Protein 2B3Y (pdb70)

Structure (mmCIF, N/CA/C/O backbone):
data_2B3Y
#
_entry.id   2B3Y
#
_cell.length_a   63.910
_cell.length_b   215.470
_cell.length_c   64.010
_cell.angle_alpha   90.00
_cell.angle_beta   72.00
_cell.angle_gamma   90.00
#
_symmetry.space_group_name_H-M   'P 1 21 1'
#
loop_
_entity.id
_entity.type
_entity.pdbx_description
1 polymer 'Iron-responsive element binding protein 1'
2 non-polymer 'ACETATE ION'
3 non-polymer 'IRON/SULFUR CLUSTER'
4 non-polymer GLYCEROL
5 non-polymer 'FORMIC ACID'
6 water water
#
loop_
_atom_site.group_PDB
_atom_site.id
_atom_site.type_symbol
_atom_site.label_atom_id
_atom_site.label_alt_id
_atom_site.label_comp_id
_atom_site.label_asym_id
_atom_site.label_entity_id
_atom_site.label_seq_id
_atom_site.pdbx_PDB_ins_code
_atom_site.Cartn_x
_atom_site.Cartn_y
_atom_site.Cartn_z
_atom_site.occupancy
_atom_site.B_iso_or_equiv
_atom_site.auth_seq_id
_atom_site.auth_comp_id
_atom_site.auth_asym_id
_atom_site.auth_atom_id
_atom_site.pdbx_PDB_model_num
ATOM 1 N N . SER A 1 1 ? 4.825 0.912 27.268 1.00 36.45 2 SER A N 1
ATOM 2 C CA . SER A 1 1 ? 5.040 0.481 25.858 1.00 35.46 2 SER A CA 1
ATOM 3 C C . SER A 1 1 ? 4.915 1.671 24.916 1.00 35.38 2 SER A C 1
ATOM 4 O O . SER A 1 1 ? 4.879 2.828 25.354 1.00 35.25 2 SER A O 1
ATOM 7 N N . ASN A 1 2 ? 4.869 1.373 23.618 1.00 33.59 3 ASN A N 1
ATOM 8 C CA . ASN A 1 2 ? 4.572 2.357 22.603 1.00 31.31 3 ASN A CA 1
ATOM 9 C C . ASN A 1 2 ? 3.089 2.276 22.273 1.00 30.36 3 ASN A C 1
ATOM 10 O O . ASN A 1 2 ? 2.623 1.248 21.780 1.00 30.61 3 ASN A O 1
ATOM 15 N N . PRO A 1 3 ? 2.339 3.362 22.537 1.00 29.37 4 PRO A N 1
ATOM 16 C CA . PRO A 1 3 ? 0.912 3.422 22.219 1.00 29.19 4 PRO A CA 1
ATOM 17 C C . PRO A 1 3 ? 0.599 3.303 20.728 1.00 28.81 4 PRO A C 1
ATOM 18 O O . PRO A 1 3 ? -0.556 3.095 20.363 1.00 28.51 4 PRO A O 1
ATOM 22 N N . PHE A 1 4 ? 1.609 3.462 19.876 1.00 29.24 5 PHE A N 1
ATOM 23 C CA . PHE A 1 4 ? 1.394 3.505 18.436 1.00 29.14 5 PHE A CA 1
ATOM 24 C C . PHE A 1 4 ? 1.940 2.237 17.773 1.00 30.31 5 PHE A C 1
ATOM 25 O O . PHE A 1 4 ? 2.104 2.180 16.555 1.00 31.03 5 PHE A O 1
ATOM 33 N N . ALA A 1 5 ? 2.210 1.219 18.586 1.00 29.87 6 ALA A N 1
ATOM 34 C CA . ALA A 1 5 ? 2.780 -0.040 18.106 1.00 30.75 6 ALA A CA 1
ATOM 35 C C . ALA A 1 5 ? 1.963 -0.685 16.986 1.00 31.43 6 ALA A C 1
ATOM 36 O O . ALA A 1 5 ? 2.512 -1.382 16.140 1.00 33.81 6 ALA A O 1
ATOM 38 N N . HIS A 1 6 ? 0.653 -0.463 16.991 1.00 32.53 7 HIS A N 1
ATOM 39 C CA . HIS A 1 6 ? -0.232 -1.030 15.968 1.00 31.84 7 HIS A CA 1
ATOM 40 C C . HIS A 1 6 ? 0.017 -0.480 14.552 1.00 31.17 7 HIS A C 1
ATOM 41 O O . HIS A 1 6 ? -0.457 -1.056 13.568 1.00 31.69 7 HIS A O 1
ATOM 48 N N . LEU A 1 7 ? 0.743 0.632 14.453 1.00 31.27 8 LEU A N 1
ATOM 49 C CA . LEU A 1 7 ? 1.022 1.271 13.162 1.00 30.13 8 LEU A CA 1
ATOM 50 C C . LEU A 1 7 ? 2.160 0.597 12.419 1.00 30.91 8 LEU A C 1
ATOM 51 O O . LEU A 1 7 ? 2.372 0.837 11.224 1.00 30.14 8 LEU A O 1
ATOM 56 N N . ALA A 1 8 ? 2.915 -0.209 13.156 1.00 29.72 9 ALA A N 1
ATOM 57 C CA . ALA A 1 8 ? 4.042 -0.929 12.618 1.00 29.93 9 ALA A CA 1
ATOM 58 C C . ALA A 1 8 ? 3.565 -2.107 11.777 1.00 30.92 9 ALA A C 1
ATOM 59 O O . ALA A 1 8 ? 2.821 -2.983 12.246 1.00 30.02 9 ALA A O 1
ATOM 61 N N . GLU A 1 9 ? 4.020 -2.124 10.534 1.00 30.56 10 GLU A N 1
ATOM 62 C CA . GLU A 1 9 ? 3.717 -3.191 9.594 1.00 31.75 10 GLU A CA 1
ATOM 63 C C . GLU A 1 9 ? 4.870 -3.339 8.599 1.00 31.18 10 GLU A C 1
ATOM 64 O O . GLU A 1 9 ? 5.629 -2.398 8.405 1.00 29.65 10 GLU A O 1
ATOM 70 N N . PRO A 1 10 ? 5.008 -4.525 7.976 1.00 32.65 11 PRO A N 1
ATOM 71 C CA . PRO A 1 10 ? 6.060 -4.710 6.984 1.00 31.98 11 PRO A CA 1
ATOM 72 C C . PRO A 1 10 ? 5.887 -3.796 5.782 1.00 31.23 11 PRO A C 1
ATOM 73 O O . PRO A 1 10 ? 4.775 -3.543 5.327 1.00 26.76 11 PRO A O 1
ATOM 77 N N . LEU A 1 11 ? 7.008 -3.276 5.300 1.00 31.14 12 LEU A N 1
ATOM 78 C CA . LEU A 1 11 ? 7.022 -2.529 4.070 1.00 30.72 12 LEU A CA 1
ATOM 79 C C . LEU A 1 11 ? 6.692 -3.464 2.925 1.00 31.17 12 LEU A C 1
ATOM 80 O O . LEU A 1 11 ? 5.927 -3.116 2.036 1.00 31.81 12 LEU A O 1
ATOM 85 N N . ASP A 1 12 ? 7.251 -4.668 2.979 1.00 31.31 13 ASP A N 1
ATOM 86 C CA . ASP A 1 12 ? 7.191 -5.598 1.874 1.00 33.24 13 ASP A CA 1
ATOM 87 C C . ASP A 1 12 ? 6.964 -7.000 2.435 1.00 32.90 13 ASP A C 1
ATOM 88 O O . ASP A 1 12 ? 7.796 -7.487 3.197 1.00 30.78 13 ASP A O 1
ATOM 93 N N . PRO A 1 13 ? 5.819 -7.632 2.103 1.00 33.78 14 PRO A N 1
ATOM 94 C CA . PRO A 1 13 ? 5.479 -8.983 2.580 1.00 34.05 14 PRO A CA 1
ATOM 95 C C . PRO A 1 13 ? 6.489 -10.071 2.206 1.00 35.99 14 PRO A C 1
ATOM 96 O O . PRO A 1 13 ? 6.428 -11.183 2.747 1.00 34.37 14 PRO A O 1
ATOM 100 N N . VAL A 1 14 ? 7.399 -9.754 1.285 1.00 37.09 15 VAL A N 1
ATOM 101 C CA . VAL A 1 14 ? 8.463 -10.675 0.882 1.00 37.97 15 VAL A CA 1
ATOM 102 C C . VAL A 1 14 ? 9.553 -10.687 1.956 1.00 38.20 15 VAL A C 1
ATOM 103 O O . VAL A 1 14 ? 10.317 -11.649 2.084 1.00 39.93 15 VAL A O 1
ATOM 107 N N . GLN A 1 15 ? 9.609 -9.603 2.724 1.00 36.84 16 GLN A N 1
ATOM 108 C CA . GLN A 1 15 ? 10.604 -9.417 3.763 1.00 36.39 16 GLN A CA 1
ATOM 109 C C . GLN A 1 15 ? 9.858 -8.932 5.013 1.00 33.47 16 GLN A C 1
ATOM 110 O O . GLN A 1 15 ? 9.969 -7.769 5.397 1.00 32.34 16 GLN A O 1
ATOM 116 N N . PRO A 1 16 ? 9.079 -9.829 5.648 1.00 32.22 17 PRO A N 1
ATOM 117 C CA . PRO A 1 16 ? 8.072 -9.406 6.638 1.00 31.76 17 PRO A CA 1
ATOM 118 C C . PRO A 1 16 ? 8.672 -8.800 7.915 1.00 31.62 17 PRO A C 1
ATOM 119 O O . PRO A 1 16 ? 7.978 -8.074 8.631 1.00 33.21 17 PRO A O 1
ATOM 123 N N . GLY A 1 17 ? 9.938 -9.101 8.191 1.00 30.67 18 GLY A N 1
ATOM 124 C CA . GLY A 1 17 ? 10.611 -8.612 9.403 1.00 29.86 18 GLY A CA 1
ATOM 125 C C . GLY A 1 17 ? 11.075 -7.167 9.344 1.00 27.67 18 GLY A C 1
ATOM 126 O O . GLY A 1 17 ? 11.495 -6.595 10.350 1.00 27.16 18 GLY A O 1
ATOM 127 N N . LYS A 1 18 ? 11.015 -6.569 8.161 1.00 28.58 19 LYS A N 1
ATOM 128 C CA . LYS A 1 18 ? 11.425 -5.176 8.008 1.00 27.41 19 LYS A CA 1
ATOM 129 C C . LYS A 1 18 ? 10.178 -4.321 7.966 1.00 26.78 19 LYS A C 1
ATOM 130 O O . LYS A 1 18 ? 9.456 -4.330 6.974 1.00 24.62 19 LYS A O 1
ATOM 136 N N . LYS A 1 19 ? 9.951 -3.582 9.049 1.00 26.67 20 LYS A N 1
ATOM 137 C CA . LYS A 1 19 ? 8.719 -2.841 9.260 1.00 27.03 20 LYS A CA 1
ATOM 138 C C . LYS A 1 19 ? 8.923 -1.303 9.328 1.00 27.44 20 LYS A C 1
ATOM 139 O O . LYS A 1 19 ? 10.047 -0.796 9.294 1.00 24.57 20 LYS A O 1
ATOM 145 N N . PHE A 1 20 ? 7.822 -0.565 9.388 1.00 25.83 21 PHE A N 1
ATOM 146 C CA . PHE A 1 20 ? 7.887 0.873 9.569 1.00 27.60 21 PHE A CA 1
ATOM 147 C C . PHE A 1 20 ? 6.615 1.294 10.261 1.00 26.65 21 PHE A C 1
ATOM 148 O O . PHE A 1 20 ? 5.609 0.600 10.162 1.00 27.75 21 PHE A O 1
ATOM 156 N N . PHE A 1 21 ? 6.666 2.419 10.970 1.00 27.61 22 PHE A N 1
ATOM 157 C CA . PHE A 1 21 ? 5.450 3.025 11.514 1.00 25.38 22 PHE A CA 1
ATOM 158 C C . PHE A 1 21 ? 4.664 3.735 10.429 1.00 26.54 22 PHE A C 1
ATOM 159 O O . PHE A 1 21 ? 5.097 4.748 9.905 1.00 24.98 22 PHE A O 1
ATOM 167 N N . ASN A 1 22 ? 3.498 3.184 10.088 1.00 26.18 23 ASN A N 1
ATOM 168 C CA . ASN A 1 22 ? 2.730 3.735 8.980 1.00 26.53 23 ASN A CA 1
ATOM 169 C C . ASN A 1 22 ? 1.848 4.913 9.387 1.00 25.36 23 ASN A C 1
ATOM 170 O O . ASN A 1 22 ? 0.723 4.726 9.873 1.00 28.08 23 ASN A O 1
ATOM 175 N N . LEU A 1 23 ? 2.362 6.123 9.185 1.00 27.11 24 LEU A N 1
ATOM 176 C CA . LEU A 1 23 ? 1.653 7.339 9.577 1.00 26.77 24 LEU A CA 1
ATOM 177 C C . LEU A 1 23 ? 0.339 7.533 8.849 1.00 29.03 24 LEU A C 1
ATOM 178 O O . LEU A 1 23 ? -0.506 8.312 9.296 1.00 28.20 24 LEU A O 1
ATOM 183 N N . ASN A 1 24 ? 0.171 6.831 7.730 1.00 30.46 25 ASN A N 1
ATOM 184 C CA . ASN A 1 24 ? -1.091 6.846 6.981 1.00 30.86 25 ASN A CA 1
ATOM 185 C C . ASN A 1 24 ? -2.204 6.086 7.684 1.00 30.81 25 ASN A C 1
ATOM 186 O O . ASN A 1 24 ? -3.386 6.355 7.473 1.00 31.17 25 ASN A O 1
ATOM 191 N N . LYS A 1 25 ? -1.822 5.147 8.535 1.00 31.23 26 LYS A N 1
ATOM 192 C CA . LYS A 1 25 ? -2.781 4.398 9.317 1.00 30.71 26 LYS A CA 1
ATOM 193 C C . LYS A 1 25 ? -3.236 5.177 10.554 1.00 30.61 26 LYS A C 1
ATOM 194 O O . LYS A 1 25 ? -4.039 4.690 11.349 1.00 30.06 26 LYS A O 1
ATOM 200 N N . LEU A 1 26 ? -2.743 6.403 10.695 1.00 29.75 27 LEU A N 1
ATOM 201 C CA . LEU A 1 26 ? -3.285 7.329 11.686 1.00 30.51 27 LEU A CA 1
ATOM 202 C C . LEU A 1 26 ? -4.694 7.705 11.266 1.00 29.42 27 LEU A C 1
ATOM 203 O O . LEU A 1 26 ? -5.527 8.100 12.094 1.00 31.18 27 LEU A O 1
ATOM 208 N N . GLU A 1 27 ? -4.962 7.553 9.969 1.00 28.76 28 GLU A N 1
ATOM 209 C CA . GLU A 1 27 ? -6.254 7.912 9.381 1.00 28.44 28 GLU A CA 1
ATOM 210 C C . GLU A 1 27 ? -6.678 9.298 9.851 1.00 27.20 28 GLU A C 1
ATOM 211 O O . GLU A 1 27 ? -7.803 9.505 10.296 1.00 26.35 28 GLU A O 1
ATOM 217 N N . ASP A 1 28 ? -5.756 10.247 9.719 1.00 27.38 29 ASP A N 1
ATOM 218 C CA . ASP A 1 28 ? -5.950 11.605 10.169 1.00 26.63 29 ASP A CA 1
ATOM 219 C C . ASP A 1 28 ? -5.577 12.552 9.032 1.00 25.46 29 ASP A C 1
ATOM 220 O O . ASP A 1 28 ? -4.438 12.570 8.546 1.00 26.08 29 ASP A O 1
ATOM 225 N N . SER A 1 29 ? -6.557 13.333 8.611 1.00 22.86 30 SER A N 1
ATOM 226 C CA . SER A 1 29 ? -6.412 14.216 7.457 1.00 24.01 30 SER A CA 1
ATOM 227 C C . SER A 1 29 ? -5.467 15.399 7.706 1.00 23.63 30 SER A C 1
ATOM 228 O O . SER A 1 29 ? -5.095 16.123 6.764 1.00 24.21 30 SER A O 1
ATOM 231 N N . ARG A 1 30 ? -5.082 15.608 8.963 1.00 21.68 31 ARG A N 1
ATOM 232 C CA . ARG A 1 30 ? -4.143 16.683 9.263 1.00 24.78 31 ARG A CA 1
ATOM 233 C C . ARG A 1 30 ? -2.769 16.353 8.671 1.00 23.32 31 ARG A C 1
ATOM 234 O O . ARG A 1 30 ? -2.089 17.243 8.148 1.00 26.13 31 ARG A O 1
ATOM 242 N N . TYR A 1 31 ? -2.400 15.072 8.707 1.00 24.68 32 TYR A N 1
ATOM 243 C CA . TYR A 1 31 ? -1.072 14.594 8.239 1.00 24.91 32 TYR A CA 1
ATOM 244 C C . TYR A 1 31 ? -0.738 15.004 6.797 1.00 25.25 32 TYR A C 1
ATOM 245 O O . TYR A 1 31 ? 0.393 15.404 6.514 1.00 26.36 32 TYR A O 1
ATOM 254 N N . GLY A 1 32 ? -1.711 14.894 5.892 1.00 22.66 33 GLY A N 1
ATOM 255 C CA . GLY A 1 32 ? -1.498 15.171 4.463 1.00 20.15 33 GLY A CA 1
ATOM 256 C C . GLY A 1 32 ? -1.303 16.636 4.129 1.00 23.14 33 GLY A C 1
ATOM 257 O O . GLY A 1 32 ? -0.995 16.983 2.980 1.00 23.40 33 GLY A O 1
ATOM 258 N N . ARG A 1 33 ? -1.503 17.513 5.112 1.00 22.29 34 ARG A N 1
ATOM 259 C CA . ARG A 1 33 ? -1.291 18.948 4.873 1.00 23.87 34 ARG A CA 1
ATOM 260 C C . ARG A 1 33 ? -0.041 19.484 5.569 1.00 22.59 34 ARG A C 1
ATOM 261 O O . ARG A 1 33 ? 0.356 20.637 5.355 1.00 21.86 34 ARG A O 1
ATOM 269 N N . LEU A 1 34 ? 0.568 18.646 6.391 1.00 20.53 35 LEU A N 1
ATOM 270 C CA . LEU A 1 34 ? 1.786 19.009 7.114 1.00 23.13 35 LEU A CA 1
ATOM 271 C C . LEU A 1 34 ? 2.978 19.323 6.214 1.00 21.88 35 LEU A C 1
ATOM 272 O O . LEU A 1 34 ? 3.246 18.572 5.269 1.00 21.44 35 LEU A O 1
ATOM 277 N N . PRO A 1 35 ? 3.752 20.379 6.555 1.00 21.27 36 PRO A N 1
ATOM 278 C CA . PRO A 1 35 ? 5.051 20.525 5.884 1.00 21.63 36 PRO A CA 1
ATOM 279 C C . PRO A 1 35 ? 5.813 19.203 6.022 1.00 21.37 36 PRO A C 1
ATOM 280 O O . PRO A 1 35 ? 5.670 18.517 7.029 1.00 22.32 36 PRO A O 1
ATOM 284 N N . PHE A 1 36 ? 6.579 18.825 5.006 1.00 20.62 37 PHE A N 1
ATOM 285 C CA . PHE A 1 36 ? 7.257 17.530 5.041 1.00 21.44 37 PHE A CA 1
ATOM 286 C C . PHE A 1 36 ? 8.322 17.522 6.153 1.00 20.80 37 PHE A C 1
ATOM 287 O O . PHE A 1 36 ? 8.593 16.487 6.767 1.00 21.98 37 PHE A O 1
ATOM 295 N N . SER A 1 37 ? 8.863 18.693 6.459 1.00 20.35 38 SER A N 1
ATOM 296 C CA . SER A 1 37 ? 9.775 18.833 7.611 1.00 22.17 38 SER A CA 1
ATOM 297 C C . SER A 1 37 ? 9.083 18.488 8.946 1.00 23.53 38 SER A C 1
ATOM 298 O O . SER A 1 37 ? 9.696 17.911 9.856 1.00 23.39 38 SER A O 1
ATOM 301 N N . ILE A 1 38 ? 7.796 18.811 9.057 1.00 23.03 39 ILE A N 1
ATOM 302 C CA . ILE A 1 38 ? 7.052 18.492 10.291 1.00 21.72 39 ILE A CA 1
ATOM 303 C C . ILE A 1 38 ? 6.718 16.998 10.382 1.00 22.64 39 ILE A C 1
ATOM 304 O O . ILE A 1 38 ? 6.702 16.428 11.484 1.00 21.05 39 ILE A O 1
ATOM 309 N N . ARG A 1 39 ? 6.486 16.357 9.232 1.00 24.31 40 ARG A N 1
ATOM 310 C CA . ARG A 1 39 ? 6.289 14.873 9.158 1.00 24.35 40 ARG A CA 1
ATOM 311 C C . ARG A 1 39 ? 7.468 14.084 9.724 1.00 24.53 40 ARG A C 1
ATOM 312 O O . ARG A 1 39 ? 7.296 12.989 10.281 1.00 24.00 40 ARG A O 1
ATOM 320 N N . VAL A 1 40 ? 8.675 14.625 9.571 1.00 24.13 41 VAL A N 1
ATOM 321 C CA . VAL A 1 40 ? 9.865 13.988 10.160 1.00 23.45 41 VAL A CA 1
ATOM 322 C C . VAL A 1 40 ? 9.812 14.033 11.681 1.00 25.43 41 VAL A C 1
ATOM 323 O O . VAL A 1 40 ? 10.120 13.028 12.346 1.00 22.37 41 VAL A O 1
ATOM 327 N N . LEU A 1 41 ? 9.439 15.199 12.221 1.00 24.32 42 LEU A N 1
ATOM 328 C CA . LEU A 1 41 ? 9.296 15.360 13.667 1.00 25.05 42 LEU A CA 1
ATOM 329 C C . LEU A 1 41 ? 8.198 14.427 14.163 1.00 23.96 42 LEU A C 1
ATOM 330 O O . LEU A 1 41 ? 8.347 13.753 15.187 1.00 21.19 42 LEU A O 1
ATOM 335 N N . LEU A 1 42 ? 7.091 14.382 13.427 1.00 23.55 43 LEU A N 1
ATOM 336 C CA . LEU A 1 42 ? 5.988 13.505 13.804 1.00 22.07 43 LEU A CA 1
ATOM 337 C C . LEU A 1 42 ? 6.432 12.050 13.895 1.00 21.46 43 LEU A C 1
ATOM 338 O O . LEU A 1 42 ? 6.163 11.378 14.893 1.00 24.95 43 LEU A O 1
ATOM 343 N N . GLU A 1 43 ? 7.104 11.559 12.860 1.00 22.76 44 GLU A N 1
ATOM 344 C CA . GLU A 1 43 ? 7.535 10.147 12.828 1.00 22.69 44 GLU A CA 1
ATOM 345 C C . GLU A 1 43 ? 8.434 9.834 14.014 1.00 21.97 44 GLU A C 1
ATOM 346 O O . GLU A 1 43 ? 8.256 8.797 14.668 1.00 21.95 44 GLU A O 1
ATOM 352 N N . ALA A 1 44 ? 9.404 10.708 14.271 1.00 22.45 45 ALA A N 1
ATOM 353 C CA . ALA A 1 44 ? 10.385 10.497 15.365 1.00 22.01 45 ALA A CA 1
ATOM 354 C C . ALA A 1 44 ? 9.691 10.416 16.733 1.00 23.49 45 ALA A C 1
ATOM 355 O O . ALA A 1 44 ? 10.161 9.725 17.661 1.00 22.23 45 ALA A O 1
ATOM 357 N N . ALA A 1 45 ? 8.586 11.151 16.869 1.00 23.52 46 ALA A N 1
ATOM 358 C CA . ALA A 1 45 ? 7.828 11.161 18.114 1.00 23.69 46 ALA A CA 1
ATOM 359 C C . ALA A 1 45 ? 7.086 9.855 18.280 1.00 24.06 46 ALA A C 1
ATOM 360 O O . ALA A 1 45 ? 7.142 9.248 19.341 1.00 25.20 46 ALA A O 1
ATOM 362 N N . ILE A 1 46 ? 6.417 9.418 17.211 1.00 25.11 47 ILE A N 1
ATOM 363 C CA . ILE A 1 46 ? 5.602 8.191 17.223 1.00 24.81 47 ILE A CA 1
ATOM 364 C C . ILE A 1 46 ? 6.456 6.960 17.524 1.00 24.52 47 ILE A C 1
ATOM 365 O O . ILE A 1 46 ? 6.115 6.150 18.402 1.00 27.23 47 ILE A O 1
ATOM 370 N N . ARG A 1 47 ? 7.569 6.817 16.806 1.00 23.63 48 ARG A N 1
ATOM 371 C CA . ARG A 1 47 ? 8.428 5.631 16.974 1.00 24.38 48 ARG A CA 1
ATOM 372 C C . ARG A 1 47 ? 9.063 5.616 18.366 1.00 24.57 48 ARG A C 1
ATOM 373 O O . ARG A 1 47 ? 9.355 4.549 18.919 1.00 25.24 48 ARG A O 1
ATOM 381 N N . ASN A 1 48 ? 9.256 6.805 18.929 1.00 24.66 49 ASN A N 1
ATOM 382 C CA . ASN A 1 48 ? 9.926 6.962 20.219 1.00 26.12 49 ASN A CA 1
ATOM 383 C C . ASN A 1 48 ? 9.007 7.172 21.407 1.00 26.39 49 ASN A C 1
ATOM 384 O O . ASN A 1 48 ? 9.491 7.419 22.511 1.00 27.09 49 ASN A O 1
ATOM 389 N N . CYS A 1 49 ? 7.692 7.102 21.181 1.00 25.63 50 CYS A N 1
ATOM 390 C CA . CYS A 1 49 ? 6.714 7.262 22.260 1.00 27.16 50 CYS A CA 1
ATOM 391 C C . CYS A 1 49 ? 6.886 6.173 23.332 1.00 28.05 50 CYS A C 1
ATOM 392 O O . CYS A 1 49 ? 6.725 4.987 23.058 1.00 29.18 50 CYS A O 1
ATOM 395 N N . ASP A 1 50 ? 7.240 6.586 24.542 1.00 28.51 51 ASP A N 1
ATOM 396 C CA . ASP A 1 50 ? 7.354 5.662 25.667 1.00 30.44 51 ASP A CA 1
ATOM 397 C C . ASP A 1 50 ? 6.427 6.069 26.815 1.00 31.69 51 ASP A C 1
ATOM 398 O O . ASP A 1 50 ? 6.272 5.325 27.788 1.00 32.23 51 ASP A O 1
ATOM 403 N N . GLU A 1 51 ? 5.808 7.244 26.672 1.00 32.39 52 GLU A N 1
ATOM 404 C CA . GLU A 1 51 ? 5.040 7.912 27.727 1.00 34.16 52 GLU A CA 1
ATOM 405 C C . GLU A 1 51 ? 5.920 8.511 28.831 1.00 34.56 52 GLU A C 1
ATOM 406 O O . GLU A 1 51 ? 5.429 8.897 29.894 1.00 35.48 52 GLU A O 1
ATOM 412 N N . PHE A 1 52 ? 7.220 8.591 28.559 1.00 35.57 53 PHE A N 1
ATOM 413 C CA . PHE A 1 52 ? 8.190 9.144 29.500 1.00 35.69 53 PHE A CA 1
ATOM 414 C C . PHE A 1 52 ? 8.875 10.362 28.859 1.00 34.85 53 PHE A C 1
ATOM 415 O O . PHE A 1 52 ? 8.420 11.497 29.045 1.00 35.24 53 PHE A O 1
ATOM 423 N N . LEU A 1 53 ? 9.932 10.133 28.082 1.00 33.53 54 LEU A N 1
ATOM 424 C CA . LEU A 1 53 ? 10.588 11.220 27.345 1.00 32.90 54 LEU A CA 1
ATOM 425 C C . LEU A 1 53 ? 9.674 11.782 26.256 1.00 31.54 54 LEU A C 1
ATOM 426 O O . LEU A 1 53 ? 9.704 12.976 25.963 1.00 31.38 54 LEU A O 1
ATOM 431 N N . VAL A 1 54 ? 8.873 10.905 25.663 1.00 29.36 55 VAL A N 1
ATOM 432 C CA . VAL A 1 54 ? 7.995 11.262 24.558 1.00 28.27 55 VAL A CA 1
ATOM 433 C C . VAL A 1 54 ? 6.609 10.722 24.865 1.00 27.88 55 VAL A C 1
ATOM 434 O O . VAL A 1 54 ? 6.425 9.508 24.993 1.00 29.15 55 VAL A O 1
ATOM 438 N N . LYS A 1 55 ? 5.646 11.633 24.973 1.00 28.58 56 LYS A N 1
ATOM 439 C CA . LYS A 1 55 ? 4.284 11.313 25.423 1.00 27.72 56 LYS A CA 1
ATOM 440 C C . LYS A 1 55 ? 3.271 11.349 24.272 1.00 28.23 56 LYS A C 1
ATOM 441 O O . LYS A 1 55 ? 3.485 12.023 23.261 1.00 24.04 56 LYS A O 1
ATOM 447 N N . LYS A 1 56 ? 2.159 10.628 24.448 1.00 28.68 57 LYS A N 1
ATOM 448 C CA . LYS A 1 56 ? 1.116 10.551 23.430 1.00 30.19 57 LYS A CA 1
ATOM 449 C C . LYS A 1 56 ? 0.622 11.947 23.042 1.00 29.52 57 LYS A C 1
ATOM 450 O O . LYS A 1 56 ? 0.396 12.236 21.854 1.00 29.72 57 LYS A O 1
ATOM 456 N N . GLN A 1 57 ? 0.486 12.818 24.036 1.00 27.42 58 GLN A N 1
ATOM 457 C CA . GLN A 1 57 ? 0.117 14.203 23.774 1.00 28.71 58 GLN A CA 1
ATOM 458 C C . GLN A 1 57 ? 1.094 14.881 22.824 1.00 26.91 58 GLN A C 1
ATOM 459 O O . GLN A 1 57 ? 0.678 15.666 21.980 1.00 29.75 58 GLN A O 1
ATOM 465 N N . ASP A 1 58 ? 2.383 14.573 22.964 1.00 26.50 59 ASP A N 1
ATOM 466 C CA . ASP A 1 58 ? 3.416 15.143 22.080 1.00 25.69 59 ASP A CA 1
ATOM 467 C C . ASP A 1 58 ? 3.096 14.843 20.631 1.00 24.70 59 ASP A C 1
ATOM 468 O O . ASP A 1 58 ? 3.235 15.718 19.788 1.00 25.52 59 ASP A O 1
ATOM 473 N N . ILE A 1 59 ? 2.633 13.621 20.362 1.00 22.88 60 ILE A N 1
ATOM 474 C CA . ILE A 1 59 ? 2.289 13.192 19.010 1.00 22.49 60 ILE A CA 1
ATOM 475 C C . ILE A 1 59 ? 1.092 13.994 18.482 1.00 23.62 60 ILE A C 1
ATOM 476 O O . ILE A 1 59 ? 1.116 14.455 17.326 1.00 23.46 60 ILE A O 1
ATOM 481 N N . GLU A 1 60 ? 0.081 14.193 19.337 1.00 23.10 61 GLU A N 1
ATOM 482 C CA . GLU A 1 60 ? -1.076 15.021 18.986 1.00 24.89 61 GLU A CA 1
ATOM 483 C C . GLU A 1 60 ? -0.679 16.479 18.719 1.00 24.34 61 GLU A C 1
ATOM 484 O O . GLU A 1 60 ? -1.114 17.065 17.734 1.00 24.07 61 GLU A O 1
ATOM 490 N N . ASN A 1 61 ? 0.117 17.064 19.611 1.00 23.23 62 ASN A N 1
ATOM 491 C CA . ASN A 1 61 ? 0.630 18.429 19.376 1.00 23.62 62 ASN A CA 1
ATOM 492 C C . ASN A 1 61 ? 1.348 18.646 18.043 1.00 23.58 62 ASN A C 1
ATOM 493 O O . ASN A 1 61 ? 1.169 19.697 17.411 1.00 23.53 62 ASN A O 1
ATOM 498 N N . ILE A 1 62 ? 2.172 17.676 17.637 1.00 23.91 63 ILE A N 1
ATOM 499 C CA . ILE A 1 62 ? 2.902 17.746 16.362 1.00 22.41 63 ILE A CA 1
ATOM 500 C C . ILE A 1 62 ? 1.939 17.621 15.167 1.00 23.40 63 ILE A C 1
ATOM 501 O O . ILE A 1 62 ? 1.935 18.471 14.249 1.00 25.59 63 ILE A O 1
ATOM 506 N N . LEU A 1 63 ? 1.109 16.580 15.181 1.00 25.12 64 LEU A N 1
ATOM 507 C CA . LEU A 1 63 ? -0.011 16.443 14.227 1.00 23.98 64 LEU A CA 1
ATOM 508 C C . LEU A 1 63 ? -0.892 17.684 14.081 1.00 23.90 64 LEU A C 1
ATOM 509 O O . LEU A 1 63 ? -1.383 17.994 12.982 1.00 19.89 64 LEU A O 1
ATOM 514 N N . HIS A 1 64 ? -1.144 18.339 15.211 1.00 22.45 65 HIS A N 1
ATOM 515 C CA . HIS A 1 64 ? -1.997 19.534 15.266 1.00 24.22 65 HIS A CA 1
ATOM 516 C C . HIS A 1 64 ? -1.208 20.814 14.933 1.00 24.13 65 HIS A C 1
ATOM 517 O O . HIS A 1 64 ? -1.648 21.955 15.231 1.00 24.70 65 HIS A O 1
ATOM 524 N N . TRP A 1 65 ? -0.064 20.626 14.257 1.00 22.42 66 TRP A N 1
ATOM 525 C CA . TRP A 1 65 ? 0.828 21.714 13.875 1.00 23.04 66 TRP A CA 1
ATOM 526 C C . TRP A 1 65 ? 0.139 22.975 13.361 1.00 22.02 66 TRP A C 1
ATOM 527 O O . TRP A 1 65 ? 0.455 24.070 13.807 1.00 21.41 66 TRP A O 1
ATOM 538 N N . ASN A 1 66 ? -0.791 22.835 12.420 1.00 21.29 67 ASN A N 1
ATOM 539 C CA . ASN A 1 66 ? -1.353 24.023 11.800 1.00 24.05 67 ASN A CA 1
ATOM 540 C C . ASN A 1 66 ? -1.899 25.006 12.852 1.00 23.44 67 ASN A C 1
ATOM 541 O O . ASN A 1 66 ? -1.842 26.226 12.673 1.00 23.12 67 ASN A O 1
ATOM 546 N N . VAL A 1 67 ? -2.389 24.455 13.958 1.00 22.46 68 VAL A N 1
ATOM 547 C CA . VAL A 1 67 ? -2.891 25.240 15.099 1.00 21.88 68 VAL A CA 1
ATOM 548 C C . VAL A 1 67 ? -1.798 25.499 16.152 1.00 24.31 68 VAL A C 1
ATOM 549 O O . VAL A 1 67 ? -1.572 26.641 16.563 1.00 22.56 68 VAL A O 1
ATOM 553 N N . THR A 1 68 ? -1.118 24.436 16.575 1.00 22.31 69 THR A N 1
ATOM 554 C CA . THR A 1 68 ? -0.197 24.530 17.707 1.00 24.55 69 THR A CA 1
ATOM 555 C C . THR A 1 68 ? 1.092 25.325 17.407 1.00 23.55 69 THR A C 1
ATOM 556 O O . THR A 1 68 ? 1.783 25.769 18.335 1.00 22.34 69 THR A O 1
ATOM 560 N N . GLN A 1 69 ? 1.409 25.520 16.125 1.00 23.09 70 GLN A N 1
ATOM 561 C CA . GLN A 1 69 ? 2.561 26.365 15.746 1.00 23.73 70 GLN A CA 1
ATOM 562 C C . GLN A 1 69 ? 2.401 27.789 16.290 1.00 24.61 70 GLN A C 1
ATOM 563 O O . GLN A 1 69 ? 3.353 28.555 16.327 1.00 24.16 70 GLN A O 1
ATOM 569 N N . HIS A 1 70 ? 1.181 28.143 16.689 1.00 25.78 71 HIS A N 1
ATOM 570 C CA . HIS A 1 70 ? 0.894 29.483 17.151 1.00 27.19 71 HIS A CA 1
ATOM 571 C C . HIS A 1 70 ? 0.726 29.542 18.647 1.00 28.68 71 HIS A C 1
ATOM 572 O O . HIS A 1 70 ? 0.470 30.621 19.195 1.00 29.38 71 HIS A O 1
ATOM 579 N N . LYS A 1 71 ? 0.865 28.390 19.304 1.00 26.97 72 LYS A N 1
ATOM 580 C CA . LYS A 1 71 ? 0.543 28.297 20.722 1.00 28.08 72 LYS A CA 1
ATOM 581 C C . LYS A 1 71 ? 1.772 28.076 21.620 1.00 28.92 72 LYS A C 1
ATOM 582 O O . LYS A 1 71 ? 1.620 27.719 22.789 1.00 30.10 72 LYS A O 1
ATOM 588 N N . ASN A 1 72 ? 2.974 28.308 21.079 1.00 28.14 73 ASN A N 1
ATOM 589 C CA . ASN A 1 72 ? 4.207 28.317 21.872 1.00 29.38 73 ASN A CA 1
ATOM 590 C C . ASN A 1 72 ? 4.333 26.998 22.660 1.00 28.52 73 ASN A C 1
ATOM 591 O O . ASN A 1 72 ? 4.502 26.994 23.885 1.00 31.26 73 ASN A O 1
ATOM 596 N N . ILE A 1 73 ? 4.224 25.886 21.935 1.00 27.54 74 ILE A N 1
ATOM 597 C CA . ILE A 1 73 ? 4.149 24.546 22.523 1.00 26.43 74 ILE A CA 1
ATOM 598 C C . ILE A 1 73 ? 5.464 23.803 22.309 1.00 25.57 74 ILE A C 1
ATOM 599 O O . ILE A 1 73 ? 5.938 23.689 21.172 1.00 28.01 74 ILE A O 1
ATOM 604 N N . GLU A 1 74 ? 6.068 23.303 23.384 1.00 23.59 75 GLU A N 1
ATOM 605 C CA . GLU A 1 74 ? 7.333 22.566 23.220 1.00 23.62 75 GLU A CA 1
ATOM 606 C C . GLU A 1 74 ? 7.082 21.120 22.836 1.00 22.55 75 GLU A C 1
ATOM 607 O O . GLU A 1 74 ? 6.106 20.505 23.257 1.00 20.94 75 GLU A O 1
ATOM 613 N N . VAL A 1 75 ? 7.995 20.572 22.049 1.00 22.86 76 VAL A N 1
ATOM 614 C CA . VAL A 1 75 ? 7.926 19.182 21.656 1.00 23.88 76 VAL A CA 1
ATOM 615 C C . VAL A 1 75 ? 9.305 18.541 21.729 1.00 23.95 76 VAL A C 1
ATOM 616 O O . VAL A 1 75 ? 10.319 19.227 21.583 1.00 24.19 76 VAL A O 1
ATOM 620 N N . PRO A 1 76 ? 9.345 17.214 21.925 1.00 23.21 77 PRO A N 1
ATOM 621 C CA . PRO A 1 76 ? 10.599 16.510 21.853 1.00 22.03 77 PRO A CA 1
ATOM 622 C C . PRO A 1 76 ? 10.996 16.179 20.416 1.00 21.81 77 PRO A C 1
ATOM 623 O O . PRO A 1 76 ? 10.129 16.021 19.538 1.00 22.47 77 PRO A O 1
ATOM 627 N N . PHE A 1 77 ? 12.298 16.080 20.173 1.00 22.75 78 PHE A N 1
ATOM 628 C CA . PHE A 1 77 ? 12.780 15.514 18.914 1.00 21.51 78 PHE A CA 1
ATOM 629 C C . PHE A 1 77 ? 14.026 14.661 19.164 1.00 23.21 78 PHE A C 1
ATOM 630 O O . PHE A 1 77 ? 15.004 15.130 19.739 1.00 23.07 78 PHE A O 1
ATOM 638 N N . LYS A 1 78 ? 13.955 13.392 18.765 1.00 23.16 79 LYS A N 1
ATOM 639 C CA . LYS A 1 78 ? 15.123 12.523 18.816 1.00 24.09 79 LYS A CA 1
ATOM 640 C C . LYS A 1 78 ? 15.591 12.209 17.401 1.00 23.91 79 LYS A C 1
ATOM 641 O O . LYS A 1 78 ? 14.959 11.406 16.716 1.00 24.69 79 LYS A O 1
ATOM 647 N N . PRO A 1 79 ? 16.681 12.870 16.946 1.00 22.99 80 PRO A N 1
ATOM 648 C CA . PRO A 1 79 ? 17.203 12.646 15.593 1.00 22.15 80 PRO A CA 1
ATOM 649 C C . PRO A 1 79 ? 17.820 11.254 15.429 1.00 21.86 80 PRO A C 1
ATOM 650 O O . PRO A 1 79 ? 18.151 10.590 16.413 1.00 22.16 80 PRO A O 1
ATOM 654 N N . ALA A 1 80 ? 18.003 10.820 14.194 1.00 21.48 81 ALA A N 1
ATOM 655 C CA . ALA A 1 80 ? 18.562 9.482 13.975 1.00 21.45 81 ALA A CA 1
ATOM 656 C C . ALA A 1 80 ? 20.063 9.368 14.297 1.00 19.54 81 ALA A C 1
ATOM 657 O O . ALA A 1 80 ? 20.535 8.284 14.591 1.00 17.38 81 ALA A O 1
ATOM 659 N N . ARG A 1 81 ? 20.804 10.471 14.218 1.00 18.94 82 ARG A N 1
ATOM 660 C CA . ARG A 1 81 ? 22.283 10.435 14.316 1.00 19.96 82 ARG A CA 1
ATOM 661 C C . ARG A 1 81 ? 22.899 11.818 14.541 1.00 19.19 82 ARG A C 1
ATOM 662 O O . ARG A 1 81 ? 22.201 12.820 14.528 1.00 17.03 82 ARG A O 1
ATOM 670 N N . VAL A 1 82 ? 24.218 11.853 14.739 1.00 19.98 83 VAL A N 1
ATOM 671 C CA . VAL A 1 82 ? 24.941 13.093 15.022 1.00 20.40 83 VAL A CA 1
ATOM 672 C C . VAL A 1 82 ? 26.171 13.152 14.128 1.00 19.68 83 VAL A C 1
ATOM 673 O O . VAL A 1 82 ? 26.792 12.134 13.841 1.00 19.58 83 VAL A O 1
ATOM 677 N N . ILE A 1 83 ? 26.501 14.344 13.639 1.00 18.29 84 ILE A N 1
ATOM 678 C CA . ILE A 1 83 ? 27.740 14.490 12.866 1.00 21.01 84 ILE A CA 1
ATOM 679 C C . ILE A 1 83 ? 28.644 15.568 13.479 1.00 20.05 84 ILE A C 1
ATOM 680 O O . ILE A 1 83 ? 28.164 16.598 13.975 1.00 19.57 84 ILE A O 1
ATOM 685 N N . LEU A 1 84 ? 29.955 15.357 13.427 1.00 19.83 85 LEU A N 1
ATOM 686 C CA . LEU A 1 84 ? 30.872 16.326 14.019 1.00 17.26 85 LEU A CA 1
ATOM 687 C C . LEU A 1 84 ? 32.042 16.565 13.083 1.00 18.92 85 LEU A C 1
ATOM 688 O O . LEU A 1 84 ? 32.295 15.776 12.185 1.00 19.26 85 LEU A O 1
ATOM 693 N N . GLN A 1 85 ? 32.731 17.683 13.297 1.00 21.43 86 GLN A N 1
ATOM 694 C CA . GLN A 1 85 ? 34.027 17.935 12.654 1.00 21.26 86 GLN A CA 1
ATOM 695 C C . GLN A 1 85 ? 35.065 18.047 13.783 1.00 20.20 86 GLN A C 1
ATOM 696 O O . GLN A 1 85 ? 34.700 17.883 14.948 1.00 18.88 86 GLN A O 1
ATOM 702 N N . ASP A 1 86 ? 36.349 18.257 13.466 1.00 21.01 87 ASP A N 1
ATOM 703 C CA . ASP A 1 86 ? 37.387 18.224 14.515 1.00 18.12 87 ASP A CA 1
ATOM 704 C C . ASP A 1 86 ? 37.444 19.491 15.382 1.00 17.71 87 ASP A C 1
ATOM 705 O O . ASP A 1 86 ? 37.838 19.429 16.548 1.00 20.05 87 ASP A O 1
ATOM 710 N N . PHE A 1 87 ? 37.086 20.647 14.826 1.00 18.71 88 PHE A N 1
ATOM 711 C CA . PHE A 1 87 ? 37.183 21.879 15.619 1.00 18.07 88 PHE A CA 1
ATOM 712 C C . PHE A 1 87 ? 36.251 21.786 16.814 1.00 17.99 88 PHE A C 1
ATOM 713 O O . PHE A 1 87 ? 36.630 22.120 17.936 1.00 22.05 88 PHE A O 1
ATOM 721 N N . THR A 1 88 ? 35.029 21.333 16.584 1.00 17.46 89 THR A N 1
ATOM 722 C CA . THR A 1 88 ? 34.056 21.188 17.700 1.00 14.90 89 THR A CA 1
ATOM 723 C C . THR A 1 88 ? 34.095 19.774 18.285 1.00 16.94 89 THR A C 1
ATOM 724 O O . THR A 1 88 ? 33.507 19.511 19.343 1.00 16.42 89 THR A O 1
ATOM 728 N N . GLY A 1 89 ? 34.792 18.889 17.587 1.00 16.62 90 GLY A N 1
ATOM 729 C CA . GLY A 1 89 ? 34.865 17.456 17.959 1.00 14.09 90 GLY A CA 1
ATOM 730 C C . GLY A 1 89 ? 35.840 17.241 19.104 1.00 18.20 90 GLY A C 1
ATOM 731 O O . GLY A 1 89 ? 35.579 16.412 20.006 1.00 17.08 90 GLY A O 1
ATOM 732 N N . VAL A 1 90 ? 36.964 17.968 19.084 1.00 16.25 91 VAL A N 1
ATOM 733 C CA . VAL A 1 90 ? 37.907 17.874 20.214 1.00 18.84 91 VAL A CA 1
ATOM 734 C C . VAL A 1 90 ? 37.210 18.257 21.549 1.00 19.13 91 VAL A C 1
ATOM 735 O O . VAL A 1 90 ? 37.161 17.421 22.453 1.00 22.12 91 VAL A O 1
ATOM 739 N N . PRO A 1 91 ? 36.684 19.499 21.682 1.00 18.13 92 PRO A N 1
ATOM 740 C CA . PRO A 1 91 ? 36.019 19.845 22.951 1.00 17.06 92 PRO A CA 1
ATOM 741 C C . PRO A 1 91 ? 34.855 18.907 23.310 1.00 18.61 92 PRO A C 1
ATOM 742 O O . PRO A 1 91 ? 34.604 18.683 24.485 1.00 20.93 92 PRO A O 1
ATOM 746 N N . ALA A 1 92 ? 34.135 18.377 22.317 1.00 17.24 93 ALA A N 1
ATOM 747 C CA . ALA A 1 92 ? 33.103 17.374 22.577 1.00 20.01 93 ALA A CA 1
ATOM 748 C C . ALA A 1 92 ? 33.659 16.145 23.290 1.00 19.60 93 ALA A C 1
ATOM 749 O O . ALA A 1 92 ? 33.067 15.705 24.282 1.00 19.83 93 ALA A O 1
ATOM 751 N N . VAL A 1 93 ? 34.781 15.591 22.805 1.00 19.78 94 VAL A N 1
ATOM 752 C CA . VAL A 1 93 ? 35.360 14.391 23.421 1.00 20.02 94 VAL A CA 1
ATOM 753 C C . VAL A 1 93 ? 35.979 14.762 24.769 1.00 20.60 94 VAL A C 1
ATOM 754 O O . VAL A 1 93 ? 35.896 13.992 25.716 1.00 21.22 94 VAL A O 1
ATOM 758 N N . VAL A 1 94 ? 36.534 15.973 24.884 1.00 18.04 95 VAL A N 1
ATOM 759 C CA . VAL A 1 94 ? 36.933 16.462 26.218 1.00 18.62 95 VAL A CA 1
ATOM 760 C C . VAL A 1 94 ? 35.724 16.495 27.180 1.00 21.19 95 VAL A C 1
ATOM 761 O O . VAL A 1 94 ? 35.845 16.031 28.314 1.00 18.67 95 VAL A O 1
ATOM 765 N N . ASP A 1 95 ? 34.573 17.041 26.737 1.00 19.07 96 ASP A N 1
ATOM 766 C CA . ASP A 1 95 ? 33.339 17.052 27.565 1.00 17.62 96 ASP A CA 1
ATOM 767 C C . ASP A 1 95 ? 32.957 15.630 27.981 1.00 18.63 96 ASP A C 1
ATOM 768 O O . ASP A 1 95 ? 32.670 15.357 29.149 1.00 18.58 96 ASP A O 1
ATOM 773 N N . PHE A 1 96 ? 32.916 14.731 27.019 1.00 18.18 97 PHE A N 1
ATOM 774 C CA . PHE A 1 96 ? 32.622 13.329 27.336 1.00 21.65 97 PHE A CA 1
ATOM 775 C C . PHE A 1 96 ? 33.577 12.754 28.385 1.00 20.40 97 PHE A C 1
ATOM 776 O O . PHE A 1 96 ? 33.133 12.182 29.368 1.00 19.68 97 PHE A O 1
ATOM 784 N N . ALA A 1 97 ? 34.881 12.954 28.204 1.00 20.41 98 ALA A N 1
ATOM 785 C CA . ALA A 1 97 ? 35.894 12.452 29.160 1.00 21.22 98 ALA A CA 1
ATOM 786 C C . ALA A 1 97 ? 35.673 13.051 30.540 1.00 22.92 98 ALA A C 1
ATOM 787 O O . ALA A 1 97 ? 35.697 12.332 31.538 1.00 23.51 98 ALA A O 1
ATOM 789 N N . ALA A 1 98 ? 35.450 14.372 30.583 1.00 19.23 99 ALA A N 1
ATOM 790 C CA . ALA A 1 98 ? 35.137 15.085 31.827 1.00 20.66 99 ALA A CA 1
ATOM 791 C C . ALA A 1 98 ? 33.833 14.596 32.485 1.00 21.43 99 ALA A C 1
ATOM 792 O O . ALA A 1 98 ? 33.752 14.454 33.707 1.00 20.43 99 ALA A O 1
ATOM 794 N N . MET A 1 99 ? 32.810 14.340 31.680 1.00 18.39 100 MET A N 1
ATOM 795 C CA . MET A 1 99 ? 31.581 13.782 32.224 1.00 21.35 100 MET A CA 1
ATOM 796 C C . MET A 1 99 ? 31.815 12.408 32.826 1.00 22.12 100 MET A C 1
ATOM 797 O O . MET A 1 99 ? 31.195 12.067 33.838 1.00 21.59 100 MET A O 1
ATOM 802 N N . ARG A 1 100 ? 32.692 11.612 32.214 1.00 23.34 101 ARG A N 1
ATOM 803 C CA . ARG A 1 100 ? 32.998 10.272 32.785 1.00 21.67 101 ARG A CA 1
ATOM 804 C C . ARG A 1 100 ? 33.627 10.380 34.174 1.00 23.56 101 ARG A C 1
ATOM 805 O O . ARG A 1 100 ? 33.281 9.618 35.083 1.00 22.46 101 ARG A O 1
ATOM 813 N N . ASP A 1 101 ? 34.545 11.336 34.320 1.00 22.92 102 ASP A N 1
ATOM 814 C CA . ASP A 1 101 ? 35.216 11.626 35.594 1.00 24.65 102 ASP A CA 1
ATOM 815 C C . ASP A 1 101 ? 34.156 12.001 36.620 1.00 24.51 102 ASP A C 1
ATOM 816 O O . ASP A 1 101 ? 34.124 11.456 37.738 1.00 24.23 102 ASP A O 1
ATOM 821 N N . ALA A 1 102 ? 33.282 12.928 36.226 1.00 23.92 103 ALA A N 1
ATOM 822 C CA . ALA A 1 102 ? 32.231 13.425 37.110 1.00 21.30 103 ALA A CA 1
ATOM 823 C C . ALA A 1 102 ? 31.282 12.301 37.545 1.00 23.92 103 ALA A C 1
ATOM 824 O O . ALA A 1 102 ? 31.013 12.152 38.732 1.00 23.90 103 ALA A O 1
ATOM 826 N N . VAL A 1 103 ? 30.797 11.505 36.592 1.00 24.95 104 VAL A N 1
ATOM 827 C CA . VAL A 1 103 ? 29.902 10.375 36.914 1.00 26.97 104 VAL A CA 1
ATOM 828 C C . VAL A 1 103 ? 30.577 9.378 37.871 1.00 28.29 104 VAL A C 1
ATOM 829 O O . VAL A 1 103 ? 29.940 8.876 38.793 1.00 29.31 104 VAL A O 1
ATOM 833 N N . LYS A 1 104 ? 31.858 9.090 37.648 1.00 29.26 105 LYS A N 1
ATOM 834 C CA . LYS A 1 104 ? 32.600 8.184 38.541 1.00 29.60 105 LYS A CA 1
ATOM 835 C C . LYS A 1 104 ? 32.713 8.754 39.956 1.00 30.54 105 LYS A C 1
ATOM 836 O O . LYS A 1 104 ? 32.448 8.041 40.940 1.00 28.19 105 LYS A O 1
ATOM 842 N N . LYS A 1 105 ? 33.095 10.030 40.045 1.00 29.97 106 LYS A N 1
ATOM 843 C CA . LYS A 1 105 ? 33.172 10.772 41.318 1.00 32.76 106 LYS A CA 1
ATOM 844 C C . LYS A 1 105 ? 31.919 10.638 42.158 1.00 32.72 106 LYS A C 1
ATOM 845 O O . LYS A 1 105 ? 32.002 10.486 43.376 1.00 33.01 106 LYS A O 1
ATOM 851 N N . LEU A 1 106 ? 30.767 10.735 41.496 1.00 34.01 107 LEU A N 1
ATOM 852 C CA . LEU A 1 106 ? 29.458 10.710 42.154 1.00 32.80 107 LEU A CA 1
ATOM 853 C C . LEU A 1 106 ? 29.003 9.287 42.465 1.00 32.78 107 LEU A C 1
ATOM 854 O O . LEU A 1 106 ? 27.933 9.089 43.044 1.00 32.84 107 LEU A O 1
ATOM 859 N N . GLY A 1 107 ? 29.807 8.305 42.065 1.00 31.28 108 GLY A N 1
ATOM 860 C CA . GLY A 1 107 ? 29.507 6.897 42.341 1.00 32.63 108 GLY A CA 1
ATOM 861 C C . GLY A 1 107 ? 28.698 6.211 41.258 1.00 31.94 108 GLY A C 1
ATOM 862 O O . GLY A 1 107 ? 28.148 5.133 41.473 1.00 33.35 108 GLY A O 1
ATOM 863 N N . GLY A 1 108 ? 28.615 6.847 40.095 1.00 29.93 109 GLY A N 1
ATOM 864 C CA . GLY A 1 108 ? 27.894 6.296 38.971 1.00 26.41 109 GLY A CA 1
ATOM 865 C C . GLY A 1 108 ? 28.786 5.456 38.084 1.00 25.82 109 GLY A C 1
ATOM 866 O O . GLY A 1 108 ? 29.984 5.318 38.337 1.00 22.72 109 GLY A O 1
ATOM 867 N N . ASP A 1 109 ? 28.188 4.915 37.026 1.00 25.41 110 ASP A N 1
ATOM 868 C CA . ASP A 1 109 ? 28.903 4.104 36.040 1.00 28.27 110 ASP A CA 1
ATOM 869 C C . ASP A 1 109 ? 29.333 4.954 34.849 1.00 28.24 110 ASP A C 1
ATOM 870 O O . ASP A 1 109 ? 28.498 5.295 34.016 1.00 28.87 110 ASP A O 1
ATOM 875 N N . PRO A 1 110 ? 30.630 5.262 34.739 1.00 27.93 111 PRO A N 1
ATOM 876 C CA . PRO A 1 110 ? 31.060 6.171 33.665 1.00 26.77 111 PRO A CA 1
ATOM 877 C C . PRO A 1 110 ? 30.872 5.604 32.241 1.00 26.07 111 PRO A C 1
ATOM 878 O O . PRO A 1 110 ? 30.947 6.362 31.257 1.00 24.01 111 PRO A O 1
ATOM 882 N N . GLU A 1 111 ? 30.645 4.293 32.122 1.00 26.38 112 GLU A N 1
ATOM 883 C CA . GLU A 1 111 ? 30.248 3.711 30.827 1.00 25.79 112 GLU A CA 1
ATOM 884 C C . GLU A 1 111 ? 28.855 4.180 30.385 1.00 24.83 112 GLU A C 1
ATOM 885 O O . GLU A 1 111 ? 28.474 3.970 29.231 1.00 25.39 112 GLU A O 1
ATOM 891 N N . LYS A 1 112 ? 28.109 4.831 31.274 1.00 23.26 113 LYS A N 1
ATOM 892 C CA . LYS A 1 112 ? 26.837 5.415 30.864 1.00 25.36 113 LYS A CA 1
ATOM 893 C C . LYS A 1 112 ? 27.068 6.613 29.963 1.00 24.01 113 LYS A C 1
ATOM 894 O O . LYS A 1 112 ? 26.185 6.971 29.187 1.00 23.42 113 LYS A O 1
ATOM 900 N N . ILE A 1 113 ? 28.263 7.208 30.057 1.00 22.59 114 ILE A N 1
ATOM 901 C CA . ILE A 1 113 ? 28.675 8.275 29.128 1.00 21.47 114 ILE A CA 1
ATOM 902 C C . ILE A 1 113 ? 29.161 7.606 27.854 1.00 21.89 114 ILE A C 1
ATOM 903 O O . ILE A 1 113 ? 30.315 7.217 27.728 1.00 20.11 114 ILE A O 1
ATOM 908 N N . ASN A 1 114 ? 28.228 7.434 26.923 1.00 23.98 115 ASN A N 1
ATOM 909 C CA . ASN A 1 114 ? 28.485 6.749 25.662 1.00 23.88 115 ASN A CA 1
ATOM 910 C C . ASN A 1 114 ? 27.369 7.057 24.675 1.00 22.05 115 ASN A C 1
ATOM 911 O O . ASN A 1 114 ? 26.180 6.894 25.016 1.00 23.15 115 ASN A O 1
ATOM 916 N N . PRO A 1 115 ? 27.726 7.483 23.452 1.00 20.09 116 PRO A N 1
ATOM 917 C CA . PRO A 1 115 ? 26.705 7.692 22.413 1.00 19.40 116 PRO A CA 1
ATOM 918 C C . PRO A 1 115 ? 25.815 6.451 22.197 1.00 22.23 116 PRO A C 1
ATOM 919 O O . PRO A 1 115 ? 26.318 5.311 22.144 1.00 22.05 116 PRO A O 1
ATOM 923 N N . VAL A 1 116 ? 24.511 6.684 22.126 1.00 20.83 117 VAL A N 1
ATOM 924 C CA . VAL A 1 116 ? 23.516 5.637 21.867 1.00 23.82 117 VAL A CA 1
ATOM 925 C C . VAL A 1 116 ? 22.930 5.797 20.443 1.00 23.96 117 VAL A C 1
ATOM 926 O O . VAL A 1 116 ? 21.975 5.116 20.056 1.00 24.46 117 VAL A O 1
ATOM 930 N N . CYS A 1 117 ? 23.488 6.729 19.678 1.00 24.59 118 CYS A N 1
ATOM 931 C CA . CYS A 1 117 ? 23.198 6.840 18.261 1.00 24.57 118 CYS A CA 1
ATOM 932 C C . CYS A 1 117 ? 24.505 6.943 17.478 1.00 24.97 118 CYS A C 1
ATOM 933 O O . CYS A 1 117 ? 25.577 7.175 18.065 1.00 24.89 118 CYS A O 1
ATOM 936 N N . PRO A 1 118 ? 24.444 6.728 16.154 1.00 24.33 119 PRO A N 1
ATOM 937 C CA . PRO A 1 118 ? 25.669 6.911 15.365 1.00 23.02 119 PRO A CA 1
ATOM 938 C C . PRO A 1 118 ? 26.249 8.331 15.444 1.00 24.55 119 PRO A C 1
ATOM 939 O O . PRO A 1 118 ? 25.509 9.307 15.372 1.00 22.31 119 PRO A O 1
ATOM 943 N N . ALA A 1 119 ? 27.569 8.425 15.618 1.00 22.46 120 ALA A N 1
ATOM 944 C CA . ALA A 1 119 ? 28.287 9.686 15.531 1.00 24.36 120 ALA A CA 1
ATOM 945 C C . ALA A 1 119 ? 29.389 9.533 14.499 1.00 25.03 120 ALA A C 1
ATOM 946 O O . ALA A 1 119 ? 30.216 8.635 14.604 1.00 29.25 120 ALA A O 1
ATOM 948 N N . ASP A 1 120 ? 29.383 10.415 13.505 1.00 26.13 121 ASP A N 1
ATOM 949 C CA . ASP A 1 120 ? 30.416 10.463 12.493 1.00 23.50 121 ASP A CA 1
ATOM 950 C C . ASP A 1 120 ? 31.160 11.770 12.664 1.00 22.06 121 ASP A C 1
ATOM 951 O O . ASP A 1 120 ? 30.539 12.843 12.795 1.00 20.16 121 ASP A O 1
ATOM 956 N N . LEU A 1 121 ? 32.485 11.675 12.714 1.00 21.64 122 LEU A N 1
ATOM 957 C CA . LEU A 1 121 ? 33.320 12.865 12.836 1.00 21.67 122 LEU A CA 1
ATOM 958 C C . LEU A 1 121 ? 34.312 12.919 11.688 1.00 22.42 122 LEU A C 1
ATOM 959 O O . LEU A 1 121 ? 35.038 11.939 11.441 1.00 22.10 122 LEU A O 1
ATOM 964 N N . VAL A 1 122 ? 34.355 14.072 11.005 1.00 22.25 123 VAL A N 1
ATOM 965 C CA . VAL A 1 122 ? 35.211 14.284 9.825 1.00 20.85 123 VAL A CA 1
ATOM 966 C C . VAL A 1 122 ? 36.273 15.308 10.189 1.00 21.64 123 VAL A C 1
ATOM 967 O O . VAL A 1 122 ? 35.954 16.386 10.689 1.00 19.08 123 VAL A O 1
ATOM 971 N N . ILE A 1 123 ? 37.534 14.975 9.936 1.00 19.68 124 ILE A N 1
ATOM 972 C CA . ILE A 1 123 ? 38.622 15.899 10.268 1.00 20.52 124 ILE A CA 1
ATOM 973 C C . ILE A 1 123 ? 38.921 16.784 9.064 1.00 21.32 124 ILE A C 1
ATOM 974 O O . ILE A 1 123 ? 39.565 16.362 8.098 1.00 17.90 124 ILE A O 1
ATOM 979 N N . ASP A 1 124 ? 38.426 18.015 9.127 1.00 20.33 125 ASP A N 1
ATOM 980 C CA . ASP A 1 124 ? 38.464 18.902 7.968 1.00 18.63 125 ASP A CA 1
ATOM 981 C C . ASP A 1 124 ? 38.955 20.300 8.310 1.00 18.66 125 ASP A C 1
ATOM 982 O O . ASP A 1 124 ? 39.332 21.041 7.415 1.00 18.50 125 ASP A O 1
ATOM 987 N N . HIS A 1 125 ? 39.020 20.649 9.607 1.00 19.53 126 HIS A N 1
ATOM 988 C CA . HIS A 1 125 ? 39.256 22.051 9.994 1.00 18.90 126 HIS A CA 1
ATOM 989 C C . HIS A 1 125 ? 40.713 22.341 10.325 1.00 20.55 126 HIS A C 1
ATOM 990 O O . HIS A 1 125 ? 41.034 23.447 10.751 1.00 24.70 126 HIS A O 1
ATOM 997 N N . SER A 1 126 ? 41.595 21.370 10.082 1.00 17.80 127 SER A N 1
ATOM 998 C CA . SER A 1 126 ? 42.968 21.476 10.515 1.00 19.00 127 SER A CA 1
ATOM 999 C C . SER A 1 126 ? 43.989 21.852 9.430 1.00 21.22 127 SER A C 1
ATOM 1000 O O . SER A 1 126 ? 45.048 22.423 9.719 1.00 23.09 127 SER A O 1
ATOM 1003 N N . ILE A 1 127 ? 43.690 21.517 8.185 1.00 22.42 128 ILE A N 1
ATOM 1004 C CA . ILE A 1 127 ? 44.640 21.774 7.099 1.00 19.95 128 ILE A CA 1
ATOM 1005 C C . ILE A 1 127 ? 44.538 23.263 6.695 1.00 21.80 128 ILE A C 1
ATOM 1006 O O . ILE A 1 127 ? 43.460 23.872 6.777 1.00 22.65 128 ILE A O 1
ATOM 1011 N N . GLN A 1 128 ? 45.676 23.851 6.310 1.00 20.24 129 GLN A N 1
ATOM 1012 C CA . GLN A 1 128 ? 45.776 25.295 5.993 1.00 22.74 129 GLN A CA 1
ATOM 1013 C C . GLN A 1 128 ? 46.466 25.444 4.645 1.00 21.58 129 GLN A C 1
ATOM 1014 O O . GLN A 1 128 ? 47.227 24.539 4.265 1.00 22.65 129 GLN A O 1
ATOM 1020 N N . VAL A 1 129 ? 46.221 26.544 3.919 1.00 18.63 130 VAL A N 1
ATOM 1021 C CA . VAL A 1 129 ? 46.896 26.745 2.614 1.00 21.52 130 VAL A CA 1
ATOM 1022 C C . VAL A 1 129 ? 48.287 27.326 2.847 1.00 20.43 130 VAL A C 1
ATOM 1023 O O . VAL A 1 129 ? 48.590 28.466 2.472 1.00 25.07 130 VAL A O 1
ATOM 1027 N N . ASP A 1 130 ? 49.141 26.535 3.490 1.00 21.26 131 ASP A N 1
ATOM 1028 C CA . ASP A 1 130 ? 50.533 26.937 3.669 1.00 21.03 131 ASP A CA 1
ATOM 1029 C C . ASP A 1 130 ? 51.187 27.101 2.312 1.00 23.41 131 ASP A C 1
ATOM 1030 O O . ASP A 1 130 ? 51.976 28.042 2.066 1.00 25.87 131 ASP A O 1
ATOM 1035 N N . PHE A 1 131 ? 50.866 26.179 1.414 1.00 22.58 132 PHE A N 1
ATOM 1036 C CA . PHE A 1 131 ? 51.442 26.231 0.073 1.00 22.03 132 PHE A CA 1
ATOM 1037 C C . PHE A 1 131 ? 50.326 26.152 -0.953 1.00 22.49 132 PHE A C 1
ATOM 1038 O O . PHE A 1 131 ? 49.300 25.534 -0.706 1.00 20.92 132 PHE A O 1
ATOM 1046 N N . ASN A 1 132 ? 50.532 26.811 -2.095 1.00 22.57 133 ASN A N 1
ATOM 1047 C CA . ASN A 1 132 ? 49.601 26.731 -3.217 1.00 25.62 133 ASN A CA 1
ATOM 1048 C C . ASN A 1 132 ? 50.298 26.812 -4.592 1.00 25.60 133 ASN A C 1
ATOM 1049 O O . ASN A 1 132 ? 51.495 27.073 -4.680 1.00 26.46 133 ASN A O 1
ATOM 1054 N N . ARG A 1 133 ? 49.527 26.550 -5.646 1.00 29.05 134 ARG A N 1
ATOM 1055 C CA . ARG A 1 133 ? 49.933 26.718 -7.046 1.00 29.09 134 ARG A CA 1
ATOM 1056 C C . ARG A 1 133 ? 50.993 25.734 -7.546 1.00 30.39 134 ARG A C 1
ATOM 1057 O O . ARG A 1 133 ? 51.616 25.953 -8.588 1.00 28.82 134 ARG A O 1
ATOM 1065 N N . ARG A 1 134 ? 51.195 24.646 -6.816 1.00 28.38 135 ARG A N 1
ATOM 1066 C CA . ARG A 1 134 ? 52.108 23.626 -7.284 1.00 29.87 135 ARG A CA 1
ATOM 1067 C C . ARG A 1 134 ? 51.523 22.244 -7.110 1.00 29.64 135 ARG A C 1
ATOM 1068 O O . ARG A 1 134 ? 50.567 22.021 -6.339 1.00 28.86 135 ARG A O 1
ATOM 1076 N N . ALA A 1 135 ? 52.097 21.318 -7.857 1.00 29.21 136 ALA A N 1
ATOM 1077 C CA . ALA A 1 135 ? 51.669 19.929 -7.825 1.00 28.76 136 ALA A CA 1
ATOM 1078 C C . ALA A 1 135 ? 51.833 19.339 -6.425 1.00 25.79 136 ALA A C 1
ATOM 1079 O O . ALA A 1 135 ? 51.018 18.539 -5.994 1.00 30.32 136 ALA A O 1
ATOM 1081 N N . ASP A 1 136 ? 52.882 19.738 -5.722 1.00 25.04 137 ASP A N 1
ATOM 1082 C CA . ASP A 1 136 ? 53.204 19.110 -4.443 1.00 23.91 137 ASP A CA 1
ATOM 1083 C C . ASP A 1 136 ? 52.618 19.883 -3.269 1.00 22.92 137 ASP A C 1
ATOM 1084 O O . ASP A 1 136 ? 52.876 19.551 -2.109 1.00 23.29 137 ASP A O 1
ATOM 1089 N N . SER A 1 137 ? 51.826 20.903 -3.573 1.00 21.11 138 SER A N 1
ATOM 1090 C CA . SER A 1 137 ? 51.291 21.774 -2.533 1.00 23.10 138 SER A CA 1
ATOM 1091 C C . SER A 1 137 ? 50.378 20.981 -1.5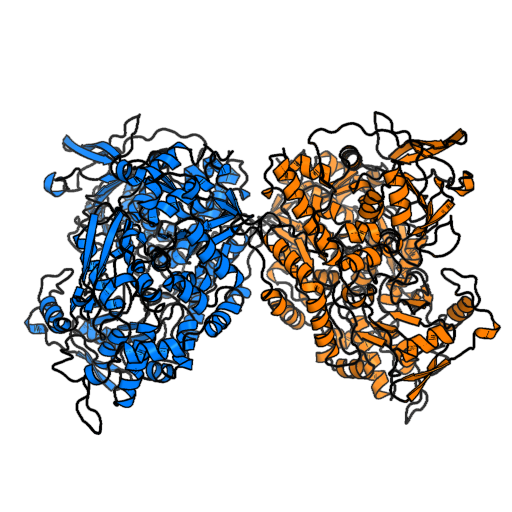81 1.00 22.24 138 SER A C 1
ATOM 1092 O O . SER A 1 137 ? 50.411 21.160 -0.361 1.00 19.66 138 SER A O 1
ATOM 1095 N N . LEU A 1 138 ? 49.574 20.081 -2.146 1.00 23.77 139 LEU A N 1
ATOM 1096 C CA . LEU A 1 138 ? 48.688 19.235 -1.353 1.00 22.17 139 LEU A CA 1
ATOM 1097 C C . LEU A 1 138 ? 49.457 18.399 -0.327 1.00 22.55 139 LEU A C 1
ATOM 1098 O O . LEU A 1 138 ? 49.068 18.350 0.852 1.00 21.60 139 LEU A O 1
ATOM 1103 N N . GLN A 1 139 ? 50.536 17.736 -0.762 1.00 21.55 140 GLN A N 1
ATOM 1104 C CA . GLN A 1 139 ? 51.299 16.895 0.172 1.00 22.78 140 GLN A CA 1
ATOM 1105 C C . GLN A 1 139 ? 51.936 17.752 1.242 1.00 22.55 140 GLN A C 1
ATOM 1106 O O . GLN A 1 139 ? 51.963 17.372 2.394 1.00 23.76 140 GLN A O 1
ATOM 1112 N N . LYS A 1 140 ? 52.463 18.903 0.846 1.00 22.39 141 LYS A N 1
ATOM 1113 C CA . LYS A 1 140 ? 53.145 19.773 1.786 1.00 21.26 141 LYS A CA 1
ATOM 1114 C C . LYS A 1 140 ? 52.168 20.327 2.828 1.00 20.47 141 LYS A C 1
ATOM 1115 O O . LYS A 1 140 ? 52.527 20.487 4.003 1.00 21.95 141 LYS A O 1
ATOM 1121 N N . ASN A 1 141 ? 50.940 20.623 2.409 1.00 21.43 142 ASN A N 1
ATOM 1122 C CA . ASN A 1 141 ? 49.909 21.070 3.365 1.00 19.57 142 ASN A CA 1
ATOM 1123 C C . ASN A 1 141 ? 49.459 19.932 4.279 1.00 18.71 142 ASN A C 1
ATOM 1124 O O . ASN A 1 141 ? 49.209 20.137 5.488 1.00 21.10 142 ASN A O 1
ATOM 1129 N N . GLN A 1 142 ? 49.373 18.730 3.721 1.00 18.27 143 GLN A N 1
ATOM 1130 C CA . GLN A 1 142 ? 48.934 17.570 4.496 1.00 19.18 143 GLN A CA 1
ATOM 1131 C C . GLN A 1 142 ? 49.943 17.222 5.584 1.00 20.57 143 GLN A C 1
ATOM 1132 O O . GLN A 1 142 ? 49.560 16.870 6.721 1.00 22.10 143 GLN A O 1
ATOM 1138 N N . ASP A 1 143 ? 51.218 17.320 5.224 1.00 21.34 144 ASP A N 1
ATOM 1139 C CA . ASP A 1 143 ? 52.317 17.097 6.151 1.00 20.98 144 ASP A CA 1
ATOM 1140 C C . ASP A 1 143 ? 52.290 18.097 7.310 1.00 20.05 144 ASP A C 1
ATOM 1141 O O . ASP A 1 143 ? 52.328 17.687 8.457 1.00 17.61 144 ASP A O 1
ATOM 1146 N N . LEU A 1 144 ? 52.242 19.403 7.023 1.00 18.97 145 LEU A N 1
ATOM 1147 C CA . LEU A 1 144 ? 52.142 20.402 8.103 1.00 19.57 145 LEU A CA 1
ATOM 1148 C C . LEU A 1 144 ? 50.939 20.178 9.016 1.00 21.90 145 LEU A C 1
ATOM 1149 O O . LEU A 1 144 ? 51.046 20.304 10.234 1.00 22.67 145 LEU A O 1
ATOM 1154 N N . GLU A 1 145 ? 49.802 19.816 8.429 1.00 21.38 146 GLU A N 1
ATOM 1155 C CA . GLU A 1 145 ? 48.604 19.499 9.214 1.00 21.95 146 GLU A CA 1
ATOM 1156 C C . GLU A 1 145 ? 48.887 18.467 10.282 1.00 21.45 146 GLU A C 1
ATOM 1157 O O . GLU A 1 145 ? 48.560 18.680 11.444 1.00 22.27 146 GLU A O 1
ATOM 1163 N N . PHE A 1 146 ? 49.450 17.329 9.887 1.00 20.66 147 PHE A N 1
ATOM 1164 C CA . PHE A 1 146 ? 49.693 16.261 10.836 1.00 24.87 147 PHE A CA 1
ATOM 1165 C C . PHE A 1 146 ? 50.746 16.684 11.871 1.00 26.52 147 PHE A C 1
ATOM 1166 O O . PHE A 1 146 ? 50.637 16.343 13.051 1.00 27.39 147 PHE A O 1
ATOM 1174 N N . GLU A 1 147 ? 51.747 17.431 11.413 1.00 23.13 148 GLU A N 1
ATOM 1175 C CA . GLU A 1 147 ? 52.844 17.863 12.251 1.00 25.42 148 GLU A CA 1
ATOM 1176 C C . GLU A 1 147 ? 52.344 18.831 13.297 1.00 24.22 148 GLU A C 1
ATOM 1177 O O . GLU A 1 147 ? 52.794 18.793 14.434 1.00 26.93 148 GLU A O 1
ATOM 1183 N N . ARG A 1 148 ? 51.429 19.710 12.901 1.00 22.15 149 ARG A N 1
ATOM 1184 C CA . ARG A 1 148 ? 50.875 20.686 13.835 1.00 23.02 149 ARG A CA 1
ATOM 1185 C C . ARG A 1 148 ? 49.845 20.129 14.804 1.00 22.88 149 ARG A C 1
ATOM 1186 O O . ARG A 1 148 ? 49.651 20.700 15.880 1.00 23.03 149 ARG A O 1
ATOM 1194 N N . ASN A 1 149 ? 49.169 19.042 14.416 1.00 20.35 150 ASN A N 1
ATOM 1195 C CA . ASN A 1 149 ? 47.954 18.595 15.098 1.00 20.58 150 ASN A CA 1
ATOM 1196 C C . ASN A 1 149 ? 47.984 17.171 15.630 1.00 17.59 150 ASN A C 1
ATOM 1197 O O . ASN A 1 149 ? 46.937 16.626 15.955 1.00 18.51 150 ASN A O 1
ATOM 1202 N N . ARG A 1 150 ? 49.169 16.570 15.699 1.00 21.63 151 ARG A N 1
ATOM 1203 C CA . ARG A 1 150 ? 49.289 15.177 16.100 1.00 20.87 151 ARG A CA 1
ATOM 1204 C C . ARG A 1 150 ? 48.551 14.867 17.380 1.00 20.77 151 ARG A C 1
ATOM 1205 O O . ARG A 1 150 ? 47.868 13.851 17.474 1.00 23.46 151 ARG A O 1
ATOM 1213 N N . GLU A 1 151 ? 48.749 15.693 18.398 1.00 22.65 152 GLU A N 1
ATOM 1214 C CA . GLU A 1 151 ? 48.128 15.409 19.715 1.00 24.58 152 GLU A CA 1
ATOM 1215 C C . GLU A 1 151 ? 46.605 15.363 19.651 1.00 21.97 152 GLU A C 1
ATOM 1216 O O . GLU A 1 151 ? 45.991 14.479 20.232 1.00 21.19 152 GLU A O 1
ATOM 1222 N N . ARG A 1 152 ? 46.009 16.377 19.018 1.00 20.92 153 ARG A N 1
ATOM 1223 C CA . ARG A 1 152 ? 44.570 16.409 18.744 1.00 18.05 153 ARG A CA 1
ATOM 1224 C C . ARG A 1 152 ? 44.112 15.173 17.981 1.00 18.45 153 ARG A C 1
ATOM 1225 O O . ARG A 1 152 ? 43.059 14.591 18.279 1.00 16.35 153 ARG A O 1
ATOM 1233 N N . PHE A 1 153 ? 44.876 14.790 16.960 1.00 17.39 154 PHE A N 1
ATOM 1234 C CA . PHE A 1 153 ? 44.486 13.618 16.185 1.00 17.98 154 PHE A CA 1
ATOM 1235 C C . PHE A 1 153 ? 44.537 12.400 17.066 1.00 17.36 154 PHE A C 1
ATOM 1236 O O . PHE A 1 153 ? 43.610 11.581 17.004 1.00 20.02 154 PHE A O 1
ATOM 1244 N N . GLU A 1 154 ? 45.591 12.264 17.898 1.00 19.41 155 GLU A N 1
ATOM 1245 C CA . GLU A 1 154 ? 45.680 11.032 18.755 1.00 19.67 155 GLU A CA 1
ATOM 1246 C C . GLU A 1 154 ? 44.539 11.019 19.746 1.00 18.18 155 GLU A C 1
ATOM 1247 O O . GLU A 1 154 ? 43.967 9.954 20.077 1.00 17.53 155 GLU A O 1
ATOM 1253 N N . PHE A 1 155 ? 44.177 12.218 20.204 1.00 19.64 156 PHE A N 1
ATOM 1254 C CA . PHE A 1 155 ? 43.055 12.358 21.139 1.00 20.07 156 PHE A CA 1
ATOM 1255 C C . PHE A 1 155 ? 41.704 11.989 20.532 1.00 21.21 156 PHE A C 1
ATOM 1256 O O . PHE A 1 155 ? 40.881 11.362 21.192 1.00 20.10 156 PHE A O 1
ATOM 1264 N N . LEU A 1 156 ? 41.437 12.435 19.307 1.00 21.81 157 LEU A N 1
ATOM 1265 C CA . LEU A 1 156 ? 40.171 12.071 18.658 1.00 21.12 157 LEU A CA 1
ATOM 1266 C C . LEU A 1 156 ? 40.161 10.574 18.401 1.00 21.69 157 LEU A C 1
ATOM 1267 O O . LEU A 1 156 ? 39.162 9.887 18.644 1.00 21.84 157 LEU A O 1
ATOM 1272 N N . LYS A 1 157 ? 41.297 10.066 17.949 1.00 22.96 158 LYS A N 1
ATOM 1273 C CA . LYS A 1 157 ? 41.389 8.661 17.653 1.00 20.03 158 LYS A CA 1
ATOM 1274 C C . LYS A 1 157 ? 41.117 7.798 18.904 1.00 21.65 158 LYS A C 1
ATOM 1275 O O . LYS A 1 157 ? 40.421 6.781 18.812 1.00 22.41 158 LYS A O 1
ATOM 1281 N N . TRP A 1 158 ? 41.650 8.203 20.062 1.00 19.91 159 TRP A N 1
ATOM 1282 C CA . TRP A 1 158 ? 41.311 7.555 21.335 1.00 21.41 159 TRP A CA 1
ATOM 1283 C C . TRP A 1 158 ? 39.803 7.667 21.622 1.00 20.73 159 TRP A C 1
ATOM 1284 O O . TRP A 1 158 ? 39.157 6.668 21.929 1.00 22.72 159 TRP A O 1
ATOM 1295 N N . GLY A 1 159 ? 39.260 8.882 21.526 1.00 18.63 160 GLY A N 1
ATOM 1296 C CA . GLY A 1 159 ? 37.815 9.106 21.637 1.00 21.26 160 GLY A CA 1
ATOM 1297 C C . GLY A 1 159 ? 36.990 8.106 20.839 1.00 22.54 160 GLY A C 1
ATOM 1298 O O . GLY A 1 159 ? 36.028 7.552 21.366 1.00 23.02 160 GLY A O 1
ATOM 1299 N N . SER A 1 160 ? 37.386 7.848 19.587 1.00 22.85 161 SER A N 1
ATOM 1300 C CA . SER A 1 160 ? 36.658 6.920 18.700 1.00 25.13 161 SER A CA 1
ATOM 1301 C C . SER A 1 160 ? 36.749 5.469 19.150 1.00 24.55 161 SER A C 1
ATOM 1302 O O . SER A 1 160 ? 35.996 4.622 18.666 1.00 26.97 161 SER A O 1
ATOM 1305 N N . GLN A 1 161 ? 37.689 5.191 20.045 1.00 21.94 162 GLN A N 1
ATOM 1306 C CA . GLN A 1 161 ? 37.840 3.879 20.654 1.00 24.66 162 GLN A CA 1
ATOM 1307 C C . GLN A 1 161 ? 37.237 3.797 22.046 1.00 23.94 162 GLN A C 1
ATOM 1308 O O . GLN A 1 161 ? 36.754 2.751 22.456 1.00 23.44 162 GLN A O 1
ATOM 1314 N N . ALA A 1 162 ? 37.259 4.908 22.768 1.00 23.45 163 ALA A N 1
ATOM 1315 C CA . ALA A 1 162 ? 36.827 4.923 24.164 1.00 23.70 163 ALA A CA 1
ATOM 1316 C C . ALA A 1 162 ? 35.317 5.150 24.319 1.00 24.51 163 ALA A C 1
ATOM 1317 O O . ALA A 1 162 ? 34.759 4.879 25.389 1.00 24.51 163 ALA A O 1
ATOM 1319 N N . PHE A 1 163 ? 34.681 5.658 23.257 1.00 25.18 164 PHE A N 1
ATOM 1320 C CA . PHE A 1 163 ? 33.226 5.894 23.215 1.00 23.19 164 PHE A CA 1
ATOM 1321 C C . PHE A 1 163 ? 32.573 5.126 22.083 1.00 23.81 164 PHE A C 1
ATOM 1322 O O . PHE A 1 163 ? 33.109 5.066 20.953 1.00 22.02 164 PHE A O 1
ATOM 1330 N N . HIS A 1 164 ? 31.412 4.540 22.378 1.00 23.08 165 HIS A N 1
ATOM 1331 C CA . HIS A 1 164 ? 30.710 3.722 21.391 1.00 25.17 165 HIS A CA 1
ATOM 1332 C C . HIS A 1 164 ? 30.178 4.533 20.225 1.00 23.61 165 HIS A C 1
ATOM 1333 O O . HIS A 1 164 ? 29.974 5.740 20.346 1.00 27.69 165 HIS A O 1
ATOM 1340 N N . ASN A 1 165 ? 29.988 3.866 19.089 1.00 25.29 166 ASN A N 1
ATOM 1341 C CA . ASN A 1 165 ? 29.234 4.418 17.963 1.00 26.11 166 ASN A CA 1
ATOM 1342 C C . ASN A 1 165 ? 29.861 5.607 17.253 1.00 28.47 166 ASN A C 1
ATOM 1343 O O . ASN A 1 165 ? 29.150 6.377 16.598 1.00 28.12 166 ASN A O 1
ATOM 1348 N N . MET A 1 166 ? 31.176 5.772 17.404 1.00 29.12 167 MET A N 1
ATOM 1349 C CA . MET A 1 166 ? 31.895 6.899 16.802 1.00 31.67 167 MET A CA 1
ATOM 1350 C C . MET A 1 166 ? 32.775 6.417 15.664 1.00 29.86 167 MET A C 1
ATOM 1351 O O . MET A 1 166 ? 33.691 5.625 15.881 1.00 32.04 167 MET A O 1
ATOM 1356 N N . ARG A 1 167 ? 32.513 6.922 14.463 1.00 27.25 168 ARG A N 1
ATOM 1357 C CA . ARG A 1 167 ? 33.352 6.664 13.303 1.00 26.47 168 ARG A CA 1
ATOM 1358 C C . ARG A 1 167 ? 34.098 7.934 12.957 1.00 24.50 168 ARG A C 1
ATOM 1359 O O . ARG A 1 167 ? 33.519 9.006 12.944 1.00 23.37 168 ARG A O 1
ATOM 1367 N N . ILE A 1 168 ? 35.390 7.813 12.694 1.00 22.28 169 ILE A N 1
ATOM 1368 C CA . ILE A 1 168 ? 36.156 8.972 12.287 1.00 24.44 169 ILE A CA 1
ATOM 1369 C C . ILE A 1 168 ? 36.515 8.866 10.807 1.00 25.06 169 ILE A C 1
ATOM 1370 O O . ILE A 1 168 ? 36.931 7.800 10.313 1.00 20.58 169 ILE A O 1
ATOM 1375 N N . ILE A 1 169 ? 36.335 9.979 10.103 1.00 19.87 170 ILE A N 1
ATOM 1376 C CA . ILE A 1 169 ? 36.803 10.094 8.731 1.00 20.22 170 ILE A CA 1
ATOM 1377 C C . ILE A 1 169 ? 38.096 10.904 8.820 1.00 22.36 170 ILE A C 1
ATOM 1378 O O . ILE A 1 169 ? 38.077 12.090 9.258 1.00 19.11 170 ILE A O 1
ATOM 1383 N N . PRO A 1 170 ? 39.220 10.270 8.438 1.00 21.34 171 PRO A N 1
ATOM 1384 C CA . PRO A 1 170 ? 40.549 10.786 8.732 1.00 21.41 171 PRO A CA 1
ATOM 1385 C C . PRO A 1 170 ? 40.876 12.080 7.939 1.00 19.85 171 PRO A C 1
ATOM 1386 O O . PRO A 1 170 ? 40.118 12.436 7.018 1.00 19.43 171 PRO A O 1
ATOM 1390 N N . PRO A 1 171 ? 41.976 12.788 8.303 1.00 20.43 172 PRO A N 1
ATOM 1391 C CA . PRO A 1 171 ? 42.472 13.917 7.506 1.00 20.60 172 PRO A CA 1
ATOM 1392 C C . PRO A 1 171 ? 42.689 13.507 6.068 1.00 23.57 172 PRO A C 1
ATOM 1393 O O . PRO A 1 171 ? 43.026 12.333 5.783 1.00 21.58 172 PRO A O 1
ATOM 1397 N N . GLY A 1 172 ? 42.458 14.453 5.170 1.00 23.48 173 GLY A N 1
ATOM 1398 C CA . GLY A 1 172 ? 42.709 14.269 3.749 1.00 26.00 173 GLY A CA 1
ATOM 1399 C C . GLY A 1 172 ? 41.578 13.611 2.997 1.00 23.57 173 GLY A C 1
ATOM 1400 O O . GLY A 1 172 ? 41.788 13.099 1.902 1.00 23.20 173 GLY A O 1
ATOM 1401 N N . SER A 1 173 ? 40.391 13.621 3.594 1.00 23.29 174 SER A N 1
ATOM 1402 C CA . SER A 1 173 ? 39.212 12.955 3.041 1.00 21.42 174 SER A CA 1
ATOM 1403 C C . SER A 1 173 ? 38.170 13.922 2.513 1.00 21.35 174 SER A C 1
ATOM 1404 O O . SER A 1 173 ? 37.269 13.512 1.793 1.00 22.95 174 SER A O 1
ATOM 1407 N N . GLY A 1 174 ? 38.270 15.192 2.883 1.00 17.27 175 GLY A N 1
ATOM 1408 C CA . GLY A 1 174 ? 37.274 16.145 2.411 1.00 18.42 175 GLY A CA 1
ATOM 1409 C C . GLY A 1 174 ? 36.577 16.763 3.589 1.00 17.24 175 GLY A C 1
ATOM 1410 O O . GLY A 1 174 ? 37.055 16.682 4.741 1.00 21.19 175 GLY A O 1
ATOM 1411 N N . ILE A 1 175 ? 35.425 17.355 3.307 1.00 18.84 176 ILE A N 1
ATOM 1412 C CA . ILE A 1 175 ? 34.812 18.267 4.216 1.00 17.10 176 ILE A CA 1
ATOM 1413 C C . ILE A 1 175 ? 33.508 17.670 4.715 1.00 15.86 176 ILE A C 1
ATOM 1414 O O . ILE A 1 175 ? 32.770 17.119 3.940 1.00 18.35 176 ILE A O 1
ATOM 1419 N N . ILE A 1 176 ? 33.233 17.854 6.003 1.00 19.37 177 ILE A N 1
ATOM 1420 C CA . ILE A 1 176 ? 32.056 17.271 6.698 1.00 16.99 177 ILE A CA 1
ATOM 1421 C C . ILE A 1 176 ? 30.798 17.160 5.851 1.00 17.11 177 ILE A C 1
ATOM 1422 O O . ILE A 1 176 ? 30.264 16.062 5.646 1.00 16.28 177 ILE A O 1
ATOM 1427 N N . HIS A 1 177 ? 30.324 18.292 5.340 1.00 18.25 178 HIS A N 1
ATOM 1428 C CA . HIS A 1 177 ? 29.033 18.314 4.671 1.00 16.19 178 HIS A CA 1
ATOM 1429 C C . HIS A 1 177 ? 29.055 17.646 3.319 1.00 17.09 178 HIS A C 1
ATOM 1430 O O . HIS A 1 177 ? 28.016 17.166 2.871 1.00 18.42 178 HIS A O 1
ATOM 1437 N N . GLN A 1 178 ? 30.226 17.609 2.651 1.00 14.31 179 GLN A N 1
ATOM 1438 C CA . GLN A 1 178 ? 30.232 17.073 1.314 1.00 18.16 179 GLN A CA 1
ATOM 1439 C C . GLN A 1 178 ? 30.297 15.590 1.518 1.00 16.28 179 GLN A C 1
ATOM 1440 O O . GLN A 1 178 ? 29.614 14.814 0.832 1.00 20.76 179 GLN A O 1
ATOM 1446 N N . VAL A 1 179 ? 31.093 15.184 2.502 1.00 18.23 180 VAL A N 1
ATOM 1447 C CA . VAL A 1 179 ? 31.175 13.733 2.823 1.00 15.98 180 VAL A CA 1
ATOM 1448 C C . VAL A 1 179 ? 29.849 13.185 3.359 1.00 19.29 180 VAL A C 1
ATOM 1449 O O . VAL A 1 179 ? 29.506 11.998 3.137 1.00 20.43 180 VAL A O 1
ATOM 1453 N N . ASN A 1 180 ? 29.106 14.025 4.074 1.00 20.33 181 ASN A N 1
ATOM 1454 C CA . ASN A 1 180 ? 27.768 13.663 4.530 1.00 17.57 181 ASN A CA 1
ATOM 1455 C C . ASN A 1 180 ? 26.867 13.374 3.320 1.00 19.33 181 ASN A C 1
ATOM 1456 O O . ASN A 1 180 ? 26.270 12.273 3.202 1.00 21.13 181 ASN A O 1
ATOM 1461 N N . LEU A 1 181 ? 26.862 14.305 2.370 1.00 19.90 182 LEU A N 1
ATOM 1462 C CA . LEU A 1 181 ? 25.996 14.202 1.197 1.00 22.31 182 LEU A CA 1
ATOM 1463 C C . LEU A 1 181 ? 26.367 12.996 0.372 1.00 23.56 182 LEU A C 1
ATOM 1464 O O . LEU A 1 181 ? 25.481 12.215 -0.017 1.00 24.61 182 LEU A O 1
ATOM 1469 N N . GLU A 1 182 ? 27.667 12.806 0.128 1.00 22.24 183 GLU A N 1
ATOM 1470 C CA . GLU A 1 182 ? 28.094 11.769 -0.828 1.00 21.39 183 GLU A CA 1
ATOM 1471 C C . GLU A 1 182 ? 28.236 10.383 -0.243 1.00 24.30 183 GLU A C 1
ATOM 1472 O O . GLU A 1 182 ? 28.216 9.419 -0.997 1.00 23.38 183 GLU A O 1
ATOM 1478 N N . TYR A 1 183 ? 28.386 10.281 1.077 1.00 22.63 184 TYR A N 1
ATOM 1479 C CA . TYR A 1 183 ? 28.776 9.004 1.692 1.00 23.57 184 TYR A CA 1
ATOM 1480 C C . TYR A 1 183 ? 28.082 8.670 3.011 1.00 22.85 184 TYR A C 1
ATOM 1481 O O . TYR A 1 183 ? 27.546 7.574 3.153 1.00 23.56 184 TYR A O 1
ATOM 1490 N N . LEU A 1 184 ? 28.118 9.582 3.984 1.00 21.94 185 LEU A N 1
ATOM 1491 C CA . LEU A 1 184 ? 27.609 9.275 5.333 1.00 22.57 185 LEU A CA 1
ATOM 1492 C C . LEU A 1 184 ? 26.090 9.246 5.419 1.00 23.81 185 LEU A C 1
ATOM 1493 O O . LEU A 1 184 ? 25.524 8.583 6.287 1.00 25.12 185 LEU A O 1
ATOM 1498 N N . ALA A 1 185 ? 25.418 9.959 4.521 1.00 22.96 186 ALA A N 1
ATOM 1499 C CA . ALA A 1 185 ? 23.967 10.095 4.606 1.00 22.85 186 ALA A CA 1
ATOM 1500 C C . ALA A 1 185 ? 23.271 8.769 4.320 1.00 22.83 186 ALA A C 1
ATOM 1501 O O . ALA A 1 185 ? 23.598 8.098 3.340 1.00 23.70 186 ALA A O 1
ATOM 1503 N N . ARG A 1 186 ? 22.337 8.397 5.202 1.00 22.72 187 ARG A N 1
ATOM 1504 C CA . ARG A 1 186 ? 21.485 7.214 5.039 1.00 23.04 187 ARG A CA 1
ATOM 1505 C C . ARG A 1 186 ? 20.213 7.463 4.221 1.00 21.78 187 ARG A C 1
ATOM 1506 O O . ARG A 1 186 ? 19.778 6.573 3.471 1.00 22.76 187 ARG A O 1
ATOM 1514 N N . VAL A 1 187 ? 19.633 8.666 4.375 1.00 20.98 188 VAL A N 1
ATOM 1515 C CA . VAL A 1 187 ? 18.301 9.049 3.857 1.00 21.17 188 VAL A CA 1
ATOM 1516 C C . VAL A 1 187 ? 17.182 8.310 4.596 1.00 22.29 188 VAL A C 1
ATOM 1517 O O . VAL A 1 187 ? 16.275 8.941 5.152 1.00 21.41 188 VAL A O 1
ATOM 1521 N N . VAL A 1 188 ? 17.275 6.985 4.606 1.00 20.46 189 VAL A N 1
ATOM 1522 C CA . VAL A 1 188 ? 16.372 6.126 5.387 1.00 21.83 189 VAL A CA 1
ATOM 1523 C C . VAL A 1 188 ? 17.173 5.106 6.215 1.00 21.60 189 VAL A C 1
ATOM 1524 O O . VAL A 1 188 ? 17.979 4.347 5.667 1.00 23.79 189 VAL A O 1
ATOM 1528 N N . PHE A 1 189 ? 16.932 5.083 7.530 1.00 22.41 190 PHE A N 1
ATOM 1529 C CA . PHE A 1 189 ? 17.541 4.083 8.404 1.00 20.60 190 PHE A CA 1
ATOM 1530 C C . PHE A 1 189 ? 16.847 2.737 8.329 1.00 23.96 190 PHE A C 1
ATOM 1531 O O . PHE A 1 189 ? 15.623 2.652 8.153 1.00 21.53 190 PHE A O 1
ATOM 1539 N N . ASP A 1 190 ? 17.642 1.685 8.484 1.00 24.28 191 ASP A N 1
ATOM 1540 C CA . ASP A 1 190 ? 17.130 0.319 8.585 1.00 25.80 191 ASP A CA 1
ATOM 1541 C C . ASP A 1 190 ? 17.825 -0.295 9.795 1.00 27.48 191 ASP A C 1
ATOM 1542 O O . ASP A 1 190 ? 18.907 -0.867 9.680 1.00 28.65 191 ASP A O 1
ATOM 1547 N N . GLN A 1 191 ? 17.206 -0.142 10.959 1.00 29.18 192 GLN A N 1
ATOM 1548 C CA . GLN A 1 191 ? 17.832 -0.494 12.224 1.00 30.19 192 GLN A CA 1
ATOM 1549 C C . GLN A 1 191 ? 16.912 -1.457 13.002 1.00 31.55 192 GLN A C 1
ATOM 1550 O O . GLN A 1 191 ? 15.715 -1.201 13.141 1.00 32.78 192 GLN A O 1
ATOM 1556 N N . ASP A 1 192 ? 17.456 -2.584 13.467 1.00 31.69 193 ASP A N 1
ATOM 1557 C CA . ASP A 1 192 ? 16.697 -3.532 14.309 1.00 31.82 193 ASP A CA 1
ATOM 1558 C C . ASP A 1 192 ? 15.245 -3.858 13.864 1.00 32.68 193 ASP A C 1
ATOM 1559 O O . ASP A 1 192 ? 14.372 -4.149 14.698 1.00 33.08 193 ASP A O 1
ATOM 1564 N N . GLY A 1 193 ? 15.002 -3.839 12.557 1.00 31.68 194 GLY A N 1
ATOM 1565 C CA . GLY A 1 193 ? 13.700 -4.216 12.002 1.00 30.97 194 GLY A CA 1
ATOM 1566 C C . GLY A 1 193 ? 12.732 -3.063 11.768 1.00 29.30 194 GLY A C 1
ATOM 1567 O O . GLY A 1 193 ? 11.545 -3.290 11.566 1.00 30.81 194 GLY A O 1
ATOM 1568 N N . TYR A 1 194 ? 13.237 -1.832 11.794 1.00 29.00 195 TYR A N 1
ATOM 1569 C CA . TYR A 1 194 ? 12.411 -0.655 11.533 1.00 27.82 195 TYR A CA 1
ATOM 1570 C C . TYR A 1 194 ? 13.098 0.331 10.605 1.00 26.25 195 TYR A C 1
ATOM 1571 O O . TYR A 1 194 ? 14.255 0.708 10.822 1.00 23.00 195 TYR A O 1
ATOM 1580 N N . TYR A 1 195 ? 12.382 0.705 9.546 1.00 23.97 196 TYR A N 1
ATOM 1581 C CA . TYR A 1 195 ? 12.792 1.818 8.686 1.00 22.99 196 TYR A CA 1
ATOM 1582 C C . TYR A 1 195 ? 12.266 3.134 9.247 1.00 22.36 196 TYR A C 1
ATOM 1583 O O . TYR A 1 195 ? 11.123 3.214 9.725 1.00 21.65 196 TYR A O 1
ATOM 1592 N N . TYR A 1 196 ? 13.082 4.177 9.142 1.00 22.32 197 TYR A N 1
ATOM 1593 C CA . TYR A 1 196 ? 12.679 5.506 9.515 1.00 21.42 197 TYR A CA 1
ATOM 1594 C C . TYR A 1 196 ? 13.551 6.538 8.787 1.00 21.00 197 TYR A C 1
ATOM 1595 O O . TYR A 1 196 ? 14.624 6.190 8.279 1.00 22.82 197 TYR A O 1
ATOM 1604 N N . PRO A 1 197 ? 13.097 7.799 8.724 1.00 21.45 198 PRO A N 1
ATOM 1605 C CA . PRO A 1 197 ? 13.932 8.820 8.086 1.00 21.18 198 PRO A CA 1
ATOM 1606 C C . PRO A 1 197 ? 15.264 9.056 8.811 1.00 23.33 198 PRO A C 1
ATOM 1607 O O . PRO A 1 197 ? 15.315 9.073 10.055 1.00 23.26 198 PRO A O 1
ATOM 1611 N N . ASP A 1 198 ? 16.314 9.217 8.011 1.00 22.94 199 ASP A N 1
ATOM 1612 C CA . ASP A 1 198 ? 17.557 9.819 8.438 1.00 22.46 199 ASP A CA 1
ATOM 1613 C C . ASP A 1 198 ? 17.255 11.261 8.866 1.00 23.51 199 ASP A C 1
ATOM 1614 O O . ASP A 1 198 ? 16.510 11.956 8.205 1.00 23.12 199 ASP A O 1
ATOM 1619 N N . SER A 1 199 ? 17.799 11.678 10.000 1.00 21.20 200 SER A N 1
ATOM 1620 C CA . SER A 1 199 ? 17.704 13.053 10.475 1.00 20.09 200 SER A CA 1
ATOM 1621 C C . SER A 1 199 ? 18.876 13.224 11.410 1.00 19.77 200 SER A C 1
ATOM 1622 O O . SER A 1 199 ? 19.446 12.246 11.855 1.00 19.21 200 SER A O 1
ATOM 1625 N N . LEU A 1 200 ? 19.258 14.469 11.703 1.00 21.52 201 LEU A N 1
ATOM 1626 C CA . LEU A 1 200 ? 20.436 14.657 12.523 1.00 22.66 201 LEU A CA 1
ATOM 1627 C C . LEU A 1 200 ? 20.615 16.058 13.061 1.00 21.70 201 LEU A C 1
ATOM 1628 O O . LEU A 1 200 ? 19.942 17.003 12.648 1.00 19.11 201 LEU A O 1
ATOM 1633 N N . VAL A 1 201 ? 21.517 16.157 14.027 1.00 21.77 202 VAL A N 1
ATOM 1634 C CA . VAL A 1 201 ? 22.114 17.409 14.391 1.00 20.76 202 VAL A CA 1
ATOM 1635 C C . VAL A 1 201 ? 23.623 17.238 14.215 1.00 19.14 202 VAL A C 1
ATOM 1636 O O . VAL A 1 201 ? 24.133 16.115 14.253 1.00 19.47 202 VAL A O 1
ATOM 1640 N N . GLY A 1 202 ? 24.312 18.344 13.974 1.00 20.45 203 GLY A N 1
ATOM 1641 C CA . GLY A 1 202 ? 25.755 18.333 13.727 1.00 18.30 203 GLY A CA 1
ATOM 1642 C C . GLY A 1 202 ? 26.384 19.465 14.479 1.00 23.04 203 GLY A C 1
ATOM 1643 O O . GLY A 1 202 ? 25.747 20.481 14.713 1.00 19.22 203 GLY A O 1
ATOM 1644 N N . THR A 1 203 ? 27.651 19.304 14.851 1.00 20.85 204 THR A N 1
ATOM 1645 C CA . THR A 1 203 ? 28.320 20.340 15.617 1.00 19.91 204 THR A CA 1
ATOM 1646 C C . THR A 1 203 ? 28.991 21.264 14.619 1.00 21.12 204 THR A C 1
ATOM 1647 O O . THR A 1 203 ? 30.204 21.375 14.564 1.00 18.00 204 THR A O 1
ATOM 1651 N N . ASP A 1 204 ? 28.156 21.912 13.811 1.00 21.12 205 ASP A N 1
ATOM 1652 C CA . ASP A 1 204 ? 28.574 22.807 12.770 1.00 19.44 205 ASP A CA 1
ATOM 1653 C C . ASP A 1 204 ? 27.296 23.447 12.242 1.00 20.63 205 ASP A C 1
ATOM 1654 O O . ASP A 1 204 ? 26.325 22.764 11.941 1.00 21.33 205 ASP A O 1
ATOM 1659 N N . SER A 1 205 ? 27.303 24.767 12.158 1.00 20.08 206 SER A N 1
ATOM 1660 C CA . SER A 1 205 ? 26.124 25.503 11.735 1.00 21.48 206 SER A CA 1
ATOM 1661 C C . SER A 1 205 ? 25.644 25.172 10.299 1.00 22.04 206 SER A C 1
ATOM 1662 O O . SER A 1 205 ? 24.457 25.343 9.991 1.00 19.98 206 SER A O 1
ATOM 1665 N N . HIS A 1 206 ? 26.543 24.691 9.430 1.00 18.81 207 HIS A N 1
ATOM 1666 C CA . HIS A 1 206 ? 26.167 24.379 8.038 1.00 18.35 207 HIS A CA 1
ATOM 1667 C C . HIS A 1 206 ? 25.681 22.964 7.831 1.00 20.64 207 HIS A C 1
ATOM 1668 O O . HIS A 1 206 ? 25.523 22.530 6.707 1.00 20.57 207 HIS A O 1
ATOM 1675 N N . THR A 1 207 ? 25.376 22.283 8.931 1.00 20.84 208 THR A N 1
ATOM 1676 C CA . THR A 1 207 ? 24.851 20.930 8.887 1.00 17.68 208 THR A CA 1
ATOM 1677 C C . THR A 1 207 ? 23.564 20.885 8.055 1.00 18.41 208 THR A C 1
ATOM 1678 O O . THR A 1 207 ? 23.221 19.850 7.464 1.00 18.13 208 THR A O 1
ATOM 1682 N N . THR A 1 208 ? 22.870 22.018 8.040 1.00 17.91 209 THR A N 1
ATOM 1683 C CA . THR A 1 208 ? 21.646 22.238 7.239 1.00 15.92 209 THR A CA 1
ATOM 1684 C C . THR A 1 208 ? 21.836 21.977 5.742 1.00 17.77 209 THR A C 1
ATOM 1685 O O . THR A 1 208 ? 20.852 21.854 4.995 1.00 18.88 209 THR A O 1
ATOM 1689 N N . MET A 1 209 ? 23.088 21.890 5.288 1.00 17.96 210 MET A N 1
ATOM 1690 C CA . MET A 1 209 ? 23.373 21.543 3.893 1.00 17.24 210 MET A CA 1
ATOM 1691 C C . MET A 1 209 ? 22.715 20.210 3.498 1.00 19.97 210 MET A C 1
ATOM 1692 O O . MET A 1 209 ? 22.247 20.026 2.358 1.00 21.93 210 MET A O 1
ATOM 1697 N N . ILE A 1 210 ? 22.629 19.309 4.461 1.00 19.42 211 ILE A N 1
ATOM 1698 C CA . ILE A 1 210 ? 22.033 17.985 4.235 1.00 18.64 211 ILE A CA 1
ATOM 1699 C C . ILE A 1 210 ? 20.543 18.064 3.906 1.00 18.86 211 ILE A C 1
ATOM 1700 O O . ILE A 1 210 ? 19.978 17.125 3.360 1.00 18.99 211 ILE A O 1
ATOM 1705 N N . ASP A 1 211 ? 19.912 19.168 4.295 1.00 16.52 212 ASP A N 1
ATOM 1706 C CA . ASP A 1 211 ? 18.487 19.374 4.066 1.00 19.98 212 ASP A CA 1
ATOM 1707 C C . ASP A 1 211 ? 18.184 19.392 2.572 1.00 19.58 212 ASP A C 1
ATOM 1708 O O . ASP A 1 211 ? 17.059 19.149 2.170 1.00 19.75 212 ASP A O 1
ATOM 1713 N N . GLY A 1 212 ? 19.207 19.656 1.750 1.00 22.12 213 GLY A N 1
ATOM 1714 C CA . GLY A 1 212 ? 19.048 19.661 0.291 1.00 21.67 213 GLY A CA 1
ATOM 1715 C C . GLY A 1 212 ? 18.717 18.291 -0.229 1.00 22.69 213 GLY A C 1
ATOM 1716 O O . GLY A 1 212 ? 18.148 18.129 -1.327 1.00 24.04 213 GLY A O 1
ATOM 1717 N N . LEU A 1 213 ? 19.050 17.290 0.574 1.00 21.31 214 LEU A N 1
ATOM 1718 C CA . LEU A 1 213 ? 18.801 15.925 0.165 1.00 21.13 214 LEU A CA 1
ATOM 1719 C C . LEU A 1 213 ? 17.529 15.359 0.795 1.00 23.06 214 LEU A C 1
ATOM 1720 O O . LEU A 1 213 ? 17.254 14.175 0.645 1.00 25.77 214 LEU A O 1
ATOM 1725 N N . GLY A 1 214 ? 16.748 16.204 1.482 1.00 20.76 215 GLY A N 1
ATOM 1726 C CA . GLY A 1 214 ? 15.510 15.737 2.136 1.00 21.74 215 GLY A CA 1
ATOM 1727 C C . GLY A 1 214 ? 15.736 15.061 3.476 1.00 21.02 215 GLY A C 1
ATOM 1728 O O . GLY A 1 214 ? 14.895 14.295 3.948 1.00 22.60 215 GLY A O 1
ATOM 1729 N N . ILE A 1 215 ? 16.884 15.363 4.077 1.00 20.69 216 ILE A N 1
ATOM 1730 C CA . ILE A 1 215 ? 17.255 14.898 5.413 1.00 21.07 216 ILE A CA 1
ATOM 1731 C C . ILE A 1 215 ? 17.190 16.045 6.424 1.00 19.92 216 ILE A C 1
ATOM 1732 O O . ILE A 1 215 ? 17.908 17.039 6.308 1.00 21.06 216 ILE A O 1
ATOM 1737 N N . LEU A 1 216 ? 16.308 15.914 7.407 1.00 19.20 217 LEU A N 1
ATOM 1738 C CA . LEU A 1 216 ? 16.103 17.006 8.351 1.00 20.42 217 LEU A CA 1
ATOM 1739 C C . LEU A 1 216 ? 17.285 17.067 9.297 1.00 20.87 217 LEU A C 1
ATOM 1740 O O . LEU A 1 216 ? 17.413 16.253 10.191 1.00 25.27 217 LEU A O 1
ATOM 1745 N N . GLY A 1 217 ? 18.165 18.033 9.074 1.00 24.62 218 GLY A N 1
ATOM 1746 C CA . GLY A 1 217 ? 19.353 18.175 9.908 1.00 21.77 218 GLY A CA 1
ATOM 1747 C C . GLY A 1 217 ? 19.660 19.631 10.133 1.00 22.34 218 GLY A C 1
ATOM 1748 O O . GLY A 1 217 ? 19.426 20.454 9.265 1.00 18.37 218 GLY A O 1
ATOM 1749 N N . TRP A 1 218 ? 20.206 19.950 11.305 1.00 21.23 219 TRP A N 1
ATOM 1750 C CA . TRP A 1 218 ? 20.665 21.280 11.555 1.00 19.01 219 TRP A CA 1
ATOM 1751 C C . TRP A 1 218 ? 21.816 21.293 12.565 1.00 19.97 219 TRP A C 1
ATOM 1752 O O . TRP A 1 218 ? 22.143 20.263 13.165 1.00 20.06 219 TRP A O 1
ATOM 1763 N N . GLY A 1 219 ? 22.413 22.479 12.708 1.00 19.83 220 GLY A N 1
ATOM 1764 C CA . GLY A 1 219 ? 23.585 22.692 13.535 1.00 19.33 220 GLY A CA 1
ATOM 1765 C C . GLY A 1 219 ? 23.193 22.964 14.970 1.00 18.49 220 GLY A C 1
ATOM 1766 O O . GLY A 1 219 ? 22.154 23.547 15.226 1.00 17.42 220 GLY A O 1
ATOM 1767 N N . VAL A 1 220 ? 24.029 22.498 15.892 1.00 18.97 221 VAL A N 1
ATOM 1768 C CA . VAL A 1 220 ? 23.836 22.739 17.317 1.00 20.43 221 VAL A CA 1
ATOM 1769 C C . VAL A 1 220 ? 25.211 22.878 17.962 1.00 18.31 221 VAL A C 1
ATOM 1770 O O . VAL A 1 220 ? 26.218 22.447 17.389 1.00 20.24 221 VAL A O 1
ATOM 1774 N N . GLY A 1 221 ? 25.256 23.499 19.145 1.00 18.12 222 GLY A N 1
ATOM 1775 C CA . GLY A 1 221 ? 26.481 23.499 19.961 1.00 16.75 222 GLY A CA 1
ATOM 1776 C C . GLY A 1 221 ? 26.887 22.096 20.398 1.00 19.26 222 GLY A C 1
ATOM 1777 O O . GLY A 1 221 ? 26.065 21.174 20.443 1.00 19.23 222 GLY A O 1
ATOM 1778 N N . GLY A 1 222 ? 28.160 21.919 20.727 1.00 18.95 223 GLY A N 1
ATOM 1779 C CA . GLY A 1 222 ? 28.620 20.586 21.156 1.00 17.89 223 GLY A CA 1
ATOM 1780 C C . GLY A 1 222 ? 27.837 20.080 22.355 1.00 19.69 223 GLY A C 1
ATOM 1781 O O . GLY A 1 222 ? 27.430 18.902 22.389 1.00 21.10 223 GLY A O 1
ATOM 1782 N N . ILE A 1 223 ? 27.618 20.941 23.359 1.00 17.65 224 ILE A N 1
ATOM 1783 C CA . ILE A 1 223 ? 26.898 20.509 24.572 1.00 16.89 224 ILE A CA 1
ATOM 1784 C C . ILE A 1 223 ? 25.488 19.996 24.291 1.00 17.34 224 ILE A C 1
ATOM 1785 O O . ILE A 1 223 ? 25.008 19.087 24.991 1.00 18.70 224 ILE A O 1
ATOM 1790 N N . GLU A 1 224 ? 24.814 20.573 23.287 1.00 18.06 225 GLU A N 1
ATOM 1791 C CA . GLU A 1 224 ? 23.513 20.070 22.889 1.00 18.68 225 GLU A CA 1
ATOM 1792 C C . GLU A 1 224 ? 23.654 18.718 22.196 1.00 17.83 225 GLU A C 1
ATOM 1793 O O . GLU A 1 224 ? 22.939 17.761 22.531 1.00 18.66 225 GLU A O 1
ATOM 1799 N N . ALA A 1 225 ? 24.595 18.627 21.259 1.00 19.12 226 ALA A N 1
ATOM 1800 C CA . ALA A 1 225 ? 24.911 17.350 20.588 1.00 17.97 226 ALA A CA 1
ATOM 1801 C C . ALA A 1 225 ? 25.337 16.240 21.525 1.00 18.58 226 ALA A C 1
ATOM 1802 O O . ALA A 1 225 ? 24.966 15.084 21.333 1.00 20.54 226 ALA A O 1
ATOM 1804 N N . GLU A 1 226 ? 26.138 16.587 22.533 1.00 19.02 227 GLU A N 1
ATOM 1805 C CA . GLU A 1 226 ? 26.514 15.663 23.591 1.00 18.79 227 GLU A CA 1
ATOM 1806 C C . GLU A 1 226 ? 25.329 15.050 24.343 1.00 21.09 227 GLU A C 1
ATOM 1807 O O . GLU A 1 226 ? 25.249 13.815 24.513 1.00 20.13 227 GLU A O 1
ATOM 1813 N N . ALA A 1 227 ? 24.388 15.897 24.763 1.00 20.52 228 ALA A N 1
ATOM 1814 C CA . ALA A 1 227 ? 23.181 15.406 25.426 1.00 21.78 228 ALA A CA 1
ATOM 1815 C C . ALA A 1 227 ? 22.417 14.465 24.493 1.00 21.08 228 ALA A C 1
ATOM 1816 O O . ALA A 1 227 ? 21.914 13.413 24.918 1.00 21.75 228 ALA A O 1
ATOM 1818 N N . VAL A 1 228 ? 22.330 14.844 23.218 1.00 21.10 229 VAL A N 1
ATOM 1819 C CA . VAL A 1 228 ? 21.536 14.070 22.238 1.00 20.98 229 VAL A CA 1
ATOM 1820 C C . VAL A 1 228 ? 22.175 12.688 22.045 1.00 22.38 229 VAL A C 1
ATOM 1821 O O . VAL A 1 228 ? 21.497 11.648 22.126 1.00 18.85 229 VAL A O 1
ATOM 1825 N N . MET A 1 229 ? 23.494 12.669 21.883 1.00 20.55 230 MET A N 1
ATOM 1826 C CA . MET A 1 229 ? 24.233 11.398 21.796 1.00 22.74 230 MET A CA 1
ATOM 1827 C C . MET A 1 229 ? 23.986 10.523 23.005 1.00 21.62 230 MET A C 1
ATOM 1828 O O . MET A 1 229 ? 24.025 9.290 22.907 1.00 25.43 230 MET A O 1
ATOM 1833 N N . LEU A 1 230 ? 23.734 11.151 24.153 1.00 23.35 231 LEU A N 1
ATOM 1834 C CA . LEU A 1 230 ? 23.422 10.402 25.386 1.00 21.76 231 LEU A CA 1
ATOM 1835 C C . LEU A 1 230 ? 21.946 10.020 25.570 1.00 22.84 231 LEU A C 1
ATOM 1836 O O . LEU A 1 230 ? 21.578 9.425 26.602 1.00 22.34 231 LEU A O 1
ATOM 1841 N N . GLY A 1 231 ? 21.106 10.365 24.596 1.00 22.90 232 GLY A N 1
ATOM 1842 C CA . GLY A 1 231 ? 19.707 9.934 24.604 1.00 23.57 232 GLY A CA 1
ATOM 1843 C C . GLY A 1 231 ? 18.685 10.993 24.982 1.00 23.82 232 GLY A C 1
ATOM 1844 O O . GLY A 1 231 ? 17.477 10.708 25.032 1.00 24.77 232 GLY A O 1
ATOM 1845 N N . GLN A 1 232 ? 19.148 12.211 25.253 1.00 20.21 233 GLN A N 1
ATOM 1846 C CA . GLN A 1 232 ? 18.253 13.309 25.608 1.00 20.55 233 GLN A CA 1
ATOM 1847 C C . GLN A 1 232 ? 17.604 13.834 24.325 1.00 19.79 233 GLN A C 1
ATOM 1848 O O . GLN A 1 232 ? 18.324 14.174 23.366 1.00 20.39 233 GLN A O 1
ATOM 1854 N N . PRO A 1 233 ? 16.253 13.888 24.293 1.00 21.05 234 PRO A N 1
ATOM 1855 C CA . PRO A 1 233 ? 15.558 14.507 23.167 1.00 22.76 234 PRO A CA 1
ATOM 1856 C C . PRO A 1 233 ? 15.942 15.972 23.027 1.00 23.48 234 PRO A C 1
ATOM 1857 O O . PRO A 1 233 ? 16.260 16.639 24.032 1.00 23.23 234 PRO A O 1
ATOM 1861 N N . ILE A 1 234 ? 15.953 16.469 21.792 1.00 24.56 235 ILE A N 1
ATOM 1862 C CA . ILE A 1 234 ? 16.001 17.918 21.613 1.00 22.56 235 ILE A CA 1
ATOM 1863 C C . ILE A 1 234 ? 14.659 18.475 22.128 1.00 23.18 235 ILE A C 1
ATOM 1864 O O . ILE A 1 234 ? 13.606 17.859 21.962 1.00 22.35 235 ILE A O 1
ATOM 1869 N N . SER A 1 235 ? 14.722 19.638 22.765 1.00 23.85 236 SER A N 1
ATOM 1870 C CA . SER A 1 235 ? 13.561 20.323 23.272 1.00 23.86 236 SER A CA 1
ATOM 1871 C C . SER A 1 235 ? 13.419 21.573 22.464 1.00 23.47 236 SER A C 1
ATOM 1872 O O . SER A 1 235 ? 14.322 22.399 22.436 1.00 23.92 236 SER A O 1
ATOM 1875 N N . MET A 1 236 ? 12.275 21.718 21.805 1.00 24.53 237 MET A N 1
ATOM 1876 C CA . MET A 1 236 ? 12.051 22.871 20.964 1.00 25.92 237 MET A CA 1
ATOM 1877 C C . MET A 1 236 ? 10.594 23.283 20.937 1.00 26.28 237 MET A C 1
ATOM 1878 O O . MET A 1 236 ? 9.682 22.454 21.062 1.00 27.02 237 MET A O 1
ATOM 1883 N N . VAL A 1 237 ? 10.389 24.580 20.765 1.00 27.27 238 VAL A N 1
ATOM 1884 C CA . VAL A 1 237 ? 9.081 25.118 20.466 1.00 25.81 238 VAL A CA 1
ATOM 1885 C C . VAL A 1 237 ? 8.734 24.688 19.042 1.00 25.33 238 VAL A C 1
ATOM 1886 O O . VAL A 1 237 ? 9.524 24.889 18.110 1.00 25.91 238 VAL A O 1
ATOM 1890 N N . LEU A 1 238 ? 7.573 24.064 18.873 1.00 22.64 239 LEU A N 1
ATOM 1891 C CA . LEU A 1 238 ? 7.174 23.543 17.566 1.00 23.16 239 LEU A CA 1
ATOM 1892 C C . LEU A 1 238 ? 7.228 24.723 16.579 1.00 23.99 239 LEU A C 1
ATOM 1893 O O . LEU A 1 238 ? 6.590 25.761 16.847 1.00 25.05 239 LEU A O 1
ATOM 1898 N N . PRO A 1 239 ? 8.026 24.600 15.477 1.00 21.64 240 PRO A N 1
ATOM 1899 C CA . PRO A 1 239 ? 8.262 25.811 14.686 1.00 21.09 240 PRO A CA 1
ATOM 1900 C C . PRO A 1 239 ? 7.223 26.148 13.621 1.00 21.70 240 PRO A C 1
ATOM 1901 O O . PRO A 1 239 ? 6.608 25.266 13.060 1.00 21.90 240 PRO A O 1
ATOM 1905 N N . GLN A 1 240 ? 7.063 27.433 13.333 1.00 22.32 241 GLN A N 1
ATOM 1906 C CA . GLN A 1 240 ? 6.396 27.839 12.121 1.00 23.19 241 GLN A CA 1
ATOM 1907 C C . GLN A 1 240 ? 7.277 27.473 10.933 1.00 22.70 241 GLN A C 1
ATOM 1908 O O . GLN A 1 240 ? 8.512 27.359 11.058 1.00 19.23 241 GLN A O 1
ATOM 1914 N N . VAL A 1 241 ? 6.630 27.292 9.785 1.00 21.77 242 VAL A N 1
ATOM 1915 C CA . VAL A 1 241 ? 7.298 26.876 8.558 1.00 20.55 242 VAL A CA 1
ATOM 1916 C C . VAL A 1 241 ? 6.964 27.814 7.419 1.00 22.25 242 VAL A C 1
ATOM 1917 O O . VAL A 1 241 ? 5.801 27.908 7.002 1.00 19.61 242 VAL A O 1
ATOM 1921 N N . ILE A 1 242 ? 7.991 28.493 6.908 1.00 20.92 243 ILE A N 1
ATOM 1922 C CA . ILE A 1 242 ? 7.820 29.412 5.789 1.00 21.83 243 ILE A CA 1
ATOM 1923 C C . ILE A 1 242 ? 7.965 28.611 4.496 1.00 22.28 243 ILE A C 1
ATOM 1924 O O . ILE A 1 242 ? 8.979 27.923 4.289 1.00 21.33 243 ILE A O 1
ATOM 1929 N N . GLY A 1 243 ? 6.948 28.675 3.640 1.00 21.44 244 GLY A N 1
ATOM 1930 C CA . GLY A 1 243 ? 7.022 28.004 2.340 1.00 21.71 244 GLY A CA 1
ATOM 1931 C C . GLY A 1 243 ? 7.741 28.920 1.374 1.00 22.75 244 GLY A C 1
ATOM 1932 O O . GLY A 1 243 ? 7.289 30.043 1.123 1.00 24.72 244 GLY A O 1
ATOM 1933 N N . TYR A 1 244 ? 8.882 28.466 0.870 1.00 20.30 245 TYR A N 1
ATOM 1934 C CA . TYR A 1 244 ? 9.616 29.208 -0.134 1.00 22.86 245 TYR A CA 1
ATOM 1935 C C . TYR A 1 244 ? 9.318 28.560 -1.479 1.00 23.05 245 TYR A C 1
ATOM 1936 O O . TYR A 1 244 ? 9.730 27.431 -1.758 1.00 23.93 245 TYR A O 1
ATOM 1945 N N . ARG A 1 245 ? 8.521 29.261 -2.266 1.00 24.13 246 ARG A N 1
ATOM 1946 C CA . ARG A 1 245 ? 8.068 28.760 -3.540 1.00 24.21 246 ARG A CA 1
ATOM 1947 C C . ARG A 1 245 ? 9.006 29.234 -4.638 1.00 24.84 246 ARG A C 1
ATOM 1948 O O . ARG A 1 245 ? 9.156 30.439 -4.851 1.00 25.91 246 ARG A O 1
ATOM 1956 N N . LEU A 1 246 ? 9.616 28.286 -5.337 1.00 23.88 247 LEU A N 1
ATOM 1957 C CA . LEU A 1 246 ? 10.454 28.600 -6.505 1.00 20.76 247 LEU A CA 1
ATOM 1958 C C . LEU A 1 246 ? 9.673 28.457 -7.819 1.00 22.81 247 LEU A C 1
ATOM 1959 O O . LEU A 1 246 ? 8.962 27.487 -8.047 1.00 20.99 247 LEU A O 1
ATOM 1964 N N . MET A 1 247 ? 9.808 29.440 -8.697 1.00 25.45 248 MET A N 1
ATOM 1965 C CA . MET A 1 247 ? 9.119 29.370 -9.975 1.00 30.18 248 MET A CA 1
ATOM 1966 C C . MET A 1 247 ? 10.080 29.827 -11.046 1.00 30.05 248 MET A C 1
ATOM 1967 O O . MET A 1 247 ? 11.127 30.367 -10.724 1.00 27.70 248 MET A O 1
ATOM 1972 N N . GLY A 1 248 ? 9.722 29.574 -12.304 1.00 30.48 249 GLY A N 1
ATOM 1973 C CA . GLY A 1 248 ? 10.496 30.026 -13.438 1.00 31.71 249 GLY A CA 1
ATOM 1974 C C . GLY A 1 248 ? 11.728 29.192 -13.680 1.00 31.06 249 GLY A C 1
ATOM 1975 O O . GLY A 1 248 ? 11.894 28.098 -13.118 1.00 31.20 249 GLY A O 1
ATOM 1976 N N . LYS A 1 249 ? 12.588 29.723 -14.534 1.00 30.90 250 LYS A N 1
ATOM 1977 C CA . LYS A 1 249 ? 13.829 29.078 -14.905 1.00 30.36 250 LYS A CA 1
ATOM 1978 C C . LYS A 1 249 ? 14.941 30.089 -14.708 1.00 29.14 250 LYS A C 1
ATOM 1979 O O . LYS A 1 249 ? 14.740 31.276 -14.951 1.00 29.50 250 LYS A O 1
ATOM 1985 N N . PRO A 1 250 ? 16.112 29.624 -14.247 1.00 27.87 251 PRO A N 1
ATOM 1986 C CA . PRO A 1 250 ? 17.263 30.484 -14.225 1.00 26.50 251 PRO A CA 1
ATOM 1987 C C . PRO A 1 250 ? 17.825 30.590 -15.639 1.00 26.93 251 PRO A C 1
ATOM 1988 O O . PRO A 1 250 ? 17.792 29.619 -16.405 1.00 24.51 251 PRO A O 1
ATOM 1992 N N . HIS A 1 251 ? 18.311 31.772 -15.989 1.00 26.56 252 HIS A N 1
ATOM 1993 C CA . HIS A 1 251 ? 18.988 31.953 -17.260 1.00 27.80 252 HIS A CA 1
ATOM 1994 C C . HIS A 1 251 ? 20.191 31.002 -17.336 1.00 28.84 252 HIS A C 1
ATOM 1995 O O . HIS A 1 251 ? 20.835 30.763 -16.319 1.00 27.05 252 HIS A O 1
ATOM 2002 N N . PRO A 1 252 ? 20.496 30.462 -18.536 1.00 29.36 253 PRO A N 1
ATOM 2003 C CA . PRO A 1 252 ? 21.595 29.495 -18.709 1.00 30.47 253 PRO A CA 1
ATOM 2004 C C . PRO A 1 252 ? 22.984 29.916 -18.179 1.00 30.70 253 PRO A C 1
ATOM 2005 O O . PRO A 1 252 ? 23.835 29.044 -17.948 1.00 32.56 253 PRO A O 1
ATOM 2009 N N . LEU A 1 253 ? 23.216 31.216 -17.991 1.00 29.85 254 LEU A N 1
ATOM 2010 C CA . LEU A 1 253 ? 24.519 31.706 -17.477 1.00 26.97 254 LEU A CA 1
ATOM 2011 C C . LEU A 1 253 ? 24.576 31.717 -15.945 1.00 26.52 254 LEU A C 1
ATOM 2012 O O . LEU A 1 253 ? 25.659 31.845 -15.370 1.00 24.58 254 LEU A O 1
ATOM 2017 N N . VAL A 1 254 ? 23.403 31.629 -15.313 1.00 24.37 255 VAL A N 1
ATOM 2018 C CA . VAL A 1 254 ? 23.246 31.659 -13.849 1.00 23.77 255 VAL A CA 1
ATOM 2019 C C . VAL A 1 254 ? 23.679 30.341 -13.202 1.00 23.46 255 VAL A C 1
ATOM 2020 O O . VAL A 1 254 ? 23.465 29.263 -13.768 1.00 23.42 255 VAL A O 1
ATOM 2024 N N . THR A 1 255 ? 24.262 30.430 -12.006 1.00 24.24 256 THR A N 1
ATOM 2025 C CA . THR A 1 255 ? 24.837 29.263 -11.312 1.00 23.74 256 THR A CA 1
ATOM 2026 C C . THR A 1 255 ? 24.099 29.008 -10.007 1.00 24.42 256 THR A C 1
ATOM 2027 O O . THR A 1 255 ? 23.389 29.883 -9.516 1.00 26.87 256 THR A O 1
ATOM 2031 N N . SER A 1 256 ? 24.281 27.821 -9.429 1.00 24.06 257 SER A N 1
ATOM 2032 C CA . SER A 1 256 ? 23.726 27.507 -8.096 1.00 21.80 257 SER A CA 1
ATOM 2033 C C . SER A 1 256 ? 24.083 28.614 -7.086 1.00 22.71 257 SER A C 1
ATOM 2034 O O . SER A 1 256 ? 23.286 28.983 -6.217 1.00 24.48 257 SER A O 1
ATOM 2037 N N . THR A 1 257 ? 25.282 29.156 -7.241 1.00 22.27 258 THR A N 1
ATOM 2038 C CA . THR A 1 257 ? 25.854 30.096 -6.280 1.00 21.43 258 THR A CA 1
ATOM 2039 C C . THR A 1 257 ? 25.094 31.414 -6.341 1.00 21.73 258 THR A C 1
ATOM 2040 O O . THR A 1 257 ? 24.724 31.974 -5.299 1.00 21.08 258 THR A O 1
ATOM 2044 N N . ASP A 1 258 ? 24.860 31.905 -7.558 1.00 22.68 259 ASP A N 1
ATOM 2045 C CA . ASP A 1 258 ? 24.014 33.099 -7.767 1.00 22.19 259 ASP A CA 1
ATOM 2046 C C . ASP A 1 258 ? 22.689 32.956 -7.041 1.00 23.33 259 ASP A C 1
ATOM 2047 O O . ASP A 1 258 ? 22.190 33.907 -6.406 1.00 22.98 259 ASP A O 1
ATOM 2052 N N . ILE A 1 259 ? 22.094 31.774 -7.162 1.00 22.39 260 ILE A N 1
ATOM 2053 C CA . ILE A 1 259 ? 20.759 31.550 -6.589 1.00 21.58 260 ILE A CA 1
ATOM 2054 C C . ILE A 1 259 ? 20.826 31.633 -5.063 1.00 23.07 260 ILE A C 1
ATOM 2055 O O . ILE A 1 259 ? 20.038 32.355 -4.443 1.00 24.15 260 ILE A O 1
ATOM 2060 N N . VAL A 1 260 ? 21.781 30.939 -4.447 1.00 21.52 261 VAL A N 1
ATOM 2061 C CA . VAL A 1 260 ? 21.808 30.972 -2.993 1.00 24.73 261 VAL A CA 1
ATOM 2062 C C . VAL A 1 260 ? 22.108 32.352 -2.393 1.00 22.80 261 VAL A C 1
ATOM 2063 O O . VAL A 1 260 ? 21.582 32.673 -1.342 1.00 22.38 261 VAL A O 1
ATOM 2067 N N . LEU A 1 261 ? 22.974 33.142 -3.030 1.00 24.15 262 LEU A N 1
ATOM 2068 C CA . LEU A 1 261 ? 23.259 34.498 -2.553 1.00 23.30 262 LEU A CA 1
ATOM 2069 C C . LEU A 1 261 ? 22.022 35.389 -2.668 1.00 22.52 262 LEU A C 1
ATOM 2070 O O . LEU A 1 261 ? 21.767 36.258 -1.788 1.00 20.84 262 LEU A O 1
ATOM 2075 N N . THR A 1 262 ? 21.238 35.158 -3.725 1.00 20.33 263 THR A N 1
ATOM 2076 C CA . THR A 1 262 ? 19.948 35.857 -3.910 1.00 22.82 263 THR A CA 1
ATOM 2077 C C . THR A 1 262 ? 18.949 35.533 -2.777 1.00 21.52 263 THR A C 1
ATOM 2078 O O . THR A 1 262 ? 18.327 36.424 -2.195 1.00 21.68 263 THR A O 1
ATOM 2082 N N . ILE A 1 263 ? 18.786 34.244 -2.504 1.00 22.60 264 ILE A N 1
ATOM 2083 C CA . ILE A 1 263 ? 17.891 33.733 -1.447 1.00 21.92 264 ILE A CA 1
ATOM 2084 C C . ILE A 1 263 ? 18.341 34.137 -0.043 1.00 22.54 264 ILE A C 1
ATOM 2085 O O . ILE A 1 263 ? 17.502 34.452 0.819 1.00 22.12 264 ILE A O 1
ATOM 2090 N N . THR A 1 264 ? 19.651 34.105 0.197 1.00 20.67 265 THR A N 1
ATOM 2091 C CA . THR A 1 264 ? 20.190 34.559 1.480 1.00 22.44 265 THR A CA 1
ATOM 2092 C C . THR A 1 264 ? 19.734 35.988 1.750 1.00 24.52 265 THR A C 1
ATOM 2093 O O . THR A 1 264 ? 19.171 36.280 2.799 1.00 24.69 265 THR A O 1
ATOM 2097 N N . LYS A 1 265 ? 20.024 36.877 0.805 1.00 26.39 266 LYS A N 1
ATOM 2098 C CA . LYS A 1 265 ? 19.648 38.273 0.929 1.00 26.41 266 LYS A CA 1
ATOM 2099 C C . LYS A 1 265 ? 18.132 38.373 1.147 1.00 27.11 266 LYS A C 1
ATOM 2100 O O . LYS A 1 265 ? 17.642 39.150 1.979 1.00 27.41 266 LYS A O 1
ATOM 2106 N N . HIS A 1 266 ? 17.389 37.559 0.414 1.00 26.35 267 HIS A N 1
ATOM 2107 C CA . HIS A 1 266 ? 15.942 37.616 0.472 1.00 25.22 267 HIS A CA 1
ATOM 2108 C C . HIS A 1 266 ? 15.389 37.247 1.836 1.00 26.14 267 HIS A C 1
ATOM 2109 O O . HIS A 1 266 ? 14.518 37.938 2.347 1.00 24.82 267 HIS A O 1
ATOM 2116 N N . LEU A 1 267 ? 15.903 36.168 2.427 1.00 25.12 268 LEU A N 1
ATOM 2117 C CA . LEU A 1 267 ? 15.347 35.641 3.678 1.00 26.05 268 LEU A CA 1
ATOM 2118 C C . LEU A 1 267 ? 15.830 36.346 4.969 1.00 27.88 268 LEU A C 1
ATOM 2119 O O . LEU A 1 267 ? 15.121 36.323 5.980 1.00 28.03 268 LEU A O 1
ATOM 2124 N N . ARG A 1 268 ? 17.008 36.987 4.935 1.00 29.80 269 ARG A N 1
ATOM 2125 C CA . ARG A 1 268 ? 17.418 37.898 6.020 1.00 32.18 269 ARG A CA 1
ATOM 2126 C C . ARG A 1 268 ? 16.461 39.084 6.117 1.00 33.69 269 ARG A C 1
ATOM 2127 O O . ARG A 1 268 ? 16.167 39.568 7.212 1.00 34.62 269 ARG A O 1
ATOM 2135 N N . GLN A 1 269 ? 15.988 39.560 4.966 1.00 34.07 270 GLN A N 1
ATOM 2136 C CA . GLN A 1 269 ? 15.013 40.652 4.920 1.00 35.81 270 GLN A CA 1
ATOM 2137 C C . GLN A 1 269 ? 13.681 40.189 5.509 1.00 35.15 270 GLN A C 1
ATOM 2138 O O . GLN A 1 269 ? 13.061 40.892 6.309 1.00 35.86 270 GLN A O 1
ATOM 2144 N N . VAL A 1 270 ? 13.251 38.998 5.114 1.00 32.94 271 VAL A N 1
ATOM 2145 C CA . VAL A 1 270 ? 12.002 38.421 5.597 1.00 31.79 271 VAL A CA 1
ATOM 2146 C C . VAL A 1 270 ? 12.044 38.149 7.109 1.00 32.37 271 VAL A C 1
ATOM 2147 O O . VAL A 1 270 ? 11.090 38.467 7.829 1.00 27.89 271 VAL A O 1
ATOM 2151 N N . GLY A 1 271 ? 13.143 37.559 7.584 1.00 30.72 272 GLY A N 1
ATOM 2152 C CA . GLY A 1 271 ? 13.295 37.262 9.007 1.00 30.28 272 GLY A CA 1
ATOM 2153 C C . GLY A 1 271 ? 12.669 35.929 9.343 1.00 30.86 272 GLY A C 1
ATOM 2154 O O . GLY A 1 271 ? 11.445 35.825 9.477 1.00 30.67 272 GLY A O 1
ATOM 2155 N N . VAL A 1 272 ? 13.527 34.920 9.504 1.00 27.91 273 VAL A N 1
ATOM 2156 C CA . VAL A 1 272 ? 13.119 33.511 9.668 1.00 27.87 273 VAL A CA 1
ATOM 2157 C C . VAL A 1 272 ? 13.822 32.843 10.854 1.00 27.61 273 VAL A C 1
ATOM 2158 O O . VAL A 1 272 ? 13.908 31.608 10.935 1.00 28.61 273 VAL A O 1
ATOM 2162 N N . VAL A 1 273 ? 14.338 33.659 11.765 1.00 27.47 274 VAL A N 1
ATOM 2163 C CA . VAL A 1 273 ? 15.010 33.149 12.953 1.00 28.63 274 VAL A CA 1
ATOM 2164 C C . VAL A 1 273 ? 13.998 32.385 13.780 1.00 29.35 274 VAL A C 1
ATOM 2165 O O . VAL A 1 273 ? 12.898 32.882 14.049 1.00 31.37 274 VAL A O 1
ATOM 2169 N N . GLY A 1 274 ? 14.363 31.174 14.170 1.00 27.27 275 GLY A N 1
ATOM 2170 C CA . GLY A 1 274 ? 13.458 30.346 14.954 1.00 28.71 275 GLY A CA 1
ATOM 2171 C C . GLY A 1 274 ? 12.416 29.601 14.137 1.00 27.56 275 GLY A C 1
ATOM 2172 O O . GLY A 1 274 ? 11.536 28.979 14.709 1.00 30.10 275 GLY A O 1
ATOM 2173 N N . LYS A 1 275 ? 12.521 29.650 12.803 1.00 26.77 276 LYS A N 1
ATOM 2174 C CA . LYS A 1 275 ? 11.549 29.003 11.919 1.00 25.35 276 LYS A CA 1
ATOM 2175 C C . LYS A 1 275 ? 12.237 28.032 10.979 1.00 23.35 276 LYS A C 1
ATOM 2176 O O . LYS A 1 275 ? 13.453 28.133 10.750 1.00 25.89 276 LYS A O 1
ATOM 2182 N N . PHE A 1 276 ? 11.455 27.104 10.421 1.00 24.04 277 PHE A N 1
ATOM 2183 C CA . PHE A 1 276 ? 11.922 26.260 9.319 1.00 22.79 277 PHE A CA 1
ATOM 2184 C C . PHE A 1 276 ? 11.607 27.009 8.038 1.00 22.71 277 PHE A C 1
ATOM 2185 O O . PHE A 1 276 ? 10.625 27.763 7.978 1.00 22.78 277 PHE A O 1
ATOM 2193 N N . VAL A 1 277 ? 12.431 26.815 7.017 1.00 21.64 278 VAL A N 1
ATOM 2194 C CA . VAL A 1 277 ? 12.003 27.180 5.688 1.00 21.11 278 VAL A CA 1
ATOM 2195 C C . VAL A 1 277 ? 11.863 25.856 4.959 1.00 23.15 278 VAL A C 1
ATOM 2196 O O . VAL A 1 277 ? 12.668 24.951 5.177 1.00 23.95 278 VAL A O 1
ATOM 2200 N N . GLU A 1 278 ? 10.812 25.720 4.154 1.00 21.86 279 GLU A N 1
ATOM 2201 C CA . GLU A 1 278 ? 10.628 24.496 3.351 1.00 19.98 279 GLU A CA 1
ATOM 2202 C C . GLU A 1 278 ? 10.296 24.899 1.917 1.00 20.53 279 GLU A C 1
ATOM 2203 O O . GLU A 1 278 ? 9.367 25.684 1.671 1.00 22.37 279 GLU A O 1
ATOM 2209 N N . PHE A 1 279 ? 11.101 24.404 0.987 1.00 21.81 280 PHE A N 1
ATOM 2210 C CA . PHE A 1 279 ? 10.982 24.755 -0.424 1.00 20.59 280 PHE A CA 1
ATOM 2211 C C . PHE A 1 279 ? 9.916 23.971 -1.175 1.00 21.37 280 PHE A C 1
ATOM 2212 O O . PHE A 1 279 ? 9.645 22.820 -0.854 1.00 19.09 280 PHE A O 1
ATOM 2220 N N . PHE A 1 280 ? 9.301 24.601 -2.179 1.00 20.89 281 PHE A N 1
ATOM 2221 C CA . PHE A 1 280 ? 8.292 23.919 -3.006 1.00 19.84 281 PHE A CA 1
ATOM 2222 C C . PHE A 1 280 ? 8.136 24.697 -4.289 1.00 21.53 281 PHE A C 1
ATOM 2223 O O . PHE A 1 280 ? 8.842 25.662 -4.488 1.00 21.83 281 PHE A O 1
ATOM 2231 N N . GLY A 1 281 ? 7.242 24.275 -5.165 1.00 22.06 282 GLY A N 1
ATOM 2232 C CA . GLY A 1 281 ? 6.957 25.038 -6.380 1.00 25.61 282 GLY A CA 1
ATOM 2233 C C . GLY A 1 281 ? 7.581 24.392 -7.607 1.00 27.69 282 GLY A C 1
ATOM 2234 O O . GLY A 1 281 ? 8.449 23.519 -7.478 1.00 25.70 282 GLY A O 1
ATOM 2235 N N . PRO A 1 282 ? 7.136 24.824 -8.804 1.00 29.85 283 PRO A N 1
ATOM 2236 C CA . PRO A 1 282 ? 7.547 24.221 -10.068 1.00 30.90 283 PRO A CA 1
ATOM 2237 C C . PRO A 1 282 ? 9.060 24.320 -10.270 1.00 30.96 283 PRO A C 1
ATOM 2238 O O . PRO A 1 282 ? 9.637 23.434 -10.886 1.00 34.97 283 PRO A O 1
ATOM 2242 N N . GLY A 1 283 ? 9.689 25.353 -9.704 1.00 28.83 284 GLY A N 1
ATOM 2243 C CA . GLY A 1 283 ? 11.117 25.605 -9.865 1.00 27.41 284 GLY A CA 1
ATOM 2244 C C . GLY A 1 283 ? 12.083 24.697 -9.122 1.00 28.66 284 GLY A C 1
ATOM 2245 O O . GLY A 1 283 ? 13.287 24.744 -9.376 1.00 27.64 284 GLY A O 1
ATOM 2246 N N . VAL A 1 284 ? 11.583 23.869 -8.207 1.00 26.63 285 VAL A N 1
ATOM 2247 C CA . VAL A 1 284 ? 12.477 23.012 -7.437 1.00 26.57 285 VAL A CA 1
ATOM 2248 C C . VAL A 1 284 ? 12.958 21.803 -8.255 1.00 26.84 285 VAL A C 1
ATOM 2249 O O . VAL A 1 284 ? 14.101 21.370 -8.114 1.00 25.95 285 VAL A O 1
ATOM 2253 N N . ALA A 1 285 ? 12.094 21.271 -9.111 1.00 26.05 286 ALA A N 1
ATOM 2254 C CA . ALA A 1 285 ? 12.380 20.010 -9.803 1.00 26.70 286 ALA A CA 1
ATOM 2255 C C . ALA A 1 285 ? 13.548 20.110 -10.780 1.00 27.32 286 ALA A C 1
ATOM 2256 O O . ALA A 1 285 ? 14.222 19.110 -11.043 1.00 27.45 286 ALA A O 1
ATOM 2258 N N . GLN A 1 286 ? 13.786 21.317 -11.293 1.00 25.14 287 GLN A N 1
ATOM 2259 C CA . GLN A 1 286 ? 14.913 21.587 -12.182 1.00 25.92 287 GLN A CA 1
ATOM 2260 C C . GLN A 1 286 ? 16.257 21.676 -11.456 1.00 24.03 287 GLN A C 1
ATOM 2261 O O . GLN A 1 286 ? 17.301 21.478 -12.070 1.00 25.08 287 GLN A O 1
ATOM 2267 N N . LEU A 1 287 ? 16.223 21.963 -10.157 1.00 20.54 288 LEU A N 1
ATOM 2268 C CA . LEU A 1 287 ? 17.414 21.976 -9.306 1.00 20.52 288 LEU A CA 1
ATOM 2269 C C . LEU A 1 287 ? 17.879 20.570 -8.927 1.00 21.10 288 LEU A C 1
ATOM 2270 O O . LEU A 1 287 ? 17.100 19.775 -8.397 1.00 19.69 288 LEU A O 1
ATOM 2275 N N . SER A 1 288 ? 19.144 20.262 -9.224 1.00 20.75 289 SER A N 1
ATOM 2276 C CA . SER A 1 288 ? 19.794 19.023 -8.798 1.00 20.38 289 SER A CA 1
ATOM 2277 C C . SER A 1 288 ? 19.930 18.990 -7.281 1.00 19.76 289 SER A C 1
ATOM 2278 O O . SER A 1 288 ? 19.761 20.020 -6.621 1.00 21.75 289 SER A O 1
ATOM 2281 N N . ILE A 1 289 ? 20.291 17.842 -6.729 1.00 20.44 290 ILE A N 1
ATOM 2282 C CA . ILE A 1 289 ? 20.583 17.762 -5.291 1.00 20.35 290 ILE A CA 1
ATOM 2283 C C . ILE A 1 289 ? 21.711 18.715 -4.889 1.00 20.90 290 ILE A C 1
ATOM 2284 O O . ILE A 1 289 ? 21.584 19.449 -3.911 1.00 20.12 290 ILE A O 1
ATOM 2289 N N . ALA A 1 290 ? 22.800 18.731 -5.646 1.00 21.80 291 ALA A N 1
ATOM 2290 C CA . ALA A 1 290 ? 23.887 19.686 -5.388 1.00 22.09 291 ALA A CA 1
ATOM 2291 C C . ALA A 1 290 ? 23.417 21.153 -5.318 1.00 22.50 291 ALA A C 1
ATOM 2292 O O . ALA A 1 290 ? 23.854 21.900 -4.448 1.00 21.88 291 ALA A O 1
ATOM 2294 N N . ASP A 1 291 ? 22.506 21.541 -6.213 1.00 21.95 292 ASP A N 1
ATOM 2295 C CA . ASP A 1 291 ? 21.924 22.885 -6.242 1.00 21.49 292 ASP A CA 1
ATOM 2296 C C . ASP A 1 291 ? 21.138 23.139 -4.957 1.00 23.30 292 ASP A C 1
ATOM 2297 O O . ASP A 1 291 ? 21.305 24.178 -4.335 1.00 18.15 292 ASP A O 1
ATOM 2302 N N . ARG A 1 292 ? 20.267 22.187 -4.593 1.00 22.42 293 ARG A N 1
ATOM 2303 C CA . ARG A 1 292 ? 19.421 22.319 -3.411 1.00 21.07 293 ARG A CA 1
ATOM 2304 C C . ARG A 1 292 ? 20.263 22.402 -2.148 1.00 20.45 293 ARG A C 1
ATOM 2305 O O . ARG A 1 292 ? 19.977 23.221 -1.249 1.00 18.90 293 ARG A O 1
ATOM 2313 N N . ALA A 1 293 ? 21.315 21.584 -2.120 1.00 18.99 294 ALA A N 1
ATOM 2314 C CA . ALA A 1 293 ? 22.284 21.565 -1.010 1.00 20.37 294 ALA A CA 1
ATOM 2315 C C . ALA A 1 293 ? 23.048 22.894 -0.854 1.00 20.67 294 ALA A C 1
ATOM 2316 O O . ALA A 1 293 ? 23.230 23.368 0.264 1.00 20.83 294 ALA A O 1
ATOM 2318 N N . THR A 1 294 ? 23.484 23.492 -1.963 1.00 20.24 295 THR A N 1
ATOM 2319 C CA . THR A 1 294 ? 24.045 24.854 -1.941 1.00 20.30 295 THR A CA 1
ATOM 2320 C C . THR A 1 294 ? 23.075 25.807 -1.201 1.00 20.88 295 THR A C 1
ATOM 2321 O O . THR A 1 294 ? 23.466 26.509 -0.246 1.00 22.48 295 THR A O 1
ATOM 2325 N N . ILE A 1 295 ? 21.804 25.806 -1.611 1.00 22.53 296 ILE A N 1
ATOM 2326 C CA . ILE A 1 295 ? 20.826 26.719 -0.990 1.00 20.18 296 ILE A CA 1
ATOM 2327 C C . ILE A 1 295 ? 20.651 26.412 0.494 1.00 21.27 296 ILE A C 1
ATOM 2328 O O . ILE A 1 295 ? 20.610 27.330 1.328 1.00 19.69 296 ILE A O 1
ATOM 2333 N N . ALA A 1 296 ? 20.528 25.126 0.820 1.00 18.83 297 ALA A N 1
ATOM 2334 C CA . ALA A 1 296 ? 20.267 24.685 2.172 1.00 20.54 297 ALA A CA 1
ATOM 2335 C C . ALA A 1 296 ? 21.478 24.939 3.052 1.00 19.12 297 ALA A C 1
ATOM 2336 O O . ALA A 1 296 ? 21.320 25.193 4.229 1.00 20.57 297 ALA A O 1
ATOM 2338 N N . ASN A 1 297 ? 22.680 24.910 2.466 1.00 19.59 298 ASN A N 1
ATOM 2339 C CA . ASN A 1 297 ? 23.913 25.109 3.231 1.00 18.33 298 ASN A CA 1
ATOM 2340 C C . ASN A 1 297 ? 23.835 26.395 4.031 1.00 18.88 298 ASN A C 1
ATOM 2341 O O . ASN A 1 297 ? 24.130 26.412 5.224 1.00 21.93 298 ASN A O 1
ATOM 2346 N N . MET A 1 298 ? 23.400 27.459 3.362 1.00 19.70 299 MET A N 1
ATOM 2347 C CA . MET A 1 298 ? 23.540 28.805 3.884 1.00 21.07 299 MET A CA 1
ATOM 2348 C C . MET A 1 298 ? 22.415 29.214 4.829 1.00 22.69 299 MET A C 1
ATOM 2349 O O . MET A 1 298 ? 22.262 30.391 5.140 1.00 19.79 299 MET A O 1
ATOM 2354 N N . CYS A 1 299 ? 21.662 28.231 5.306 1.00 21.87 300 CYS A N 1
ATOM 2355 C CA . CYS A 1 299 ? 20.598 28.439 6.298 1.00 24.86 300 CYS A CA 1
ATOM 2356 C C . CYS A 1 299 ? 21.028 29.336 7.475 1.00 25.49 300 CYS A C 1
ATOM 2357 O O . CYS A 1 299 ? 20.299 30.279 7.817 1.00 28.41 300 CYS A O 1
ATOM 2360 N N . PRO A 1 300 ? 22.213 29.090 8.091 1.00 23.49 301 PRO A N 1
ATOM 2361 C CA . PRO A 1 300 ? 22.495 30.004 9.215 1.00 25.25 301 PRO A CA 1
ATOM 2362 C C . PRO A 1 300 ? 22.742 31.450 8.783 1.00 24.75 301 PRO A C 1
ATOM 2363 O O . PRO A 1 300 ? 22.534 32.374 9.587 1.00 26.20 301 PRO A O 1
ATOM 2367 N N . GLU A 1 301 ? 23.172 31.647 7.534 1.00 23.24 302 GLU A N 1
ATOM 2368 C CA . GLU A 1 301 ? 23.457 32.992 7.035 1.00 26.03 302 GLU A CA 1
ATOM 2369 C C . GLU A 1 301 ? 22.165 33.782 6.855 1.00 25.45 302 GLU A C 1
ATOM 2370 O O . GLU A 1 301 ? 22.169 35.031 6.941 1.00 29.14 302 GLU A O 1
ATOM 2376 N N . TYR A 1 302 ? 21.075 33.087 6.550 1.00 25.79 303 TYR A N 1
ATOM 2377 C CA . TYR A 1 302 ? 19.803 33.803 6.465 1.00 25.86 303 TYR A CA 1
ATOM 2378 C C . TYR A 1 302 ? 18.950 33.689 7.751 1.00 25.80 303 TYR A C 1
ATOM 2379 O O . TYR A 1 302 ? 17.982 34.413 7.894 1.00 25.65 303 TYR A O 1
ATOM 2388 N N . GLY A 1 303 ? 19.365 32.830 8.691 1.00 24.80 304 GLY A N 1
ATOM 2389 C CA . GLY A 1 303 ? 18.795 32.808 10.043 1.00 24.93 304 GLY A CA 1
ATOM 2390 C C . GLY A 1 303 ? 17.948 31.631 10.496 1.00 25.80 304 GLY A C 1
ATOM 2391 O O . GLY A 1 303 ? 17.736 31.463 11.695 1.00 25.40 304 GLY A O 1
ATOM 2392 N N . ALA A 1 304 ? 17.460 30.826 9.553 1.00 26.71 305 ALA A N 1
ATOM 2393 C CA . ALA A 1 304 ? 16.482 29.768 9.841 1.00 25.13 305 ALA A CA 1
ATOM 2394 C C . ALA A 1 304 ? 17.137 28.598 10.555 1.00 24.56 305 ALA A C 1
ATOM 2395 O O . ALA A 1 304 ? 18.363 28.502 10.589 1.00 24.15 305 ALA A O 1
ATOM 2397 N N . THR A 1 305 ? 16.322 27.719 11.134 1.00 23.45 306 THR A N 1
ATOM 2398 C CA . THR A 1 305 ? 16.829 26.510 11.747 1.00 25.00 306 THR A CA 1
ATOM 2399 C C . THR A 1 305 ? 16.967 25.423 10.685 1.00 25.68 306 THR A C 1
ATOM 2400 O O . THR A 1 305 ? 17.914 24.629 10.711 1.00 26.54 306 THR A O 1
ATOM 2404 N N . ALA A 1 306 ? 16.036 25.389 9.736 1.00 22.92 307 ALA A N 1
ATOM 2405 C CA . ALA A 1 306 ? 16.137 24.429 8.640 1.00 24.23 307 ALA A CA 1
ATOM 2406 C C . ALA A 1 306 ? 15.671 25.067 7.349 1.00 24.73 307 ALA A C 1
ATOM 2407 O O . ALA A 1 306 ? 14.905 26.039 7.363 1.00 23.69 307 ALA A O 1
ATOM 2409 N N . ALA A 1 307 ? 16.157 24.499 6.248 1.00 24.26 308 ALA A N 1
ATOM 2410 C CA . ALA A 1 307 ? 15.907 24.975 4.901 1.00 21.81 308 ALA A CA 1
ATOM 2411 C C . ALA A 1 307 ? 15.685 23.712 4.085 1.00 23.93 308 ALA A C 1
ATOM 2412 O O . ALA A 1 307 ? 16.599 23.208 3.442 1.00 25.96 308 ALA A O 1
ATOM 2414 N N . PHE A 1 308 ? 14.459 23.206 4.103 1.00 22.20 309 PHE A N 1
ATOM 2415 C CA . PHE A 1 308 ? 14.246 21.802 3.808 1.00 22.16 309 PHE A CA 1
ATOM 2416 C C . PHE A 1 308 ? 13.771 21.612 2.368 1.00 23.25 309 PHE A C 1
ATOM 2417 O O . PHE A 1 308 ? 12.862 22.332 1.919 1.00 21.49 309 PHE A O 1
ATOM 2425 N N . PHE A 1 309 ? 14.395 20.651 1.667 1.00 21.05 310 PHE A N 1
ATOM 2426 C CA . PHE A 1 309 ? 13.920 20.174 0.369 1.00 20.95 310 PHE A CA 1
ATOM 2427 C C . PHE A 1 309 ? 13.532 18.705 0.489 1.00 19.92 310 PHE A C 1
ATOM 2428 O O . PHE A 1 309 ? 14.406 17.861 0.491 1.00 21.35 310 PHE A O 1
ATOM 2436 N N . PRO A 1 310 ? 12.225 18.388 0.560 1.00 19.43 311 PRO A N 1
ATOM 2437 C CA . PRO A 1 310 ? 11.813 16.971 0.640 1.00 19.73 311 PRO A CA 1
ATOM 2438 C C . PRO A 1 310 ? 12.389 16.055 -0.455 1.00 22.29 311 PRO A C 1
ATOM 2439 O O . PRO A 1 310 ? 12.752 16.501 -1.555 1.00 22.79 311 PRO A O 1
ATOM 2443 N N . VAL A 1 311 ? 12.444 14.760 -0.151 1.00 23.98 312 VAL A N 1
ATOM 2444 C CA . VAL A 1 311 ? 12.994 13.786 -1.075 1.00 23.52 312 VAL A CA 1
ATOM 2445 C C . VAL A 1 311 ? 12.021 13.602 -2.241 1.00 25.16 312 VAL A C 1
ATOM 2446 O O . VAL A 1 311 ? 10.824 13.452 -2.018 1.00 24.65 312 VAL A O 1
ATOM 2450 N N . ASP A 1 312 ? 12.540 13.673 -3.471 1.00 22.37 313 ASP A N 1
ATOM 2451 C CA . ASP A 1 312 ? 11.756 13.439 -4.674 1.00 25.15 313 ASP A CA 1
ATOM 2452 C C . ASP A 1 312 ? 12.583 12.542 -5.599 1.00 26.40 313 ASP A C 1
ATOM 2453 O O . ASP A 1 312 ? 13.606 12.010 -5.185 1.00 24.54 313 ASP A O 1
ATOM 2458 N N . GLU A 1 313 ? 12.139 12.352 -6.836 1.00 25.18 314 GLU A N 1
ATOM 2459 C CA . GLU A 1 313 ? 12.854 11.462 -7.742 1.00 26.18 314 GLU A CA 1
ATOM 2460 C C . GLU A 1 313 ? 14.281 11.975 -8.045 1.00 24.17 314 GLU A C 1
ATOM 2461 O O . GLU A 1 313 ? 15.196 11.188 -8.289 1.00 25.53 314 GLU A O 1
ATOM 2467 N N . VAL A 1 314 ? 14.470 13.292 -8.022 1.00 22.30 315 VAL A N 1
ATOM 2468 C CA . VAL A 1 314 ? 15.809 13.871 -8.239 1.00 22.70 315 VAL A CA 1
ATOM 2469 C C . VAL A 1 314 ? 16.769 13.425 -7.121 1.00 22.14 315 VAL A C 1
ATOM 2470 O O . VAL A 1 314 ? 17.920 13.094 -7.380 1.00 19.55 315 VAL A O 1
ATOM 2474 N N . SER A 1 315 ? 16.272 13.389 -5.883 1.00 21.80 316 SER A N 1
ATOM 2475 C CA . SER A 1 315 ? 17.056 12.900 -4.751 1.00 21.49 316 SER A CA 1
ATOM 2476 C C . SER A 1 315 ? 17.464 11.433 -5.005 1.00 21.70 316 SER A C 1
ATOM 2477 O O . SER A 1 315 ? 18.636 11.092 -4.879 1.00 22.93 316 SER A O 1
ATOM 2480 N N . ILE A 1 316 ? 16.500 10.591 -5.381 1.00 21.49 317 ILE A N 1
ATOM 2481 C CA . ILE A 1 316 ? 16.760 9.172 -5.681 1.00 22.15 317 ILE A CA 1
ATOM 2482 C C . ILE A 1 316 ? 17.843 9.035 -6.762 1.00 23.87 317 ILE A C 1
ATOM 2483 O O . ILE A 1 316 ? 18.732 8.177 -6.668 1.00 25.53 317 ILE A O 1
ATOM 2488 N N . THR A 1 317 ? 17.768 9.894 -7.776 1.00 24.32 318 THR A N 1
ATOM 2489 C CA . THR A 1 317 ? 18.720 9.874 -8.883 1.00 25.82 318 THR A CA 1
ATOM 2490 C C . THR A 1 317 ? 20.130 10.208 -8.360 1.00 24.94 318 THR A C 1
ATOM 2491 O O . THR A 1 317 ? 21.126 9.614 -8.798 1.00 24.87 318 THR A O 1
ATOM 2495 N N . TYR A 1 318 ? 20.203 11.147 -7.414 1.00 23.63 319 TYR A N 1
ATOM 2496 C CA . TYR A 1 318 ? 21.477 11.516 -6.800 1.00 23.28 319 TYR A CA 1
ATOM 2497 C C . TYR A 1 318 ? 22.079 10.338 -6.047 1.00 23.52 319 TYR A C 1
ATOM 2498 O O . TYR A 1 318 ? 23.277 10.029 -6.208 1.00 22.40 319 TYR A O 1
ATOM 2507 N N . LEU A 1 319 ? 21.252 9.682 -5.230 1.00 21.85 320 LEU A N 1
ATOM 2508 C CA . LEU A 1 319 ? 21.665 8.469 -4.514 1.00 23.01 320 LEU A CA 1
ATOM 2509 C C . LEU A 1 319 ? 22.153 7.363 -5.449 1.00 23.86 320 LEU A C 1
ATOM 2510 O O . LEU A 1 319 ? 23.113 6.652 -5.123 1.00 22.74 320 LEU A O 1
ATOM 2515 N N . VAL A 1 320 ? 21.495 7.174 -6.598 1.00 24.31 321 VAL A N 1
ATOM 2516 C CA . VAL A 1 320 ? 22.014 6.152 -7.532 1.00 25.30 321 VAL A CA 1
ATOM 2517 C C . VAL A 1 320 ? 23.323 6.608 -8.183 1.00 24.67 321 VAL A C 1
ATOM 2518 O O . VAL A 1 320 ? 24.238 5.806 -8.372 1.00 24.04 321 VAL A O 1
ATOM 2522 N N . GLN A 1 321 ? 23.428 7.907 -8.462 1.00 24.04 322 GLN A N 1
ATOM 2523 C CA . GLN A 1 321 ? 24.650 8.464 -9.028 1.00 24.68 322 GLN A CA 1
ATOM 2524 C C . GLN A 1 321 ? 25.853 8.387 -8.081 1.00 23.96 322 GLN A C 1
ATOM 2525 O O . GLN A 1 321 ? 26.974 8.204 -8.533 1.00 23.79 322 GLN A O 1
ATOM 2531 N N . THR A 1 322 ? 25.615 8.602 -6.782 1.00 22.47 323 THR A N 1
ATOM 2532 C CA . THR A 1 322 ? 26.661 8.546 -5.743 1.00 21.70 323 THR A CA 1
ATOM 2533 C C . THR A 1 322 ? 26.954 7.103 -5.327 1.00 24.33 323 THR A C 1
ATOM 2534 O O . THR A 1 322 ? 27.672 6.852 -4.359 1.00 25.62 323 THR A O 1
ATOM 2538 N N . GLY A 1 323 ? 26.377 6.166 -6.061 1.00 23.71 324 GLY A N 1
ATOM 2539 C CA . GLY A 1 323 ? 26.649 4.755 -5.863 1.00 24.63 324 GLY A CA 1
ATOM 2540 C C . GLY A 1 323 ? 26.085 4.115 -4.608 1.00 27.51 324 GLY A C 1
ATOM 2541 O O . GLY A 1 323 ? 26.658 3.154 -4.108 1.00 28.89 324 GLY A O 1
ATOM 2542 N N . ARG A 1 324 ? 24.966 4.614 -4.086 1.00 25.75 325 ARG A N 1
ATOM 2543 C CA . ARG A 1 324 ? 24.336 3.947 -2.941 1.00 27.88 325 ARG A CA 1
ATOM 2544 C C . ARG A 1 324 ? 23.848 2.544 -3.311 1.00 28.09 325 ARG A C 1
ATOM 2545 O O . ARG A 1 324 ? 23.406 2.318 -4.431 1.00 27.02 325 ARG A O 1
ATOM 2553 N N . ASP A 1 325 ? 23.917 1.616 -2.360 1.00 30.85 326 ASP A N 1
ATOM 2554 C CA . ASP A 1 325 ? 23.575 0.212 -2.587 1.00 33.16 326 ASP A CA 1
ATOM 2555 C C . ASP A 1 325 ? 22.175 -0.008 -3.160 1.00 33.99 326 ASP A C 1
ATOM 2556 O O . ASP A 1 325 ? 21.199 0.571 -2.680 1.00 31.94 326 ASP A O 1
ATOM 2561 N N . GLU A 1 326 ? 22.099 -0.877 -4.171 1.00 33.46 327 GLU A N 1
ATOM 2562 C CA . GLU A 1 326 ? 20.857 -1.206 -4.877 1.00 34.59 327 GLU A CA 1
ATOM 2563 C C . GLU A 1 326 ? 19.720 -1.623 -3.939 1.00 34.56 327 GLU A C 1
ATOM 2564 O O . GLU A 1 326 ? 18.556 -1.237 -4.134 1.00 34.27 327 GLU A O 1
ATOM 2570 N N . GLU A 1 327 ? 20.073 -2.430 -2.942 1.00 35.19 328 GLU A N 1
ATOM 2571 C CA . GLU A 1 327 ? 19.128 -2.974 -1.982 1.00 36.54 328 GLU A CA 1
ATOM 2572 C C . GLU A 1 327 ? 18.552 -1.842 -1.171 1.00 35.49 328 GLU A C 1
ATOM 2573 O O . GLU A 1 327 ? 17.351 -1.806 -0.906 1.00 35.43 328 GLU A O 1
ATOM 2579 N N . LYS A 1 328 ? 19.429 -0.917 -0.778 1.00 34.03 329 LYS A N 1
ATOM 2580 C CA . LYS A 1 328 ? 19.045 0.213 0.061 1.00 31.06 329 LYS A CA 1
ATOM 2581 C C . LYS A 1 328 ? 18.132 1.155 -0.700 1.00 31.46 329 LYS A C 1
ATOM 2582 O O . LYS A 1 328 ? 17.072 1.511 -0.203 1.00 31.21 329 LYS A O 1
ATOM 2588 N N . LEU A 1 329 ? 18.530 1.531 -1.914 1.00 30.96 330 LEU A N 1
ATOM 2589 C CA . LEU A 1 329 ? 17.707 2.393 -2.767 1.00 32.08 330 LEU A CA 1
ATOM 2590 C C . LEU A 1 329 ? 16.266 1.884 -2.869 1.00 32.32 330 LEU A C 1
ATOM 2591 O O . LEU A 1 329 ? 15.316 2.667 -2.753 1.00 32.55 330 LEU A O 1
ATOM 2596 N N . LYS A 1 330 ? 16.119 0.579 -3.076 1.00 29.61 331 LYS A N 1
ATOM 2597 C CA . LYS A 1 330 ? 14.804 -0.042 -3.154 1.00 33.07 331 LYS A CA 1
ATOM 2598 C C . LYS A 1 330 ? 13.917 0.471 -2.028 1.00 30.66 331 LYS A C 1
ATOM 2599 O O . LYS A 1 330 ? 12.882 1.093 -2.284 1.00 31.10 331 LYS A O 1
ATOM 2605 N N . TYR A 1 331 ? 14.349 0.258 -0.786 1.00 29.47 332 TYR A N 1
ATOM 2606 C CA . TYR A 1 331 ? 13.506 0.584 0.359 1.00 28.95 332 TYR A CA 1
ATOM 2607 C C . TYR A 1 331 ? 13.464 2.063 0.725 1.00 26.73 332 TYR A C 1
ATOM 2608 O O . TYR A 1 331 ? 12.534 2.487 1.395 1.00 27.23 332 TYR A O 1
ATOM 2617 N N . ILE A 1 332 ? 14.462 2.845 0.303 1.00 23.69 333 ILE A N 1
ATOM 2618 C CA . ILE A 1 332 ? 14.432 4.315 0.530 1.00 23.13 333 ILE A CA 1
ATOM 2619 C C . ILE A 1 332 ? 13.198 4.916 -0.162 1.00 24.66 333 ILE A C 1
ATOM 2620 O O . ILE A 1 332 ? 12.330 5.484 0.501 1.00 25.39 333 ILE A O 1
ATOM 2625 N N . LYS A 1 333 ? 13.091 4.751 -1.481 1.00 24.04 334 LYS A N 1
ATOM 2626 C CA . LYS A 1 333 ? 11.917 5.266 -2.196 1.00 22.66 334 LYS A CA 1
ATOM 2627 C C . LYS A 1 333 ? 10.632 4.560 -1.767 1.00 24.07 334 LYS A C 1
ATOM 2628 O O . LYS A 1 333 ? 9.637 5.212 -1.471 1.00 23.92 334 LYS A O 1
ATOM 2634 N N . LYS A 1 334 ? 10.661 3.227 -1.705 1.00 22.52 335 LYS A N 1
ATOM 2635 C CA . LYS A 1 334 ? 9.511 2.449 -1.245 1.00 23.34 335 LYS A CA 1
ATOM 2636 C C . LYS A 1 334 ? 9.006 2.850 0.154 1.00 21.23 335 LYS A C 1
ATOM 2637 O O . LYS A 1 334 ? 7.803 2.959 0.366 1.00 23.50 335 LYS A O 1
ATOM 2643 N N . TYR A 1 335 ? 9.917 3.028 1.112 1.00 22.62 336 TYR A N 1
ATOM 2644 C CA . TYR A 1 335 ? 9.528 3.512 2.445 1.00 22.77 336 TYR A CA 1
ATOM 2645 C C . TYR A 1 335 ? 8.905 4.914 2.438 1.00 22.89 336 TYR A C 1
ATOM 2646 O O . TYR A 1 335 ? 7.860 5.147 3.063 1.00 24.68 336 TYR A O 1
ATOM 2655 N N . LEU A 1 336 ? 9.546 5.856 1.749 1.00 21.74 337 LEU A N 1
ATOM 2656 C CA . LEU A 1 336 ? 9.047 7.230 1.723 1.00 21.78 337 LEU A CA 1
ATOM 2657 C C . LEU A 1 336 ? 7.668 7.329 1.070 1.00 21.48 337 LEU A C 1
ATOM 2658 O O . LEU A 1 336 ? 6.802 8.108 1.504 1.00 21.60 337 LEU A O 1
ATOM 2663 N N . GLN A 1 337 ? 7.463 6.511 0.043 1.00 22.79 338 GLN A N 1
ATOM 2664 C CA . GLN A 1 337 ? 6.169 6.464 -0.628 1.00 20.83 338 GLN A CA 1
ATOM 2665 C C . GLN A 1 337 ? 5.094 5.867 0.256 1.00 20.85 338 GLN A C 1
ATOM 2666 O O . GLN A 1 337 ? 3.995 6.416 0.342 1.00 22.74 338 GLN A O 1
ATOM 2672 N N . ALA A 1 338 ? 5.390 4.746 0.902 1.00 22.38 339 ALA A N 1
ATOM 2673 C CA . ALA A 1 338 ? 4.431 4.115 1.812 1.00 23.12 339 ALA A CA 1
ATOM 2674 C C . ALA A 1 338 ? 4.029 5.000 2.997 1.00 24.04 339 ALA A C 1
ATOM 2675 O O . ALA A 1 338 ? 2.874 4.953 3.444 1.00 23.77 339 ALA A O 1
ATOM 2677 N N . VAL A 1 339 ? 4.964 5.808 3.497 1.00 23.59 340 VAL A N 1
ATOM 2678 C CA . VAL A 1 339 ? 4.710 6.608 4.696 1.00 24.28 340 VAL A CA 1
ATOM 2679 C C . VAL A 1 339 ? 4.145 8.002 4.391 1.00 25.65 340 VAL A C 1
ATOM 2680 O O . VAL A 1 339 ? 3.550 8.636 5.262 1.00 28.75 340 VAL A O 1
ATOM 2684 N N . GLY A 1 340 ? 4.309 8.456 3.151 1.00 24.91 341 GLY A N 1
ATOM 2685 C CA . GLY A 1 340 ? 3.773 9.751 2.704 1.00 25.19 341 GLY A CA 1
ATOM 2686 C C . GLY A 1 340 ? 4.800 10.852 2.865 1.00 25.79 341 GLY A C 1
ATOM 2687 O O . GLY A 1 340 ? 4.451 12.033 3.077 1.00 27.05 341 GLY A O 1
ATOM 2688 N N . MET A 1 341 ? 6.067 10.482 2.742 1.00 23.04 342 MET A N 1
ATOM 2689 C CA . MET A 1 341 ? 7.159 11.456 2.785 1.00 24.54 342 MET A CA 1
ATOM 2690 C C . MET A 1 341 ? 7.930 11.557 1.466 1.00 24.63 342 MET A C 1
ATOM 2691 O O . MET A 1 341 ? 9.076 12.015 1.443 1.00 24.24 342 MET A O 1
ATOM 2696 N N . PHE A 1 342 ? 7.290 11.170 0.365 1.00 21.53 343 PHE A N 1
ATOM 2697 C CA . PHE A 1 342 ? 7.941 11.228 -0.938 1.00 19.92 343 PHE A CA 1
ATOM 2698 C C . PHE A 1 342 ? 7.273 12.297 -1.785 1.00 22.41 343 PHE A C 1
ATOM 2699 O O . PHE A 1 342 ? 6.054 12.263 -2.021 1.00 22.88 343 PHE A O 1
ATOM 2707 N N . ARG A 1 343 ? 8.089 13.244 -2.237 1.00 21.98 344 ARG A N 1
ATOM 2708 C CA . ARG A 1 343 ? 7.585 14.449 -2.887 1.00 23.24 344 ARG A CA 1
ATOM 2709 C C . ARG A 1 343 ? 7.577 14.374 -4.419 1.00 23.66 344 ARG A C 1
ATOM 2710 O O . ARG A 1 343 ? 8.417 13.717 -5.042 1.00 20.89 344 ARG A O 1
ATOM 2718 N N . ASP A 1 344 ? 6.603 15.065 -5.008 1.00 22.88 345 ASP A N 1
ATOM 2719 C CA . ASP A 1 344 ? 6.614 15.427 -6.411 1.00 24.91 345 ASP A CA 1
ATOM 2720 C C . ASP A 1 344 ? 6.369 16.918 -6.450 1.00 23.69 345 ASP A C 1
ATOM 2721 O O . ASP A 1 344 ? 5.235 17.362 -6.267 1.00 24.56 345 ASP A O 1
ATOM 2726 N N . PHE A 1 345 ? 7.431 17.689 -6.669 1.00 23.18 346 PHE A N 1
ATOM 2727 C CA . PHE A 1 345 ? 7.324 19.137 -6.597 1.00 23.05 346 PHE A CA 1
ATOM 2728 C C . PHE A 1 345 ? 6.464 19.692 -7.729 1.00 22.90 346 PHE A C 1
ATOM 2729 O O . PHE A 1 345 ? 6.071 20.866 -7.686 1.00 22.53 346 PHE A O 1
ATOM 2737 N N . ASN A 1 346 ? 6.184 18.840 -8.724 1.00 21.80 347 ASN A N 1
ATOM 2738 C CA . ASN A 1 346 ? 5.379 19.205 -9.891 1.00 21.19 347 ASN A CA 1
ATOM 2739 C C . ASN A 1 346 ? 3.887 18.946 -9.679 1.00 23.60 347 ASN A C 1
ATOM 2740 O O . ASN A 1 346 ? 3.098 18.997 -10.631 1.00 22.52 347 ASN A O 1
ATOM 2745 N N . ASP A 1 347 ? 3.503 18.674 -8.430 1.00 24.93 348 ASP A N 1
ATOM 2746 C CA . ASP A 1 347 ? 2.110 18.432 -8.086 1.00 24.85 348 ASP A CA 1
ATOM 2747 C C . ASP A 1 347 ? 1.641 19.382 -6.982 1.00 26.03 348 ASP A C 1
ATOM 2748 O O . ASP A 1 347 ? 1.849 19.103 -5.802 1.00 27.05 348 ASP A O 1
ATOM 2753 N N . PRO A 1 348 ? 1.034 20.522 -7.363 1.00 26.70 349 PRO A N 1
ATOM 2754 C CA . PRO A 1 348 ? 0.590 21.516 -6.375 1.00 27.15 349 PRO A CA 1
ATOM 2755 C C . PRO A 1 348 ? -0.413 20.979 -5.361 1.00 27.87 349 PRO A C 1
ATOM 2756 O O . PRO A 1 348 ? -0.443 21.472 -4.241 1.00 28.25 349 PRO A O 1
ATOM 2760 N N . SER A 1 349 ? -1.217 19.979 -5.732 1.00 26.61 350 SER A N 1
ATOM 2761 C CA . SER A 1 349 ? -2.173 19.386 -4.783 1.00 26.18 350 SER A CA 1
ATOM 2762 C C . SER A 1 349 ? -1.463 18.785 -3.558 1.00 26.01 350 SER A C 1
ATOM 2763 O O . SER A 1 349 ? -2.050 18.681 -2.474 1.00 20.94 350 SER A O 1
ATOM 2766 N N . GLN A 1 350 ? -0.183 18.426 -3.730 1.00 25.52 351 GLN A N 1
ATOM 2767 C CA . GLN A 1 350 ? 0.624 17.855 -2.656 1.00 25.49 351 GLN A CA 1
ATOM 2768 C C . GLN A 1 350 ? 1.356 18.900 -1.788 1.00 25.60 351 GLN A C 1
ATOM 2769 O O . GLN A 1 350 ? 1.896 18.561 -0.731 1.00 25.70 351 GLN A O 1
ATOM 2775 N N . ASP A 1 351 ? 1.398 20.160 -2.227 1.00 23.52 352 ASP A N 1
ATOM 2776 C CA . ASP A 1 351 ? 1.974 21.226 -1.412 1.00 22.02 352 ASP A CA 1
ATOM 2777 C C . ASP A 1 351 ? 1.317 21.392 -0.025 1.00 20.88 352 ASP A C 1
ATOM 2778 O O . ASP A 1 351 ? 0.095 21.599 0.078 1.00 20.94 352 ASP A O 1
ATOM 2783 N N . PRO A 1 352 ? 2.137 21.344 1.047 1.00 21.71 353 PRO A N 1
ATOM 2784 C CA . PRO A 1 352 ? 1.686 21.545 2.433 1.00 22.21 353 PRO A CA 1
ATOM 2785 C C . PRO A 1 352 ? 1.005 22.898 2.661 1.00 22.82 353 PRO A C 1
ATOM 2786 O O . PRO A 1 352 ? 1.054 23.759 1.791 1.00 22.97 353 PRO A O 1
ATOM 2790 N N . ASP A 1 353 ? 0.350 23.044 3.813 1.00 24.29 354 ASP A N 1
ATOM 2791 C CA . ASP A 1 353 ? -0.275 24.303 4.227 1.00 27.27 354 ASP A CA 1
ATOM 2792 C C . ASP A 1 353 ? 0.702 25.133 5.055 1.00 27.52 354 ASP A C 1
ATOM 2793 O O . ASP A 1 353 ? 0.552 25.200 6.271 1.00 29.85 354 ASP A O 1
ATOM 2798 N N . PHE A 1 354 ? 1.666 25.800 4.429 1.00 25.23 355 PHE A N 1
ATOM 2799 C CA . PHE A 1 354 ? 2.679 26.519 5.219 1.00 25.85 355 PHE A CA 1
ATOM 2800 C C . PHE A 1 354 ? 2.141 27.720 6.023 1.00 25.03 355 PHE A C 1
ATOM 2801 O O . PHE A 1 354 ? 1.068 28.266 5.724 1.00 23.45 355 PHE A O 1
ATOM 2809 N N . THR A 1 355 ? 2.889 28.135 7.044 1.00 24.07 356 THR A N 1
ATOM 2810 C CA . THR A 1 355 ? 2.517 29.320 7.842 1.00 25.13 356 THR A CA 1
ATOM 2811 C C . THR A 1 355 ? 2.294 30.509 6.904 1.00 26.36 356 THR A C 1
ATOM 2812 O O . THR A 1 355 ? 1.233 31.141 6.908 1.00 24.79 356 THR A O 1
ATOM 2816 N N . GLN A 1 356 ? 3.306 30.809 6.096 1.00 27.45 357 GLN A N 1
ATOM 2817 C CA . GLN A 1 356 ? 3.130 31.756 5.009 1.00 29.35 357 GLN A CA 1
ATOM 2818 C C . GLN A 1 356 ? 4.048 31.374 3.869 1.00 28.18 357 GLN A C 1
ATOM 2819 O O . GLN A 1 356 ? 4.981 30.594 4.061 1.00 24.88 357 GLN A O 1
ATOM 2825 N N . VAL A 1 357 ? 3.767 31.913 2.688 1.00 27.08 358 VAL A N 1
ATOM 2826 C CA . VAL A 1 357 ? 4.580 31.641 1.519 1.00 26.47 358 VAL A CA 1
ATOM 2827 C C . VAL A 1 357 ? 5.317 32.893 1.070 1.00 26.46 358 VAL A C 1
ATOM 2828 O O . VAL A 1 357 ? 4.753 33.989 1.043 1.00 26.63 358 VAL A O 1
ATOM 2832 N N . VAL A 1 358 ? 6.590 32.713 0.744 1.00 24.44 359 VAL A N 1
ATOM 2833 C CA . VAL A 1 358 ? 7.376 33.742 0.092 1.00 27.30 359 VAL A CA 1
ATOM 2834 C C . VAL A 1 358 ? 7.829 33.144 -1.229 1.00 25.42 359 VAL A C 1
ATOM 2835 O O . VAL A 1 358 ? 7.950 31.920 -1.338 1.00 24.85 359 VAL A O 1
ATOM 2839 N N . GLU A 1 359 ? 8.045 33.999 -2.232 1.00 26.11 360 GLU A N 1
ATOM 2840 C CA . GLU A 1 359 ? 8.303 33.530 -3.598 1.00 26.99 360 GLU A CA 1
ATOM 2841 C C . GLU A 1 359 ? 9.616 34.012 -4.201 1.00 26.72 360 GLU A C 1
ATOM 2842 O O . GLU A 1 359 ? 10.075 35.124 -3.919 1.00 25.33 360 GLU A O 1
ATOM 2848 N N . LEU A 1 360 ? 10.197 33.166 -5.046 1.00 22.72 361 LEU A N 1
ATOM 2849 C CA . LEU A 1 360 ? 11.259 33.599 -5.945 1.00 23.54 361 LEU A CA 1
ATOM 2850 C C . LEU A 1 360 ? 11.065 33.116 -7.378 1.00 22.91 361 LEU A C 1
ATOM 2851 O O . LEU A 1 360 ? 10.988 31.923 -7.634 1.00 26.58 361 LEU A O 1
ATOM 2856 N N . ASP A 1 361 ? 11.015 34.054 -8.316 1.00 24.96 362 ASP A N 1
ATOM 2857 C CA . ASP A 1 361 ? 11.006 33.704 -9.724 1.00 25.53 362 ASP A CA 1
ATOM 2858 C C . ASP A 1 361 ? 12.455 33.622 -10.177 1.00 24.31 362 ASP A C 1
ATOM 2859 O O . ASP A 1 361 ? 13.151 34.649 -10.255 1.00 25.79 362 ASP A O 1
ATOM 2864 N N . LEU A 1 362 ? 12.912 32.411 -10.490 1.00 24.01 363 LEU A N 1
ATOM 2865 C CA . LEU A 1 362 ? 14.351 32.191 -10.795 1.00 23.54 363 LEU A CA 1
ATOM 2866 C C . LEU A 1 362 ? 14.890 32.983 -11.988 1.00 23.95 363 LEU A C 1
ATOM 2867 O O . LEU A 1 362 ? 16.120 33.132 -12.149 1.00 23.11 363 LEU A O 1
ATOM 2872 N N . LYS A 1 363 ? 13.988 33.481 -12.834 1.00 23.54 364 LYS A N 1
ATOM 2873 C CA . LYS A 1 363 ? 14.421 34.326 -13.963 1.00 24.58 364 LYS A CA 1
ATOM 2874 C C . LYS A 1 363 ? 14.960 35.663 -13.486 1.00 25.46 364 LYS A C 1
ATOM 2875 O O . LYS A 1 363 ? 15.671 36.354 -14.221 1.00 24.03 364 LYS A O 1
ATOM 2881 N N . THR A 1 364 ? 14.613 36.043 -12.260 1.00 26.41 365 THR A N 1
ATOM 2882 C CA . THR A 1 364 ? 15.083 37.327 -11.729 1.00 26.10 365 THR A CA 1
ATOM 2883 C C . THR A 1 364 ? 16.514 37.198 -11.170 1.00 25.18 365 THR A C 1
ATOM 2884 O O . THR A 1 364 ? 17.161 38.189 -10.862 1.00 25.69 365 THR A O 1
ATOM 2888 N N . VAL A 1 365 ? 17.016 35.964 -11.059 1.00 24.76 366 VAL A N 1
ATOM 2889 C CA . VAL A 1 365 ? 18.387 35.755 -10.581 1.00 23.17 366 VAL A CA 1
ATOM 2890 C C . VAL A 1 365 ? 19.366 36.192 -11.644 1.00 23.01 366 VAL A C 1
ATOM 2891 O O . VAL A 1 365 ? 19.236 35.800 -12.810 1.00 23.72 366 VAL A O 1
ATOM 2895 N N . VAL A 1 366 ? 20.353 36.984 -11.233 1.00 22.22 367 VAL A N 1
ATOM 2896 C CA . VAL A 1 366 ? 21.437 37.420 -12.121 1.00 22.16 367 VAL A CA 1
ATOM 2897 C C . VAL A 1 366 ? 22.775 36.937 -11.556 1.00 24.69 367 VAL A C 1
ATOM 2898 O O . VAL A 1 366 ? 22.876 36.694 -10.335 1.00 22.04 367 VAL A O 1
ATOM 2902 N N . PRO A 1 367 ? 23.798 36.796 -12.429 1.00 24.48 368 PRO A N 1
ATOM 2903 C CA . PRO A 1 367 ? 25.131 36.481 -11.932 1.00 25.68 368 PRO A CA 1
ATOM 2904 C C . PRO A 1 367 ? 25.497 37.508 -10.879 1.00 26.42 368 PRO A C 1
ATOM 2905 O O . PRO A 1 367 ? 25.308 38.711 -11.096 1.00 26.25 368 PRO A O 1
ATOM 2909 N N . CYS A 1 368 ? 26.000 37.049 -9.737 1.00 25.51 369 CYS A N 1
ATOM 2910 C CA . CYS A 1 368 ? 26.210 37.956 -8.619 1.00 26.07 369 CYS A CA 1
ATOM 2911 C C . CYS A 1 368 ? 27.287 37.471 -7.673 1.00 26.74 369 CYS A C 1
ATOM 2912 O O . CYS A 1 368 ? 27.661 36.296 -7.692 1.00 24.83 369 CYS A O 1
ATOM 2915 N N . CYS A 1 369 ? 27.782 38.402 -6.869 1.00 26.46 370 CYS A N 1
ATOM 2916 C CA . CYS A 1 369 ? 28.696 38.114 -5.767 1.00 27.99 370 CYS A CA 1
ATOM 2917 C C . CYS A 1 369 ? 28.087 38.716 -4.505 1.00 27.76 370 CYS A C 1
ATOM 2918 O O . CYS A 1 369 ? 27.098 39.441 -4.591 1.00 28.19 370 CYS A O 1
ATOM 2921 N N . SER A 1 370 ? 28.677 38.426 -3.350 1.00 25.13 371 SER A N 1
ATOM 2922 C CA . SER A 1 370 ? 28.241 39.032 -2.090 1.00 26.91 371 SER A CA 1
ATOM 2923 C C . SER A 1 370 ? 29.417 39.518 -1.287 1.00 25.57 371 SER A C 1
ATOM 2924 O O . SER A 1 370 ? 30.383 38.770 -1.054 1.00 23.46 371 SER A O 1
ATOM 2927 N N . GLY A 1 371 ? 29.313 40.769 -0.856 1.00 23.37 372 GLY A N 1
ATOM 2928 C CA . GLY A 1 371 ? 30.343 41.437 -0.084 1.00 24.92 372 GLY A CA 1
ATOM 2929 C C . GLY A 1 371 ? 30.168 42.949 -0.121 1.00 26.62 372 GLY A C 1
ATOM 2930 O O . GLY A 1 371 ? 29.100 43.461 -0.520 1.00 28.80 372 GLY A O 1
ATOM 2931 N N . PRO A 1 372 ? 31.222 43.685 0.262 1.00 27.30 373 PRO A N 1
ATOM 2932 C CA . PRO A 1 372 ? 32.538 43.152 0.596 1.00 26.64 373 PRO A CA 1
ATOM 2933 C C . PRO A 1 372 ? 32.666 42.540 2.004 1.00 27.87 373 PRO A C 1
ATOM 2934 O O . PRO A 1 372 ? 33.706 41.952 2.308 1.00 31.84 373 PRO A O 1
ATOM 2938 N N . LYS A 1 373 ? 31.625 42.641 2.834 1.00 28.00 374 LYS A N 1
ATOM 2939 C CA . LYS A 1 373 ? 31.748 42.326 4.281 1.00 28.08 374 LYS A CA 1
ATOM 2940 C C . LYS A 1 373 ? 30.637 41.473 4.937 1.00 27.94 374 LYS A C 1
ATOM 2941 O O . LYS A 1 373 ? 30.741 41.116 6.125 1.00 27.71 374 LYS A O 1
ATOM 2947 N N . ARG A 1 374 ? 29.594 41.125 4.181 1.00 29.21 375 ARG A N 1
ATOM 2948 C CA . ARG A 1 374 ? 28.500 40.274 4.691 1.00 28.22 375 ARG A CA 1
ATOM 2949 C C . ARG A 1 374 ? 27.961 39.333 3.620 1.00 28.29 375 ARG A C 1
ATOM 2950 O O . ARG A 1 374 ? 27.934 39.699 2.449 1.00 27.12 375 ARG A O 1
ATOM 2958 N N . PRO A 1 375 ? 27.545 38.108 4.020 1.00 28.09 376 PRO A N 1
ATOM 2959 C CA . PRO A 1 375 ? 26.984 37.136 3.083 1.00 27.76 376 PRO A CA 1
ATOM 2960 C C . PRO A 1 375 ? 25.679 37.604 2.407 1.00 27.54 376 PRO A C 1
ATOM 2961 O O . PRO A 1 375 ? 25.380 37.172 1.285 1.00 29.03 376 PRO A O 1
ATOM 2965 N N . GLN A 1 376 ? 24.918 38.473 3.074 1.00 26.44 377 GLN A N 1
ATOM 2966 C CA . GLN A 1 376 ? 23.645 38.964 2.522 1.00 25.64 377 GLN A CA 1
ATOM 2967 C C . GLN A 1 376 ? 23.795 40.199 1.622 1.00 26.07 377 GLN A C 1
ATOM 2968 O O . GLN A 1 376 ? 22.818 40.679 1.060 1.00 24.35 377 GLN A O 1
ATOM 2974 N N . ASP A 1 377 ? 25.009 40.711 1.496 1.00 25.06 378 ASP A N 1
ATOM 2975 C CA . ASP A 1 377 ? 25.237 41.891 0.664 1.00 24.15 378 ASP A CA 1
ATOM 2976 C C . ASP A 1 377 ? 25.399 41.581 -0.818 1.00 25.85 378 ASP A C 1
ATOM 2977 O O . ASP A 1 377 ? 26.480 41.756 -1.395 1.00 23.23 378 ASP A O 1
ATOM 2982 N N . LYS A 1 378 ? 24.302 41.149 -1.439 1.00 25.32 379 LYS A N 1
ATOM 2983 C CA . LYS A 1 378 ? 24.362 40.733 -2.837 1.00 26.41 379 LYS A CA 1
ATOM 2984 C C . LYS A 1 378 ? 24.732 41.906 -3.728 1.00 27.12 379 LYS A C 1
ATOM 2985 O O . LYS A 1 378 ? 24.229 43.031 -3.540 1.00 26.98 379 LYS A O 1
ATOM 2991 N N . VAL A 1 379 ? 25.637 41.641 -4.671 1.00 24.64 380 VAL A N 1
ATOM 2992 C CA . VAL A 1 379 ? 26.030 42.600 -5.699 1.00 24.73 380 VAL A CA 1
ATOM 2993 C C . VAL A 1 379 ? 26.025 41.900 -7.046 1.00 25.36 380 VAL A C 1
ATOM 2994 O O . VAL A 1 379 ? 26.747 40.930 -7.250 1.00 25.53 380 VAL A O 1
ATOM 2998 N N . ALA A 1 380 ? 25.207 42.398 -7.966 1.00 26.09 381 ALA A N 1
ATOM 2999 C CA . ALA A 1 380 ? 25.216 41.917 -9.345 1.00 26.64 381 ALA A CA 1
ATOM 3000 C C . ALA A 1 380 ? 26.633 42.008 -9.897 1.00 26.55 381 ALA A C 1
ATOM 3001 O O . ALA A 1 380 ? 27.337 42.989 -9.626 1.00 27.27 381 ALA A O 1
ATOM 3003 N N . VAL A 1 381 ? 27.044 40.995 -10.668 1.00 26.16 382 VAL A N 1
ATOM 3004 C CA . VAL A 1 381 ? 28.332 41.048 -11.372 1.00 28.67 382 VAL A CA 1
ATOM 3005 C C . VAL A 1 381 ? 28.412 42.304 -12.247 1.00 27.79 382 VAL A C 1
ATOM 3006 O O . VAL A 1 381 ? 29.438 42.971 -12.293 1.00 31.02 382 VAL A O 1
ATOM 3010 N N . SER A 1 382 ? 27.314 42.628 -12.913 1.00 28.73 383 SER A N 1
ATOM 3011 C CA . SER A 1 382 ? 27.190 43.887 -13.680 1.00 30.52 383 SER A CA 1
ATOM 3012 C C . SER A 1 382 ? 27.515 45.148 -12.874 1.00 31.16 383 SER A C 1
ATOM 3013 O O . SER A 1 382 ? 27.891 46.164 -13.456 1.00 32.12 383 SER A O 1
ATOM 3016 N N . ASP A 1 383 ? 27.330 45.092 -11.553 1.00 30.71 384 ASP A N 1
ATOM 3017 C CA . ASP A 1 383 ? 27.511 46.254 -10.663 1.00 29.24 384 ASP A CA 1
ATOM 3018 C C . ASP A 1 383 ? 28.715 46.145 -9.734 1.00 29.98 384 ASP A C 1
ATOM 3019 O O . ASP A 1 383 ? 28.937 47.014 -8.889 1.00 30.86 384 ASP A O 1
ATOM 3024 N N . MET A 1 384 ? 29.490 45.077 -9.867 1.00 30.04 385 MET A N 1
ATOM 3025 C CA . MET A 1 384 ? 30.633 44.898 -8.980 1.00 29.75 385 MET A CA 1
ATOM 3026 C C . MET A 1 384 ? 31.586 46.095 -8.988 1.00 31.00 385 MET A C 1
ATOM 3027 O O . MET A 1 384 ? 31.983 46.569 -7.931 1.00 27.65 385 MET A O 1
ATOM 3032 N N . LYS A 1 385 ? 31.922 46.597 -10.179 1.00 32.08 386 LYS A N 1
ATOM 3033 C CA . LYS A 1 385 ? 32.879 47.698 -10.300 1.00 34.04 386 LYS A CA 1
ATOM 3034 C C . LYS A 1 385 ? 32.345 48.967 -9.633 1.00 34.48 386 LYS A C 1
ATOM 3035 O O . LYS A 1 385 ? 33.042 49.614 -8.842 1.00 34.89 386 LYS A O 1
ATOM 3041 N N . LYS A 1 386 ? 31.102 49.300 -9.969 1.00 34.46 387 LYS A N 1
ATOM 3042 C CA . LYS A 1 386 ? 30.392 50.442 -9.414 1.00 33.47 387 LYS A CA 1
ATOM 3043 C C . LYS A 1 386 ? 30.252 50.393 -7.907 1.00 32.36 387 LYS A C 1
ATOM 3044 O O . LYS A 1 386 ? 30.484 51.388 -7.228 1.00 29.03 387 LYS A O 1
ATOM 3050 N N . ASP A 1 387 ? 29.838 49.234 -7.390 1.00 32.20 388 ASP A N 1
ATOM 3051 C CA . ASP A 1 387 ? 29.553 49.105 -5.965 1.00 31.25 388 ASP A CA 1
ATOM 3052 C C . ASP A 1 387 ? 30.814 49.214 -5.113 1.00 31.18 388 ASP A C 1
ATOM 3053 O O . ASP A 1 387 ? 30.805 49.860 -4.061 1.00 30.27 388 ASP A O 1
ATOM 3058 N N . PHE A 1 388 ? 31.896 48.593 -5.577 1.00 30.62 389 PHE A N 1
ATOM 3059 C CA . PHE A 1 388 ? 33.181 48.696 -4.913 1.00 31.09 389 PHE A CA 1
ATOM 3060 C C . PHE A 1 388 ? 33.682 50.139 -4.916 1.00 32.31 389 PHE A C 1
ATOM 3061 O O . PHE A 1 388 ? 34.127 50.661 -3.886 1.00 29.86 389 PHE A O 1
ATOM 3069 N N . GLU A 1 389 ? 33.597 50.795 -6.073 1.00 34.18 390 GLU A N 1
ATOM 3070 C CA . GLU A 1 389 ? 34.107 52.161 -6.168 1.00 33.98 390 GLU A CA 1
ATOM 3071 C C . GLU A 1 389 ? 33.280 53.105 -5.285 1.00 34.90 390 GLU A C 1
ATOM 3072 O O . GLU A 1 389 ? 33.821 54.040 -4.701 1.00 35.19 390 GLU A O 1
ATOM 3078 N N . SER A 1 390 ? 31.983 52.812 -5.158 1.00 34.82 391 SER A N 1
ATOM 3079 C CA . SER A 1 390 ? 31.108 53.456 -4.175 1.00 35.44 391 SER A CA 1
ATOM 3080 C C . SER A 1 390 ? 31.555 53.182 -2.740 1.00 34.95 391 SER A C 1
ATOM 3081 O O . SER A 1 390 ? 31.469 54.057 -1.871 1.00 35.70 391 SER A O 1
ATOM 3084 N N . CYS A 1 391 ? 32.007 51.954 -2.502 1.00 35.56 392 CYS A N 1
ATOM 3085 C CA . CYS A 1 391 ? 32.512 51.519 -1.203 1.00 34.58 392 CYS A CA 1
ATOM 3086 C C . CYS A 1 391 ? 33.818 52.213 -0.795 1.00 34.88 392 CYS A C 1
ATOM 3087 O O . CYS A 1 391 ? 34.028 52.533 0.381 1.00 33.91 392 CYS A O 1
ATOM 3090 N N . LEU A 1 392 ? 34.691 52.452 -1.768 1.00 35.62 393 LEU A N 1
ATOM 3091 C CA . LEU A 1 392 ? 35.966 53.095 -1.483 1.00 36.27 393 LEU A CA 1
ATOM 3092 C C . LEU A 1 392 ? 35.788 54.336 -0.600 1.00 37.16 393 LEU A C 1
ATOM 3093 O O . LEU A 1 392 ? 36.414 54.451 0.457 1.00 37.72 393 LEU A O 1
ATOM 3098 N N . GLY A 1 393 ? 34.902 55.232 -1.024 1.00 37.74 394 GLY A N 1
ATOM 3099 C CA . GLY A 1 393 ? 34.710 56.515 -0.355 1.00 39.57 394 GLY A CA 1
ATOM 3100 C C . GLY A 1 393 ? 33.613 56.579 0.693 1.00 40.00 394 GLY A C 1
ATOM 3101 O O . GLY A 1 393 ? 33.472 57.591 1.369 1.00 40.11 394 GLY A O 1
ATOM 3102 N N . ALA A 1 394 ? 32.845 55.501 0.842 1.00 40.51 395 ALA A N 1
ATOM 3103 C CA . ALA A 1 394 ? 31.743 55.484 1.797 1.00 40.23 395 ALA A CA 1
ATOM 3104 C C . ALA A 1 394 ? 32.252 55.325 3.226 1.00 40.29 395 ALA A C 1
ATOM 3105 O O . ALA A 1 394 ? 33.303 54.720 3.462 1.00 39.68 395 ALA A O 1
ATOM 3107 N N . LYS A 1 395 ? 31.513 55.892 4.174 1.00 41.25 396 LYS A N 1
ATOM 3108 C CA . LYS A 1 395 ? 31.887 55.815 5.579 1.00 42.64 396 LYS A CA 1
ATOM 3109 C C . LYS A 1 395 ? 32.110 54.372 6.006 1.00 43.00 396 LYS A C 1
ATOM 3110 O O . LYS A 1 395 ? 31.286 53.492 5.727 1.00 43.81 396 LYS A O 1
ATOM 3116 N N . GLN A 1 396 ? 33.232 54.143 6.682 1.00 43.05 397 GLN A N 1
ATOM 3117 C CA . GLN A 1 396 ? 33.611 52.819 7.156 1.00 42.48 397 GLN A CA 1
ATOM 3118 C C . GLN A 1 396 ? 32.408 52.031 7.688 1.00 42.08 397 GLN A C 1
ATOM 3119 O O . GLN A 1 396 ? 31.743 52.459 8.632 1.00 42.21 397 GLN A O 1
ATOM 3125 N N . GLY A 1 397 ? 32.143 50.889 7.057 1.00 40.21 398 GLY A N 1
ATOM 3126 C CA . GLY A 1 397 ? 31.032 50.004 7.427 1.00 38.73 398 GLY A CA 1
ATOM 3127 C C . GLY A 1 397 ? 30.988 48.792 6.518 1.00 37.64 398 GLY A C 1
ATOM 3128 O O . GLY A 1 397 ? 31.949 48.528 5.797 1.00 37.56 398 GLY A O 1
ATOM 3129 N N . PHE A 1 398 ? 29.883 48.046 6.549 1.00 36.26 399 PHE A N 1
ATOM 3130 C CA . PHE A 1 398 ? 29.719 46.882 5.671 1.00 34.78 399 PHE A CA 1
ATOM 3131 C C . PHE A 1 398 ? 29.859 47.290 4.204 1.00 35.22 399 PHE A C 1
ATOM 3132 O O . PHE A 1 398 ? 30.312 46.493 3.366 1.00 34.16 399 PHE A O 1
ATOM 3140 N N . LYS A 1 399 ? 29.453 48.526 3.904 1.00 33.28 400 LYS A N 1
ATOM 3141 C CA . LYS A 1 399 ? 29.552 49.069 2.541 1.00 33.45 400 LYS A CA 1
ATOM 3142 C C . LYS A 1 399 ? 30.380 50.366 2.451 1.00 32.90 400 LYS A C 1
ATOM 3143 O O . LYS A 1 399 ? 30.054 51.275 1.692 1.00 33.68 400 LYS A O 1
ATOM 3149 N N . GLY A 1 400 ? 31.463 50.430 3.218 1.00 32.35 401 GLY A N 1
ATOM 3150 C CA . GLY A 1 400 ? 32.394 51.550 3.175 1.00 33.50 401 GLY A CA 1
ATOM 3151 C C . GLY A 1 400 ? 33.771 51.169 3.681 1.00 34.22 401 GLY A C 1
ATOM 3152 O O . GLY A 1 400 ? 33.902 50.486 4.704 1.00 33.37 401 GLY A O 1
ATOM 3153 N N . PHE A 1 401 ? 34.796 51.599 2.949 1.00 33.81 402 PHE A N 1
ATOM 3154 C CA . PHE A 1 401 ? 36.193 51.385 3.336 1.00 34.33 402 PHE A CA 1
ATOM 3155 C C . PHE A 1 401 ? 36.818 52.682 3.864 1.00 35.62 402 PHE A C 1
ATOM 3156 O O . PHE A 1 401 ? 37.890 52.662 4.474 1.00 36.32 402 PHE A O 1
ATOM 3164 N N . GLN A 1 402 ? 36.153 53.806 3.613 1.00 38.02 403 GLN A N 1
ATOM 3165 C CA . GLN A 1 402 ? 36.628 55.108 4.078 1.00 39.37 403 GLN A CA 1
ATOM 3166 C C . GLN A 1 402 ? 38.040 55.419 3.564 1.00 39.60 403 GLN A C 1
ATOM 3167 O O . GLN A 1 402 ? 38.988 55.579 4.348 1.00 41.20 403 GLN A O 1
ATOM 3173 N N . VAL A 1 403 ? 38.169 55.480 2.240 1.00 38.50 404 VAL A N 1
ATOM 3174 C CA . VAL A 1 403 ? 39.409 55.910 1.590 1.00 36.59 404 VAL A CA 1
ATOM 3175 C C . VAL A 1 403 ? 39.142 57.296 0.994 1.00 37.76 404 VAL A C 1
ATOM 3176 O O . VAL A 1 403 ? 38.149 57.486 0.283 1.00 37.63 404 VAL A O 1
ATOM 3180 N N . ALA A 1 404 ? 40.003 58.268 1.309 1.00 37.37 405 ALA A N 1
ATOM 3181 C CA . ALA A 1 404 ? 39.860 59.624 0.764 1.00 37.89 405 ALA A CA 1
ATOM 3182 C C . ALA A 1 404 ? 39.799 59.555 -0.758 1.00 38.37 405 ALA A C 1
ATOM 3183 O O . ALA A 1 404 ? 40.595 58.830 -1.372 1.00 37.12 405 ALA A O 1
ATOM 3185 N N . PRO A 1 405 ? 38.850 60.300 -1.370 1.00 38.25 406 PRO A N 1
ATOM 3186 C CA . PRO A 1 405 ? 38.567 60.176 -2.803 1.00 38.60 406 PRO A CA 1
ATOM 3187 C C . PRO A 1 405 ? 39.822 60.268 -3.662 1.00 39.53 406 PRO A C 1
ATOM 3188 O O . PRO A 1 405 ? 39.904 59.618 -4.704 1.00 39.09 406 PRO A O 1
ATOM 3192 N N . GLU A 1 406 ? 40.787 61.068 -3.211 1.00 40.83 407 GLU A N 1
ATOM 3193 C CA . GLU A 1 406 ? 41.999 61.361 -3.969 1.00 41.70 407 GLU A CA 1
ATOM 3194 C C . GLU A 1 406 ? 42.817 60.100 -4.220 1.00 42.03 407 GLU A C 1
ATOM 3195 O O . GLU A 1 406 ? 43.565 60.031 -5.190 1.00 41.58 407 GLU A O 1
ATOM 3201 N N . HIS A 1 407 ? 42.657 59.105 -3.346 1.00 43.78 408 HIS A N 1
ATOM 3202 C CA . HIS A 1 407 ? 43.489 57.897 -3.359 1.00 44.12 408 HIS A CA 1
ATOM 3203 C C . HIS A 1 407 ? 42.832 56.709 -4.042 1.00 44.64 408 HIS A C 1
ATOM 3204 O O . HIS A 1 407 ? 43.418 55.624 -4.094 1.00 44.79 408 HIS A O 1
ATOM 3211 N N . HIS A 1 408 ? 41.618 56.909 -4.554 1.00 44.54 409 HIS A N 1
ATOM 3212 C CA . HIS A 1 408 ? 40.839 55.825 -5.166 1.00 42.67 409 HIS A CA 1
ATOM 3213 C C . HIS A 1 408 ? 41.547 55.155 -6.347 1.00 42.19 409 HIS A C 1
ATOM 3214 O O . HIS A 1 408 ? 41.237 54.004 -6.695 1.00 41.91 409 HIS A O 1
ATOM 3221 N N . ASN A 1 409 ? 42.490 55.880 -6.951 1.00 40.65 410 ASN A N 1
ATOM 3222 C CA . ASN A 1 409 ? 43.262 55.381 -8.088 1.00 39.60 410 ASN A CA 1
ATOM 3223 C C . ASN A 1 409 ? 44.732 55.091 -7.749 1.00 40.07 410 ASN A C 1
ATOM 3224 O O . ASN A 1 409 ? 45.552 54.890 -8.644 1.00 39.79 410 ASN A O 1
ATOM 3229 N N . ASP A 1 410 ? 45.041 55.065 -6.450 1.00 40.73 411 ASP A N 1
ATOM 3230 C CA . ASP A 1 410 ? 46.339 54.620 -5.929 1.00 41.97 411 ASP A CA 1
ATOM 3231 C C . ASP A 1 410 ? 46.760 53.281 -6.505 1.00 42.62 411 ASP A C 1
ATOM 3232 O O . ASP A 1 410 ? 45.920 52.451 -6.835 1.00 43.17 411 ASP A O 1
ATOM 3237 N N . HIS A 1 411 ? 48.067 53.076 -6.598 1.00 42.93 412 HIS A N 1
ATOM 3238 C CA . HIS A 1 411 ? 48.638 51.813 -7.048 1.00 43.53 412 HIS A CA 1
ATOM 3239 C C . HIS A 1 411 ? 50.063 51.713 -6.536 1.00 43.47 412 HIS A C 1
ATOM 3240 O O . HIS A 1 411 ? 50.774 52.719 -6.438 1.00 42.37 412 HIS A O 1
ATOM 3247 N N . LYS A 1 412 ? 50.482 50.500 -6.209 1.00 42.69 413 LYS A N 1
ATOM 3248 C CA . LYS A 1 412 ? 51.832 50.284 -5.729 1.00 43.57 413 LYS A CA 1
ATOM 3249 C C . LYS A 1 412 ? 52.517 49.194 -6.554 1.00 43.33 413 LYS A C 1
ATOM 3250 O O . LYS A 1 412 ? 51.984 48.086 -6.719 1.00 43.33 413 LYS A O 1
ATOM 3256 N N . THR A 1 413 ? 53.690 49.522 -7.090 1.00 41.15 414 THR A N 1
ATOM 3257 C CA . THR A 1 413 ? 54.505 48.522 -7.763 1.00 39.27 414 THR A CA 1
ATOM 3258 C C . THR A 1 413 ? 55.083 47.579 -6.714 1.00 38.44 414 THR A C 1
ATOM 3259 O O . THR A 1 413 ? 55.272 47.958 -5.557 1.00 38.24 414 THR A O 1
ATOM 3263 N N . PHE A 1 414 ? 55.337 46.342 -7.116 1.00 37.20 415 PHE A N 1
ATOM 3264 C CA . PHE A 1 414 ? 56.083 45.409 -6.278 1.00 36.81 415 PHE A CA 1
ATOM 3265 C C . PHE A 1 414 ? 56.748 44.370 -7.159 1.00 37.60 415 PHE A C 1
ATOM 3266 O O . PHE A 1 414 ? 56.336 44.163 -8.306 1.00 38.86 415 PHE A O 1
ATOM 3274 N N . ILE A 1 415 ? 57.774 43.718 -6.622 1.00 38.03 416 ILE A N 1
ATOM 3275 C CA . ILE A 1 415 ? 58.475 42.672 -7.346 1.00 37.08 416 ILE A CA 1
ATOM 3276 C C . ILE A 1 415 ? 58.153 41.301 -6.763 1.00 36.63 416 ILE A C 1
ATOM 3277 O O . ILE A 1 415 ? 58.354 41.040 -5.572 1.00 34.02 416 ILE A O 1
ATOM 3282 N N . TYR A 1 416 ? 57.643 40.433 -7.621 1.00 36.61 417 TYR A N 1
ATOM 3283 C CA . TYR A 1 416 ? 57.380 39.066 -7.234 1.00 38.33 417 TYR A CA 1
ATOM 3284 C C . TYR A 1 416 ? 58.044 38.145 -8.251 1.00 39.82 417 TYR A C 1
ATOM 3285 O O . TYR A 1 416 ? 57.807 38.257 -9.459 1.00 40.90 417 TYR A O 1
ATOM 3294 N N . ASP A 1 417 ? 58.896 37.251 -7.762 1.00 41.36 418 ASP A N 1
ATOM 3295 C CA . ASP A 1 417 ? 59.637 36.346 -8.633 1.00 42.51 418 ASP A CA 1
ATOM 3296 C C . ASP A 1 417 ? 60.343 37.171 -9.723 1.00 43.38 418 ASP A C 1
ATOM 3297 O O . ASP A 1 417 ? 60.228 36.897 -10.925 1.00 43.47 418 ASP A O 1
ATOM 3302 N N . ASN A 1 418 ? 61.058 38.201 -9.264 1.00 42.90 419 ASN A N 1
ATOM 3303 C CA . ASN A 1 418 ? 61.887 39.084 -10.102 1.00 42.72 419 ASN A CA 1
ATOM 3304 C C . ASN A 1 418 ? 61.181 39.711 -11.304 1.00 43.15 419 ASN A C 1
ATOM 3305 O O . ASN A 1 418 ? 61.806 40.009 -12.329 1.00 43.81 419 ASN A O 1
ATOM 3310 N N . THR A 1 419 ? 59.873 39.910 -11.156 1.00 42.96 420 THR A N 1
ATOM 3311 C CA . THR A 1 419 ? 59.055 40.582 -12.161 1.00 43.01 420 THR A CA 1
ATOM 3312 C C . THR A 1 419 ? 58.227 41.652 -11.480 1.00 42.63 420 THR A C 1
ATOM 3313 O O . THR A 1 419 ? 57.732 41.460 -10.372 1.00 42.14 420 THR A O 1
ATOM 3317 N N . GLU A 1 420 ? 58.091 42.794 -12.135 1.00 42.79 421 GLU A N 1
ATOM 3318 C CA . GLU A 1 420 ? 57.379 43.901 -11.526 1.00 42.50 421 GLU A CA 1
ATOM 3319 C C . GLU A 1 420 ? 55.898 43.804 -11.813 1.00 40.87 421 GLU A C 1
ATOM 3320 O O . GLU A 1 420 ? 55.480 43.498 -12.930 1.00 40.59 421 GLU A O 1
ATOM 3326 N N . PHE A 1 421 ? 55.116 44.038 -10.773 1.00 39.76 422 PHE A N 1
ATOM 3327 C CA . PHE A 1 421 ? 53.669 44.055 -10.873 1.00 38.59 422 PHE A CA 1
ATOM 3328 C C . PHE A 1 421 ? 53.180 45.318 -10.191 1.00 38.57 422 PHE A C 1
ATOM 3329 O O . PHE A 1 421 ? 53.912 45.937 -9.420 1.00 38.67 422 PHE A O 1
ATOM 3337 N N . THR A 1 422 ? 51.948 45.715 -10.484 1.00 38.19 423 THR A N 1
ATOM 3338 C CA . THR A 1 422 ? 51.354 46.861 -9.821 1.00 37.31 423 THR A CA 1
ATOM 3339 C C . THR A 1 422 ? 50.089 46.417 -9.138 1.00 36.67 423 THR A C 1
ATOM 3340 O O . THR A 1 422 ? 49.226 45.815 -9.778 1.00 37.72 423 THR A O 1
ATOM 3344 N N . LEU A 1 423 ? 49.990 46.700 -7.842 1.00 36.25 424 LEU A N 1
ATOM 3345 C CA . LEU A 1 423 ? 48.767 46.448 -7.074 1.00 33.85 424 LEU A CA 1
ATOM 3346 C C . LEU A 1 423 ? 47.980 47.750 -6.908 1.00 35.00 424 LEU A C 1
ATOM 3347 O O . LEU A 1 423 ? 48.557 48.840 -6.884 1.00 34.91 424 LEU A O 1
ATOM 3352 N N . ALA A 1 424 ? 46.661 47.629 -6.798 1.00 35.67 425 ALA A N 1
ATOM 3353 C CA . ALA A 1 424 ? 45.782 48.784 -6.632 1.00 34.94 425 ALA A CA 1
ATOM 3354 C C . ALA A 1 424 ? 44.558 48.416 -5.791 1.00 34.52 425 ALA A C 1
ATOM 3355 O O . ALA A 1 424 ? 44.379 47.246 -5.418 1.00 33.48 425 ALA A O 1
ATOM 3357 N N . HIS A 1 425 ? 43.722 49.410 -5.486 1.00 33.14 426 HIS A N 1
ATOM 3358 C CA . HIS A 1 425 ? 42.450 49.152 -4.814 1.00 32.26 426 HIS A CA 1
ATOM 3359 C C . HIS A 1 425 ? 41.633 48.229 -5.701 1.00 32.48 426 HIS A C 1
ATOM 3360 O O . HIS A 1 425 ? 41.487 48.479 -6.899 1.00 30.60 426 HIS A O 1
ATOM 3367 N N . GLY A 1 426 ? 41.153 47.132 -5.118 1.00 33.42 427 GLY A N 1
ATOM 3368 C CA . GLY A 1 426 ? 40.310 46.186 -5.830 1.00 32.11 427 GLY A CA 1
ATOM 3369 C C . GLY A 1 426 ? 41.064 45.063 -6.503 1.00 30.73 427 GLY A C 1
ATOM 3370 O O . GLY A 1 426 ? 40.451 44.202 -7.140 1.00 30.04 427 GLY A O 1
ATOM 3371 N N . SER A 1 427 ? 42.392 45.084 -6.392 1.00 29.75 428 SER A N 1
ATOM 3372 C CA . SER A 1 427 ? 43.220 44.010 -6.928 1.00 28.80 428 SER A CA 1
ATOM 3373 C C . SER A 1 427 ? 42.888 42.717 -6.193 1.00 27.98 428 SER A C 1
ATOM 3374 O O . SER A 1 427 ? 42.835 42.698 -4.960 1.00 25.46 428 SER A O 1
ATOM 3377 N N . VAL A 1 428 ? 42.687 41.645 -6.955 1.00 29.56 429 VAL A N 1
ATOM 3378 C CA . VAL A 1 428 ? 42.425 40.318 -6.395 1.00 27.27 429 VAL A CA 1
ATOM 3379 C C . VAL A 1 428 ? 43.749 39.699 -5.942 1.00 27.56 429 VAL A C 1
ATOM 3380 O O . VAL A 1 428 ? 44.661 39.529 -6.754 1.00 26.86 429 VAL A O 1
ATOM 3384 N N . VAL A 1 429 ? 43.850 39.353 -4.656 1.00 24.52 430 VAL A N 1
ATOM 3385 C CA . VAL A 1 429 ? 45.066 38.715 -4.126 1.00 26.02 430 VAL A CA 1
ATOM 3386 C C . VAL A 1 429 ? 44.816 37.307 -3.579 1.00 26.63 430 VAL A C 1
ATOM 3387 O O . VAL A 1 429 ? 45.754 36.539 -3.378 1.00 27.87 430 VAL A O 1
ATOM 3391 N N . ILE A 1 430 ? 43.545 36.988 -3.359 1.00 26.55 431 ILE A N 1
ATOM 3392 C CA . ILE A 1 430 ? 43.118 35.650 -2.953 1.00 28.29 431 ILE A CA 1
ATOM 3393 C C . ILE A 1 430 ? 41.956 35.262 -3.875 1.00 27.05 431 ILE A C 1
ATOM 3394 O O . ILE A 1 430 ? 41.033 36.029 -4.080 1.00 26.95 431 ILE A O 1
ATOM 3399 N N . ALA A 1 431 ? 42.043 34.080 -4.460 1.00 27.97 432 ALA A N 1
ATOM 3400 C CA . ALA A 1 431 ? 40.997 33.565 -5.325 1.00 25.12 432 ALA A CA 1
ATOM 3401 C C . ALA A 1 431 ? 40.975 32.071 -5.088 1.00 25.24 432 ALA A C 1
ATOM 3402 O O . ALA A 1 431 ? 41.783 31.329 -5.648 1.00 21.40 432 ALA A O 1
ATOM 3404 N N . ALA A 1 432 ? 40.049 31.657 -4.228 1.00 24.15 433 ALA A N 1
ATOM 3405 C CA . ALA A 1 432 ? 40.029 30.308 -3.677 1.00 24.38 433 ALA A CA 1
ATOM 3406 C C . ALA A 1 432 ? 38.729 29.632 -4.055 1.00 23.17 433 ALA A C 1
ATOM 3407 O O . ALA A 1 432 ? 37.629 30.115 -3.724 1.00 22.89 433 ALA A O 1
ATOM 3409 N N . ILE A 1 433 ? 38.842 28.496 -4.740 1.00 23.30 434 ILE A N 1
ATOM 3410 C CA . ILE A 1 433 ? 37.671 27.659 -4.949 1.00 22.10 434 ILE A CA 1
ATOM 3411 C C . ILE A 1 433 ? 37.672 26.754 -3.745 1.00 24.03 434 ILE A C 1
ATOM 3412 O O . ILE A 1 433 ? 38.489 25.823 -3.637 1.00 21.44 434 ILE A O 1
ATOM 3417 N N . THR A 1 434 ? 36.739 27.050 -2.840 1.00 23.65 435 THR A N 1
ATOM 3418 C CA . THR A 1 434 ? 36.757 26.497 -1.510 1.00 19.03 435 THR A CA 1
ATOM 3419 C C . THR A 1 434 ? 35.311 26.306 -1.105 1.00 22.91 435 THR A C 1
ATOM 3420 O O . THR A 1 434 ? 34.398 26.873 -1.750 1.00 23.99 435 THR A O 1
ATOM 3424 N N . SER A 1 435 ? 35.103 25.482 -0.082 1.00 20.84 436 SER A N 1
ATOM 3425 C CA . SER A 1 435 ? 33.839 25.401 0.650 1.00 22.44 436 SER A CA 1
ATOM 3426 C C . SER A 1 435 ? 32.911 24.306 0.160 1.00 24.35 436 SER A C 1
ATOM 3427 O O . SER A 1 435 ? 32.559 24.252 -1.011 1.00 25.57 436 SER A O 1
ATOM 3430 N N . CYS A 1 436 ? 32.490 23.447 1.090 1.00 24.75 437 CYS A N 1
ATOM 3431 C CA . CYS A 1 436 ? 31.541 22.388 0.791 1.00 25.47 437 CYS A CA 1
ATOM 3432 C C . CYS A 1 436 ? 30.309 22.975 0.081 1.00 24.22 437 CYS A C 1
ATOM 3433 O O . CYS A 1 436 ? 29.704 22.289 -0.730 1.00 26.36 437 CYS A O 1
ATOM 3436 N N . THR A 1 437 ? 29.958 24.221 0.402 1.00 21.56 438 THR A N 1
ATOM 3437 C CA . THR A 1 437 ? 28.833 24.945 -0.215 1.00 20.96 438 THR A CA 1
ATOM 3438 C C . THR A 1 437 ? 28.847 24.734 -1.717 1.00 21.34 438 THR A C 1
ATOM 3439 O O . THR A 1 437 ? 27.819 24.410 -2.330 1.00 21.41 438 THR A O 1
ATOM 3443 N N . ASN A 1 438 ? 30.026 24.901 -2.317 1.00 23.93 439 ASN A N 1
ATOM 3444 C CA . ASN A 1 438 ? 30.127 24.844 -3.764 1.00 24.16 439 ASN A CA 1
ATOM 3445 C C . ASN A 1 438 ? 30.898 23.675 -4.389 1.00 23.85 439 ASN A C 1
ATOM 3446 O O . ASN A 1 438 ? 30.589 23.284 -5.515 1.00 23.55 439 ASN A O 1
ATOM 3451 N N . THR A 1 439 ? 31.850 23.085 -3.660 1.00 23.80 440 THR A N 1
ATOM 3452 C CA . THR A 1 439 ? 32.650 21.990 -4.201 1.00 23.08 440 THR A CA 1
ATOM 3453 C C . THR A 1 439 ? 31.854 20.679 -4.222 1.00 24.34 440 THR A C 1
ATOM 3454 O O . THR A 1 439 ? 32.271 19.702 -4.827 1.00 27.78 440 THR A O 1
ATOM 3458 N N . SER A 1 440 ? 30.722 20.635 -3.533 1.00 26.14 441 SER A N 1
ATOM 3459 C CA . SER A 1 440 ? 29.842 19.467 -3.626 1.00 22.37 441 SER A CA 1
ATOM 3460 C C . SER A 1 440 ? 29.055 19.514 -4.958 1.00 23.52 441 SER A C 1
ATOM 3461 O O . SER A 1 440 ? 28.262 18.598 -5.254 1.00 20.88 441 SER A O 1
ATOM 3464 N N . ASN A 1 441 ? 29.249 20.585 -5.734 1.00 20.38 442 ASN A N 1
ATOM 3465 C CA . ASN A 1 441 ? 28.383 20.858 -6.909 1.00 22.94 442 ASN A CA 1
ATOM 3466 C C . ASN A 1 441 ? 29.123 20.751 -8.237 1.00 21.98 442 ASN A C 1
ATOM 3467 O O . ASN A 1 441 ? 29.792 21.687 -8.628 1.00 21.63 442 ASN A O 1
ATOM 3472 N N . PRO A 1 442 ? 29.016 19.598 -8.933 1.00 23.12 443 PRO A N 1
ATOM 3473 C CA . PRO A 1 442 ? 29.758 19.429 -10.208 1.00 24.51 443 PRO A CA 1
ATOM 3474 C C . PRO A 1 442 ? 29.444 20.462 -11.274 1.00 24.62 443 PRO A C 1
ATOM 3475 O O . PRO A 1 442 ? 30.287 20.698 -12.140 1.00 26.36 443 PRO A O 1
ATOM 3479 N N . SER A 1 443 ? 28.257 21.075 -11.212 1.00 22.67 444 SER A N 1
ATOM 3480 C CA . SER A 1 443 ? 27.859 22.138 -12.153 1.00 25.79 444 SER A CA 1
ATOM 3481 C C . SER A 1 443 ? 28.806 23.315 -12.107 1.00 26.79 444 SER A C 1
ATOM 3482 O O . SER A 1 443 ? 29.186 23.859 -13.156 1.00 28.23 444 SER A O 1
ATOM 3485 N N . VAL A 1 444 ? 29.199 23.713 -10.897 1.00 25.29 445 VAL A N 1
ATOM 3486 C CA . VAL A 1 444 ? 30.103 24.870 -10.763 1.00 23.72 445 VAL A CA 1
ATOM 3487 C C . VAL A 1 444 ? 31.573 24.448 -10.749 1.00 23.72 445 VAL A C 1
ATOM 3488 O O . VAL A 1 444 ? 32.423 25.211 -11.184 1.00 26.22 445 VAL A O 1
ATOM 3492 N N . MET A 1 445 ? 31.864 23.241 -10.266 1.00 23.15 446 MET A N 1
ATOM 3493 C CA . MET A 1 445 ? 33.217 22.700 -10.336 1.00 24.49 446 MET A CA 1
ATOM 3494 C C . MET A 1 445 ? 33.599 22.438 -11.796 1.00 24.53 446 MET A C 1
ATOM 3495 O O . MET A 1 445 ? 34.627 22.903 -12.256 1.00 24.00 446 MET A O 1
ATOM 3500 N N . LEU A 1 446 ? 32.759 21.721 -12.536 1.00 25.02 447 LEU A N 1
ATOM 3501 C CA . LEU A 1 446 ? 33.035 21.546 -13.971 1.00 24.17 447 LEU A CA 1
ATOM 3502 C C . LEU A 1 446 ? 32.922 22.853 -14.760 1.00 24.41 447 LEU A C 1
ATOM 3503 O O . LEU A 1 446 ? 33.677 23.060 -15.704 1.00 24.88 447 LEU A O 1
ATOM 3508 N N . GLY A 1 447 ? 31.956 23.697 -14.393 1.00 24.08 448 GLY A N 1
ATOM 3509 C CA . GLY A 1 447 ? 31.833 25.060 -14.922 1.00 25.66 448 GLY A CA 1
ATOM 3510 C C . GLY A 1 447 ? 33.173 25.780 -14.820 1.00 26.30 448 GLY A C 1
ATOM 3511 O O . GLY A 1 447 ? 33.663 26.354 -15.801 1.00 24.52 448 GLY A O 1
ATOM 3512 N N . ALA A 1 448 ? 33.752 25.761 -13.622 1.00 23.92 449 ALA A N 1
ATOM 3513 C CA . ALA A 1 448 ? 35.072 26.358 -13.377 1.00 24.35 449 ALA A CA 1
ATOM 3514 C C . ALA A 1 448 ? 36.165 25.738 -14.248 1.00 22.89 449 ALA A C 1
ATOM 3515 O O . ALA A 1 448 ? 36.950 26.455 -14.859 1.00 22.91 449 ALA A O 1
ATOM 3517 N N . GLY A 1 449 ? 36.207 24.409 -14.330 1.00 22.81 450 GLY A N 1
ATOM 3518 C CA . GLY A 1 449 ? 37.159 23.755 -15.237 1.00 23.65 450 GLY A CA 1
ATOM 3519 C C . GLY A 1 449 ? 37.006 24.093 -16.715 1.00 25.47 450 GLY A C 1
ATOM 3520 O O . GLY A 1 449 ? 38.003 24.302 -17.401 1.00 27.65 450 GLY A O 1
ATOM 3521 N N . LEU A 1 450 ? 35.771 24.134 -17.213 1.00 27.15 451 LEU A N 1
ATOM 3522 C CA . LEU A 1 450 ? 35.505 24.386 -18.638 1.00 26.59 451 LEU A CA 1
ATOM 3523 C C . LEU A 1 450 ? 35.832 25.828 -18.972 1.00 26.64 451 LEU A C 1
ATOM 3524 O O . LEU A 1 450 ? 36.266 26.132 -20.077 1.00 30.50 451 LEU A O 1
ATOM 3529 N N . LEU A 1 451 ? 35.636 26.714 -18.005 1.00 25.49 452 LEU A N 1
ATOM 3530 C CA . LEU A 1 451 ? 36.048 28.096 -18.172 1.00 27.19 452 LEU A CA 1
ATOM 3531 C C . LEU A 1 451 ? 37.564 28.155 -18.205 1.00 27.51 452 LEU A C 1
ATOM 3532 O O . LEU A 1 451 ? 38.128 28.843 -19.052 1.00 27.43 452 LEU A O 1
ATOM 3537 N N . ALA A 1 452 ? 38.219 27.427 -17.298 1.00 26.69 453 ALA A N 1
ATOM 3538 C CA . ALA A 1 452 ? 39.690 27.327 -17.308 1.00 25.73 453 ALA A CA 1
ATOM 3539 C C . ALA A 1 452 ? 40.253 26.885 -18.664 1.00 27.32 453 ALA A C 1
ATOM 3540 O O . ALA A 1 452 ? 41.179 27.518 -19.172 1.00 22.72 453 ALA A O 1
ATOM 3542 N N . LYS A 1 453 ? 39.705 25.796 -19.223 1.00 27.76 454 LYS A N 1
ATOM 3543 C CA . LYS A 1 453 ? 40.110 25.290 -20.547 1.00 28.86 454 LYS A CA 1
ATOM 3544 C C . LYS A 1 453 ? 39.890 26.313 -21.650 1.00 28.52 454 LYS A C 1
ATOM 3545 O O . LYS A 1 453 ? 40.793 26.567 -22.457 1.00 28.64 454 LYS A O 1
ATOM 3551 N N . LYS A 1 454 ? 38.703 26.907 -21.686 1.00 30.22 455 LYS A N 1
ATOM 3552 C CA . LYS A 1 454 ? 38.411 27.946 -22.673 1.00 30.40 455 LYS A CA 1
ATOM 3553 C C . LYS A 1 454 ? 39.428 29.062 -22.570 1.00 31.14 455 LYS A C 1
ATOM 3554 O O . LYS A 1 454 ? 40.017 29.441 -23.571 1.00 29.82 455 LYS A O 1
ATOM 3560 N N . ALA A 1 455 ? 39.630 29.579 -21.355 1.00 32.47 456 ALA A N 1
ATOM 3561 C CA . ALA A 1 455 ? 40.597 30.657 -21.107 1.00 31.58 456 ALA A CA 1
ATOM 3562 C C . ALA A 1 455 ? 42.019 30.305 -21.559 1.00 33.27 456 ALA A C 1
ATOM 3563 O O . ALA A 1 455 ? 42.678 31.097 -22.246 1.00 33.52 456 ALA A O 1
ATOM 3565 N N . VAL A 1 456 ? 42.490 29.119 -21.181 1.00 33.25 457 VAL A N 1
ATOM 3566 C CA . VAL A 1 456 ? 43.855 28.688 -21.518 1.00 33.78 457 VAL A CA 1
ATOM 3567 C C . VAL A 1 456 ? 44.049 28.639 -23.039 1.00 35.19 457 VAL A C 1
ATOM 3568 O O . VAL A 1 456 ? 45.007 29.208 -23.582 1.00 34.20 457 VAL A O 1
ATOM 3572 N N . ASP A 1 457 ? 43.114 27.983 -23.721 1.00 35.25 458 ASP A N 1
ATOM 3573 C CA . ASP A 1 457 ? 43.127 27.908 -25.180 1.00 35.98 458 ASP A CA 1
ATOM 3574 C C . ASP A 1 457 ? 43.087 29.297 -25.824 1.00 36.63 458 ASP A C 1
ATOM 3575 O O . ASP A 1 457 ? 43.632 29.501 -26.914 1.00 36.53 458 ASP A O 1
ATOM 3580 N N . ALA A 1 458 ? 42.449 30.240 -25.134 1.00 37.83 459 ALA A N 1
ATOM 3581 C CA . ALA A 1 458 ? 42.323 31.626 -25.594 1.00 37.50 459 ALA A CA 1
ATOM 3582 C C . ALA A 1 458 ? 43.579 32.431 -25.275 1.00 38.33 459 ALA A C 1
ATOM 3583 O O . ALA A 1 458 ? 43.669 33.628 -25.592 1.00 38.48 459 ALA A O 1
ATOM 3585 N N . GLY A 1 459 ? 44.553 31.769 -24.660 1.00 36.85 460 GLY A N 1
ATOM 3586 C CA . GLY A 1 459 ? 45.828 32.400 -24.337 1.00 37.20 460 GLY A CA 1
ATOM 3587 C C . GLY A 1 459 ? 45.747 33.345 -23.153 1.00 37.39 460 GLY A C 1
ATOM 3588 O O . GLY A 1 459 ? 46.377 34.406 -23.142 1.00 39.06 460 GLY A O 1
ATOM 3589 N N . LEU A 1 460 ? 44.963 32.967 -22.154 1.00 35.87 461 LEU A N 1
ATOM 3590 C CA . LEU A 1 460 ? 44.848 33.770 -20.949 1.00 34.63 461 LEU A CA 1
ATOM 3591 C C . LEU A 1 460 ? 45.649 33.162 -19.797 1.00 34.48 461 LEU A C 1
ATOM 3592 O O . LEU A 1 460 ? 45.889 31.954 -19.756 1.00 33.83 461 LEU A O 1
ATOM 3597 N N . ASN A 1 461 ? 46.062 34.018 -18.867 1.00 34.88 462 ASN A N 1
ATOM 3598 C CA . ASN A 1 461 ? 46.768 33.591 -17.669 1.00 35.45 462 ASN A CA 1
ATOM 3599 C C . ASN A 1 461 ? 46.314 34.333 -16.426 1.00 34.74 462 ASN A C 1
ATOM 3600 O O . ASN A 1 461 ? 45.725 35.396 -16.515 1.00 34.60 462 ASN A O 1
ATOM 3605 N N . VAL A 1 462 ? 46.602 33.742 -15.274 1.00 34.46 463 VAL A N 1
ATOM 3606 C CA . VAL A 1 462 ? 46.430 34.384 -13.985 1.00 33.51 463 VAL A CA 1
ATOM 3607 C C . VAL A 1 462 ? 47.807 34.828 -13.509 1.00 34.83 463 VAL A C 1
ATOM 3608 O O . VAL A 1 462 ? 48.760 34.038 -13.490 1.00 34.38 463 VAL A O 1
ATOM 3612 N N . MET A 1 463 ? 47.911 36.094 -13.126 1.00 33.14 464 MET A N 1
ATOM 3613 C CA . MET A 1 463 ? 49.171 36.648 -12.657 1.00 34.04 464 MET A CA 1
ATOM 3614 C C . MET A 1 463 ? 49.739 35.835 -11.496 1.00 33.07 464 MET A C 1
ATOM 3615 O O . MET A 1 463 ? 49.001 35.438 -10.607 1.00 35.29 464 MET A O 1
ATOM 3620 N N . PRO A 1 464 ? 51.065 35.598 -11.494 1.00 33.78 465 PRO A N 1
ATOM 3621 C CA . PRO A 1 464 ? 51.607 34.542 -10.652 1.00 32.76 465 PRO A CA 1
ATOM 3622 C C . PRO A 1 464 ? 51.699 34.871 -9.163 1.00 32.09 465 PRO A C 1
ATOM 3623 O O . PRO A 1 464 ? 51.898 33.954 -8.365 1.00 32.85 465 PRO A O 1
ATOM 3627 N N . TYR A 1 465 ? 51.564 36.143 -8.793 1.00 30.56 466 TYR A N 1
ATOM 3628 C CA . TYR A 1 465 ? 51.558 36.530 -7.375 1.00 28.94 466 TYR A CA 1
ATOM 3629 C C . TYR A 1 465 ? 50.208 36.300 -6.695 1.00 28.75 466 TYR A C 1
ATOM 3630 O O . TYR A 1 465 ? 50.097 36.452 -5.477 1.00 27.68 466 TYR A O 1
ATOM 3639 N N . ILE A 1 466 ? 49.177 35.987 -7.480 1.00 28.50 467 ILE A N 1
ATOM 3640 C CA . ILE A 1 466 ? 47.831 35.823 -6.924 1.00 28.04 467 ILE A CA 1
ATOM 3641 C C . ILE A 1 466 ? 47.750 34.480 -6.215 1.00 29.49 467 ILE A C 1
ATOM 3642 O O . ILE A 1 466 ? 48.135 33.458 -6.795 1.00 31.15 467 ILE A O 1
ATOM 3647 N N . LYS A 1 467 ? 47.252 34.480 -4.977 1.00 28.26 468 LYS A N 1
ATOM 3648 C CA . LYS A 1 467 ? 47.105 33.238 -4.212 1.00 29.81 468 LYS A CA 1
ATOM 3649 C C . LYS A 1 467 ? 45.809 32.542 -4.607 1.00 30.31 468 LYS A C 1
ATOM 3650 O O . LYS A 1 467 ? 44.755 32.709 -3.964 1.00 31.52 468 LYS A O 1
ATOM 3656 N N . THR A 1 468 ? 45.910 31.797 -5.700 1.00 28.23 469 THR A N 1
ATOM 3657 C CA . THR A 1 468 ? 44.856 30.942 -6.204 1.00 27.58 469 THR A CA 1
ATOM 3658 C C . THR A 1 468 ? 44.914 29.624 -5.431 1.00 27.57 469 THR A C 1
ATOM 3659 O O . THR A 1 468 ? 45.987 29.216 -4.999 1.00 28.88 469 THR A O 1
ATOM 3663 N N . SER A 1 469 ? 43.763 28.982 -5.210 1.00 28.07 470 SER A N 1
ATOM 3664 C CA . SER A 1 469 ? 43.710 27.645 -4.590 1.00 27.15 470 SER A CA 1
ATOM 3665 C C . SER A 1 469 ? 42.432 26.895 -4.935 1.00 24.78 470 SER A C 1
ATOM 3666 O O . SER A 1 469 ? 41.400 27.504 -5.174 1.00 21.15 470 SER A O 1
ATOM 3669 N N . LEU A 1 470 ? 42.530 25.565 -4.923 1.00 23.42 471 LEU A N 1
ATOM 3670 C CA . LEU A 1 470 ? 41.410 24.669 -5.067 1.00 22.92 471 LEU A CA 1
ATOM 3671 C C . LEU A 1 470 ? 41.427 23.713 -3.876 1.00 23.84 471 LEU A C 1
ATOM 3672 O O . LEU A 1 470 ? 42.386 22.983 -3.691 1.00 23.34 471 LEU A O 1
ATOM 3677 N N . SER A 1 471 ? 40.361 23.749 -3.070 1.00 24.73 472 SER A N 1
ATOM 3678 C CA . SER A 1 471 ? 40.241 22.954 -1.849 1.00 23.46 472 SER A CA 1
ATOM 3679 C C . SER A 1 471 ? 38.920 22.166 -1.879 1.00 23.39 472 SER A C 1
ATOM 3680 O O . SER A 1 471 ? 37.916 22.582 -1.279 1.00 21.86 472 SER A O 1
ATOM 3683 N N . PRO A 1 472 ? 38.904 21.005 -2.583 1.00 24.32 473 PRO A N 1
ATOM 3684 C CA . PRO A 1 472 ? 37.666 20.215 -2.721 1.00 24.45 473 PRO A CA 1
ATOM 3685 C C . PRO A 1 472 ? 37.186 19.551 -1.413 1.00 24.27 473 PRO A C 1
ATOM 3686 O O . PRO A 1 472 ? 37.994 19.194 -0.548 1.00 23.00 473 PRO A O 1
ATOM 3690 N N . GLY A 1 473 ? 35.880 19.362 -1.278 1.00 23.80 474 GLY A N 1
ATOM 3691 C CA . GLY A 1 473 ? 35.331 18.677 -0.106 1.00 21.09 474 GLY A CA 1
ATOM 3692 C C . GLY A 1 473 ? 35.231 17.166 -0.246 1.00 23.54 474 GLY A C 1
ATOM 3693 O O . GLY A 1 473 ? 34.681 16.457 0.632 1.00 23.37 474 GLY A O 1
ATOM 3694 N N . SER A 1 474 ? 35.734 16.660 -1.365 1.00 22.92 475 SER A N 1
ATOM 3695 C CA . SER A 1 474 ? 35.973 15.219 -1.505 1.00 24.59 475 SER A CA 1
ATOM 3696 C C . SER A 1 474 ? 36.844 14.972 -2.711 1.00 25.78 475 SER A C 1
ATOM 3697 O O . SER A 1 474 ? 37.060 15.873 -3.534 1.00 26.21 475 SER A O 1
ATOM 3700 N N . GLY A 1 475 ? 37.364 13.757 -2.779 1.00 25.16 476 GLY A N 1
ATOM 3701 C CA . GLY A 1 475 ? 38.298 13.346 -3.811 1.00 26.78 476 GLY A CA 1
ATOM 3702 C C . GLY A 1 475 ? 37.557 13.037 -5.093 1.00 27.71 476 GLY A C 1
ATOM 3703 O O . GLY A 1 475 ? 38.190 12.888 -6.136 1.00 24.62 476 GLY A O 1
ATOM 3704 N N . VAL A 1 476 ? 36.221 12.943 -5.022 1.00 24.90 477 VAL A N 1
ATOM 3705 C CA . VAL A 1 476 ? 35.436 12.720 -6.235 1.00 24.74 477 VAL A CA 1
ATOM 3706 C C . VAL A 1 476 ? 35.589 13.921 -7.140 1.00 23.74 477 VAL A C 1
ATOM 3707 O O . VAL A 1 476 ? 35.570 13.779 -8.358 1.00 25.34 477 VAL A O 1
ATOM 3711 N N . VAL A 1 477 ? 35.726 15.115 -6.550 1.00 23.49 478 VAL A N 1
ATOM 3712 C CA . VAL A 1 477 ? 35.845 16.320 -7.344 1.00 21.40 478 VAL A CA 1
ATOM 3713 C C . VAL A 1 477 ? 37.076 16.230 -8.256 1.00 24.47 478 VAL A C 1
ATOM 3714 O O . VAL A 1 477 ? 36.984 16.440 -9.468 1.00 24.78 478 VAL A O 1
ATOM 3718 N N . THR A 1 478 ? 38.228 15.925 -7.660 1.00 24.70 479 THR A N 1
ATOM 3719 C CA . THR A 1 478 ? 39.497 15.868 -8.388 1.00 23.30 479 THR A CA 1
ATOM 3720 C C . THR A 1 478 ? 39.406 14.792 -9.434 1.00 23.03 479 THR A C 1
ATOM 3721 O O . THR A 1 478 ? 39.986 14.889 -10.514 1.00 23.54 479 THR A O 1
ATOM 3725 N N . TYR A 1 479 ? 38.677 13.740 -9.097 1.00 24.87 480 TYR A N 1
ATOM 3726 C CA . TYR A 1 479 ? 38.591 12.580 -9.938 1.00 23.57 480 TYR A CA 1
ATOM 3727 C C . TYR A 1 479 ? 37.886 12.953 -11.246 1.00 23.11 480 TYR A C 1
ATOM 3728 O O . TYR A 1 479 ? 38.383 12.628 -12.338 1.00 21.29 480 TYR A O 1
ATOM 3737 N N . TYR A 1 480 ? 36.752 13.653 -11.156 1.00 21.38 481 TYR A N 1
ATOM 3738 C CA . TYR A 1 480 ? 36.064 14.091 -12.364 1.00 22.78 481 TYR A CA 1
ATOM 3739 C C . TYR A 1 480 ? 36.685 15.272 -13.090 1.00 23.60 481 TYR A C 1
ATOM 3740 O O . TYR A 1 480 ? 36.516 15.403 -14.301 1.00 25.39 481 TYR A O 1
ATOM 3749 N N . LEU A 1 481 ? 37.395 16.136 -12.369 1.00 23.69 482 LEU A N 1
ATOM 3750 C CA . LEU A 1 481 ? 38.151 17.193 -13.037 1.00 26.23 482 LEU A CA 1
ATOM 3751 C C . LEU A 1 481 ? 39.315 16.619 -13.864 1.00 25.02 482 LEU A C 1
ATOM 3752 O O . LEU A 1 481 ? 39.701 17.196 -14.878 1.00 25.24 482 LEU A O 1
ATOM 3757 N N . GLN A 1 482 ? 39.856 15.486 -13.430 1.00 27.13 483 GLN A N 1
ATOM 3758 C CA . GLN A 1 482 ? 40.912 14.786 -14.171 1.00 27.81 483 GLN A CA 1
ATOM 3759 C C . GLN A 1 482 ? 40.400 13.938 -15.342 1.00 27.92 483 GLN A C 1
ATOM 3760 O O . GLN A 1 482 ? 40.955 13.989 -16.445 1.00 26.46 483 GLN A O 1
ATOM 3766 N N . GLU A 1 483 ? 39.371 13.132 -15.092 1.00 26.15 484 GLU A N 1
ATOM 3767 C CA . GLU A 1 483 ? 38.755 12.327 -16.134 1.00 28.93 484 GLU A CA 1
ATOM 3768 C C . GLU A 1 483 ? 38.246 13.183 -17.299 1.00 27.82 484 GLU A C 1
ATOM 3769 O O . GLU A 1 483 ? 38.385 12.812 -18.470 1.00 28.40 484 GLU A O 1
ATOM 3775 N N . SER A 1 484 ? 37.690 14.345 -16.978 1.00 28.17 485 SER A N 1
ATOM 3776 C CA . SER A 1 484 ? 37.125 15.228 -17.980 1.00 27.46 485 SER A CA 1
ATOM 3777 C C . SER A 1 484 ? 38.181 15.999 -18.755 1.00 28.48 485 SER A C 1
ATOM 3778 O O . SER A 1 484 ? 37.848 16.708 -19.706 1.00 29.25 485 SER A O 1
ATOM 3781 N N . GLY A 1 485 ? 39.441 15.891 -18.335 1.00 26.87 486 GLY A N 1
ATOM 3782 C CA . GLY A 1 485 ? 40.538 16.579 -19.014 1.00 28.65 486 GLY A CA 1
ATOM 3783 C C . GLY A 1 485 ? 40.711 18.033 -18.612 1.00 26.76 486 GLY A C 1
ATOM 3784 O O . GLY A 1 485 ? 41.663 18.690 -19.049 1.00 28.84 486 GLY A O 1
ATOM 3785 N N . VAL A 1 486 ? 39.815 18.544 -17.772 1.00 25.87 487 VAL A N 1
ATOM 3786 C CA . VAL A 1 486 ? 39.904 19.958 -17.367 1.00 24.42 487 VAL A CA 1
ATOM 3787 C C . VAL A 1 486 ? 40.977 20.291 -16.301 1.00 22.78 487 VAL A C 1
ATOM 3788 O O . VAL A 1 486 ? 41.377 21.452 -16.161 1.00 21.51 487 VAL A O 1
ATOM 3792 N N . MET A 1 487 ? 41.442 19.306 -15.537 1.00 22.43 488 MET A N 1
ATOM 3793 C CA . MET A 1 487 ? 42.328 19.642 -14.395 1.00 23.72 488 MET A CA 1
ATOM 3794 C C . MET A 1 487 ? 43.660 20.291 -14.814 1.00 24.66 488 MET A C 1
ATOM 3795 O O . MET A 1 487 ? 44.143 21.185 -14.117 1.00 27.25 488 MET A O 1
ATOM 3800 N N . PRO A 1 488 ? 44.270 19.835 -15.931 1.00 23.83 489 PRO A N 1
ATOM 3801 C CA . PRO A 1 488 ? 45.523 20.471 -16.322 1.00 24.68 489 PRO A CA 1
ATOM 3802 C C . PRO A 1 488 ? 45.364 21.958 -16.558 1.00 25.03 489 PRO A C 1
ATOM 3803 O O . PRO A 1 488 ? 46.296 22.716 -16.279 1.00 25.06 489 PRO A O 1
ATOM 3807 N N . TYR A 1 489 ? 44.183 22.377 -17.027 1.00 24.47 490 TYR A N 1
ATOM 3808 C CA . TYR A 1 489 ? 43.945 23.772 -17.368 1.00 25.18 490 TYR A CA 1
ATOM 3809 C C . TYR A 1 489 ? 43.677 24.588 -16.096 1.00 25.94 490 TYR A C 1
ATOM 3810 O O . TYR A 1 489 ? 44.082 25.763 -15.997 1.00 27.02 490 TYR A O 1
ATOM 3819 N N . LEU A 1 490 ? 42.967 23.980 -15.144 1.00 24.30 491 LEU A N 1
ATOM 3820 C CA . LEU A 1 490 ? 42.881 24.529 -13.793 1.00 22.79 491 LEU A CA 1
ATOM 3821 C C . LEU A 1 490 ? 44.298 24.717 -13.219 1.00 24.30 491 LEU A C 1
ATOM 3822 O O . LEU A 1 490 ? 44.619 25.801 -12.747 1.00 22.64 491 LEU A O 1
ATOM 3827 N N . SER A 1 491 ? 45.126 23.667 -13.270 1.00 21.86 492 SER A N 1
ATOM 3828 C CA . SER A 1 491 ? 46.507 23.741 -12.767 1.00 26.13 492 SER A CA 1
ATOM 3829 C C . SER A 1 491 ? 47.264 24.936 -13.336 1.00 25.90 492 SER A C 1
ATOM 3830 O O . SER A 1 491 ? 47.936 25.648 -12.592 1.00 28.73 492 SER A O 1
ATOM 3833 N N . GLN A 1 492 ? 47.169 25.154 -14.649 1.00 25.23 493 GLN A N 1
ATOM 3834 C CA . GLN A 1 492 ? 47.968 26.220 -15.282 1.00 25.36 493 GLN A CA 1
ATOM 3835 C C . GLN A 1 492 ? 47.526 27.610 -14.814 1.00 25.56 493 GLN A C 1
ATOM 3836 O O . GLN A 1 492 ? 48.308 28.567 -14.820 1.00 23.76 493 GLN A O 1
ATOM 3842 N N . LEU A 1 493 ? 46.254 27.730 -14.451 1.00 26.43 494 LEU A N 1
ATOM 3843 C CA . LEU A 1 493 ? 45.730 28.994 -13.958 1.00 28.27 494 LEU A CA 1
ATOM 3844 C C . LEU A 1 493 ? 46.029 29.146 -12.446 1.00 30.86 494 LEU A C 1
ATOM 3845 O O . LEU A 1 493 ? 45.717 30.171 -11.849 1.00 30.77 494 LEU A O 1
ATOM 3850 N N . GLY A 1 494 ? 46.654 28.122 -11.848 1.00 31.15 495 GLY A N 1
ATOM 3851 C CA . GLY A 1 494 ? 47.075 28.177 -10.441 1.00 29.31 495 GLY A CA 1
ATOM 3852 C C . GLY A 1 494 ? 46.129 27.488 -9.472 1.00 27.29 495 GLY A C 1
ATOM 3853 O O . GLY A 1 494 ? 46.265 27.630 -8.252 1.00 28.38 495 GLY A O 1
ATOM 3854 N N . PHE A 1 495 ? 45.177 26.736 -10.020 1.00 25.04 496 PHE A N 1
ATOM 3855 C CA . PHE A 1 495 ? 44.181 26.007 -9.215 1.00 24.18 496 PHE A CA 1
ATOM 3856 C C . PHE A 1 495 ? 44.461 24.516 -9.068 1.00 22.50 496 PHE A C 1
ATOM 3857 O O . PHE A 1 495 ? 43.543 23.709 -9.112 1.00 22.48 496 PHE A O 1
ATOM 3865 N N . ASP A 1 496 ? 45.736 24.145 -8.892 1.00 24.34 497 ASP A N 1
ATOM 3866 C CA . ASP A 1 496 ? 46.080 22.820 -8.380 1.00 22.36 497 ASP A CA 1
ATOM 3867 C C . ASP A 1 496 ? 45.328 22.565 -7.063 1.00 22.19 497 ASP A C 1
ATOM 3868 O O . ASP A 1 496 ? 45.072 23.506 -6.306 1.00 22.64 497 ASP A O 1
ATOM 3873 N N . VAL A 1 497 ? 44.997 21.297 -6.775 1.00 21.61 498 VAL A N 1
ATOM 3874 C CA . VAL A 1 497 ? 44.427 20.927 -5.465 1.00 22.80 498 VAL A CA 1
ATOM 3875 C C . VAL A 1 497 ? 45.436 21.226 -4.358 1.00 23.50 498 VAL A C 1
ATOM 3876 O O . VAL A 1 497 ? 46.591 20.824 -4.466 1.00 22.92 498 VAL A O 1
ATOM 3880 N N . VAL A 1 498 ? 45.008 21.923 -3.298 1.00 24.04 499 VAL A N 1
ATOM 3881 C CA . VAL A 1 498 ? 45.925 22.204 -2.168 1.00 22.19 499 VAL A CA 1
ATOM 3882 C C . VAL A 1 498 ? 45.574 21.458 -0.877 1.00 22.09 499 VAL A C 1
ATOM 3883 O O . VAL A 1 498 ? 46.356 21.435 0.088 1.00 20.32 499 VAL A O 1
ATOM 3887 N N . GLY A 1 499 ? 44.417 20.803 -0.880 1.00 21.11 500 GLY A N 1
ATOM 3888 C CA . GLY A 1 499 ? 43.960 20.067 0.301 1.00 19.12 500 GLY A CA 1
ATOM 3889 C C . GLY A 1 499 ? 42.503 19.734 0.192 1.00 19.89 500 GLY A C 1
ATOM 3890 O O . GLY A 1 499 ? 41.801 20.347 -0.590 1.00 19.90 500 GLY A O 1
ATOM 3891 N N . TYR A 1 500 ? 42.065 18.766 0.992 1.00 20.36 501 TYR A N 1
ATOM 3892 C CA . TYR A 1 500 ? 40.665 18.345 1.083 1.00 21.02 501 TYR A CA 1
ATOM 3893 C C . TYR A 1 500 ? 40.185 18.659 2.511 1.00 22.88 501 TYR A C 1
ATOM 3894 O O . TYR A 1 500 ? 40.140 17.784 3.376 1.00 22.79 501 TYR A O 1
ATOM 3903 N N . GLY A 1 501 ? 39.876 19.926 2.748 1.00 21.87 502 GLY A N 1
ATOM 3904 C CA . GLY A 1 501 ? 39.384 20.424 4.040 1.00 22.35 502 GLY A CA 1
ATOM 3905 C C . GLY A 1 501 ? 38.860 21.825 3.818 1.00 20.50 502 GLY A C 1
ATOM 3906 O O . GLY A 1 501 ? 38.897 22.317 2.676 1.00 22.49 502 GLY A O 1
ATOM 3907 N N . CYS A 1 502 ? 38.390 22.465 4.895 1.00 19.26 503 CYS A N 1
ATOM 3908 C CA . CYS A 1 502 ? 37.773 23.813 4.845 1.00 18.97 503 CYS A CA 1
ATOM 3909 C C . CYS A 1 502 ? 38.711 24.854 4.289 1.00 19.18 503 CYS A C 1
ATOM 3910 O O . CYS A 1 502 ? 38.333 25.616 3.384 1.00 21.29 503 CYS A O 1
ATOM 3913 N N . MET A 1 503 ? 39.923 24.924 4.848 1.00 17.75 504 MET A N 1
ATOM 3914 C CA . MET A 1 503 ? 40.962 25.793 4.272 1.00 21.09 504 MET A CA 1
ATOM 3915 C C . MET A 1 503 ? 40.496 27.240 4.178 1.00 21.83 504 MET A C 1
ATOM 3916 O O . MET A 1 503 ? 40.171 27.826 5.199 1.00 26.80 504 MET A O 1
ATOM 3921 N N . THR A 1 504 ? 40.445 27.824 2.988 1.00 22.18 505 THR A N 1
ATOM 3922 C CA . THR A 1 504 ? 40.141 29.273 2.929 1.00 22.18 505 THR A CA 1
ATOM 3923 C C . THR A 1 504 ? 38.735 29.576 3.458 1.00 25.91 505 THR A C 1
ATOM 3924 O O . THR A 1 504 ? 38.536 30.606 4.089 1.00 27.16 505 THR A O 1
ATOM 3928 N N . CYS A 1 505 ? 37.795 28.636 3.297 1.00 26.91 506 CYS A N 1
ATOM 3929 C CA . CYS A 1 505 ? 36.425 28.885 3.743 1.00 27.80 506 CYS A CA 1
ATOM 3930 C C . CYS A 1 505 ? 36.381 29.356 5.198 1.00 29.99 506 CYS A C 1
ATOM 3931 O O . CYS A 1 505 ? 35.638 30.294 5.543 1.00 31.21 506 CYS A O 1
ATOM 3934 N N . ILE A 1 506 ? 37.202 28.732 6.033 1.00 26.04 507 ILE A N 1
ATOM 3935 C CA . ILE A 1 506 ? 37.172 28.978 7.470 1.00 27.82 507 ILE A CA 1
ATOM 3936 C C . ILE A 1 506 ? 38.233 29.979 7.928 1.00 28.54 507 ILE A C 1
ATOM 3937 O O . ILE A 1 506 ? 38.390 30.197 9.123 1.00 30.25 507 ILE A O 1
ATOM 3942 N N . GLY A 1 507 ? 38.949 30.589 6.982 1.00 30.37 508 GLY A N 1
ATOM 3943 C CA . GLY A 1 507 ? 40.081 31.451 7.320 1.00 31.49 508 GLY A CA 1
ATOM 3944 C C . GLY A 1 507 ? 41.412 30.726 7.477 1.00 30.78 508 GLY A C 1
ATOM 3945 O O . GLY A 1 507 ? 42.393 31.339 7.857 1.00 31.94 508 GLY A O 1
ATOM 3946 N N . ASN A 1 508 ? 41.448 29.416 7.197 1.00 30.43 509 ASN A N 1
ATOM 3947 C CA . ASN A 1 508 ? 42.699 28.651 7.172 1.00 27.19 509 ASN A CA 1
ATOM 3948 C C . ASN A 1 508 ? 43.396 28.925 5.840 1.00 26.80 509 ASN A C 1
ATOM 3949 O O . ASN A 1 508 ? 43.716 28.017 5.081 1.00 27.55 509 ASN A O 1
ATOM 3954 N N . SER A 1 509 ? 43.651 30.206 5.575 1.00 28.37 510 SER A N 1
ATOM 3955 C CA . SER A 1 509 ? 44.019 30.680 4.240 1.00 28.84 510 SER A CA 1
ATOM 3956 C C . SER A 1 509 ? 45.529 30.814 3.988 1.00 28.83 510 SER A C 1
ATOM 3957 O O . SER A 1 509 ? 45.942 31.068 2.859 1.00 28.39 510 SER A O 1
ATOM 3960 N N . GLY A 1 510 ? 46.326 30.684 5.049 1.00 28.63 511 GLY A N 1
ATOM 3961 C CA . GLY A 1 510 ? 47.782 30.678 4.935 1.00 27.82 511 GLY A CA 1
ATOM 3962 C C . GLY A 1 510 ? 48.326 32.065 4.603 1.00 27.15 511 GLY A C 1
ATOM 3963 O O . GLY A 1 510 ? 47.561 33.023 4.537 1.00 26.87 511 GLY A O 1
ATOM 3964 N N . PRO A 1 511 ? 49.652 32.177 4.406 1.00 26.77 512 PRO A N 1
ATOM 3965 C CA . PRO A 1 511 ? 50.330 33.459 4.088 1.00 25.92 512 PRO A CA 1
ATOM 3966 C C . PRO A 1 511 ? 50.135 33.968 2.661 1.00 28.63 512 PRO A C 1
ATOM 3967 O O . PRO A 1 511 ? 50.014 33.174 1.723 1.00 29.05 512 PRO A O 1
ATOM 3971 N N . LEU A 1 512 ? 50.122 35.291 2.515 1.00 27.19 513 LEU A N 1
ATOM 3972 C CA . LEU A 1 512 ? 50.268 35.944 1.222 1.00 30.08 513 LEU A CA 1
ATOM 3973 C C . LEU A 1 512 ? 51.766 36.180 0.936 1.00 31.72 513 LEU A C 1
ATOM 3974 O O . LEU A 1 512 ? 52.574 36.238 1.869 1.00 31.24 513 LEU A O 1
ATOM 3979 N N . PRO A 1 513 ? 52.149 36.290 -0.354 1.00 32.79 514 PRO A N 1
ATOM 3980 C CA . PRO A 1 513 ? 53.550 36.604 -0.646 1.00 33.01 514 PRO A CA 1
ATOM 3981 C C . PRO A 1 513 ? 54.017 37.882 0.061 1.00 33.81 514 PRO A C 1
ATOM 3982 O O . PRO A 1 513 ? 53.273 38.871 0.124 1.00 35.86 514 PRO A O 1
ATOM 3986 N N . GLU A 1 514 ? 55.245 37.865 0.582 1.00 35.32 515 GLU A N 1
ATOM 3987 C CA . GLU A 1 514 ? 55.810 39.027 1.295 1.00 34.79 515 GLU A CA 1
ATOM 3988 C C . GLU A 1 514 ? 55.717 40.355 0.520 1.00 35.23 515 GLU A C 1
ATOM 3989 O O . GLU A 1 514 ? 55.330 41.372 1.099 1.00 34.25 515 GLU A O 1
ATOM 3995 N N . PRO A 1 515 ? 56.079 40.355 -0.785 1.00 34.36 516 PRO A N 1
ATOM 3996 C CA . PRO A 1 515 ? 56.032 41.563 -1.623 1.00 33.17 516 PRO A CA 1
ATOM 3997 C C . PRO A 1 515 ? 54.617 42.077 -1.915 1.00 32.63 516 PRO A C 1
ATOM 3998 O O . PRO A 1 515 ? 54.449 43.264 -2.181 1.00 31.42 516 PRO A O 1
ATOM 4002 N N . VAL A 1 516 ? 53.622 41.190 -1.877 1.00 30.89 517 VAL A N 1
ATOM 4003 C CA . VAL A 1 516 ? 52.205 41.579 -2.012 1.00 30.27 517 VAL A CA 1
ATOM 4004 C C . VAL A 1 516 ? 51.664 42.219 -0.719 1.00 28.68 517 VAL A C 1
ATOM 4005 O O . VAL A 1 516 ? 50.985 43.243 -0.769 1.00 25.26 517 VAL A O 1
ATOM 4009 N N . VAL A 1 517 ? 51.993 41.629 0.427 1.00 27.80 518 VAL A N 1
ATOM 4010 C CA . VAL A 1 517 ? 51.634 42.209 1.725 1.00 30.45 518 VAL A CA 1
ATOM 4011 C C . VAL A 1 517 ? 52.219 43.622 1.891 1.00 31.10 518 VAL A C 1
ATOM 4012 O O . VAL A 1 517 ? 51.522 44.539 2.347 1.00 29.57 518 VAL A O 1
ATOM 4016 N N . GLU A 1 518 ? 53.490 43.777 1.511 1.00 32.91 519 GLU A N 1
ATOM 4017 C CA . GLU A 1 518 ? 54.203 45.052 1.530 1.00 34.71 519 GLU A CA 1
ATOM 4018 C C . GLU A 1 518 ? 53.414 46.131 0.802 1.00 34.97 519 GLU A C 1
ATOM 4019 O O . GLU A 1 518 ? 53.099 47.176 1.380 1.00 35.76 519 GLU A O 1
ATOM 4025 N N . ALA A 1 519 ? 53.116 45.872 -0.474 1.00 35.43 520 ALA A N 1
ATOM 4026 C CA . ALA A 1 519 ? 52.354 46.799 -1.324 1.00 35.43 520 ALA A CA 1
ATOM 4027 C C . ALA A 1 519 ? 51.018 47.169 -0.699 1.00 35.34 520 ALA A C 1
ATOM 4028 O O . ALA A 1 519 ? 50.605 48.322 -0.750 1.00 34.87 520 ALA A O 1
ATOM 4030 N N . ILE A 1 520 ? 50.332 46.179 -0.127 1.00 34.41 521 ILE A N 1
ATOM 4031 C CA . ILE A 1 520 ? 49.026 46.425 0.486 1.00 34.31 521 ILE A CA 1
ATOM 4032 C C . ILE A 1 520 ? 49.120 47.414 1.657 1.00 36.08 521 ILE A C 1
ATOM 4033 O O . ILE A 1 520 ? 48.375 48.391 1.707 1.00 37.14 521 ILE A O 1
ATOM 4038 N N . THR A 1 521 ? 50.032 47.154 2.590 1.00 37.88 522 THR A N 1
ATOM 4039 C CA . THR A 1 521 ? 50.199 48.009 3.770 1.00 40.23 522 THR A CA 1
ATOM 4040 C C . THR A 1 521 ? 50.888 49.354 3.458 1.00 40.53 522 THR A C 1
ATOM 4041 O O . THR A 1 521 ? 50.485 50.398 3.981 1.00 41.11 522 THR A O 1
ATOM 4045 N N . GLN A 1 522 ? 51.904 49.329 2.597 1.00 41.54 523 GLN A N 1
ATOM 4046 C CA . GLN A 1 522 ? 52.633 50.544 2.221 1.00 41.70 523 GLN A CA 1
ATOM 4047 C C . GLN A 1 522 ? 51.775 51.500 1.391 1.00 41.87 523 GLN A C 1
ATOM 4048 O O . GLN A 1 522 ? 51.923 52.716 1.488 1.00 38.82 523 GLN A O 1
ATOM 4054 N N . GLY A 1 523 ? 50.884 50.938 0.576 1.00 41.40 524 GLY A N 1
ATOM 4055 C CA . GLY A 1 523 ? 50.038 51.734 -0.303 1.00 41.34 524 GLY A CA 1
ATOM 4056 C C . GLY A 1 523 ? 48.703 52.088 0.311 1.00 41.01 524 GLY A C 1
ATOM 4057 O O . GLY A 1 523 ? 47.972 52.935 -0.212 1.00 38.84 524 GLY A O 1
ATOM 4058 N N . ASP A 1 524 ? 48.387 51.433 1.429 1.00 41.42 525 ASP A N 1
ATOM 4059 C CA . ASP A 1 524 ? 47.072 51.548 2.051 1.00 40.91 525 ASP A CA 1
ATOM 4060 C C . ASP A 1 524 ? 45.979 51.094 1.098 1.00 40.25 525 ASP A C 1
ATOM 4061 O O . ASP A 1 524 ? 45.026 51.834 0.835 1.00 40.00 525 ASP A O 1
ATOM 4066 N N . LEU A 1 525 ? 46.131 49.878 0.576 1.00 37.59 526 LEU A N 1
ATOM 4067 C CA . LEU A 1 525 ? 45.245 49.386 -0.474 1.00 36.63 526 LEU A CA 1
ATOM 4068 C C . LEU A 1 525 ? 44.115 48.510 0.074 1.00 35.81 526 LEU A C 1
ATOM 4069 O O . LEU A 1 525 ? 44.286 47.806 1.075 1.00 33.56 526 LEU A O 1
ATOM 4074 N N . VAL A 1 526 ? 42.961 48.590 -0.586 1.00 33.56 527 VAL A N 1
ATOM 4075 C CA . VAL A 1 526 ? 41.837 47.696 -0.341 1.00 31.76 527 VAL A CA 1
ATOM 4076 C C . VAL A 1 526 ? 42.035 46.486 -1.255 1.00 29.11 527 VAL A C 1
ATOM 4077 O O . VAL A 1 526 ? 41.619 46.491 -2.416 1.00 25.75 527 VAL A O 1
ATOM 4081 N N . ALA A 1 527 ? 42.699 45.469 -0.715 1.00 29.39 528 ALA A N 1
ATOM 4082 C CA . ALA A 1 527 ? 43.005 44.239 -1.451 1.00 29.17 528 ALA A CA 1
ATOM 4083 C C . ALA A 1 527 ? 41.891 43.211 -1.292 1.00 30.54 528 ALA A C 1
ATOM 4084 O O . ALA A 1 527 ? 41.279 43.098 -0.224 1.00 30.64 528 ALA A O 1
ATOM 4086 N N . VAL A 1 528 ? 41.646 42.438 -2.345 1.00 27.04 529 VAL A N 1
ATOM 4087 C CA . VAL A 1 528 ? 40.407 41.709 -2.437 1.00 27.60 529 VAL A CA 1
ATOM 4088 C C . VAL A 1 528 ? 40.633 40.199 -2.434 1.00 26.50 529 VAL A C 1
ATOM 4089 O O . VAL A 1 528 ? 41.478 39.684 -3.154 1.00 27.33 529 VAL A O 1
ATOM 4093 N N . GLY A 1 529 ? 39.886 39.495 -1.600 1.00 30.63 530 GLY A N 1
ATOM 4094 C CA . GLY A 1 529 ? 39.769 38.051 -1.724 1.00 31.57 530 GLY A CA 1
ATOM 4095 C C . GLY A 1 529 ? 38.419 37.680 -2.327 1.00 32.04 530 GLY A C 1
ATOM 4096 O O . GLY A 1 529 ? 37.391 38.212 -1.914 1.00 35.60 530 GLY A O 1
ATOM 4097 N N . VAL A 1 530 ? 38.426 36.787 -3.316 1.00 30.90 531 VAL A N 1
ATOM 4098 C CA . VAL A 1 530 ? 37.197 36.251 -3.913 1.00 28.83 531 VAL A CA 1
ATOM 4099 C C . VAL A 1 530 ? 37.184 34.727 -3.691 1.00 27.85 531 VAL A C 1
ATOM 4100 O O . VAL A 1 530 ? 38.138 34.036 -4.034 1.00 26.94 531 VAL A O 1
ATOM 4104 N N . LEU A 1 531 ? 36.092 34.225 -3.130 1.00 26.27 532 LEU A N 1
ATOM 4105 C CA . LEU A 1 531 ? 36.021 32.825 -2.710 1.00 26.89 532 LEU A CA 1
ATOM 4106 C C . LEU A 1 531 ? 34.622 32.219 -2.830 1.00 25.60 532 LEU A C 1
ATOM 4107 O O . LEU A 1 531 ? 33.610 32.914 -2.655 1.00 26.17 532 LEU A O 1
ATOM 4112 N N . SER A 1 532 ? 34.567 30.908 -3.082 1.00 24.09 533 SER A N 1
ATOM 4113 C CA . SER A 1 532 ? 33.272 30.265 -3.285 1.00 24.31 533 SER A CA 1
ATOM 4114 C C . SER A 1 532 ? 32.715 29.758 -1.959 1.00 24.27 533 SER A C 1
ATOM 4115 O O . SER A 1 532 ? 32.113 28.705 -1.902 1.00 20.31 533 SER A O 1
ATOM 4118 N N . GLY A 1 533 ? 32.909 30.553 -0.906 1.00 26.09 534 GLY A N 1
ATOM 4119 C CA . GLY A 1 533 ? 32.403 30.223 0.428 1.00 25.03 534 GLY A CA 1
ATOM 4120 C C . GLY A 1 533 ? 31.015 30.746 0.765 1.00 23.12 534 GLY A C 1
ATOM 4121 O O . GLY A 1 533 ? 30.234 31.083 -0.114 1.00 23.83 534 GLY A O 1
ATOM 4122 N N . ASN A 1 534 ? 30.705 30.797 2.059 1.00 19.50 535 ASN A N 1
ATOM 4123 C CA . ASN A 1 534 ? 29.421 31.273 2.557 1.00 23.13 535 ASN A CA 1
ATOM 4124 C C . ASN A 1 534 ? 29.603 32.374 3.625 1.00 24.70 535 ASN A C 1
ATOM 4125 O O . ASN A 1 534 ? 28.626 32.897 4.164 1.00 26.16 535 ASN A O 1
ATOM 4130 N N . ARG A 1 535 ? 30.854 32.719 3.950 1.00 25.36 536 ARG A N 1
ATOM 4131 C CA . ARG A 1 535 ? 31.115 33.762 4.966 1.00 26.24 536 ARG A CA 1
ATOM 4132 C C . ARG A 1 535 ? 32.318 34.609 4.571 1.00 26.83 536 ARG A C 1
ATOM 4133 O O . ARG A 1 535 ? 33.331 34.083 4.126 1.00 24.70 536 ARG A O 1
ATOM 4141 N N . ASN A 1 536 ? 32.175 35.916 4.747 1.00 26.86 537 ASN A N 1
ATOM 4142 C CA . ASN A 1 536 ? 33.136 36.936 4.254 1.00 27.52 537 ASN A CA 1
ATOM 4143 C C . ASN A 1 536 ? 33.245 38.132 5.196 1.00 30.24 537 ASN A C 1
ATOM 4144 O O . ASN A 1 536 ? 33.463 39.275 4.762 1.00 25.98 537 ASN A O 1
ATOM 4149 N N . PHE A 1 537 ? 33.073 37.874 6.488 1.00 31.77 538 PHE A N 1
ATOM 4150 C CA . PHE A 1 537 ? 33.053 38.944 7.485 1.00 35.24 538 PHE A CA 1
ATOM 4151 C C . PHE A 1 537 ? 34.431 39.538 7.650 1.00 35.13 538 PHE A C 1
ATOM 4152 O O . PHE A 1 537 ? 35.420 38.826 7.519 1.00 34.84 538 PHE A O 1
ATOM 4160 N N . GLU A 1 538 ? 34.510 40.847 7.916 1.00 38.20 539 GLU A N 1
ATOM 4161 C CA . GLU A 1 538 ? 35.819 41.517 7.964 1.00 38.63 539 GLU A CA 1
ATOM 4162 C C . GLU A 1 538 ? 36.799 40.665 8.766 1.00 39.44 539 GLU A C 1
ATOM 4163 O O . GLU A 1 538 ? 36.471 40.195 9.871 1.00 39.49 539 GLU A O 1
ATOM 4169 N N . GLY A 1 539 ? 37.972 40.427 8.176 1.00 40.58 540 GLY A N 1
ATOM 4170 C CA . GLY A 1 539 ? 39.067 39.711 8.837 1.00 40.10 540 GLY A CA 1
ATOM 4171 C C . GLY A 1 539 ? 39.026 38.189 8.881 1.00 41.34 540 GLY A C 1
ATOM 4172 O O . GLY A 1 539 ? 40.012 37.557 9.273 1.00 39.45 540 GLY A O 1
ATOM 4173 N N . ARG A 1 540 ? 37.907 37.579 8.490 1.00 40.54 541 ARG A N 1
ATOM 4174 C CA . ARG A 1 540 ? 37.792 36.129 8.620 1.00 41.61 541 ARG A CA 1
ATOM 4175 C C . ARG A 1 540 ? 38.276 35.305 7.414 1.00 40.99 541 ARG A C 1
ATOM 4176 O O . ARG A 1 540 ? 38.237 34.075 7.458 1.00 43.07 541 ARG A O 1
ATOM 4184 N N . VAL A 1 541 ? 38.729 35.967 6.348 1.00 39.57 542 VAL A N 1
ATOM 4185 C CA . VAL A 1 541 ? 39.287 35.239 5.199 1.00 37.75 542 VAL A CA 1
ATOM 4186 C C . VAL A 1 541 ? 40.799 35.310 5.248 1.00 36.11 542 VAL A C 1
ATOM 4187 O O . VAL A 1 541 ? 41.460 34.283 5.305 1.00 36.17 542 VAL A O 1
ATOM 4191 N N . HIS A 1 542 ? 41.335 36.527 5.231 1.00 34.10 543 HIS A N 1
ATOM 4192 C CA . HIS A 1 542 ? 42.767 36.753 5.402 1.00 33.18 543 HIS A CA 1
ATOM 4193 C C . HIS A 1 542 ? 42.957 38.103 6.086 1.00 33.57 543 HIS A C 1
ATOM 4194 O O . HIS A 1 542 ? 42.180 39.019 5.841 1.00 31.94 543 HIS A O 1
ATOM 4201 N N . PRO A 1 543 ? 43.968 38.215 6.971 1.00 33.12 544 PRO A N 1
ATOM 4202 C CA . PRO A 1 543 ? 44.266 39.471 7.656 1.00 31.76 544 PRO A CA 1
ATOM 4203 C C . PRO A 1 543 ? 44.548 40.661 6.728 1.00 31.44 544 PRO A C 1
ATOM 4204 O O . PRO A 1 543 ? 44.293 41.787 7.112 1.00 31.45 544 PRO A O 1
ATOM 4208 N N . ASN A 1 544 ? 45.051 40.402 5.525 1.00 31.92 545 ASN A N 1
ATOM 4209 C CA . ASN A 1 544 ? 45.401 41.467 4.575 1.00 32.20 545 ASN A CA 1
ATOM 4210 C C . ASN A 1 544 ? 44.369 41.749 3.458 1.00 32.71 545 ASN A C 1
ATOM 4211 O O . ASN A 1 544 ? 44.649 42.524 2.542 1.00 33.91 545 ASN A O 1
ATOM 4216 N N . THR A 1 545 ? 43.187 41.135 3.509 1.00 30.97 546 THR A N 1
ATOM 4217 C CA . THR A 1 545 ? 42.139 41.511 2.549 1.00 30.54 546 THR A CA 1
ATOM 4218 C C . THR A 1 545 ? 40.989 42.260 3.231 1.00 30.25 546 THR A C 1
ATOM 4219 O O . THR A 1 545 ? 40.297 41.708 4.089 1.00 27.82 546 THR A O 1
ATOM 4223 N N . ARG A 1 546 ? 40.806 43.529 2.865 1.00 26.27 547 ARG A N 1
ATOM 4224 C CA . ARG A 1 546 ? 39.718 44.332 3.440 1.00 27.47 547 ARG A CA 1
ATOM 4225 C C . ARG A 1 546 ? 38.372 44.088 2.757 1.00 28.38 547 ARG A C 1
ATOM 4226 O O . ARG A 1 546 ? 37.316 44.483 3.274 1.00 27.36 547 ARG A O 1
ATOM 4234 N N . ALA A 1 547 ? 38.432 43.441 1.592 1.00 28.49 548 ALA A N 1
ATOM 4235 C CA . ALA A 1 547 ? 37.245 43.136 0.797 1.00 28.26 548 ALA A CA 1
ATOM 4236 C C . ALA A 1 547 ? 37.233 41.653 0.434 1.00 28.59 548 ALA A C 1
ATOM 4237 O O . ALA A 1 547 ? 38.190 41.135 -0.142 1.00 29.12 548 ALA A O 1
ATOM 4239 N N . ASN A 1 548 ? 36.153 40.964 0.789 1.00 28.58 549 ASN A N 1
ATOM 4240 C CA . ASN A 1 548 ? 35.979 39.580 0.409 1.00 28.36 549 ASN A CA 1
ATOM 4241 C C . ASN A 1 548 ? 34.597 39.357 -0.214 1.00 26.98 549 ASN A C 1
ATOM 4242 O O . ASN A 1 548 ? 33.568 39.799 0.336 1.00 23.16 549 ASN A O 1
ATOM 4247 N N . TYR A 1 549 ? 34.589 38.727 -1.390 1.00 25.53 550 TYR A N 1
ATOM 4248 C CA . TYR A 1 549 ? 33.346 38.526 -2.139 1.00 25.36 550 TYR A CA 1
ATOM 4249 C C . TYR A 1 549 ? 33.075 37.054 -2.364 1.00 24.46 550 TYR A C 1
ATOM 4250 O O . TYR A 1 549 ? 33.934 36.342 -2.870 1.00 24.10 550 TYR A O 1
ATOM 4259 N N . LEU A 1 550 ? 31.888 36.603 -1.975 1.00 25.29 551 LEU A N 1
ATOM 4260 C CA . LEU A 1 550 ? 31.483 35.221 -2.242 1.00 23.83 551 LEU A CA 1
ATOM 4261 C C . LEU A 1 550 ? 31.040 35.192 -3.686 1.00 22.73 551 LEU A C 1
ATOM 4262 O O . LEU A 1 550 ? 30.343 36.083 -4.105 1.00 23.82 551 LEU A O 1
ATOM 4267 N N . ALA A 1 551 ? 31.422 34.158 -4.429 1.00 25.18 552 ALA A N 1
ATOM 4268 C CA . ALA A 1 551 ? 31.102 34.094 -5.861 1.00 24.55 552 ALA A CA 1
ATOM 4269 C C . ALA A 1 551 ? 31.230 32.650 -6.314 1.00 24.34 552 ALA A C 1
ATOM 4270 O O . ALA A 1 551 ? 31.922 31.875 -5.667 1.00 25.64 552 ALA A O 1
ATOM 4272 N N . SER A 1 552 ? 30.539 32.259 -7.388 1.00 24.40 553 SER A N 1
ATOM 4273 C CA . SER A 1 552 ? 30.673 30.883 -7.897 1.00 22.99 553 SER A CA 1
ATOM 4274 C C . SER A 1 552 ? 32.128 30.564 -8.252 1.00 22.76 553 SER A C 1
ATOM 4275 O O . SER A 1 552 ? 32.886 31.463 -8.566 1.00 22.87 553 SER A O 1
ATOM 4278 N N . PRO A 1 553 ? 32.528 29.278 -8.184 1.00 22.50 554 PRO A N 1
ATOM 4279 C CA . PRO A 1 553 ? 33.827 28.854 -8.689 1.00 23.86 554 PRO A CA 1
ATOM 4280 C C . PRO A 1 553 ? 34.251 29.414 -10.060 1.00 25.18 554 PRO A C 1
ATOM 4281 O O . PRO A 1 553 ? 35.369 29.901 -10.153 1.00 28.82 554 PRO A O 1
ATOM 4285 N N . PRO A 1 554 ? 33.373 29.398 -11.102 1.00 25.45 555 PRO A N 1
ATOM 4286 C CA . PRO A 1 554 ? 33.840 30.022 -12.355 1.00 25.71 555 PRO A CA 1
ATOM 4287 C C . PRO A 1 554 ? 34.107 31.534 -12.244 1.00 25.28 555 PRO A C 1
ATOM 4288 O O . PRO A 1 554 ? 35.032 32.032 -12.892 1.00 26.82 555 PRO A O 1
ATOM 4292 N N . LEU A 1 555 ? 33.331 32.254 -11.419 1.00 26.78 556 LEU A N 1
ATOM 4293 C CA . LEU A 1 555 ? 33.613 33.666 -11.149 1.00 26.08 556 LEU A CA 1
ATOM 4294 C C . LEU A 1 555 ? 34.911 33.861 -10.402 1.00 26.93 556 LEU A C 1
ATOM 4295 O O . LEU A 1 555 ? 35.622 34.821 -10.666 1.00 27.63 556 LEU A O 1
ATOM 4300 N N . VAL A 1 556 ? 35.207 32.978 -9.457 1.00 26.64 557 VAL A N 1
ATOM 4301 C CA . VAL A 1 556 ? 36.518 33.002 -8.788 1.00 27.12 557 VAL A CA 1
ATOM 4302 C C . VAL A 1 556 ? 37.653 32.993 -9.840 1.00 26.97 557 VAL A C 1
ATOM 4303 O O . VAL A 1 556 ? 38.591 33.784 -9.755 1.00 29.18 557 VAL A O 1
ATOM 4307 N N . ILE A 1 557 ? 37.537 32.113 -10.830 1.00 26.48 558 ILE A N 1
ATOM 4308 C CA . ILE A 1 557 ? 38.499 32.017 -11.938 1.00 24.95 558 ILE A CA 1
ATOM 4309 C C . ILE A 1 557 ? 38.525 33.294 -12.791 1.00 27.13 558 ILE A C 1
ATOM 4310 O O . ILE A 1 557 ? 39.600 33.780 -13.151 1.00 25.43 558 ILE A O 1
ATOM 4315 N N . ALA A 1 558 ? 37.333 33.796 -13.123 1.00 24.91 559 ALA A N 1
ATOM 4316 C CA . ALA A 1 558 ? 37.170 35.006 -13.922 1.00 26.01 559 ALA A CA 1
ATOM 4317 C C . ALA A 1 558 ? 37.881 36.183 -13.259 1.00 25.81 559 ALA A C 1
ATOM 4318 O O . ALA A 1 558 ? 38.674 36.873 -13.911 1.00 25.65 559 ALA A O 1
ATOM 4320 N N . TYR A 1 559 ? 37.647 36.391 -11.964 1.00 25.61 560 TYR A N 1
ATOM 4321 C CA . TYR A 1 559 ? 38.350 37.477 -11.252 1.00 27.39 560 TYR A CA 1
ATOM 4322 C C . TYR A 1 559 ? 39.842 37.230 -11.085 1.00 28.22 560 TYR A C 1
ATOM 4323 O O . TYR A 1 559 ? 40.617 38.193 -11.023 1.00 29.95 560 TYR A O 1
ATOM 4332 N N . ALA A 1 560 ? 40.251 35.959 -11.006 1.00 26.02 561 ALA A N 1
ATOM 4333 C CA . ALA A 1 560 ? 41.684 35.654 -10.965 1.00 28.36 561 ALA A CA 1
ATOM 4334 C C . ALA A 1 560 ? 42.360 36.107 -12.258 1.00 29.57 561 ALA A C 1
ATOM 4335 O O . ALA A 1 560 ? 43.413 36.717 -12.218 1.00 31.18 561 ALA A O 1
ATOM 4337 N N . ILE A 1 561 ? 41.712 35.815 -13.389 1.00 31.27 562 ILE A N 1
ATOM 4338 C CA . ILE A 1 561 ? 42.238 36.104 -14.727 1.00 30.12 562 ILE A CA 1
ATOM 4339 C C . ILE A 1 561 ? 42.286 37.610 -14.949 1.00 30.50 562 ILE A C 1
ATOM 4340 O O . ILE A 1 561 ? 43.300 38.164 -15.411 1.00 29.81 562 ILE A O 1
ATOM 4345 N N . ALA A 1 562 ? 41.192 38.273 -14.595 1.00 30.55 563 ALA A N 1
ATOM 4346 C CA . ALA A 1 562 ? 41.117 39.721 -14.702 1.00 30.56 563 ALA A CA 1
ATOM 4347 C C . ALA A 1 562 ? 42.043 40.386 -13.686 1.00 30.65 563 ALA A C 1
ATOM 4348 O O . ALA A 1 562 ? 42.587 41.457 -13.963 1.00 32.19 563 ALA A O 1
ATOM 4350 N N . GLY A 1 563 ? 42.202 39.756 -12.516 1.00 27.93 564 GLY A N 1
ATOM 4351 C CA . GLY A 1 563 ? 43.116 40.224 -11.463 1.00 26.96 564 GLY A CA 1
ATOM 4352 C C . GLY A 1 563 ? 42.603 41.386 -10.622 1.00 28.34 564 GLY A C 1
ATOM 4353 O O . GLY A 1 563 ? 43.312 41.933 -9.769 1.00 26.30 564 GLY A O 1
ATOM 4354 N N . THR A 1 564 ? 41.360 41.772 -10.874 1.00 29.78 565 THR A N 1
ATOM 4355 C CA . THR A 1 564 ? 40.705 42.876 -10.160 1.00 30.73 565 THR A CA 1
ATOM 4356 C C . THR A 1 564 ? 39.188 42.626 -10.192 1.00 31.05 565 THR A C 1
ATOM 4357 O O . THR A 1 564 ? 38.690 41.968 -11.113 1.00 28.92 565 THR A O 1
ATOM 4361 N N . ILE A 1 565 ? 38.457 43.112 -9.188 1.00 31.84 566 ILE A N 1
ATOM 4362 C CA . ILE A 1 565 ? 36.981 43.120 -9.276 1.00 32.94 566 ILE A CA 1
ATOM 4363 C C . ILE A 1 565 ? 36.399 44.428 -9.843 1.00 33.97 566 ILE A C 1
ATOM 4364 O O . ILE A 1 565 ? 35.195 44.490 -10.132 1.00 33.54 566 ILE A O 1
ATOM 4369 N N . ARG A 1 566 ? 37.244 45.457 -9.989 1.00 34.78 567 ARG A N 1
ATOM 4370 C CA . ARG A 1 566 ? 36.870 46.716 -10.651 1.00 35.96 567 ARG A CA 1
ATOM 4371 C C . ARG A 1 566 ? 36.884 46.559 -12.164 1.00 35.29 567 ARG A C 1
ATOM 4372 O O . ARG A 1 566 ? 37.723 47.146 -12.857 1.00 36.16 567 ARG A O 1
ATOM 4380 N N . ILE A 1 567 ? 35.955 45.755 -12.669 1.00 35.65 568 ILE A N 1
ATOM 4381 C CA . ILE A 1 567 ? 35.927 45.413 -14.084 1.00 34.40 568 ILE A CA 1
ATOM 4382 C C . ILE A 1 567 ? 34.503 45.253 -14.587 1.00 35.28 568 ILE A C 1
ATOM 4383 O O . ILE A 1 567 ? 33.656 44.625 -13.936 1.00 36.54 568 ILE A O 1
ATOM 4388 N N . ASP A 1 568 ? 34.252 45.833 -15.750 1.00 34.08 569 ASP A N 1
ATOM 4389 C CA . ASP A 1 568 ? 33.016 45.584 -16.460 1.00 34.08 569 ASP A CA 1
ATOM 4390 C C . ASP A 1 568 ? 33.301 44.515 -17.514 1.00 33.63 569 ASP A C 1
ATOM 4391 O O . ASP A 1 568 ? 33.885 44.803 -18.566 1.00 33.46 569 ASP A O 1
ATOM 4396 N N . PHE A 1 569 ? 32.911 43.275 -17.222 1.00 33.56 570 PHE A N 1
ATOM 4397 C CA . PHE A 1 569 ? 33.218 42.152 -18.109 1.00 33.91 570 PHE A CA 1
ATOM 4398 C C . PHE A 1 569 ? 32.610 42.308 -19.501 1.00 35.86 570 PHE A C 1
ATOM 4399 O O . PHE A 1 569 ? 33.100 41.716 -20.463 1.00 36.87 570 PHE A O 1
ATOM 4407 N N . GLU A 1 570 ? 31.544 43.097 -19.596 1.00 35.83 571 GLU A N 1
ATOM 4408 C CA . GLU A 1 570 ? 30.882 43.360 -20.865 1.00 37.99 571 GLU A CA 1
ATOM 4409 C C . GLU A 1 570 ? 31.688 44.364 -21.671 1.00 37.43 571 GLU A C 1
ATOM 4410 O O . GLU A 1 570 ? 31.894 44.184 -22.869 1.00 37.94 571 GLU A O 1
ATOM 4416 N N . LYS A 1 571 ? 32.134 45.414 -20.987 1.00 37.05 572 LYS A N 1
ATOM 4417 C CA . LYS A 1 571 ? 32.774 46.571 -21.609 1.00 37.38 572 LYS A CA 1
ATOM 4418 C C . LYS A 1 571 ? 34.264 46.376 -21.844 1.00 37.19 572 LYS A C 1
ATOM 4419 O O . LYS A 1 571 ? 34.813 46.896 -22.815 1.00 36.64 572 LYS A O 1
ATOM 4425 N N . GLU A 1 572 ? 34.911 45.624 -20.956 1.00 36.75 573 GLU A N 1
ATOM 4426 C CA . GLU A 1 572 ? 36.357 45.422 -21.005 1.00 37.14 573 GLU A CA 1
ATOM 4427 C C . GLU A 1 572 ? 36.710 43.949 -21.248 1.00 38.54 573 GLU A C 1
ATOM 4428 O O . GLU A 1 572 ? 36.102 43.052 -20.643 1.00 37.73 573 GLU A O 1
ATOM 4434 N N . PRO A 1 573 ? 37.692 43.690 -22.140 1.00 39.14 574 PRO A N 1
ATOM 4435 C CA . PRO A 1 573 ? 38.139 42.320 -22.358 1.00 39.59 574 PRO A CA 1
ATOM 4436 C C . PRO A 1 573 ? 39.035 41.879 -21.214 1.00 40.52 574 PRO A C 1
ATOM 4437 O O . PRO A 1 573 ? 39.526 42.730 -20.459 1.00 38.52 574 PRO A O 1
ATOM 4441 N N . LEU A 1 574 ? 39.229 40.561 -21.094 1.00 40.34 575 LEU A N 1
ATOM 4442 C CA . LEU A 1 574 ? 40.189 39.982 -20.151 1.00 40.76 575 LEU A CA 1
ATOM 4443 C C . LEU A 1 574 ? 41.623 40.142 -20.639 1.00 41.63 575 LEU A C 1
ATOM 4444 O O . LEU A 1 574 ? 42.508 40.540 -19.876 1.00 42.68 575 LEU A O 1
ATOM 4449 N N . GLY A 1 575 ? 41.837 39.832 -21.915 1.00 43.32 576 GLY A N 1
ATOM 4450 C CA . GLY A 1 575 ? 43.131 39.984 -22.560 1.00 44.25 576 GLY A CA 1
ATOM 4451 C C . GLY A 1 575 ? 42.984 39.910 -24.064 1.00 46.30 576 GLY A C 1
ATOM 4452 O O . GLY A 1 575 ? 41.874 40.000 -24.593 1.00 46.16 576 GLY A O 1
ATOM 4453 N N . VAL A 1 576 ? 44.105 39.745 -24.758 1.00 48.19 577 VAL A N 1
ATOM 4454 C CA . VAL A 1 576 ? 44.093 39.691 -26.221 1.00 50.15 577 VAL A CA 1
ATOM 4455 C C . VAL A 1 576 ? 44.563 38.323 -26.726 1.00 51.32 577 VAL A C 1
ATOM 4456 O O . VAL A 1 576 ? 45.611 37.818 -26.324 1.00 51.10 577 VAL A O 1
ATOM 4460 N N . ASN A 1 577 ? 43.754 37.728 -27.593 1.00 53.51 578 ASN A N 1
ATOM 4461 C CA . ASN A 1 577 ? 44.072 36.454 -28.220 1.00 55.37 578 ASN A CA 1
ATOM 4462 C C . ASN A 1 577 ? 44.943 36.687 -29.453 1.00 56.35 578 ASN A C 1
ATOM 4463 O O . ASN A 1 577 ? 44.673 37.583 -30.257 1.00 57.47 578 ASN A O 1
ATOM 4468 N N . ALA A 1 578 ? 45.993 35.880 -29.589 1.00 57.18 579 ALA A N 1
ATOM 4469 C CA . ALA A 1 578 ? 46.980 36.026 -30.661 1.00 57.80 579 ALA A CA 1
ATOM 4470 C C . ALA A 1 578 ? 46.416 36.007 -32.093 1.00 58.26 579 ALA A C 1
ATOM 4471 O O . ALA A 1 578 ? 47.149 36.283 -33.049 1.00 58.74 579 ALA A O 1
ATOM 4473 N N . LYS A 1 579 ? 45.129 35.689 -32.238 1.00 58.20 580 LYS A N 1
ATOM 4474 C CA . LYS A 1 579 ? 44.483 35.625 -33.556 1.00 58.13 580 LYS A CA 1
ATOM 4475 C C . LYS A 1 579 ? 43.279 36.576 -33.634 1.00 58.38 580 LYS A C 1
ATOM 4476 O O . LYS A 1 579 ? 43.370 37.654 -34.226 1.00 58.88 580 LYS A O 1
ATOM 4482 N N . GLY A 1 580 ? 42.161 36.174 -33.030 1.00 58.22 581 GLY A N 1
ATOM 4483 C CA . GLY A 1 580 ? 40.921 36.952 -33.072 1.00 57.36 581 GLY A CA 1
ATOM 4484 C C . GLY A 1 580 ? 40.912 38.171 -32.168 1.00 56.81 581 GLY A C 1
ATOM 4485 O O . GLY A 1 580 ? 39.887 38.845 -32.040 1.00 57.38 581 GLY A O 1
ATOM 4486 N N . GLN A 1 581 ? 42.055 38.448 -31.541 1.00 55.66 582 GLN A N 1
ATOM 4487 C CA . GLN A 1 581 ? 42.246 39.620 -30.677 1.00 54.50 582 GLN A CA 1
ATOM 4488 C C . GLN A 1 581 ? 41.453 39.555 -29.361 1.00 52.94 582 GLN A C 1
ATOM 4489 O O . GLN A 1 581 ? 41.680 38.659 -28.545 1.00 52.85 582 GLN A O 1
ATOM 4495 N N . GLN A 1 582 ? 40.526 40.494 -29.174 1.00 50.74 583 GLN A N 1
ATOM 4496 C CA . GLN A 1 582 ? 39.804 40.693 -27.906 1.00 48.87 583 GLN A CA 1
ATOM 4497 C C . GLN A 1 582 ? 39.169 39.414 -27.359 1.00 46.00 583 GLN A C 1
ATOM 4498 O O . GLN A 1 582 ? 38.405 38.750 -28.060 1.00 46.59 583 GLN A O 1
ATOM 4504 N N . VAL A 1 583 ? 39.492 39.075 -26.110 1.00 43.28 584 VAL A N 1
ATOM 4505 C CA . VAL A 1 583 ? 38.847 37.953 -25.416 1.00 39.72 584 VAL A CA 1
ATOM 4506 C C . VAL A 1 583 ? 38.019 38.465 -24.236 1.00 38.32 584 VAL A C 1
ATOM 4507 O O . VAL A 1 583 ? 38.554 39.031 -23.281 1.00 38.46 584 VAL A O 1
ATOM 4511 N N . PHE A 1 584 ? 36.706 38.278 -24.337 1.00 35.86 585 PHE A N 1
ATOM 4512 C CA . PHE A 1 584 ? 35.764 38.741 -23.334 1.00 34.06 585 PHE A CA 1
ATOM 4513 C C . PHE A 1 584 ? 35.268 37.567 -22.515 1.00 33.27 585 PHE A C 1
ATOM 4514 O O . PHE A 1 584 ? 35.224 36.447 -23.010 1.00 32.17 585 PHE A O 1
ATOM 4522 N N . LEU A 1 585 ? 34.894 37.834 -21.264 1.00 32.41 586 LEU A N 1
ATOM 4523 C CA . LEU A 1 585 ? 34.359 36.797 -20.383 1.00 32.29 586 LEU A CA 1
ATOM 4524 C C . LEU A 1 585 ? 33.285 35.982 -21.097 1.00 33.25 586 LEU A C 1
ATOM 4525 O O . LEU A 1 585 ? 33.224 34.755 -20.943 1.00 29.28 586 LEU A O 1
ATOM 4530 N N . LYS A 1 586 ? 32.470 36.666 -21.902 1.00 33.90 587 LYS A N 1
ATOM 4531 C CA . LYS A 1 586 ? 31.343 36.040 -22.599 1.00 37.06 587 LYS A CA 1
ATOM 4532 C C . LYS A 1 586 ? 31.817 34.907 -23.513 1.00 37.99 587 LYS A C 1
ATOM 4533 O O . LYS A 1 586 ? 31.132 33.892 -23.669 1.00 38.21 587 LYS A O 1
ATOM 4539 N N . ASP A 1 587 ? 33.001 35.087 -24.096 1.00 37.14 588 ASP A N 1
ATOM 4540 C CA . ASP A 1 587 ? 33.555 34.138 -25.062 1.00 37.58 588 ASP A CA 1
ATOM 4541 C C . ASP A 1 587 ? 34.055 32.876 -24.396 1.00 36.80 588 ASP A C 1
ATOM 4542 O O . ASP A 1 587 ? 34.061 31.814 -25.017 1.00 36.95 588 ASP A O 1
ATOM 4547 N N . ILE A 1 588 ? 34.452 32.993 -23.129 1.00 36.12 589 ILE A N 1
ATOM 4548 C CA . ILE A 1 588 ? 35.037 31.868 -22.396 1.00 36.63 589 ILE A CA 1
ATOM 4549 C C . ILE A 1 588 ? 34.055 31.179 -21.427 1.00 34.82 589 ILE A C 1
ATOM 4550 O O . ILE A 1 588 ? 34.299 30.058 -20.979 1.00 33.78 589 ILE A O 1
ATOM 4555 N N . TRP A 1 589 ? 32.943 31.854 -21.141 1.00 33.45 590 TRP A N 1
ATOM 4556 C CA . TRP A 1 589 ? 31.940 31.346 -20.212 1.00 33.91 590 TRP A CA 1
ATOM 4557 C C . TRP A 1 589 ? 31.203 30.134 -20.784 1.00 34.18 590 TRP A C 1
ATOM 4558 O O . TRP A 1 589 ? 30.622 30.209 -21.872 1.00 33.06 590 TRP A O 1
ATOM 4569 N N . PRO A 1 590 ? 31.245 29.002 -20.062 1.00 33.42 591 PRO A N 1
ATOM 4570 C CA . PRO A 1 590 ? 30.494 27.840 -20.517 1.00 33.97 591 PRO A CA 1
ATOM 4571 C C . PRO A 1 590 ? 28.989 28.009 -20.250 1.00 35.32 591 PRO A C 1
ATOM 4572 O O . PRO A 1 590 ? 28.593 28.550 -19.218 1.00 33.27 591 PRO A O 1
ATOM 4576 N N . THR A 1 591 ? 28.170 27.548 -21.187 1.00 37.69 592 THR A N 1
ATOM 4577 C CA . THR A 1 591 ? 26.720 27.591 -21.046 1.00 40.49 592 THR A CA 1
ATOM 4578 C C . THR A 1 591 ? 26.220 26.443 -20.166 1.00 42.38 592 THR A C 1
ATOM 4579 O O . THR A 1 591 ? 26.937 25.469 -19.940 1.00 42.65 592 THR A O 1
ATOM 4583 N N . ARG A 1 592 ? 24.997 26.563 -19.653 1.00 44.41 593 ARG A N 1
ATOM 4584 C CA . ARG A 1 592 ? 24.420 25.509 -18.821 1.00 45.78 593 ARG A CA 1
ATOM 4585 C C . ARG A 1 592 ? 24.472 24.160 -19.533 1.00 46.47 593 ARG A C 1
ATOM 4586 O O . ARG A 1 592 ? 24.652 23.124 -18.890 1.00 46.68 593 ARG A O 1
ATOM 4594 N N . ASP A 1 593 ? 24.320 24.193 -20.859 1.00 47.39 594 ASP A N 1
ATOM 4595 C CA . ASP A 1 593 ? 24.179 22.986 -21.680 1.00 46.32 594 ASP A CA 1
ATOM 4596 C C . ASP A 1 593 ? 25.504 22.264 -21.915 1.00 44.44 594 ASP A C 1
ATOM 4597 O O . ASP A 1 593 ? 25.561 21.031 -21.892 1.00 43.90 594 ASP A O 1
ATOM 4602 N N . GLU A 1 594 ? 26.562 23.039 -22.137 1.00 42.51 595 GLU A N 1
ATOM 4603 C CA . GLU A 1 594 ? 27.915 22.499 -22.223 1.00 40.90 595 GLU A CA 1
ATOM 4604 C C . GLU A 1 594 ? 28.392 21.893 -20.895 1.00 37.37 595 GLU A C 1
ATOM 4605 O O . GLU A 1 594 ? 29.155 20.931 -20.886 1.00 37.59 595 GLU A O 1
ATOM 4611 N N . ILE A 1 595 ? 27.935 22.463 -19.785 1.00 35.39 596 ILE A N 1
ATOM 4612 C CA . ILE A 1 595 ? 28.254 21.962 -18.449 1.00 31.87 596 ILE A CA 1
ATOM 4613 C C . ILE A 1 595 ? 27.507 20.644 -18.193 1.00 32.79 596 ILE A C 1
ATOM 4614 O O . ILE A 1 595 ? 28.088 19.692 -17.698 1.00 34.58 596 ILE A O 1
ATOM 4619 N N . GLN A 1 596 ? 26.225 20.594 -18.559 1.00 34.91 597 GLN A N 1
ATOM 4620 C CA . GLN A 1 596 ? 25.366 19.440 -18.259 1.00 35.43 597 GLN A CA 1
ATOM 4621 C C . GLN A 1 596 ? 25.836 18.180 -18.961 1.00 34.10 597 GLN A C 1
ATOM 4622 O O . GLN A 1 596 ? 25.641 17.082 -18.465 1.00 34.07 597 GLN A O 1
ATOM 4628 N N . ALA A 1 597 ? 26.418 18.351 -20.139 1.00 34.74 598 ALA A N 1
ATOM 4629 C CA . ALA A 1 597 ? 26.941 17.239 -20.914 1.00 35.43 598 ALA A CA 1
ATOM 4630 C C . ALA A 1 597 ? 28.136 16.594 -20.195 1.00 37.01 598 ALA A C 1
ATOM 4631 O O . ALA A 1 597 ? 28.142 15.379 -19.943 1.00 36.01 598 ALA A O 1
ATOM 4633 N N . VAL A 1 598 ? 29.124 17.424 -19.853 1.00 37.55 599 VAL A N 1
ATOM 4634 C CA . VAL A 1 598 ? 30.346 16.992 -19.165 1.00 39.00 599 VAL A CA 1
ATOM 4635 C C . VAL A 1 598 ? 30.031 16.340 -17.821 1.00 39.09 599 VAL A C 1
ATOM 4636 O O . VAL A 1 598 ? 30.681 15.367 -17.433 1.00 38.87 599 VAL A O 1
ATOM 4640 N N . GLU A 1 599 ? 29.041 16.894 -17.121 1.00 39.69 600 GLU A N 1
ATOM 4641 C CA . GLU A 1 599 ? 28.583 16.347 -15.850 1.00 40.43 600 GLU A CA 1
ATOM 4642 C C . GLU A 1 599 ? 27.886 14.998 -16.048 1.00 41.06 600 GLU A C 1
ATOM 4643 O O . GLU A 1 599 ? 28.186 14.028 -15.345 1.00 40.26 600 GLU A O 1
ATOM 4649 N N . ARG A 1 600 ? 26.969 14.942 -17.014 1.00 41.02 601 ARG A N 1
ATOM 4650 C CA . ARG A 1 600 ? 26.248 13.710 -17.294 1.00 41.58 601 ARG A CA 1
ATOM 4651 C C . ARG A 1 600 ? 27.230 12.612 -17.672 1.00 41.11 601 ARG A C 1
ATOM 4652 O O . ARG A 1 600 ? 27.044 11.462 -17.277 1.00 41.55 601 ARG A O 1
ATOM 4660 N N . GLN A 1 601 ? 28.275 12.990 -18.415 1.00 40.15 602 GLN A N 1
ATOM 4661 C CA . GLN A 1 601 ? 29.314 12.072 -18.888 1.00 40.77 602 GLN A CA 1
ATOM 4662 C C . GLN A 1 601 ? 30.311 11.618 -17.816 1.00 40.07 602 GLN A C 1
ATOM 4663 O O . GLN A 1 601 ? 30.679 10.440 -17.775 1.00 37.99 602 GLN A O 1
ATOM 4669 N N . TYR A 1 602 ? 30.754 12.552 -16.968 1.00 38.60 603 TYR A N 1
ATOM 4670 C CA . TYR A 1 602 ? 31.904 12.302 -16.074 1.00 37.71 603 TYR A CA 1
ATOM 4671 C C . TYR A 1 602 ? 31.633 12.118 -14.579 1.00 38.02 603 TYR A C 1
ATOM 4672 O O . TYR A 1 602 ? 32.588 11.990 -13.808 1.00 39.62 603 TYR A O 1
ATOM 4681 N N . VAL A 1 603 ? 30.372 12.119 -14.163 1.00 35.39 604 VAL A N 1
ATOM 4682 C CA . VAL A 1 603 ? 30.049 11.974 -12.738 1.00 34.38 604 VAL A CA 1
ATOM 4683 C C . VAL A 1 603 ? 29.215 10.708 -12.525 1.00 33.81 604 VAL A C 1
ATOM 4684 O O . VAL A 1 603 ? 27.979 10.749 -12.418 1.00 33.03 604 VAL A O 1
ATOM 4688 N N . ILE A 1 604 ? 29.927 9.580 -12.477 1.00 31.16 605 ILE A N 1
ATOM 4689 C CA . ILE A 1 604 ? 29.322 8.253 -12.467 1.00 29.28 605 ILE A CA 1
ATOM 4690 C C . ILE A 1 604 ? 29.589 7.519 -11.149 1.00 27.81 605 ILE A C 1
ATOM 4691 O O . ILE A 1 604 ? 30.625 7.720 -10.534 1.00 27.36 605 ILE A O 1
ATOM 4696 N N . PRO A 1 605 ? 28.663 6.638 -10.734 1.00 28.85 606 PRO A N 1
ATOM 4697 C CA . PRO A 1 605 ? 28.749 5.985 -9.423 1.00 29.59 606 PRO A CA 1
ATOM 4698 C C . PRO A 1 605 ? 30.082 5.281 -9.162 1.00 29.83 606 PRO A C 1
ATOM 4699 O O . PRO A 1 605 ? 30.497 5.163 -8.008 1.00 30.16 606 PRO A O 1
ATOM 4703 N N . GLY A 1 606 ? 30.738 4.816 -10.221 1.00 30.30 607 GLY A N 1
ATOM 4704 C CA . GLY A 1 606 ? 32.057 4.158 -10.116 1.00 28.75 607 GLY A CA 1
ATOM 4705 C C . GLY A 1 606 ? 33.111 5.012 -9.427 1.00 28.84 607 GLY A C 1
ATOM 4706 O O . GLY A 1 606 ? 33.861 4.520 -8.583 1.00 30.10 607 GLY A O 1
ATOM 4707 N N . MET A 1 607 ? 33.174 6.297 -9.772 1.00 27.86 608 MET A N 1
ATOM 4708 C CA . MET A 1 607 ? 34.073 7.241 -9.101 1.00 29.74 608 MET A CA 1
ATOM 4709 C C . MET A 1 607 ? 33.823 7.317 -7.598 1.00 29.64 608 MET A C 1
ATOM 4710 O O . MET A 1 607 ? 34.768 7.301 -6.805 1.00 29.02 608 MET A O 1
ATOM 4715 N N . PHE A 1 608 ? 32.551 7.428 -7.221 1.00 28.73 609 PHE A N 1
ATOM 4716 C CA . PHE A 1 608 ? 32.174 7.504 -5.815 1.00 30.29 609 PHE A CA 1
ATOM 4717 C C . PHE A 1 608 ? 32.589 6.207 -5.122 1.00 29.84 609 PHE A C 1
ATOM 4718 O O . PHE A 1 608 ? 33.216 6.245 -4.070 1.00 31.22 609 PHE A O 1
ATOM 4726 N N . LYS A 1 609 ? 32.261 5.065 -5.724 1.00 30.07 610 LYS A N 1
ATOM 4727 C CA . LYS A 1 609 ? 32.707 3.760 -5.213 1.00 31.35 610 LYS A CA 1
ATOM 4728 C C . LYS A 1 609 ? 34.190 3.801 -4.898 1.00 30.92 610 LYS A C 1
ATOM 4729 O O . LYS A 1 609 ? 34.612 3.435 -3.798 1.00 31.16 610 LYS A O 1
ATOM 4735 N N . GLU A 1 610 ? 34.965 4.257 -5.882 1.00 31.62 611 GLU A N 1
ATOM 4736 C CA . GLU A 1 610 ? 36.424 4.269 -5.823 1.00 30.66 611 GLU A CA 1
ATOM 4737 C C . GLU A 1 610 ? 36.956 5.218 -4.773 1.00 28.97 611 GLU A C 1
ATOM 4738 O O . GLU A 1 610 ? 37.862 4.874 -4.026 1.00 28.40 611 GLU A O 1
ATOM 4744 N N . VAL A 1 611 ? 36.415 6.430 -4.730 1.00 28.12 612 VAL A N 1
ATOM 4745 C CA . VAL A 1 611 ? 36.899 7.406 -3.778 1.00 26.73 612 VAL A CA 1
ATOM 4746 C C . VAL A 1 611 ? 36.641 6.921 -2.365 1.00 25.75 612 VAL A C 1
ATOM 4747 O O . VAL A 1 611 ? 37.551 6.919 -1.539 1.00 27.07 612 VAL A O 1
ATOM 4751 N N . TYR A 1 612 ? 35.427 6.425 -2.123 1.00 25.20 613 TYR A N 1
ATOM 4752 C CA . TYR A 1 612 ? 34.965 6.167 -0.769 1.00 26.12 613 TYR A CA 1
ATOM 4753 C C . TYR A 1 612 ? 35.225 4.746 -0.264 1.00 26.55 613 TYR A C 1
ATOM 4754 O O . TYR A 1 612 ? 35.071 4.491 0.916 1.00 26.72 613 TYR A O 1
ATOM 4763 N N . GLN A 1 613 ? 35.666 3.857 -1.155 1.00 27.25 614 GLN A N 1
ATOM 4764 C CA . GLN A 1 613 ? 35.947 2.452 -0.840 1.00 30.58 614 GLN A CA 1
ATOM 4765 C C . GLN A 1 613 ? 36.809 2.261 0.412 1.00 29.35 614 GLN A C 1
ATOM 4766 O O . GLN A 1 613 ? 36.536 1.374 1.229 1.00 30.71 614 GLN A O 1
ATOM 4772 N N . LYS A 1 614 ? 37.848 3.083 0.540 1.00 27.25 615 LYS A N 1
ATOM 4773 C CA . LYS A 1 614 ? 38.859 2.920 1.579 1.00 26.57 615 LYS A CA 1
ATOM 4774 C C . LYS A 1 614 ? 38.931 4.139 2.484 1.00 24.24 615 LYS A C 1
ATOM 4775 O O . LYS A 1 614 ? 39.898 4.285 3.236 1.00 23.96 615 LYS A O 1
ATOM 4781 N N . ILE A 1 615 ? 37.903 4.985 2.460 1.00 23.25 616 ILE A N 1
ATOM 4782 C CA . ILE A 1 615 ? 38.001 6.301 3.112 1.00 25.62 616 ILE A CA 1
ATOM 4783 C C . ILE A 1 615 ? 38.500 6.222 4.564 1.00 27.08 616 ILE A C 1
ATOM 4784 O O . ILE A 1 615 ? 39.331 7.021 4.994 1.00 28.10 616 ILE A O 1
ATOM 4789 N N . GLU A 1 616 ? 38.003 5.242 5.312 1.00 28.30 617 GLU A N 1
ATOM 4790 C CA . GLU A 1 616 ? 38.335 5.143 6.736 1.00 30.79 617 GLU A CA 1
ATOM 4791 C C . GLU A 1 616 ? 39.738 4.591 7.024 1.00 30.00 617 GLU A C 1
ATOM 4792 O O . GLU A 1 616 ? 40.271 4.787 8.119 1.00 29.47 617 GLU A O 1
ATOM 4798 N N . THR A 1 617 ? 40.324 3.901 6.046 1.00 29.03 618 THR A N 1
ATOM 4799 C CA . THR A 1 617 ? 41.505 3.056 6.266 1.00 29.61 618 THR A CA 1
ATOM 4800 C C . THR A 1 617 ? 42.723 3.469 5.446 1.00 28.84 618 THR A C 1
ATOM 4801 O O . THR A 1 617 ? 43.834 2.974 5.685 1.00 31.71 618 THR A O 1
ATOM 4805 N N . VAL A 1 618 ? 42.521 4.347 4.469 1.00 30.36 619 VAL A N 1
ATOM 4806 C CA . VAL A 1 618 ? 43.599 4.684 3.543 1.00 29.45 619 VAL A CA 1
ATOM 4807 C C . VAL A 1 618 ? 44.719 5.536 4.131 1.00 29.01 619 VAL A C 1
ATOM 4808 O O . VAL A 1 618 ? 45.854 5.468 3.656 1.00 29.24 619 VAL A O 1
ATOM 4812 N N . ASN A 1 619 ? 44.408 6.315 5.164 1.00 28.67 620 ASN A N 1
ATOM 4813 C CA . ASN A 1 619 ? 45.383 7.238 5.739 1.00 27.75 620 ASN A CA 1
ATOM 4814 C C . ASN A 1 619 ? 46.364 6.531 6.662 1.00 26.83 620 ASN A C 1
ATOM 4815 O O . ASN A 1 619 ? 46.069 6.257 7.823 1.00 26.86 620 ASN A O 1
ATOM 4820 N N . GLU A 1 620 ? 47.540 6.215 6.126 1.00 30.43 621 GLU A N 1
ATOM 4821 C CA . GLU A 1 620 ? 48.539 5.413 6.837 1.00 30.35 621 GLU A CA 1
ATOM 4822 C C . GLU A 1 620 ? 49.077 6.132 8.071 1.00 28.73 621 GLU A C 1
ATOM 4823 O O . GLU A 1 620 ? 49.345 5.494 9.081 1.00 27.36 621 GLU A O 1
ATOM 4829 N N . SER A 1 621 ? 49.198 7.457 7.978 1.00 29.26 622 SER A N 1
ATOM 4830 C CA . SER A 1 621 ? 49.640 8.319 9.080 1.00 29.36 622 SER A CA 1
ATOM 4831 C C . SER A 1 621 ? 48.672 8.312 10.256 1.00 27.09 622 SER A C 1
ATOM 4832 O O . SER A 1 621 ? 49.089 8.216 11.413 1.00 26.66 622 SER A O 1
ATOM 4835 N N . TRP A 1 622 ? 47.386 8.399 9.942 1.00 24.61 623 TRP A N 1
ATOM 4836 C CA . TRP A 1 622 ? 46.314 8.164 10.895 1.00 26.19 623 TRP A CA 1
ATOM 4837 C C . TRP A 1 622 ? 46.363 6.783 11.517 1.00 26.63 623 TRP A C 1
ATOM 4838 O O . TRP A 1 622 ? 46.275 6.653 12.730 1.00 27.90 623 TRP A O 1
ATOM 4849 N N . ASN A 1 623 ? 46.494 5.755 10.677 1.00 28.06 624 ASN A N 1
ATOM 4850 C CA . ASN A 1 623 ? 46.474 4.379 11.149 1.00 29.43 624 ASN A CA 1
ATOM 4851 C C . ASN A 1 623 ? 47.626 4.150 12.115 1.00 30.16 624 ASN A C 1
ATOM 4852 O O . ASN A 1 623 ? 47.511 3.370 13.062 1.00 31.05 624 ASN A O 1
ATOM 4857 N N . ALA A 1 624 ? 48.725 4.861 11.875 1.00 30.61 625 ALA A N 1
ATOM 4858 C CA . ALA A 1 624 ? 49.946 4.739 12.671 1.00 31.83 625 ALA A CA 1
ATOM 4859 C C . ALA A 1 624 ? 49.806 5.295 14.091 1.00 31.08 625 ALA A C 1
ATOM 4860 O O . ALA A 1 624 ? 50.494 4.839 15.004 1.00 31.73 625 ALA A O 1
ATOM 4862 N N . LEU A 1 625 ? 48.941 6.286 14.265 1.00 29.42 626 LEU A N 1
ATOM 4863 C CA . LEU A 1 625 ? 48.731 6.916 15.573 1.00 28.89 626 LEU A CA 1
ATOM 4864 C C . LEU A 1 625 ? 48.416 5.884 16.651 1.00 30.30 626 LEU A C 1
ATOM 4865 O O . LEU A 1 625 ? 47.456 5.114 16.544 1.00 28.57 626 LEU A O 1
ATOM 4870 N N . ALA A 1 626 ? 49.254 5.860 17.677 1.00 31.11 627 ALA A N 1
ATOM 4871 C CA . ALA A 1 626 ? 49.016 4.987 18.805 1.00 33.45 627 ALA A CA 1
ATOM 4872 C C . ALA A 1 626 ? 48.027 5.659 19.739 1.00 34.03 627 ALA A C 1
ATOM 4873 O O . ALA A 1 626 ? 47.988 6.893 19.869 1.00 33.89 627 ALA A O 1
ATOM 4875 N N . THR A 1 627 ? 47.210 4.835 20.374 1.00 32.91 628 THR A N 1
ATOM 4876 C CA . THR A 1 627 ? 46.216 5.304 21.311 1.00 32.53 628 THR A CA 1
ATOM 4877 C C . THR A 1 627 ? 46.328 4.474 22.577 1.00 32.00 628 THR A C 1
ATOM 4878 O O . THR A 1 627 ? 46.693 3.298 22.505 1.00 32.82 628 THR A O 1
ATOM 4882 N N . PRO A 1 628 ? 46.058 5.086 23.746 1.00 30.60 629 PRO A N 1
ATOM 4883 C CA . PRO A 1 628 ? 45.997 4.236 24.936 1.00 30.37 629 PRO A CA 1
ATOM 4884 C C . PRO A 1 628 ? 44.764 3.335 24.907 1.00 28.43 629 PRO A C 1
ATOM 4885 O O . PRO A 1 628 ? 43.865 3.523 24.081 1.00 26.86 629 PRO A O 1
ATOM 4889 N N . SER A 1 629 ? 44.719 2.365 25.803 1.00 27.86 630 SER A N 1
ATOM 4890 C CA . SER A 1 629 ? 43.555 1.491 25.881 1.00 27.53 630 SER A CA 1
ATOM 4891 C C . SER A 1 629 ? 42.564 1.956 26.950 1.00 26.82 630 SER A C 1
ATOM 4892 O O . SER A 1 629 ? 41.526 1.326 27.151 1.00 27.76 630 SER A O 1
ATOM 4895 N N . ASP A 1 630 ? 42.864 3.084 27.593 1.00 27.22 631 ASP A N 1
ATOM 4896 C CA . ASP A 1 630 ? 42.034 3.637 28.667 1.00 26.74 631 ASP A CA 1
ATOM 4897 C C . ASP A 1 630 ? 40.602 3.921 28.270 1.00 26.79 631 ASP A C 1
ATOM 4898 O O . ASP A 1 630 ? 40.338 4.259 27.125 1.00 29.34 631 ASP A O 1
ATOM 4903 N N . LYS A 1 631 ? 39.693 3.809 29.243 1.00 27.83 632 LYS A N 1
ATOM 4904 C CA . LYS A 1 631 ? 38.304 4.248 29.102 1.00 26.88 632 LYS A CA 1
ATOM 4905 C C . LYS A 1 631 ? 38.145 5.585 29.820 1.00 27.42 632 LYS A C 1
ATOM 4906 O O . LYS A 1 631 ? 37.274 6.380 29.494 1.00 25.30 632 LYS A O 1
ATOM 4912 N N . LEU A 1 632 ? 38.997 5.832 30.806 1.00 25.36 633 LEU A N 1
ATOM 4913 C CA . LEU A 1 632 ? 38.972 7.091 31.505 1.00 23.79 633 LEU A CA 1
ATOM 4914 C C . LEU A 1 632 ? 40.230 7.818 31.081 1.00 26.16 633 LEU A C 1
ATOM 4915 O O . LEU A 1 632 ? 41.321 7.248 31.189 1.00 25.31 633 LEU A O 1
ATOM 4920 N N . PHE A 1 633 ? 40.079 9.055 30.605 1.00 23.21 634 PHE A N 1
ATOM 4921 C CA . PHE A 1 633 ? 41.204 9.807 30.033 1.00 25.37 634 PHE A CA 1
ATOM 4922 C C . PHE A 1 633 ? 42.330 10.165 31.016 1.00 24.48 634 PHE A C 1
ATOM 4923 O O . PHE A 1 633 ? 42.096 10.746 32.072 1.00 23.94 634 PHE A O 1
ATOM 4931 N N . PHE A 1 634 ? 43.555 9.805 30.647 1.00 25.37 635 PHE A N 1
ATOM 4932 C CA . PHE A 1 634 ? 44.715 10.076 31.478 1.00 25.72 635 PHE A CA 1
ATOM 4933 C C . PHE A 1 634 ? 45.168 11.510 31.225 1.00 25.47 635 PHE A C 1
ATOM 4934 O O . PHE A 1 634 ? 46.068 11.746 30.409 1.00 24.78 635 PHE A O 1
ATOM 4942 N N . TRP A 1 635 ? 44.534 12.469 31.895 1.00 24.97 636 TRP A N 1
ATOM 4943 C CA . TRP A 1 635 ? 44.841 13.872 31.635 1.00 24.44 636 TRP A CA 1
ATOM 4944 C C . TRP A 1 635 ? 46.326 14.103 31.887 1.00 25.92 636 TRP A C 1
ATOM 4945 O O . TRP A 1 635 ? 46.848 13.672 32.920 1.00 26.25 636 TRP A O 1
ATOM 4956 N N . ASN A 1 636 ? 46.998 14.765 30.941 1.00 26.47 637 ASN A N 1
ATOM 4957 C CA . ASN A 1 636 ? 48.435 15.028 31.038 1.00 24.80 637 ASN A CA 1
ATOM 4958 C C . ASN A 1 636 ? 48.654 16.487 31.403 1.00 24.64 637 ASN A C 1
ATOM 4959 O O . ASN A 1 636 ? 48.321 17.372 30.622 1.00 22.20 637 ASN A O 1
ATOM 4964 N N . SER A 1 637 ? 49.223 16.747 32.578 1.00 25.56 638 SER A N 1
ATOM 4965 C CA . SER A 1 637 ? 49.497 18.129 32.995 1.00 24.16 638 SER A CA 1
ATOM 4966 C C . SER A 1 637 ? 50.401 18.892 32.023 1.00 26.24 638 SER A C 1
ATOM 4967 O O . SER A 1 637 ? 50.419 20.124 32.012 1.00 24.81 638 SER A O 1
ATOM 4971 N N . LYS A 1 638 ? 51.167 18.165 31.213 1.00 26.29 639 LYS A N 1
ATOM 4972 C CA . LYS A 1 638 ? 52.135 18.810 30.327 1.00 25.91 639 LYS A CA 1
ATOM 4973 C C . LYS A 1 638 ? 51.471 19.357 29.068 1.00 25.99 639 LYS A C 1
ATOM 4974 O O . LYS A 1 638 ? 52.055 20.182 28.349 1.00 27.70 639 LYS A O 1
ATOM 4980 N N . SER A 1 639 ? 50.254 18.897 28.808 1.00 25.68 640 SER A N 1
ATOM 4981 C CA . SER A 1 639 ? 49.564 19.257 27.578 1.00 25.07 640 SER A CA 1
ATOM 4982 C C . SER A 1 639 ? 49.107 20.699 27.542 1.00 24.25 640 SER A C 1
ATOM 4983 O O . SER A 1 639 ? 48.538 21.211 28.524 1.00 20.68 640 SER A O 1
ATOM 4986 N N . THR A 1 640 ? 49.340 21.333 26.388 1.00 23.40 641 THR A N 1
ATOM 4987 C CA . THR A 1 640 ? 48.765 22.637 26.076 1.00 21.79 641 THR A CA 1
ATOM 4988 C C . THR A 1 640 ? 47.581 22.545 25.117 1.00 21.72 641 THR A C 1
ATOM 4989 O O . THR A 1 640 ? 47.000 23.577 24.762 1.00 22.41 641 THR A O 1
ATOM 4993 N N . TYR A 1 641 ? 47.238 21.325 24.700 1.00 18.86 642 TYR A N 1
ATOM 4994 C CA . TYR A 1 641 ? 46.091 21.074 23.799 1.00 18.96 642 TYR A CA 1
ATOM 4995 C C . TYR A 1 641 ? 44.886 20.482 24.506 1.00 17.54 642 TYR A C 1
ATOM 4996 O O . TYR A 1 641 ? 43.758 20.813 24.142 1.00 20.04 642 TYR A O 1
ATOM 5005 N N . ILE A 1 642 ? 45.131 19.545 25.442 1.00 18.98 643 ILE A N 1
ATOM 5006 C CA . ILE A 1 642 ? 44.061 18.782 26.128 1.00 17.48 643 ILE A CA 1
ATOM 5007 C C . ILE A 1 642 ? 44.122 18.949 27.667 1.00 18.75 643 ILE A C 1
ATOM 5008 O O . ILE A 1 642 ? 45.113 18.609 28.289 1.00 19.18 643 ILE A O 1
ATOM 5013 N N . LYS A 1 643 ? 43.046 19.466 28.253 1.00 16.79 644 LYS A N 1
ATOM 5014 C CA . LYS A 1 643 ? 43.025 19.883 29.648 1.00 17.94 644 LYS A CA 1
ATOM 5015 C C . LYS A 1 643 ? 41.689 19.517 30.247 1.00 20.48 644 LYS A C 1
ATOM 5016 O O . LYS A 1 643 ? 40.640 19.740 29.630 1.00 20.81 644 LYS A O 1
ATOM 5022 N N . SER A 1 644 ? 41.729 18.981 31.458 1.00 19.57 645 SER A N 1
ATOM 5023 C CA . SER A 1 644 ? 40.504 18.650 32.168 1.00 22.57 645 SER A CA 1
ATOM 5024 C C . SER A 1 644 ? 39.806 19.956 32.511 1.00 22.23 645 SER A C 1
ATOM 5025 O O . SER A 1 644 ? 40.390 20.824 33.178 1.00 24.40 645 SER A O 1
ATOM 5028 N N . PRO A 1 645 ? 38.571 20.127 32.007 1.00 22.06 646 PRO A N 1
ATOM 5029 C CA . PRO A 1 645 ? 37.869 21.399 32.181 1.00 22.28 646 PRO A CA 1
ATOM 5030 C C . PRO A 1 645 ? 37.250 21.513 33.571 1.00 23.24 646 PRO A C 1
ATOM 5031 O O . PRO A 1 645 ? 36.957 20.487 34.221 1.00 21.55 646 PRO A O 1
ATOM 5035 N N . PRO A 1 646 ? 37.051 22.754 34.035 1.00 24.60 647 PRO A N 1
ATOM 5036 C CA . PRO A 1 646 ? 36.579 22.938 35.399 1.00 23.41 647 PRO A CA 1
ATOM 5037 C C . PRO A 1 646 ? 35.060 22.831 35.558 1.00 22.65 647 PRO A C 1
ATOM 5038 O O . PRO A 1 646 ? 34.570 22.920 36.687 1.00 24.75 647 PRO A O 1
ATOM 5042 N N . PHE A 1 647 ? 34.332 22.591 34.463 1.00 24.54 648 PHE A N 1
ATOM 5043 C CA . PHE A 1 647 ? 32.855 22.702 34.452 1.00 24.95 648 PHE A CA 1
ATOM 5044 C C . PHE A 1 647 ? 32.135 21.908 35.548 1.00 25.73 648 PHE A C 1
ATOM 5045 O O . PHE A 1 647 ? 31.088 22.328 36.033 1.00 26.12 648 PHE A O 1
ATOM 5053 N N . PHE A 1 648 ? 32.690 20.759 35.919 1.00 25.83 649 PHE A N 1
ATOM 5054 C CA . PHE A 1 648 ? 31.982 19.826 36.783 1.00 23.86 649 PHE A CA 1
ATOM 5055 C C . PHE A 1 648 ? 32.647 19.758 38.163 1.00 26.74 649 PHE A C 1
ATOM 5056 O O . PHE A 1 648 ? 32.318 18.907 38.995 1.00 25.22 649 PHE A O 1
ATOM 5064 N N . GLU A 1 649 ? 33.562 20.698 38.396 1.00 27.68 650 GLU A N 1
ATOM 5065 C CA . GLU A 1 649 ? 34.230 20.832 39.683 1.00 31.20 650 GLU A CA 1
ATOM 5066 C C . GLU A 1 649 ? 33.192 20.962 40.791 1.00 31.76 650 GLU A C 1
ATOM 5067 O O . GLU A 1 649 ? 32.281 21.778 40.698 1.00 32.04 650 GLU A O 1
ATOM 5073 N N . ASN A 1 650 ? 33.336 20.139 41.824 1.00 31.89 651 ASN A N 1
ATOM 5074 C CA . ASN A 1 650 ? 32.483 20.204 43.010 1.00 33.90 651 ASN A CA 1
ATOM 5075 C C . ASN A 1 650 ? 30.992 20.029 42.713 1.00 31.99 651 ASN A C 1
ATOM 5076 O O . ASN A 1 650 ? 30.148 20.487 43.482 1.00 33.98 651 ASN A O 1
ATOM 5081 N N . LEU A 1 651 ? 30.669 19.371 41.604 1.00 30.83 652 LEU A N 1
ATOM 5082 C CA . LEU A 1 651 ? 29.286 19.105 41.259 1.00 28.70 652 LEU A CA 1
ATOM 5083 C C . LEU A 1 651 ? 28.658 18.263 42.360 1.00 29.62 652 LEU A C 1
ATOM 5084 O O . LEU A 1 651 ? 29.236 17.263 42.782 1.00 29.12 652 LEU A O 1
ATOM 5089 N N . THR A 1 652 ? 27.473 18.669 42.809 1.00 31.02 653 THR A N 1
ATOM 5090 C CA . THR A 1 652 ? 26.693 17.915 43.795 1.00 31.57 653 THR A CA 1
ATOM 5091 C C . THR A 1 652 ? 25.471 17.285 43.125 1.00 31.63 653 THR A C 1
ATOM 5092 O O . THR A 1 652 ? 24.979 17.809 42.125 1.00 31.24 653 THR A O 1
ATOM 5096 N N . LEU A 1 653 ? 24.974 16.177 43.678 1.00 32.17 654 LEU A N 1
ATOM 5097 C CA . LEU A 1 653 ? 23.768 15.516 43.161 1.00 32.52 654 LEU A CA 1
ATOM 5098 C C . LEU A 1 653 ? 22.524 16.367 43.378 1.00 33.09 654 LEU A C 1
ATOM 5099 O O . LEU A 1 653 ? 21.680 16.499 42.496 1.00 34.51 654 LEU A O 1
ATOM 5104 N N . ASP A 1 654 ? 22.421 16.954 44.559 1.00 33.90 655 ASP A N 1
ATOM 5105 C CA . ASP A 1 654 ? 21.275 17.778 44.886 1.00 35.58 655 ASP A CA 1
ATOM 5106 C C . ASP A 1 654 ? 21.430 19.181 44.315 1.00 34.52 655 ASP A C 1
ATOM 5107 O O . ASP A 1 654 ? 22.547 19.684 44.173 1.00 33.75 655 ASP A O 1
ATOM 5112 N N . LEU A 1 655 ? 20.297 19.785 43.965 1.00 34.80 656 LEU A N 1
ATOM 5113 C CA . LEU A 1 655 ? 20.253 21.138 43.414 1.00 35.16 656 LEU A CA 1
ATOM 5114 C C . LEU A 1 655 ? 19.877 22.130 44.501 1.00 37.32 656 LEU A C 1
ATOM 5115 O O . LEU A 1 655 ? 19.011 21.859 45.339 1.00 37.93 656 LEU A O 1
ATOM 5120 N N . GLN A 1 656 ? 20.534 23.280 44.488 1.00 40.08 657 GLN A N 1
ATOM 5121 C CA . GLN A 1 656 ? 20.057 24.413 45.258 1.00 41.35 657 GLN A CA 1
ATOM 5122 C C . GLN A 1 656 ? 19.464 25.434 44.308 1.00 41.57 657 GLN A C 1
ATOM 5123 O O . GLN A 1 656 ? 19.892 25.519 43.157 1.00 40.17 657 GLN A O 1
ATOM 5129 N N . PRO A 1 657 ? 18.446 26.181 44.776 1.00 41.71 658 PRO A N 1
ATOM 5130 C CA . PRO A 1 657 ? 17.750 27.179 43.971 1.00 41.29 658 PRO A CA 1
ATOM 5131 C C . PRO A 1 657 ? 18.706 28.209 43.371 1.00 40.84 658 PRO A C 1
ATOM 5132 O O . PRO A 1 657 ? 19.779 28.449 43.929 1.00 42.09 658 PRO A O 1
ATOM 5136 N N . PRO A 1 658 ? 18.334 28.796 42.221 1.00 39.81 659 PRO A N 1
ATOM 5137 C CA . PRO A 1 658 ? 18.989 29.972 41.658 1.00 38.54 659 PRO A CA 1
ATOM 5138 C C . PRO A 1 658 ? 18.748 31.216 42.498 1.00 38.75 659 PRO A C 1
ATOM 5139 O O . PRO A 1 658 ? 17.631 31.436 42.970 1.00 38.62 659 PRO A O 1
ATOM 5143 N N . LYS A 1 659 ? 19.791 32.017 42.675 1.00 37.65 660 LYS A N 1
ATOM 5144 C CA . LYS A 1 659 ? 19.678 33.294 43.349 1.00 35.76 660 LYS A CA 1
ATOM 5145 C C . LYS A 1 659 ? 19.780 34.430 42.326 1.00 34.53 660 LYS A C 1
ATOM 5146 O O . LYS A 1 659 ? 20.320 34.253 41.236 1.00 34.51 660 LYS A O 1
ATOM 5152 N N . SER A 1 660 ? 19.272 35.601 42.692 1.00 31.29 661 SER A N 1
ATOM 5153 C CA . SER A 1 660 ? 19.393 36.774 41.849 1.00 30.70 661 SER A CA 1
ATOM 5154 C C . SER A 1 660 ? 20.857 37.071 41.543 1.00 29.46 661 SER A C 1
ATOM 5155 O O . SER A 1 660 ? 21.755 36.660 42.288 1.00 29.30 661 SER A O 1
ATOM 5158 N N . ILE A 1 661 ? 21.087 37.763 40.434 1.00 27.96 662 ILE A N 1
ATOM 5159 C CA . ILE A 1 661 ? 22.391 38.323 40.143 1.00 26.95 662 ILE A CA 1
ATOM 5160 C C . ILE A 1 661 ? 22.408 39.715 40.765 1.00 27.52 662 ILE A C 1
ATOM 5161 O O . ILE A 1 661 ? 21.563 40.557 40.425 1.00 28.33 662 ILE A O 1
ATOM 5166 N N . VAL A 1 662 ? 23.347 39.948 41.685 1.00 26.74 663 VAL A N 1
ATOM 5167 C CA . VAL A 1 662 ? 23.322 41.162 42.530 1.00 26.24 663 VAL A CA 1
ATOM 5168 C C . VAL A 1 662 ? 24.464 42.134 42.234 1.00 25.96 663 VAL A C 1
ATOM 5169 O O . VAL A 1 662 ? 25.633 41.769 42.335 1.00 25.59 663 VAL A O 1
ATOM 5173 N N . ASP A 1 663 ? 24.104 43.379 41.903 1.00 25.18 664 ASP A N 1
ATOM 5174 C CA . ASP A 1 663 ? 25.069 44.440 41.561 1.00 25.76 664 ASP A CA 1
ATOM 5175 C C . ASP A 1 663 ? 26.134 43.960 40.572 1.00 25.53 664 ASP A C 1
ATOM 5176 O O . ASP A 1 663 ? 27.337 44.135 40.792 1.00 24.96 664 ASP A O 1
ATOM 5181 N N . ALA A 1 664 ? 25.682 43.355 39.481 1.00 24.91 665 ALA A N 1
ATOM 5182 C CA . ALA A 1 664 ? 26.582 42.957 38.413 1.00 26.07 665 ALA A CA 1
ATOM 5183 C C . ALA A 1 664 ? 27.176 44.191 37.713 1.00 23.96 665 ALA A C 1
ATOM 5184 O O . ALA A 1 664 ? 26.500 45.206 37.572 1.00 25.55 665 ALA A O 1
ATOM 5186 N N . TYR A 1 665 ? 28.449 44.089 37.335 1.00 23.54 666 TYR A N 1
ATOM 5187 C CA . TYR A 1 665 ? 29.071 44.989 36.373 1.00 22.31 666 TYR A CA 1
ATOM 5188 C C . TYR A 1 665 ? 28.894 44.481 34.954 1.00 21.71 666 TYR A C 1
ATOM 5189 O O . TYR A 1 665 ? 28.798 43.264 34.710 1.00 21.77 666 TYR A O 1
ATOM 5198 N N . VAL A 1 666 ? 28.901 45.420 34.017 1.00 21.48 667 VAL A N 1
ATOM 5199 C CA . VAL A 1 666 ? 28.805 45.122 32.598 1.00 21.79 667 VAL A CA 1
ATOM 5200 C C . VAL A 1 666 ? 30.222 44.983 32.075 1.00 21.21 667 VAL A C 1
ATOM 5201 O O . VAL A 1 666 ? 30.965 45.979 31.991 1.00 20.13 667 VAL A O 1
ATOM 5205 N N . LEU A 1 667 ? 30.598 43.751 31.729 1.00 21.88 668 LEU A N 1
ATOM 5206 C CA . LEU A 1 667 ? 31.937 43.478 31.202 1.00 19.40 668 LEU A CA 1
ATOM 5207 C C . LEU A 1 667 ? 32.193 44.077 29.799 1.00 22.13 668 LEU A C 1
ATOM 5208 O O . LEU A 1 667 ? 33.293 44.577 29.523 1.00 22.15 668 LEU A O 1
ATOM 5213 N N . LEU A 1 668 ? 31.187 44.007 28.925 1.00 22.95 669 LEU A N 1
ATOM 5214 C CA . LEU A 1 668 ? 31.235 44.611 27.590 1.00 25.72 669 LEU A CA 1
ATOM 5215 C C . LEU A 1 668 ? 29.882 45.176 27.214 1.00 24.51 669 LEU A C 1
ATOM 5216 O O . LEU A 1 668 ? 28.849 44.541 27.446 1.00 22.71 669 LEU A O 1
ATOM 5221 N N . ASN A 1 669 ? 29.919 46.339 26.569 1.00 25.72 670 ASN A N 1
ATOM 5222 C CA . ASN A 1 669 ? 28.758 46.993 25.989 1.00 25.05 670 ASN A CA 1
ATOM 5223 C C . ASN A 1 669 ? 28.835 46.844 24.467 1.00 24.63 670 ASN A C 1
ATOM 5224 O O . ASN A 1 669 ? 29.544 47.608 23.814 1.00 23.56 670 ASN A O 1
ATOM 5229 N N . LEU A 1 670 ? 28.110 45.867 23.911 1.00 22.93 671 LEU A N 1
ATOM 5230 C CA . LEU A 1 670 ? 28.187 45.568 22.463 1.00 23.05 671 LEU A CA 1
ATOM 5231 C C . LEU A 1 670 ? 27.010 46.078 21.596 1.00 23.70 671 LEU A C 1
ATOM 5232 O O . LEU A 1 670 ? 25.916 46.380 22.099 1.00 22.83 671 LEU A O 1
ATOM 5237 N N . GLY A 1 671 ? 27.251 46.163 20.289 1.00 24.46 672 GLY A N 1
ATOM 5238 C CA . GLY A 1 671 ? 26.220 46.576 19.325 1.00 25.34 672 GLY A CA 1
ATOM 5239 C C . GLY A 1 671 ? 25.621 45.404 18.566 1.00 24.94 672 GLY A C 1
ATOM 5240 O O . GLY A 1 671 ? 25.518 44.294 19.098 1.00 24.10 672 GLY A O 1
ATOM 5241 N N . ASP A 1 672 ? 25.236 45.650 17.315 1.00 25.20 673 ASP A N 1
ATOM 5242 C CA . ASP A 1 672 ? 24.507 44.663 16.507 1.00 26.98 673 ASP A CA 1
ATOM 5243 C C . ASP A 1 672 ? 25.387 43.612 15.853 1.00 27.81 673 ASP A C 1
ATOM 5244 O O . ASP A 1 672 ? 26.592 43.799 15.673 1.00 28.66 673 ASP A O 1
ATOM 5249 N N . SER A 1 673 ? 24.744 42.519 15.461 1.00 29.64 674 SER A N 1
ATOM 5250 C CA . SER A 1 673 ? 25.380 41.442 14.704 1.00 31.15 674 SER A CA 1
ATOM 5251 C C . SER A 1 673 ? 26.776 41.037 15.213 1.00 29.92 674 SER A C 1
ATOM 5252 O O . SER A 1 673 ? 27.714 40.858 14.423 1.00 29.67 674 SER A O 1
ATOM 5255 N N . VAL A 1 674 ? 26.896 40.883 16.531 1.00 29.17 675 VAL A N 1
ATOM 5256 C CA . VAL A 1 674 ? 28.112 40.329 17.136 1.00 27.13 675 VAL A CA 1
ATOM 5257 C C . VAL A 1 674 ? 28.183 38.830 16.831 1.00 26.34 675 VAL A C 1
ATOM 5258 O O . VAL A 1 674 ? 27.360 38.048 17.302 1.00 27.84 675 VAL A O 1
ATOM 5262 N N . THR A 1 675 ? 29.175 38.422 16.042 1.00 25.56 676 THR A N 1
ATOM 5263 C CA . THR A 1 675 ? 29.252 37.019 15.621 1.00 24.55 676 THR A CA 1
ATOM 5264 C C . THR A 1 675 ? 29.948 36.142 16.646 1.00 24.24 676 THR A C 1
ATOM 5265 O O . THR A 1 675 ? 30.630 36.644 17.535 1.00 21.31 676 THR A O 1
ATOM 5269 N N . THR A 1 676 ? 29.784 34.823 16.535 1.00 23.30 677 THR A N 1
ATOM 5270 C CA . THR A 1 676 ? 30.482 33.956 17.452 1.00 21.79 677 THR A CA 1
ATOM 5271 C C . THR A 1 676 ? 31.971 33.970 17.137 1.00 22.30 677 THR A C 1
ATOM 5272 O O . THR A 1 676 ? 32.749 33.444 17.899 1.00 22.07 677 THR A O 1
ATOM 5276 N N . ASP A 1 677 ? 32.367 34.618 16.037 1.00 24.14 678 ASP A N 1
ATOM 5277 C CA . ASP A 1 677 ? 33.792 34.821 15.767 1.00 24.50 678 ASP A CA 1
ATOM 5278 C C . ASP A 1 677 ? 34.406 35.896 16.639 1.00 25.43 678 ASP A C 1
ATOM 5279 O O . ASP A 1 677 ? 35.588 35.809 16.995 1.00 23.03 678 ASP A O 1
ATOM 5284 N N . HIS A 1 678 ? 33.602 36.926 16.909 1.00 21.65 679 HIS A N 1
ATOM 5285 C CA . HIS A 1 678 ? 33.935 38.011 17.803 1.00 22.52 679 HIS A CA 1
ATOM 5286 C C . HIS A 1 678 ? 33.955 37.504 19.237 1.00 22.92 679 HIS A C 1
ATOM 5287 O O . HIS A 1 678 ? 34.805 37.921 20.018 1.00 23.17 679 HIS A O 1
ATOM 5294 N N . ILE A 1 679 ? 32.991 36.651 19.601 1.00 20.48 680 ILE A N 1
ATOM 5295 C CA . ILE A 1 679 ? 32.925 36.127 20.973 1.00 20.56 680 ILE A CA 1
ATOM 5296 C C . ILE A 1 679 ? 34.025 35.101 21.261 1.00 22.42 680 ILE A C 1
ATOM 5297 O O . ILE A 1 679 ? 34.683 35.146 22.315 1.00 22.55 680 ILE A O 1
ATOM 5302 N N . SER A 1 680 ? 34.232 34.202 20.306 1.00 21.19 681 SER A N 1
ATOM 5303 C CA . SER A 1 680 ? 35.150 33.079 20.442 1.00 20.84 681 SER A CA 1
ATOM 5304 C C . SER A 1 680 ? 35.887 32.864 19.102 1.00 20.98 681 SER A C 1
ATOM 5305 O O . SER A 1 680 ? 35.566 31.944 18.332 1.00 22.87 681 SER A O 1
ATOM 5308 N N . PRO A 1 681 ? 36.876 33.725 18.810 1.00 20.82 682 PRO A N 1
ATOM 5309 C CA . PRO A 1 681 ? 37.637 33.625 17.578 1.00 22.16 682 PRO A CA 1
ATOM 5310 C C . PRO A 1 681 ? 38.226 32.230 17.415 1.00 22.14 682 PRO A C 1
ATOM 5311 O O . PRO A 1 681 ? 38.542 31.565 18.425 1.00 20.45 682 PRO A O 1
ATOM 5315 N N . ALA A 1 682 ? 38.369 31.783 16.164 1.00 22.67 683 ALA A N 1
ATOM 5316 C CA . ALA A 1 682 ? 38.911 30.450 15.906 1.00 21.23 683 ALA A CA 1
ATOM 5317 C C . ALA A 1 682 ? 40.233 30.403 15.124 1.00 20.25 683 ALA A C 1
ATOM 5318 O O . ALA A 1 682 ? 40.786 29.314 14.929 1.00 19.45 683 ALA A O 1
ATOM 5320 N N . GLY A 1 683 ? 40.743 31.546 14.691 1.00 22.10 684 GLY A N 1
ATOM 5321 C CA . GLY A 1 683 ? 41.923 31.566 13.806 1.00 22.62 684 GLY A CA 1
ATOM 5322 C C . GLY A 1 683 ? 43.212 31.900 14.515 1.00 23.16 684 GLY A C 1
ATOM 5323 O O . GLY A 1 683 ? 43.499 31.396 15.591 1.00 23.56 684 GLY A O 1
ATOM 5324 N N . ASN A 1 684 ? 43.986 32.779 13.897 1.00 22.91 685 ASN A N 1
ATOM 5325 C CA . ASN A 1 684 ? 45.241 33.264 14.452 1.00 24.30 685 ASN A CA 1
ATOM 5326 C C . ASN A 1 684 ? 45.133 33.694 15.908 1.00 24.21 685 ASN A C 1
ATOM 5327 O O . ASN A 1 684 ? 44.156 34.330 16.312 1.00 23.75 685 ASN A O 1
ATOM 5332 N N . ILE A 1 685 ? 46.150 33.341 16.685 1.00 24.24 686 ILE A N 1
ATOM 5333 C CA . ILE A 1 685 ? 46.311 33.838 18.060 1.00 24.58 686 ILE A CA 1
ATOM 5334 C C . ILE A 1 685 ? 47.275 35.047 18.034 1.00 25.45 686 ILE A C 1
ATOM 5335 O O . ILE A 1 685 ? 48.451 34.881 17.738 1.00 25.87 686 ILE A O 1
ATOM 5340 N N . ALA A 1 686 ? 46.774 36.248 18.344 1.00 27.69 687 ALA A N 1
ATOM 5341 C CA . ALA A 1 686 ? 47.599 37.478 18.268 1.00 25.92 687 ALA A CA 1
ATOM 5342 C C . ALA A 1 686 ? 48.726 37.481 19.294 1.00 27.33 687 ALA A C 1
ATOM 5343 O O . ALA A 1 686 ? 48.544 37.020 20.425 1.00 26.35 687 ALA A O 1
ATOM 5345 N N . ARG A 1 687 ? 49.883 38.019 18.907 1.00 28.15 688 ARG A N 1
ATOM 5346 C CA . ARG A 1 687 ? 51.047 38.055 19.798 1.00 29.29 688 ARG A CA 1
ATOM 5347 C C . ARG A 1 687 ? 50.763 38.901 21.049 1.00 28.90 688 ARG A C 1
ATOM 5348 O O . ARG A 1 687 ? 51.244 38.612 22.150 1.00 26.21 688 ARG A O 1
ATOM 5356 N N . ASN A 1 688 ? 49.948 39.934 20.882 1.00 28.58 689 ASN A N 1
ATOM 5357 C CA . ASN A 1 688 ? 49.570 40.761 22.011 1.00 29.80 689 ASN A CA 1
ATOM 5358 C C . ASN A 1 688 ? 48.209 40.347 22.520 1.00 29.55 689 ASN A C 1
ATOM 5359 O O . ASN A 1 688 ? 47.218 41.067 22.323 1.00 31.52 689 ASN A O 1
ATOM 5364 N N . SER A 1 689 ? 48.156 39.163 23.138 1.00 27.30 690 SER A N 1
ATOM 5365 C CA . SER A 1 689 ? 46.911 38.659 23.707 1.00 25.98 690 SER A CA 1
ATOM 5366 C C . SER A 1 689 ? 47.124 37.782 24.950 1.00 24.85 690 SER A C 1
ATOM 5367 O O . SER A 1 689 ? 48.187 37.129 25.108 1.00 24.18 690 SER A O 1
ATOM 5370 N N . PRO A 1 690 ? 46.116 37.753 25.851 1.00 22.92 691 PRO A N 1
ATOM 5371 C CA . PRO A 1 690 ? 46.216 36.825 26.989 1.00 23.86 691 PRO A CA 1
ATOM 5372 C C . PRO A 1 690 ? 46.598 35.412 26.593 1.00 23.82 691 PRO A C 1
ATOM 5373 O O . PRO A 1 690 ? 47.399 34.804 27.290 1.00 24.08 691 PRO A O 1
ATOM 5377 N N . ALA A 1 691 ? 46.032 34.882 25.505 1.00 24.08 692 ALA A N 1
ATOM 5378 C CA . ALA A 1 691 ? 46.296 33.486 25.125 1.00 21.18 692 ALA A CA 1
ATOM 5379 C C . ALA A 1 691 ? 47.702 33.268 24.654 1.00 22.07 692 ALA A C 1
ATOM 5380 O O . ALA A 1 691 ? 48.232 32.165 24.813 1.00 21.16 692 ALA A O 1
ATOM 5382 N N . ALA A 1 692 ? 48.275 34.285 24.019 1.00 20.40 693 ALA A N 1
ATOM 5383 C CA . ALA A 1 692 ? 49.679 34.232 23.591 1.00 22.78 693 ALA A CA 1
ATOM 5384 C C . ALA A 1 692 ? 50.597 34.259 24.801 1.00 24.57 693 ALA A C 1
ATOM 5385 O O . ALA A 1 692 ? 51.567 33.533 24.838 1.00 24.42 693 ALA A O 1
ATOM 5387 N N . ARG A 1 693 ? 50.294 35.102 25.783 1.00 23.51 694 ARG A N 1
ATOM 5388 C CA . ARG A 1 693 ? 51.113 35.161 27.008 1.00 24.77 694 ARG A CA 1
ATOM 5389 C C . ARG A 1 693 ? 51.094 33.820 27.740 1.00 23.52 694 ARG A C 1
ATOM 5390 O O . ARG A 1 693 ? 52.121 33.322 28.194 1.00 23.04 694 ARG A O 1
ATOM 5398 N N . TYR A 1 694 ? 49.930 33.190 27.789 1.00 22.00 695 TYR A N 1
ATOM 5399 C CA . TYR A 1 694 ? 49.818 31.887 28.454 1.00 22.33 695 TYR A CA 1
ATOM 5400 C C . TYR A 1 694 ? 50.671 30.874 27.720 1.00 21.87 695 TYR A C 1
ATOM 5401 O O . TYR A 1 694 ? 51.426 30.136 28.341 1.00 22.80 695 TYR A O 1
ATOM 5410 N N . LEU A 1 695 ? 50.594 30.869 26.388 1.00 23.50 696 LEU A N 1
ATOM 5411 C CA . LEU A 1 695 ? 51.303 29.853 25.617 1.00 21.64 696 LEU A CA 1
ATOM 5412 C C . LEU A 1 695 ? 52.810 30.096 25.629 1.00 21.87 696 LEU A C 1
ATOM 5413 O O . LEU A 1 695 ? 53.592 29.141 25.620 1.00 19.90 696 LEU A O 1
ATOM 5418 N N . THR A 1 696 ? 53.192 31.373 25.649 1.00 22.31 697 THR A N 1
ATOM 5419 C CA . THR A 1 696 ? 54.587 31.794 25.802 1.00 25.64 697 THR A CA 1
ATOM 5420 C C . THR A 1 696 ? 55.141 31.324 27.148 1.00 26.98 697 THR A C 1
ATOM 5421 O O . THR A 1 696 ? 56.222 30.717 27.210 1.00 28.72 697 THR A O 1
ATOM 5425 N N . ASN A 1 697 ? 54.381 31.560 28.213 1.00 27.09 698 ASN A N 1
ATOM 5426 C CA . ASN A 1 697 ? 54.748 31.066 29.534 1.00 28.94 698 ASN A CA 1
ATOM 5427 C C . ASN A 1 697 ? 55.000 29.564 29.529 1.00 28.81 698 ASN A C 1
ATOM 5428 O O . ASN A 1 697 ? 55.843 29.082 30.285 1.00 29.28 698 ASN A O 1
ATOM 5433 N N . ARG A 1 698 ? 54.273 28.839 28.672 1.00 28.49 699 ARG A N 1
ATOM 5434 C CA . ARG A 1 698 ? 54.403 27.373 28.571 1.00 26.09 699 ARG A CA 1
ATOM 5435 C C . ARG A 1 698 ? 55.543 26.990 27.625 1.00 26.47 699 ARG A C 1
ATOM 5436 O O . ARG A 1 698 ? 55.776 25.794 27.349 1.00 27.00 699 ARG A O 1
ATOM 5444 N N . GLY A 1 699 ? 56.254 28.005 27.135 1.00 25.61 700 GLY A N 1
ATOM 5445 C CA . GLY A 1 699 ? 57.467 27.824 26.342 1.00 25.68 700 GLY A CA 1
ATOM 5446 C C . GLY A 1 699 ? 57.319 27.674 24.830 1.00 25.57 700 GLY A C 1
ATOM 5447 O O . GLY A 1 699 ? 58.221 27.164 24.170 1.00 26.20 700 GLY A O 1
ATOM 5448 N N . LEU A 1 700 ? 56.210 28.153 24.276 1.00 24.33 701 LEU A N 1
ATOM 5449 C CA . LEU A 1 700 ? 55.919 28.031 22.836 1.00 23.79 701 LEU A CA 1
ATOM 5450 C C . LEU A 1 700 ? 56.229 29.318 22.083 1.00 24.82 701 LEU A C 1
ATOM 5451 O O . LEU A 1 700 ? 56.011 30.393 22.621 1.00 23.55 701 LEU A O 1
ATOM 5456 N N . THR A 1 701 ? 56.724 29.204 20.846 1.00 24.69 702 THR A N 1
ATOM 5457 C CA . THR A 1 701 ? 56.913 30.382 19.974 1.00 24.28 702 THR A CA 1
ATOM 5458 C C . THR A 1 701 ? 55.612 30.640 19.180 1.00 23.25 702 THR A C 1
ATOM 5459 O O . THR A 1 701 ? 54.760 29.759 19.116 1.00 20.76 702 THR A O 1
ATOM 5463 N N . PRO A 1 702 ? 55.421 31.861 18.617 1.00 22.85 703 PRO A N 1
ATOM 5464 C CA . PRO A 1 702 ? 54.195 32.134 17.833 1.00 21.96 703 PRO A CA 1
ATOM 5465 C C . PRO A 1 702 ? 53.878 31.115 16.711 1.00 22.55 703 PRO A C 1
ATOM 5466 O O . PRO A 1 702 ? 52.714 30.719 16.524 1.00 23.70 703 PRO A O 1
ATOM 5470 N N . ARG A 1 703 ? 54.897 30.659 15.998 1.00 22.09 704 ARG A N 1
ATOM 5471 C CA . ARG A 1 703 ? 54.690 29.644 14.962 1.00 24.02 704 ARG A CA 1
ATOM 5472 C C . ARG A 1 703 ? 54.126 28.333 15.522 1.00 22.66 704 ARG A C 1
ATOM 5473 O O . ARG A 1 703 ? 53.563 27.534 14.777 1.00 25.77 704 ARG A O 1
ATOM 5481 N N . GLU A 1 704 ? 54.269 28.119 16.827 1.00 22.18 705 GLU A N 1
ATOM 5482 C CA . GLU A 1 704 ? 53.734 26.911 17.478 1.00 20.05 705 GLU A CA 1
ATOM 5483 C C . GLU A 1 704 ? 52.357 27.148 18.098 1.00 20.25 705 GLU A C 1
ATOM 5484 O O . GLU A 1 704 ? 51.713 26.184 18.564 1.00 19.13 705 GLU A O 1
ATOM 5490 N N . PHE A 1 705 ? 51.904 28.404 18.136 1.00 18.48 706 PHE A N 1
ATOM 5491 C CA . PHE A 1 705 ? 50.588 28.732 18.722 1.00 19.39 706 PHE A CA 1
ATOM 5492 C C . PHE A 1 705 ? 49.448 27.877 18.163 1.00 21.48 706 PHE A C 1
ATOM 5493 O O . PHE A 1 705 ? 48.557 27.449 18.919 1.00 20.46 706 PHE A O 1
ATOM 5501 N N . ASN A 1 706 ? 49.466 27.657 16.844 1.00 19.27 707 ASN A N 1
ATOM 5502 C CA . ASN A 1 706 ? 48.337 27.049 16.143 1.00 21.57 707 ASN A CA 1
ATOM 5503 C C . ASN A 1 706 ? 47.120 27.982 16.260 1.00 20.74 707 ASN A C 1
ATOM 5504 O O . ASN A 1 706 ? 47.248 29.127 16.713 1.00 22.10 707 ASN A O 1
ATOM 5509 N N . SER A 1 707 ? 45.948 27.526 15.841 1.00 20.31 708 SER A N 1
ATOM 5510 C CA . SER A 1 707 ? 44.771 28.387 15.855 1.00 19.73 708 SER A CA 1
ATOM 5511 C C . SER A 1 707 ? 44.012 28.244 17.178 1.00 20.68 708 SER A C 1
ATOM 5512 O O . SER A 1 707 ? 44.202 27.276 17.943 1.00 18.74 708 SER A O 1
ATOM 5515 N N . TYR A 1 708 ? 43.116 29.188 17.428 1.00 19.65 709 TYR A N 1
ATOM 5516 C CA . TYR A 1 708 ? 42.198 29.081 18.556 1.00 19.60 709 TYR A CA 1
ATOM 5517 C C . TYR A 1 708 ? 41.307 27.848 18.473 1.00 18.34 709 TYR A C 1
ATOM 5518 O O . TYR A 1 708 ? 41.091 27.185 19.479 1.00 20.62 709 TYR A O 1
ATOM 5527 N N . GLY A 1 709 ? 40.760 27.560 17.288 1.00 20.68 710 GLY A N 1
ATOM 5528 C CA . GLY A 1 709 ? 39.896 26.389 17.134 1.00 19.77 710 GLY A CA 1
ATOM 5529 C C . GLY A 1 709 ? 40.654 25.129 17.523 1.00 19.51 710 GLY A C 1
ATOM 5530 O O . GLY A 1 709 ? 40.102 24.163 18.068 1.00 18.84 710 GLY A O 1
ATOM 5531 N N . SER A 1 710 ? 41.940 25.110 17.191 1.00 20.15 711 SER A N 1
ATOM 5532 C CA . SER A 1 710 ? 42.776 23.953 17.532 1.00 17.99 711 SER A CA 1
ATOM 5533 C C . SER A 1 710 ? 43.015 23.807 19.045 1.00 18.21 711 SER A C 1
ATOM 5534 O O . SER A 1 710 ? 43.384 22.737 19.524 1.00 19.25 711 SER A O 1
ATOM 5537 N N . ARG A 1 711 ? 42.814 24.885 19.796 1.00 18.35 712 ARG A N 1
ATOM 5538 C CA . ARG A 1 711 ? 43.105 24.883 21.241 1.00 19.97 712 ARG A CA 1
ATOM 5539 C C . ARG A 1 711 ? 41.868 24.670 22.094 1.00 19.44 712 ARG A C 1
ATOM 5540 O O . ARG A 1 711 ? 41.909 24.855 23.303 1.00 20.06 712 ARG A O 1
ATOM 5548 N N . ARG A 1 712 ? 40.766 24.254 21.462 1.00 17.36 713 ARG A N 1
ATOM 5549 C CA . ARG A 1 712 ? 39.473 24.179 22.142 1.00 16.05 713 ARG A CA 1
ATOM 5550 C C . ARG A 1 712 ? 39.373 23.119 23.221 1.00 19.85 713 ARG A C 1
ATOM 5551 O O . ARG A 1 712 ? 38.445 23.159 24.053 1.00 21.34 713 ARG A O 1
ATOM 5559 N N . GLY A 1 713 ? 40.311 22.165 23.211 1.00 19.42 714 GLY A N 1
ATOM 5560 C CA . GLY A 1 713 ? 40.359 21.182 24.305 1.00 19.71 714 GLY A CA 1
ATOM 5561 C C . GLY A 1 713 ? 41.079 21.723 25.542 1.00 21.12 714 GLY A C 1
ATOM 5562 O O . GLY A 1 713 ? 41.235 21.027 26.521 1.00 17.90 714 GLY A O 1
ATOM 5563 N N . ASN A 1 714 ? 41.521 22.973 25.486 1.00 16.40 715 ASN A N 1
ATOM 5564 C CA . ASN A 1 714 ? 42.248 23.615 26.596 1.00 18.65 715 ASN A CA 1
ATOM 5565 C C . ASN A 1 714 ? 41.517 24.843 27.063 1.00 20.05 715 ASN A C 1
ATOM 5566 O O . ASN A 1 714 ? 41.647 25.898 26.451 1.00 19.30 715 ASN A O 1
ATOM 5571 N N . ASP A 1 715 ? 40.721 24.728 28.129 1.00 18.89 716 ASP A N 1
ATOM 5572 C CA . ASP A 1 715 ? 39.901 25.879 28.571 1.00 19.32 716 ASP A CA 1
ATOM 5573 C C . ASP A 1 715 ? 40.696 27.101 28.983 1.00 20.03 716 ASP A C 1
ATOM 5574 O O . ASP A 1 715 ? 40.168 28.228 28.955 1.00 22.16 716 ASP A O 1
ATOM 5579 N N . ALA A 1 716 ? 41.944 26.874 29.393 1.00 20.60 717 ALA A N 1
ATOM 5580 C CA . ALA A 1 716 ? 42.852 27.944 29.790 1.00 19.29 717 ALA A CA 1
ATOM 5581 C C . ALA A 1 716 ? 43.111 28.879 28.616 1.00 21.15 717 ALA A C 1
ATOM 5582 O O . ALA A 1 716 ? 43.075 30.104 28.774 1.00 21.47 717 ALA A O 1
ATOM 5584 N N . VAL A 1 717 ? 43.366 28.312 27.432 1.00 16.62 718 VAL A N 1
ATOM 5585 C CA . VAL A 1 717 ? 43.513 29.109 26.204 1.00 20.37 718 VAL A CA 1
ATOM 5586 C C . VAL A 1 717 ? 42.199 29.748 25.761 1.00 20.75 718 VAL A C 1
ATOM 5587 O O . VAL A 1 717 ? 42.186 30.903 25.387 1.00 24.28 718 VAL A O 1
ATOM 5591 N N . MET A 1 718 ? 41.103 28.985 25.828 1.00 21.47 719 MET A N 1
ATOM 5592 C CA . MET A 1 718 ? 39.821 29.407 25.277 1.00 20.32 719 MET A CA 1
ATOM 5593 C C . MET A 1 718 ? 39.187 30.527 26.102 1.00 18.83 719 MET A C 1
ATOM 5594 O O . MET A 1 718 ? 38.618 31.462 25.542 1.00 21.07 719 MET A O 1
ATOM 5599 N N . ALA A 1 719 ? 39.297 30.448 27.433 1.00 18.28 720 ALA A N 1
ATOM 5600 C CA . ALA A 1 719 ? 38.865 31.589 28.268 1.00 18.95 720 ALA A CA 1
ATOM 5601 C C . ALA A 1 719 ? 39.637 32.857 27.871 1.00 18.39 720 ALA A C 1
ATOM 5602 O O . ALA A 1 719 ? 39.056 33.930 27.735 1.00 20.04 720 ALA A O 1
ATOM 5604 N N . ARG A 1 720 ? 40.952 32.703 27.701 1.00 20.15 721 ARG A N 1
ATOM 5605 C CA . ARG A 1 720 ? 41.827 33.814 27.318 1.00 19.28 721 ARG A CA 1
ATOM 5606 C C . ARG A 1 720 ? 41.509 34.364 25.914 1.00 19.35 721 ARG A C 1
ATOM 5607 O O . ARG A 1 720 ? 41.624 35.586 25.658 1.00 18.94 721 ARG A O 1
ATOM 5615 N N . GLY A 1 721 ? 41.044 33.474 25.027 1.00 19.29 722 GLY A N 1
ATOM 5616 C CA . GLY A 1 721 ? 40.590 33.840 23.670 1.00 16.99 722 GLY A CA 1
ATOM 5617 C C . GLY A 1 721 ? 39.186 34.448 23.588 1.00 20.83 722 GLY A C 1
ATOM 5618 O O . GLY A 1 721 ? 38.726 34.824 22.520 1.00 20.82 722 GLY A O 1
ATOM 5619 N N . THR A 1 722 ? 38.501 34.566 24.720 1.00 21.70 723 THR A N 1
ATOM 5620 C CA . THR A 1 722 ? 37.102 34.980 24.697 1.00 21.04 723 THR A CA 1
ATOM 5621 C C . THR A 1 722 ? 37.052 36.491 24.592 1.00 22.04 723 THR A C 1
ATOM 5622 O O . THR A 1 722 ? 37.734 37.182 25.338 1.00 21.20 723 THR A O 1
ATOM 5626 N N . PHE A 1 723 ? 36.250 36.978 23.646 1.00 22.86 724 PHE A N 1
ATOM 5627 C CA . PHE A 1 723 ? 36.211 38.373 23.233 1.00 21.88 724 PHE A CA 1
ATOM 5628 C C . PHE A 1 723 ? 37.582 38.925 22.831 1.00 23.33 724 PHE A C 1
ATOM 5629 O O . PHE A 1 723 ? 37.819 40.140 22.885 1.00 23.39 724 PHE A O 1
ATOM 5637 N N . ALA A 1 724 ? 38.461 38.027 22.407 1.00 22.49 725 ALA A N 1
ATOM 5638 C CA . ALA A 1 724 ? 39.812 38.403 21.954 1.00 23.06 725 ALA A CA 1
ATOM 5639 C C . ALA A 1 724 ? 39.923 38.745 20.464 1.00 24.05 725 ALA A C 1
ATOM 5640 O O . ALA A 1 724 ? 41.028 38.996 19.965 1.00 24.09 725 ALA A O 1
ATOM 5642 N N . ASN A 1 725 ? 38.795 38.751 19.753 1.00 24.55 726 ASN A N 1
ATOM 5643 C CA . ASN A 1 725 ? 38.779 39.068 18.314 1.00 24.54 726 ASN A CA 1
ATOM 5644 C C . ASN A 1 725 ? 39.249 40.508 18.106 1.00 26.17 726 ASN A C 1
ATOM 5645 O O . ASN A 1 725 ? 38.707 41.426 18.728 1.00 26.11 726 ASN A O 1
ATOM 5650 N N . ILE A 1 726 ? 40.254 40.713 17.249 1.00 25.37 727 ILE A N 1
ATOM 5651 C CA . ILE A 1 726 ? 40.874 42.051 17.169 1.00 27.63 727 ILE A CA 1
ATOM 5652 C C . ILE A 1 726 ? 39.944 43.103 16.579 1.00 27.13 727 ILE A C 1
ATOM 5653 O O . ILE A 1 726 ? 40.318 44.275 16.489 1.00 29.34 727 ILE A O 1
ATOM 5658 N N . ARG A 1 727 ? 38.750 42.683 16.168 1.00 28.04 728 ARG A N 1
ATOM 5659 C CA . ARG A 1 727 ? 37.782 43.588 15.526 1.00 28.15 728 ARG A CA 1
ATOM 5660 C C . ARG A 1 727 ? 36.536 43.779 16.364 1.00 28.06 728 ARG A C 1
ATOM 5661 O O . ARG A 1 727 ? 35.557 44.384 15.923 1.00 28.29 728 ARG A O 1
ATOM 5669 N N . LEU A 1 728 ? 36.578 43.262 17.583 1.00 26.18 729 LEU A N 1
ATOM 5670 C CA . LEU A 1 728 ? 35.512 43.505 18.533 1.00 25.57 729 LEU A CA 1
ATOM 5671 C C . LEU A 1 728 ? 35.281 45.016 18.650 1.00 25.38 729 LEU A C 1
ATOM 5672 O O . LEU A 1 728 ? 36.222 45.805 18.783 1.00 23.85 729 LEU A O 1
ATOM 5677 N N . LEU A 1 729 ? 34.022 45.417 18.562 1.00 25.48 730 LEU A N 1
ATOM 5678 C CA . LEU A 1 729 ? 33.672 46.809 18.745 1.00 24.87 730 LEU A CA 1
ATOM 5679 C C . LEU A 1 729 ? 32.906 47.003 20.062 1.00 23.48 730 LEU A C 1
ATOM 5680 O O . LEU A 1 729 ? 31.677 46.933 20.106 1.00 23.94 730 LEU A O 1
ATOM 5685 N N . ASN A 1 730 ? 33.655 47.235 21.135 1.00 20.75 731 ASN A N 1
ATOM 5686 C CA . ASN A 1 730 ? 33.090 47.427 22.463 1.00 21.69 731 ASN A CA 1
ATOM 5687 C C . ASN A 1 730 ? 32.699 48.906 22.574 1.00 22.73 731 ASN A C 1
ATOM 5688 O O . ASN A 1 730 ? 33.562 49.761 22.406 1.00 22.49 731 ASN A O 1
ATOM 5693 N N . ARG A 1 731 ? 31.427 49.203 22.868 1.00 22.62 732 ARG A N 1
ATOM 5694 C CA . ARG A 1 731 ? 30.951 50.596 22.879 1.00 23.29 732 ARG A CA 1
ATOM 5695 C C . ARG A 1 731 ? 31.546 51.390 24.038 1.00 24.27 732 ARG A C 1
ATOM 5696 O O . ARG A 1 731 ? 31.444 52.622 24.063 1.00 24.33 732 ARG A O 1
ATOM 5704 N N . PHE A 1 732 ? 32.165 50.695 24.994 1.00 23.81 733 PHE A N 1
ATOM 5705 C CA . PHE A 1 732 ? 32.928 51.371 26.047 1.00 24.36 733 PHE A CA 1
ATOM 5706 C C . PHE A 1 732 ? 34.146 52.097 25.494 1.00 25.48 733 PHE A C 1
ATOM 5707 O O . PHE A 1 732 ? 34.600 53.093 26.050 1.00 23.27 733 PHE A O 1
ATOM 5715 N N . LEU A 1 733 ? 34.703 51.579 24.412 1.00 26.90 734 LEU A N 1
ATOM 5716 C CA . LEU A 1 733 ? 35.931 52.155 23.898 1.00 27.80 734 LEU A CA 1
ATOM 5717 C C . LEU A 1 733 ? 35.732 52.902 22.577 1.00 29.33 734 LEU A C 1
ATOM 5718 O O . LEU A 1 733 ? 36.668 53.524 22.070 1.00 30.04 734 LEU A O 1
ATOM 5723 N N . ASN A 1 734 ? 34.513 52.840 22.036 1.00 30.50 735 ASN A N 1
ATOM 5724 C CA . ASN A 1 734 ? 34.189 53.404 20.724 1.00 30.17 735 ASN A CA 1
ATOM 5725 C C . ASN A 1 734 ? 35.314 53.172 19.702 1.00 30.62 735 ASN A C 1
ATOM 5726 O O . ASN A 1 734 ? 35.775 54.113 19.064 1.00 28.18 735 ASN A O 1
ATOM 5731 N N . LYS A 1 735 ? 35.768 51.924 19.570 1.00 31.39 736 LYS A N 1
ATOM 5732 C CA . LYS A 1 735 ? 36.811 51.550 18.598 1.00 30.53 736 LYS A CA 1
ATOM 5733 C C . LYS A 1 735 ? 36.994 50.033 18.534 1.00 29.98 736 LYS A C 1
ATOM 5734 O O . LYS A 1 735 ? 36.596 49.305 19.446 1.00 29.21 736 LYS A O 1
ATOM 5740 N N . GLN A 1 736 ? 37.609 49.551 17.461 1.00 28.80 737 GLN A N 1
ATOM 5741 C CA . GLN A 1 736 ? 37.885 48.122 17.364 1.00 27.07 737 GLN A CA 1
ATOM 5742 C C . GLN A 1 736 ? 39.083 47.746 18.231 1.00 25.96 737 GLN A C 1
ATOM 5743 O O . GLN A 1 736 ? 40.181 48.249 18.026 1.00 25.14 737 GLN A O 1
ATOM 5749 N N . ALA A 1 737 ? 38.855 46.861 19.203 1.00 24.70 738 ALA A N 1
ATOM 5750 C CA . ALA A 1 737 ? 39.881 46.456 20.171 1.00 22.94 738 ALA A CA 1
ATOM 5751 C C . ALA A 1 737 ? 39.330 45.291 20.976 1.00 22.77 738 ALA A C 1
ATOM 5752 O O . ALA A 1 737 ? 38.175 45.322 21.375 1.00 23.87 738 ALA A O 1
ATOM 5754 N N . PRO A 1 738 ? 40.145 44.250 21.213 1.00 25.35 739 PRO A N 1
ATOM 5755 C CA . PRO A 1 738 ? 39.645 43.136 22.011 1.00 22.33 739 PRO A CA 1
ATOM 5756 C C . PRO A 1 738 ? 39.776 43.437 23.504 1.00 23.95 739 PRO A C 1
ATOM 5757 O O . PRO A 1 738 ? 40.272 42.606 24.282 1.00 25.87 739 PRO A O 1
ATOM 5761 N N . GLN A 1 739 ? 39.304 44.614 23.893 1.00 23.09 740 GLN A N 1
ATOM 5762 C CA . GLN A 1 739 ? 39.519 45.120 25.233 1.00 25.01 740 GLN A CA 1
ATOM 5763 C C . GLN A 1 739 ? 38.226 45.633 25.827 1.00 22.98 740 GLN A C 1
ATOM 5764 O O . GLN A 1 739 ? 37.188 45.701 25.160 1.00 21.63 740 GLN A O 1
ATOM 5770 N N . THR A 1 740 ? 38.308 45.993 27.100 1.00 24.10 741 THR A N 1
ATOM 5771 C CA . THR A 1 740 ? 37.235 46.656 27.792 1.00 22.83 741 THR A CA 1
ATOM 5772 C C . THR A 1 740 ? 37.769 47.481 28.957 1.00 25.42 741 THR A C 1
ATOM 5773 O O . THR A 1 740 ? 38.984 47.527 29.205 1.00 24.39 741 THR A O 1
ATOM 5777 N N . ILE A 1 741 ? 36.857 48.161 29.642 1.00 25.94 742 ILE A N 1
ATOM 5778 C CA . ILE A 1 741 ? 37.223 48.978 30.782 1.00 28.87 742 ILE A CA 1
ATOM 5779 C C . ILE A 1 741 ? 36.878 48.217 32.047 1.00 29.01 742 ILE A C 1
ATOM 5780 O O . ILE A 1 741 ? 35.748 47.774 32.203 1.00 30.40 742 ILE A O 1
ATOM 5785 N N . HIS A 1 742 ? 37.869 48.024 32.917 1.00 30.32 743 HIS A N 1
ATOM 5786 C CA . HIS A 1 742 ? 37.622 47.498 34.257 1.00 30.50 743 HIS A CA 1
ATOM 5787 C C . HIS A 1 742 ? 37.190 48.714 35.042 1.00 27.93 743 HIS A C 1
ATOM 5788 O O . HIS A 1 742 ? 38.016 49.542 35.425 1.00 31.37 743 HIS A O 1
ATOM 5795 N N . LEU A 1 743 ? 35.885 48.817 35.264 1.00 28.93 744 LEU A N 1
ATOM 5796 C CA . LEU A 1 743 ? 35.286 50.044 35.781 1.00 29.02 744 LEU A CA 1
ATOM 5797 C C . LEU A 1 743 ? 35.756 50.469 37.179 1.00 30.70 744 LEU A C 1
ATOM 5798 O O . LEU A 1 743 ? 36.001 51.659 37.413 1.00 30.79 744 LEU A O 1
ATOM 5803 N N . PRO A 1 744 ? 35.879 49.512 38.123 1.00 29.80 745 PRO A N 1
ATOM 5804 C CA . PRO A 1 744 ? 36.390 49.926 39.424 1.00 29.92 745 PRO A CA 1
ATOM 5805 C C . PRO A 1 744 ? 37.675 50.770 39.341 1.00 29.77 745 PRO A C 1
ATOM 5806 O O . PRO A 1 744 ? 37.789 51.763 40.054 1.00 28.90 745 PRO A O 1
ATOM 5810 N N . SER A 1 745 ? 38.610 50.397 38.465 1.00 29.04 746 SER A N 1
ATOM 5811 C CA . SER A 1 745 ? 39.902 51.102 38.346 1.00 30.12 746 SER A CA 1
ATOM 5812 C C . SER A 1 745 ? 39.973 52.155 37.225 1.00 29.73 746 SER A C 1
ATOM 5813 O O . SER A 1 745 ? 40.817 53.047 37.264 1.00 31.84 746 SER A O 1
ATOM 5816 N N . GLY A 1 746 ? 39.092 52.046 36.237 1.00 30.09 747 GLY A N 1
ATOM 5817 C CA . GLY A 1 746 ? 39.160 52.864 35.033 1.00 30.05 747 GLY A CA 1
ATOM 5818 C C . GLY A 1 746 ? 40.168 52.391 33.997 1.00 31.01 747 GLY A C 1
ATOM 5819 O O . GLY A 1 746 ? 40.309 53.017 32.941 1.00 30.10 747 GLY A O 1
ATOM 5820 N N . GLU A 1 747 ? 40.855 51.278 34.283 1.00 32.01 748 GLU A N 1
ATOM 5821 C CA . GLU A 1 747 ? 41.901 50.760 33.401 1.00 31.97 748 GLU A CA 1
ATOM 5822 C C . GLU A 1 747 ? 41.317 50.037 32.190 1.00 31.33 748 GLU A C 1
ATOM 5823 O O . GLU A 1 747 ? 40.309 49.339 32.288 1.00 30.42 748 GLU A O 1
ATOM 5829 N N . ILE A 1 748 ? 41.974 50.213 31.049 1.00 30.51 749 ILE A N 1
ATOM 5830 C CA . ILE A 1 748 ? 41.636 49.497 29.830 1.00 30.03 749 ILE A CA 1
ATOM 5831 C C . ILE A 1 748 ? 42.501 48.244 29.779 1.00 28.79 749 ILE A C 1
ATOM 5832 O O . ILE A 1 748 ? 43.735 48.326 29.875 1.00 27.95 749 ILE A O 1
ATOM 5837 N N . LEU A 1 749 ? 41.848 47.091 29.643 1.00 25.19 750 LEU A N 1
ATOM 5838 C CA . LEU A 1 749 ? 42.509 45.790 29.713 1.00 26.39 750 LEU A CA 1
ATOM 5839 C C . LEU A 1 749 ? 41.965 44.852 28.645 1.00 25.81 750 LEU A C 1
ATOM 5840 O O . LEU A 1 749 ? 40.811 44.977 28.231 1.00 25.50 750 LEU A O 1
ATOM 5845 N N . ASP A 1 750 ? 42.781 43.893 28.221 1.00 24.23 751 ASP A N 1
ATOM 5846 C CA . ASP A 1 750 ? 42.259 42.795 27.416 1.00 24.59 751 ASP A CA 1
ATOM 5847 C C . ASP A 1 750 ? 41.097 42.180 28.201 1.00 24.60 751 ASP A C 1
ATOM 5848 O O . ASP A 1 750 ? 41.175 42.073 29.418 1.00 25.92 751 ASP A O 1
ATOM 5853 N N . VAL A 1 751 ? 40.040 41.769 27.505 1.00 22.72 752 VAL A N 1
ATOM 5854 C CA . VAL A 1 751 ? 38.792 41.358 28.162 1.00 22.37 752 VAL A CA 1
ATOM 5855 C C . VAL A 1 751 ? 39.001 40.287 29.233 1.00 21.41 752 VAL A C 1
ATOM 5856 O O . VAL A 1 751 ? 38.410 40.367 30.304 1.00 23.80 752 VAL A O 1
ATOM 5860 N N . PHE A 1 752 ? 39.856 39.296 28.964 1.00 23.24 753 PHE A N 1
ATOM 5861 C CA . PHE A 1 752 ? 40.098 38.216 29.934 1.00 22.55 753 PHE A CA 1
ATOM 5862 C C . PHE A 1 752 ? 40.758 38.760 31.201 1.00 24.04 753 PHE A C 1
ATOM 5863 O O . PHE A 1 752 ? 40.486 38.307 32.318 1.00 24.50 753 PHE A O 1
ATOM 5871 N N . ASP A 1 753 ? 41.641 39.730 31.017 1.00 25.36 754 ASP A N 1
ATOM 5872 C CA . ASP A 1 753 ? 42.374 40.308 32.132 1.00 24.10 754 ASP A CA 1
ATOM 5873 C C . ASP A 1 753 ? 41.435 41.091 33.039 1.00 24.69 754 ASP A C 1
ATOM 5874 O O . ASP A 1 753 ? 41.481 40.944 34.272 1.00 24.39 754 ASP A O 1
ATOM 5879 N N . ALA A 1 754 ? 40.570 41.890 32.414 1.00 22.05 755 ALA A N 1
ATOM 5880 C CA . ALA A 1 754 ? 39.542 42.653 33.104 1.00 23.66 755 ALA A CA 1
ATOM 5881 C C . ALA A 1 754 ? 38.564 41.756 33.879 1.00 24.25 755 ALA A C 1
ATOM 5882 O O . ALA A 1 754 ? 38.236 42.076 35.027 1.00 22.65 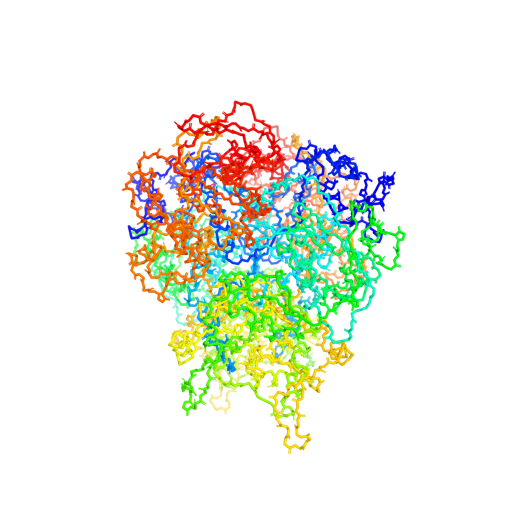755 ALA A O 1
ATOM 5884 N N . ALA A 1 755 ? 38.108 40.657 33.250 1.00 22.92 756 ALA A N 1
ATOM 5885 C CA . ALA A 1 755 ? 37.250 39.657 33.899 1.00 23.80 756 ALA A CA 1
ATOM 5886 C C . ALA A 1 755 ? 37.905 39.004 35.120 1.00 23.78 756 ALA A C 1
ATOM 5887 O O . ALA A 1 755 ? 37.240 38.763 36.119 1.00 21.58 756 ALA A O 1
ATOM 5889 N N . GLU A 1 756 ? 39.204 38.721 35.036 1.00 24.43 757 GLU A N 1
ATOM 5890 C CA . GLU A 1 756 ? 39.961 38.196 36.178 1.00 27.19 757 GLU A CA 1
ATOM 5891 C C . GLU A 1 756 ? 39.863 39.115 37.389 1.00 26.07 757 GLU A C 1
ATOM 5892 O O . GLU A 1 756 ? 39.620 38.667 38.494 1.00 26.34 757 GLU A O 1
ATOM 5898 N N . ARG A 1 757 ? 40.064 40.400 37.174 1.00 24.37 758 ARG A N 1
ATOM 5899 C CA . ARG A 1 757 ? 39.997 41.365 38.271 1.00 25.88 758 ARG A CA 1
ATOM 5900 C C . ARG A 1 757 ? 38.642 41.323 38.967 1.00 25.52 758 ARG A C 1
ATOM 5901 O O . ARG A 1 757 ? 38.567 41.288 40.199 1.00 23.90 758 ARG A O 1
ATOM 5909 N N . TYR A 1 758 ? 37.584 41.331 38.155 1.00 22.67 759 TYR A N 1
ATOM 5910 C CA . TYR A 1 758 ? 36.215 41.312 38.642 1.00 22.29 759 TYR A CA 1
ATOM 5911 C C . TYR A 1 758 ? 35.953 40.037 39.426 1.00 23.61 759 TYR A C 1
ATOM 5912 O O . TYR A 1 758 ? 35.386 40.091 40.522 1.00 21.99 759 TYR A O 1
ATOM 5921 N N . GLN A 1 759 ? 36.353 38.900 38.849 1.00 23.66 760 GLN A N 1
ATOM 5922 C CA . GLN A 1 759 ? 36.203 37.573 39.498 1.00 23.69 760 GLN A CA 1
ATOM 5923 C C . GLN A 1 759 ? 36.997 37.408 40.795 1.00 24.08 760 GLN A C 1
ATOM 5924 O O . GLN A 1 759 ? 36.531 36.774 41.753 1.00 23.50 760 GLN A O 1
ATOM 5930 N N . GLN A 1 760 ? 38.203 37.958 40.821 1.00 23.79 761 GLN A N 1
ATOM 5931 C CA . GLN A 1 760 ? 39.002 37.944 42.041 1.00 25.84 761 GLN A CA 1
ATOM 5932 C C . GLN A 1 760 ? 38.302 38.709 43.174 1.00 24.44 761 GLN A C 1
ATOM 5933 O O . GLN A 1 760 ? 38.310 38.256 44.319 1.00 22.90 761 GLN A O 1
ATOM 5939 N N . ALA A 1 761 ? 37.652 39.821 42.820 1.00 25.42 762 ALA A N 1
ATOM 5940 C CA . ALA A 1 761 ? 36.846 40.624 43.758 1.00 24.66 762 ALA A CA 1
ATOM 5941 C C . ALA A 1 761 ? 35.446 40.063 44.058 1.00 26.41 762 ALA A C 1
ATOM 5942 O O . ALA A 1 761 ? 34.674 40.683 44.802 1.00 26.82 762 ALA A O 1
ATOM 5944 N N . GLY A 1 762 ? 35.121 38.908 43.475 1.00 27.51 763 GLY A N 1
ATOM 5945 C CA . GLY A 1 762 ? 33.824 38.246 43.668 1.00 26.49 763 GLY A CA 1
ATOM 5946 C C . GLY A 1 762 ? 32.648 38.975 43.037 1.00 27.67 763 GLY A C 1
ATOM 5947 O O . GLY A 1 762 ? 31.508 38.873 43.527 1.00 27.03 763 GLY A O 1
ATOM 5948 N N . LEU A 1 763 ? 32.910 39.713 41.956 1.00 25.70 764 LEU A N 1
ATOM 5949 C CA . LEU A 1 763 ? 31.861 40.532 41.331 1.00 26.52 764 LEU A CA 1
ATOM 5950 C C . LEU A 1 763 ? 31.232 39.830 40.121 1.00 26.97 764 LEU A C 1
ATOM 5951 O O . LEU A 1 763 ? 31.955 39.458 39.192 1.00 25.20 764 LEU A O 1
ATOM 5956 N N . PRO A 1 764 ? 29.887 39.625 40.138 1.00 25.56 765 PRO A N 1
ATOM 5957 C CA . PRO A 1 764 ? 29.156 39.074 38.972 1.00 25.28 765 PRO A CA 1
ATOM 5958 C C . PRO A 1 764 ? 29.238 39.964 37.725 1.00 25.29 765 PRO A C 1
ATOM 5959 O O . PRO A 1 764 ? 29.399 41.171 37.856 1.00 20.56 765 PRO A O 1
ATOM 5963 N N . LEU A 1 765 ? 29.121 39.357 36.544 1.00 25.88 766 LEU A N 1
ATOM 5964 C CA . LEU A 1 765 ? 29.294 40.066 35.269 1.00 24.75 766 LEU A CA 1
ATOM 5965 C C . LEU A 1 765 ? 28.117 39.805 34.353 1.00 23.73 766 LEU A C 1
ATOM 5966 O O . LEU A 1 765 ? 27.516 38.737 34.406 1.00 21.72 766 LEU A O 1
ATOM 5971 N N . ILE A 1 766 ? 27.784 40.801 33.526 1.00 23.01 767 ILE A N 1
ATOM 5972 C CA . ILE A 1 766 ? 26.847 40.599 32.433 1.00 22.22 767 ILE A CA 1
ATOM 5973 C C . ILE A 1 766 ? 27.377 41.221 31.147 1.00 21.63 767 ILE A C 1
ATOM 5974 O O . ILE A 1 766 ? 28.341 41.975 31.169 1.00 21.05 767 ILE A O 1
ATOM 5979 N N . VAL A 1 767 ? 26.756 40.876 30.026 1.00 22.65 768 VAL A N 1
ATOM 5980 C CA . VAL A 1 767 ? 27.081 41.498 28.749 1.00 21.71 768 VAL A CA 1
ATOM 5981 C C . VAL A 1 767 ? 25.841 42.207 28.211 1.00 22.74 768 VAL A C 1
ATOM 5982 O O . VAL A 1 767 ? 24.742 41.651 28.194 1.00 20.62 768 VAL A O 1
ATOM 5986 N N . LEU A 1 768 ? 26.018 43.440 27.774 1.00 22.67 769 LEU A N 1
ATOM 5987 C CA . LEU A 1 768 ? 24.958 44.110 27.022 1.00 23.59 769 LEU A CA 1
ATOM 5988 C C . LEU A 1 768 ? 25.221 43.900 25.528 1.00 24.49 769 LEU A C 1
ATOM 5989 O O . LEU A 1 768 ? 26.366 43.920 25.085 1.00 23.65 769 LEU A O 1
ATOM 5994 N N . ALA A 1 769 ? 24.166 43.678 24.752 1.00 23.29 770 ALA A N 1
ATOM 5995 C CA . ALA A 1 769 ? 24.334 43.501 23.316 1.00 23.90 770 ALA A CA 1
ATOM 5996 C C . ALA A 1 769 ? 23.115 43.982 22.534 1.00 22.98 770 ALA A C 1
ATOM 5997 O O . ALA A 1 769 ? 22.035 44.188 23.106 1.00 23.21 770 ALA A O 1
ATOM 5999 N N . GLY A 1 770 ? 23.296 44.145 21.226 1.00 22.88 771 GLY A N 1
ATOM 6000 C CA . GLY A 1 770 ? 22.225 44.648 20.352 1.00 23.53 771 GLY A CA 1
ATOM 6001 C C . GLY A 1 770 ? 21.456 43.515 19.708 1.00 25.33 771 GLY A C 1
ATOM 6002 O O . GLY A 1 770 ? 21.141 42.505 20.369 1.00 25.49 771 GLY A O 1
ATOM 6003 N N . LYS A 1 771 ? 21.175 43.665 18.414 1.00 24.51 772 LYS A N 1
ATOM 6004 C CA . LYS A 1 771 ? 20.424 42.661 17.651 1.00 25.66 772 LYS A CA 1
ATOM 6005 C C . LYS A 1 771 ? 21.307 41.535 17.114 1.00 27.90 772 LYS A C 1
ATOM 6006 O O . LYS A 1 771 ? 22.506 41.720 16.920 1.00 27.56 772 LYS A O 1
ATOM 6012 N N . GLU A 1 772 ? 20.686 40.374 16.883 1.00 28.05 773 GLU A N 1
ATOM 6013 C CA . GLU A 1 772 ? 21.316 39.231 16.232 1.00 27.04 773 GLU A CA 1
ATOM 6014 C C . GLU A 1 772 ? 22.608 38.849 16.957 1.00 25.72 773 GLU A C 1
ATOM 6015 O O . GLU A 1 772 ? 23.623 38.583 16.339 1.00 25.76 773 GLU A O 1
ATOM 6021 N N . TYR A 1 773 ? 22.555 38.833 18.281 1.00 24.40 774 TYR A N 1
ATOM 6022 C CA . TYR A 1 773 ? 23.742 38.532 19.058 1.00 24.02 774 TYR A CA 1
ATOM 6023 C C . TYR A 1 773 ? 24.057 37.056 18.905 1.00 24.38 774 TYR A C 1
ATOM 6024 O O . TYR A 1 773 ? 23.178 36.202 19.062 1.00 24.43 774 TYR A O 1
ATOM 6033 N N . GLY A 1 774 ? 25.316 36.768 18.573 1.00 24.32 775 GLY A N 1
ATOM 6034 C CA . GLY A 1 774 ? 25.808 35.391 18.444 1.00 24.26 775 GLY A CA 1
ATOM 6035 C C . GLY A 1 774 ? 25.606 34.753 17.083 1.00 23.96 775 GLY A C 1
ATOM 6036 O O . GLY A 1 774 ? 25.541 33.511 16.960 1.00 24.29 775 GLY A O 1
ATOM 6037 N N . ALA A 1 775 ? 25.558 35.586 16.048 1.00 22.59 776 ALA A N 1
ATOM 6038 C CA . ALA A 1 775 ? 25.309 35.102 14.681 1.00 25.86 776 ALA A CA 1
ATOM 6039 C C . ALA A 1 775 ? 26.472 34.221 14.232 1.00 24.12 776 ALA A C 1
ATOM 6040 O O . ALA A 1 775 ? 27.574 34.377 14.746 1.00 26.88 776 ALA A O 1
ATOM 6042 N N . GLY A 1 776 ? 26.218 33.248 13.359 1.00 24.85 777 GLY A N 1
ATOM 6043 C CA . GLY A 1 776 ? 27.308 32.507 12.695 1.00 24.59 777 GLY A CA 1
ATOM 6044 C C . GLY A 1 776 ? 27.591 31.083 13.153 1.00 24.60 777 GLY A C 1
ATOM 6045 O O . GLY A 1 776 ? 26.685 30.239 13.216 1.00 25.16 777 GLY A O 1
ATOM 6046 N N . SER A 1 777 ? 28.854 30.829 13.478 1.00 22.95 778 SER A N 1
ATOM 6047 C CA . SER A 1 777 ? 29.319 29.497 13.855 1.00 23.96 778 SER A CA 1
ATOM 6048 C C . SER A 1 777 ? 28.612 28.942 15.084 1.00 22.82 778 SER A C 1
ATOM 6049 O O . SER A 1 777 ? 28.178 29.693 15.941 1.00 23.28 778 SER A O 1
ATOM 6052 N N . SER A 1 778 ? 28.549 27.611 15.176 1.00 20.86 779 SER A N 1
ATOM 6053 C CA . SER A 1 778 ? 27.792 26.933 16.225 1.00 19.42 779 SER A CA 1
ATOM 6054 C C . SER A 1 778 ? 28.603 26.834 17.520 1.00 21.36 779 SER A C 1
ATOM 6055 O O . SER A 1 778 ? 28.071 26.438 18.550 1.00 21.31 779 SER A O 1
ATOM 6058 N N . ARG A 1 779 ? 29.915 27.113 17.436 1.00 19.86 780 ARG A N 1
ATOM 6059 C CA . ARG A 1 779 ? 30.864 26.900 18.548 1.00 20.77 780 ARG A CA 1
ATOM 6060 C C . ARG A 1 779 ? 30.332 27.209 19.961 1.00 22.00 780 ARG A C 1
ATOM 6061 O O . ARG A 1 779 ? 30.032 28.382 20.298 1.00 19.50 780 ARG A O 1
ATOM 6069 N N . ASP A 1 780 ? 30.204 26.170 20.789 1.00 20.17 781 ASP A N 1
ATOM 6070 C CA . ASP A 1 780 ? 29.761 26.376 22.183 1.00 18.12 781 ASP A CA 1
ATOM 6071 C C . ASP A 1 780 ? 30.806 27.089 23.065 1.00 17.92 781 ASP A C 1
ATOM 6072 O O . ASP A 1 780 ? 30.458 27.630 24.131 1.00 22.23 781 ASP A O 1
ATOM 6077 N N . TRP A 1 781 ? 32.038 27.204 22.580 1.00 18.48 782 TRP A N 1
ATOM 6078 C CA . TRP A 1 781 ? 33.035 28.073 23.263 1.00 17.28 782 TRP A CA 1
ATOM 6079 C C . TRP A 1 781 ? 32.618 29.529 23.305 1.00 18.62 782 TRP A C 1
ATOM 6080 O O . TRP A 1 781 ? 33.118 30.297 24.123 1.00 21.33 782 TRP A O 1
ATOM 6091 N N . ALA A 1 782 ? 31.661 29.908 22.473 1.00 18.55 783 ALA A N 1
ATOM 6092 C CA . ALA A 1 782 ? 31.161 31.282 22.555 1.00 17.53 783 ALA A CA 1
ATOM 6093 C C . ALA A 1 782 ? 30.201 31.395 23.761 1.00 20.83 783 ALA A C 1
ATOM 6094 O O . ALA A 1 782 ? 29.862 32.504 24.187 1.00 17.48 783 ALA A O 1
ATOM 6096 N N . ALA A 1 783 ? 29.809 30.252 24.334 1.00 17.31 784 ALA A N 1
ATOM 6097 C CA . ALA A 1 783 ? 29.112 30.212 25.628 1.00 21.88 784 ALA A CA 1
ATOM 6098 C C . ALA A 1 783 ? 29.979 29.761 26.815 1.00 21.72 784 ALA A C 1
ATOM 6099 O O . ALA A 1 783 ? 29.882 30.326 27.900 1.00 20.84 784 ALA A O 1
ATOM 6101 N N . LYS A 1 784 ? 30.755 28.690 26.645 1.00 22.09 785 LYS A N 1
ATOM 6102 C CA . LYS A 1 784 ? 31.669 28.259 27.719 1.00 22.23 785 LYS A CA 1
ATOM 6103 C C . LYS A 1 784 ? 32.681 29.340 28.102 1.00 24.63 785 LYS A C 1
ATOM 6104 O O . LYS A 1 784 ? 33.038 29.485 29.285 1.00 24.55 785 LYS A O 1
ATOM 6110 N N . GLY A 1 785 ? 33.159 30.077 27.100 1.00 21.07 786 GLY A N 1
ATOM 6111 C CA . GLY A 1 785 ? 34.086 31.180 27.323 1.00 23.20 786 GLY A CA 1
ATOM 6112 C C . GLY A 1 785 ? 33.542 32.207 28.298 1.00 21.02 786 GLY A C 1
ATOM 6113 O O . GLY A 1 785 ? 34.120 32.400 29.378 1.00 21.39 786 GLY A O 1
ATOM 6114 N N . PRO A 1 786 ? 32.447 32.900 27.921 1.00 19.75 787 PRO A N 1
ATOM 6115 C CA . PRO A 1 786 ? 31.802 33.835 28.826 1.00 17.71 787 PRO A CA 1
ATOM 6116 C C . PRO A 1 786 ? 31.500 33.211 30.1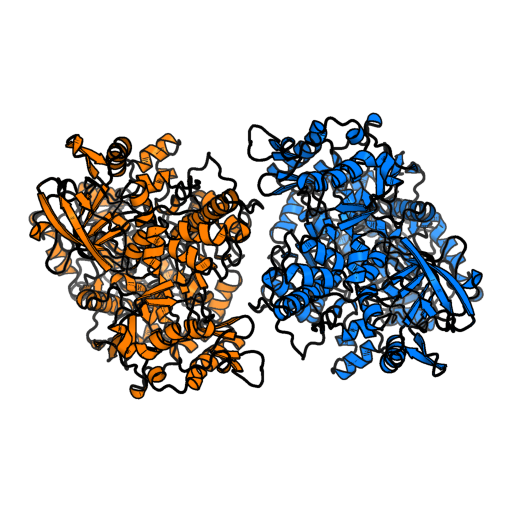95 1.00 19.31 787 PRO A C 1
ATOM 6117 O O . PRO A 1 786 ? 31.729 33.831 31.215 1.00 21.35 787 PRO A O 1
ATOM 6121 N N . PHE A 1 787 ? 30.993 31.983 30.223 1.00 20.53 788 PHE A N 1
ATOM 6122 C CA . PHE A 1 787 ? 30.739 31.317 31.489 1.00 20.43 788 PHE A CA 1
ATOM 6123 C C . PHE A 1 787 ? 32.027 31.324 32.365 1.00 22.47 788 PHE A C 1
ATOM 6124 O O . PHE A 1 787 ? 31.965 31.593 33.546 1.00 21.42 788 PHE A O 1
ATOM 6132 N N . LEU A 1 788 ? 33.192 31.046 31.770 1.00 22.32 789 LEU A N 1
ATOM 6133 C CA . LEU A 1 788 ? 34.447 31.021 32.532 1.00 22.45 789 LEU A CA 1
ATOM 6134 C C . LEU A 1 788 ? 35.010 32.405 32.869 1.00 22.36 789 LEU A C 1
ATOM 6135 O O . LEU A 1 788 ? 35.851 32.546 33.780 1.00 19.78 789 LEU A O 1
ATOM 6140 N N . LEU A 1 789 ? 34.533 33.415 32.151 1.00 21.87 790 LEU A N 1
ATOM 6141 C CA . LEU A 1 789 ? 34.927 34.782 32.422 1.00 22.07 790 LEU A CA 1
ATOM 6142 C C . LEU A 1 789 ? 34.101 35.348 33.541 1.00 24.39 790 LEU A C 1
ATOM 6143 O O . LEU A 1 789 ? 34.317 36.476 33.925 1.00 22.95 790 LEU A O 1
ATOM 6148 N N . GLY A 1 790 ? 33.179 34.544 34.066 1.00 24.92 791 GLY A N 1
ATOM 6149 C CA . GLY A 1 790 ? 32.295 34.982 35.123 1.00 23.71 791 GLY A CA 1
ATOM 6150 C C . GLY A 1 790 ? 31.022 35.657 34.673 1.00 24.30 791 GLY A C 1
ATOM 6151 O O . GLY A 1 790 ? 30.375 36.314 35.481 1.00 25.23 791 GLY A O 1
ATOM 6152 N N . ILE A 1 791 ? 30.655 35.490 33.405 1.00 22.46 792 ILE A N 1
ATOM 6153 C CA . ILE A 1 791 ? 29.432 36.075 32.885 1.00 23.84 792 ILE A CA 1
ATOM 6154 C C . ILE A 1 791 ? 28.199 35.234 33.246 1.00 22.40 792 ILE A C 1
ATOM 6155 O O . ILE A 1 791 ? 28.089 34.062 32.872 1.00 24.32 792 ILE A O 1
ATOM 6160 N N . LYS A 1 792 ? 27.275 35.871 33.963 1.00 22.22 793 LYS A N 1
ATOM 6161 C CA . LYS A 1 792 ? 26.064 35.229 34.504 1.00 21.58 793 LYS A CA 1
ATOM 6162 C C . LYS A 1 792 ? 24.813 35.450 33.642 1.00 21.21 793 LYS A C 1
ATOM 6163 O O . LYS A 1 792 ? 23.868 34.664 33.700 1.00 23.54 793 LYS A O 1
ATOM 6169 N N . ALA A 1 793 ? 24.804 36.522 32.852 1.00 23.08 794 ALA A N 1
ATOM 6170 C CA . ALA A 1 793 ? 23.691 36.811 31.930 1.00 21.44 794 ALA A CA 1
ATOM 6171 C C . ALA A 1 793 ? 24.147 37.668 30.774 1.00 20.31 794 ALA A C 1
ATOM 6172 O O . ALA A 1 793 ? 25.166 38.328 30.856 1.00 20.72 794 ALA A O 1
ATOM 6174 N N . VAL A 1 794 ? 23.395 37.631 29.684 1.00 21.28 795 VAL A N 1
ATOM 6175 C CA . VAL A 1 794 ? 23.531 38.585 28.588 1.00 22.15 795 VAL A CA 1
ATOM 6176 C C . VAL A 1 794 ? 22.194 39.278 28.422 1.00 22.97 795 VAL A C 1
ATOM 6177 O O . VAL A 1 794 ? 21.153 38.656 28.576 1.00 22.70 795 VAL A O 1
ATOM 6181 N N . LEU A 1 795 ? 22.226 40.572 28.116 1.00 21.04 796 LEU A N 1
ATOM 6182 C CA . LEU A 1 795 ? 20.991 41.305 27.845 1.00 23.62 796 LEU A CA 1
ATOM 6183 C C . LEU A 1 795 ? 21.112 41.908 26.440 1.00 22.99 796 LEU A C 1
ATOM 6184 O O . LEU A 1 795 ? 21.931 42.808 26.224 1.00 21.94 796 LEU A O 1
ATOM 6189 N N . ALA A 1 796 ? 20.318 41.372 25.507 1.00 20.64 797 ALA A N 1
ATOM 6190 C CA . ALA A 1 796 ? 20.404 41.685 24.076 1.00 21.04 797 ALA A CA 1
ATOM 6191 C C . ALA A 1 796 ? 19.015 41.941 23.518 1.00 22.37 797 ALA A C 1
ATOM 6192 O O . ALA A 1 796 ? 18.010 41.577 24.144 1.00 24.21 797 ALA A O 1
ATOM 6194 N N . GLU A 1 797 ? 18.955 42.599 22.360 1.00 22.53 798 GLU A N 1
ATOM 6195 C CA . GLU A 1 797 ? 17.690 42.845 21.664 1.00 23.51 798 GLU A CA 1
ATOM 6196 C C . GLU A 1 797 ? 17.136 41.588 21.002 1.00 24.49 798 GLU A C 1
ATOM 6197 O O . GLU A 1 797 ? 15.918 41.397 20.943 1.00 22.01 798 GLU A O 1
ATOM 6203 N N . SER A 1 798 ? 18.040 40.754 20.482 1.00 23.71 799 SER A N 1
ATOM 6204 C CA . SER A 1 798 ? 17.674 39.494 19.819 1.00 23.34 799 SER A CA 1
ATOM 6205 C C . SER A 1 798 ? 18.877 38.570 19.744 1.00 23.23 799 SER A C 1
ATOM 6206 O O . SER A 1 798 ? 20.019 39.032 19.750 1.00 21.69 799 SER A O 1
ATOM 6209 N N . TYR A 1 799 ? 18.603 37.269 19.672 1.00 23.06 800 TYR A N 1
ATOM 6210 C CA . TYR A 1 799 ? 19.626 36.235 19.647 1.00 23.86 800 TYR A CA 1
ATOM 6211 C C . TYR A 1 799 ? 19.517 35.381 18.402 1.00 23.00 800 TYR A C 1
ATOM 6212 O O . TYR A 1 799 ? 18.416 35.127 17.907 1.00 22.35 800 TYR A O 1
ATOM 6221 N N . GLU A 1 800 ? 20.653 34.904 17.911 1.00 21.66 801 GLU A N 1
ATOM 6222 C CA . GLU A 1 800 ? 20.582 33.854 16.914 1.00 21.44 801 GLU A CA 1
ATOM 6223 C C . GLU A 1 800 ? 20.412 32.518 17.642 1.00 19.49 801 GLU A C 1
ATOM 6224 O O . GLU A 1 800 ? 20.794 32.369 18.817 1.00 18.82 801 GLU A O 1
ATOM 6230 N N . ARG A 1 801 ? 19.843 31.565 16.913 1.00 21.59 802 ARG A N 1
ATOM 6231 C CA . ARG A 1 801 ? 19.278 30.333 17.452 1.00 20.12 802 ARG A CA 1
ATOM 6232 C C . ARG A 1 801 ? 20.306 29.456 18.155 1.00 21.57 802 ARG A C 1
ATOM 6233 O O . ARG A 1 801 ? 20.078 29.031 19.304 1.00 21.32 802 ARG A O 1
ATOM 6241 N N . ILE A 1 802 ? 21.396 29.110 17.463 1.00 20.73 803 ILE A N 1
ATOM 6242 C CA . ILE A 1 802 ? 22.365 28.230 18.087 1.00 20.70 803 ILE A CA 1
ATOM 6243 C C . ILE A 1 802 ? 22.997 28.913 19.282 1.00 20.80 803 ILE A C 1
ATOM 6244 O O . ILE A 1 802 ? 23.212 28.285 20.314 1.00 22.56 803 ILE A O 1
ATOM 6249 N N . HIS A 1 803 ? 23.284 30.209 19.180 1.00 19.62 804 HIS A N 1
ATOM 6250 C CA . HIS A 1 803 ? 23.968 30.829 20.302 1.00 21.58 804 HIS A CA 1
ATOM 6251 C C . HIS A 1 803 ? 23.121 30.811 21.583 1.00 21.75 804 HIS A C 1
ATOM 6252 O O . HIS A 1 803 ? 23.602 30.421 22.657 1.00 23.11 804 HIS A O 1
ATOM 6259 N N . ARG A 1 804 ? 21.878 31.252 21.460 1.00 17.73 805 ARG A N 1
ATOM 6260 C CA . ARG A 1 804 ? 20.935 31.247 22.586 1.00 16.61 805 ARG A CA 1
ATOM 6261 C C . ARG A 1 804 ? 20.928 29.850 23.247 1.00 16.53 805 ARG A C 1
ATOM 6262 O O . ARG A 1 804 ? 21.016 29.746 24.477 1.00 18.21 805 ARG A O 1
ATOM 6270 N N . SER A 1 805 ? 20.854 28.792 22.447 1.00 19.56 806 SER A N 1
ATOM 6271 C CA . SER A 1 805 ? 20.797 27.435 23.013 1.00 19.73 806 SER A CA 1
ATOM 6272 C C . SER A 1 805 ? 22.063 27.089 23.789 1.00 19.20 806 SER A C 1
ATOM 6273 O O . SER A 1 805 ? 22.001 26.319 24.764 1.00 16.78 806 SER A O 1
ATOM 6276 N N . ASN A 1 806 ? 23.212 27.582 23.314 1.00 16.27 807 ASN A N 1
ATOM 6277 C CA . ASN A 1 806 ? 24.482 27.294 23.994 1.00 18.40 807 ASN A CA 1
ATOM 6278 C C . ASN A 1 806 ? 24.574 28.021 25.316 1.00 18.58 807 ASN A C 1
ATOM 6279 O O . ASN A 1 806 ? 25.072 27.467 26.292 1.00 20.48 807 ASN A O 1
ATOM 6284 N N . LEU A 1 807 ? 24.133 29.280 25.342 1.00 18.21 808 LEU A N 1
ATOM 6285 C CA . LEU A 1 807 ? 24.045 30.050 26.583 1.00 18.80 808 LEU A CA 1
ATOM 6286 C C . LEU A 1 807 ? 23.225 29.291 27.636 1.00 21.90 808 LEU A C 1
ATOM 6287 O O . LEU A 1 807 ? 23.677 29.108 28.783 1.00 21.77 808 LEU A O 1
ATOM 6292 N N . VAL A 1 808 ? 22.018 28.861 27.255 1.00 19.79 809 VAL A N 1
ATOM 6293 C CA . VAL A 1 808 ? 21.146 28.113 28.151 1.00 19.78 809 VAL A CA 1
ATOM 6294 C C . VAL A 1 808 ? 21.865 26.862 28.644 1.00 21.61 809 VAL A C 1
ATOM 6295 O O . VAL A 1 808 ? 21.803 26.531 29.827 1.00 23.24 809 VAL A O 1
ATOM 6299 N N . GLY A 1 809 ? 22.599 26.204 27.756 1.00 19.30 810 GLY A N 1
ATOM 6300 C CA . GLY A 1 809 ? 23.250 24.923 28.092 1.00 19.90 810 GLY A CA 1
ATOM 6301 C C . GLY A 1 809 ? 24.358 25.068 29.128 1.00 21.12 810 GLY A C 1
ATOM 6302 O O . GLY A 1 809 ? 24.692 24.107 29.848 1.00 21.57 810 GLY A O 1
ATOM 6303 N N . MET A 1 810 ? 24.935 26.263 29.181 1.00 20.08 811 MET A N 1
ATOM 6304 C CA . MET A 1 810 ? 26.022 26.593 30.105 1.00 21.99 811 MET A CA 1
ATOM 6305 C C . MET A 1 810 ? 25.536 27.305 31.373 1.00 22.59 811 MET A C 1
ATOM 6306 O O . MET A 1 810 ? 26.338 27.606 32.271 1.00 21.31 811 MET A O 1
ATOM 6311 N N . GLY A 1 811 ? 24.226 27.554 31.442 1.00 21.86 812 GLY A N 1
ATOM 6312 C CA . GLY A 1 811 ? 23.588 28.045 32.653 1.00 24.15 812 GLY A CA 1
ATOM 6313 C C . GLY A 1 811 ? 23.552 29.559 32.695 1.00 22.97 812 GLY A C 1
ATOM 6314 O O . GLY A 1 811 ? 23.088 30.153 33.675 1.00 26.59 812 GLY A O 1
ATOM 6315 N N . VAL A 1 812 ? 24.021 30.177 31.617 1.00 23.14 813 VAL A N 1
ATOM 6316 C CA . VAL A 1 812 ? 24.011 31.631 31.486 1.00 22.00 813 VAL A CA 1
ATOM 6317 C C . VAL A 1 812 ? 22.616 32.096 31.073 1.00 24.69 813 VAL A C 1
ATOM 6318 O O . VAL A 1 812 ? 21.990 31.494 30.197 1.00 25.59 813 VAL A O 1
ATOM 6322 N N . ILE A 1 813 ? 22.132 33.189 31.669 1.00 24.33 814 ILE A N 1
ATOM 6323 C CA . ILE A 1 813 ? 20.778 33.647 31.361 1.00 23.52 814 ILE A CA 1
ATOM 6324 C C . ILE A 1 813 ? 20.734 34.553 30.139 1.00 22.02 814 ILE A C 1
ATOM 6325 O O . ILE A 1 813 ? 21.370 35.613 30.140 1.00 23.27 814 ILE A O 1
ATOM 6330 N N . PRO A 1 814 ? 19.993 34.139 29.080 1.00 23.39 815 PRO A N 1
ATOM 6331 C CA . PRO A 1 814 ? 19.871 35.058 27.962 1.00 22.64 815 PRO A CA 1
ATOM 6332 C C . PRO A 1 814 ? 18.658 35.939 28.187 1.00 22.44 815 PRO A C 1
ATOM 6333 O O . PRO A 1 814 ? 17.528 35.471 28.086 1.00 22.07 815 PRO A O 1
ATOM 6337 N N . LEU A 1 815 ? 18.893 37.189 28.547 1.00 21.10 816 LEU A N 1
ATOM 6338 C CA . LEU A 1 815 ? 17.798 38.142 28.707 1.00 20.78 816 LEU A CA 1
ATOM 6339 C C . LEU A 1 815 ? 17.575 38.915 27.424 1.00 21.60 816 LEU A C 1
ATOM 6340 O O . LEU A 1 815 ? 18.516 39.157 26.651 1.00 22.86 816 LEU A O 1
ATOM 6345 N N . GLU A 1 816 ? 16.325 39.297 27.187 1.00 22.50 817 GLU A N 1
ATOM 6346 C CA . GLU A 1 816 ? 15.964 39.978 25.954 1.00 23.74 817 GLU A CA 1
ATOM 6347 C C . GLU A 1 816 ? 15.133 41.191 26.301 1.00 25.35 817 GLU A C 1
ATOM 6348 O O . GLU A 1 816 ? 14.228 41.103 27.128 1.00 26.81 817 GLU A O 1
ATOM 6354 N N . TYR A 1 817 ? 15.447 42.320 25.674 1.00 25.37 818 TYR A N 1
ATOM 6355 C CA . TYR A 1 817 ? 14.671 43.537 25.857 1.00 25.40 818 TYR A CA 1
ATOM 6356 C C . TYR A 1 817 ? 13.247 43.299 25.383 1.00 24.70 818 TYR A C 1
ATOM 6357 O O . TYR A 1 817 ? 13.013 42.458 24.508 1.00 23.83 818 TYR A O 1
ATOM 6366 N N . LEU A 1 818 ? 12.296 44.030 25.970 1.00 26.13 819 LEU A N 1
ATOM 6367 C CA . LEU A 1 818 ? 10.904 43.940 25.537 1.00 27.40 819 LEU A CA 1
ATOM 6368 C C . LEU A 1 818 ? 10.819 44.667 24.203 1.00 29.32 819 LEU A C 1
ATOM 6369 O O . LEU A 1 818 ? 11.628 45.555 23.952 1.00 29.93 819 LEU A O 1
ATOM 6374 N N . PRO A 1 819 ? 9.850 44.295 23.338 1.00 31.68 820 PRO A N 1
ATOM 6375 C CA . PRO A 1 819 ? 9.673 45.020 22.080 1.00 32.93 820 PRO A CA 1
ATOM 6376 C C . PRO A 1 819 ? 9.704 46.537 22.276 1.00 33.87 820 PRO A C 1
ATOM 6377 O O . PRO A 1 819 ? 9.156 47.042 23.253 1.00 34.14 820 PRO A O 1
ATOM 6381 N N . GLY A 1 820 ? 10.359 47.246 21.356 1.00 34.54 821 GLY A N 1
ATOM 6382 C CA . GLY A 1 820 ? 10.465 48.707 21.418 1.00 33.98 821 GLY A CA 1
ATOM 6383 C C . GLY A 1 820 ? 11.405 49.219 22.496 1.00 33.42 821 GLY A C 1
ATOM 6384 O O . GLY A 1 820 ? 11.440 50.421 22.775 1.00 34.04 821 GLY A O 1
ATOM 6385 N N . GLU A 1 821 ? 12.159 48.303 23.102 1.00 32.38 822 GLU A N 1
ATOM 6386 C CA . GLU A 1 821 ? 13.112 48.631 24.159 1.00 30.40 822 GLU A CA 1
ATOM 6387 C C . GLU A 1 821 ? 14.528 48.145 23.798 1.00 29.65 822 GLU A C 1
ATOM 6388 O O . GLU A 1 821 ? 14.699 47.148 23.092 1.00 30.90 822 GLU A O 1
ATOM 6394 N N . ASN A 1 822 ? 15.527 48.884 24.268 1.00 29.43 823 ASN A N 1
ATOM 6395 C CA . ASN A 1 822 ? 16.947 48.638 23.994 1.00 29.83 823 ASN A CA 1
ATOM 6396 C C . ASN A 1 822 ? 17.772 49.586 24.857 1.00 29.06 823 ASN A C 1
ATOM 6397 O O . ASN A 1 822 ? 17.203 50.393 25.595 1.00 29.90 823 ASN A O 1
ATOM 6402 N N . ALA A 1 823 ? 19.098 49.514 24.761 1.00 29.20 824 ALA A N 1
ATOM 6403 C CA . ALA A 1 823 ? 19.973 50.300 25.643 1.00 29.99 824 ALA A CA 1
ATOM 6404 C C . ALA A 1 823 ? 19.760 51.816 25.522 1.00 30.76 824 ALA A C 1
ATOM 6405 O O . ALA A 1 823 ? 19.637 52.513 26.537 1.00 29.94 824 ALA A O 1
ATOM 6407 N N . ASP A 1 824 ? 19.706 52.322 24.291 1.00 30.85 825 ASP A N 1
ATOM 6408 C CA . ASP A 1 824 ? 19.472 53.756 24.063 1.00 32.45 825 ASP A CA 1
ATOM 6409 C C . ASP A 1 824 ? 18.104 54.212 24.575 1.00 31.83 825 ASP A C 1
ATOM 6410 O O . ASP A 1 824 ? 18.000 55.228 25.268 1.00 31.67 825 ASP A O 1
ATOM 6415 N N . ALA A 1 825 ? 17.067 53.447 24.234 1.00 31.96 826 ALA A N 1
ATOM 6416 C CA . ALA A 1 825 ? 15.689 53.724 24.648 1.00 31.66 826 ALA A CA 1
ATOM 6417 C C . ALA A 1 825 ? 15.481 53.740 26.170 1.00 31.85 826 ALA A C 1
ATOM 6418 O O . ALA A 1 825 ? 14.630 54.489 26.681 1.00 29.89 826 ALA A O 1
ATOM 6420 N N . LEU A 1 826 ? 16.254 52.929 26.889 1.00 29.51 827 LEU A N 1
ATOM 6421 C CA . LEU A 1 826 ? 16.194 52.895 28.358 1.00 30.37 827 LEU A CA 1
ATOM 6422 C C . LEU A 1 826 ? 17.211 53.820 29.040 1.00 29.97 827 LEU A C 1
ATOM 6423 O O . LEU A 1 826 ? 17.213 53.958 30.268 1.00 30.03 827 LEU A O 1
ATOM 6428 N N . GLY A 1 827 ? 18.082 54.434 28.244 1.00 30.27 828 GLY A N 1
ATOM 6429 C CA . GLY A 1 827 ? 19.119 55.317 28.761 1.00 28.68 828 GLY A CA 1
ATOM 6430 C C . GLY A 1 827 ? 20.206 54.637 29.570 1.00 29.32 828 GLY A C 1
ATOM 6431 O O . GLY A 1 827 ? 20.803 55.264 30.456 1.00 28.09 828 GLY A O 1
ATOM 6432 N N . LEU A 1 828 ? 20.455 53.356 29.268 1.00 27.74 829 LEU A N 1
ATOM 6433 C CA . LEU A 1 828 ? 21.550 52.589 29.872 1.00 28.54 829 LEU A CA 1
ATOM 6434 C C . LEU A 1 828 ? 22.910 52.992 29.307 1.00 28.64 829 LEU A C 1
ATOM 6435 O O . LEU A 1 828 ? 23.084 53.091 28.092 1.00 27.25 829 LEU A O 1
ATOM 6440 N N . THR A 1 829 ? 23.873 53.188 30.207 1.00 30.01 830 THR A N 1
ATOM 6441 C CA . THR A 1 829 ? 25.252 53.498 29.831 1.00 30.54 830 THR A CA 1
ATOM 6442 C C . THR A 1 829 ? 26.118 52.242 29.846 1.00 30.82 830 THR A C 1
ATOM 6443 O O . THR A 1 829 ? 27.105 52.150 29.115 1.00 32.01 830 THR A O 1
ATOM 6447 N N . GLY A 1 830 ? 25.736 51.274 30.670 1.00 30.88 831 GLY A N 1
ATOM 6448 C CA . GLY A 1 830 ? 26.534 50.059 30.840 1.00 31.52 831 GLY A CA 1
ATOM 6449 C C . GLY A 1 830 ? 27.518 50.231 31.974 1.00 30.93 831 GLY A C 1
ATOM 6450 O O . GLY A 1 830 ? 28.189 49.280 32.375 1.00 33.00 831 GLY A O 1
ATOM 6451 N N . GLN A 1 831 ? 27.590 51.454 32.488 1.00 31.94 832 GLN A N 1
ATOM 6452 C CA . GLN A 1 831 ? 28.458 51.786 33.605 1.00 31.63 832 GLN A CA 1
ATOM 6453 C C . GLN A 1 831 ? 27.730 51.689 34.938 1.00 31.93 832 GLN A C 1
ATOM 6454 O O . GLN A 1 831 ? 28.326 51.939 35.990 1.00 31.34 832 GLN A O 1
ATOM 6460 N N . GLU A 1 832 ? 26.450 51.311 34.886 1.00 31.11 833 GLU A N 1
ATOM 6461 C CA . GLU A 1 832 ? 25.663 51.061 36.091 1.00 29.76 833 GLU A CA 1
ATOM 6462 C C . GLU A 1 832 ? 25.904 49.638 36.611 1.00 29.31 833 GLU A C 1
ATOM 6463 O O . GLU A 1 832 ? 26.591 48.813 35.967 1.00 26.95 833 GLU A O 1
ATOM 6469 N N . ARG A 1 833 ? 25.347 49.366 37.785 1.00 28.37 834 ARG A N 1
ATOM 6470 C CA . ARG A 1 833 ? 25.394 48.029 38.378 1.00 28.21 834 ARG A CA 1
ATOM 6471 C C . ARG A 1 833 ? 24.018 47.381 38.374 1.00 27.68 834 ARG A C 1
ATOM 6472 O O . ARG A 1 833 ? 23.015 48.002 38.741 1.00 29.78 834 ARG A O 1
ATOM 6480 N N . TYR A 1 834 ? 23.992 46.132 37.922 1.00 26.14 835 TYR A N 1
ATOM 6481 C CA . TYR A 1 834 ? 22.772 45.476 37.480 1.00 25.36 835 TYR A CA 1
ATOM 6482 C C . TYR A 1 834 ? 22.334 44.358 38.409 1.00 24.69 835 TYR A C 1
ATOM 6483 O O . TYR A 1 834 ? 23.071 43.405 38.644 1.00 24.30 835 TYR A O 1
ATOM 6492 N N . THR A 1 835 ? 21.133 44.501 38.949 1.00 26.83 836 THR A N 1
ATOM 6493 C CA . THR A 1 835 ? 20.517 43.451 39.740 1.00 27.91 836 THR A CA 1
ATOM 6494 C C . THR A 1 835 ? 19.382 42.839 38.931 1.00 28.65 836 THR A C 1
ATOM 6495 O O . THR A 1 835 ? 18.457 43.538 38.521 1.00 28.91 836 THR A O 1
ATOM 6499 N N . ILE A 1 836 ? 19.506 41.542 38.664 1.00 27.78 837 ILE A N 1
ATOM 6500 C CA . ILE A 1 836 ? 18.477 40.771 37.971 1.00 26.92 837 ILE A CA 1
ATOM 6501 C C . ILE A 1 836 ? 17.814 39.857 38.989 1.00 27.47 837 ILE A C 1
ATOM 6502 O O . ILE A 1 836 ? 18.453 38.947 39.533 1.00 26.90 837 ILE A O 1
ATOM 6507 N N . ILE A 1 837 ? 16.528 40.099 39.220 1.00 28.31 838 ILE A N 1
ATOM 6508 C CA . ILE A 1 837 ? 15.777 39.417 40.267 1.00 29.05 838 ILE A CA 1
ATOM 6509 C C . ILE A 1 837 ? 15.270 38.071 39.776 1.00 28.60 838 ILE A C 1
ATOM 6510 O O . ILE A 1 837 ? 14.424 38.011 38.880 1.00 26.46 838 ILE A O 1
ATOM 6515 N N . ILE A 1 838 ? 15.781 36.994 40.362 1.00 29.44 839 ILE A N 1
ATOM 6516 C CA . ILE A 1 838 ? 15.289 35.666 40.016 1.00 30.90 839 ILE A CA 1
ATOM 6517 C C . ILE A 1 838 ? 14.286 35.172 41.075 1.00 33.12 839 ILE A C 1
ATOM 6518 O O . ILE A 1 838 ? 14.654 34.999 42.248 1.00 32.77 839 ILE A O 1
ATOM 6523 N N . PRO A 1 839 ? 13.018 34.960 40.663 1.00 34.54 840 PRO A N 1
ATOM 6524 C CA . PRO A 1 839 ? 11.935 34.542 41.573 1.00 36.73 840 PRO A CA 1
ATOM 6525 C C . PRO A 1 839 ? 12.046 33.063 41.935 1.00 37.93 840 PRO A C 1
ATOM 6526 O O . PRO A 1 839 ? 12.733 32.315 41.235 1.00 37.93 840 PRO A O 1
ATOM 6530 N N . GLU A 1 840 ? 11.376 32.653 43.015 1.00 38.91 841 GLU A N 1
ATOM 6531 C CA . GLU A 1 840 ? 11.408 31.259 43.481 1.00 40.20 841 GLU A CA 1
ATOM 6532 C C . GLU A 1 840 ? 10.747 30.283 42.511 1.00 39.95 841 GLU A C 1
ATOM 6533 O O . GLU A 1 840 ? 11.149 29.120 42.415 1.00 41.35 841 GLU A O 1
ATOM 6539 N N . ASN A 1 841 ? 9.731 30.760 41.802 1.00 38.72 842 ASN A N 1
ATOM 6540 C CA . ASN A 1 841 ? 9.025 29.946 40.832 1.00 37.61 842 ASN A CA 1
ATOM 6541 C C . ASN A 1 841 ? 9.218 30.539 39.441 1.00 37.32 842 ASN A C 1
ATOM 6542 O O . ASN A 1 841 ? 8.907 31.713 39.214 1.00 37.92 842 ASN A O 1
ATOM 6547 N N . LEU A 1 842 ? 9.739 29.732 38.518 1.00 34.81 843 LEU A N 1
ATOM 6548 C CA . LEU A 1 842 ? 10.088 30.205 37.179 1.00 32.86 843 LEU A CA 1
ATOM 6549 C C . LEU A 1 842 ? 9.180 29.630 36.077 1.00 32.37 843 LEU A C 1
ATOM 6550 O O . LEU A 1 842 ? 8.712 28.500 36.183 1.00 32.49 843 LEU A O 1
ATOM 6555 N N . LYS A 1 843 ? 8.922 30.425 35.039 1.00 29.99 844 LYS A N 1
ATOM 6556 C CA . LYS A 1 843 ? 8.138 29.999 33.871 1.00 29.69 844 LYS A CA 1
ATOM 6557 C C . LYS A 1 843 ? 8.880 30.350 32.584 1.00 29.05 844 LYS A C 1
ATOM 6558 O O . LYS A 1 843 ? 9.544 31.374 32.531 1.00 28.21 844 LYS A O 1
ATOM 6564 N N . PRO A 1 844 ? 8.748 29.514 31.536 1.00 29.91 845 PRO A N 1
ATOM 6565 C CA . PRO A 1 844 ? 9.496 29.826 30.309 1.00 29.96 845 PRO A CA 1
ATOM 6566 C C . PRO A 1 844 ? 9.061 31.147 29.664 1.00 29.68 845 PRO A C 1
ATOM 6567 O O . PRO A 1 844 ? 7.871 31.438 29.570 1.00 31.24 845 PRO A O 1
ATOM 6571 N N . GLN A 1 845 ? 10.029 31.938 29.215 1.00 30.07 846 GLN A N 1
ATOM 6572 C CA . GLN A 1 845 ? 9.741 33.207 28.543 1.00 31.12 846 GLN A CA 1
ATOM 6573 C C . GLN A 1 845 ? 9.284 34.281 29.532 1.00 31.34 846 GLN A C 1
ATOM 6574 O O . GLN A 1 845 ? 8.871 35.363 29.110 1.00 31.91 846 GLN A O 1
ATOM 6580 N N . MET A 1 846 ? 9.341 33.991 30.835 1.00 30.44 847 MET A N 1
ATOM 6581 C CA . MET A 1 846 ? 8.835 34.937 31.846 1.00 30.92 847 MET A CA 1
ATOM 6582 C C . MET A 1 846 ? 9.632 36.231 31.804 1.00 30.53 847 MET A C 1
ATOM 6583 O O . MET A 1 846 ? 10.818 36.235 31.455 1.00 30.49 847 MET A O 1
ATOM 6588 N N . LYS A 1 847 ? 8.961 37.326 32.139 1.00 29.43 848 LYS A N 1
ATOM 6589 C CA . LYS A 1 847 ? 9.633 38.601 32.325 1.00 29.83 848 LYS A CA 1
ATOM 6590 C C . LYS A 1 847 ? 10.177 38.659 33.751 1.00 28.99 848 LYS A C 1
ATOM 6591 O O . LYS A 1 847 ? 9.534 38.193 34.685 1.00 30.31 848 LYS A O 1
ATOM 6597 N N . VAL A 1 848 ? 11.383 39.192 33.898 1.00 28.74 849 VAL A N 1
ATOM 6598 C CA . VAL A 1 848 ? 11.998 39.416 35.209 1.00 27.79 849 VAL A CA 1
ATOM 6599 C C . VAL A 1 848 ? 12.294 40.918 35.356 1.00 28.87 849 VAL A C 1
ATOM 6600 O O . VAL A 1 848 ? 12.364 41.651 34.350 1.00 29.19 849 VAL A O 1
ATOM 6604 N N . GLN A 1 849 ? 12.487 41.374 36.588 1.00 27.38 850 GLN A N 1
ATOM 6605 C CA . GLN A 1 849 ? 12.886 42.756 36.766 1.00 29.15 850 GLN A CA 1
ATOM 6606 C C . GLN A 1 849 ? 14.401 42.909 36.879 1.00 28.05 850 GLN A C 1
ATOM 6607 O O . GLN A 1 849 ? 15.097 42.085 37.492 1.00 26.55 850 GLN A O 1
ATOM 6613 N N . VAL A 1 850 ? 14.903 43.932 36.201 1.00 27.24 851 VAL A N 1
ATOM 6614 C CA . VAL A 1 850 ? 16.282 44.351 36.329 1.00 27.72 851 VAL A CA 1
ATOM 6615 C C . VAL A 1 850 ? 16.254 45.658 37.115 1.00 29.66 851 VAL A C 1
ATOM 6616 O O . VAL A 1 850 ? 15.471 46.572 36.817 1.00 28.45 851 VAL A O 1
ATOM 6620 N N . LYS A 1 851 ? 17.082 45.725 38.149 1.00 32.13 852 LYS A N 1
ATOM 6621 C CA . LYS A 1 851 ? 17.187 46.936 38.949 1.00 34.29 852 LYS A CA 1
ATOM 6622 C C . LYS A 1 851 ? 18.603 47.459 38.846 1.00 33.62 852 LYS A C 1
ATOM 6623 O O . LYS A 1 851 ? 19.562 46.684 38.932 1.00 34.12 852 LYS A O 1
ATOM 6629 N N . LEU A 1 852 ? 18.731 48.767 38.649 1.00 32.80 853 LEU A N 1
ATOM 6630 C CA . LEU A 1 852 ? 20.041 49.406 38.613 1.00 34.14 853 LEU A CA 1
ATOM 6631 C C . LEU A 1 852 ? 20.326 50.082 39.952 1.00 35.19 853 LEU A C 1
ATOM 6632 O O . LEU A 1 852 ? 19.401 50.427 40.693 1.00 34.68 853 LEU A O 1
ATOM 6637 N N . ASP A 1 853 ? 21.607 50.260 40.261 1.00 36.76 854 ASP A N 1
ATOM 6638 C CA . ASP A 1 853 ? 22.015 50.962 41.481 1.00 38.13 854 ASP A CA 1
ATOM 6639 C C . ASP A 1 853 ? 21.621 52.439 41.454 1.00 39.39 854 ASP A C 1
ATOM 6640 O O . ASP A 1 853 ? 21.671 53.126 42.478 1.00 40.73 854 ASP A O 1
ATOM 6645 N N . THR A 1 854 ? 21.219 52.917 40.278 1.00 40.70 855 THR A N 1
ATOM 6646 C CA . THR A 1 854 ? 20.806 54.310 40.097 1.00 41.28 855 THR A CA 1
ATOM 6647 C C . THR A 1 854 ? 19.335 54.516 40.483 1.00 40.71 855 THR A C 1
ATOM 6648 O O . THR A 1 854 ? 18.867 55.651 40.614 1.00 40.39 855 THR A O 1
ATOM 6652 N N . GLY A 1 855 ? 18.608 53.415 40.656 1.00 39.68 856 GLY A N 1
ATOM 6653 C CA . GLY A 1 855 ? 17.193 53.477 41.008 1.00 38.88 856 GLY A CA 1
ATOM 6654 C C . GLY A 1 855 ? 16.281 53.097 39.858 1.00 38.19 856 GLY A C 1
ATOM 6655 O O . GLY A 1 855 ? 15.149 52.651 40.077 1.00 37.94 856 GLY A O 1
ATOM 6656 N N . LYS A 1 856 ? 16.774 53.283 38.633 1.00 36.45 857 LYS A N 1
ATOM 6657 C CA . LYS A 1 856 ? 16.064 52.871 37.425 1.00 35.37 857 LYS A CA 1
ATOM 6658 C C . LYS A 1 856 ? 15.738 51.381 37.444 1.00 34.04 857 LYS A C 1
ATOM 6659 O O . LYS A 1 856 ? 16.584 50.565 37.800 1.00 35.09 857 LYS A O 1
ATOM 6665 N N . THR A 1 857 ? 14.512 51.033 37.065 1.00 32.80 858 THR A N 1
ATOM 6666 C CA . THR A 1 857 ? 14.133 49.632 36.873 1.00 32.27 858 THR A CA 1
ATOM 6667 C C . THR A 1 857 ? 13.435 49.422 35.538 1.00 30.72 858 THR A C 1
ATOM 6668 O O . THR A 1 857 ? 12.682 50.288 35.065 1.00 29.94 858 THR A O 1
ATOM 6672 N N . PHE A 1 858 ? 13.669 48.255 34.950 1.00 28.01 859 PHE A N 1
ATOM 6673 C CA . PHE A 1 858 ? 12.980 47.851 33.725 1.00 28.07 859 PHE A CA 1
ATOM 6674 C C . PHE A 1 858 ? 12.770 46.339 33.717 1.00 27.20 859 PHE A C 1
ATOM 6675 O O . PHE A 1 858 ? 13.141 45.646 34.669 1.00 28.31 859 PHE A O 1
ATOM 6683 N N . GLN A 1 859 ? 12.146 45.840 32.658 1.00 27.49 860 GLN A N 1
ATOM 6684 C CA . GLN A 1 859 ? 11.869 44.417 32.539 1.00 28.57 860 GLN A CA 1
ATOM 6685 C C . GLN A 1 859 ? 12.592 43.835 31.351 1.00 27.56 860 GLN A C 1
ATOM 6686 O O . GLN A 1 859 ? 12.880 44.528 30.378 1.00 28.21 860 GLN A O 1
ATOM 6692 N N . ALA A 1 860 ? 12.882 42.545 31.439 1.00 26.72 861 ALA A N 1
ATOM 6693 C CA . ALA A 1 860 ? 13.463 41.824 30.335 1.00 27.59 861 ALA A CA 1
ATOM 6694 C C . ALA A 1 860 ? 12.790 40.458 30.284 1.00 26.88 861 ALA A C 1
ATOM 6695 O O . ALA A 1 860 ? 12.309 39.942 31.307 1.00 25.34 861 ALA A O 1
ATOM 6697 N N . VAL A 1 861 ? 12.721 39.917 29.080 1.00 25.85 862 VAL A N 1
ATOM 6698 C CA . VAL A 1 861 ? 12.234 38.572 28.857 1.00 27.19 862 VAL A CA 1
ATOM 6699 C C . VAL A 1 861 ? 13.383 37.619 29.200 1.00 26.41 862 VAL A C 1
ATOM 6700 O O . VAL A 1 861 ? 14.505 37.838 28.762 1.00 26.37 862 VAL A O 1
ATOM 6704 N N . MET A 1 862 ? 13.114 36.593 30.012 1.00 28.60 863 MET A N 1
ATOM 6705 C CA . MET A 1 862 ? 14.123 35.561 30.285 1.00 29.14 863 MET A CA 1
ATOM 6706 C C . MET A 1 862 ? 13.969 34.406 29.282 1.00 29.05 863 MET A C 1
ATOM 6707 O O . MET A 1 862 ? 13.016 33.626 29.364 1.00 28.86 863 MET A O 1
ATOM 6712 N N . ARG A 1 863 ? 14.921 34.301 28.348 1.00 27.00 864 ARG A N 1
ATOM 6713 C CA . ARG A 1 863 ? 14.781 33.426 27.187 1.00 24.77 864 ARG A CA 1
ATOM 6714 C C . ARG A 1 863 ? 15.134 31.961 27.450 1.00 25.28 864 ARG A C 1
ATOM 6715 O O . ARG A 1 863 ? 15.919 31.356 26.724 1.00 21.62 864 ARG A O 1
ATOM 6723 N N . PHE A 1 864 ? 14.556 31.406 28.510 1.00 22.81 865 PHE A N 1
ATOM 6724 C CA . PHE A 1 864 ? 14.423 29.970 28.631 1.00 21.04 865 PHE A CA 1
ATOM 6725 C C . PHE A 1 864 ? 13.061 29.642 28.019 1.00 21.20 865 PHE A C 1
ATOM 6726 O O . PHE A 1 864 ? 12.019 29.947 28.611 1.00 21.67 865 PHE A O 1
ATOM 6734 N N . ASP A 1 865 ? 13.089 29.012 26.845 1.00 22.15 866 ASP A N 1
ATOM 6735 C CA . ASP A 1 865 ? 11.938 28.925 25.934 1.00 21.08 866 ASP A CA 1
ATOM 6736 C C . ASP A 1 865 ? 11.056 27.680 26.119 1.00 21.07 866 ASP A C 1
ATOM 6737 O O . ASP A 1 865 ? 9.955 27.596 25.554 1.00 18.67 866 ASP A O 1
ATOM 6742 N N . THR A 1 866 ? 11.564 26.703 26.873 1.00 22.54 867 THR A N 1
ATOM 6743 C CA . THR A 1 866 ? 10.851 25.465 27.155 1.00 22.36 867 THR A CA 1
ATOM 6744 C C . THR A 1 866 ? 11.083 25.074 28.604 1.00 21.11 867 THR A C 1
ATOM 6745 O O . THR A 1 866 ? 12.015 25.552 29.235 1.00 20.44 867 THR A O 1
ATOM 6749 N N . ASP A 1 867 ? 10.224 24.210 29.116 1.00 21.29 868 ASP A N 1
ATOM 6750 C CA . ASP A 1 867 ? 10.380 23.644 30.459 1.00 23.81 868 ASP A CA 1
ATOM 6751 C C . ASP A 1 867 ? 11.698 22.914 30.629 1.00 22.24 868 ASP A C 1
ATOM 6752 O O . ASP A 1 867 ? 12.355 23.051 31.658 1.00 23.04 868 ASP A O 1
ATOM 6757 N N . VAL A 1 868 ? 12.087 22.145 29.619 1.00 24.88 869 VAL A N 1
ATOM 6758 C CA . VAL A 1 868 ? 13.357 21.445 29.650 1.00 24.16 869 VAL A CA 1
ATOM 6759 C C . VAL A 1 868 ? 14.540 22.432 29.779 1.00 23.58 869 VAL A C 1
ATOM 6760 O O . VAL A 1 868 ? 15.454 22.203 30.564 1.00 23.51 869 VAL A O 1
ATOM 6764 N N . GLU A 1 869 ? 14.523 23.518 29.008 1.00 21.71 870 GLU A N 1
ATOM 6765 C CA . GLU A 1 869 ? 15.566 24.548 29.124 1.00 22.49 870 GLU A CA 1
ATOM 6766 C C . GLU A 1 869 ? 15.641 25.116 30.537 1.00 23.29 870 GLU A C 1
ATOM 6767 O O . GLU A 1 869 ? 16.732 25.462 31.032 1.00 23.60 870 GLU A O 1
ATOM 6773 N N . LEU A 1 870 ? 14.480 25.259 31.175 1.00 24.79 871 LEU A N 1
ATOM 6774 C CA . LEU A 1 870 ? 14.444 25.709 32.556 1.00 24.47 871 LEU A CA 1
ATOM 6775 C C . LEU A 1 870 ? 15.105 24.718 33.500 1.00 24.99 871 LEU A C 1
ATOM 6776 O O . LEU A 1 870 ? 15.831 25.122 34.412 1.00 25.05 871 LEU A O 1
ATOM 6781 N N . THR A 1 871 ? 14.872 23.424 33.271 1.00 25.49 872 THR A N 1
ATOM 6782 C CA . THR A 1 871 ? 15.519 22.376 34.067 1.00 25.92 872 THR A CA 1
ATOM 6783 C C . THR A 1 871 ? 17.025 22.426 33.851 1.00 25.53 872 THR A C 1
ATOM 6784 O O . THR A 1 871 ? 17.793 22.159 34.778 1.00 24.78 872 THR A O 1
ATOM 6788 N N . TYR A 1 872 ? 17.446 22.800 32.637 1.00 23.09 873 TYR A N 1
ATOM 6789 C CA . TYR A 1 872 ? 18.868 22.960 32.385 1.00 22.68 873 TYR A CA 1
ATOM 6790 C C . TYR A 1 872 ? 19.390 24.121 33.210 1.00 22.49 873 TYR A C 1
ATOM 6791 O O . TYR A 1 872 ? 20.420 23.982 33.853 1.00 22.30 873 TYR A O 1
ATOM 6800 N N . PHE A 1 873 ? 18.665 25.240 33.236 1.00 22.75 874 PHE A N 1
ATOM 6801 C CA . PHE A 1 873 ? 19.094 26.392 34.046 1.00 21.96 874 PHE A CA 1
ATOM 6802 C C . PHE A 1 873 ? 19.221 26.058 35.538 1.00 22.38 874 PHE A C 1
ATOM 6803 O O . PHE A 1 873 ? 20.238 26.347 36.153 1.00 22.72 874 PHE A O 1
ATOM 6811 N N . LEU A 1 874 ? 18.181 25.449 36.096 1.00 21.81 875 LEU A N 1
ATOM 6812 C CA . LEU A 1 874 ? 18.184 24.962 37.474 1.00 24.59 875 LEU A CA 1
ATOM 6813 C C . LEU A 1 874 ? 19.321 24.001 37.793 1.00 24.15 875 LEU A C 1
ATOM 6814 O O . LEU A 1 874 ? 19.753 23.907 38.951 1.00 25.36 875 LEU A O 1
ATOM 6819 N N . ASN A 1 875 ? 19.757 23.253 36.786 1.00 23.97 876 ASN A N 1
ATOM 6820 C CA . ASN A 1 875 ? 20.855 22.285 36.944 1.00 23.32 876 ASN A CA 1
ATOM 6821 C C . ASN A 1 875 ? 22.250 22.899 36.771 1.00 22.12 876 ASN A C 1
ATOM 6822 O O . ASN A 1 875 ? 23.253 22.249 37.016 1.00 21.26 876 ASN A O 1
ATOM 6827 N N . GLY A 1 876 ? 22.314 24.154 36.359 1.00 20.44 877 GLY A N 1
ATOM 6828 C CA . GLY A 1 876 ? 23.589 24.814 36.180 1.00 22.46 877 GLY A CA 1
ATOM 6829 C C . GLY A 1 876 ? 24.183 24.486 34.819 1.00 24.11 877 GLY A C 1
ATOM 6830 O O . GLY A 1 876 ? 25.308 24.891 34.516 1.00 26.84 877 GLY A O 1
ATOM 6831 N N . GLY A 1 877 ? 23.416 23.785 33.990 1.00 21.67 878 GLY A N 1
ATOM 6832 C CA . GLY A 1 877 ? 23.840 23.446 32.628 1.00 22.20 878 GLY A CA 1
ATOM 6833 C C . GLY A 1 877 ? 23.235 22.147 32.117 1.00 22.98 878 GLY A C 1
ATOM 6834 O O . GLY A 1 877 ? 22.761 21.296 32.899 1.00 22.97 878 GLY A O 1
ATOM 6835 N N . ILE A 1 878 ? 23.251 21.979 30.799 1.00 19.15 879 ILE A N 1
ATOM 6836 C CA . ILE A 1 878 ? 22.737 20.772 30.196 1.00 21.94 879 ILE A CA 1
ATOM 6837 C C . ILE A 1 878 ? 23.588 19.564 30.563 1.00 21.16 879 ILE A C 1
ATOM 6838 O O . ILE A 1 878 ? 23.036 18.492 30.826 1.00 23.63 879 ILE A O 1
ATOM 6843 N N . LEU A 1 879 ? 24.921 19.708 30.581 1.00 20.56 880 LEU A N 1
ATOM 6844 C CA . LEU A 1 879 ? 25.746 18.535 30.921 1.00 20.59 880 LEU A CA 1
ATOM 6845 C C . LEU A 1 879 ? 25.734 18.250 32.406 1.00 20.55 880 LEU A C 1
ATOM 6846 O O . LEU A 1 879 ? 25.872 17.087 32.827 1.00 19.95 880 LEU A O 1
ATOM 6851 N N . ASN A 1 880 ? 25.515 19.282 33.212 1.00 21.65 881 ASN A N 1
ATOM 6852 C CA . ASN A 1 880 ? 25.326 19.039 34.652 1.00 24.59 881 ASN A CA 1
ATOM 6853 C C . ASN A 1 880 ? 24.100 18.167 34.818 1.00 24.51 881 ASN A C 1
ATOM 6854 O O . ASN A 1 880 ? 24.153 17.138 35.470 1.00 23.57 881 ASN A O 1
ATOM 6859 N N . TYR A 1 881 ? 22.998 18.571 34.185 1.00 23.70 882 TYR A N 1
ATOM 6860 C CA . TYR A 1 881 ? 21.784 17.790 34.240 1.00 22.41 882 TYR A CA 1
ATOM 6861 C C . TYR A 1 881 ? 22.031 16.341 33.807 1.00 22.34 882 TYR A C 1
ATOM 6862 O O . TYR A 1 881 ? 21.584 15.415 34.499 1.00 24.33 882 TYR A O 1
ATOM 6871 N N . MET A 1 882 ? 22.722 16.143 32.672 1.00 20.14 883 MET A N 1
ATOM 6872 C CA . MET A 1 882 ? 23.003 14.772 32.158 1.00 19.23 883 MET A CA 1
ATOM 6873 C C . MET A 1 882 ? 23.881 13.919 33.105 1.00 21.48 883 MET A C 1
ATOM 6874 O O . MET A 1 882 ? 23.654 12.712 33.253 1.00 17.98 883 MET A O 1
ATOM 6879 N N . ILE A 1 883 ? 24.885 14.529 33.727 1.00 19.29 884 ILE A N 1
ATOM 6880 C CA . ILE A 1 883 ? 25.689 13.800 34.737 1.00 21.79 884 ILE A CA 1
ATOM 6881 C C . ILE A 1 883 ? 24.806 13.336 35.904 1.00 22.09 884 ILE A C 1
ATOM 6882 O O . ILE A 1 883 ? 24.855 12.164 36.314 1.00 20.64 884 ILE A O 1
ATOM 6887 N N . ARG A 1 884 ? 23.975 14.245 36.420 1.00 22.29 885 ARG A N 1
ATOM 6888 C CA . ARG A 1 884 ? 23.066 13.867 37.518 1.00 23.64 885 ARG A CA 1
ATOM 6889 C C . ARG A 1 884 ? 22.168 12.708 37.140 1.00 24.26 885 ARG A C 1
ATOM 6890 O O . ARG A 1 884 ? 21.967 11.807 37.930 1.00 24.91 885 ARG A O 1
ATOM 6898 N N . LYS A 1 885 ? 21.635 12.730 35.923 1.00 26.34 886 LYS A N 1
ATOM 6899 C CA . LYS A 1 885 ? 20.730 11.686 35.465 1.00 27.54 886 LYS A CA 1
ATOM 6900 C C . LYS A 1 885 ? 21.463 10.345 35.324 1.00 28.24 886 LYS A C 1
ATOM 6901 O O . LYS A 1 885 ? 20.932 9.288 35.667 1.00 25.46 886 LYS A O 1
ATOM 6907 N N . MET A 1 886 ? 22.703 10.401 34.849 1.00 28.18 887 MET A N 1
ATOM 6908 C CA . MET A 1 886 ? 23.502 9.191 34.610 1.00 30.08 887 MET A CA 1
ATOM 6909 C C . MET A 1 886 ? 24.161 8.639 35.859 1.00 29.52 887 MET A C 1
ATOM 6910 O O . MET A 1 886 ? 24.445 7.434 35.942 1.00 29.60 887 MET A O 1
ATOM 6915 N N . ALA A 1 887 ? 24.373 9.513 36.836 1.00 28.99 888 ALA A N 1
ATOM 6916 C CA . ALA A 1 887 ? 24.988 9.121 38.100 1.00 30.81 888 ALA A CA 1
ATOM 6917 C C . ALA A 1 887 ? 23.995 8.339 38.939 1.00 33.36 888 ALA A C 1
ATOM 6918 O O . ALA A 1 887 ? 24.393 7.526 39.767 1.00 33.73 888 ALA A O 1
ATOM 6920 N N . LYS A 1 888 ? 22.703 8.595 38.716 1.00 36.85 889 LYS A N 1
ATOM 6921 C CA . LYS A 1 888 ? 21.620 7.916 39.434 1.00 40.34 889 LYS A CA 1
ATOM 6922 C C . LYS A 1 888 ? 20.567 7.276 38.507 1.00 42.28 889 LYS A C 1
ATOM 6923 O O . LYS A 1 888 ? 19.524 6.784 38.973 1.00 43.28 889 LYS A O 1
ATOM 6930 N N . SER B 1 1 ? 34.087 -1.016 47.919 1.00 34.58 2 SER B N 1
ATOM 6931 C CA . SER B 1 1 ? 35.543 -0.721 48.034 1.00 33.47 2 SER B CA 1
ATOM 6932 C C . SER B 1 1 ? 36.416 -1.967 47.916 1.00 34.21 2 SER B C 1
ATOM 6933 O O . SER B 1 1 ? 36.021 -3.077 48.303 1.00 34.49 2 SER B O 1
ATOM 6936 N N . ASN B 1 2 ? 37.611 -1.754 47.379 1.00 32.50 3 ASN B N 1
ATOM 6937 C CA . ASN B 1 2 ? 38.644 -2.756 47.376 1.00 31.75 3 ASN B CA 1
ATOM 6938 C C . ASN B 1 2 ? 39.466 -2.644 48.663 1.00 30.68 3 ASN B C 1
ATOM 6939 O O . ASN B 1 2 ? 40.104 -1.613 48.904 1.00 31.23 3 ASN B O 1
ATOM 6944 N N . PRO B 1 3 ? 39.421 -3.693 49.505 1.00 30.47 4 PRO B N 1
ATOM 6945 C CA . PRO B 1 3 ? 40.153 -3.767 50.766 1.00 30.16 4 PRO B CA 1
ATOM 6946 C C . PRO B 1 3 ? 41.682 -3.755 50.619 1.00 29.82 4 PRO B C 1
ATOM 6947 O O . PRO B 1 3 ? 42.394 -3.551 51.604 1.00 27.83 4 PRO B O 1
ATOM 6951 N N . PHE B 1 4 ? 42.168 -3.986 49.406 1.00 29.89 5 PHE B N 1
ATOM 6952 C CA . PHE B 1 4 ? 43.608 -3.995 49.124 1.00 30.76 5 PHE B CA 1
ATOM 6953 C C . PHE B 1 4 ? 44.080 -2.727 48.389 1.00 31.68 5 PHE B C 1
ATOM 6954 O O . PHE B 1 4 ? 45.192 -2.680 47.859 1.00 32.31 5 PHE B O 1
ATOM 6962 N N . ALA B 1 5 ? 43.237 -1.699 48.385 1.00 30.56 6 ALA B N 1
ATOM 6963 C CA . ALA B 1 5 ? 43.525 -0.443 47.687 1.00 31.56 6 ALA B CA 1
ATOM 6964 C C . ALA B 1 5 ? 44.842 0.195 48.115 1.00 31.22 6 ALA B C 1
ATOM 6965 O O . ALA B 1 5 ? 45.501 0.855 47.310 1.00 33.06 6 ALA B O 1
ATOM 6967 N N . HIS B 1 6 ? 45.221 0.001 49.373 1.00 31.05 7 HIS B N 1
ATOM 6968 C CA . HIS B 1 6 ? 46.461 0.573 49.905 1.00 32.03 7 HIS B CA 1
ATOM 6969 C C . HIS B 1 6 ? 47.723 0.068 49.196 1.00 31.72 7 HIS B C 1
ATOM 6970 O O . HIS B 1 6 ? 48.760 0.736 49.233 1.00 31.09 7 HIS B O 1
ATOM 6977 N N . LEU B 1 7 ? 47.623 -1.096 48.549 1.00 30.95 8 LEU B N 1
ATOM 6978 C CA . LEU B 1 7 ? 48.764 -1.725 47.851 1.00 31.17 8 LEU B CA 1
ATOM 6979 C C . LEU B 1 7 ? 49.091 -1.089 46.519 1.00 30.95 8 LEU B C 1
ATOM 6980 O O . LEU B 1 7 ? 50.177 -1.305 45.980 1.00 30.32 8 LEU B O 1
ATOM 6985 N N . ALA B 1 8 ? 48.124 -0.346 45.978 1.00 30.58 9 ALA B N 1
ATOM 6986 C CA . ALA B 1 8 ? 48.282 0.379 44.740 1.00 30.99 9 ALA B CA 1
ATOM 6987 C C . ALA B 1 8 ? 49.254 1.538 44.923 1.00 31.40 9 ALA B C 1
ATOM 6988 O O . ALA B 1 8 ? 49.095 2.375 45.814 1.00 32.46 9 ALA B O 1
ATOM 6990 N N . GLU B 1 9 ? 50.258 1.585 44.067 1.00 30.29 10 GLU B N 1
ATOM 6991 C CA . GLU B 1 9 ? 51.237 2.653 44.105 1.00 31.45 10 GLU B CA 1
ATOM 6992 C C . GLU B 1 9 ? 51.830 2.842 42.706 1.00 31.45 10 GLU B C 1
ATOM 6993 O O . GLU B 1 9 ? 51.771 1.922 41.889 1.00 32.15 10 GLU B O 1
ATOM 6999 N N . PRO B 1 10 ? 52.366 4.042 42.409 1.00 32.29 11 PRO B N 1
ATOM 7000 C CA . PRO B 1 10 ? 53.006 4.226 41.108 1.00 32.10 11 PRO B CA 1
ATOM 7001 C C . PRO B 1 10 ? 54.236 3.344 40.922 1.00 30.43 11 PRO B C 1
ATOM 7002 O O . PRO B 1 10 ? 55.011 3.117 41.859 1.00 26.43 11 PRO B O 1
ATOM 7006 N N . LEU B 1 11 ? 54.396 2.865 39.696 1.00 30.30 12 LEU B N 1
ATOM 7007 C CA . LEU B 1 11 ? 55.536 2.045 39.333 1.00 31.29 12 LEU B CA 1
ATOM 7008 C C . LEU B 1 11 ? 56.751 2.958 39.248 1.00 33.17 12 LEU B C 1
ATOM 7009 O O . LEU B 1 11 ? 57.843 2.593 39.691 1.00 34.09 12 LEU B O 1
ATOM 7014 N N . ASP B 1 12 ? 56.533 4.169 38.732 1.00 33.76 13 ASP B N 1
ATOM 7015 C CA . ASP B 1 12 ? 57.601 5.126 38.495 1.00 35.46 13 ASP B CA 1
ATOM 7016 C C . ASP B 1 12 ? 57.129 6.547 38.863 1.00 34.49 13 ASP B C 1
ATOM 7017 O O . ASP B 1 12 ? 56.184 7.041 38.268 1.00 34.13 13 ASP B O 1
ATOM 7022 N N . PRO B 1 13 ? 57.757 7.177 39.881 1.00 35.52 14 PRO B N 1
ATOM 7023 C CA . PRO B 1 13 ? 57.469 8.556 40.340 1.00 35.76 14 PRO B CA 1
ATOM 7024 C C . PRO B 1 13 ? 57.478 9.630 39.245 1.00 36.45 14 PRO B C 1
ATOM 7025 O O . PRO B 1 13 ? 56.976 10.744 39.466 1.00 35.04 14 PRO B O 1
ATOM 7029 N N . VAL B 1 14 ? 58.058 9.298 38.090 1.00 37.28 15 VAL B N 1
ATOM 7030 C CA . VAL B 1 14 ? 58.101 10.194 36.932 1.00 37.24 15 VAL B CA 1
ATOM 7031 C C . VAL B 1 14 ? 56.738 10.183 36.227 1.00 36.87 15 VAL B C 1
ATOM 7032 O O . VAL B 1 14 ? 56.364 11.148 35.559 1.00 37.37 15 VAL B O 1
ATOM 7036 N N . GLN B 1 15 ? 56.002 9.083 36.396 1.00 35.62 16 GLN B N 1
ATOM 7037 C CA . GLN B 1 15 ? 54.677 8.919 35.815 1.00 35.27 16 GLN B CA 1
ATOM 7038 C C . GLN B 1 15 ? 53.721 8.455 36.923 1.00 32.25 16 GLN B C 1
ATOM 7039 O O . GLN B 1 15 ? 53.305 7.299 36.941 1.00 30.82 16 GLN B O 1
ATOM 7045 N N . PRO B 1 16 ? 53.382 9.361 37.865 1.00 29.63 17 PRO B N 1
ATOM 7046 C CA . PRO B 1 16 ? 52.686 8.968 39.105 1.00 29.34 17 PRO B CA 1
ATOM 7047 C C . PRO B 1 16 ? 51.323 8.278 38.921 1.00 29.68 17 PRO B C 1
ATOM 7048 O O . PRO B 1 16 ? 50.864 7.556 39.801 1.00 29.37 17 PRO B O 1
ATOM 7052 N N . GLY B 1 17 ? 50.689 8.499 37.781 1.00 30.02 18 GLY B N 1
ATOM 7053 C CA . GLY B 1 17 ? 49.313 8.062 37.595 1.00 30.33 18 GLY B CA 1
ATOM 7054 C C . GLY B 1 17 ? 49.227 6.632 37.109 1.00 28.53 18 GLY B C 1
ATOM 7055 O O . GLY B 1 17 ? 48.133 6.087 36.971 1.00 28.55 18 GLY B O 1
ATOM 7056 N N . LYS B 1 18 ? 50.382 6.043 36.818 1.00 28.07 19 LYS B N 1
ATOM 7057 C CA . LYS B 1 18 ? 50.472 4.657 36.369 1.00 28.22 19 LYS B CA 1
ATOM 7058 C C . LYS B 1 18 ? 50.845 3.768 37.543 1.00 26.82 19 LYS B C 1
ATOM 7059 O O . LYS B 1 18 ? 51.998 3.722 37.948 1.00 27.34 19 LYS B O 1
ATOM 7065 N N . LYS B 1 19 ? 49.848 3.076 38.083 1.00 25.57 20 LYS B N 1
ATOM 7066 C CA . LYS B 1 19 ? 49.991 2.350 39.344 1.00 25.29 20 LYS B CA 1
ATOM 7067 C C . LYS B 1 19 ? 49.895 0.848 39.142 1.00 24.71 20 LYS B C 1
ATOM 7068 O O . LYS B 1 19 ? 49.496 0.369 38.081 1.00 25.41 20 LYS B O 1
ATOM 7074 N N . PHE B 1 20 ? 50.246 0.107 40.181 1.00 24.21 21 PHE B N 1
ATOM 7075 C CA . PHE B 1 20 ? 50.044 -1.340 40.212 1.00 26.63 21 PHE B CA 1
ATOM 7076 C C . PHE B 1 20 ? 49.777 -1.785 41.634 1.00 26.20 21 PHE B C 1
ATOM 7077 O O . PHE B 1 20 ? 50.190 -1.116 42.585 1.00 26.03 21 PHE B O 1
ATOM 7085 N N . PHE B 1 21 ? 49.098 -2.917 41.777 1.00 25.85 22 PHE B N 1
ATOM 7086 C CA . PHE B 1 21 ? 48.919 -3.516 43.092 1.00 26.28 22 PHE B CA 1
ATOM 7087 C C . PHE B 1 21 ? 50.180 -4.242 43.536 1.00 26.00 22 PHE B C 1
ATOM 7088 O O . PHE B 1 21 ? 50.530 -5.281 42.984 1.00 25.92 22 PHE B O 1
ATOM 7096 N N . ASN B 1 22 ? 50.861 -3.692 44.539 1.00 25.88 23 ASN B N 1
ATOM 7097 C CA . ASN B 1 22 ? 52.167 -4.223 44.904 1.00 26.56 23 ASN B CA 1
ATOM 7098 C C . ASN B 1 22 ? 52.097 -5.349 45.905 1.00 27.11 23 ASN B C 1
ATOM 7099 O O . ASN B 1 22 ? 52.147 -5.123 47.126 1.00 28.54 23 ASN B O 1
ATOM 7104 N N . LEU B 1 23 ? 52.012 -6.571 45.380 1.00 29.03 24 LEU B N 1
ATOM 7105 C CA . LEU B 1 23 ? 51.891 -7.776 46.205 1.00 27.71 24 LEU B CA 1
ATOM 7106 C C . LEU B 1 23 ? 53.039 -7.914 47.197 1.00 29.54 24 LEU B C 1
ATOM 7107 O O . LEU B 1 23 ? 52.918 -8.631 48.196 1.00 27.13 24 LEU B O 1
ATOM 7112 N N . ASN B 1 24 ? 54.151 -7.231 46.931 1.00 29.05 25 ASN B N 1
ATOM 7113 C CA . ASN B 1 24 ? 55.268 -7.222 47.897 1.00 31.38 25 ASN B CA 1
ATOM 7114 C C . ASN B 1 24 ? 54.960 -6.457 49.194 1.00 30.41 25 ASN B C 1
ATOM 7115 O O . ASN B 1 24 ? 55.617 -6.649 50.226 1.00 32.76 25 ASN B O 1
ATOM 7120 N N . LYS B 1 25 ? 53.949 -5.600 49.121 1.00 30.74 26 LYS B N 1
ATOM 7121 C CA . LYS B 1 25 ? 53.479 -4.811 50.244 1.00 31.03 26 LYS B CA 1
ATOM 7122 C C . LYS B 1 25 ? 52.480 -5.596 51.099 1.00 30.61 26 LYS B C 1
ATOM 7123 O O . LYS B 1 25 ? 51.985 -5.084 52.111 1.00 29.75 26 LYS B O 1
ATOM 7129 N N . LEU B 1 26 ? 52.177 -6.828 50.683 1.00 30.01 27 LEU B N 1
ATOM 7130 C CA . LEU B 1 26 ? 51.434 -7.759 51.525 1.00 28.83 27 LEU B CA 1
ATOM 7131 C C . LEU B 1 26 ? 52.269 -8.128 52.741 1.00 27.78 27 LEU B C 1
ATOM 7132 O O . LEU B 1 26 ? 51.721 -8.488 53.771 1.00 26.90 27 LEU B O 1
ATOM 7137 N N . GLU B 1 27 ? 53.591 -8.008 52.614 1.00 27.07 28 GLU B N 1
ATOM 7138 C CA . GLU B 1 27 ? 54.535 -8.349 53.682 1.00 27.29 28 GLU B CA 1
ATOM 7139 C C . GLU B 1 27 ? 54.237 -9.768 54.164 1.00 26.27 28 GLU B C 1
ATOM 7140 O O . GLU B 1 27 ? 54.091 -10.000 55.349 1.00 25.92 28 GLU B O 1
ATOM 7146 N N . ASP B 1 28 ? 54.126 -10.707 53.231 1.00 25.72 29 ASP B N 1
ATOM 7147 C CA . ASP B 1 28 ? 53.739 -12.071 53.566 1.00 25.63 29 ASP B CA 1
ATOM 7148 C C . ASP B 1 28 ? 54.689 -13.042 52.871 1.00 26.09 29 ASP B C 1
ATOM 7149 O O . ASP B 1 28 ? 54.771 -13.073 51.634 1.00 25.49 29 ASP B O 1
ATOM 7154 N N . SER B 1 29 ? 55.390 -13.842 53.666 1.00 23.37 30 SER B N 1
ATOM 7155 C CA . SER B 1 29 ? 56.483 -14.689 53.157 1.00 24.75 30 SER B CA 1
ATOM 7156 C C . SER B 1 29 ? 55.979 -15.819 52.284 1.00 25.12 30 SER B C 1
ATOM 7157 O O . SER B 1 29 ? 56.773 -16.470 51.595 1.00 24.74 30 SER B O 1
ATOM 7160 N N . ARG B 1 30 ? 54.670 -16.085 52.338 1.00 24.57 31 ARG B N 1
ATOM 7161 C CA . ARG B 1 30 ? 54.096 -17.149 51.517 1.00 24.25 31 ARG B CA 1
ATOM 7162 C C . ARG B 1 30 ? 54.166 -16.739 50.056 1.00 23.19 31 ARG B C 1
ATOM 7163 O O . ARG B 1 30 ? 54.326 -17.585 49.190 1.00 24.12 31 ARG B O 1
ATOM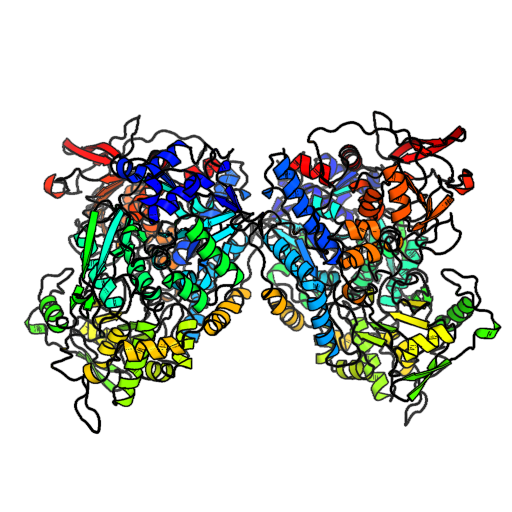 7171 N N . TYR B 1 31 ? 54.094 -15.441 49.781 1.00 21.92 32 TYR B N 1
ATOM 7172 C CA . TYR B 1 31 ? 54.016 -14.994 48.395 1.00 22.64 32 TYR B CA 1
ATOM 7173 C C . TYR B 1 31 ? 55.246 -15.441 47.601 1.00 22.46 32 TYR B C 1
ATOM 7174 O O . TYR B 1 31 ? 55.129 -15.921 46.480 1.00 24.30 32 TYR B O 1
ATOM 7183 N N . GLY B 1 32 ? 56.417 -15.309 48.210 1.00 21.45 33 GLY B N 1
ATOM 7184 C CA . GLY B 1 32 ? 57.677 -15.568 47.523 1.00 21.89 33 GLY B CA 1
ATOM 7185 C C . GLY B 1 32 ? 57.984 -17.020 47.239 1.00 21.52 33 GLY B C 1
ATOM 7186 O O . GLY B 1 32 ? 58.962 -17.305 46.575 1.00 24.39 33 GLY B O 1
ATOM 7187 N N . ARG B 1 33 ? 57.165 -17.942 47.738 1.00 21.09 34 ARG B N 1
ATOM 7188 C CA . ARG B 1 33 ? 57.358 -19.364 47.455 1.00 21.92 34 ARG B CA 1
ATOM 7189 C C . ARG B 1 33 ? 56.276 -19.897 46.519 1.00 22.53 34 ARG B C 1
ATOM 7190 O O . ARG B 1 33 ? 56.272 -21.077 46.203 1.00 22.05 34 ARG B O 1
ATOM 7198 N N . LEU B 1 34 ? 55.338 -19.041 46.118 1.00 21.32 35 LEU B N 1
ATOM 7199 C CA . LEU B 1 34 ? 54.221 -19.470 45.258 1.00 23.22 35 LEU B CA 1
ATOM 7200 C C . LEU B 1 34 ? 54.687 -19.816 43.835 1.00 22.13 35 LEU B C 1
ATOM 7201 O O . LEU B 1 34 ? 55.553 -19.138 43.316 1.00 21.87 35 LEU B O 1
ATOM 7206 N N . PRO B 1 35 ? 54.094 -20.851 43.195 1.00 22.07 36 PRO B N 1
ATOM 7207 C CA . PRO B 1 35 ? 54.357 -21.027 41.762 1.00 21.89 36 PRO B CA 1
ATOM 7208 C C . PRO B 1 35 ? 54.035 -19.713 41.099 1.00 21.84 36 PRO B C 1
ATOM 7209 O O . PRO B 1 35 ? 53.147 -19.013 41.571 1.00 23.22 36 PRO B O 1
ATOM 7213 N N . PHE B 1 36 ? 54.750 -19.365 40.035 1.00 21.38 37 PHE B N 1
ATOM 7214 C CA . PHE B 1 36 ? 54.525 -18.069 39.407 1.00 20.95 37 PHE B CA 1
ATOM 7215 C C . PHE B 1 36 ? 53.133 -18.026 38.753 1.00 21.12 37 PHE B C 1
ATOM 7216 O O . PHE B 1 36 ? 52.472 -16.958 38.709 1.00 19.22 37 PHE B O 1
ATOM 7224 N N . SER B 1 37 ? 52.654 -19.196 38.332 1.00 20.64 38 SER B N 1
ATOM 7225 C CA . SER B 1 37 ? 51.254 -19.306 37.824 1.00 22.40 38 SER B CA 1
ATOM 7226 C C . SER B 1 37 ? 50.221 -18.895 38.885 1.00 23.79 38 SER B C 1
ATOM 7227 O O . SER B 1 37 ? 49.205 -18.251 38.575 1.00 22.99 38 SER B O 1
ATOM 7230 N N . ILE B 1 38 ? 50.469 -19.258 40.138 1.00 22.94 39 ILE B N 1
ATOM 7231 C CA . ILE B 1 38 ? 49.534 -18.918 41.232 1.00 20.24 39 ILE B CA 1
ATOM 7232 C C . ILE B 1 38 ? 49.559 -17.403 41.569 1.00 24.54 39 ILE B C 1
ATOM 7233 O O . ILE B 1 38 ? 48.537 -16.789 41.901 1.00 21.99 39 ILE B O 1
ATOM 7238 N N . ARG B 1 39 ? 50.738 -16.807 41.458 1.00 23.74 40 ARG B N 1
ATOM 7239 C CA . ARG B 1 39 ? 50.903 -15.354 41.582 1.00 23.11 40 ARG B CA 1
ATOM 7240 C C . ARG B 1 39 ? 49.965 -14.545 40.666 1.00 23.60 40 ARG B C 1
ATOM 7241 O O . ARG B 1 39 ? 49.474 -13.506 41.063 1.00 24.61 40 ARG B O 1
ATOM 7249 N N . VAL B 1 40 ? 49.756 -15.027 39.437 1.00 22.26 41 VAL B N 1
ATOM 7250 C CA . VAL B 1 40 ? 48.827 -14.429 38.483 1.00 21.67 41 VAL B CA 1
ATOM 7251 C C . VAL B 1 40 ? 47.405 -14.475 39.023 1.00 22.92 41 VAL B C 1
ATOM 7252 O O . VAL B 1 40 ? 46.721 -13.457 39.064 1.00 24.56 41 VAL B O 1
ATOM 7256 N N . LEU B 1 41 ? 46.975 -15.649 39.473 1.00 22.18 42 LEU B N 1
ATOM 7257 C CA . LEU B 1 41 ? 45.686 -15.777 40.152 1.00 23.05 42 LEU B CA 1
ATOM 7258 C C . LEU B 1 41 ? 45.536 -14.803 41.326 1.00 24.42 42 LEU B C 1
ATOM 7259 O O . LEU B 1 41 ? 44.526 -14.071 41.454 1.00 21.40 42 LEU B O 1
ATOM 7264 N N . LEU B 1 42 ? 46.569 -14.766 42.164 1.00 22.69 43 LEU B N 1
ATOM 7265 C CA . LEU B 1 42 ? 46.552 -13.925 43.341 1.00 22.78 43 LEU B CA 1
ATOM 7266 C C . LEU B 1 42 ? 46.345 -12.473 42.938 1.00 21.43 43 LEU B C 1
ATOM 7267 O O . LEU B 1 42 ? 45.461 -11.792 43.455 1.00 23.99 43 LEU B O 1
ATOM 7272 N N . GLU B 1 43 ? 47.158 -11.989 42.012 1.00 20.71 44 GLU B N 1
ATOM 7273 C CA . GLU B 1 43 ? 47.009 -10.601 41.558 1.00 20.49 44 GLU B CA 1
ATOM 7274 C C . GLU B 1 43 ? 45.603 -10.317 41.035 1.00 20.65 44 GLU B C 1
ATOM 7275 O O . GLU B 1 43 ? 45.016 -9.303 41.393 1.00 21.25 44 GLU B O 1
ATOM 7281 N N . ALA B 1 44 ? 45.066 -11.192 40.190 1.00 20.95 45 ALA B N 1
ATOM 7282 C CA . ALA B 1 44 ? 43.704 -10.976 39.646 1.00 21.58 45 ALA B CA 1
ATOM 7283 C C . ALA B 1 44 ? 42.654 -10.853 40.742 1.00 23.15 45 ALA B C 1
ATOM 7284 O O . ALA B 1 44 ? 41.683 -10.110 40.583 1.00 22.98 45 ALA B O 1
ATOM 7286 N N . ALA B 1 45 ? 42.816 -11.619 41.825 1.00 23.72 46 ALA B N 1
ATOM 7287 C CA . ALA B 1 45 ? 41.866 -11.586 42.943 1.00 22.32 46 ALA B CA 1
ATOM 7288 C C . ALA B 1 45 ? 41.936 -10.252 43.667 1.00 22.18 46 ALA B C 1
ATOM 7289 O O . ALA B 1 45 ? 40.921 -9.585 43.842 1.00 22.53 46 ALA B O 1
ATOM 7291 N N . ILE B 1 46 ? 43.157 -9.854 44.030 1.00 22.75 47 ILE B N 1
ATOM 7292 C CA . ILE B 1 46 ? 43.422 -8.621 44.766 1.00 22.78 47 ILE B CA 1
ATOM 7293 C C . ILE B 1 46 ? 42.885 -7.381 44.042 1.00 24.21 47 ILE B C 1
ATOM 7294 O O . ILE B 1 46 ? 42.145 -6.574 44.634 1.00 24.46 47 ILE B O 1
ATOM 7299 N N . ARG B 1 47 ? 43.250 -7.239 42.762 1.00 24.72 48 ARG B N 1
ATOM 7300 C CA . ARG B 1 47 ? 42.830 -6.067 41.978 1.00 24.30 48 ARG B CA 1
ATOM 7301 C C . ARG B 1 47 ? 41.307 -6.039 41.857 1.00 24.30 48 ARG B C 1
ATOM 7302 O O . ARG B 1 47 ? 40.688 -4.975 41.762 1.00 22.20 48 ARG B O 1
ATOM 7310 N N . ASN B 1 48 ? 40.710 -7.225 41.846 1.00 23.01 49 ASN B N 1
ATOM 7311 C CA . ASN B 1 48 ? 39.289 -7.375 41.575 1.00 23.84 49 ASN B CA 1
ATOM 7312 C C . ASN B 1 48 ? 38.422 -7.594 42.804 1.00 23.43 49 ASN B C 1
ATOM 7313 O O . ASN B 1 48 ? 37.234 -7.844 42.668 1.00 22.29 49 ASN B O 1
ATOM 7318 N N . CYS B 1 49 ? 39.029 -7.531 43.986 1.00 22.30 50 CYS B N 1
ATOM 7319 C CA . CYS B 1 49 ? 38.318 -7.715 45.237 1.00 24.54 50 CYS B CA 1
ATOM 7320 C C . CYS B 1 49 ? 37.269 -6.614 45.418 1.00 27.01 50 CYS B C 1
ATOM 7321 O O . CYS B 1 49 ? 37.578 -5.420 45.416 1.00 27.75 50 CYS B O 1
ATOM 7324 N N . ASP B 1 50 ? 36.017 -7.030 45.556 1.00 28.00 51 ASP B N 1
ATOM 7325 C CA . ASP B 1 50 ? 34.932 -6.100 45.764 1.00 29.90 51 ASP B CA 1
ATOM 7326 C C . ASP B 1 50 ? 34.089 -6.490 46.979 1.00 32.14 51 ASP B C 1
ATOM 7327 O O . ASP B 1 50 ? 33.232 -5.713 47.439 1.00 31.30 51 ASP B O 1
ATOM 7332 N N . GLU B 1 51 ? 34.373 -7.680 47.508 1.00 32.11 52 GLU B N 1
ATOM 7333 C CA . GLU B 1 51 ? 33.604 -8.323 48.576 1.00 34.28 52 GLU B CA 1
ATOM 7334 C C . GLU B 1 51 ? 32.256 -8.867 48.097 1.00 33.87 52 GLU B C 1
ATOM 7335 O O . GLU B 1 51 ? 31.381 -9.175 48.907 1.00 34.21 52 GLU B O 1
ATOM 7341 N N . PHE B 1 52 ? 32.110 -8.990 46.777 1.00 34.26 53 PHE B N 1
ATOM 7342 C CA . PHE B 1 52 ? 30.943 -9.637 46.167 1.00 33.68 53 PHE B CA 1
ATOM 7343 C C . PHE B 1 52 ? 31.408 -10.820 45.326 1.00 33.73 53 PHE B C 1
ATOM 7344 O O . PHE B 1 52 ? 31.422 -11.948 45.813 1.00 32.94 53 PHE B O 1
ATOM 7352 N N . LEU B 1 53 ? 31.811 -10.554 44.081 1.00 32.80 54 LEU B N 1
ATOM 7353 C CA . LEU B 1 53 ? 32.337 -11.593 43.185 1.00 32.68 54 LEU B CA 1
ATOM 7354 C C . LEU B 1 53 ? 33.637 -12.172 43.713 1.00 31.71 54 LEU B C 1
ATOM 7355 O O . LEU B 1 53 ? 33.910 -13.370 43.581 1.00 31.02 54 LEU B O 1
ATOM 7360 N N . VAL B 1 54 ? 34.453 -11.297 44.281 1.00 29.48 55 VAL B N 1
ATOM 7361 C CA . VAL B 1 54 ? 35.765 -11.683 44.784 1.00 28.67 55 VAL B CA 1
ATOM 7362 C C . VAL B 1 54 ? 35.927 -11.156 46.196 1.00 28.30 55 VAL B C 1
ATOM 7363 O O . VAL B 1 54 ? 35.928 -9.947 46.404 1.00 31.55 55 VAL B O 1
ATOM 7367 N N . LYS B 1 55 ? 36.078 -12.068 47.152 1.00 28.24 56 LYS B N 1
ATOM 7368 C CA . LYS B 1 55 ? 36.084 -11.726 48.568 1.00 28.07 56 LYS B CA 1
ATOM 7369 C C . LYS B 1 55 ? 37.500 -11.770 49.158 1.00 27.80 56 LYS B C 1
ATOM 7370 O O . LYS B 1 55 ? 38.405 -12.449 48.624 1.00 24.40 56 LYS B O 1
ATOM 7376 N N . LYS B 1 56 ? 37.691 -11.041 50.253 1.00 26.83 57 LYS B N 1
ATOM 7377 C CA . LYS B 1 56 ? 38.975 -11.014 50.948 1.00 28.24 57 LYS B CA 1
ATOM 7378 C C . LYS B 1 56 ? 39.469 -12.402 51.287 1.00 28.12 57 LYS B C 1
ATOM 7379 O O . LYS B 1 56 ? 40.641 -12.697 51.085 1.00 29.40 57 LYS B O 1
ATOM 7385 N N . GLN B 1 57 ? 38.582 -13.260 51.793 1.00 27.43 58 GLN B N 1
ATOM 7386 C CA . GLN B 1 57 ? 38.953 -14.658 52.045 1.00 25.74 58 GLN B CA 1
ATOM 7387 C C . GLN B 1 57 ? 39.520 -15.349 50.804 1.00 24.14 58 GLN B C 1
ATOM 7388 O O . GLN B 1 57 ? 40.386 -16.195 50.926 1.00 23.98 58 GLN B O 1
ATOM 7394 N N . ASP B 1 58 ? 39.012 -15.001 49.619 1.00 24.42 59 ASP B N 1
ATOM 7395 C CA . ASP B 1 58 ? 39.500 -15.585 48.367 1.00 23.74 59 ASP B CA 1
ATOM 7396 C C . ASP B 1 58 ? 40.979 -15.269 48.223 1.00 24.57 59 ASP B C 1
ATOM 7397 O O . ASP B 1 58 ? 41.783 -16.135 47.910 1.00 21.61 59 ASP B O 1
ATOM 7402 N N . ILE B 1 59 ? 41.341 -14.021 48.510 1.00 23.27 60 ILE B N 1
ATOM 7403 C CA . ILE B 1 59 ? 42.736 -13.615 48.484 1.00 22.94 60 ILE B CA 1
ATOM 7404 C C . ILE B 1 59 ? 43.581 -14.431 49.473 1.00 24.46 60 ILE B C 1
ATOM 7405 O O . ILE B 1 59 ? 44.649 -14.926 49.102 1.00 25.14 60 ILE B O 1
ATOM 7410 N N . GLU B 1 60 ? 43.100 -14.592 50.706 1.00 23.83 61 GLU B N 1
ATOM 7411 C CA . GLU B 1 60 ? 43.802 -15.429 51.698 1.00 24.07 61 GLU B CA 1
ATOM 7412 C C . GLU B 1 60 ? 43.978 -16.869 51.204 1.00 25.14 61 GLU B C 1
ATOM 7413 O O . GLU B 1 60 ? 45.094 -17.371 51.212 1.00 24.02 61 GLU B O 1
ATOM 7419 N N . ASN B 1 61 ? 42.890 -17.514 50.756 1.00 23.80 62 ASN B N 1
ATOM 7420 C CA . ASN B 1 61 ? 42.946 -18.873 50.223 1.00 24.20 62 ASN B CA 1
ATOM 7421 C C . ASN B 1 61 ? 43.973 -19.089 49.114 1.00 24.86 62 ASN B C 1
ATOM 7422 O O . ASN B 1 61 ? 44.658 -20.116 49.105 1.00 24.05 62 ASN B O 1
ATOM 7427 N N . ILE B 1 62 ? 44.092 -18.127 48.195 1.00 23.09 63 ILE B N 1
ATOM 7428 C CA . ILE B 1 62 ? 45.073 -18.214 47.119 1.00 22.76 63 ILE B CA 1
ATOM 7429 C C . ILE B 1 62 ? 46.522 -18.117 47.663 1.00 23.73 63 ILE B C 1
ATOM 7430 O O . ILE B 1 62 ? 47.364 -18.978 47.366 1.00 27.23 63 ILE B O 1
ATOM 7435 N N . LEU B 1 63 ? 46.784 -17.085 48.462 1.00 23.50 64 LEU B N 1
ATOM 7436 C CA . LEU B 1 63 ? 48.048 -16.901 49.170 1.00 23.25 64 LEU B CA 1
ATOM 7437 C C . LEU B 1 63 ? 48.458 -18.092 50.017 1.00 23.46 64 LEU B C 1
ATOM 7438 O O . LEU B 1 63 ? 49.651 -18.357 50.167 1.00 18.78 64 LEU B O 1
ATOM 7443 N N . HIS B 1 64 ? 47.457 -18.767 50.596 1.00 21.80 65 HIS B N 1
ATOM 7444 C CA . HIS B 1 64 ? 47.644 -19.955 51.417 1.00 23.60 65 HIS B CA 1
ATOM 7445 C C . HIS B 1 64 ? 47.701 -21.221 50.566 1.00 23.68 65 HIS B C 1
ATOM 7446 O O . HIS B 1 64 ? 47.508 -22.328 51.074 1.00 23.07 65 HIS B O 1
ATOM 7453 N N . TRP B 1 65 ? 47.999 -21.051 49.271 1.00 23.24 66 TRP B N 1
ATOM 7454 C CA . TRP B 1 65 ? 48.057 -22.148 48.305 1.00 22.65 66 TRP B CA 1
ATOM 7455 C C . TRP B 1 65 ? 48.776 -23.397 48.775 1.00 23.33 66 TRP B C 1
ATOM 7456 O O . TRP B 1 65 ? 48.268 -24.524 48.578 1.00 21.89 66 TRP B O 1
ATOM 7467 N N . ASN B 1 66 ? 49.945 -23.243 49.401 1.00 21.89 67 ASN B N 1
ATOM 7468 C CA . ASN B 1 66 ? 50.693 -24.443 49.752 1.00 24.46 67 ASN B CA 1
ATOM 7469 C C . ASN B 1 66 ? 49.843 -25.430 50.540 1.00 24.76 67 ASN B C 1
ATOM 7470 O O . ASN B 1 66 ? 50.000 -26.624 50.391 1.00 24.14 67 ASN B O 1
ATOM 7475 N N . VAL B 1 67 ? 48.930 -24.897 51.348 1.00 24.93 68 VAL B N 1
ATOM 7476 C CA . VAL B 1 67 ? 48.032 -25.688 52.176 1.00 23.90 68 VAL B CA 1
ATOM 7477 C C . VAL B 1 67 ? 46.669 -25.901 51.513 1.00 24.70 68 VAL B C 1
ATOM 7478 O O . VAL B 1 67 ? 46.125 -27.008 51.517 1.00 23.52 68 VAL B O 1
ATOM 7482 N N . THR B 1 68 ? 46.094 -24.824 50.995 1.00 23.79 69 THR B N 1
ATOM 7483 C CA . THR B 1 68 ? 44.736 -24.876 50.458 1.00 23.62 69 THR B CA 1
ATOM 7484 C C . THR B 1 68 ? 44.633 -25.712 49.158 1.00 22.15 69 THR B C 1
ATOM 7485 O O . THR B 1 68 ? 43.562 -26.230 48.837 1.00 21.60 69 THR B O 1
ATOM 7489 N N . GLN B 1 69 ? 45.734 -25.884 48.437 1.00 22.04 70 GLN B N 1
ATOM 7490 C CA . GLN B 1 69 ? 45.726 -26.782 47.249 1.00 23.58 70 GLN B CA 1
ATOM 7491 C C . GLN B 1 69 ? 45.222 -28.221 47.572 1.00 24.12 70 GLN B C 1
ATOM 7492 O O . GLN B 1 69 ? 44.799 -28.950 46.673 1.00 25.65 70 GLN B O 1
ATOM 7498 N N . HIS B 1 70 ? 45.278 -28.623 48.845 1.00 25.86 71 HIS B N 1
ATOM 7499 C CA . HIS B 1 70 ? 44.862 -29.964 49.284 1.00 24.66 71 HIS B CA 1
ATOM 7500 C C . HIS B 1 70 ? 43.498 -29.995 49.963 1.00 26.03 71 HIS B C 1
ATOM 7501 O O . HIS B 1 70 ? 43.043 -31.054 50.416 1.00 29.74 71 HIS B O 1
ATOM 7508 N N . LYS B 1 71 ? 42.856 -28.838 50.062 1.00 25.22 72 LYS B N 1
ATOM 7509 C CA . LYS B 1 71 ? 41.596 -28.732 50.765 1.00 26.95 72 LYS B CA 1
ATOM 7510 C C . LYS B 1 71 ? 40.365 -28.528 49.873 1.00 26.73 72 LYS B C 1
ATOM 7511 O O . LYS B 1 71 ? 39.305 -28.170 50.375 1.00 28.17 72 LYS B O 1
ATOM 7517 N N . ASN B 1 72 ? 40.496 -28.772 48.571 1.00 28.03 73 ASN B N 1
ATOM 7518 C CA . ASN B 1 72 ? 39.345 -28.727 47.648 1.00 28.48 73 ASN B CA 1
ATOM 7519 C C . ASN B 1 72 ? 38.586 -27.401 47.785 1.00 28.03 73 ASN B C 1
ATOM 7520 O O . ASN B 1 72 ? 37.393 -27.379 48.086 1.00 28.60 73 ASN B O 1
ATOM 7525 N N . ILE B 1 73 ? 39.291 -26.297 47.568 1.00 26.23 74 ILE B N 1
ATOM 7526 C CA . ILE B 1 73 ? 38.775 -24.956 47.840 1.00 27.21 74 ILE B CA 1
ATOM 7527 C C . ILE B 1 73 ? 38.578 -24.219 46.529 1.00 26.55 74 ILE B C 1
ATOM 7528 O O . ILE B 1 73 ? 39.520 -24.096 45.748 1.00 30.42 74 ILE B O 1
ATOM 7533 N N . GLU B 1 74 ? 37.373 -23.710 46.290 1.00 22.68 75 GLU B N 1
ATOM 7534 C CA . GLU B 1 74 ? 37.142 -22.929 45.080 1.00 24.49 75 GLU B CA 1
ATOM 7535 C C . GLU B 1 74 ? 37.602 -21.485 45.183 1.00 24.02 75 GLU B C 1
ATOM 7536 O O . GLU B 1 74 ? 37.507 -20.848 46.236 1.00 23.79 75 GLU B O 1
ATOM 7542 N N . VAL B 1 75 ? 38.070 -20.968 44.054 1.00 23.54 76 VAL B N 1
ATOM 7543 C CA . VAL B 1 75 ? 38.496 -19.592 43.966 1.00 23.08 76 VAL B CA 1
ATOM 7544 C C . VAL B 1 75 ? 37.979 -19.003 42.669 1.00 23.62 76 VAL B C 1
ATOM 7545 O O . VAL B 1 75 ? 37.787 -19.743 41.672 1.00 24.67 76 VAL B O 1
ATOM 7549 N N . PRO B 1 76 ? 37.761 -17.676 42.665 1.00 22.25 77 PRO B N 1
ATOM 7550 C CA . PRO B 1 76 ? 37.430 -16.980 41.437 1.00 22.53 77 PRO B CA 1
ATOM 7551 C C . PRO B 1 76 ? 38.663 -16.611 40.635 1.00 21.50 77 PRO B C 1
ATOM 7552 O O . PRO B 1 76 ? 39.750 -16.391 41.205 1.00 22.44 77 PRO B O 1
ATOM 7556 N N . PHE B 1 77 ? 38.510 -16.574 39.317 1.00 20.64 78 PHE B N 1
ATOM 7557 C CA . PHE B 1 77 ? 39.549 -15.976 38.475 1.00 22.02 78 PHE B CA 1
ATOM 7558 C C . PHE B 1 77 ? 38.950 -15.105 37.357 1.00 23.53 78 PHE B C 1
ATOM 7559 O O . PHE B 1 77 ? 38.136 -15.582 36.563 1.00 24.44 78 PHE B O 1
ATOM 7567 N N . LYS B 1 78 ? 39.356 -13.834 37.332 1.00 21.77 79 LYS B N 1
ATOM 7568 C CA . LYS B 1 78 ? 38.932 -12.885 36.314 1.00 24.17 79 LYS B CA 1
ATOM 7569 C C . LYS B 1 78 ? 40.085 -12.559 35.356 1.00 24.17 79 LYS B C 1
ATOM 7570 O O . LYS B 1 78 ? 40.932 -11.718 35.687 1.00 26.62 79 LYS B O 1
ATOM 7576 N N . PRO B 1 79 ? 40.143 -13.237 34.181 1.00 23.87 80 PRO B N 1
ATOM 7577 C CA . PRO B 1 79 ? 41.281 -13.059 33.275 1.00 22.69 80 PRO B CA 1
ATOM 7578 C C . PRO B 1 79 ? 41.259 -11.683 32.605 1.00 21.90 80 PRO B C 1
ATOM 7579 O O . PRO B 1 79 ? 40.250 -11.001 32.647 1.00 20.43 80 PRO B O 1
ATOM 7583 N N . ALA B 1 80 ? 42.368 -11.282 32.000 1.00 19.77 81 ALA B N 1
ATOM 7584 C CA . ALA B 1 80 ? 42.438 -9.942 31.384 1.00 21.15 81 ALA B CA 1
ATOM 7585 C C . ALA B 1 80 ? 41.670 -9.815 30.054 1.00 21.03 81 ALA B C 1
ATOM 7586 O O . ALA B 1 80 ? 41.238 -8.725 29.669 1.00 17.39 81 ALA B O 1
ATOM 7588 N N . ARG B 1 81 ? 41.561 -10.913 29.320 1.00 18.95 82 ARG B N 1
ATOM 7589 C CA . ARG B 1 81 ? 40.982 -10.863 27.978 1.00 20.38 82 ARG B CA 1
ATOM 7590 C C . ARG B 1 81 ? 40.566 -12.245 27.534 1.00 20.05 82 ARG B C 1
ATOM 7591 O O . ARG B 1 81 ? 40.798 -13.225 28.236 1.00 16.87 82 ARG B O 1
ATOM 7599 N N . VAL B 1 82 ? 39.968 -12.310 26.349 1.00 20.04 83 VAL B N 1
ATOM 7600 C CA . VAL B 1 82 ? 39.536 -13.560 25.743 1.00 22.05 83 VAL B CA 1
ATOM 7601 C C . VAL B 1 82 ? 40.007 -13.568 24.276 1.00 20.75 83 VAL B C 1
ATOM 7602 O O . VAL B 1 82 ? 40.082 -12.516 23.627 1.00 22.07 83 VAL B O 1
ATOM 7606 N N . ILE B 1 83 ? 40.333 -14.743 23.762 1.00 19.50 84 ILE B N 1
ATOM 7607 C CA . ILE B 1 83 ? 40.678 -14.895 22.361 1.00 19.92 84 ILE B CA 1
ATOM 7608 C C . ILE B 1 83 ? 39.792 -15.975 21.730 1.00 19.31 84 ILE B C 1
ATOM 7609 O O . ILE B 1 83 ? 39.450 -16.987 22.368 1.00 20.93 84 ILE B O 1
ATOM 7614 N N . LEU B 1 84 ? 39.446 -15.770 20.469 1.00 19.11 85 LEU B N 1
ATOM 7615 C CA . LEU B 1 84 ? 38.616 -16.728 19.754 1.00 19.19 85 LEU B CA 1
ATOM 7616 C C . LEU B 1 84 ? 39.148 -16.983 18.350 1.00 17.27 85 LEU B C 1
ATOM 7617 O O . LEU B 1 84 ? 40.014 -16.259 17.834 1.00 18.90 85 LEU B O 1
ATOM 7622 N N . GLN B 1 85 ? 38.694 -18.084 17.767 1.00 21.74 86 GLN B N 1
ATOM 7623 C CA . GLN B 1 85 ? 38.888 -18.339 16.344 1.00 21.76 86 GLN B CA 1
ATOM 7624 C C . GLN B 1 85 ? 37.511 -18.549 15.685 1.00 20.67 86 GLN B C 1
ATOM 7625 O O . GLN B 1 85 ? 36.476 -18.450 16.377 1.00 22.20 86 GLN B O 1
ATOM 7631 N N . ASP B 1 86 ? 37.457 -18.783 14.368 1.00 19.58 87 ASP B N 1
ATOM 7632 C CA . ASP B 1 86 ? 36.162 -18.707 13.671 1.00 18.08 87 ASP B CA 1
ATOM 7633 C C . ASP B 1 86 ? 35.294 -19.927 13.860 1.00 17.33 87 ASP B C 1
ATOM 7634 O O . ASP B 1 86 ? 34.066 -19.810 13.801 1.00 18.48 87 ASP B O 1
ATOM 7639 N N . PHE B 1 87 ? 35.921 -21.099 14.029 1.00 16.49 88 PHE B N 1
ATOM 7640 C CA . PHE B 1 87 ? 35.166 -22.337 14.248 1.00 18.91 88 PHE B CA 1
ATOM 7641 C C . PHE B 1 87 ? 34.329 -22.254 15.521 1.00 18.11 88 PHE B C 1
ATOM 7642 O O . PHE B 1 87 ? 33.133 -22.617 15.529 1.00 20.77 88 PHE B O 1
ATOM 7650 N N . THR B 1 88 ? 34.953 -21.801 16.607 1.00 17.42 89 THR B N 1
ATOM 7651 C CA . THR B 1 88 ? 34.245 -21.679 17.891 1.00 17.45 89 THR B CA 1
ATOM 7652 C C . THR B 1 88 ? 33.627 -20.304 18.050 1.00 16.35 89 THR B C 1
ATOM 7653 O O . THR B 1 88 ? 32.785 -20.051 18.942 1.00 16.85 89 THR B O 1
ATOM 7657 N N . GLY B 1 89 ? 34.059 -19.398 17.188 1.00 15.48 90 GLY B N 1
ATOM 7658 C CA . GLY B 1 89 ? 33.609 -18.009 17.255 1.00 15.04 90 GLY B CA 1
ATOM 7659 C C . GLY B 1 89 ? 32.241 -17.767 16.646 1.00 18.74 90 GLY B C 1
ATOM 7660 O O . GLY B 1 89 ? 31.480 -16.927 17.142 1.00 17.78 90 GLY B O 1
ATOM 7661 N N . VAL B 1 90 ? 31.914 -18.467 15.561 1.00 17.40 91 VAL B N 1
ATOM 7662 C CA . VAL B 1 90 ? 30.567 -18.326 15.006 1.00 18.78 91 VAL B CA 1
ATOM 7663 C C . VAL B 1 90 ? 29.490 -18.717 16.047 1.00 17.83 91 VAL B C 1
ATOM 7664 O O . VAL B 1 90 ? 28.614 -17.896 16.377 1.00 17.88 91 VAL B O 1
ATOM 7668 N N . PRO B 1 91 ? 29.546 -19.957 16.575 1.00 19.02 92 PRO B N 1
ATOM 7669 C CA . PRO B 1 91 ? 28.564 -20.320 17.587 1.00 15.75 92 PRO B CA 1
ATOM 7670 C C . PRO B 1 91 ? 28.583 -19.435 18.828 1.00 18.48 92 PRO B C 1
ATOM 7671 O O . PRO B 1 91 ? 27.543 -19.226 19.416 1.00 21.31 92 PRO B O 1
ATOM 7675 N N . ALA B 1 92 ? 29.731 -18.857 19.188 1.00 17.51 93 ALA B N 1
ATOM 7676 C CA . ALA B 1 92 ? 29.775 -17.844 20.250 1.00 19.19 93 ALA B CA 1
ATOM 7677 C C . ALA B 1 92 ? 28.925 -16.604 19.948 1.00 19.93 93 ALA B C 1
ATOM 7678 O O . ALA B 1 92 ? 28.149 -16.181 20.802 1.00 18.92 93 ALA B O 1
ATOM 7680 N N . VAL B 1 93 ? 29.088 -16.023 18.757 1.00 19.16 94 VAL B N 1
ATOM 7681 C CA . VAL B 1 93 ? 28.322 -14.858 18.365 1.00 21.52 94 VAL B CA 1
ATOM 7682 C C . VAL B 1 93 ? 26.829 -15.209 18.271 1.00 21.79 94 VAL B C 1
ATOM 7683 O O . VAL B 1 93 ? 25.963 -14.404 18.638 1.00 17.60 94 VAL B O 1
ATOM 7687 N N . VAL B 1 94 ? 26.534 -16.423 17.808 1.00 18.78 95 VAL B N 1
ATOM 7688 C CA . VAL B 1 94 ? 25.148 -16.912 17.791 1.00 19.68 95 VAL B CA 1
ATOM 7689 C C . VAL B 1 94 ? 24.599 -16.930 19.225 1.00 21.53 95 VAL B C 1
ATOM 7690 O O . VAL B 1 94 ? 23.502 -16.431 19.457 1.00 17.25 95 VAL B O 1
ATOM 7694 N N . ASP B 1 95 ? 25.341 -17.537 20.167 1.00 21.61 96 ASP B N 1
ATOM 7695 C CA . ASP B 1 95 ? 24.943 -17.505 21.598 1.00 20.53 96 ASP B CA 1
ATOM 7696 C C . ASP B 1 95 ? 24.676 -16.050 22.047 1.00 20.78 96 ASP B C 1
ATOM 7697 O O . ASP B 1 95 ? 23.624 -15.766 22.597 1.00 20.65 96 ASP B O 1
ATOM 7702 N N . PHE B 1 96 ? 25.608 -15.140 21.787 1.00 18.89 97 PHE B N 1
ATOM 7703 C CA . PHE B 1 96 ? 25.419 -13.745 22.204 1.00 21.01 97 PHE B CA 1
ATOM 7704 C C . PHE B 1 96 ? 24.131 -13.166 21.605 1.00 21.44 97 PHE B C 1
ATOM 7705 O O . PHE B 1 96 ? 23.358 -12.500 22.302 1.00 23.22 97 PHE B O 1
ATOM 7713 N N . ALA B 1 97 ? 23.900 -13.428 20.318 1.00 20.32 98 ALA B N 1
ATOM 7714 C CA . ALA B 1 97 ? 22.702 -12.920 19.625 1.00 21.63 98 ALA B CA 1
ATOM 7715 C C . ALA B 1 97 ? 21.445 -13.487 20.258 1.00 22.25 98 ALA B C 1
ATOM 7716 O O . ALA B 1 97 ? 20.495 -12.745 20.543 1.00 21.40 98 ALA B O 1
ATOM 7718 N N . ALA B 1 98 ? 21.454 -14.799 20.478 1.00 20.79 99 ALA B N 1
ATOM 7719 C CA . ALA B 1 98 ? 20.373 -15.505 21.182 1.00 21.27 99 ALA B CA 1
ATOM 7720 C C . ALA B 1 98 ? 20.157 -15.025 22.622 1.00 21.80 99 ALA B C 1
ATOM 7721 O O . ALA B 1 98 ? 19.024 -14.922 23.084 1.00 21.41 99 ALA B O 1
ATOM 7723 N N . MET B 1 99 ? 21.236 -14.754 23.345 1.00 20.73 100 MET B N 1
ATOM 7724 C CA . MET B 1 99 ? 21.096 -14.218 24.689 1.00 21.72 100 MET B CA 1
ATOM 7725 C C . MET B 1 99 ? 20.437 -12.869 24.647 1.00 20.42 100 MET B C 1
ATOM 7726 O O . MET B 1 99 ? 19.633 -12.549 25.518 1.00 20.28 100 MET B O 1
ATOM 7731 N N . ARG B 1 100 ? 20.780 -12.069 23.642 1.00 21.96 101 ARG B N 1
ATOM 7732 C CA . ARG B 1 100 ? 20.144 -10.757 23.481 1.00 21.47 101 ARG B CA 1
ATOM 7733 C C . ARG B 1 100 ? 18.627 -10.874 23.282 1.00 22.29 101 ARG B C 1
ATOM 7734 O O . ARG B 1 100 ? 17.859 -10.085 23.845 1.00 22.67 101 ARG B O 1
ATOM 7742 N N . ASP B 1 101 ? 18.203 -11.859 22.494 1.00 22.03 102 ASP B N 1
ATOM 7743 C CA . ASP B 1 101 ? 16.776 -12.141 22.283 1.00 24.01 102 ASP B CA 1
ATOM 7744 C C . ASP B 1 101 ? 16.110 -12.587 23.590 1.00 23.83 102 ASP B C 1
ATOM 7745 O O . ASP B 1 101 ? 15.016 -12.160 23.898 1.00 25.04 102 ASP B O 1
ATOM 7750 N N . ALA B 1 102 ? 16.766 -13.473 24.351 1.00 24.78 103 ALA B N 1
ATOM 7751 C CA . ALA B 1 102 ? 16.186 -13.947 25.616 1.00 21.36 103 ALA B CA 1
ATOM 7752 C C . ALA B 1 102 ? 16.058 -12.802 26.632 1.00 23.59 103 ALA B C 1
ATOM 7753 O O . ALA B 1 102 ? 14.998 -12.643 27.263 1.00 24.59 103 ALA B O 1
ATOM 7755 N N . VAL B 1 103 ? 17.125 -12.019 26.787 1.00 23.66 104 VAL B N 1
ATOM 7756 C CA . VAL B 1 103 ? 17.129 -10.853 27.713 1.00 25.69 104 VAL B CA 1
ATOM 7757 C C . VAL B 1 103 ? 16.050 -9.836 27.363 1.00 26.98 104 VAL B C 1
ATOM 7758 O O . VAL B 1 103 ? 15.430 -9.264 28.259 1.00 28.07 104 VAL B O 1
ATOM 7762 N N . LYS B 1 104 ? 15.824 -9.612 26.070 1.00 27.92 105 LYS B N 1
ATOM 7763 C CA . LYS B 1 104 ? 14.803 -8.668 25.625 1.00 28.42 105 LYS B CA 1
ATOM 7764 C C . LYS B 1 104 ? 13.410 -9.183 25.954 1.00 31.17 105 LYS B C 1
ATOM 7765 O O . LYS B 1 104 ? 12.548 -8.417 26.415 1.00 30.20 105 LYS B O 1
ATOM 7771 N N . LYS B 1 105 ? 13.189 -10.478 25.721 1.00 32.05 106 LYS B N 1
ATOM 7772 C CA . LYS B 1 105 ? 11.872 -11.076 25.960 1.00 34.21 106 LYS B CA 1
ATOM 7773 C C . LYS B 1 105 ? 11.509 -11.062 27.439 1.00 35.37 106 LYS B C 1
ATOM 7774 O O . LYS B 1 105 ? 10.333 -10.943 27.783 1.00 37.65 106 LYS B O 1
ATOM 7780 N N . LEU B 1 106 ? 12.520 -11.152 28.298 1.00 35.30 107 LEU B N 1
ATOM 7781 C CA . LEU B 1 106 ? 12.332 -11.114 29.751 1.00 34.85 107 LEU B CA 1
ATOM 7782 C C . LEU B 1 106 ? 12.136 -9.693 30.295 1.00 34.47 107 LEU B C 1
ATOM 7783 O O . LEU B 1 106 ? 11.876 -9.517 31.482 1.00 36.18 107 LEU B O 1
ATOM 7788 N N . GLY B 1 107 ? 12.249 -8.686 29.428 1.00 32.12 108 GLY B N 1
ATOM 7789 C CA . GLY B 1 107 ? 12.072 -7.285 29.828 1.00 31.73 108 GLY B CA 1
ATOM 7790 C C . GLY B 1 107 ? 13.365 -6.596 30.218 1.00 30.80 108 GLY B C 1
ATOM 7791 O O . GLY B 1 107 ? 13.337 -5.539 30.846 1.00 32.14 108 GLY B O 1
ATOM 7792 N N . GLY B 1 108 ? 14.501 -7.190 29.846 1.00 27.67 109 GLY B N 1
ATOM 7793 C CA . GLY B 1 108 ? 15.800 -6.620 30.171 1.00 26.95 109 GLY B CA 1
ATOM 7794 C C . GLY B 1 108 ? 16.412 -5.780 29.062 1.00 26.96 109 GLY B C 1
ATOM 7795 O O . GLY B 1 108 ? 15.823 -5.595 27.998 1.00 27.60 109 GLY B O 1
ATOM 7796 N N . ASP B 1 109 ? 17.611 -5.278 29.312 1.00 27.12 110 ASP B N 1
ATOM 7797 C CA . ASP B 1 109 ? 18.330 -4.496 28.325 1.00 28.82 110 ASP B CA 1
ATOM 7798 C C . ASP B 1 109 ? 19.292 -5.414 27.571 1.00 27.98 110 ASP B C 1
ATOM 7799 O O . ASP B 1 109 ? 20.283 -5.876 28.140 1.00 27.89 110 ASP B O 1
ATOM 7804 N N . PRO B 1 110 ? 19.021 -5.659 26.278 1.00 29.18 111 PRO B N 1
ATOM 7805 C CA . PRO B 1 110 ? 19.877 -6.602 25.567 1.00 28.26 111 PRO B CA 1
ATOM 7806 C C . PRO B 1 110 ? 21.278 -6.030 25.366 1.00 27.78 111 PRO B C 1
ATOM 7807 O O . PRO B 1 110 ? 22.209 -6.774 25.045 1.00 25.09 111 PRO B O 1
ATOM 7811 N N . GLU B 1 111 ? 21.429 -4.720 25.564 1.00 25.50 112 GLU B N 1
ATOM 7812 C CA . GLU B 1 111 ? 22.754 -4.098 25.542 1.00 24.37 112 GLU B CA 1
ATOM 7813 C C . GLU B 1 111 ? 23.644 -4.571 26.701 1.00 24.91 112 GLU B C 1
ATOM 7814 O O . GLU B 1 111 ? 24.855 -4.328 26.686 1.00 24.84 112 GLU B O 1
ATOM 7820 N N . LYS B 1 112 ? 23.066 -5.273 27.680 1.00 22.25 113 LYS B N 1
ATOM 7821 C CA . LYS B 1 112 ? 23.879 -5.872 28.749 1.00 23.00 113 LYS B CA 1
ATOM 7822 C C . LYS B 1 112 ? 24.657 -7.077 28.261 1.00 23.91 113 LYS B C 1
ATOM 7823 O O . LYS B 1 112 ? 25.662 -7.477 28.872 1.00 23.62 113 LYS B O 1
ATOM 7829 N N . ILE B 1 113 ? 24.193 -7.665 27.162 1.00 23.01 114 ILE B N 1
ATOM 7830 C CA . ILE B 1 113 ? 24.959 -8.690 26.502 1.00 22.12 114 ILE B CA 1
ATOM 7831 C C . ILE B 1 113 ? 25.975 -7.990 25.631 1.00 20.94 114 ILE B C 1
ATOM 7832 O O . ILE B 1 113 ? 25.665 -7.573 24.532 1.00 19.20 114 ILE B O 1
ATOM 7837 N N . ASN B 1 114 ? 27.183 -7.847 26.169 1.00 22.35 115 ASN B N 1
ATOM 7838 C CA . ASN B 1 114 ? 28.299 -7.150 25.531 1.00 22.69 115 ASN B CA 1
ATOM 7839 C C . ASN B 1 114 ? 29.571 -7.494 26.308 1.00 21.61 115 ASN B C 1
ATOM 7840 O O . ASN B 1 114 ? 29.591 -7.383 27.545 1.00 23.43 115 ASN B O 1
ATOM 7845 N N . PRO B 1 115 ? 30.642 -7.909 25.606 1.00 21.97 116 PRO B N 1
ATOM 7846 C CA . PRO B 1 115 ? 31.918 -8.139 26.286 1.00 20.19 116 PRO B CA 1
ATOM 7847 C C . PRO B 1 115 ? 32.424 -6.923 27.053 1.00 23.66 116 PRO B C 1
ATOM 7848 O O . PRO B 1 115 ? 32.329 -5.781 26.555 1.00 21.70 116 PRO B O 1
ATOM 7852 N N . VAL B 1 116 ? 32.912 -7.171 28.268 1.00 20.89 117 VAL B N 1
ATOM 7853 C CA . VAL B 1 116 ? 33.481 -6.122 29.130 1.00 23.37 117 VAL B CA 1
ATOM 7854 C C . VAL B 1 116 ? 35.006 -6.264 29.250 1.00 23.51 117 VAL B C 1
ATOM 7855 O O . VAL B 1 116 ? 35.666 -5.521 29.989 1.00 25.06 117 VAL B O 1
ATOM 7859 N N . CYS B 1 117 ? 35.567 -7.220 28.510 1.00 24.45 118 CYS B N 1
ATOM 7860 C CA . CYS B 1 117 ? 37.001 -7.289 28.321 1.00 22.59 118 CYS B CA 1
ATOM 7861 C C . CYS B 1 117 ? 37.315 -7.297 26.830 1.00 23.22 118 CYS B C 1
ATOM 7862 O O . CYS B 1 117 ? 36.402 -7.420 26.019 1.00 24.64 118 CYS B O 1
ATOM 7865 N N . PRO B 1 118 ? 38.595 -7.124 26.457 1.00 23.45 119 PRO B N 1
ATOM 7866 C CA . PRO B 1 118 ? 38.966 -7.294 25.058 1.00 23.90 119 PRO B CA 1
ATOM 7867 C C . PRO B 1 118 ? 38.713 -8.704 24.552 1.00 24.44 119 PRO B C 1
ATOM 7868 O O . PRO B 1 118 ? 39.010 -9.693 25.248 1.00 25.08 119 PRO B O 1
ATOM 7872 N N . ALA B 1 119 ? 38.152 -8.780 23.346 1.00 24.61 120 ALA B N 1
ATOM 7873 C CA . ALA B 1 119 ? 37.955 -10.040 22.643 1.00 24.22 120 ALA B CA 1
ATOM 7874 C C . ALA B 1 119 ? 38.603 -9.919 21.267 1.00 25.18 120 ALA B C 1
ATOM 7875 O O . ALA B 1 119 ? 38.277 -9.002 20.501 1.00 29.31 120 ALA B O 1
ATOM 7877 N N . ASP B 1 120 ? 39.540 -10.809 20.970 1.00 24.19 121 ASP B N 1
ATOM 7878 C CA . ASP B 1 120 ? 40.213 -10.847 19.679 1.00 24.07 121 ASP B CA 1
ATOM 7879 C C . ASP B 1 120 ? 39.803 -12.139 19.003 1.00 22.50 121 ASP B C 1
ATOM 7880 O O . ASP B 1 120 ? 39.859 -13.216 19.616 1.00 22.35 121 ASP B O 1
ATOM 7885 N N . LEU B 1 121 ? 39.384 -12.036 17.749 1.00 21.64 122 LEU B N 1
ATOM 7886 C CA . LEU B 1 121 ? 39.009 -13.236 16.988 1.00 21.22 122 LEU B CA 1
ATOM 7887 C C . LEU B 1 121 ? 39.799 -13.358 15.687 1.00 22.76 122 LEU B C 1
ATOM 7888 O O . LEU B 1 121 ? 39.888 -12.390 14.928 1.00 21.92 122 LEU B O 1
ATOM 7893 N N . VAL B 1 122 ? 40.354 -14.550 15.444 1.00 20.76 123 VAL B N 1
ATOM 7894 C CA . VAL B 1 122 ? 41.243 -14.817 14.304 1.00 23.17 123 VAL B CA 1
ATOM 7895 C C . VAL B 1 122 ? 40.604 -15.839 13.395 1.00 21.09 123 VAL B C 1
ATOM 7896 O O . VAL B 1 122 ? 40.256 -16.949 13.819 1.00 21.13 123 VAL B O 1
ATOM 7900 N N . ILE B 1 123 ? 40.417 -15.465 12.139 1.00 19.92 124 ILE B N 1
ATOM 7901 C CA . ILE B 1 123 ? 39.805 -16.373 11.171 1.00 20.02 124 ILE B CA 1
ATOM 7902 C C . ILE B 1 123 ? 40.848 -17.276 10.513 1.00 21.86 124 ILE B C 1
ATOM 7903 O O . ILE B 1 123 ? 41.558 -16.862 9.600 1.00 22.46 124 ILE B O 1
ATOM 7908 N N . ASP B 1 124 ? 40.938 -18.518 10.983 1.00 19.37 125 ASP B N 1
ATOM 7909 C CA . ASP B 1 124 ? 42.053 -19.385 10.600 1.00 16.60 125 ASP B CA 1
ATOM 7910 C C . ASP B 1 124 ? 41.555 -20.782 10.245 1.00 18.98 125 ASP B C 1
ATOM 7911 O O . ASP B 1 124 ? 42.271 -21.574 9.616 1.00 18.90 125 ASP B O 1
ATOM 7916 N N . HIS B 1 125 ? 40.311 -21.090 10.633 1.00 19.47 126 HIS B N 1
ATOM 7917 C CA . HIS B 1 125 ? 39.835 -22.460 10.523 1.00 19.95 126 HIS B CA 1
ATOM 7918 C C . HIS B 1 125 ? 39.027 -22.722 9.263 1.00 21.86 126 HIS B C 1
ATOM 7919 O O . HIS B 1 125 ? 38.447 -23.790 9.129 1.00 21.67 126 HIS B O 1
ATOM 7926 N N . SER B 1 126 ? 38.990 -21.757 8.338 1.00 18.09 127 SER B N 1
ATOM 7927 C CA . SER B 1 126 ? 38.134 -21.886 7.151 1.00 20.16 127 SER B CA 1
ATOM 7928 C C . SER B 1 126 ? 38.880 -22.284 5.861 1.00 22.36 127 SER B C 1
ATOM 7929 O O . SER B 1 126 ? 38.305 -22.974 4.990 1.00 23.51 127 SER B O 1
ATOM 7932 N N . ILE B 1 127 ? 40.137 -21.853 5.715 1.00 21.86 128 ILE B N 1
ATOM 7933 C CA . ILE B 1 127 ? 40.917 -22.212 4.503 1.00 21.40 128 ILE B CA 1
ATOM 7934 C C . ILE B 1 127 ? 41.301 -23.716 4.460 1.00 21.58 128 ILE B C 1
ATOM 7935 O O . ILE B 1 127 ? 41.588 -24.335 5.483 1.00 23.26 128 ILE B O 1
ATOM 7940 N N . GLN B 1 128 ? 41.243 -24.310 3.273 1.00 23.14 129 GLN B N 1
ATOM 7941 C CA . GLN B 1 128 ? 41.512 -25.760 3.103 1.00 22.63 129 GLN B CA 1
ATOM 7942 C C . GLN B 1 128 ? 42.586 -25.936 2.037 1.00 22.55 129 GLN B C 1
ATOM 7943 O O . GLN B 1 128 ? 42.792 -25.025 1.240 1.00 22.28 129 GLN B O 1
ATOM 7949 N N . VAL B 1 129 ? 43.279 -27.081 2.021 1.00 19.83 130 VAL B N 1
ATOM 7950 C CA . VAL B 1 129 ? 44.302 -27.342 1.000 1.00 22.13 130 VAL B CA 1
ATOM 7951 C C . VAL B 1 129 ? 43.676 -27.897 -0.286 1.00 22.50 130 VAL B C 1
ATOM 7952 O O . VAL B 1 129 ? 43.966 -29.024 -0.706 1.00 25.27 130 VAL B O 1
ATOM 7956 N N . ASP B 1 130 ? 42.814 -27.106 -0.918 1.00 22.57 131 ASP B N 1
ATOM 7957 C CA . ASP B 1 130 ? 42.235 -27.498 -2.198 1.00 23.38 131 ASP B CA 1
ATOM 7958 C C . ASP B 1 130 ? 43.350 -27.640 -3.239 1.00 24.36 131 ASP B C 1
ATOM 7959 O O . ASP B 1 130 ? 43.348 -28.579 -4.060 1.00 26.27 131 ASP B O 1
ATOM 7964 N N . PHE B 1 131 ? 44.310 -26.715 -3.201 1.00 23.85 132 PHE B N 1
ATOM 7965 C CA . PHE B 1 131 ? 45.449 -26.716 -4.121 1.00 23.10 132 PHE B CA 1
ATOM 7966 C C . PHE B 1 131 ? 46.786 -26.655 -3.370 1.00 23.06 132 PHE B C 1
ATOM 7967 O O . PHE B 1 131 ? 46.888 -26.058 -2.295 1.00 21.63 132 PHE B O 1
ATOM 7975 N N . ASN B 1 132 ? 47.799 -27.309 -3.931 1.00 23.74 133 ASN B N 1
ATOM 7976 C CA . ASN B 1 132 ? 49.148 -27.312 -3.363 1.00 25.91 133 ASN B CA 1
ATOM 7977 C C . ASN B 1 132 ? 50.221 -27.452 -4.449 1.00 26.54 133 ASN B C 1
ATOM 7978 O O . ASN B 1 132 ? 49.890 -27.762 -5.601 1.00 26.87 133 ASN B O 1
ATOM 7983 N N . ARG B 1 133 ? 51.489 -27.213 -4.081 1.00 27.89 134 ARG B N 1
ATOM 7984 C CA . ARG B 1 133 ? 52.673 -27.388 -4.963 1.00 30.41 134 ARG B CA 1
ATOM 7985 C C . ARG B 1 133 ? 52.793 -26.358 -6.096 1.00 30.92 134 ARG B C 1
ATOM 7986 O O . ARG B 1 133 ? 53.582 -26.543 -7.033 1.00 32.59 134 ARG B O 1
ATOM 7994 N N . ARG B 1 134 ? 52.027 -25.278 -6.017 1.00 30.46 135 ARG B N 1
ATOM 7995 C CA . ARG B 1 134 ? 52.053 -24.258 -7.051 1.00 31.15 135 ARG B CA 1
ATOM 7996 C C . ARG B 1 134 ? 52.190 -22.877 -6.438 1.00 29.85 135 ARG B C 1
ATOM 7997 O O . ARG B 1 134 ? 51.776 -22.659 -5.304 1.00 30.23 135 ARG B O 1
ATOM 8005 N N . ALA B 1 135 ? 52.765 -21.948 -7.194 1.00 29.11 136 ALA B N 1
ATOM 8006 C CA . ALA B 1 135 ? 52.905 -20.575 -6.735 1.00 27.67 136 ALA B CA 1
ATOM 8007 C C . ALA B 1 135 ? 51.543 -19.924 -6.504 1.00 26.25 136 ALA B C 1
ATOM 8008 O O . ALA B 1 135 ? 51.406 -19.094 -5.618 1.00 28.96 136 ALA B O 1
ATOM 8010 N N . ASP B 1 136 ? 50.541 -20.307 -7.292 1.00 23.74 137 ASP B N 1
ATOM 8011 C CA . ASP B 1 136 ? 49.205 -19.710 -7.192 1.00 24.00 137 ASP B CA 1
ATOM 8012 C C . ASP B 1 136 ? 48.249 -20.520 -6.311 1.00 23.63 137 ASP B C 1
ATOM 8013 O O . ASP B 1 136 ? 47.051 -20.221 -6.238 1.00 23.11 137 ASP B O 1
ATOM 8018 N N . SER B 1 137 ? 48.762 -21.551 -5.653 1.00 22.95 138 SER B N 1
ATOM 8019 C CA . SER B 1 137 ? 47.892 -22.394 -4.839 1.00 24.41 138 SER B CA 1
ATOM 8020 C C . SER B 1 137 ? 47.334 -21.620 -3.639 1.00 23.03 138 SER B C 1
ATOM 8021 O O . SER B 1 137 ? 46.180 -21.799 -3.254 1.00 20.30 138 SER B O 1
ATOM 8024 N N . LEU B 1 138 ? 48.143 -20.730 -3.075 1.00 25.02 139 LEU B N 1
ATOM 8025 C CA . LEU B 1 138 ? 47.690 -19.856 -2.000 1.00 22.52 139 LEU B CA 1
ATOM 8026 C C . LEU B 1 138 ? 46.460 -19.019 -2.406 1.00 23.78 139 LEU B C 1
ATOM 8027 O O . LEU B 1 138 ? 45.446 -19.041 -1.704 1.00 21.18 139 LEU B O 1
ATOM 8032 N N . GLN B 1 139 ? 46.556 -18.301 -3.536 1.00 22.44 140 GLN B N 1
ATOM 8033 C CA . GLN B 1 139 ? 45.466 -17.434 -4.013 1.00 21.92 140 GLN B CA 1
ATOM 8034 C C . GLN B 1 139 ? 44.210 -18.253 -4.289 1.00 22.35 140 GLN B C 1
ATOM 8035 O O . GLN B 1 139 ? 43.092 -17.866 -3.933 1.00 22.81 140 GLN B O 1
ATOM 8041 N N . LYS B 1 140 ? 44.409 -19.407 -4.909 1.00 22.10 141 LYS B N 1
ATOM 8042 C CA . LYS B 1 140 ? 43.328 -20.321 -5.218 1.00 19.88 141 LYS B CA 1
ATOM 8043 C C . LYS B 1 140 ? 42.628 -20.898 -3.984 1.00 18.77 141 LYS B C 1
ATOM 8044 O O . LYS B 1 140 ? 41.414 -21.072 -3.992 1.00 18.21 141 LYS B O 1
ATOM 8050 N N . ASN B 1 141 ? 43.386 -21.211 -2.931 1.00 18.67 142 ASN B N 1
ATOM 8051 C CA . ASN B 1 141 ? 42.782 -21.665 -1.675 1.00 18.41 142 ASN B CA 1
ATOM 8052 C C . ASN B 1 141 ? 42.069 -20.533 -0.949 1.00 18.90 142 ASN B C 1
ATOM 8053 O O . ASN B 1 141 ? 41.010 -20.743 -0.352 1.00 20.05 142 ASN B O 1
ATOM 8058 N N . GLN B 1 142 ? 42.653 -19.335 -1.016 1.00 16.84 143 GLN B N 1
ATOM 8059 C CA . GLN B 1 142 ? 42.080 -18.151 -0.395 1.00 19.77 143 GLN B CA 1
ATOM 8060 C C . GLN B 1 142 ? 40.777 -17.747 -1.082 1.00 20.30 143 GLN B C 1
ATOM 8061 O O . GLN B 1 142 ? 39.820 -17.327 -0.419 1.00 21.60 143 GLN B O 1
ATOM 8067 N N . ASP B 1 143 ? 40.745 -17.855 -2.410 1.00 18.66 144 ASP B N 1
ATOM 8068 C CA . ASP B 1 143 ? 39.496 -17.617 -3.166 1.00 21.30 144 ASP B CA 1
ATOM 8069 C C . ASP B 1 143 ? 38.377 -18.559 -2.722 1.00 19.10 144 ASP B C 1
ATOM 8070 O O . ASP B 1 143 ? 37.266 -18.117 -2.380 1.00 18.72 144 ASP B O 1
ATOM 8075 N N . LEU B 1 144 ? 38.657 -19.857 -2.710 1.00 18.87 145 LEU B N 1
ATOM 8076 C CA . LEU B 1 144 ? 37.617 -20.826 -2.302 1.00 18.98 145 LEU B CA 1
ATOM 8077 C C . LEU B 1 144 ? 37.104 -20.601 -0.882 1.00 21.71 145 LEU B C 1
ATOM 8078 O O . LEU B 1 144 ? 35.903 -20.725 -0.628 1.00 21.56 145 LEU B O 1
ATOM 8083 N N . GLU B 1 145 ? 38.016 -20.313 0.047 1.00 20.62 146 GLU B N 1
ATOM 8084 C CA . GLU B 1 145 ? 37.659 -20.008 1.424 1.00 21.81 146 GLU B CA 1
ATOM 8085 C C . GLU B 1 145 ? 36.591 -18.904 1.460 1.00 22.57 146 GLU B C 1
ATOM 8086 O O . GLU B 1 145 ? 35.550 -19.062 2.089 1.00 23.08 146 GLU B O 1
ATOM 8092 N N . PHE B 1 146 ? 36.830 -17.795 0.775 1.00 21.22 147 PHE B N 1
ATOM 8093 C CA . PHE B 1 146 ? 35.822 -16.739 0.769 1.00 24.76 147 PHE B CA 1
ATOM 8094 C C . PHE B 1 146 ? 34.502 -17.180 0.098 1.00 25.55 147 PHE B C 1
ATOM 8095 O O . PHE B 1 146 ? 33.415 -16.888 0.603 1.00 28.13 147 PHE B O 1
ATOM 8103 N N . GLU B 1 147 ? 34.606 -17.879 -1.029 1.00 23.36 148 GLU B N 1
ATOM 8104 C CA . GLU B 1 147 ? 33.430 -18.298 -1.784 1.00 24.99 148 GLU B CA 1
ATOM 8105 C C . GLU B 1 147 ? 32.588 -19.272 -0.949 1.00 24.34 148 GLU B C 1
ATOM 8106 O O . GLU B 1 147 ? 31.348 -19.304 -1.063 1.00 29.00 148 GLU B O 1
ATOM 8112 N N . ARG B 1 148 ? 33.261 -20.061 -0.123 1.00 22.94 149 ARG B N 1
ATOM 8113 C CA . ARG B 1 148 ? 32.583 -21.089 0.656 1.00 23.24 149 ARG B CA 1
ATOM 8114 C C . ARG B 1 148 ? 31.963 -20.521 1.923 1.00 22.37 149 ARG B C 1
ATOM 8115 O O . ARG B 1 148 ? 30.986 -21.067 2.418 1.00 24.80 149 ARG B O 1
ATOM 8123 N N . ASN B 1 149 ? 32.541 -19.444 2.450 1.00 22.76 150 ASN B N 1
ATOM 8124 C CA . ASN B 1 149 ? 32.280 -19.012 3.824 1.00 21.71 150 ASN B CA 1
ATOM 8125 C C . ASN B 1 149 ? 31.789 -17.596 3.964 1.00 21.03 150 ASN B C 1
ATOM 8126 O O . ASN B 1 149 ? 31.849 -17.035 5.060 1.00 19.23 150 ASN B O 1
ATOM 8131 N N . ARG B 1 150 ? 31.340 -16.999 2.861 1.00 22.42 151 ARG B N 1
ATOM 8132 C CA . ARG B 1 150 ? 30.927 -15.589 2.869 1.00 21.91 151 ARG B CA 1
ATOM 8133 C C . ARG B 1 150 ? 29.910 -15.254 3.968 1.00 21.53 151 ARG B C 1
ATOM 8134 O O . ARG B 1 150 ? 30.036 -14.252 4.633 1.00 21.94 151 ARG B O 1
ATOM 8142 N N . GLU B 1 151 ? 28.882 -16.081 4.129 1.00 22.06 152 GLU B N 1
ATOM 8143 C CA . GLU B 1 151 ? 27.850 -15.804 5.119 1.00 21.48 152 GLU B CA 1
ATOM 8144 C C . GLU B 1 151 ? 28.402 -15.815 6.555 1.00 19.93 152 GLU B C 1
ATOM 8145 O O . GLU B 1 151 ? 28.128 -14.899 7.345 1.00 22.23 152 GLU B O 1
ATOM 8151 N N . ARG B 1 152 ? 29.223 -16.808 6.869 1.00 19.68 153 ARG B N 1
ATOM 8152 C CA . ARG B 1 152 ? 29.913 -16.875 8.152 1.00 17.74 153 ARG B CA 1
ATOM 8153 C C . ARG B 1 152 ? 30.787 -15.666 8.380 1.00 18.26 153 ARG B C 1
ATOM 8154 O O . ARG B 1 152 ? 30.754 -15.088 9.466 1.00 17.93 153 ARG B O 1
ATOM 8162 N N . PHE B 1 153 ? 31.538 -15.258 7.352 1.00 19.06 154 PHE B N 1
ATOM 8163 C CA . PHE B 1 153 ? 32.366 -14.036 7.455 1.00 17.57 154 PHE B CA 1
ATOM 8164 C C . PHE B 1 153 ? 31.540 -12.794 7.679 1.00 20.04 154 PHE B C 1
ATOM 8165 O O . PHE B 1 153 ? 31.907 -11.956 8.507 1.00 20.66 154 PHE B O 1
ATOM 8173 N N . GLU B 1 154 ? 30.439 -12.660 6.929 1.00 20.38 155 GLU B N 1
ATOM 8174 C CA . GLU B 1 154 ? 29.531 -11.520 7.098 1.00 19.82 155 GLU B CA 1
ATOM 8175 C C . GLU B 1 154 ? 28.963 -11.504 8.517 1.00 20.65 155 GLU B C 1
ATOM 8176 O O . GLU B 1 154 ? 28.818 -10.450 9.131 1.00 16.54 155 GLU B O 1
ATOM 8182 N N . PHE B 1 155 ? 28.611 -12.686 9.010 1.00 18.47 156 PHE B N 1
ATOM 8183 C CA . PHE B 1 155 ? 28.073 -12.818 10.348 1.00 19.31 156 PHE B CA 1
ATOM 8184 C C . PHE B 1 155 ? 29.093 -12.437 11.421 1.00 19.52 156 PHE B C 1
ATOM 8185 O O . PHE B 1 155 ? 28.750 -11.791 12.379 1.00 18.17 156 PHE B O 1
ATOM 8193 N N . LEU B 1 156 ? 30.337 -12.890 11.284 1.00 22.30 157 LEU B N 1
ATOM 8194 C CA . LEU B 1 156 ? 31.387 -12.516 12.256 1.00 21.15 157 LEU B CA 1
ATOM 8195 C C . LEU B 1 156 ? 31.670 -11.009 12.178 1.00 22.10 157 LEU B C 1
ATOM 8196 O O . LEU B 1 156 ? 31.734 -10.304 13.193 1.00 20.39 157 LEU B O 1
ATOM 8201 N N . LYS B 1 157 ? 31.761 -10.492 10.958 1.00 23.70 158 LYS B N 1
ATOM 8202 C CA . LYS B 1 157 ? 31.915 -9.043 10.801 1.00 21.55 158 LYS B CA 1
ATOM 8203 C C . LYS B 1 157 ? 30.833 -8.241 11.532 1.00 21.80 158 LYS B C 1
ATOM 8204 O O . LYS B 1 157 ? 31.147 -7.349 12.310 1.00 22.38 158 LYS B O 1
ATOM 8210 N N . TRP B 1 158 ? 29.566 -8.565 11.283 1.00 20.73 159 TRP B N 1
ATOM 8211 C CA . TRP B 1 158 ? 28.447 -8.000 12.042 1.00 20.18 159 TRP B CA 1
ATOM 8212 C C . TRP B 1 158 ? 28.631 -8.122 13.561 1.00 19.63 159 TRP B C 1
ATOM 8213 O O . TRP B 1 158 ? 28.472 -7.147 14.282 1.00 21.09 159 TRP B O 1
ATOM 8224 N N . GLY B 1 159 ? 28.949 -9.316 14.054 1.00 18.41 160 GLY B N 1
ATOM 8225 C CA . GLY B 1 159 ? 29.199 -9.445 15.485 1.00 19.63 160 GLY B CA 1
ATOM 8226 C C . GLY B 1 159 ? 30.253 -8.476 16.013 1.00 20.85 160 GLY B C 1
ATOM 8227 O O . GLY B 1 159 ? 30.077 -7.908 17.088 1.00 23.77 160 GLY B O 1
ATOM 8228 N N . SER B 1 160 ? 31.333 -8.266 15.252 1.00 21.61 161 SER B N 1
ATOM 8229 C CA . SER B 1 160 ? 32.425 -7.363 15.660 1.00 24.90 161 SER B CA 1
ATOM 8230 C C . SER B 1 160 ? 31.999 -5.907 15.655 1.00 26.13 161 SER B C 1
ATOM 8231 O O . SER B 1 160 ? 32.738 -5.028 16.114 1.00 26.21 161 SER B O 1
ATOM 8234 N N . GLN B 1 161 ? 30.821 -5.666 15.098 1.00 25.80 162 GLN B N 1
ATOM 8235 C CA . GLN B 1 161 ? 30.218 -4.374 15.105 1.00 24.18 162 GLN B CA 1
ATOM 8236 C C . GLN B 1 161 ? 29.074 -4.244 16.098 1.00 25.35 162 GLN B C 1
ATOM 8237 O O . GLN B 1 161 ? 28.840 -3.153 16.615 1.00 22.49 162 GLN B O 1
ATOM 8243 N N . ALA B 1 162 ? 28.352 -5.335 16.346 1.00 22.21 163 ALA B N 1
ATOM 8244 C CA . ALA B 1 162 ? 27.159 -5.285 17.218 1.00 23.00 163 ALA B CA 1
ATOM 8245 C C . ALA B 1 162 ? 27.444 -5.561 18.695 1.00 24.29 163 ALA B C 1
ATOM 8246 O O . ALA B 1 162 ? 26.582 -5.307 19.540 1.00 24.44 163 ALA B O 1
ATOM 8248 N N . PHE B 1 163 ? 28.641 -6.091 18.981 1.00 24.46 164 PHE B N 1
ATOM 8249 C CA . PHE B 1 163 ? 29.130 -6.360 20.341 1.00 22.86 164 PHE B CA 1
ATOM 8250 C C . PHE B 1 163 ? 30.410 -5.565 20.600 1.00 22.29 164 PHE B C 1
ATOM 8251 O O . PHE B 1 163 ? 31.272 -5.456 19.721 1.00 21.40 164 PHE B O 1
ATOM 8259 N N . HIS B 1 164 ? 30.525 -4.989 21.797 1.00 26.06 165 HIS B N 1
ATOM 8260 C CA . HIS B 1 164 ? 31.678 -4.144 22.146 1.00 25.57 165 HIS B CA 1
ATOM 8261 C C . HIS B 1 164 ? 32.959 -4.937 22.277 1.00 26.77 165 HIS B C 1
ATOM 8262 O O . HIS B 1 164 ? 32.917 -6.140 22.496 1.00 28.68 165 HIS B O 1
ATOM 8269 N N . ASN B 1 165 ? 34.094 -4.251 22.151 1.00 26.86 166 ASN B N 1
ATOM 8270 C CA . ASN B 1 165 ? 35.395 -4.817 22.499 1.00 29.13 166 ASN B CA 1
ATOM 8271 C C . ASN B 1 165 ? 35.854 -6.015 21.669 1.00 29.59 166 ASN B C 1
ATOM 8272 O O . ASN B 1 165 ? 36.698 -6.780 22.112 1.00 28.62 166 ASN B O 1
ATOM 8277 N N . MET B 1 166 ? 35.303 -6.163 20.467 1.00 29.89 167 MET B N 1
ATOM 8278 C CA . MET B 1 166 ? 35.641 -7.288 19.598 1.00 30.75 167 MET B CA 1
ATOM 8279 C C . MET B 1 166 ? 36.455 -6.847 18.389 1.00 28.64 167 MET B C 1
ATOM 8280 O O . MET B 1 166 ? 35.955 -6.127 17.524 1.00 28.98 167 MET B O 1
ATOM 8285 N N . ARG B 1 167 ? 37.694 -7.299 18.318 1.00 27.18 168 ARG B N 1
ATOM 8286 C CA . ARG B 1 167 ? 38.533 -7.063 17.154 1.00 27.10 168 ARG B CA 1
ATOM 8287 C C . ARG B 1 167 ? 38.642 -8.353 16.346 1.00 26.30 168 ARG B C 1
ATOM 8288 O O . ARG B 1 167 ? 38.808 -9.438 16.919 1.00 27.34 168 ARG B O 1
ATOM 8296 N N . ILE B 1 168 ? 38.532 -8.238 15.022 1.00 25.31 169 ILE B N 1
ATOM 8297 C CA . ILE B 1 168 ? 38.707 -9.403 14.158 1.00 23.73 169 ILE B CA 1
ATOM 8298 C C . ILE B 1 168 ? 39.993 -9.287 13.356 1.00 23.87 169 ILE B C 1
ATOM 8299 O O . ILE B 1 168 ? 40.306 -8.243 12.778 1.00 21.10 169 ILE B O 1
ATOM 8304 N N . ILE B 1 169 ? 40.745 -10.377 13.342 1.00 19.50 170 ILE B N 1
ATOM 8305 C CA . ILE B 1 169 ? 41.860 -10.522 12.430 1.00 20.62 170 ILE B CA 1
ATOM 8306 C C . ILE B 1 169 ? 41.307 -11.291 11.228 1.00 20.88 170 ILE B C 1
ATOM 8307 O O . ILE B 1 169 ? 40.858 -12.433 11.392 1.00 21.96 170 ILE B O 1
ATOM 8312 N N . PRO B 1 170 ? 41.353 -10.686 10.021 1.00 20.98 171 PRO B N 1
ATOM 8313 C CA . PRO B 1 170 ? 40.645 -11.216 8.852 1.00 20.86 171 PRO B CA 1
ATOM 8314 C C . PRO B 1 170 ? 41.301 -12.503 8.313 1.00 20.38 171 PRO B C 1
ATOM 8315 O O . PRO B 1 170 ? 42.389 -12.839 8.753 1.00 20.49 171 PRO B O 1
ATOM 8319 N N . PRO B 1 171 ? 40.623 -13.236 7.397 1.00 21.73 172 PRO B N 1
ATOM 8320 C CA . PRO B 1 171 ? 41.209 -14.371 6.667 1.00 19.92 172 PRO B CA 1
ATOM 8321 C C . PRO B 1 171 ? 42.540 -14.039 6.025 1.00 22.13 172 PRO B C 1
ATOM 8322 O O . PRO B 1 171 ? 42.760 -12.901 5.626 1.00 22.22 172 PRO B O 1
ATOM 8326 N N . GLY B 1 172 ? 43.419 -15.033 5.927 1.00 22.64 173 GLY B N 1
ATOM 8327 C CA . GLY B 1 172 ? 44.733 -14.849 5.310 1.00 24.53 173 GLY B CA 1
ATOM 8328 C C . GLY B 1 172 ? 45.810 -14.222 6.177 1.00 23.60 173 GLY B C 1
ATOM 8329 O O . GLY B 1 172 ? 46.868 -13.830 5.658 1.00 25.54 173 GLY B O 1
ATOM 8330 N N . SER B 1 173 ? 45.554 -14.125 7.478 1.00 23.16 174 SER B N 1
ATOM 8331 C CA . SER B 1 173 ? 46.454 -13.462 8.436 1.00 22.98 174 SER B CA 1
ATOM 8332 C C . SER B 1 173 ? 47.316 -14.415 9.253 1.00 21.16 174 SER B C 1
ATOM 8333 O O . SER B 1 173 ? 48.300 -14.009 9.875 1.00 21.68 174 SER B O 1
ATOM 8336 N N . GLY B 1 174 ? 46.963 -15.697 9.239 1.00 20.79 175 GLY B N 1
ATOM 8337 C CA . GLY B 1 174 ? 47.707 -16.664 10.016 1.00 17.90 175 GLY B CA 1
ATOM 8338 C C . GLY B 1 174 ? 46.797 -17.315 11.041 1.00 18.72 175 GLY B C 1
ATOM 8339 O O . GLY B 1 174 ? 45.571 -17.225 10.934 1.00 21.57 175 GLY B O 1
ATOM 8340 N N . ILE B 1 175 ? 47.412 -17.957 12.032 1.00 18.84 176 ILE B N 1
ATOM 8341 C CA . ILE B 1 175 ? 46.717 -18.832 12.982 1.00 18.38 176 ILE B CA 1
ATOM 8342 C C . ILE B 1 175 ? 46.642 -18.198 14.378 1.00 18.66 176 ILE B C 1
ATOM 8343 O O . ILE B 1 175 ? 47.607 -17.591 14.850 1.00 18.91 176 ILE B O 1
ATOM 8348 N N . ILE B 1 176 ? 45.493 -18.374 15.028 1.00 20.31 177 ILE B N 1
ATOM 8349 C CA . ILE B 1 176 ? 45.189 -17.783 16.336 1.00 19.20 177 ILE B CA 1
ATOM 8350 C C . ILE B 1 176 ? 46.383 -17.658 17.284 1.00 18.80 177 ILE B C 1
ATOM 8351 O O . ILE B 1 176 ? 46.721 -16.564 17.725 1.00 18.58 177 ILE B O 1
ATOM 8356 N N . HIS B 1 177 ? 47.011 -18.782 17.608 1.00 17.16 178 HIS B N 1
ATOM 8357 C CA . HIS B 1 177 ? 48.059 -18.783 18.605 1.00 18.23 178 HIS B CA 1
ATOM 8358 C C . HIS B 1 177 ? 49.348 -18.165 18.123 1.00 17.14 178 HIS B C 1
ATOM 8359 O O . HIS B 1 177 ? 50.075 -17.587 18.941 1.00 17.51 178 HIS B O 1
ATOM 8366 N N . GLN B 1 178 ? 49.633 -18.249 16.817 1.00 16.19 179 GLN B N 1
ATOM 8367 C CA . GLN B 1 178 ? 50.843 -17.573 16.329 1.00 20.17 179 GLN B CA 1
ATOM 8368 C C . GLN B 1 178 ? 50.639 -16.058 16.364 1.00 18.88 179 GLN B C 1
ATOM 8369 O O . GLN B 1 178 ? 51.509 -15.291 16.829 1.00 19.21 179 GLN B O 1
ATOM 8375 N N . VAL B 1 179 ? 49.488 -15.635 15.856 1.00 20.42 180 VAL B N 1
ATOM 8376 C CA . VAL B 1 179 ? 49.105 -14.218 15.918 1.00 18.34 180 VAL B CA 1
ATOM 8377 C C . VAL B 1 179 ? 49.032 -13.714 17.380 1.00 20.09 180 VAL B C 1
ATOM 8378 O O . VAL B 1 179 ? 49.379 -12.567 17.670 1.00 19.73 180 VAL B O 1
ATOM 8382 N N . ASN B 1 180 ? 48.573 -14.564 18.301 1.00 18.97 181 ASN B N 1
ATOM 8383 C CA . ASN B 1 180 ? 48.559 -14.195 19.700 1.00 20.15 181 ASN B CA 1
ATOM 8384 C C . ASN B 1 180 ? 49.979 -13.912 20.195 1.00 21.84 181 ASN B C 1
ATOM 8385 O O . ASN B 1 180 ? 50.243 -12.857 20.786 1.00 22.72 181 ASN B O 1
ATOM 8390 N N . LEU B 1 181 ? 50.902 -14.828 19.904 1.00 21.53 182 LEU B N 1
ATOM 8391 C CA . LEU B 1 181 ? 52.279 -14.706 20.399 1.00 23.13 182 LEU B CA 1
ATOM 8392 C C . LEU B 1 181 ? 52.980 -13.494 19.816 1.00 22.97 182 LEU B C 1
ATOM 8393 O O . LEU B 1 181 ? 53.638 -12.763 20.547 1.00 25.40 182 LEU B O 1
ATOM 8398 N N . GLU B 1 182 ? 52.845 -13.293 18.504 1.00 22.56 183 GLU B N 1
ATOM 8399 C CA . GLU B 1 182 ? 53.664 -12.291 17.775 1.00 23.49 183 GLU B CA 1
ATOM 8400 C C . GLU B 1 182 ? 53.028 -10.921 17.761 1.00 23.84 183 GLU B C 1
ATOM 8401 O O . GLU B 1 182 ? 53.721 -9.929 17.513 1.00 24.51 183 GLU B O 1
ATOM 8407 N N . TYR B 1 183 ? 51.722 -10.851 18.019 1.00 22.85 184 TYR B N 1
ATOM 8408 C CA . TYR B 1 183 ? 51.010 -9.581 17.868 1.00 22.64 184 TYR B CA 1
ATOM 8409 C C . TYR B 1 183 ? 49.978 -9.208 18.946 1.00 22.83 184 TYR B C 1
ATOM 8410 O O . TYR B 1 183 ? 50.015 -8.092 19.467 1.00 23.40 184 TYR B O 1
ATOM 8419 N N . LEU B 1 184 ? 49.047 -10.111 19.249 1.00 21.20 185 LEU B N 1
ATOM 8420 C CA . LEU B 1 184 ? 47.944 -9.791 20.161 1.00 22.24 185 LEU B CA 1
ATOM 8421 C C . LEU B 1 184 ? 48.331 -9.727 21.629 1.00 22.14 185 LEU B C 1
ATOM 8422 O O . LEU B 1 184 ? 47.732 -8.959 22.397 1.00 21.96 185 LEU B O 1
ATOM 8427 N N . ALA B 1 185 ? 49.311 -10.542 22.033 1.00 21.37 186 ALA B N 1
ATOM 8428 C CA . ALA B 1 185 ? 49.688 -10.615 23.438 1.00 22.42 186 ALA B CA 1
ATOM 8429 C C . ALA B 1 185 ? 50.189 -9.268 23.962 1.00 22.69 186 ALA B C 1
ATOM 8430 O O . ALA B 1 185 ? 50.976 -8.582 23.304 1.00 23.94 186 ALA B O 1
ATOM 8432 N N . ARG B 1 186 ? 49.706 -8.907 25.148 1.00 23.39 187 ARG B N 1
ATOM 8433 C CA . ARG B 1 186 ? 50.077 -7.681 25.844 1.00 23.07 187 ARG B CA 1
ATOM 8434 C C . ARG B 1 186 ? 51.263 -7.920 26.783 1.00 23.08 187 ARG B C 1
ATOM 8435 O O . ARG B 1 186 ? 52.125 -7.041 26.922 1.00 23.19 187 ARG B O 1
ATOM 8443 N N . VAL B 1 187 ? 51.306 -9.126 27.363 1.00 20.86 188 VAL B N 1
ATOM 8444 C CA . VAL B 1 187 ? 52.209 -9.528 28.486 1.00 22.64 188 VAL B CA 1
ATOM 8445 C C . VAL B 1 187 ? 51.849 -8.793 29.773 1.00 20.70 188 VAL B C 1
ATOM 8446 O O . VAL B 1 187 ? 51.614 -9.427 30.791 1.00 21.09 188 VAL B O 1
ATOM 8450 N N . VAL B 1 188 ? 51.781 -7.463 29.702 1.00 20.95 189 VAL B N 1
ATOM 8451 C CA . VAL B 1 188 ? 51.328 -6.624 30.817 1.00 22.13 189 VAL B CA 1
ATOM 8452 C C . VAL B 1 188 ? 50.313 -5.582 30.342 1.00 22.45 189 VAL B C 1
ATOM 8453 O O . VAL B 1 188 ? 50.576 -4.833 29.405 1.00 23.40 189 VAL B O 1
ATOM 8457 N N . PHE B 1 189 ? 49.171 -5.512 31.018 1.00 23.87 190 PHE B N 1
ATOM 8458 C CA . PHE B 1 189 ? 48.128 -4.537 30.693 1.00 23.06 190 PHE B CA 1
ATOM 8459 C C . PHE B 1 189 ? 48.411 -3.179 31.293 1.00 24.38 190 PHE B C 1
ATOM 8460 O O . PHE B 1 189 ? 48.950 -3.089 32.395 1.00 22.56 190 PHE B O 1
ATOM 8468 N N . ASP B 1 190 ? 48.033 -2.128 30.564 1.00 23.73 191 ASP B N 1
ATOM 8469 C CA . ASP B 1 190 ? 48.085 -0.760 31.062 1.00 24.96 191 ASP B CA 1
ATOM 8470 C C . ASP B 1 190 ? 46.721 -0.098 30.815 1.00 28.07 191 ASP B C 1
ATOM 8471 O O . ASP B 1 190 ? 46.516 0.605 29.819 1.00 25.45 191 ASP B O 1
ATOM 8476 N N . GLN B 1 191 ? 45.797 -0.326 31.740 1.00 29.19 192 GLN B N 1
ATOM 8477 C CA . GLN B 1 191 ? 44.396 0.023 31.549 1.00 29.80 192 GLN B CA 1
ATOM 8478 C C . GLN B 1 191 ? 43.946 0.947 32.682 1.00 31.13 192 GLN B C 1
ATOM 8479 O O . GLN B 1 191 ? 44.152 0.648 33.860 1.00 31.49 192 GLN B O 1
ATOM 8485 N N . ASP B 1 192 ? 43.383 2.097 32.315 1.00 31.20 193 ASP B N 1
ATOM 8486 C CA . ASP B 1 192 ? 42.845 3.070 33.279 1.00 31.64 193 ASP B CA 1
ATOM 8487 C C . ASP B 1 192 ? 43.723 3.343 34.525 1.00 32.31 193 ASP B C 1
ATOM 8488 O O . ASP B 1 192 ? 43.221 3.549 35.638 1.00 31.98 193 ASP B O 1
ATOM 8493 N N . GLY B 1 193 ? 45.034 3.370 34.324 1.00 30.98 194 GLY B N 1
ATOM 8494 C CA . GLY B 1 193 ? 45.948 3.786 35.378 1.00 31.18 194 GLY B CA 1
ATOM 8495 C C . GLY B 1 193 ? 46.484 2.634 36.209 1.00 29.92 194 GLY B C 1
ATOM 8496 O O . GLY B 1 193 ? 47.090 2.859 37.242 1.00 30.55 194 GLY B O 1
ATOM 8497 N N . TYR B 1 194 ? 46.249 1.407 35.752 1.00 29.28 195 TYR B N 1
ATOM 8498 C CA . TYR B 1 194 ? 46.704 0.213 36.452 1.00 27.71 195 TYR B CA 1
ATOM 8499 C C . TYR B 1 194 ? 47.456 -0.732 35.501 1.00 25.52 195 TYR B C 1
ATOM 8500 O O . TYR B 1 194 ? 46.971 -1.043 34.404 1.00 21.69 195 TYR B O 1
ATOM 8509 N N . TYR B 1 195 ? 48.656 -1.142 35.912 1.00 22.43 196 TYR B N 1
ATOM 8510 C CA . TYR B 1 195 ? 49.352 -2.246 35.256 1.00 22.33 196 TYR B CA 1
ATOM 8511 C C . TYR B 1 195 ? 48.946 -3.564 35.901 1.00 24.10 196 TYR B C 1
ATOM 8512 O O . TYR B 1 195 ? 48.802 -3.654 37.129 1.00 23.45 196 TYR B O 1
ATOM 8521 N N . TYR B 1 196 ? 48.771 -4.594 35.079 1.00 23.19 197 TYR B N 1
ATOM 8522 C CA . TYR B 1 196 ? 48.587 -5.935 35.586 1.00 19.24 197 TYR B CA 1
ATOM 8523 C C . TYR B 1 196 ? 48.959 -6.953 34.516 1.00 20.94 197 TYR B C 1
ATOM 8524 O O . TYR B 1 196 ? 49.074 -6.587 33.356 1.00 21.82 197 TYR B O 1
ATOM 8533 N N . PRO B 1 197 ? 49.174 -8.220 34.905 1.00 21.53 198 PRO B N 1
ATOM 8534 C CA . PRO B 1 197 ? 49.542 -9.242 33.928 1.00 21.47 198 PRO B CA 1
ATOM 8535 C C . PRO B 1 197 ? 48.452 -9.519 32.897 1.00 22.28 198 PRO B C 1
ATOM 8536 O O . PRO B 1 197 ? 47.266 -9.539 33.230 1.00 20.00 198 PRO B O 1
ATOM 8540 N N . ASP B 1 198 ? 48.893 -9.762 31.666 1.00 23.19 199 ASP B N 1
ATOM 8541 C CA . ASP B 1 198 ? 48.077 -10.367 30.620 1.00 22.33 199 ASP B CA 1
ATOM 8542 C C . ASP B 1 198 ? 47.748 -11.783 31.074 1.00 23.81 199 ASP B C 1
ATOM 8543 O O . ASP B 1 198 ? 48.599 -12.500 31.627 1.00 23.68 199 ASP B O 1
ATOM 8548 N N . SER B 1 199 ? 46.497 -12.162 30.903 1.00 20.47 200 SER B N 1
ATOM 8549 C CA . SER B 1 199 ? 46.073 -13.523 31.139 1.00 19.92 200 SER B CA 1
ATOM 8550 C C . SER B 1 199 ? 44.801 -13.646 30.325 1.00 21.05 200 SER B C 1
ATOM 8551 O O . SER B 1 199 ? 44.208 -12.635 29.908 1.00 20.76 200 SER B O 1
ATOM 8554 N N . LEU B 1 200 ? 44.383 -14.873 30.080 1.00 21.11 201 LEU B N 1
ATOM 8555 C CA . LEU B 1 200 ? 43.257 -15.068 29.170 1.00 22.74 201 LEU B CA 1
ATOM 8556 C C . LEU B 1 200 ? 42.715 -16.489 29.174 1.00 20.98 201 LEU B C 1
ATOM 8557 O O . LEU B 1 200 ? 43.357 -17.432 29.637 1.00 19.11 201 LEU B O 1
ATOM 8562 N N . VAL B 1 201 ? 41.515 -16.617 28.616 1.00 20.72 202 VAL B N 1
ATOM 8563 C CA . VAL B 1 201 ? 41.006 -17.883 28.213 1.00 20.20 202 VAL B CA 1
ATOM 8564 C C . VAL B 1 201 ? 40.682 -17.683 26.731 1.00 18.52 202 VAL B C 1
ATOM 8565 O O . VAL B 1 201 ? 40.467 -16.559 26.267 1.00 19.60 202 VAL B O 1
ATOM 8569 N N . GLY B 1 202 ? 40.702 -18.757 25.983 1.00 17.72 203 GLY B N 1
ATOM 8570 C CA . GLY B 1 202 ? 40.365 -18.676 24.560 1.00 17.51 203 GLY B CA 1
ATOM 8571 C C . GLY B 1 202 ? 39.521 -19.849 24.170 1.00 22.02 203 GLY B C 1
ATOM 8572 O O . GLY B 1 202 ? 39.592 -20.913 24.793 1.00 20.42 203 GLY B O 1
ATOM 8573 N N . THR B 1 203 ? 38.727 -19.666 23.123 1.00 19.81 204 THR B N 1
ATOM 8574 C CA . THR B 1 203 ? 37.830 -20.720 22.671 1.00 22.32 204 THR B CA 1
ATOM 8575 C C . THR B 1 203 ? 38.600 -21.666 21.742 1.00 19.89 204 THR B C 1
ATOM 8576 O O . THR B 1 203 ? 38.252 -21.894 20.565 1.00 16.44 204 THR B O 1
ATOM 8580 N N . ASP B 1 204 ? 39.659 -22.235 22.291 1.00 21.48 205 ASP B N 1
ATOM 8581 C CA . ASP B 1 204 ? 40.478 -23.192 21.585 1.00 18.96 205 ASP B CA 1
ATOM 8582 C C . ASP B 1 204 ? 41.380 -23.840 22.622 1.00 19.34 205 ASP B C 1
ATOM 8583 O O . ASP B 1 204 ? 42.027 -23.164 23.420 1.00 20.14 205 ASP B O 1
ATOM 8588 N N . SER B 1 205 ? 41.413 -25.167 22.603 1.00 21.91 206 SER B N 1
ATOM 8589 C CA . SER B 1 205 ? 42.223 -25.939 23.555 1.00 22.90 206 SER B CA 1
ATOM 8590 C C . SER B 1 205 ? 43.738 -25.623 23.552 1.00 21.94 206 SER B C 1
ATOM 8591 O O . SER B 1 205 ? 44.403 -25.788 24.579 1.00 23.01 206 SER B O 1
ATOM 8594 N N . HIS B 1 206 ? 44.281 -25.104 22.453 1.00 22.41 207 HIS B N 1
ATOM 8595 C CA . HIS B 1 206 ? 45.741 -24.863 22.397 1.00 20.17 207 HIS B CA 1
ATOM 8596 C C . HIS B 1 206 ? 46.107 -23.422 22.743 1.00 22.60 207 HIS B C 1
ATOM 8597 O O . HIS B 1 206 ? 47.224 -22.949 22.453 1.00 21.39 207 HIS B O 1
ATOM 8604 N N . THR B 1 207 ? 45.150 -22.736 23.363 1.00 19.12 208 THR B N 1
ATOM 8605 C CA . THR B 1 207 ? 45.337 -21.377 23.853 1.00 18.41 208 THR B CA 1
ATOM 8606 C C . THR B 1 207 ? 46.524 -21.364 24.816 1.00 18.35 208 THR B C 1
ATOM 8607 O O . THR B 1 207 ? 47.222 -20.359 24.944 1.00 19.52 208 THR B O 1
ATOM 8611 N N . THR B 1 208 ? 46.757 -22.508 25.453 1.00 16.25 209 THR B N 1
ATOM 8612 C CA . THR B 1 208 ? 47.921 -22.688 26.364 1.00 17.54 209 THR B CA 1
ATOM 8613 C C . THR B 1 208 ? 49.289 -22.456 25.723 1.00 19.03 209 THR B C 1
ATOM 8614 O O . THR B 1 208 ? 50.293 -22.275 26.419 1.00 19.65 209 THR B O 1
ATOM 8618 N N . MET B 1 209 ? 49.349 -22.503 24.399 1.00 16.42 210 MET B N 1
ATOM 8619 C CA . MET B 1 209 ? 50.562 -22.064 23.703 1.00 18.71 210 MET B CA 1
ATOM 8620 C C . MET B 1 209 ? 51.152 -20.745 24.227 1.00 19.22 210 MET B C 1
ATOM 8621 O O . MET B 1 209 ? 52.388 -20.586 24.308 1.00 21.01 210 MET B O 1
ATOM 8626 N N . ILE B 1 210 ? 50.279 -19.809 24.607 1.00 20.07 211 ILE B N 1
ATOM 8627 C CA . ILE B 1 210 ? 50.711 -18.482 25.052 1.00 19.67 211 ILE B CA 1
ATOM 8628 C C . ILE B 1 210 ? 51.465 -18.562 26.389 1.00 20.54 211 ILE B C 1
ATOM 8629 O O . ILE B 1 210 ? 52.150 -17.629 26.780 1.00 20.24 211 ILE B O 1
ATOM 8634 N N . ASP B 1 211 ? 51.265 -19.669 27.110 1.00 18.67 212 ASP B N 1
ATOM 8635 C CA . ASP B 1 211 ? 51.912 -19.887 28.391 1.00 22.04 212 ASP B CA 1
ATOM 8636 C C . ASP B 1 211 ? 53.418 -19.903 28.231 1.00 19.98 212 ASP B C 1
ATOM 8637 O O . ASP B 1 211 ? 54.140 -19.717 29.216 1.00 19.96 212 ASP B O 1
ATOM 8642 N N . GLY B 1 212 ? 53.879 -20.117 26.992 1.00 21.64 213 GLY B N 1
ATOM 8643 C CA . GLY B 1 212 ? 55.318 -20.172 26.686 1.00 21.66 213 GLY B CA 1
ATOM 8644 C C . GLY B 1 212 ? 55.958 -18.805 26.854 1.00 23.05 213 GLY B C 1
ATOM 8645 O O . GLY B 1 212 ? 57.177 -18.680 27.081 1.00 22.32 213 GLY B O 1
ATOM 8646 N N . LEU B 1 213 ? 55.110 -17.777 26.775 1.00 22.55 214 LEU B N 1
ATOM 8647 C CA . LEU B 1 213 ? 55.536 -16.386 26.889 1.00 21.91 214 LEU B CA 1
ATOM 8648 C C . LEU B 1 213 ? 55.312 -15.840 28.320 1.00 22.46 214 LEU B C 1
ATOM 8649 O O . LEU B 1 213 ? 55.589 -14.672 28.593 1.00 25.04 214 LEU B O 1
ATOM 8654 N N . GLY B 1 214 ? 54.863 -16.702 29.240 1.00 20.68 215 GLY B N 1
ATOM 8655 C CA . GLY B 1 214 ? 54.662 -16.300 30.638 1.00 20.97 215 GLY B CA 1
ATOM 8656 C C . GLY B 1 214 ? 53.313 -15.624 30.856 1.00 21.78 215 GLY B C 1
ATOM 8657 O O . GLY B 1 214 ? 53.108 -14.915 31.840 1.00 22.03 215 GLY B O 1
ATOM 8658 N N . ILE B 1 215 ? 52.412 -15.817 29.898 1.00 21.43 216 ILE B N 1
ATOM 8659 C CA . ILE B 1 215 ? 51.036 -15.341 30.013 1.00 22.41 216 ILE B CA 1
ATOM 8660 C C . ILE B 1 215 ? 50.138 -16.508 30.389 1.00 21.60 216 ILE B C 1
ATOM 8661 O O . ILE B 1 215 ? 50.018 -17.488 29.638 1.00 23.61 216 ILE B O 1
ATOM 8666 N N . LEU B 1 216 ? 49.519 -16.419 31.572 1.00 22.28 217 LEU B N 1
ATOM 8667 C CA . LEU B 1 216 ? 48.579 -17.440 32.013 1.00 20.22 217 LEU B CA 1
ATOM 8668 C C . LEU B 1 216 ? 47.306 -17.462 31.171 1.00 21.07 217 LEU B C 1
ATOM 8669 O O . LEU B 1 216 ? 46.428 -16.610 31.322 1.00 22.56 217 LEU B O 1
ATOM 8674 N N . GLY B 1 217 ? 47.210 -18.450 30.293 1.00 23.36 218 GLY B N 1
ATOM 8675 C CA . GLY B 1 217 ? 46.033 -18.604 29.425 1.00 20.14 218 GLY B CA 1
ATOM 8676 C C . GLY B 1 217 ? 45.707 -20.068 29.180 1.00 22.03 218 GLY B C 1
ATOM 8677 O O . GLY B 1 217 ? 46.596 -20.908 29.156 1.00 20.24 218 GLY B O 1
ATOM 8678 N N . TRP B 1 218 ? 44.427 -20.386 28.995 1.00 19.28 219 TRP B N 1
ATOM 8679 C CA . TRP B 1 218 ? 44.092 -21.743 28.645 1.00 20.50 219 TRP B CA 1
ATOM 8680 C C . TRP B 1 218 ? 42.760 -21.762 27.937 1.00 20.35 219 TRP B C 1
ATOM 8681 O O . TRP B 1 218 ? 42.118 -20.734 27.794 1.00 19.97 219 TRP B O 1
ATOM 8692 N N . GLY B 1 219 ? 42.376 -22.956 27.514 1.00 19.57 220 GLY B N 1
ATOM 8693 C CA . GLY B 1 219 ? 41.268 -23.160 26.625 1.00 21.16 220 GLY B CA 1
ATOM 8694 C C . GLY B 1 219 ? 40.018 -23.390 27.444 1.00 19.75 220 GLY B C 1
ATOM 8695 O O . GLY B 1 219 ? 40.061 -23.983 28.518 1.00 19.14 220 GLY B O 1
ATOM 8696 N N . VAL B 1 220 ? 38.907 -22.883 26.942 1.00 18.97 221 VAL B N 1
ATOM 8697 C CA . VAL B 1 220 ? 37.606 -23.118 27.574 1.00 18.24 221 VAL B CA 1
ATOM 8698 C C . VAL B 1 220 ? 36.605 -23.234 26.448 1.00 18.07 221 VAL B C 1
ATOM 8699 O O . VAL B 1 220 ? 36.897 -22.794 25.313 1.00 19.69 221 VAL B O 1
ATOM 8703 N N . GLY B 1 221 ? 35.433 -23.798 26.753 1.00 18.08 222 GLY B N 1
ATOM 8704 C CA . GLY B 1 221 ? 34.336 -23.887 25.774 1.00 17.25 222 GLY B CA 1
ATOM 8705 C C . GLY B 1 221 ? 33.791 -22.511 25.498 1.00 16.04 222 GLY B C 1
ATOM 8706 O O . GLY B 1 221 ? 33.956 -21.614 26.309 1.00 20.31 222 GLY B O 1
ATOM 8707 N N . GLY B 1 222 ? 33.110 -22.332 24.378 1.00 17.92 223 GLY B N 1
ATOM 8708 C CA . GLY B 1 222 ? 32.494 -21.037 24.078 1.00 18.01 223 GLY B CA 1
ATOM 8709 C C . GLY B 1 222 ? 31.591 -20.537 25.183 1.00 18.59 223 GLY B C 1
ATOM 8710 O O . GLY B 1 222 ? 31.675 -19.374 25.577 1.00 19.05 223 GLY B O 1
ATOM 8711 N N . ILE B 1 223 ? 30.733 -21.407 25.713 1.00 16.97 224 ILE B N 1
ATOM 8712 C CA . ILE B 1 223 ? 29.800 -20.974 26.779 1.00 16.92 224 ILE B CA 1
ATOM 8713 C C . ILE B 1 223 ? 30.498 -20.416 28.026 1.00 16.57 224 ILE B C 1
ATOM 8714 O O . ILE B 1 223 ? 30.014 -19.468 28.622 1.00 20.66 224 ILE B O 1
ATOM 8719 N N . GLU B 1 224 ? 31.633 -20.994 28.413 1.00 18.51 225 GLU B N 1
ATOM 8720 C CA . GLU B 1 224 ? 32.411 -20.433 29.515 1.00 15.99 225 GLU B CA 1
ATOM 8721 C C . GLU B 1 224 ? 33.043 -19.112 29.131 1.00 16.44 225 GLU B C 1
ATOM 8722 O O . GLU B 1 224 ? 32.974 -18.161 29.893 1.00 17.44 225 GLU B O 1
ATOM 8728 N N . ALA B 1 225 ? 33.616 -19.044 27.934 1.00 16.91 226 ALA B N 1
ATOM 8729 C CA . ALA B 1 225 ? 34.190 -17.778 27.420 1.00 17.06 226 ALA B CA 1
ATOM 8730 C C . ALA B 1 225 ? 33.186 -16.643 27.287 1.00 18.37 226 ALA B C 1
ATOM 8731 O O . ALA B 1 225 ? 33.513 -15.485 27.563 1.00 21.10 226 ALA B O 1
ATOM 8733 N N . GLU B 1 226 ? 31.976 -16.968 26.824 1.00 19.44 227 GLU B N 1
ATOM 8734 C CA . GLU B 1 226 ? 30.833 -16.050 26.817 1.00 18.86 227 GLU B CA 1
ATOM 8735 C C . GLU B 1 226 ? 30.485 -15.431 28.178 1.00 19.10 227 GLU B C 1
ATOM 8736 O O . GLU B 1 226 ? 30.313 -14.196 28.297 1.00 20.86 227 GLU B O 1
ATOM 8742 N N . ALA B 1 227 ? 30.405 -16.259 29.203 1.00 19.30 228 ALA B N 1
ATOM 8743 C CA . ALA B 1 227 ? 30.121 -15.808 30.552 1.00 19.73 228 ALA B CA 1
ATOM 8744 C C . ALA B 1 227 ? 31.264 -14.923 31.037 1.00 20.45 228 ALA B C 1
ATOM 8745 O O . ALA B 1 227 ? 31.027 -13.861 31.629 1.00 20.55 228 ALA B O 1
ATOM 8747 N N . VAL B 1 228 ? 32.501 -15.360 30.788 1.00 20.16 229 VAL B N 1
ATOM 8748 C CA . VAL B 1 228 ? 33.694 -14.578 31.180 1.00 21.20 229 VAL B CA 1
ATOM 8749 C C . VAL B 1 228 ? 33.675 -13.206 30.511 1.00 20.52 229 VAL B C 1
ATOM 8750 O O . VAL B 1 228 ? 33.869 -12.178 31.184 1.00 21.31 229 VAL B O 1
ATOM 8754 N N . MET B 1 229 ? 33.411 -13.189 29.208 1.00 20.44 230 MET B N 1
ATOM 8755 C CA . MET B 1 229 ? 33.282 -11.911 28.460 1.00 22.11 230 MET B CA 1
ATOM 8756 C C . MET B 1 229 ? 32.204 -11.016 29.050 1.00 21.76 230 MET B C 1
ATOM 8757 O O . MET B 1 229 ? 32.303 -9.791 28.976 1.00 22.92 230 MET B O 1
ATOM 8762 N N . LEU B 1 230 ? 31.195 -11.611 29.670 1.00 22.48 231 LEU B N 1
ATOM 8763 C CA . LEU B 1 230 ? 30.120 -10.824 30.315 1.00 22.02 231 LEU B CA 1
ATOM 8764 C C . LEU B 1 230 ? 30.400 -10.423 31.764 1.00 23.83 231 LEU B C 1
ATOM 8765 O O . LEU B 1 230 ? 29.568 -9.746 32.392 1.00 23.27 231 LEU B O 1
ATOM 8770 N N . GLY B 1 231 ? 31.549 -10.840 32.293 1.00 22.59 232 GLY B N 1
ATOM 8771 C CA . GLY B 1 231 ? 32.000 -10.399 33.606 1.00 23.14 232 GLY B CA 1
ATOM 8772 C C . GLY B 1 231 ? 31.974 -11.440 34.698 1.00 23.51 232 GLY B C 1
ATOM 8773 O O . GLY B 1 231 ? 32.378 -11.163 35.821 1.00 22.79 232 GLY B O 1
ATOM 8774 N N . GLN B 1 232 ? 31.523 -12.643 34.366 1.00 20.58 233 GLN B N 1
ATOM 8775 C CA . GLN B 1 232 ? 31.524 -13.731 35.315 1.00 21.21 233 GLN B CA 1
ATOM 8776 C C . GLN B 1 232 ? 32.965 -14.216 35.545 1.00 19.76 233 GLN B C 1
ATOM 8777 O O . GLN B 1 232 ? 33.707 -14.525 34.567 1.00 18.34 233 GLN B O 1
ATOM 8783 N N . PRO B 1 233 ? 33.370 -14.307 36.825 1.00 21.47 234 PRO B N 1
ATOM 8784 C CA . PRO B 1 233 ? 34.650 -14.967 37.128 1.00 23.81 234 PRO B CA 1
ATOM 8785 C C . PRO B 1 233 ? 34.647 -16.435 36.744 1.00 24.14 234 PRO B C 1
ATOM 8786 O O . PRO B 1 233 ? 33.623 -17.130 36.856 1.00 25.58 234 PRO B O 1
ATOM 8790 N N . ILE B 1 234 ? 35.802 -16.916 36.318 1.00 24.51 235 ILE B N 1
ATOM 8791 C CA . ILE B 1 234 ? 35.994 -18.350 36.241 1.00 23.56 235 ILE B CA 1
ATOM 8792 C C . ILE B 1 234 ? 35.933 -18.936 37.666 1.00 23.63 235 ILE B C 1
ATOM 8793 O O . ILE B 1 234 ? 36.405 -18.331 38.625 1.00 22.45 235 ILE B O 1
ATOM 8798 N N . SER B 1 235 ? 35.285 -20.090 37.785 1.00 23.70 236 SER B N 1
ATOM 8799 C CA . SER B 1 235 ? 35.215 -20.800 39.039 1.00 24.07 236 SER B CA 1
ATOM 8800 C C . SER B 1 235 ? 36.021 -22.075 38.900 1.00 24.18 236 SER B C 1
ATOM 8801 O O . SER B 1 235 ? 35.766 -22.880 38.015 1.00 23.85 236 SER B O 1
ATOM 8804 N N . MET B 1 236 ? 37.023 -22.230 39.760 1.00 22.61 237 MET B N 1
ATOM 8805 C CA . MET B 1 236 ? 37.870 -23.396 39.737 1.00 26.02 237 MET B CA 1
ATOM 8806 C C . MET B 1 236 ? 38.311 -23.820 41.135 1.00 22.93 237 MET B C 1
ATOM 8807 O O . MET B 1 236 ? 38.485 -23.028 42.036 1.00 20.25 237 MET B O 1
ATOM 8812 N N . VAL B 1 237 ? 38.546 -25.102 41.284 1.00 24.20 238 VAL B N 1
ATOM 8813 C CA . VAL B 1 237 ? 39.218 -25.578 42.482 1.00 24.75 238 VAL B CA 1
ATOM 8814 C C . VAL B 1 237 ? 40.687 -25.101 42.399 1.00 22.94 238 VAL B C 1
ATOM 8815 O O . VAL B 1 237 ? 41.324 -25.242 41.353 1.00 25.34 238 VAL B O 1
ATOM 8819 N N . LEU B 1 238 ? 41.214 -24.549 43.491 1.00 21.08 239 LEU B N 1
ATOM 8820 C CA . LEU B 1 238 ? 42.567 -24.021 43.476 1.00 24.74 239 LEU B CA 1
ATOM 8821 C C . LEU B 1 238 ? 43.472 -25.204 43.118 1.00 23.52 239 LEU B C 1
ATOM 8822 O O . LEU B 1 238 ? 43.422 -26.239 43.791 1.00 25.20 239 LEU B O 1
ATOM 8827 N N . PRO B 1 239 ? 44.276 -25.075 42.034 1.00 24.06 240 PRO B N 1
ATOM 8828 C CA . PRO B 1 239 ? 44.985 -26.233 41.467 1.00 22.28 240 PRO B CA 1
ATOM 8829 C C . PRO B 1 239 ? 46.308 -26.599 42.144 1.00 22.52 240 PRO B C 1
ATOM 8830 O O . PRO B 1 239 ? 47.053 -25.717 42.550 1.00 22.36 240 PRO B O 1
ATOM 8834 N N . GLN B 1 240 ? 46.605 -27.896 42.243 1.00 20.36 241 GLN B N 1
ATOM 8835 C CA . GLN B 1 240 ? 47.980 -28.327 42.453 1.00 21.73 241 GLN B CA 1
ATOM 8836 C C . GLN B 1 240 ? 48.832 -27.942 41.248 1.00 22.56 241 GLN B C 1
ATOM 8837 O O . GLN B 1 240 ? 48.339 -27.857 40.118 1.00 21.13 241 GLN B O 1
ATOM 8843 N N . VAL B 1 241 ? 50.115 -27.710 41.501 1.00 20.32 242 VAL B N 1
ATOM 8844 C CA . VAL B 1 241 ? 51.048 -27.307 40.477 1.00 20.17 242 VAL B CA 1
ATOM 8845 C C . VAL B 1 241 ? 52.211 -28.279 40.457 1.00 20.61 242 VAL B C 1
ATOM 8846 O O . VAL B 1 241 ? 52.928 -28.405 41.461 1.00 20.86 242 VAL B O 1
ATOM 8850 N N . ILE B 1 242 ? 52.369 -28.984 39.335 1.00 20.23 243 ILE B N 1
ATOM 8851 C CA . ILE B 1 242 ? 53.511 -29.887 39.119 1.00 22.75 243 ILE B CA 1
ATOM 8852 C C . ILE B 1 242 ? 54.674 -29.077 38.560 1.00 22.73 243 ILE B C 1
ATOM 8853 O O . ILE B 1 242 ? 54.525 -28.353 37.576 1.00 24.25 243 ILE B O 1
ATOM 8858 N N . GLY B 1 243 ? 55.815 -29.160 39.227 1.00 22.39 244 GLY B N 1
ATOM 8859 C CA . GLY B 1 243 ? 57.016 -28.480 38.748 1.00 24.04 244 GLY B CA 1
ATOM 8860 C C . GLY B 1 243 ? 57.736 -29.410 37.807 1.00 23.16 244 GLY B C 1
ATOM 8861 O O . GLY B 1 243 ? 58.100 -30.523 38.190 1.00 24.95 244 GLY B O 1
ATOM 8862 N N . TYR B 1 244 ? 57.909 -28.959 36.560 1.00 21.80 245 TYR B N 1
ATOM 8863 C CA . TYR B 1 244 ? 58.586 -29.736 35.558 1.00 21.86 245 TYR B CA 1
ATOM 8864 C C . TYR B 1 244 ? 59.973 -29.146 35.374 1.00 21.34 245 TYR B C 1
ATOM 8865 O O . TYR B 1 244 ? 60.148 -28.075 34.805 1.00 22.10 245 TYR B O 1
ATOM 8874 N N . ARG B 1 245 ? 60.948 -29.845 35.932 1.00 22.77 246 ARG B N 1
ATOM 8875 C CA . ARG B 1 245 ? 62.333 -29.423 35.921 1.00 24.34 246 ARG B CA 1
ATOM 8876 C C . ARG B 1 245 ? 63.055 -29.902 34.665 1.00 22.82 246 ARG B C 1
ATOM 8877 O O . ARG B 1 245 ? 63.160 -31.120 34.403 1.00 24.53 246 ARG B O 1
ATOM 8885 N N . LEU B 1 246 ? 63.583 -28.939 33.920 1.00 21.33 247 LEU B N 1
ATOM 8886 C CA . LEU B 1 246 ? 64.428 -29.219 32.759 1.00 23.43 247 LEU B CA 1
ATOM 8887 C C . LEU B 1 246 ? 65.894 -29.022 33.101 1.00 24.95 247 LEU B C 1
ATOM 8888 O O . LEU B 1 246 ? 66.285 -28.003 33.691 1.00 25.75 247 LEU B O 1
ATOM 8893 N N . MET B 1 247 ? 66.707 -29.975 32.668 1.00 26.59 248 MET B N 1
ATOM 8894 C CA . MET B 1 247 ? 68.118 -29.947 32.954 1.00 29.75 248 MET B CA 1
ATOM 8895 C C . MET B 1 247 ? 68.853 -30.482 31.744 1.00 29.36 248 MET B C 1
ATOM 8896 O O . MET B 1 247 ? 68.253 -31.113 30.873 1.00 28.04 248 MET B O 1
ATOM 8901 N N . GLY B 1 248 ? 70.146 -30.203 31.686 1.00 30.56 249 GLY B N 1
ATOM 8902 C CA . GLY B 1 248 ? 70.979 -30.702 30.614 1.00 29.49 249 GLY B CA 1
ATOM 8903 C C . GLY B 1 248 ? 70.798 -29.917 29.340 1.00 31.96 249 GLY B C 1
ATOM 8904 O O . GLY B 1 248 ? 70.190 -28.836 29.340 1.00 30.35 249 GLY B O 1
ATOM 8905 N N . LYS B 1 249 ? 71.325 -30.484 28.254 1.00 30.77 250 LYS B N 1
ATOM 8906 C CA . LYS B 1 249 ? 71.350 -29.863 26.937 1.00 30.80 250 LYS B CA 1
ATOM 8907 C C . LYS B 1 249 ? 70.785 -30.828 25.899 1.00 30.01 250 LYS B C 1
ATOM 8908 O O . LYS B 1 249 ? 71.127 -32.016 25.913 1.00 29.78 250 LYS B O 1
ATOM 8914 N N . PRO B 1 250 ? 69.942 -30.325 24.975 1.00 28.92 251 PRO B N 1
ATOM 8915 C CA . PRO B 1 250 ? 69.511 -31.171 23.872 1.00 27.88 251 PRO B CA 1
ATOM 8916 C C . PRO B 1 250 ? 70.653 -31.311 22.874 1.00 27.17 251 PRO B C 1
ATOM 8917 O O . PRO B 1 250 ? 71.408 -30.364 22.653 1.00 28.59 251 PRO B O 1
ATOM 8921 N N . HIS B 1 251 ? 70.812 -32.493 22.302 1.00 26.32 252 HIS B N 1
ATOM 8922 C CA . HIS B 1 251 ? 71.869 -32.705 21.321 1.00 25.99 252 HIS B CA 1
ATOM 8923 C C . HIS B 1 251 ? 71.586 -31.778 20.139 1.00 27.52 252 HIS B C 1
ATOM 8924 O O . HIS B 1 251 ? 70.412 -31.544 19.816 1.00 27.52 252 HIS B O 1
ATOM 8931 N N . PRO B 1 252 ? 72.640 -31.214 19.516 1.00 28.68 253 PRO B N 1
ATOM 8932 C CA . PRO B 1 252 ? 72.483 -30.291 18.373 1.00 30.11 253 PRO B CA 1
ATOM 8933 C C . PRO B 1 252 ? 71.609 -30.739 17.187 1.00 29.30 253 PRO B C 1
ATOM 8934 O O . PRO B 1 252 ? 71.290 -29.909 16.328 1.00 32.99 253 PRO B O 1
ATOM 8938 N N . LEU B 1 253 ? 71.254 -32.020 17.106 1.00 27.66 254 LEU B N 1
ATOM 8939 C CA . LEU B 1 253 ? 70.333 -32.498 16.052 1.00 26.60 254 LEU B CA 1
ATOM 8940 C C . LEU B 1 253 ? 68.851 -32.498 16.477 1.00 25.17 254 LEU B C 1
ATOM 8941 O O . LEU B 1 253 ? 67.950 -32.559 15.637 1.00 24.97 254 LEU B O 1
ATOM 8946 N N . VAL B 1 254 ? 68.623 -32.461 17.783 1.00 22.54 255 VAL B N 1
ATOM 8947 C CA . VAL B 1 254 ? 67.279 -32.443 18.359 1.00 22.68 255 VAL B CA 1
ATOM 8948 C C . VAL B 1 254 ? 66.561 -31.107 18.097 1.00 22.99 255 VAL B C 1
ATOM 8949 O O . VAL B 1 254 ? 67.183 -30.037 18.058 1.00 23.96 255 VAL B O 1
ATOM 8953 N N . THR B 1 255 ? 65.252 -31.191 17.895 1.00 25.32 256 THR B N 1
ATOM 8954 C CA . THR B 1 255 ? 64.421 -30.035 17.602 1.00 24.12 256 THR B CA 1
ATOM 8955 C C . THR B 1 255 ? 63.464 -29.743 18.752 1.00 24.99 256 THR B C 1
ATOM 8956 O O . THR B 1 255 ? 63.250 -30.595 19.610 1.00 25.14 256 THR B O 1
ATOM 8960 N N . SER B 1 256 ? 62.883 -28.543 18.755 1.00 22.90 257 SER B N 1
ATOM 8961 C CA . SER B 1 256 ? 61.791 -28.219 19.668 1.00 22.33 257 SER B CA 1
ATOM 8962 C C . SER B 1 256 ? 60.706 -29.300 19.621 1.00 22.97 257 SER B C 1
ATOM 8963 O O . SER B 1 256 ? 60.221 -29.737 20.653 1.00 25.36 257 SER B O 1
ATOM 8966 N N . THR B 1 257 ? 60.344 -29.728 18.409 1.00 24.29 258 THR B N 1
ATOM 8967 C CA . THR B 1 257 ? 59.329 -30.759 18.191 1.00 20.98 258 THR B CA 1
ATOM 8968 C C . THR B 1 257 ? 59.652 -32.061 18.912 1.00 22.56 258 THR B C 1
ATOM 8969 O O . THR B 1 257 ? 58.782 -32.632 19.562 1.00 19.86 258 THR B O 1
ATOM 8973 N N . ASP B 1 258 ? 60.891 -32.540 18.786 1.00 22.69 259 ASP B N 1
ATOM 8974 C CA . ASP B 1 258 ? 61.330 -33.732 19.541 1.00 23.17 259 ASP B CA 1
ATOM 8975 C C . ASP B 1 258 ? 61.055 -33.571 21.027 1.00 23.94 259 ASP B C 1
ATOM 8976 O O . ASP B 1 258 ? 60.596 -34.505 21.709 1.00 23.29 259 ASP B O 1
ATOM 8981 N N . ILE B 1 259 ? 61.362 -32.391 21.550 1.00 22.74 260 ILE B N 1
ATOM 8982 C CA . ILE B 1 259 ? 61.234 -32.191 22.987 1.00 22.89 260 ILE B CA 1
ATOM 8983 C C . ILE B 1 259 ? 59.770 -32.297 23.402 1.00 22.79 260 ILE B C 1
ATOM 8984 O O . ILE B 1 259 ? 59.454 -32.975 24.374 1.00 23.60 260 ILE B O 1
ATOM 8989 N N . VAL B 1 260 ? 58.873 -31.646 22.663 1.00 22.18 261 VAL B N 1
ATOM 8990 C CA . VAL B 1 260 ? 57.466 -31.608 23.091 1.00 22.35 261 VAL B CA 1
ATOM 8991 C C . VAL B 1 260 ? 56.789 -32.977 23.023 1.00 23.34 261 VAL B C 1
ATOM 8992 O O . VAL B 1 260 ? 55.990 -33.323 23.890 1.00 22.80 261 VAL B O 1
ATOM 8996 N N . LEU B 1 261 ? 57.131 -33.753 22.000 1.00 23.71 262 LEU B N 1
ATOM 8997 C CA . LEU B 1 261 ? 56.603 -35.092 21.856 1.00 23.59 262 LEU B CA 1
ATOM 8998 C C . LEU B 1 261 ? 57.068 -35.994 23.020 1.00 24.16 262 LEU B C 1
ATOM 8999 O O . LEU B 1 261 ? 56.268 -36.742 23.604 1.00 22.78 262 LEU B O 1
ATOM 9004 N N . THR B 1 262 ? 58.339 -35.867 23.392 1.00 22.04 263 THR B N 1
ATOM 9005 C CA . THR B 1 262 ? 58.865 -36.512 24.612 1.00 23.67 263 THR B CA 1
ATOM 9006 C C . THR B 1 262 ? 58.104 -36.131 25.906 1.00 21.95 263 THR B C 1
ATOM 9007 O O . THR B 1 262 ? 57.699 -36.999 26.676 1.00 20.56 263 THR B O 1
ATOM 9011 N N . ILE B 1 263 ? 57.946 -34.836 26.136 1.00 22.27 264 ILE B N 1
ATOM 9012 C CA . ILE B 1 263 ? 57.235 -34.305 27.300 1.00 22.32 264 ILE B CA 1
ATOM 9013 C C . ILE B 1 263 ? 55.765 -34.706 27.326 1.00 23.04 264 ILE B C 1
ATOM 9014 O O . ILE B 1 263 ? 55.225 -35.002 28.397 1.00 23.35 264 ILE B O 1
ATOM 9019 N N . THR B 1 264 ? 55.133 -34.729 26.155 1.00 20.64 265 THR B N 1
ATOM 9020 C CA . THR B 1 264 ? 53.737 -35.136 26.027 1.00 23.48 265 THR B CA 1
ATOM 9021 C C . THR B 1 264 ? 53.590 -36.545 26.544 1.00 24.32 265 THR B C 1
ATOM 9022 O O . THR B 1 264 ? 52.745 -36.811 27.406 1.00 24.21 265 THR B O 1
ATOM 9026 N N . LYS B 1 265 ? 54.421 -37.438 26.012 1.00 23.85 266 LYS B N 1
ATOM 9027 C CA . LYS B 1 265 ? 54.405 -38.846 26.415 1.00 27.16 266 LYS B CA 1
ATOM 9028 C C . LYS B 1 265 ? 54.672 -38.967 27.926 1.00 27.55 266 LYS B C 1
ATOM 9029 O O . LYS B 1 265 ? 54.043 -39.781 28.615 1.00 28.70 266 LYS B O 1
ATOM 9035 N N . HIS B 1 266 ? 55.578 -38.127 28.426 1.00 25.46 267 HIS B N 1
ATOM 9036 C CA . HIS B 1 266 ? 55.957 -38.127 29.841 1.00 24.59 267 HIS B CA 1
ATOM 9037 C C . HIS B 1 266 ? 54.803 -37.771 30.782 1.00 26.42 267 HIS B C 1
ATOM 9038 O O . HIS B 1 266 ? 54.480 -38.539 31.697 1.00 26.93 267 HIS B O 1
ATOM 9045 N N . LEU B 1 267 ? 54.158 -36.636 30.518 1.00 25.85 268 LEU B N 1
ATOM 9046 C CA . LEU B 1 267 ? 53.069 -36.132 31.357 1.00 25.92 268 LEU B CA 1
ATOM 9047 C C . LEU B 1 267 ? 51.708 -36.881 31.300 1.00 27.82 268 LEU B C 1
ATOM 9048 O O . LEU B 1 267 ? 50.964 -36.904 32.299 1.00 26.72 268 LEU B O 1
ATOM 9053 N N . ARG B 1 268 ? 51.383 -37.489 30.159 1.00 28.34 269 ARG B N 1
ATOM 9054 C CA . ARG B 1 268 ? 50.218 -38.386 30.089 1.00 31.51 269 ARG B CA 1
ATOM 9055 C C . ARG B 1 268 ? 50.383 -39.579 31.039 1.00 32.84 269 ARG B C 1
ATOM 9056 O O . ARG B 1 268 ? 49.426 -39.974 31.713 1.00 32.61 269 ARG B O 1
ATOM 9064 N N . GLN B 1 269 ? 51.598 -40.128 31.086 1.00 34.03 270 GLN B N 1
ATOM 9065 C CA . GLN B 1 269 ? 51.976 -41.172 32.046 1.00 35.05 270 GLN B CA 1
ATOM 9066 C C . GLN B 1 269 ? 51.829 -40.685 33.489 1.00 34.48 270 GLN B C 1
ATOM 9067 O O . GLN B 1 269 ? 51.216 -41.359 34.311 1.00 34.44 270 GLN B O 1
ATOM 9073 N N . VAL B 1 270 ? 52.386 -39.512 33.784 1.00 33.60 271 VAL B N 1
ATOM 9074 C CA . VAL B 1 270 ? 52.337 -38.935 35.137 1.00 33.01 271 VAL B CA 1
ATOM 9075 C C . VAL B 1 270 ? 50.895 -38.634 35.581 1.00 32.67 271 VAL B C 1
ATOM 9076 O O . VAL B 1 270 ? 50.518 -38.911 36.720 1.00 31.13 271 VAL B O 1
ATOM 9080 N N . GLY B 1 271 ? 50.102 -38.063 34.679 1.00 31.49 272 GLY B N 1
ATOM 9081 C CA . GLY B 1 271 ? 48.700 -37.768 34.952 1.00 30.07 272 GLY B CA 1
ATOM 9082 C C . GLY B 1 271 ? 48.572 -36.418 35.616 1.00 29.90 272 GLY B C 1
ATOM 9083 O O . GLY B 1 271 ? 48.832 -36.278 36.820 1.00 29.04 272 GLY B O 1
ATOM 9084 N N . VAL B 1 272 ? 48.157 -35.431 34.823 1.00 26.05 273 VAL B N 1
ATOM 9085 C CA . VAL B 1 272 ? 48.122 -34.035 35.254 1.00 26.29 273 VAL B CA 1
ATOM 9086 C C . VAL B 1 272 ? 46.762 -33.382 34.983 1.00 27.65 273 VAL B C 1
ATOM 9087 O O . VAL B 1 272 ? 46.650 -32.159 34.942 1.00 26.52 273 VAL B O 1
ATOM 9091 N N . VAL B 1 273 ? 45.724 -34.202 34.816 1.00 26.50 274 VAL B N 1
ATOM 9092 C CA . VAL B 1 273 ? 44.393 -33.640 34.561 1.00 28.40 274 VAL B CA 1
ATOM 9093 C C . VAL B 1 273 ? 43.940 -32.852 35.784 1.00 27.89 274 VAL B C 1
ATOM 9094 O O . VAL B 1 273 ? 44.032 -33.329 36.920 1.00 28.98 274 VAL B O 1
ATOM 9098 N N . GLY B 1 274 ? 43.497 -31.626 35.547 1.00 28.21 275 GLY B N 1
ATOM 9099 C CA . GLY B 1 274 ? 43.067 -30.772 36.634 1.00 27.12 275 GLY B CA 1
ATOM 9100 C C . GLY B 1 274 ? 44.192 -30.059 37.356 1.00 27.40 275 GLY B C 1
ATOM 9101 O O . GLY B 1 274 ? 43.950 -29.435 38.391 1.00 28.58 275 GLY B O 1
ATOM 9102 N N . LYS B 1 275 ? 45.422 -30.134 36.820 1.00 26.17 276 LYS B N 1
ATOM 9103 C CA . LYS B 1 275 ? 46.578 -29.487 37.457 1.00 23.99 276 LYS B CA 1
ATOM 9104 C C . LYS B 1 275 ? 47.229 -28.451 36.541 1.00 22.06 276 LYS B C 1
ATOM 9105 O O . LYS B 1 275 ? 47.065 -28.514 35.325 1.00 19.76 276 LYS B O 1
ATOM 9111 N N . PHE B 1 276 ? 47.962 -27.500 37.125 1.00 20.31 277 PHE B N 1
ATOM 9112 C CA . PHE B 1 276 ? 48.878 -26.660 36.348 1.00 21.89 277 PHE B CA 1
ATOM 9113 C C . PHE B 1 276 ? 50.183 -27.416 36.217 1.00 22.41 277 PHE B C 1
ATOM 9114 O O . PHE B 1 276 ? 50.538 -28.192 37.108 1.00 20.84 277 PHE B O 1
ATOM 9122 N N . VAL B 1 277 ? 50.901 -27.197 35.121 1.00 23.06 278 VAL B N 1
ATOM 9123 C CA . VAL B 1 277 ? 52.295 -27.604 35.082 1.00 23.19 278 VAL B CA 1
ATOM 9124 C C . VAL B 1 277 ? 53.055 -26.301 34.987 1.00 23.79 278 VAL B C 1
ATOM 9125 O O . VAL B 1 277 ? 52.632 -25.400 34.264 1.00 23.41 278 VAL B O 1
ATOM 9129 N N . GLU B 1 278 ? 54.137 -26.178 35.756 1.00 22.73 279 GLU B N 1
ATOM 9130 C CA . GLU B 1 278 ? 54.973 -24.993 35.672 1.00 20.44 279 GLU B CA 1
ATOM 9131 C C . GLU B 1 278 ? 56.431 -25.428 35.529 1.00 21.49 279 GLU B C 1
ATOM 9132 O O . GLU B 1 278 ? 56.952 -26.178 36.348 1.00 22.18 279 GLU B O 1
ATOM 9138 N N . PHE B 1 279 ? 57.080 -24.945 34.477 1.00 21.77 280 PHE B N 1
ATOM 9139 C CA . PHE B 1 279 ? 58.456 -25.291 34.168 1.00 21.59 280 PHE B CA 1
ATOM 9140 C C . PHE B 1 279 ? 59.504 -24.486 34.938 1.00 20.90 280 PHE B C 1
ATOM 9141 O O . PHE B 1 279 ? 59.264 -23.350 35.319 1.00 20.12 280 PHE B O 1
ATOM 9149 N N . PHE B 1 280 ? 60.664 -25.107 35.167 1.00 19.68 281 PHE B N 1
ATOM 9150 C CA . PHE B 1 280 ? 61.802 -24.476 35.840 1.00 20.20 281 PHE B CA 1
ATOM 9151 C C . PHE B 1 280 ? 63.062 -25.312 35.591 1.00 21.88 281 PHE B C 1
ATOM 9152 O O . PHE B 1 280 ? 63.026 -26.316 34.867 1.00 21.74 281 PHE B O 1
ATOM 9160 N N . GLY B 1 281 ? 64.175 -24.910 36.187 1.00 23.52 282 GLY B N 1
ATOM 9161 C CA . GLY B 1 281 ? 65.382 -25.696 36.065 1.00 26.33 282 GLY B CA 1
ATOM 9162 C C . GLY B 1 281 ? 66.354 -25.013 35.133 1.00 28.17 282 GLY B C 1
ATOM 9163 O O . GLY B 1 281 ? 65.959 -24.132 34.368 1.00 28.96 282 GLY B O 1
ATOM 9164 N N . PRO B 1 282 ? 67.632 -25.424 35.192 1.00 30.48 283 PRO B N 1
ATOM 9165 C CA . PRO B 1 282 ? 68.722 -24.828 34.417 1.00 32.08 283 PRO B CA 1
ATOM 9166 C C . PRO B 1 282 ? 68.496 -24.966 32.915 1.00 31.01 283 PRO B C 1
ATOM 9167 O O . PRO B 1 282 ? 69.044 -24.184 32.151 1.00 33.60 283 PRO B O 1
ATOM 9171 N N . GLY B 1 283 ? 67.674 -25.934 32.513 1.00 28.61 284 GLY B N 1
ATOM 9172 C CA . GLY B 1 283 ? 67.422 -26.228 31.105 1.00 27.01 284 GLY B CA 1
ATOM 9173 C C . GLY B 1 283 ? 66.400 -25.376 30.374 1.00 24.93 284 GLY B C 1
ATOM 9174 O O . GLY B 1 283 ? 66.264 -25.504 29.174 1.00 25.47 284 GLY B O 1
ATOM 9175 N N . VAL B 1 284 ? 65.686 -24.508 31.093 1.00 26.89 285 VAL B N 1
ATOM 9176 C CA . VAL B 1 284 ? 64.677 -23.645 30.499 1.00 25.75 285 VAL B CA 1
ATOM 9177 C C . VAL B 1 284 ? 65.312 -22.451 29.789 1.00 26.58 285 VAL B C 1
ATOM 9178 O O . VAL B 1 284 ? 64.884 -22.078 28.688 1.00 24.56 285 VAL B O 1
ATOM 9182 N N . ALA B 1 285 ? 66.318 -21.851 30.417 1.00 26.24 286 ALA B N 1
ATOM 9183 C CA . ALA B 1 285 ? 66.963 -20.623 29.906 1.00 26.51 286 ALA B CA 1
ATOM 9184 C C . ALA B 1 285 ? 67.565 -20.744 28.511 1.00 26.49 286 ALA B C 1
ATOM 9185 O O . ALA B 1 285 ? 67.685 -19.743 27.790 1.00 28.86 286 ALA B O 1
ATOM 9187 N N . GLN B 1 286 ? 67.944 -21.961 28.128 1.00 24.80 287 GLN B N 1
ATOM 9188 C CA . GLN B 1 286 ? 68.425 -22.228 26.773 1.00 25.87 287 GLN B CA 1
ATOM 9189 C C . GLN B 1 286 ? 67.290 -22.306 25.748 1.00 24.17 287 GLN B C 1
ATOM 9190 O O . GLN B 1 286 ? 67.507 -22.083 24.561 1.00 24.19 287 GLN B O 1
ATOM 9196 N N . LEU B 1 287 ? 66.078 -22.602 26.208 1.00 21.34 288 LEU B N 1
ATOM 9197 C CA . LEU B 1 287 ? 64.929 -22.657 25.306 1.00 21.53 288 LEU B CA 1
ATOM 9198 C C . LEU B 1 287 ? 64.445 -21.265 24.944 1.00 22.06 288 LEU B C 1
ATOM 9199 O O . LEU B 1 287 ? 64.162 -20.455 25.828 1.00 23.11 288 LEU B O 1
ATOM 9204 N N . SER B 1 288 ? 64.349 -20.991 23.641 1.00 22.28 289 SER B N 1
ATOM 9205 C CA . SER B 1 288 ? 63.724 -19.756 23.139 1.00 22.04 289 SER B CA 1
ATOM 9206 C C . SER B 1 288 ? 62.243 -19.744 23.469 1.00 20.86 289 SER B C 1
ATOM 9207 O O . SER B 1 288 ? 61.688 -20.764 23.844 1.00 19.76 289 SER B O 1
ATOM 9210 N N . ILE B 1 289 ? 61.601 -18.590 23.302 1.00 20.40 290 ILE B N 1
ATOM 9211 C CA . ILE B 1 289 ? 60.161 -18.470 2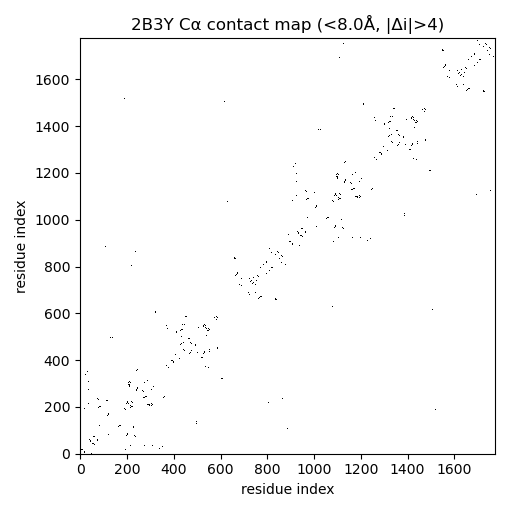3.515 1.00 21.28 290 ILE B CA 1
ATOM 9212 C C . ILE B 1 289 ? 59.390 -19.353 22.535 1.00 22.14 290 ILE B C 1
ATOM 9213 O O . ILE B 1 289 ? 58.376 -19.956 22.902 1.00 20.48 290 ILE B O 1
ATOM 9218 N N . ALA B 1 290 ? 59.864 -19.428 21.291 1.00 21.96 291 ALA B N 1
ATOM 9219 C CA . ALA B 1 290 ? 59.226 -20.332 20.317 1.00 23.42 291 ALA B CA 1
ATOM 9220 C C . ALA B 1 290 ? 59.274 -21.805 20.763 1.00 23.75 291 ALA B C 1
ATOM 9221 O O . ALA B 1 290 ? 58.297 -22.533 20.576 1.00 22.16 291 ALA B O 1
ATOM 9223 N N . ASP B 1 291 ? 60.410 -22.228 21.337 1.00 21.60 292 ASP B N 1
ATOM 9224 C CA . ASP B 1 291 ? 60.556 -23.574 21.916 1.00 21.31 292 ASP B CA 1
ATOM 9225 C C . ASP B 1 291 ? 59.579 -23.769 23.080 1.00 21.49 292 ASP B C 1
ATOM 9226 O O . ASP B 1 291 ? 58.907 -24.799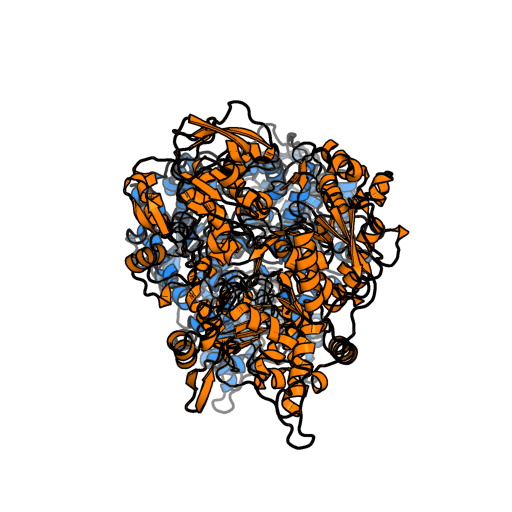 23.156 1.00 20.23 292 ASP B O 1
ATOM 9231 N N . ARG B 1 292 ? 59.559 -22.806 24.017 1.00 20.28 293 ARG B N 1
ATOM 9232 C CA . ARG B 1 292 ? 58.678 -22.876 25.189 1.00 18.80 293 ARG B CA 1
ATOM 9233 C C . ARG B 1 292 ? 57.234 -22.931 24.724 1.00 19.87 293 ARG B C 1
ATOM 9234 O O . ARG B 1 292 ? 56.425 -23.661 25.291 1.00 22.91 293 ARG B O 1
ATOM 9242 N N . ALA B 1 293 ? 56.922 -22.145 23.698 1.00 19.98 294 ALA B N 1
ATOM 9243 C CA . ALA B 1 293 ? 55.572 -22.114 23.137 1.00 20.17 294 ALA B CA 1
ATOM 9244 C C . ALA B 1 293 ? 55.138 -23.446 22.532 1.00 21.73 294 ALA B C 1
ATOM 9245 O O . ALA B 1 293 ? 53.993 -23.870 22.727 1.00 21.54 294 ALA B O 1
ATOM 9247 N N . THR B 1 294 ? 56.044 -24.107 21.815 1.00 20.65 295 THR B N 1
ATOM 9248 C CA . THR B 1 294 ? 55.802 -25.471 21.324 1.00 22.42 295 THR B CA 1
ATOM 9249 C C . THR B 1 294 ? 55.395 -26.411 22.447 1.00 21.55 295 THR B C 1
ATOM 9250 O O . THR B 1 294 ? 54.402 -27.141 22.324 1.00 22.74 295 THR B O 1
ATOM 9254 N N . ILE B 1 295 ? 56.137 -26.370 23.555 1.00 21.41 296 ILE B N 1
ATOM 9255 C CA . ILE B 1 295 ? 55.875 -27.240 24.656 1.00 21.31 296 ILE B CA 1
ATOM 9256 C C . ILE B 1 295 ? 54.521 -26.928 25.282 1.00 20.87 296 ILE B C 1
ATOM 9257 O O . ILE B 1 295 ? 53.768 -27.826 25.593 1.00 19.87 296 ILE B O 1
ATOM 9262 N N . ALA B 1 296 ? 54.243 -25.645 25.465 1.00 18.30 297 ALA B N 1
ATOM 9263 C CA . ALA B 1 296 ? 53.064 -25.200 26.179 1.00 21.85 297 ALA B CA 1
ATOM 9264 C C . ALA B 1 296 ? 51.834 -25.413 25.321 1.00 20.74 297 ALA B C 1
ATOM 9265 O O . ALA B 1 296 ? 50.762 -25.696 25.842 1.00 19.87 297 ALA B O 1
ATOM 9267 N N . ASN B 1 297 ? 51.998 -25.321 24.006 1.00 20.11 298 ASN B N 1
ATOM 9268 C CA . ASN B 1 297 ? 50.891 -25.605 23.067 1.00 18.15 298 ASN B CA 1
ATOM 9269 C C . ASN B 1 297 ? 50.195 -26.958 23.352 1.00 19.28 298 ASN B C 1
ATOM 9270 O O . ASN B 1 297 ? 48.968 -27.046 23.439 1.00 18.29 298 ASN B O 1
ATOM 9275 N N . MET B 1 298 ? 51.005 -27.992 23.539 1.00 19.67 299 MET B N 1
ATOM 9276 C CA . MET B 1 298 ? 50.486 -29.344 23.641 1.00 21.00 299 MET B CA 1
ATOM 9277 C C . MET B 1 298 ? 49.915 -29.696 25.037 1.00 21.48 299 MET B C 1
ATOM 9278 O O . MET B 1 298 ? 49.649 -30.854 25.336 1.00 20.46 299 MET B O 1
ATOM 9283 N N . CYS B 1 299 ? 49.700 -28.685 25.872 1.00 20.11 300 CYS B N 1
ATOM 9284 C CA . CYS B 1 299 ? 49.077 -28.885 27.188 1.00 25.62 300 CYS B CA 1
ATOM 9285 C C . CYS B 1 299 ? 47.820 -29.811 27.168 1.00 26.69 300 CYS B C 1
ATOM 9286 O O . CYS B 1 299 ? 47.741 -30.779 27.968 1.00 29.63 300 CYS B O 1
ATOM 9289 N N . PRO B 1 300 ? 46.841 -29.565 26.259 1.00 26.14 301 PRO B N 1
ATOM 9290 C CA . PRO B 1 300 ? 45.704 -30.501 26.282 1.00 26.93 301 PRO B CA 1
ATOM 9291 C C . PRO B 1 300 ? 46.046 -31.941 25.917 1.00 26.66 301 PRO B C 1
ATOM 9292 O O . PRO B 1 300 ? 45.317 -32.854 26.324 1.00 28.61 301 PRO B O 1
ATOM 9296 N N . GLU B 1 301 ? 47.120 -32.139 25.140 1.00 26.63 302 GLU B N 1
ATOM 9297 C CA . GLU B 1 301 ? 47.502 -33.475 24.701 1.00 26.18 302 GLU B CA 1
ATOM 9298 C C . GLU B 1 301 ? 48.112 -34.269 25.849 1.00 27.71 302 GLU B C 1
ATOM 9299 O O . GLU B 1 301 ? 48.051 -35.509 25.868 1.00 28.10 302 GLU B O 1
ATOM 9305 N N . TYR B 1 302 ? 48.707 -33.564 26.807 1.00 25.99 303 TYR B N 1
ATOM 9306 C CA . TYR B 1 302 ? 49.090 -34.264 28.014 1.00 25.61 303 TYR B CA 1
ATOM 9307 C C . TYR B 1 302 ? 48.105 -34.081 29.190 1.00 24.90 303 TYR B C 1
ATOM 9308 O O . TYR B 1 302 ? 48.196 -34.776 30.187 1.00 26.21 303 TYR B O 1
ATOM 9317 N N . GLY B 1 303 ? 47.151 -33.163 29.034 1.00 24.92 304 GLY B N 1
ATOM 9318 C CA . GLY B 1 303 ? 45.982 -33.101 29.908 1.00 26.02 304 GLY B CA 1
ATOM 9319 C C . GLY B 1 303 ? 45.865 -32.005 30.946 1.00 25.63 304 GLY B C 1
ATOM 9320 O O . GLY B 1 303 ? 44.779 -31.799 31.483 1.00 27.24 304 GLY B O 1
ATOM 9321 N N . ALA B 1 304 ? 46.969 -31.315 31.230 1.00 27.11 305 ALA B N 1
ATOM 9322 C CA . ALA B 1 304 ? 46.994 -30.179 32.168 1.00 27.17 305 ALA B CA 1
ATOM 9323 C C . ALA B 1 304 ? 46.100 -29.004 31.764 1.00 25.12 305 ALA B C 1
ATOM 9324 O O . ALA B 1 304 ? 45.614 -28.938 30.637 1.00 25.04 305 ALA B O 1
ATOM 9326 N N . THR B 1 305 ? 45.860 -28.085 32.699 1.00 24.82 306 THR B N 1
ATOM 9327 C CA . THR B 1 305 ? 45.089 -26.893 32.393 1.00 24.89 306 THR B CA 1
ATOM 9328 C C . THR B 1 305 ? 46.020 -25.796 31.918 1.00 26.81 306 THR B C 1
ATOM 9329 O O . THR B 1 305 ? 45.674 -25.0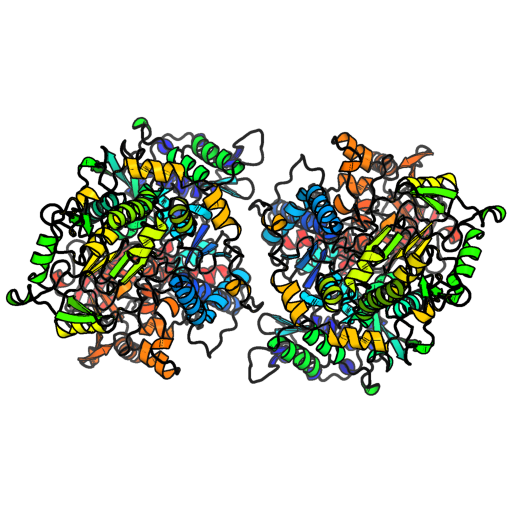10 31.018 1.00 25.94 306 THR B O 1
ATOM 9333 N N . ALA B 1 306 ? 47.215 -25.762 32.508 1.00 24.60 307 ALA B N 1
ATOM 9334 C CA . ALA B 1 306 ? 48.237 -24.825 32.088 1.00 24.58 307 ALA B CA 1
ATOM 9335 C C . ALA B 1 306 ? 49.615 -25.476 32.115 1.00 24.48 307 ALA B C 1
ATOM 9336 O O . ALA B 1 306 ? 49.854 -26.458 32.846 1.00 25.53 307 ALA B O 1
ATOM 9338 N N . ALA B 1 307 ? 50.504 -24.958 31.264 1.00 22.43 308 ALA B N 1
ATOM 9339 C CA . ALA B 1 307 ? 51.869 -25.442 31.150 1.00 24.29 308 ALA B CA 1
ATOM 9340 C C . ALA B 1 307 ? 52.774 -24.237 31.056 1.00 25.01 308 ALA B C 1
ATOM 9341 O O . ALA B 1 307 ? 53.124 -23.791 29.964 1.00 28.79 308 ALA B O 1
ATOM 9343 N N . PHE B 1 308 ? 53.178 -23.732 32.210 1.00 23.31 309 PHE B N 1
ATOM 9344 C CA . PHE B 1 308 ? 53.506 -22.327 32.330 1.00 23.78 309 PHE B CA 1
ATOM 9345 C C . PHE B 1 308 ? 55.009 -22.094 32.357 1.00 22.70 309 PHE B C 1
ATOM 9346 O O . PHE B 1 308 ? 55.726 -22.791 33.054 1.00 20.67 309 PHE B O 1
ATOM 9354 N N . PHE B 1 309 ? 55.461 -21.123 31.561 1.00 22.51 310 PHE B N 1
ATOM 9355 C CA . PHE B 1 309 ? 56.843 -20.687 31.525 1.00 21.24 310 PHE B CA 1
ATOM 9356 C C . PHE B 1 309 ? 56.877 -19.221 31.939 1.00 22.36 310 PHE B C 1
ATOM 9357 O O . PHE B 1 309 ? 56.591 -18.364 31.126 1.00 22.05 310 PHE B O 1
ATOM 9365 N N . PRO B 1 310 ? 57.214 -18.925 33.207 1.00 21.04 311 PRO B N 1
ATOM 9366 C CA . PRO B 1 310 ? 57.302 -17.553 33.665 1.00 20.80 311 PRO B CA 1
ATOM 9367 C C . PRO B 1 310 ? 58.127 -16.651 32.757 1.00 20.81 311 PRO B C 1
ATOM 9368 O O . PRO B 1 310 ? 59.027 -17.131 32.073 1.00 21.57 311 PRO B O 1
ATOM 9372 N N . VAL B 1 311 ? 57.814 -15.357 32.774 1.00 22.09 312 VAL B N 1
ATOM 9373 C CA . VAL B 1 311 ? 58.556 -14.359 31.971 1.00 22.60 312 VAL B CA 1
ATOM 9374 C C . VAL B 1 311 ? 59.946 -14.174 32.527 1.00 24.12 312 VAL B C 1
ATOM 9375 O O . VAL B 1 311 ? 60.111 -13.930 33.724 1.00 23.52 312 VAL B O 1
ATOM 9379 N N . ASP B 1 312 ? 60.952 -14.284 31.653 1.00 25.15 313 ASP B N 1
ATOM 9380 C CA . ASP B 1 312 ? 62.349 -14.045 32.025 1.00 26.00 313 ASP B CA 1
ATOM 9381 C C . ASP B 1 312 ? 62.986 -13.163 30.949 1.00 26.18 313 ASP B C 1
ATOM 9382 O O . ASP B 1 312 ? 62.283 -12.660 30.074 1.00 24.75 313 ASP B O 1
ATOM 9387 N N . GLU B 1 313 ? 64.304 -12.959 31.014 1.00 26.89 314 GLU B N 1
ATOM 9388 C CA . GLU B 1 313 ? 64.972 -12.097 30.050 1.00 25.14 314 GLU B CA 1
ATOM 9389 C C . GLU B 1 313 ? 64.776 -12.576 28.607 1.00 23.45 314 GLU B C 1
ATOM 9390 O O . GLU B 1 313 ? 64.739 -11.759 27.690 1.00 24.51 314 GLU B O 1
ATOM 9396 N N . VAL B 1 314 ? 64.681 -13.893 28.417 1.00 22.05 315 VAL B N 1
ATOM 9397 C CA . VAL B 1 314 ? 64.480 -14.497 27.094 1.00 22.78 315 VAL B CA 1
ATOM 9398 C C . VAL B 1 314 ? 63.125 -14.062 26.539 1.00 21.61 315 VAL B C 1
ATOM 9399 O O . VAL B 1 314 ? 63.023 -13.691 25.367 1.00 20.17 315 VAL B O 1
ATOM 9403 N N . SER B 1 315 ? 62.095 -14.055 27.383 1.00 20.72 316 SER B N 1
ATOM 9404 C CA . SER B 1 315 ? 60.781 -13.549 26.962 1.00 22.38 316 SER B CA 1
ATOM 9405 C C . SER B 1 315 ? 60.849 -12.095 26.484 1.00 22.21 316 SER B C 1
ATOM 9406 O O . SER B 1 315 ? 60.296 -11.747 25.419 1.00 22.01 316 SER B O 1
ATOM 9409 N N . ILE B 1 316 ? 61.491 -11.247 27.288 1.00 22.35 317 ILE B N 1
ATOM 9410 C CA . ILE B 1 316 ? 61.686 -9.820 26.962 1.00 22.44 317 ILE B CA 1
ATOM 9411 C C . ILE B 1 316 ? 62.404 -9.658 25.621 1.00 24.61 317 ILE B C 1
ATOM 9412 O O . ILE B 1 316 ? 62.014 -8.827 24.801 1.00 26.75 317 ILE B O 1
ATOM 9417 N N . THR B 1 317 ? 63.467 -10.434 25.423 1.00 25.06 318 THR B N 1
ATOM 9418 C CA . THR B 1 317 ? 64.187 -10.477 24.152 1.00 25.29 318 THR B CA 1
ATOM 9419 C C . THR B 1 317 ? 63.276 -10.820 22.971 1.00 24.90 318 THR B C 1
ATOM 9420 O O . THR B 1 317 ? 63.405 -10.237 21.898 1.00 25.60 318 THR B O 1
ATOM 9424 N N . TYR B 1 318 ? 62.354 -11.758 23.164 1.00 23.75 319 TYR B N 1
ATOM 9425 C CA . TYR B 1 318 ? 61.367 -12.098 22.127 1.00 23.86 319 TYR B CA 1
ATOM 9426 C C . TYR B 1 318 ? 60.419 -10.927 21.828 1.00 25.00 319 TYR B C 1
ATOM 9427 O O . TYR B 1 318 ? 60.115 -10.650 20.664 1.00 27.27 319 TYR B O 1
ATOM 9436 N N . LEU B 1 319 ? 59.973 -10.228 22.868 1.00 23.67 320 LEU B N 1
ATOM 9437 C CA . LEU B 1 319 ? 59.156 -9.040 22.693 1.00 21.71 320 LEU B CA 1
ATOM 9438 C C . LEU B 1 319 ? 59.847 -7.941 21.884 1.00 22.62 320 LEU B C 1
ATOM 9439 O O . LEU B 1 319 ? 59.223 -7.299 21.018 1.00 23.09 320 LEU B O 1
ATOM 9444 N N . VAL B 1 320 ? 61.129 -7.718 22.152 1.00 23.33 321 VAL B N 1
ATOM 9445 C CA . VAL B 1 320 ? 61.885 -6.732 21.358 1.00 24.87 321 VAL B CA 1
ATOM 9446 C C . VAL B 1 320 ? 62.073 -7.209 19.916 1.00 25.49 321 VAL B C 1
ATOM 9447 O O . VAL B 1 320 ? 61.918 -6.411 18.986 1.00 26.37 321 VAL B O 1
ATOM 9451 N N . GLN B 1 321 ? 62.388 -8.495 19.736 1.00 23.31 322 GLN B N 1
ATOM 9452 C CA . GLN B 1 321 ? 62.540 -9.085 18.405 1.00 24.72 322 GLN B CA 1
ATOM 9453 C C . GLN B 1 321 ? 61.272 -9.014 17.527 1.00 24.08 322 GLN B C 1
ATOM 9454 O O . GLN B 1 321 ? 61.349 -8.740 16.324 1.00 22.37 322 GLN B O 1
ATOM 9460 N N . THR B 1 322 ? 60.126 -9.277 18.137 1.00 23.16 323 THR B N 1
ATOM 9461 C CA . THR B 1 322 ? 58.820 -9.172 17.470 1.00 23.12 323 THR B CA 1
ATOM 9462 C C . THR B 1 322 ? 58.288 -7.730 17.407 1.00 25.61 323 THR B C 1
ATOM 9463 O O . THR B 1 322 ? 57.109 -7.497 17.143 1.00 27.13 323 THR B O 1
ATOM 9467 N N . GLY B 1 323 ? 59.170 -6.771 17.661 1.00 25.52 324 GLY B N 1
ATOM 9468 C CA . GLY B 1 323 ? 58.879 -5.362 17.420 1.00 27.79 324 GLY B CA 1
ATOM 9469 C C . GLY B 1 323 ? 57.876 -4.698 18.347 1.00 29.91 324 GLY B C 1
ATOM 9470 O O . GLY B 1 323 ? 57.268 -3.690 17.974 1.00 31.33 324 GLY B O 1
ATOM 9471 N N . ARG B 1 324 ? 57.696 -5.233 19.548 1.00 30.40 325 ARG B N 1
ATOM 9472 C CA . ARG B 1 324 ? 56.840 -4.572 20.552 1.00 31.17 325 ARG B CA 1
ATOM 9473 C C . ARG B 1 324 ? 57.347 -3.164 20.904 1.00 31.97 325 ARG B C 1
ATOM 9474 O O . ARG B 1 324 ? 58.551 -2.939 20.998 1.00 31.12 325 ARG B O 1
ATOM 9482 N N . ASP B 1 325 ? 56.416 -2.232 21.099 1.00 32.93 326 ASP B N 1
ATOM 9483 C CA . ASP B 1 325 ? 56.714 -0.825 21.401 1.00 34.72 326 ASP B CA 1
ATOM 9484 C C . ASP B 1 325 ? 57.732 -0.623 22.535 1.00 34.60 326 ASP B C 1
ATOM 9485 O O . ASP B 1 325 ? 57.605 -1.232 23.595 1.00 32.49 326 ASP B O 1
ATOM 9490 N N . GLU B 1 326 ? 58.723 0.247 22.320 1.00 34.76 327 GLU B N 1
ATOM 9491 C CA . GLU B 1 326 ? 59.787 0.483 23.322 1.00 35.70 327 GLU B CA 1
ATOM 9492 C C . GLU B 1 326 ? 59.264 1.020 24.651 1.00 35.61 327 GLU B C 1
ATOM 9493 O O . GLU B 1 326 ? 59.766 0.636 25.714 1.00 34.65 327 GLU B O 1
ATOM 9499 N N . GLU B 1 327 ? 58.283 1.920 24.577 1.00 35.74 328 GLU B N 1
ATOM 9500 C CA . GLU B 1 327 ? 57.620 2.461 25.758 1.00 36.43 328 GLU B CA 1
ATOM 9501 C C . GLU B 1 327 ? 57.067 1.332 26.612 1.00 35.19 328 GLU B C 1
ATOM 9502 O O . GLU B 1 327 ? 57.245 1.312 27.835 1.00 36.19 328 GLU B O 1
ATOM 9508 N N . LYS B 1 328 ? 56.397 0.396 25.948 1.00 34.20 329 LYS B N 1
ATOM 9509 C CA . LYS B 1 328 ? 55.709 -0.703 26.619 1.00 33.64 329 LYS B CA 1
ATOM 9510 C C . LYS B 1 328 ? 56.689 -1.702 27.221 1.00 33.67 329 LYS B C 1
ATOM 9511 O O . LYS B 1 328 ? 56.499 -2.141 28.359 1.00 35.83 329 LYS B O 1
ATOM 9517 N N . LEU B 1 329 ? 57.733 -2.054 26.470 1.00 32.85 330 LEU B N 1
ATOM 9518 C CA . LEU B 1 329 ? 58.791 -2.929 26.974 1.00 32.95 330 LEU B CA 1
ATOM 9519 C C . LEU B 1 329 ? 59.370 -2.375 28.271 1.00 33.05 330 LEU B C 1
ATOM 9520 O O . LEU B 1 329 ? 59.665 -3.133 29.203 1.00 33.79 330 LEU B O 1
ATOM 9525 N N . LYS B 1 330 ? 59.530 -1.054 28.332 1.00 30.73 331 LYS B N 1
ATOM 9526 C CA . LYS B 1 330 ? 60.022 -0.431 29.551 1.00 32.29 331 LYS B CA 1
ATOM 9527 C C . LYS B 1 330 ? 59.234 -0.953 30.749 1.00 31.01 331 LYS B C 1
ATOM 9528 O O . LYS B 1 330 ? 59.814 -1.574 31.636 1.00 30.35 331 LYS B O 1
ATOM 9534 N N . TYR B 1 331 ? 57.915 -0.740 30.740 1.00 30.21 332 TYR B N 1
ATOM 9535 C CA . TYR B 1 331 ? 57.072 -1.097 31.893 1.00 28.89 332 TYR B CA 1
ATOM 9536 C C . TYR B 1 331 ? 56.757 -2.570 32.046 1.00 27.02 332 TYR B C 1
ATOM 9537 O O . TYR B 1 331 ? 56.424 -3.001 33.136 1.00 28.87 332 TYR B O 1
ATOM 9546 N N . ILE B 1 332 ? 56.867 -3.343 30.973 1.00 25.00 333 ILE B N 1
ATOM 9547 C CA . ILE B 1 332 ? 56.635 -4.790 31.074 1.00 23.66 333 ILE B CA 1
ATOM 9548 C C . ILE B 1 332 ? 57.641 -5.404 32.054 1.00 23.00 333 ILE B C 1
ATOM 9549 O O . ILE B 1 332 ? 57.252 -5.978 33.069 1.00 27.44 333 ILE B O 1
ATOM 9554 N N . LYS B 1 333 ? 58.929 -5.262 31.777 1.00 23.13 334 LYS B N 1
ATOM 9555 C CA . LYS B 1 333 ? 59.945 -5.773 32.705 1.00 21.28 334 LYS B CA 1
ATOM 9556 C C . LYS B 1 333 ? 59.965 -5.037 34.056 1.00 23.19 334 LYS B C 1
ATOM 9557 O O . LYS B 1 333 ? 60.023 -5.669 35.118 1.00 22.46 334 LYS B O 1
ATOM 9563 N N . LYS B 1 334 ? 59.930 -3.705 34.017 1.00 22.81 335 LYS B N 1
ATOM 9564 C CA . LYS B 1 334 ? 59.847 -2.925 35.248 1.00 24.40 335 LYS B CA 1
ATOM 9565 C C . LYS B 1 334 ? 58.717 -3.386 36.182 1.00 22.62 335 LYS B C 1
ATOM 9566 O O . LYS B 1 334 ? 58.930 -3.538 37.385 1.00 23.10 335 LYS B O 1
ATOM 9572 N N . TYR B 1 335 ? 57.530 -3.590 35.623 1.00 22.77 336 TYR B N 1
ATOM 9573 C CA . TYR B 1 335 ? 56.369 -4.066 36.382 1.00 22.51 336 TYR B CA 1
ATOM 9574 C C . TYR B 1 335 ? 56.553 -5.460 36.969 1.00 23.15 336 TYR B C 1
ATOM 9575 O O . TYR B 1 335 ? 56.290 -5.693 38.157 1.00 22.58 336 TYR B O 1
ATOM 9584 N N . LEU B 1 336 ? 56.996 -6.392 36.136 1.00 22.18 337 LEU B N 1
ATOM 9585 C CA . LEU B 1 336 ? 57.176 -7.767 36.600 1.00 22.23 337 LEU B CA 1
ATOM 9586 C C . LEU B 1 336 ? 58.228 -7.898 37.717 1.00 23.02 337 LEU B C 1
ATOM 9587 O O . LEU B 1 336 ? 58.009 -8.625 38.693 1.00 22.19 337 LEU B O 1
ATOM 9592 N N . GLN B 1 337 ? 59.350 -7.191 37.574 1.00 22.90 338 GLN B N 1
ATOM 9593 C CA . GLN B 1 337 ? 60.357 -7.132 38.623 1.00 22.68 338 GLN B CA 1
ATOM 9594 C C . GLN B 1 337 ? 59.821 -6.528 39.915 1.00 22.56 338 GLN B C 1
ATOM 9595 O O . GLN B 1 337 ? 60.062 -7.078 40.990 1.00 20.15 338 GLN B O 1
ATOM 9601 N N . ALA B 1 338 ? 59.129 -5.390 39.807 1.00 22.12 339 ALA B N 1
ATOM 9602 C CA . ALA B 1 338 ? 58.545 -4.715 40.977 1.00 24.37 339 ALA B CA 1
ATOM 9603 C C . ALA B 1 338 ? 57.539 -5.604 41.744 1.00 24.93 339 ALA B C 1
ATOM 9604 O O . ALA B 1 338 ? 57.538 -5.625 42.977 1.00 26.46 339 ALA B O 1
ATOM 9606 N N . VAL B 1 339 ? 56.698 -6.342 41.020 1.00 23.42 340 VAL B N 1
ATOM 9607 C CA . VAL B 1 339 ? 55.652 -7.140 41.633 1.00 23.13 340 VAL B CA 1
ATOM 9608 C C . VAL B 1 339 ? 56.096 -8.552 42.026 1.00 25.06 340 VAL B C 1
ATOM 9609 O O . VAL B 1 339 ? 55.355 -9.279 42.711 1.00 27.18 340 VAL B O 1
ATOM 9613 N N . GLY B 1 340 ? 57.294 -8.946 41.599 1.00 24.85 341 GLY B N 1
ATOM 9614 C CA . GLY B 1 340 ? 57.823 -10.261 41.940 1.00 25.62 341 GLY B CA 1
ATOM 9615 C C . GLY B 1 340 ? 57.365 -11.350 40.990 1.00 25.08 341 GLY B C 1
ATOM 9616 O O . GLY B 1 340 ? 57.234 -12.521 41.364 1.00 24.83 341 GLY B O 1
ATOM 9617 N N . MET B 1 341 ? 57.129 -10.969 39.746 1.00 24.20 342 MET B N 1
ATOM 9618 C CA . MET B 1 341 ? 56.715 -11.945 38.733 1.00 23.73 342 MET B CA 1
ATOM 9619 C C . MET B 1 341 ? 57.715 -12.056 37.576 1.00 23.24 342 MET B C 1
ATOM 9620 O O . MET B 1 341 ? 57.361 -12.468 36.464 1.00 24.37 342 MET B O 1
ATOM 9625 N N . PHE B 1 342 ? 58.954 -11.648 37.836 1.00 23.04 343 PHE B N 1
ATOM 9626 C CA . PHE B 1 342 ? 59.998 -11.723 36.821 1.00 21.05 343 PHE B CA 1
ATOM 9627 C C . PHE B 1 342 ? 61.005 -12.789 37.201 1.00 22.53 343 PHE B C 1
ATOM 9628 O O . PHE B 1 342 ? 61.672 -12.701 38.253 1.00 23.35 343 PHE B O 1
ATOM 9636 N N . ARG B 1 343 ? 61.141 -13.770 36.315 1.00 24.12 344 ARG B N 1
ATOM 9637 C CA . ARG B 1 343 ? 61.892 -14.988 36.602 1.00 24.86 344 ARG B CA 1
ATOM 9638 C C . ARG B 1 343 ? 63.350 -14.927 36.166 1.00 24.59 344 ARG B C 1
ATOM 9639 O O . ARG B 1 343 ? 63.690 -14.247 35.197 1.00 24.49 344 ARG B O 1
ATOM 9647 N N . ASP B 1 344 ? 64.207 -15.632 36.908 1.00 23.74 345 ASP B N 1
ATOM 9648 C CA . ASP B 1 344 ? 65.522 -16.031 36.434 1.00 25.04 345 ASP B CA 1
ATOM 9649 C C . ASP B 1 344 ? 65.592 -17.536 36.609 1.00 24.32 345 ASP B C 1
ATOM 9650 O O . ASP B 1 344 ? 65.702 -18.021 37.730 1.00 24.69 345 ASP B O 1
ATOM 9655 N N . PHE B 1 345 ? 65.517 -18.296 35.520 1.00 24.41 346 PHE B N 1
ATOM 9656 C CA . PHE B 1 345 ? 65.472 -19.746 35.655 1.00 25.14 346 PHE B CA 1
ATOM 9657 C C . PHE B 1 345 ? 66.818 -20.310 36.129 1.00 24.65 346 PHE B C 1
ATOM 9658 O O . PHE B 1 345 ? 66.887 -21.453 36.587 1.00 25.84 346 PHE B O 1
ATOM 9666 N N . ASN B 1 346 ? 67.864 -19.490 36.032 1.00 23.64 347 ASN B N 1
ATOM 9667 C CA . ASN B 1 346 ? 69.220 -19.840 36.487 1.00 22.42 347 ASN B CA 1
ATOM 9668 C C . ASN B 1 346 ? 69.470 -19.601 37.971 1.00 22.99 347 ASN B C 1
ATOM 9669 O O . ASN B 1 346 ? 70.596 -19.741 38.443 1.00 22.66 347 ASN B O 1
ATOM 9674 N N . ASP B 1 347 ? 68.421 -19.247 38.709 1.00 24.44 348 ASP B N 1
ATOM 9675 C CA . ASP B 1 347 ? 68.526 -19.014 40.143 1.00 26.29 348 ASP B CA 1
ATOM 9676 C C . ASP B 1 347 ? 67.622 -19.972 40.930 1.00 26.95 348 ASP B C 1
ATOM 9677 O O . ASP B 1 347 ? 66.441 -19.683 41.124 1.00 27.22 348 ASP B O 1
ATOM 9682 N N . PRO B 1 348 ? 68.173 -21.118 41.379 1.00 27.55 349 PRO B N 1
ATOM 9683 C CA . PRO B 1 348 ? 67.383 -22.061 42.161 1.00 28.29 349 PRO B CA 1
ATOM 9684 C C . PRO B 1 348 ? 66.762 -21.494 43.441 1.00 27.52 349 PRO B C 1
ATOM 9685 O O . PRO B 1 348 ? 65.731 -21.997 43.865 1.00 29.78 349 PRO B O 1
ATOM 9689 N N . SER B 1 349 ? 67.351 -20.453 44.031 1.00 26.63 350 SER B N 1
ATOM 9690 C CA . SER B 1 349 ? 66.760 -19.839 45.226 1.00 26.11 350 SER B CA 1
ATOM 9691 C C . SER B 1 349 ? 65.364 -19.270 44.933 1.00 25.71 350 SER B C 1
ATOM 9692 O O . SER B 1 349 ? 64.504 -19.167 45.832 1.00 21.85 350 SER B O 1
ATOM 9695 N N . GLN B 1 350 ? 65.139 -18.918 43.669 1.00 24.65 351 GLN B N 1
ATOM 9696 C CA . GLN B 1 350 ? 63.856 -18.383 43.231 1.00 25.58 351 GLN B CA 1
ATOM 9697 C C . GLN B 1 350 ? 62.807 -19.454 42.868 1.00 24.71 351 GLN B C 1
ATOM 9698 O O . GLN B 1 350 ? 61.639 -19.120 42.709 1.00 24.40 351 GLN B O 1
ATOM 9704 N N . ASP B 1 351 ? 63.203 -20.725 42.757 1.00 22.88 352 ASP B N 1
ATOM 9705 C CA . ASP B 1 351 ? 62.240 -21.772 42.387 1.00 23.38 352 ASP B CA 1
ATOM 9706 C C . ASP B 1 351 ? 61.135 -21.930 43.432 1.00 22.85 352 ASP B C 1
ATOM 9707 O O . ASP B 1 351 ? 61.423 -22.068 44.623 1.00 23.48 352 ASP B O 1
ATOM 9712 N N . PRO B 1 352 ? 59.867 -21.913 42.982 1.00 21.96 353 PRO B N 1
ATOM 9713 C CA . PRO B 1 352 ? 58.712 -22.052 43.861 1.00 20.64 353 PRO B CA 1
ATOM 9714 C C . PRO B 1 352 ? 58.692 -23.403 44.548 1.00 22.27 353 PRO B C 1
ATOM 9715 O O . PRO B 1 352 ? 59.443 -24.302 44.139 1.00 21.33 353 PRO B O 1
ATOM 9719 N N . ASP B 1 353 ? 57.826 -23.545 45.552 1.00 23.89 354 ASP B N 1
ATOM 9720 C CA . ASP B 1 353 ? 57.596 -24.824 46.239 1.00 27.31 354 ASP B CA 1
ATOM 9721 C C . ASP B 1 353 ? 56.469 -25.612 45.587 1.00 28.83 354 ASP B C 1
ATOM 9722 O O . ASP B 1 353 ? 55.336 -25.556 46.068 1.00 32.13 354 ASP B O 1
ATOM 9727 N N . PHE B 1 354 ? 56.760 -26.358 44.524 1.00 28.61 355 PHE B N 1
ATOM 9728 C CA . PHE B 1 354 ? 55.686 -27.038 43.771 1.00 27.90 355 PHE B CA 1
ATOM 9729 C C . PHE B 1 354 ? 55.052 -28.208 44.544 1.00 26.57 355 PHE B C 1
ATOM 9730 O O . PHE B 1 354 ? 55.579 -28.645 45.567 1.00 25.73 355 PHE B O 1
ATOM 9738 N N . THR B 1 355 ? 53.892 -28.682 44.090 1.00 25.27 356 THR B N 1
ATOM 9739 C CA . THR B 1 355 ? 53.210 -29.786 44.786 1.00 26.40 356 THR B CA 1
ATOM 9740 C C . THR B 1 355 ? 54.134 -31.002 44.748 1.00 25.92 356 THR B C 1
ATOM 9741 O O . THR B 1 355 ? 54.479 -31.603 45.779 1.00 26.30 356 THR B O 1
ATOM 9745 N N . GLN B 1 356 ? 54.543 -31.347 43.540 1.00 28.85 357 GLN B N 1
ATOM 9746 C CA . GLN B 1 356 ? 55.637 -32.281 43.345 1.00 29.24 357 GLN B CA 1
ATOM 9747 C C . GLN B 1 356 ? 56.440 -31.897 42.108 1.00 26.85 357 GLN B C 1
ATOM 9748 O O . GLN B 1 356 ? 55.959 -31.154 41.229 1.00 24.50 357 GLN B O 1
ATOM 9754 N N . VAL B 1 357 ? 57.663 -32.402 42.050 1.00 26.42 358 VAL B N 1
ATOM 9755 C CA . VAL B 1 357 ? 58.539 -32.152 40.912 1.00 27.33 358 VAL B CA 1
ATOM 9756 C C . VAL B 1 357 ? 58.708 -33.402 40.052 1.00 27.05 358 VAL B C 1
ATOM 9757 O O . VAL B 1 357 ? 58.820 -34.524 40.570 1.00 27.37 358 VAL B O 1
ATOM 9761 N N . VAL B 1 358 ? 58.695 -33.202 38.735 1.00 25.39 359 VAL B N 1
ATOM 9762 C CA . VAL B 1 358 ? 59.060 -34.252 37.789 1.00 27.70 359 VAL B CA 1
ATOM 9763 C C . VAL B 1 358 ? 60.180 -33.688 36.915 1.00 25.51 359 VAL B C 1
ATOM 9764 O O . VAL B 1 358 ? 60.229 -32.488 36.679 1.00 28.40 359 VAL B O 1
ATOM 9768 N N . GLU B 1 359 ? 61.080 -34.547 36.441 1.00 25.48 360 GLU B N 1
ATOM 9769 C CA . GLU B 1 359 ? 62.281 -34.079 35.749 1.00 25.67 360 GLU B CA 1
ATOM 9770 C C . GLU B 1 359 ? 62.389 -34.611 34.329 1.00 25.52 360 GLU B C 1
ATOM 9771 O O . GLU B 1 359 ? 62.002 -35.746 34.051 1.00 24.39 360 GLU B O 1
ATOM 9777 N N . LEU B 1 360 ? 62.951 -33.782 33.450 1.00 24.22 361 LEU B N 1
ATOM 9778 C CA . LEU B 1 360 ? 63.501 -34.258 32.188 1.00 24.77 361 LEU B CA 1
ATOM 9779 C C . LEU B 1 360 ? 64.931 -33.756 31.969 1.00 24.56 361 LEU B C 1
ATOM 9780 O O . LEU B 1 360 ? 65.183 -32.544 31.970 1.00 24.36 361 LEU B O 1
ATOM 9785 N N . ASP B 1 361 ? 65.854 -34.701 31.767 1.00 23.28 362 ASP B N 1
ATOM 9786 C CA . ASP B 1 361 ? 67.197 -34.390 31.270 1.00 23.84 362 ASP B CA 1
ATOM 9787 C C . ASP B 1 361 ? 67.132 -34.338 29.759 1.00 23.65 362 ASP B C 1
ATOM 9788 O O . ASP B 1 361 ? 66.923 -35.367 29.113 1.00 24.30 362 ASP B O 1
ATOM 9793 N N . LEU B 1 362 ? 67.323 -33.143 29.210 1.00 23.11 363 LEU B N 1
ATOM 9794 C CA . LEU B 1 362 ? 67.174 -32.869 27.768 1.00 25.22 363 LEU B CA 1
ATOM 9795 C C . LEU B 1 362 ? 68.129 -33.657 26.878 1.00 24.95 363 LEU B C 1
ATOM 9796 O O . LEU B 1 362 ? 67.866 -33.807 25.672 1.00 25.76 363 LEU B O 1
ATOM 9801 N N . LYS B 1 363 ? 69.218 -34.162 27.465 1.00 24.95 364 LYS B N 1
ATOM 9802 C CA . LYS B 1 363 ? 70.167 -34.983 26.731 1.00 25.00 364 LYS B CA 1
ATOM 9803 C C . LYS B 1 363 ? 69.546 -36.326 26.364 1.00 25.28 364 LYS B C 1
ATOM 9804 O O . LYS B 1 363 ? 70.003 -37.003 25.454 1.00 27.05 364 LYS B O 1
ATOM 9810 N N . THR B 1 364 ? 68.497 -36.707 27.075 1.00 25.44 365 THR B N 1
ATOM 9811 C CA . THR B 1 364 ? 67.831 -37.974 26.811 1.00 26.27 365 THR B CA 1
ATOM 9812 C C . THR B 1 364 ? 66.862 -37.885 25.631 1.00 25.45 365 THR B C 1
ATOM 9813 O O . THR B 1 364 ? 66.367 -38.911 25.157 1.00 26.01 365 THR B O 1
ATOM 9817 N N . VAL B 1 365 ? 66.595 -36.665 25.150 1.00 23.58 366 VAL B N 1
ATOM 9818 C CA . VAL B 1 365 ? 65.725 -36.478 23.990 1.00 24.34 366 VAL B CA 1
ATOM 9819 C C . VAL B 1 365 ? 66.454 -36.923 22.714 1.00 25.28 366 VAL B C 1
ATOM 9820 O O . VAL B 1 365 ? 67.637 -36.621 22.531 1.00 24.39 366 VAL B O 1
ATOM 9824 N N . VAL B 1 366 ? 65.734 -37.641 21.849 1.00 26.50 367 VAL B N 1
ATOM 9825 C CA . VAL B 1 366 ? 66.234 -38.125 20.572 1.00 25.06 367 VAL B CA 1
ATOM 9826 C C . VAL B 1 366 ? 65.212 -37.781 19.477 1.00 26.63 367 VAL B C 1
ATOM 9827 O O . VAL B 1 366 ? 64.008 -37.705 19.765 1.00 26.24 367 VAL B O 1
ATOM 9831 N N . PRO B 1 367 ? 65.676 -37.572 18.226 1.00 25.48 368 PRO B N 1
ATOM 9832 C CA . PRO B 1 367 ? 64.725 -37.313 17.144 1.00 26.63 368 PRO B CA 1
ATOM 9833 C C . PRO B 1 367 ? 63.635 -38.362 17.130 1.00 25.98 368 PRO B C 1
ATOM 9834 O O . PRO B 1 367 ? 63.912 -39.564 17.150 1.00 22.90 368 PRO B O 1
ATOM 9838 N N . CYS B 1 368 ? 62.397 -37.888 17.100 1.00 26.34 369 CYS B N 1
ATOM 9839 C CA . CYS B 1 368 ? 61.245 -38.749 17.269 1.00 26.24 369 CYS B CA 1
ATOM 9840 C C . CYS B 1 368 ? 60.027 -38.264 16.480 1.00 26.61 369 CYS B C 1
ATOM 9841 O O . CYS B 1 368 ? 59.942 -37.103 16.055 1.00 23.65 369 CYS B O 1
ATOM 9844 N N . CYS B 1 369 ? 59.103 -39.184 16.260 1.00 27.06 370 CYS B N 1
ATOM 9845 C CA . CYS B 1 369 ? 57.791 -38.852 15.723 1.00 27.47 370 CYS B CA 1
ATOM 9846 C C . CYS B 1 369 ? 56.774 -39.425 16.691 1.00 27.92 370 CYS B C 1
ATOM 9847 O O . CYS B 1 369 ? 57.147 -40.095 17.656 1.00 28.02 370 CYS B O 1
ATOM 9850 N N . SER B 1 370 ? 55.497 -39.177 16.443 1.00 26.18 371 SER B N 1
ATOM 9851 C CA . SER B 1 370 ? 54.451 -39.734 17.296 1.00 27.80 371 SER B CA 1
ATOM 9852 C C . SER B 1 370 ? 53.282 -40.202 16.457 1.00 27.99 371 SER B C 1
ATOM 9853 O O . SER B 1 370 ? 52.764 -39.459 15.626 1.00 27.38 371 SER B O 1
ATOM 9856 N N . GLY B 1 371 ? 52.894 -41.455 16.681 1.00 26.80 372 GLY B N 1
ATOM 9857 C CA . GLY B 1 371 ? 51.785 -42.092 15.985 1.00 27.20 372 GLY B CA 1
ATOM 9858 C C . GLY B 1 371 ? 51.874 -43.600 16.119 1.00 27.34 372 GLY B C 1
ATOM 9859 O O . GLY B 1 371 ? 52.575 -44.096 17.009 1.00 26.47 372 GLY B O 1
ATOM 9860 N N . PRO B 1 372 ? 51.213 -44.344 15.208 1.00 27.61 373 PRO B N 1
ATOM 9861 C CA . PRO B 1 372 ? 50.497 -43.800 14.051 1.00 29.32 373 PRO B CA 1
ATOM 9862 C C . PRO B 1 372 ? 49.152 -43.114 14.374 1.00 29.48 373 PRO B C 1
ATOM 9863 O O . PRO B 1 372 ? 48.582 -42.465 13.496 1.00 32.40 373 PRO B O 1
ATOM 9867 N N . LYS B 1 373 ? 48.677 -43.222 15.616 1.00 29.91 374 LYS B N 1
ATOM 9868 C CA . LYS B 1 373 ? 47.270 -42.902 15.939 1.00 30.51 374 LYS B CA 1
ATOM 9869 C C . LYS B 1 373 ? 46.998 -42.040 17.189 1.00 30.13 374 LYS B C 1
ATOM 9870 O O . LYS B 1 373 ? 45.843 -41.693 17.444 1.00 30.45 374 LYS B O 1
ATOM 9876 N N . ARG B 1 374 ? 48.047 -41.698 17.948 1.00 31.04 375 ARG B N 1
ATOM 9877 C CA . ARG B 1 374 ? 47.950 -40.897 19.189 1.00 30.89 375 ARG B CA 1
ATOM 9878 C C . ARG B 1 374 ? 49.112 -39.905 19.360 1.00 29.68 375 ARG B C 1
ATOM 9879 O O . ARG B 1 374 ? 50.235 -40.205 18.943 1.00 31.79 375 ARG B O 1
ATOM 9887 N N . PRO B 1 375 ? 48.859 -38.724 19.973 1.00 29.24 376 PRO B N 1
ATOM 9888 C CA . PRO B 1 375 ? 49.955 -37.757 20.140 1.00 27.47 376 PRO B CA 1
ATOM 9889 C C . PRO B 1 375 ? 51.006 -38.233 21.130 1.00 26.36 376 PRO B C 1
ATOM 9890 O O . PRO B 1 375 ? 52.169 -37.831 21.032 1.00 26.34 376 PRO B O 1
ATOM 9894 N N . GLN B 1 376 ? 50.603 -39.091 22.067 1.00 26.02 377 GLN B N 1
ATOM 9895 C CA . GLN B 1 376 ? 51.516 -39.587 23.104 1.00 27.33 377 GLN B CA 1
ATOM 9896 C C . GLN B 1 376 ? 52.333 -40.816 22.695 1.00 27.70 377 GLN B C 1
ATOM 9897 O O . GLN B 1 376 ? 53.178 -41.284 23.460 1.00 28.30 377 GLN B O 1
ATOM 9903 N N . ASP B 1 377 ? 52.086 -41.340 21.498 1.00 27.84 378 ASP B N 1
ATOM 9904 C CA . ASP B 1 377 ? 52.794 -42.523 21.029 1.00 26.59 378 ASP B CA 1
ATOM 9905 C C . ASP B 1 377 ? 54.138 -42.185 20.395 1.00 25.63 378 ASP B C 1
ATOM 9906 O O . ASP B 1 377 ? 54.335 -42.326 19.192 1.00 22.47 378 ASP B O 1
ATOM 9911 N N . LYS B 1 378 ? 55.073 -41.772 21.241 1.00 24.84 379 LYS B N 1
ATOM 9912 C CA . LYS B 1 378 ? 56.394 -41.391 20.770 1.00 26.59 379 LYS B CA 1
ATOM 9913 C C . LYS B 1 378 ? 57.124 -42.574 20.142 1.00 26.51 379 LYS B C 1
ATOM 9914 O O . LYS B 1 378 ? 57.212 -43.652 20.737 1.00 28.98 379 LYS B O 1
ATOM 9920 N N . VAL B 1 379 ? 57.648 -42.353 18.945 1.00 25.49 380 VAL B N 1
ATOM 9921 C CA . VAL B 1 379 ? 58.482 -43.321 18.252 1.00 26.32 380 VAL B CA 1
ATOM 9922 C C . VAL B 1 379 ? 59.766 -42.613 17.836 1.00 26.59 380 VAL B C 1
ATOM 9923 O O . VAL B 1 379 ? 59.738 -41.621 17.091 1.00 27.28 380 VAL B O 1
ATOM 9927 N N . ALA B 1 380 ? 60.888 -43.109 18.341 1.00 26.24 381 ALA B N 1
ATOM 9928 C CA . ALA B 1 380 ? 62.204 -42.668 17.891 1.00 27.91 381 ALA B CA 1
ATOM 9929 C C . ALA B 1 380 ? 62.318 -42.791 16.371 1.00 28.77 381 ALA B C 1
ATOM 9930 O O . ALA B 1 380 ? 61.869 -43.788 15.787 1.00 30.18 381 ALA B O 1
ATOM 9932 N N . VAL B 1 381 ? 62.909 -41.785 15.725 1.00 28.66 382 VAL B N 1
ATOM 9933 C CA . VAL B 1 381 ? 63.165 -41.861 14.282 1.00 30.20 382 VAL B CA 1
ATOM 9934 C C . VAL B 1 381 ? 63.951 -43.144 13.968 1.00 30.49 382 VAL B C 1
ATOM 9935 O O . VAL B 1 381 ? 63.664 -43.827 12.992 1.00 31.45 382 VAL B O 1
ATOM 9939 N N . SER B 1 382 ? 64.916 -43.471 14.826 1.00 28.77 383 SER B N 1
ATOM 9940 C CA . SER B 1 382 ? 65.658 -44.737 14.758 1.00 31.52 383 SER B CA 1
ATOM 9941 C C . SER B 1 382 ? 64.755 -45.962 14.628 1.00 29.88 383 SER B C 1
ATOM 9942 O O . SER B 1 382 ? 65.171 -46.985 14.082 1.00 32.32 383 SER B O 1
ATOM 9945 N N . ASP B 1 383 ? 63.539 -45.861 15.159 1.00 28.44 384 ASP B N 1
ATOM 9946 C CA . ASP B 1 383 ? 62.654 -47.014 15.335 1.00 28.88 384 ASP B CA 1
ATOM 9947 C C . ASP B 1 383 ? 61.402 -46.932 14.485 1.00 28.98 384 ASP B C 1
ATOM 9948 O O . ASP B 1 383 ? 60.538 -47.800 14.568 1.00 28.40 384 ASP B O 1
ATOM 9953 N N . MET B 1 384 ? 61.294 -45.874 13.695 1.00 29.65 385 MET B N 1
ATOM 9954 C CA . MET B 1 384 ? 60.118 -45.652 12.865 1.00 30.50 385 MET B CA 1
ATOM 9955 C C . MET B 1 384 ? 59.829 -46.810 11.903 1.00 31.89 385 MET B C 1
ATOM 9956 O O . MET B 1 384 ? 58.669 -47.172 11.690 1.00 32.17 385 MET B O 1
ATOM 9961 N N . LYS B 1 385 ? 60.881 -47.399 11.340 1.00 32.87 386 LYS B N 1
ATOM 9962 C CA . LYS B 1 385 ? 60.724 -48.482 10.378 1.00 34.32 386 LYS B CA 1
ATOM 9963 C C . LYS B 1 385 ? 60.187 -49.736 11.073 1.00 33.76 386 LYS B C 1
ATOM 9964 O O . LYS B 1 385 ? 59.188 -50.313 10.646 1.00 34.19 386 LYS B O 1
ATOM 9970 N N . LYS B 1 386 ? 60.844 -50.130 12.159 1.00 34.35 387 LYS B N 1
ATOM 9971 C CA . LYS B 1 386 ? 60.473 -51.332 12.908 1.00 34.14 387 LYS B CA 1
ATOM 9972 C C . LYS B 1 386 ? 59.101 -51.197 13.568 1.00 33.26 387 LYS B C 1
ATOM 9973 O O . LYS B 1 386 ? 58.322 -52.147 13.559 1.00 32.44 387 LYS B O 1
ATOM 9979 N N . ASP B 1 387 ? 58.807 -50.023 14.136 1.00 33.18 388 ASP B N 1
ATOM 9980 C CA . ASP B 1 387 ? 57.532 -49.818 14.825 1.00 32.82 388 ASP B CA 1
ATOM 9981 C C . ASP B 1 387 ? 56.352 -49.945 13.872 1.00 32.53 388 ASP B C 1
ATOM 9982 O O . ASP B 1 387 ? 55.365 -50.613 14.186 1.00 31.66 388 ASP B O 1
ATOM 9987 N N . PHE B 1 388 ? 56.453 -49.291 12.718 1.00 32.67 389 PHE B N 1
ATOM 9988 C CA . PHE B 1 388 ? 55.414 -49.390 11.702 1.00 33.44 389 PHE B CA 1
ATOM 9989 C C . PHE B 1 388 ? 55.258 -50.820 11.173 1.00 34.64 389 PHE B C 1
ATOM 9990 O O . PHE B 1 388 ? 54.135 -51.287 10.966 1.00 35.44 389 PHE B O 1
ATOM 9998 N N . GLU B 1 389 ? 56.378 -51.508 10.952 1.00 35.01 390 GLU B N 1
ATOM 9999 C CA . GLU B 1 389 ? 56.335 -52.896 10.479 1.00 35.94 390 GLU B CA 1
ATOM 10000 C C . GLU B 1 389 ? 55.672 -53.812 11.496 1.00 36.27 390 GLU B C 1
ATOM 10001 O O . GLU B 1 389 ? 54.927 -54.718 11.126 1.00 37.16 390 GLU B O 1
ATOM 10007 N N . SER B 1 390 ? 55.935 -53.559 12.774 1.00 37.42 391 SER B N 1
ATOM 10008 C CA . SER B 1 390 ? 55.263 -54.278 13.853 1.00 37.22 391 SER B CA 1
ATOM 10009 C C . SER B 1 390 ? 53.779 -53.919 13.938 1.00 36.92 391 SER B C 1
ATOM 10010 O O . SER B 1 390 ? 52.955 -54.763 14.290 1.00 36.55 391 SER B O 1
ATOM 10013 N N . CYS B 1 391 ? 53.450 -52.673 13.598 1.00 37.09 392 CYS B N 1
ATOM 10014 C CA . CYS B 1 391 ? 52.063 -52.205 13.559 1.00 37.26 392 CYS B CA 1
ATOM 10015 C C . CYS B 1 391 ? 51.228 -52.858 12.455 1.00 37.30 392 CYS B C 1
ATOM 10016 O O . CYS B 1 391 ? 50.040 -53.134 12.651 1.00 37.31 392 CYS B O 1
ATOM 10019 N N . LEU B 1 392 ? 51.842 -53.089 11.296 1.00 37.87 393 LEU B N 1
ATOM 10020 C CA . LEU B 1 392 ? 51.148 -53.731 10.177 1.00 37.54 393 LEU B CA 1
ATOM 10021 C C . LEU B 1 392 ? 50.374 -54.965 10.634 1.00 37.90 393 LEU B C 1
ATOM 10022 O O . LEU B 1 392 ? 49.182 -55.086 10.376 1.00 37.78 393 LEU B O 1
ATOM 10027 N N . GLY B 1 393 ? 51.051 -55.859 11.347 1.00 39.00 394 GLY B N 1
ATOM 10028 C CA . GLY B 1 393 ? 50.460 -57.136 11.735 1.00 39.97 394 GLY B CA 1
ATOM 10029 C C . GLY B 1 393 ? 49.839 -57.199 13.119 1.00 40.71 394 GLY B C 1
ATOM 10030 O O . GLY B 1 393 ? 49.251 -58.217 13.486 1.00 40.69 394 GLY B O 1
ATOM 10031 N N . ALA B 1 394 ? 49.961 -56.121 13.891 1.00 40.80 395 ALA B N 1
ATOM 10032 C CA . ALA B 1 394 ? 49.393 -56.093 15.237 1.00 41.59 395 ALA B CA 1
ATOM 10033 C C . ALA B 1 394 ? 47.880 -55.893 15.196 1.00 41.92 395 ALA B C 1
ATOM 10034 O O . ALA B 1 394 ? 47.353 -55.294 14.260 1.00 42.78 395 ALA B O 1
ATOM 10036 N N . LYS B 1 395 ? 47.194 -56.407 16.213 1.00 42.75 396 LYS B N 1
ATOM 10037 C CA . LYS B 1 395 ? 45.739 -56.299 16.330 1.00 43.84 396 LYS B CA 1
ATOM 10038 C C . LYS B 1 395 ? 45.283 -54.853 16.175 1.00 44.30 396 LYS B C 1
ATOM 10039 O O . LYS B 1 395 ? 45.888 -53.942 16.744 1.00 44.73 396 LYS B O 1
ATOM 10045 N N . GLN B 1 396 ? 44.221 -54.645 15.399 1.00 44.46 397 GLN B N 1
ATOM 10046 C CA . GLN B 1 396 ? 43.674 -53.300 15.179 1.00 43.89 397 GLN B CA 1
ATOM 10047 C C . GLN B 1 396 ? 43.605 -52.509 16.485 1.00 42.95 397 GLN B C 1
ATOM 10048 O O . GLN B 1 396 ? 42.920 -52.909 17.425 1.00 43.63 397 GLN B O 1
ATOM 10054 N N . GLY B 1 397 ? 44.333 -51.395 16.530 1.00 41.11 398 GLY B N 1
ATOM 10055 C CA . GLY B 1 397 ? 44.349 -50.505 17.688 1.00 39.15 398 GLY B CA 1
ATOM 10056 C C . GLY B 1 397 ? 45.272 -49.326 17.437 1.00 38.11 398 GLY B C 1
ATOM 10057 O O . GLY B 1 397 ? 45.661 -49.077 16.293 1.00 37.35 398 GLY B O 1
ATOM 10058 N N . PHE B 1 398 ? 45.628 -48.608 18.503 1.00 36.09 399 PHE B N 1
ATOM 10059 C CA . PHE B 1 398 ? 46.543 -47.468 18.405 1.00 35.22 399 PHE B CA 1
ATOM 10060 C C . PHE B 1 398 ? 47.892 -47.850 17.786 1.00 34.68 399 PHE B C 1
ATOM 10061 O O . PHE B 1 398 ? 48.529 -47.040 17.116 1.00 34.56 399 PHE B O 1
ATOM 10069 N N . LYS B 1 399 ? 48.314 -49.092 18.011 1.00 34.26 400 LYS B N 1
ATOM 10070 C CA . LYS B 1 399 ? 49.563 -49.608 17.449 1.00 33.68 400 LYS B CA 1
ATOM 10071 C C . LYS B 1 399 ? 49.319 -50.899 16.653 1.00 34.04 400 LYS B C 1
ATOM 10072 O O . LYS B 1 399 ? 50.062 -51.871 16.775 1.00 33.74 400 LYS B O 1
ATOM 10078 N N . GLY B 1 400 ? 48.280 -50.890 15.822 1.00 34.26 401 GLY B N 1
ATOM 10079 C CA . GLY B 1 400 ? 47.951 -52.051 15.007 1.00 34.27 401 GLY B CA 1
ATOM 10080 C C . GLY B 1 400 ? 47.039 -51.693 13.861 1.00 33.74 401 GLY B C 1
ATOM 10081 O O . GLY B 1 400 ? 46.026 -51.015 14.051 1.00 33.20 401 GLY B O 1
ATOM 10082 N N . PHE B 1 401 ? 47.408 -52.142 12.667 1.00 34.76 402 PHE B N 1
ATOM 10083 C CA . PHE B 1 401 ? 46.595 -51.913 11.470 1.00 34.70 402 PHE B CA 1
ATOM 10084 C C . PHE B 1 401 ? 45.859 -53.182 11.066 1.00 35.98 402 PHE B C 1
ATOM 10085 O O . PHE B 1 401 ? 44.944 -53.144 10.242 1.00 36.38 402 PHE B O 1
ATOM 10093 N N . GLN B 1 402 ? 46.269 -54.306 11.646 1.00 37.90 403 GLN B N 1
ATOM 10094 C CA . GLN B 1 402 ? 45.695 -55.608 11.321 1.00 39.07 403 GLN B CA 1
ATOM 10095 C C . GLN B 1 402 ? 45.738 -55.917 9.815 1.00 38.88 403 GLN B C 1
ATOM 10096 O O . GLN B 1 402 ? 44.703 -55.977 9.142 1.00 38.98 403 GLN B O 1
ATOM 10102 N N . VAL B 1 403 ? 46.955 -56.102 9.306 1.00 38.25 404 VAL B N 1
ATOM 10103 C CA . VAL B 1 403 ? 47.189 -56.550 7.933 1.00 37.20 404 VAL B CA 1
ATOM 10104 C C . VAL B 1 403 ? 47.843 -57.941 7.971 1.00 37.51 404 VAL B C 1
ATOM 10105 O O . VAL B 1 403 ? 48.856 -58.139 8.644 1.00 36.73 404 VAL B O 1
ATOM 10109 N N . ALA B 1 404 ? 47.247 -58.904 7.267 1.00 37.39 405 ALA B N 1
ATOM 10110 C CA . ALA B 1 404 ? 47.777 -60.267 7.231 1.00 37.97 405 ALA B CA 1
ATOM 10111 C C . ALA B 1 404 ? 49.238 -60.242 6.793 1.00 38.45 405 ALA B C 1
ATOM 10112 O O . ALA B 1 404 ? 49.583 -59.544 5.840 1.00 38.85 405 ALA B O 1
ATOM 10114 N N . PRO B 1 405 ? 50.104 -60.994 7.497 1.00 39.51 406 PRO B N 1
ATOM 10115 C CA . PRO B 1 405 ? 51.555 -60.888 7.305 1.00 40.15 406 PRO B CA 1
ATOM 10116 C C . PRO B 1 405 ? 51.997 -60.957 5.843 1.00 40.67 406 PRO B C 1
ATOM 10117 O O . PRO B 1 405 ? 52.936 -60.259 5.453 1.00 40.34 406 PRO B O 1
ATOM 10121 N N . GLU B 1 406 ? 51.313 -61.779 5.049 1.00 42.36 407 GLU B N 1
ATOM 10122 C CA . GLU B 1 406 ? 51.691 -62.015 3.653 1.00 43.18 407 GLU B CA 1
ATOM 10123 C C . GLU B 1 406 ? 51.540 -60.773 2.763 1.00 44.06 407 GLU B C 1
ATOM 10124 O O . GLU B 1 406 ? 52.146 -60.697 1.691 1.00 44.22 407 GLU B O 1
ATOM 10130 N N . HIS B 1 407 ? 50.752 -59.802 3.228 1.00 44.77 408 HIS B N 1
ATOM 10131 C CA . HIS B 1 407 ? 50.463 -58.581 2.471 1.00 44.98 408 HIS B CA 1
ATOM 10132 C C . HIS B 1 407 ? 51.357 -57.396 2.843 1.00 44.60 408 HIS B C 1
ATOM 10133 O O . HIS B 1 407 ? 51.276 -56.340 2.212 1.00 44.08 408 HIS B O 1
ATOM 10140 N N . HIS B 1 408 ? 52.203 -57.574 3.857 1.00 44.19 409 HIS B N 1
ATOM 10141 C CA . HIS B 1 408 ? 53.043 -56.492 4.386 1.00 43.66 409 HIS B CA 1
ATOM 10142 C C . HIS B 1 408 ? 54.006 -55.900 3.354 1.00 43.08 409 HIS B C 1
ATOM 10143 O O . HIS B 1 408 ? 54.503 -54.787 3.524 1.00 43.21 409 HIS B O 1
ATOM 10150 N N . ASN B 1 409 ? 54.253 -56.649 2.284 1.00 42.82 410 ASN B N 1
ATOM 10151 C CA . ASN B 1 409 ? 55.133 -56.209 1.205 1.00 42.38 410 ASN B CA 1
ATOM 10152 C C . ASN B 1 409 ? 54.383 -55.896 -0.099 1.00 42.54 410 ASN B C 1
ATOM 10153 O O . ASN B 1 409 ? 54.998 -55.755 -1.165 1.00 42.67 410 ASN B O 1
ATOM 10158 N N . ASP B 1 410 ? 53.058 -55.784 -0.010 1.00 42.53 411 ASP B N 1
ATOM 10159 C CA . ASP B 1 410 ? 52.244 -55.424 -1.172 1.00 42.94 411 ASP B CA 1
ATOM 10160 C C . ASP B 1 410 ? 52.619 -54.042 -1.690 1.00 43.17 411 ASP B C 1
ATOM 10161 O O . ASP B 1 410 ? 53.215 -53.234 -0.965 1.00 43.87 411 ASP B O 1
ATOM 10166 N N . HIS B 1 411 ? 52.286 -53.796 -2.955 1.00 42.77 412 HIS B N 1
ATOM 10167 C CA . HIS B 1 411 ? 52.479 -52.499 -3.590 1.00 42.71 412 HIS B CA 1
ATOM 10168 C C . HIS B 1 411 ? 51.566 -52.375 -4.796 1.00 43.02 412 HIS B C 1
ATOM 10169 O O . HIS B 1 411 ? 51.252 -53.367 -5.459 1.00 42.94 412 HIS B O 1
ATOM 10176 N N . LYS B 1 412 ? 51.140 -51.147 -5.067 1.00 42.93 413 LYS B N 1
ATOM 10177 C CA . LYS B 1 412 ? 50.219 -50.872 -6.155 1.00 42.99 413 LYS B CA 1
ATOM 10178 C C . LYS B 1 412 ? 50.800 -49.815 -7.086 1.00 42.37 413 LYS B C 1
ATOM 10179 O O . LYS B 1 412 ? 51.154 -48.714 -6.658 1.00 41.80 413 LYS B O 1
ATOM 10185 N N . THR B 1 413 ? 50.920 -50.179 -8.359 1.00 41.90 414 THR B N 1
ATOM 10186 C CA . THR B 1 413 ? 51.339 -49.255 -9.402 1.00 40.66 414 THR B CA 1
ATOM 10187 C C . THR B 1 413 ? 50.184 -48.300 -9.686 1.00 39.78 414 THR B C 1
ATOM 10188 O O . THR B 1 413 ? 49.017 -48.675 -9.573 1.00 39.27 414 THR B O 1
ATOM 10192 N N . PHE B 1 414 ? 50.510 -47.057 -10.016 1.00 39.05 415 PHE B N 1
ATOM 10193 C CA . PHE B 1 414 ? 49.509 -46.111 -10.504 1.00 39.20 415 PHE B CA 1
ATOM 10194 C C . PHE B 1 414 ? 50.145 -45.073 -11.418 1.00 39.48 415 PHE B C 1
ATOM 10195 O O . PHE B 1 414 ? 51.370 -44.904 -11.417 1.00 39.50 415 PHE B O 1
ATOM 10203 N N . ILE B 1 415 ? 49.308 -44.398 -12.207 1.00 39.19 416 ILE B N 1
ATOM 10204 C CA . ILE B 1 415 ? 49.780 -43.361 -13.123 1.00 39.02 416 ILE B CA 1
ATOM 10205 C C . ILE B 1 415 ? 49.352 -41.980 -12.636 1.00 38.62 416 ILE B C 1
ATOM 10206 O O . ILE B 1 415 ? 48.161 -41.700 -12.475 1.00 37.45 416 ILE B O 1
ATOM 10211 N N . TYR B 1 416 ? 50.342 -41.133 -12.386 1.00 38.57 417 TYR B N 1
ATOM 10212 C CA . TYR B 1 416 ? 50.098 -39.761 -11.995 1.00 38.91 417 TYR B CA 1
ATOM 10213 C C . TYR B 1 416 ? 50.884 -38.836 -12.914 1.00 39.89 417 TYR B C 1
ATOM 10214 O O . TYR B 1 416 ? 52.109 -38.950 -13.023 1.00 40.01 417 TYR B O 1
ATOM 10223 N N . ASP B 1 417 ? 50.169 -37.923 -13.569 1.00 41.09 418 ASP B N 1
ATOM 10224 C CA . ASP B 1 417 ? 50.748 -37.046 -14.592 1.00 42.58 418 ASP B CA 1
ATOM 10225 C C . ASP B 1 417 ? 51.532 -37.865 -15.632 1.00 42.83 418 ASP B C 1
ATOM 10226 O O . ASP B 1 417 ? 52.701 -37.591 -15.923 1.00 42.82 418 ASP B O 1
ATOM 10231 N N . ASN B 1 418 ? 50.857 -38.885 -16.167 1.00 43.11 419 ASN B N 1
ATOM 10232 C CA . ASN B 1 418 ? 51.393 -39.780 -17.202 1.00 43.54 419 ASN B CA 1
ATOM 10233 C C . ASN B 1 418 ? 52.730 -40.448 -16.876 1.00 43.61 419 ASN B C 1
ATOM 10234 O O . ASN B 1 418 ? 53.509 -40.773 -17.772 1.00 44.33 419 ASN B O 1
ATOM 10239 N N . THR B 1 419 ? 52.986 -40.655 -15.591 1.00 44.05 420 THR B N 1
ATOM 10240 C CA . THR B 1 419 ? 54.184 -41.349 -15.154 1.00 44.01 420 THR B CA 1
ATOM 10241 C C . THR B 1 419 ? 53.793 -42.413 -14.147 1.00 44.04 420 THR B C 1
ATOM 10242 O O . THR B 1 419 ? 52.889 -42.213 -13.339 1.00 44.28 420 THR B O 1
ATOM 10246 N N . GLU B 1 420 ? 54.473 -43.550 -14.209 1.00 44.20 421 GLU B N 1
ATOM 10247 C CA . GLU B 1 420 ? 54.156 -44.670 -13.339 1.00 43.83 421 GLU B CA 1
ATOM 10248 C C . GLU B 1 420 ? 54.866 -44.541 -12.005 1.00 42.77 421 GLU B C 1
ATOM 10249 O O . GLU B 1 420 ? 56.054 -44.218 -11.932 1.00 42.41 421 GLU B O 1
ATOM 10255 N N . PHE B 1 421 ? 54.105 -44.782 -10.950 1.00 41.74 422 PHE B N 1
ATOM 10256 C CA . PHE B 1 421 ? 54.641 -44.838 -9.606 1.00 40.83 422 PHE B CA 1
ATOM 10257 C C . PHE B 1 421 ? 54.122 -46.105 -8.962 1.00 40.10 422 PHE B C 1
ATOM 10258 O O . PHE B 1 421 ? 53.148 -46.700 -9.431 1.00 40.02 422 PHE B O 1
ATOM 10266 N N . THR B 1 422 ? 54.778 -46.525 -7.894 1.00 39.58 423 THR B N 1
ATOM 10267 C CA . THR B 1 422 ? 54.272 -47.642 -7.127 1.00 37.96 423 THR B CA 1
ATOM 10268 C C . THR B 1 422 ? 54.115 -47.223 -5.672 1.00 37.20 423 THR B C 1
ATOM 10269 O O . THR B 1 422 ? 55.021 -46.633 -5.079 1.00 37.02 423 THR B O 1
ATOM 10273 N N . LEU B 1 423 ? 52.932 -47.500 -5.131 1.00 36.48 424 LEU B N 1
ATOM 10274 C CA . LEU B 1 423 ? 52.593 -47.187 -3.751 1.00 34.90 424 LEU B CA 1
ATOM 10275 C C . LEU B 1 423 ? 52.611 -48.481 -2.939 1.00 35.20 424 LEU B C 1
ATOM 10276 O O . LEU B 1 423 ? 52.293 -49.545 -3.460 1.00 35.57 424 LEU B O 1
ATOM 10281 N N . ALA B 1 424 ? 52.995 -48.380 -1.668 1.00 35.21 425 ALA B N 1
ATOM 10282 C CA . ALA B 1 424 ? 53.077 -49.523 -0.768 1.00 34.71 425 ALA B CA 1
ATOM 10283 C C . ALA B 1 424 ? 52.662 -49.132 0.656 1.00 34.95 425 ALA B C 1
ATOM 10284 O O . ALA B 1 424 ? 52.429 -47.949 0.936 1.00 34.81 425 ALA B O 1
ATOM 10286 N N . HIS B 1 425 ? 52.556 -50.124 1.546 1.00 34.83 426 HIS B N 1
ATOM 10287 C CA . HIS B 1 425 ? 52.347 -49.859 2.978 1.00 34.29 426 HIS B CA 1
ATOM 10288 C C . HIS B 1 425 ? 53.488 -48.980 3.475 1.00 33.84 426 HIS B C 1
ATOM 10289 O O . HIS B 1 425 ? 54.660 -49.283 3.243 1.00 33.21 426 HIS B O 1
ATOM 10296 N N . GLY B 1 426 ? 53.141 -47.880 4.132 1.00 34.46 427 GLY B N 1
ATOM 10297 C CA . GLY B 1 426 ? 54.140 -46.957 4.683 1.00 33.74 427 GLY B CA 1
ATOM 10298 C C . GLY B 1 426 ? 54.492 -45.768 3.800 1.00 32.90 427 GLY B C 1
ATOM 10299 O O . GLY B 1 426 ? 55.172 -44.833 4.251 1.00 32.96 427 GLY B O 1
ATOM 10300 N N . SER B 1 427 ? 54.041 -45.802 2.545 1.00 32.10 428 SER B N 1
ATOM 10301 C CA . SER B 1 427 ? 54.280 -44.701 1.619 1.00 30.05 428 SER B CA 1
ATOM 10302 C C . SER B 1 427 ? 53.646 -43.418 2.151 1.00 29.80 428 SER B C 1
ATOM 10303 O O . SER B 1 427 ? 52.495 -43.412 2.597 1.00 28.34 428 SER B O 1
ATOM 10306 N N . VAL B 1 428 ? 54.431 -42.345 2.124 1.00 30.28 429 VAL B N 1
ATOM 10307 C CA . VAL B 1 428 ? 53.980 -41.005 2.513 1.00 29.88 429 VAL B CA 1
ATOM 10308 C C . VAL B 1 428 ? 53.188 -40.367 1.359 1.00 29.35 429 VAL B C 1
ATOM 10309 O O . VAL B 1 428 ? 53.695 -40.257 0.243 1.00 28.67 429 VAL B O 1
ATOM 10313 N N . VAL B 1 429 ? 51.951 -39.954 1.644 1.00 28.17 430 VAL B N 1
ATOM 10314 C CA . VAL B 1 429 ? 51.063 -39.362 0.651 1.00 27.72 430 VAL B CA 1
ATOM 10315 C C . VAL B 1 429 ? 50.609 -37.964 1.070 1.00 27.96 430 VAL B C 1
ATOM 10316 O O . VAL B 1 429 ? 50.110 -37.200 0.254 1.00 27.35 430 VAL B O 1
ATOM 10320 N N . ILE B 1 430 ? 50.740 -37.666 2.357 1.00 27.10 431 ILE B N 1
ATOM 10321 C CA . ILE B 1 430 ? 50.534 -36.319 2.867 1.00 28.62 431 ILE B CA 1
ATOM 10322 C C . ILE B 1 430 ? 51.757 -35.923 3.686 1.00 27.01 431 ILE B C 1
ATOM 10323 O O . ILE B 1 430 ? 52.175 -36.664 4.570 1.00 25.35 431 ILE B O 1
ATOM 10328 N N . ALA B 1 431 ? 52.324 -34.761 3.374 1.00 26.72 432 ALA B N 1
ATOM 10329 C CA . ALA B 1 431 ? 53.486 -34.227 4.073 1.00 25.46 432 ALA B CA 1
ATOM 10330 C C . ALA B 1 431 ? 53.283 -32.728 4.225 1.00 24.08 432 ALA B C 1
ATOM 10331 O O . ALA B 1 431 ? 53.522 -31.957 3.288 1.00 24.83 432 ALA B O 1
ATOM 10333 N N . ALA B 1 432 ? 52.820 -32.316 5.398 1.00 24.54 433 ALA B N 1
ATOM 10334 C CA . ALA B 1 432 ? 52.364 -30.938 5.595 1.00 23.24 433 ALA B CA 1
ATOM 10335 C C . ALA B 1 432 ? 53.133 -30.287 6.727 1.00 23.08 433 ALA B C 1
ATOM 10336 O O . ALA B 1 432 ? 53.123 -30.779 7.885 1.00 23.80 433 ALA B O 1
ATOM 10338 N N . ILE B 1 433 ? 53.838 -29.207 6.392 1.00 22.65 434 ILE B N 1
ATOM 10339 C CA . ILE B 1 433 ? 54.406 -28.346 7.406 1.00 22.42 434 ILE B CA 1
ATOM 10340 C C . ILE B 1 433 ? 53.272 -27.397 7.771 1.00 24.25 434 ILE B C 1
ATOM 10341 O O . ILE B 1 433 ? 52.966 -26.452 7.032 1.00 24.31 434 ILE B O 1
ATOM 10346 N N . THR B 1 434 ? 52.678 -27.671 8.922 1.00 23.39 435 THR B N 1
ATOM 10347 C CA . THR B 1 434 ? 51.401 -27.090 9.336 1.00 23.69 435 THR B CA 1
ATOM 10348 C C . THR B 1 434 ? 51.433 -26.913 10.853 1.00 24.70 435 THR B C 1
ATOM 10349 O O . THR B 1 434 ? 52.302 -27.485 11.539 1.00 22.46 435 THR B O 1
ATOM 10353 N N . SER B 1 435 ? 50.517 -26.099 11.375 1.00 22.50 436 SER B N 1
ATOM 10354 C CA . SER B 1 435 ? 50.258 -26.009 12.804 1.00 24.63 436 SER B CA 1
ATOM 10355 C C . SER B 1 435 ? 51.056 -24.926 13.495 1.00 24.82 436 SER B C 1
ATOM 10356 O O . SER B 1 435 ? 52.276 -24.874 13.408 1.00 27.97 436 SER B O 1
ATOM 10359 N N . CYS B 1 436 ? 50.340 -24.059 14.191 1.00 27.60 437 CYS B N 1
ATOM 10360 C CA . CYS B 1 436 ? 50.929 -23.036 15.043 1.00 26.38 437 CYS B CA 1
ATOM 10361 C C . CYS B 1 436 ? 51.916 -23.633 16.045 1.00 26.59 437 CYS B C 1
ATOM 10362 O O . CYS B 1 436 ? 52.879 -22.970 16.424 1.00 26.80 437 CYS B O 1
ATOM 10365 N N . THR B 1 437 ? 51.669 -24.880 16.464 1.00 23.71 438 THR B N 1
ATOM 10366 C CA . THR B 1 437 ? 52.602 -25.601 17.344 1.00 25.56 438 THR B CA 1
ATOM 10367 C C . THR B 1 437 ? 54.040 -25.406 16.895 1.00 23.85 438 THR B C 1
ATOM 10368 O O . THR B 1 437 ? 54.940 -25.224 17.731 1.00 21.89 438 THR B O 1
ATOM 10372 N N . ASN B 1 438 ? 54.250 -25.449 15.580 1.00 24.80 439 ASN B N 1
ATOM 10373 C CA . ASN B 1 438 ? 55.598 -25.509 14.996 1.00 23.80 439 ASN B CA 1
ATOM 10374 C C . ASN B 1 438 ? 55.967 -24.381 14.026 1.00 25.42 439 ASN B C 1
ATOM 10375 O O . ASN B 1 438 ? 57.147 -24.018 13.919 1.00 24.89 439 ASN B O 1
ATOM 10380 N N . THR B 1 439 ? 54.976 -23.811 13.328 1.00 25.64 440 THR B N 1
ATOM 10381 C CA . THR B 1 439 ? 55.264 -22.730 12.365 1.00 25.25 440 THR B CA 1
ATOM 10382 C C . THR B 1 439 ? 55.569 -21.418 13.100 1.00 24.88 440 THR B C 1
ATOM 10383 O O . THR B 1 439 ? 55.985 -20.435 12.498 1.00 27.36 440 THR B O 1
ATOM 10387 N N . SER B 1 440 ? 55.333 -21.388 14.406 1.00 25.16 441 SER B N 1
ATOM 10388 C CA . SER B 1 440 ? 55.699 -20.222 15.210 1.00 24.76 441 SER B CA 1
ATOM 10389 C C . SER B 1 440 ? 57.198 -20.276 15.545 1.00 24.27 441 SER B C 1
ATOM 10390 O O . SER B 1 440 ? 57.707 -19.354 16.197 1.00 22.79 441 SER B O 1
ATOM 10393 N N . ASN B 1 441 ? 57.881 -21.352 15.123 1.00 20.08 442 ASN B N 1
ATOM 10394 C CA . ASN B 1 441 ? 59.259 -21.622 15.567 1.00 21.78 442 ASN B CA 1
ATOM 10395 C C . ASN B 1 441 ? 60.272 -21.547 14.414 1.00 21.68 442 ASN B C 1
ATOM 10396 O O . ASN B 1 441 ? 60.402 -22.519 13.654 1.00 20.72 442 ASN B O 1
ATOM 10401 N N . PRO B 1 442 ? 60.997 -20.408 14.296 1.00 22.53 443 PRO B N 1
ATOM 10402 C CA . PRO B 1 442 ? 61.967 -20.213 13.206 1.00 23.97 443 PRO B CA 1
ATOM 10403 C C . PRO B 1 442 ? 63.032 -21.307 13.177 1.00 23.81 443 PRO B C 1
ATOM 10404 O O . PRO B 1 442 ? 63.548 -21.624 12.106 1.00 26.88 443 PRO B O 1
ATOM 10408 N N . SER B 1 443 ? 63.331 -21.893 14.338 1.00 24.30 444 SER B N 1
ATOM 10409 C CA . SER B 1 443 ? 64.358 -22.938 14.435 1.00 25.74 444 SER B CA 1
ATOM 10410 C C . SER B 1 443 ? 64.042 -24.152 13.583 1.00 25.93 444 SER B C 1
ATOM 10411 O O . SER B 1 443 ? 64.935 -24.718 12.941 1.00 28.24 444 SER B O 1
ATOM 10414 N N . VAL B 1 444 ? 62.779 -24.561 13.592 1.00 23.78 445 VAL B N 1
ATOM 10415 C CA . VAL B 1 444 ? 62.347 -25.693 12.780 1.00 23.71 445 VAL B CA 1
ATOM 10416 C C . VAL B 1 444 ? 61.866 -25.276 11.390 1.00 23.82 445 VAL B C 1
ATOM 10417 O O . VAL B 1 444 ? 61.963 -26.069 10.456 1.00 25.46 445 VAL B O 1
ATOM 10421 N N . MET B 1 445 ? 61.371 -24.040 11.246 1.00 22.11 446 MET B N 1
ATOM 10422 C CA . MET B 1 445 ? 60.963 -23.533 9.920 1.00 23.56 446 MET B CA 1
ATOM 10423 C C . MET B 1 445 ? 62.185 -23.247 9.038 1.00 22.37 446 MET B C 1
ATOM 10424 O O . MET B 1 445 ? 62.244 -23.678 7.883 1.00 23.52 446 MET B O 1
ATOM 10429 N N . LEU B 1 446 ? 63.152 -22.516 9.577 1.00 23.92 447 LEU B N 1
ATOM 10430 C CA . LEU B 1 446 ? 64.449 -22.361 8.889 1.00 23.69 447 LEU B CA 1
ATOM 10431 C C . LEU B 1 446 ? 65.216 -23.699 8.792 1.00 22.61 447 LEU B C 1
ATOM 10432 O O . LEU B 1 446 ? 65.929 -23.948 7.816 1.00 23.22 447 LEU B O 1
ATOM 10437 N N . GLY B 1 447 ? 65.038 -24.558 9.792 1.00 23.57 448 GLY B N 1
ATOM 10438 C CA . GLY B 1 447 ? 65.624 -25.907 9.813 1.00 23.31 448 GLY B CA 1
ATOM 10439 C C . GLY B 1 447 ? 65.183 -26.650 8.565 1.00 24.10 448 GLY B C 1
ATOM 10440 O O . GLY B 1 447 ? 66.003 -27.218 7.837 1.00 22.68 448 GLY B O 1
ATOM 10441 N N . ALA B 1 448 ? 63.873 -26.638 8.346 1.00 23.61 449 ALA B N 1
ATOM 10442 C CA . ALA B 1 448 ? 63.216 -27.201 7.158 1.00 23.74 449 ALA B CA 1
ATOM 10443 C C . ALA B 1 448 ? 63.714 -26.600 5.856 1.00 23.13 449 ALA B C 1
ATOM 10444 O O . ALA B 1 448 ? 63.937 -27.327 4.887 1.00 22.88 449 ALA B O 1
ATOM 10446 N N . GLY B 1 449 ? 63.863 -25.280 5.831 1.00 23.83 450 GLY B N 1
ATOM 10447 C CA . GLY B 1 449 ? 64.371 -24.588 4.643 1.00 26.30 450 GLY B CA 1
ATOM 10448 C C . GLY B 1 449 ? 65.820 -24.929 4.304 1.00 26.66 450 GLY B C 1
ATOM 10449 O O . GLY B 1 449 ? 66.161 -25.117 3.131 1.00 26.35 450 GLY B O 1
ATOM 10450 N N . LEU B 1 450 ? 66.675 -25.001 5.327 1.00 28.50 451 LEU B N 1
ATOM 10451 C CA . LEU B 1 450 ? 68.096 -25.310 5.130 1.00 29.18 451 LEU B CA 1
ATOM 10452 C C . LEU B 1 450 ? 68.284 -26.750 4.676 1.00 28.61 451 LEU B C 1
ATOM 10453 O O . LEU B 1 450 ? 69.159 -27.037 3.855 1.00 31.06 451 LEU B O 1
ATOM 10458 N N . LEU B 1 451 ? 67.466 -27.652 5.213 1.00 28.17 452 LEU B N 1
ATOM 10459 C CA . LEU B 1 451 ? 67.435 -29.030 4.739 1.00 28.25 452 LEU B CA 1
ATOM 10460 C C . LEU B 1 451 ? 66.976 -29.044 3.285 1.00 28.99 452 LEU B C 1
ATOM 10461 O O . LEU B 1 451 ? 67.610 -29.704 2.458 1.00 27.54 452 LEU B O 1
ATOM 10466 N N . ALA B 1 452 ? 65.904 -28.300 2.974 1.00 27.61 453 ALA B N 1
ATOM 10467 C CA . ALA B 1 452 ? 65.434 -28.171 1.582 1.00 29.64 453 ALA B CA 1
ATOM 10468 C C . ALA B 1 452 ? 66.557 -27.756 0.626 1.00 30.74 453 ALA B C 1
ATOM 10469 O O . ALA B 1 452 ? 66.777 -28.412 -0.403 1.00 30.37 453 ALA B O 1
ATOM 10471 N N . LYS B 1 453 ? 67.274 -26.684 0.977 1.00 32.13 454 LYS B N 1
ATOM 10472 C CA . LYS B 1 453 ? 68.398 -26.204 0.163 1.00 33.35 454 LYS B CA 1
ATOM 10473 C C . LYS B 1 453 ? 69.491 -27.261 0.009 1.00 32.25 454 LYS B C 1
ATOM 10474 O O . LYS B 1 453 ? 69.957 -27.519 -1.106 1.00 31.29 454 LYS B O 1
ATOM 10480 N N . LYS B 1 454 ? 69.887 -27.872 1.120 1.00 33.36 455 LYS B N 1
ATOM 10481 C CA . LYS B 1 454 ? 70.921 -28.908 1.092 1.00 33.84 455 LYS B CA 1
ATOM 10482 C C . LYS B 1 454 ? 70.486 -30.058 0.197 1.00 33.85 455 LYS B C 1
ATOM 10483 O O . LYS B 1 454 ? 71.280 -30.561 -0.610 1.00 32.26 455 LYS B O 1
ATOM 10489 N N . ALA B 1 455 ? 69.215 -30.449 0.330 1.00 33.85 456 ALA B N 1
ATOM 10490 C CA . ALA B 1 455 ? 68.643 -31.530 -0.478 1.00 35.14 456 ALA B CA 1
ATOM 10491 C C . ALA B 1 455 ? 68.643 -31.203 -1.973 1.00 34.85 456 ALA B C 1
ATOM 10492 O O . ALA B 1 455 ? 69.102 -32.002 -2.790 1.00 35.80 456 ALA B O 1
ATOM 10494 N N . VAL B 1 456 ? 68.136 -30.023 -2.320 1.00 34.69 457 VAL B N 1
ATOM 10495 C CA . VAL B 1 456 ? 68.045 -29.586 -3.715 1.00 34.17 457 VAL B CA 1
ATOM 10496 C C . VAL B 1 456 ? 69.426 -29.556 -4.370 1.00 35.03 457 VAL B C 1
ATOM 10497 O O . VAL B 1 456 ? 69.609 -30.088 -5.467 1.00 34.90 457 VAL B O 1
ATOM 10501 N N . ASP B 1 457 ? 70.389 -28.947 -3.683 1.00 35.45 458 ASP B N 1
ATOM 10502 C CA . ASP B 1 457 ? 71.762 -28.879 -4.162 1.00 36.26 458 ASP B CA 1
ATOM 10503 C C . ASP B 1 457 ? 72.368 -30.275 -4.321 1.00 37.31 458 ASP B C 1
ATOM 10504 O O . ASP B 1 457 ? 73.208 -30.495 -5.205 1.00 37.61 458 ASP B O 1
ATOM 10509 N N . ALA B 1 458 ? 71.926 -31.211 -3.480 1.00 37.22 459 ALA B N 1
ATOM 10510 C CA . ALA B 1 458 ? 72.421 -32.587 -3.522 1.00 37.70 459 ALA B CA 1
ATOM 10511 C C . ALA B 1 458 ? 71.714 -33.415 -4.590 1.00 38.03 459 ALA B C 1
ATOM 10512 O O . ALA B 1 458 ? 71.961 -34.613 -4.721 1.00 38.51 459 ALA B O 1
ATOM 10514 N N . GLY B 1 459 ? 70.840 -32.766 -5.351 1.00 38.50 460 GLY B N 1
ATOM 10515 C CA . GLY B 1 459 ? 70.120 -33.417 -6.437 1.00 38.94 460 GLY B CA 1
ATOM 10516 C C . GLY B 1 459 ? 69.020 -34.352 -5.969 1.00 38.48 460 GLY B C 1
ATOM 10517 O O . GLY B 1 459 ? 68.800 -35.409 -6.559 1.00 40.09 460 GLY B O 1
ATOM 10518 N N . LEU B 1 460 ? 68.331 -33.965 -4.905 1.00 37.21 461 LEU B N 1
ATOM 10519 C CA . LEU B 1 460 ? 67.182 -34.721 -4.417 1.00 36.54 461 LEU B CA 1
ATOM 10520 C C . LEU B 1 460 ? 65.862 -34.042 -4.803 1.00 35.17 461 LEU B C 1
ATOM 10521 O O . LEU B 1 460 ? 65.818 -32.840 -5.049 1.00 34.68 461 LEU B O 1
ATOM 10526 N N . ASN B 1 461 ? 64.801 -34.835 -4.876 1.00 35.04 462 ASN B N 1
ATOM 10527 C CA . ASN B 1 461 ? 63.468 -34.335 -5.159 1.00 35.99 462 ASN B CA 1
ATOM 10528 C C . ASN B 1 461 ? 62.410 -35.128 -4.404 1.00 35.96 462 ASN B C 1
ATOM 10529 O O . ASN B 1 461 ? 62.677 -36.221 -3.888 1.00 35.58 462 ASN B O 1
ATOM 10534 N N . VAL B 1 462 ? 61.213 -34.554 -4.346 1.00 34.67 463 VAL B N 1
ATOM 10535 C CA . VAL B 1 462 ? 60.048 -35.199 -3.768 1.00 34.92 463 VAL B CA 1
ATOM 10536 C C . VAL B 1 462 ? 59.141 -35.628 -4.913 1.00 34.61 463 VAL B C 1
ATOM 10537 O O . VAL B 1 462 ? 58.775 -34.807 -5.763 1.00 35.17 463 VAL B O 1
ATOM 10541 N N . MET B 1 463 ? 58.784 -36.911 -4.928 1.00 33.88 464 MET B N 1
ATOM 10542 C CA . MET B 1 463 ? 57.911 -37.473 -5.960 1.00 34.02 464 MET B CA 1
ATOM 10543 C C . MET B 1 463 ? 56.626 -36.669 -6.112 1.00 32.86 464 MET B C 1
ATOM 10544 O O . MET B 1 463 ? 56.015 -36.301 -5.117 1.00 34.66 464 MET B O 1
ATOM 10549 N N . PRO B 1 464 ? 56.207 -36.401 -7.363 1.00 32.44 465 PRO B N 1
ATOM 10550 C CA . PRO B 1 464 ? 55.243 -35.334 -7.619 1.00 31.73 465 PRO B CA 1
ATOM 10551 C C . PRO B 1 464 ? 53.811 -35.607 -7.159 1.00 30.81 465 PRO B C 1
ATOM 10552 O O . PRO B 1 464 ? 53.040 -34.661 -6.995 1.00 31.07 465 PRO B O 1
ATOM 10556 N N . TYR B 1 465 ? 53.463 -36.873 -6.952 1.00 29.71 466 TYR B N 1
ATOM 10557 C CA . TYR B 1 465 ? 52.120 -37.249 -6.495 1.00 29.37 466 TYR B CA 1
ATOM 10558 C C . TYR B 1 465 ? 51.907 -37.039 -4.990 1.00 29.29 466 TYR B C 1
ATOM 10559 O O . TYR B 1 465 ? 50.784 -37.174 -4.492 1.00 29.37 466 TYR B O 1
ATOM 10568 N N . ILE B 1 466 ? 52.986 -36.732 -4.270 1.00 28.96 467 ILE B N 1
ATOM 10569 C CA . ILE B 1 466 ? 52.907 -36.531 -2.831 1.00 28.63 467 ILE B CA 1
ATOM 10570 C C . ILE B 1 466 ? 52.277 -35.180 -2.549 1.00 29.28 467 ILE B C 1
ATOM 10571 O O . ILE B 1 466 ? 52.688 -34.159 -3.112 1.00 30.47 467 ILE B O 1
ATOM 10576 N N . LYS B 1 467 ? 51.268 -35.184 -1.684 1.00 30.06 468 LYS B N 1
ATOM 10577 C CA . LYS B 1 467 ? 50.590 -33.953 -1.292 1.00 28.86 468 LYS B CA 1
ATOM 10578 C C . LYS B 1 467 ? 51.374 -33.230 -0.185 1.00 29.60 468 LYS B C 1
ATOM 10579 O O . LYS B 1 467 ? 51.079 -33.344 1.010 1.00 28.59 468 LYS B O 1
ATOM 10585 N N . THR B 1 468 ? 52.388 -32.498 -0.627 1.00 28.45 469 THR B N 1
ATOM 10586 C CA . THR B 1 468 ? 53.206 -31.668 0.216 1.00 27.43 469 THR B CA 1
ATOM 10587 C C . THR B 1 468 ? 52.496 -30.335 0.415 1.00 27.20 469 THR B C 1
ATOM 10588 O O . THR B 1 468 ? 51.754 -29.895 -0.460 1.00 27.26 469 THR B O 1
ATOM 10592 N N . SER B 1 469 ? 52.710 -29.698 1.562 1.00 27.02 470 SER B N 1
ATOM 10593 C CA . SER B 1 469 ? 52.162 -28.345 1.785 1.00 25.31 470 SER B CA 1
ATOM 10594 C C . SER B 1 469 ? 52.858 -27.606 2.909 1.00 24.98 470 SER B C 1
ATOM 10595 O O . SER B 1 469 ? 53.412 -28.220 3.833 1.00 25.51 470 SER B O 1
ATOM 10598 N N . LEU B 1 470 ? 52.820 -26.284 2.802 1.00 24.49 471 LEU B N 1
ATOM 10599 C CA . LEU B 1 470 ? 53.343 -25.388 3.808 1.00 23.89 471 LEU B CA 1
ATOM 10600 C C . LEU B 1 470 ? 52.217 -24.419 4.168 1.00 24.17 471 LEU B C 1
ATOM 10601 O O . LEU B 1 470 ? 51.763 -23.660 3.343 1.00 23.27 471 LEU B O 1
ATOM 10606 N N . SER B 1 471 ? 51.777 -24.478 5.415 1.00 23.31 472 SER B N 1
ATOM 10607 C CA . SER B 1 471 ? 50.689 -23.637 5.895 1.00 23.47 472 SER B CA 1
ATOM 10608 C C . SER B 1 471 ? 51.131 -22.856 7.131 1.00 23.57 472 SER B C 1
ATOM 10609 O O . SER B 1 471 ? 50.829 -23.279 8.247 1.00 26.20 472 SER B O 1
ATOM 10612 N N . PRO B 1 472 ? 51.838 -21.711 6.935 1.00 24.36 473 PRO B N 1
ATOM 10613 C CA . PRO B 1 472 ? 52.391 -20.932 8.063 1.00 24.52 473 PRO B CA 1
ATOM 10614 C C . PRO B 1 472 ? 51.301 -20.301 8.898 1.00 21.74 473 PRO B C 1
ATOM 10615 O O . PRO B 1 472 ? 50.224 -20.001 8.377 1.00 22.84 473 PRO B O 1
ATOM 10619 N N . GLY B 1 473 ? 51.598 -20.092 10.179 1.00 22.01 474 GLY B N 1
ATOM 10620 C CA . GLY B 1 473 ? 50.705 -19.406 11.111 1.00 21.37 474 GLY B CA 1
ATOM 10621 C C . GLY B 1 473 ? 50.895 -17.908 11.176 1.00 23.48 474 GLY B C 1
ATOM 10622 O O . GLY B 1 473 ? 50.207 -17.246 11.932 1.00 23.47 474 GLY B O 1
ATOM 10623 N N . SER B 1 474 ? 51.844 -17.375 10.391 1.00 24.40 475 SER B N 1
ATOM 10624 C CA . SER B 1 474 ? 51.871 -15.938 10.067 1.00 26.29 475 SER B CA 1
ATOM 10625 C C . SER B 1 474 ? 52.738 -15.632 8.860 1.00 25.39 475 SER B C 1
ATOM 10626 O O . SER B 1 474 ? 53.511 -16.471 8.399 1.00 25.75 475 SER B O 1
ATOM 10629 N N . GLY B 1 475 ? 52.595 -14.408 8.362 1.00 26.14 476 GLY B N 1
ATOM 10630 C CA . GLY B 1 475 ? 53.306 -13.960 7.190 1.00 25.73 476 GLY B CA 1
ATOM 10631 C C . GLY B 1 475 ? 54.783 -13.779 7.456 1.00 26.11 476 GLY B C 1
ATOM 10632 O O . GLY B 1 475 ? 55.592 -13.797 6.518 1.00 22.63 476 GLY B O 1
ATOM 10633 N N . VAL B 1 476 ? 55.151 -13.613 8.729 1.00 25.08 477 VAL B N 1
ATOM 10634 C CA . VAL B 1 476 ? 56.561 -13.424 9.068 1.00 24.80 477 VAL B CA 1
ATOM 10635 C C . VAL B 1 476 ? 57.358 -14.645 8.619 1.00 24.65 477 VAL B C 1
ATOM 10636 O O . VAL B 1 476 ? 58.502 -14.519 8.194 1.00 23.25 477 VAL B O 1
ATOM 10640 N N . VAL B 1 477 ? 56.745 -15.822 8.726 1.00 23.83 478 VAL B N 1
ATOM 10641 C CA . VAL B 1 477 ? 57.397 -17.069 8.334 1.00 23.49 478 VAL B CA 1
ATOM 10642 C C . VAL B 1 477 ? 57.848 -17.032 6.872 1.00 25.99 478 VAL B C 1
ATOM 10643 O O . VAL B 1 477 ? 58.994 -17.327 6.565 1.00 26.60 478 VAL B O 1
ATOM 10647 N N . THR B 1 478 ? 56.929 -16.677 5.977 1.00 25.77 479 THR B N 1
ATOM 10648 C CA . THR B 1 478 ? 57.205 -16.649 4.548 1.00 26.16 479 THR B CA 1
ATOM 10649 C C . THR B 1 478 ? 58.242 -15.591 4.290 1.00 25.12 479 THR B C 1
ATOM 10650 O O . THR B 1 478 ? 59.087 -15.748 3.417 1.00 25.12 479 THR B O 1
ATOM 10654 N N . TYR B 1 479 ? 58.174 -14.520 5.083 1.00 26.12 480 TYR B N 1
ATOM 10655 C CA . TYR B 1 479 ? 59.044 -13.358 4.903 1.00 24.85 480 TYR B CA 1
ATOM 10656 C C . TYR B 1 479 ? 60.506 -13.699 5.184 1.00 24.05 480 TYR B C 1
ATOM 10657 O O . TYR B 1 479 ? 61.391 -13.360 4.379 1.00 23.10 480 TYR B O 1
ATOM 10666 N N . TYR B 1 480 ? 60.770 -14.391 6.296 1.00 22.48 481 TYR B N 1
ATOM 10667 C CA . TYR B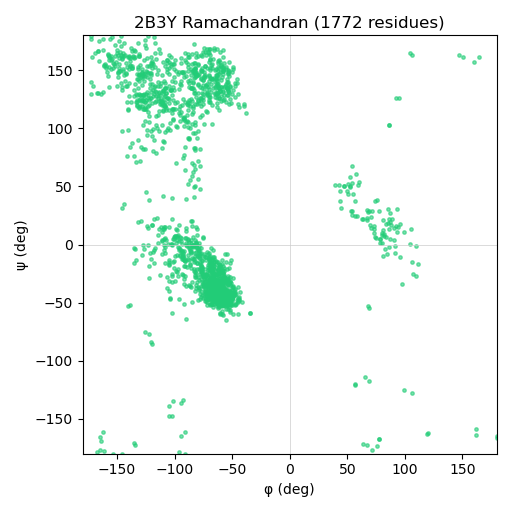 1 480 ? 62.128 -14.857 6.587 1.00 23.29 481 TYR B CA 1
ATOM 10668 C C . TYR B 1 480 ? 62.583 -16.063 5.758 1.00 24.06 481 TYR B C 1
ATOM 10669 O O . TYR B 1 480 ? 63.785 -16.224 5.523 1.00 25.46 481 TYR B O 1
ATOM 10678 N N . LEU B 1 481 ? 61.641 -16.874 5.281 1.00 22.82 482 LEU B N 1
ATOM 10679 C CA . LEU B 1 481 ? 61.997 -17.985 4.394 1.00 25.92 482 LEU B CA 1
ATOM 10680 C C . LEU B 1 481 ? 62.416 -17.446 3.021 1.00 25.42 482 LEU B C 1
ATOM 10681 O O . LEU B 1 481 ? 63.235 -18.057 2.336 1.00 26.75 482 LEU B O 1
ATOM 10686 N N . GLN B 1 482 ? 61.876 -16.285 2.649 1.00 25.59 483 GLN B N 1
ATOM 10687 C CA . GLN B 1 482 ? 62.205 -15.650 1.367 1.00 26.39 483 GLN B CA 1
ATOM 10688 C C . GLN B 1 482 ? 63.479 -14.819 1.472 1.00 27.26 483 GLN B C 1
ATOM 10689 O O . GLN B 1 482 ? 64.389 -14.946 0.636 1.00 26.19 483 GLN B O 1
ATOM 10695 N N . GLU B 1 483 ? 63.539 -13.972 2.496 1.00 25.90 484 GLU B N 1
ATOM 10696 C CA . GLU B 1 483 ? 64.696 -13.111 2.731 1.00 29.00 484 GLU B CA 1
ATOM 10697 C C . GLU B 1 483 ? 65.981 -13.933 2.882 1.00 28.35 484 GLU B C 1
ATOM 10698 O O . GLU B 1 483 ? 67.054 -13.511 2.432 1.00 28.14 484 GLU B O 1
ATOM 10704 N N . SER B 1 484 ? 65.853 -15.116 3.476 1.00 27.89 485 SER B N 1
ATOM 10705 C CA . SER B 1 484 ? 66.980 -16.018 3.723 1.00 28.29 485 SER B CA 1
ATOM 10706 C C . SER B 1 484 ? 67.392 -16.856 2.510 1.00 28.27 485 SER B C 1
ATOM 10707 O O . SER B 1 484 ? 68.380 -17.591 2.573 1.00 29.80 485 SER B O 1
ATOM 10710 N N . GLY B 1 485 ? 66.614 -16.768 1.432 1.00 29.31 486 GLY B N 1
ATOM 10711 C CA . GLY B 1 485 ? 66.891 -17.489 0.191 1.00 27.19 486 GLY B CA 1
ATOM 10712 C C . GLY B 1 485 ? 66.514 -18.962 0.214 1.00 27.22 486 GLY B C 1
ATOM 10713 O O . GLY B 1 485 ? 66.775 -19.692 -0.745 1.00 24.27 486 GLY B O 1
ATOM 10714 N N . VAL B 1 486 ? 65.898 -19.419 1.305 1.00 24.76 487 VAL B N 1
ATOM 10715 C CA . VAL B 1 486 ? 65.522 -20.819 1.378 1.00 23.76 487 VAL B CA 1
ATOM 10716 C C . VAL B 1 486 ? 64.192 -21.141 0.664 1.00 24.12 487 VAL B C 1
ATOM 10717 O O . VAL B 1 486 ? 63.999 -22.280 0.234 1.00 22.92 487 VAL B O 1
ATOM 10721 N N . MET B 1 487 ? 63.292 -20.159 0.537 1.00 25.37 488 MET B N 1
ATOM 10722 C CA . MET B 1 487 ? 61.940 -20.409 -0.015 1.00 26.01 488 MET B CA 1
ATOM 10723 C C . MET B 1 487 ? 61.948 -21.098 -1.387 1.00 27.37 488 MET B C 1
ATOM 10724 O O . MET B 1 487 ? 61.185 -22.043 -1.593 1.00 29.43 488 MET B O 1
ATOM 10729 N N . PRO B 1 488 ? 62.808 -20.643 -2.323 1.00 27.48 489 PRO B N 1
ATOM 10730 C CA . PRO B 1 488 ? 62.744 -21.307 -3.628 1.00 27.32 489 PRO B CA 1
ATOM 10731 C C . PRO B 1 488 ? 63.012 -22.801 -3.508 1.00 26.95 489 PRO B C 1
ATOM 10732 O O . PRO B 1 488 ? 62.422 -23.591 -4.246 1.00 28.95 489 PRO B O 1
ATOM 10736 N N . TYR B 1 489 ? 63.880 -23.184 -2.575 1.00 27.11 490 TYR B N 1
ATOM 10737 C CA . TYR B 1 489 ? 64.258 -24.590 -2.414 1.00 27.17 490 TYR B CA 1
ATOM 10738 C C . TYR B 1 489 ? 63.101 -25.379 -1.810 1.00 27.69 490 TYR B C 1
ATOM 10739 O O . TYR B 1 489 ? 62.900 -26.548 -2.157 1.00 27.58 490 TYR B O 1
ATOM 10748 N N . LEU B 1 490 ? 62.349 -24.740 -0.903 1.00 24.36 491 LEU B N 1
ATOM 10749 C CA . LEU B 1 490 ? 61.141 -25.345 -0.353 1.00 24.68 491 LEU B CA 1
ATOM 10750 C C . LEU B 1 490 ? 60.138 -25.526 -1.492 1.00 23.38 491 LEU B C 1
ATOM 10751 O O . LEU B 1 490 ? 59.571 -26.610 -1.669 1.00 23.68 491 LEU B O 1
ATOM 10756 N N . SER B 1 491 ? 59.930 -24.468 -2.271 1.00 23.99 492 SER B N 1
ATOM 10757 C CA . SER B 1 491 ? 59.036 -24.546 -3.438 1.00 25.60 492 SER B CA 1
ATOM 10758 C C . SER B 1 491 ? 59.332 -25.737 -4.351 1.00 25.79 492 SER B C 1
ATOM 10759 O O . SER B 1 491 ? 58.405 -26.419 -4.799 1.00 26.72 492 SER B O 1
ATOM 10762 N N . GLN B 1 492 ? 60.613 -25.993 -4.618 1.00 25.45 493 GLN B N 1
ATOM 10763 C CA . GLN B 1 492 ? 60.994 -27.056 -5.547 1.00 27.08 493 GLN B CA 1
ATOM 10764 C C . GLN B 1 492 ? 60.623 -28.424 -5.005 1.00 27.09 493 GLN B C 1
ATOM 10765 O O . GLN B 1 492 ? 60.371 -29.349 -5.766 1.00 25.70 493 GLN B O 1
ATOM 10771 N N . LEU B 1 493 ? 60.601 -28.556 -3.686 1.00 27.69 494 LEU B N 1
ATOM 10772 C CA . LEU B 1 493 ? 60.291 -29.842 -3.089 1.00 29.76 494 LEU B CA 1
ATOM 10773 C C . LEU B 1 493 ? 58.773 -30.047 -2.950 1.00 30.97 494 LEU B C 1
ATOM 10774 O O . LEU B 1 493 ? 58.314 -31.136 -2.576 1.00 32.90 494 LEU B O 1
ATOM 10779 N N . GLY B 1 494 ? 58.003 -29.000 -3.264 1.00 30.66 495 GLY B N 1
ATOM 10780 C CA . GLY B 1 494 ? 56.545 -29.033 -3.166 1.00 28.47 495 GLY B CA 1
ATOM 10781 C C . GLY B 1 494 ? 55.956 -28.277 -1.991 1.00 27.70 495 GLY B C 1
ATOM 10782 O O . GLY B 1 494 ? 54.766 -28.427 -1.673 1.00 29.47 495 GLY B O 1
ATOM 10783 N N . PHE B 1 495 ? 56.774 -27.449 -1.353 1.00 25.62 496 PHE B N 1
ATOM 10784 C CA . PHE B 1 495 ? 56.360 -26.763 -0.121 1.00 23.52 496 PHE B CA 1
ATOM 10785 C C . PHE B 1 495 ? 56.168 -25.262 -0.353 1.00 23.71 496 PHE B C 1
ATOM 10786 O O . PHE B 1 495 ? 56.606 -24.431 0.447 1.00 21.86 496 PHE B O 1
ATOM 10794 N N . ASP B 1 496 ? 55.544 -24.932 -1.491 1.00 22.33 497 ASP B N 1
ATOM 10795 C CA . ASP B 1 496 ? 54.993 -23.595 -1.719 1.00 23.43 497 ASP B CA 1
ATOM 10796 C C . ASP B 1 496 ? 53.995 -23.350 -0.603 1.00 21.19 497 ASP B C 1
ATOM 10797 O O . ASP B 1 496 ? 53.407 -24.297 -0.102 1.00 21.20 497 ASP B O 1
ATOM 10802 N N . VAL B 1 497 ? 53.816 -22.091 -0.219 1.00 21.82 498 VAL B N 1
ATOM 10803 C CA . VAL B 1 497 ? 52.789 -21.679 0.750 1.00 21.81 498 VAL B CA 1
ATOM 10804 C C . VAL B 1 497 ? 51.414 -21.907 0.117 1.00 24.04 498 VAL B C 1
ATOM 10805 O O . VAL B 1 497 ? 51.210 -21.552 -1.027 1.00 23.90 498 VAL B O 1
ATOM 10809 N N . VAL B 1 498 ? 50.476 -22.486 0.868 1.00 24.66 499 VAL B N 1
ATOM 10810 C CA . VAL B 1 498 ? 49.141 -22.811 0.340 1.00 20.05 499 VAL B CA 1
ATOM 10811 C C . VAL B 1 498 ? 48.028 -22.063 1.111 1.00 22.56 499 VAL B C 1
ATOM 10812 O O . VAL B 1 498 ? 46.851 -22.086 0.720 1.00 22.75 499 VAL B O 1
ATOM 10816 N N . GLY B 1 499 ? 48.414 -21.375 2.183 1.00 21.02 500 GLY B N 1
ATOM 10817 C CA . GLY B 1 499 ? 47.471 -20.627 3.014 1.00 19.73 500 GLY B CA 1
ATOM 10818 C C . GLY B 1 499 ? 48.055 -20.350 4.382 1.00 19.52 500 GLY B C 1
ATOM 10819 O O . GLY B 1 499 ? 48.947 -21.054 4.838 1.00 21.42 500 GLY B O 1
ATOM 10820 N N . TYR B 1 500 ? 47.533 -19.320 5.036 1.00 22.66 501 TYR B N 1
ATOM 10821 C CA . TYR B 1 500 ? 47.892 -19.000 6.414 1.00 21.11 501 TYR B CA 1
ATOM 10822 C C . TYR B 1 500 ? 46.657 -19.301 7.266 1.00 22.83 501 TYR B C 1
ATOM 10823 O O . TYR B 1 500 ? 45.827 -18.428 7.530 1.00 23.97 501 TYR B O 1
ATOM 10832 N N . GLY B 1 501 ? 46.506 -20.567 7.630 1.00 22.47 502 GLY B N 1
ATOM 10833 C CA . GLY B 1 501 ? 45.405 -21.014 8.497 1.00 20.21 502 GLY B CA 1
ATOM 10834 C C . GLY B 1 501 ? 45.757 -22.392 9.016 1.00 19.40 502 GLY B C 1
ATOM 10835 O O . GLY B 1 501 ? 46.872 -22.860 8.837 1.00 20.09 502 GLY B O 1
ATOM 10836 N N . CYS B 1 502 ? 44.800 -23.070 9.638 1.00 19.55 503 CYS B N 1
ATOM 10837 C CA . CYS B 1 502 ? 45.075 -24.348 10.320 1.00 17.99 503 CYS B CA 1
ATOM 10838 C C . CYS B 1 502 ? 45.317 -25.449 9.288 1.00 19.18 503 CYS B C 1
ATOM 10839 O O . CYS B 1 502 ? 46.269 -26.228 9.391 1.00 19.09 503 CYS B O 1
ATOM 10842 N N . MET B 1 503 ? 44.411 -25.513 8.315 1.00 19.11 504 MET B N 1
ATOM 10843 C CA . MET B 1 503 ? 44.545 -26.361 7.148 1.00 21.59 504 MET B CA 1
ATOM 10844 C C . MET B 1 503 ? 44.736 -27.817 7.547 1.00 23.40 504 MET B C 1
ATOM 10845 O O . MET B 1 503 ? 43.882 -28.367 8.235 1.00 25.56 504 MET B O 1
ATOM 10850 N N . THR B 1 504 ? 45.833 -28.446 7.154 1.00 23.40 505 THR B N 1
ATOM 10851 C CA . THR B 1 504 ? 45.998 -29.865 7.457 1.00 24.10 505 THR B CA 1
ATOM 10852 C C . THR B 1 504 ? 45.932 -30.188 8.966 1.00 25.99 505 THR B C 1
ATOM 10853 O O . THR B 1 504 ? 45.349 -31.199 9.342 1.00 24.40 505 THR B O 1
ATOM 10857 N N . CYS B 1 505 ? 46.486 -29.319 9.820 1.00 26.58 506 CYS B N 1
ATOM 10858 C CA . CYS B 1 505 ? 46.428 -29.552 11.277 1.00 27.79 506 CYS B CA 1
ATOM 10859 C C . CYS B 1 505 ? 45.027 -29.948 11.751 1.00 28.04 506 CYS B C 1
ATOM 10860 O O . CYS B 1 505 ? 44.884 -30.860 12.577 1.00 28.88 506 CYS B O 1
ATOM 10863 N N . ILE B 1 506 ? 44.002 -29.266 11.235 1.00 27.25 507 ILE B N 1
ATOM 10864 C CA . ILE B 1 506 ? 42.623 -29.478 11.688 1.00 28.64 507 ILE B CA 1
ATOM 10865 C C . ILE B 1 506 ? 41.828 -30.479 10.835 1.00 30.70 507 ILE B C 1
ATOM 10866 O O . ILE B 1 506 ? 40.644 -30.708 11.075 1.00 31.99 507 ILE B O 1
ATOM 10871 N N . GLY B 1 507 ? 42.481 -31.080 9.844 1.00 33.72 508 GLY B N 1
ATOM 10872 C CA . GLY B 1 507 ? 41.784 -31.938 8.886 1.00 33.31 508 GLY B CA 1
ATOM 10873 C C . GLY B 1 507 ? 41.182 -31.182 7.714 1.00 33.31 508 GLY B C 1
ATOM 10874 O O . GLY B 1 507 ? 40.346 -31.725 6.996 1.00 35.01 508 GLY B O 1
ATOM 10875 N N . ASN B 1 508 ? 41.574 -29.918 7.532 1.00 31.51 509 ASN B N 1
ATOM 10876 C CA . ASN B 1 508 ? 41.222 -29.144 6.341 1.00 31.00 509 ASN B CA 1
ATOM 10877 C C . ASN B 1 508 ? 42.262 -29.439 5.269 1.00 29.74 509 ASN B C 1
ATOM 10878 O O . ASN B 1 508 ? 42.913 -28.549 4.724 1.00 29.12 509 ASN B O 1
ATOM 10883 N N . SER B 1 509 ? 42.410 -30.723 4.976 1.00 30.43 510 SER B N 1
ATOM 10884 C CA . SER B 1 509 ? 43.562 -31.226 4.238 1.00 29.88 510 SER B CA 1
ATOM 10885 C C . SER B 1 509 ? 43.332 -31.322 2.738 1.00 30.42 510 SER B C 1
ATOM 10886 O O . SER B 1 509 ? 44.280 -31.520 1.969 1.00 29.18 510 SER B O 1
ATOM 10889 N N . GLY B 1 510 ? 42.072 -31.200 2.333 1.00 30.03 511 GLY B N 1
ATOM 10890 C CA . GLY B 1 510 ? 41.708 -31.203 0.926 1.00 30.48 511 GLY B CA 1
ATOM 10891 C C . GLY B 1 510 ? 41.765 -32.598 0.348 1.00 29.54 511 GLY B C 1
ATOM 10892 O O . GLY B 1 510 ? 41.979 -33.569 1.087 1.00 29.14 511 GLY B O 1
ATOM 10893 N N . PRO B 1 511 ? 41.583 -32.705 -0.978 1.00 28.69 512 PRO B N 1
ATOM 10894 C CA . PRO B 1 511 ? 41.641 -33.971 -1.712 1.00 28.28 512 PRO B CA 1
ATOM 10895 C C . PRO B 1 511 ? 43.064 -34.489 -1.962 1.00 28.96 512 PRO B C 1
ATOM 10896 O O . PRO B 1 511 ? 44.003 -33.694 -2.057 1.00 26.99 512 PRO B O 1
ATOM 10900 N N . LEU B 1 512 ? 43.199 -35.815 -2.033 1.00 28.32 513 LEU B N 1
ATOM 10901 C CA . LEU B 1 512 ? 44.376 -36.469 -2.592 1.00 29.78 513 LEU B CA 1
ATOM 10902 C C . LEU B 1 512 ? 44.141 -36.714 -4.093 1.00 31.97 513 LEU B C 1
ATOM 10903 O O . LEU B 1 512 ? 42.987 -36.725 -4.550 1.00 31.75 513 LEU B O 1
ATOM 10908 N N . PRO B 1 513 ? 45.224 -36.886 -4.876 1.00 32.27 514 PRO B N 1
ATOM 10909 C CA . PRO B 1 513 ? 45.000 -37.143 -6.303 1.00 33.26 514 PRO B CA 1
ATOM 10910 C C . PRO B 1 513 ? 44.251 -38.458 -6.529 1.00 33.92 514 PRO B C 1
ATOM 10911 O O . PRO B 1 513 ? 44.447 -39.427 -5.784 1.00 32.63 514 PRO B O 1
ATOM 10915 N N . GLU B 1 514 ? 43.402 -38.486 -7.555 1.00 34.65 515 GLU B N 1
ATOM 10916 C CA . GLU B 1 514 ? 42.510 -39.622 -7.794 1.00 35.07 515 GLU B CA 1
ATOM 10917 C C . GLU B 1 514 ? 43.242 -40.961 -7.976 1.00 34.64 515 GLU B C 1
ATOM 10918 O O . GLU B 1 514 ? 42.783 -41.980 -7.458 1.00 34.47 515 GLU B O 1
ATOM 10924 N N . PRO B 1 515 ? 44.372 -40.966 -8.715 1.00 34.55 516 PRO B N 1
ATOM 10925 C CA . PRO B 1 515 ? 45.152 -42.195 -8.907 1.00 33.26 516 PRO B CA 1
ATOM 10926 C C . PRO B 1 515 ? 45.848 -42.711 -7.634 1.00 32.43 516 PRO B C 1
ATOM 10927 O O . PRO B 1 515 ? 46.081 -43.913 -7.518 1.00 31.73 516 PRO B O 1
ATOM 10931 N N . VAL B 1 516 ? 46.179 -41.817 -6.704 1.00 30.76 517 VAL B N 1
ATOM 10932 C CA . VAL B 1 516 ? 46.779 -42.213 -5.422 1.00 31.30 517 VAL B CA 1
ATOM 10933 C C . VAL B 1 516 ? 45.723 -42.855 -4.530 1.00 30.86 517 VAL B C 1
ATOM 10934 O O . VAL B 1 516 ? 45.959 -43.912 -3.956 1.00 30.87 517 VAL B O 1
ATOM 10938 N N . VAL B 1 517 ? 44.553 -42.225 -4.443 1.00 31.71 518 VAL B N 1
ATOM 10939 C CA . VAL B 1 517 ? 43.426 -42.769 -3.680 1.00 32.31 518 VAL B CA 1
ATOM 10940 C C . VAL B 1 517 ? 43.043 -44.159 -4.184 1.00 34.12 518 VAL B C 1
ATOM 10941 O O . VAL B 1 517 ? 42.847 -45.077 -3.379 1.00 34.09 518 VAL B O 1
ATOM 10945 N N . GLU B 1 518 ? 42.939 -44.304 -5.507 1.00 34.42 519 GLU B N 1
ATOM 10946 C CA . GLU B 1 518 ? 42.641 -45.592 -6.131 1.00 35.41 519 GLU B CA 1
ATOM 10947 C C . GLU B 1 518 ? 43.595 -46.672 -5.637 1.00 35.40 519 GLU B C 1
ATOM 10948 O O . GLU B 1 518 ? 43.151 -47.688 -5.116 1.00 35.76 519 GLU B O 1
ATOM 10954 N N . ALA B 1 519 ? 44.899 -46.434 -5.793 1.00 35.25 520 ALA B N 1
ATOM 10955 C CA . ALA B 1 519 ? 45.942 -47.371 -5.360 1.00 35.61 520 ALA B CA 1
ATOM 10956 C C . ALA B 1 519 ? 45.812 -47.760 -3.890 1.00 35.12 520 ALA B C 1
ATOM 10957 O O . ALA B 1 519 ? 46.031 -48.919 -3.527 1.00 34.70 520 ALA B O 1
ATOM 10959 N N . ILE B 1 520 ? 45.452 -46.788 -3.053 1.00 34.69 521 ILE B N 1
ATOM 10960 C CA . ILE B 1 520 ? 45.244 -47.031 -1.626 1.00 34.78 521 ILE B CA 1
ATOM 10961 C C . ILE B 1 520 ? 44.086 -47.996 -1.383 1.00 36.15 521 ILE B C 1
ATOM 10962 O O . ILE B 1 520 ? 44.235 -48.967 -0.645 1.00 35.84 521 ILE B O 1
ATOM 10967 N N . THR B 1 521 ? 42.933 -47.710 -1.983 1.00 37.77 522 THR B N 1
ATOM 10968 C CA . THR B 1 521 ? 41.734 -48.514 -1.745 1.00 40.12 522 THR B CA 1
ATOM 10969 C C . THR B 1 521 ? 41.747 -49.857 -2.480 1.00 40.73 522 THR B C 1
ATOM 10970 O O . THR B 1 521 ? 41.220 -50.856 -1.974 1.00 40.79 522 THR B O 1
ATOM 10974 N N . GLN B 1 522 ? 42.371 -49.891 -3.653 1.00 41.51 523 GLN B N 1
ATOM 10975 C CA . GLN B 1 522 ? 42.430 -51.119 -4.436 1.00 42.16 523 GLN B CA 1
ATOM 10976 C C . GLN B 1 522 ? 43.526 -52.083 -3.964 1.00 42.66 523 GLN B C 1
ATOM 10977 O O . GLN B 1 522 ? 43.399 -53.303 -4.120 1.00 42.67 523 GLN B O 1
ATOM 10983 N N . GLY B 1 523 ? 44.588 -51.537 -3.374 1.00 42.91 524 GLY B N 1
ATOM 10984 C CA . GLY B 1 523 ? 45.670 -52.353 -2.825 1.00 42.72 524 GLY B CA 1
ATOM 10985 C C . GLY B 1 523 ? 45.516 -52.664 -1.344 1.00 42.91 524 GLY B C 1
ATOM 10986 O O . GLY B 1 523 ? 46.235 -53.514 -0.809 1.00 42.09 524 GLY B O 1
ATOM 10987 N N . ASP B 1 524 ? 44.569 -51.985 -0.691 1.00 42.53 525 ASP B N 1
ATOM 10988 C CA . ASP B 1 524 ? 44.361 -52.074 0.759 1.00 42.66 525 ASP B CA 1
ATOM 10989 C C . ASP B 1 524 ? 45.622 -51.656 1.495 1.00 41.20 525 ASP B C 1
ATOM 10990 O O . ASP B 1 524 ? 46.107 -52.367 2.378 1.00 42.63 525 ASP B O 1
ATOM 10995 N N . LEU B 1 525 ? 46.145 -50.492 1.129 1.00 39.65 526 LEU B N 1
ATOM 10996 C CA . LEU B 1 525 ? 47.414 -50.024 1.671 1.00 37.77 526 LEU B CA 1
ATOM 10997 C C . LEU B 1 525 ? 47.256 -49.134 2.902 1.00 36.84 526 LEU B C 1
ATOM 10998 O O . LEU B 1 525 ? 46.257 -48.421 3.047 1.00 35.80 526 LEU B O 1
ATOM 11003 N N . VAL B 1 526 ? 48.241 -49.218 3.795 1.00 34.89 527 VAL B N 1
ATOM 11004 C CA . VAL B 1 526 ? 48.374 -48.286 4.908 1.00 34.32 527 VAL B CA 1
ATOM 11005 C C . VAL B 1 526 ? 49.190 -47.074 4.427 1.00 33.51 527 VAL B C 1
ATOM 11006 O O . VAL B 1 526 ? 50.427 -47.075 4.484 1.00 33.87 527 VAL B O 1
ATOM 11010 N N . ALA B 1 527 ? 48.485 -46.056 3.934 1.00 33.09 528 ALA B N 1
ATOM 11011 C CA . ALA B 1 527 ? 49.107 -44.840 3.404 1.00 31.74 528 ALA B CA 1
ATOM 11012 C C . ALA B 1 527 ? 49.339 -43.822 4.516 1.00 31.16 528 ALA B C 1
ATOM 11013 O O . ALA B 1 527 ? 48.495 -43.651 5.398 1.00 30.91 528 ALA B O 1
ATOM 11015 N N . VAL B 1 528 ? 50.490 -43.156 4.477 1.00 29.79 529 VAL B N 1
ATOM 11016 C CA . VAL B 1 528 ? 50.931 -42.355 5.620 1.00 29.00 529 VAL B CA 1
ATOM 11017 C C . VAL B 1 528 ? 50.884 -40.851 5.368 1.00 29.63 529 VAL B C 1
ATOM 11018 O O . VAL B 1 528 ? 51.341 -40.365 4.331 1.00 28.58 529 VAL B O 1
ATOM 11022 N N . GLY B 1 529 ? 50.311 -40.134 6.332 1.00 30.29 530 GLY B N 1
ATOM 11023 C CA . GLY B 1 529 ? 50.429 -38.678 6.424 1.00 30.73 530 GLY B CA 1
ATOM 11024 C C . GLY B 1 529 ? 51.402 -38.302 7.536 1.00 31.68 530 GLY B C 1
ATOM 11025 O O . GLY B 1 529 ? 51.223 -38.714 8.688 1.00 32.81 530 GLY B O 1
ATOM 11026 N N . VAL B 1 530 ? 52.456 -37.563 7.175 1.00 31.05 531 VAL B N 1
ATOM 11027 C CA . VAL B 1 530 ? 53.392 -36.991 8.137 1.00 30.60 531 VAL B CA 1
ATOM 11028 C C . VAL B 1 530 ? 53.162 -35.473 8.211 1.00 29.98 531 VAL B C 1
ATOM 11029 O O . VAL B 1 530 ? 53.093 -34.797 7.180 1.00 32.73 531 VAL B O 1
ATOM 11033 N N . LEU B 1 531 ? 53.034 -34.951 9.429 1.00 29.09 532 LEU B N 1
ATOM 11034 C CA . LEU B 1 531 ? 52.703 -33.538 9.646 1.00 27.26 532 LEU B CA 1
ATOM 11035 C C . LEU B 1 531 ? 53.300 -32.964 10.916 1.00 24.81 532 LEU B C 1
ATOM 11036 O O . LEU B 1 531 ? 53.415 -33.666 11.928 1.00 25.31 532 LEU B O 1
ATOM 11041 N N . SER B 1 532 ? 53.641 -31.673 10.886 1.00 23.39 533 SER B N 1
ATOM 11042 C CA . SER B 1 532 ? 54.142 -30.990 12.082 1.00 21.58 533 SER B CA 1
ATOM 11043 C C . SER B 1 532 ? 53.036 -30.480 13.028 1.00 22.57 533 SER B C 1
ATOM 11044 O O . SER B 1 532 ? 53.149 -29.380 13.596 1.00 18.17 533 SER B O 1
ATOM 11047 N N . GLY B 1 533 ? 51.997 -31.294 13.213 1.00 21.86 534 GLY B N 1
ATOM 11048 C CA . GLY B 1 533 ? 50.876 -30.932 14.096 1.00 23.65 534 GLY B CA 1
ATOM 11049 C C . GLY B 1 533 ? 50.953 -31.432 15.528 1.00 23.29 534 GLY B C 1
ATOM 11050 O O . GLY B 1 533 ? 52.020 -31.829 16.024 1.00 22.67 534 GLY B O 1
ATOM 11051 N N . ASN B 1 534 ? 49.818 -31.386 16.217 1.00 21.97 535 ASN B N 1
ATOM 11052 C CA . ASN B 1 534 ? 49.754 -31.846 17.620 1.00 22.05 535 ASN B CA 1
ATOM 11053 C C . ASN B 1 534 ? 48.710 -32.953 17.857 1.00 22.71 535 ASN B C 1
ATOM 11054 O O . ASN B 1 534 ? 48.560 -33.455 18.978 1.00 21.29 535 ASN B O 1
ATOM 11059 N N . ARG B 1 535 ? 48.008 -33.340 16.788 1.00 23.13 536 ARG B N 1
ATOM 11060 C CA . ARG B 1 535 ? 46.934 -34.330 16.841 1.00 26.02 536 ARG B CA 1
ATOM 11061 C C . ARG B 1 535 ? 46.899 -35.168 15.577 1.00 26.93 536 ARG B C 1
ATOM 11062 O O . ARG B 1 535 ? 46.928 -34.623 14.475 1.00 26.62 536 ARG B O 1
ATOM 11070 N N . ASN B 1 536 ? 46.796 -36.485 15.763 1.00 27.49 537 ASN B N 1
ATOM 11071 C CA . ASN B 1 536 ? 46.961 -37.483 14.700 1.00 28.52 537 ASN B CA 1
ATOM 11072 C C . ASN B 1 536 ? 46.018 -38.655 14.898 1.00 31.00 537 ASN B C 1
ATOM 11073 O O . ASN B 1 536 ? 46.375 -39.805 14.618 1.00 31.64 537 ASN B O 1
ATOM 11078 N N . PHE B 1 537 ? 44.825 -38.369 15.404 1.00 32.87 538 PHE B N 1
ATOM 11079 C CA . PHE B 1 537 ? 43.865 -39.414 15.720 1.00 36.67 538 PHE B CA 1
ATOM 11080 C C . PHE B 1 537 ? 43.306 -39.999 14.439 1.00 37.31 538 PHE B C 1
ATOM 11081 O O . PHE B 1 537 ? 43.027 -39.266 13.497 1.00 36.57 538 PHE B O 1
ATOM 11089 N N . GLU B 1 538 ? 43.169 -41.321 14.400 1.00 39.69 539 GLU B N 1
ATOM 11090 C CA . GLU B 1 538 ? 42.676 -41.996 13.203 1.00 42.18 539 GLU B CA 1
ATOM 11091 C C . GLU B 1 538 ? 41.548 -41.185 12.557 1.00 42.08 539 GLU B C 1
ATOM 11092 O O . GLU B 1 538 ? 40.530 -40.886 13.200 1.00 43.16 539 GLU B O 1
ATOM 11098 N N . GLY B 1 539 ? 41.755 -40.793 11.304 1.00 41.41 540 GLY B N 1
ATOM 11099 C CA . GLY B 1 539 ? 40.746 -40.054 10.559 1.00 40.50 540 GLY B CA 1
ATOM 11100 C C . GLY B 1 539 ? 40.901 -38.544 10.508 1.00 40.28 540 GLY B C 1
ATOM 11101 O O . GLY B 1 539 ? 40.566 -37.936 9.487 1.00 39.35 540 GLY B O 1
ATOM 11102 N N . ARG B 1 540 ? 41.415 -37.937 11.586 1.00 39.45 541 ARG B N 1
ATOM 11103 C CA . ARG B 1 540 ? 41.398 -36.472 11.729 1.00 39.77 541 ARG B CA 1
ATOM 11104 C C . ARG B 1 540 ? 42.275 -35.680 10.746 1.00 38.91 541 ARG B C 1
ATOM 11105 O O . ARG B 1 540 ? 42.083 -34.478 10.611 1.00 41.49 541 ARG B O 1
ATOM 11113 N N . VAL B 1 541 ? 43.230 -36.322 10.077 1.00 38.32 542 VAL B N 1
ATOM 11114 C CA . VAL B 1 541 ? 44.050 -35.609 9.086 1.00 37.19 542 VAL B CA 1
ATOM 11115 C C . VAL B 1 541 ? 43.413 -35.684 7.705 1.00 37.65 542 VAL B C 1
ATOM 11116 O O . VAL B 1 541 ? 43.020 -34.647 7.137 1.00 38.43 542 VAL B O 1
ATOM 11120 N N . HIS B 1 542 ? 43.323 -36.909 7.182 1.00 36.60 543 HIS B N 1
ATOM 11121 C CA . HIS B 1 542 ? 42.748 -37.194 5.868 1.00 36.61 543 HIS B CA 1
ATOM 11122 C C . HIS B 1 542 ? 42.119 -38.593 5.844 1.00 36.97 543 HIS B C 1
ATOM 11123 O O . HIS B 1 542 ? 42.716 -39.547 6.343 1.00 36.43 543 HIS B O 1
ATOM 11130 N N . PRO B 1 543 ? 40.912 -38.721 5.250 1.00 37.69 544 PRO B N 1
ATOM 11131 C CA . PRO B 1 543 ? 40.179 -39.996 5.158 1.00 37.07 544 PRO B CA 1
ATOM 11132 C C . PRO B 1 543 ? 40.944 -41.206 4.575 1.00 35.96 544 PRO B C 1
ATOM 11133 O O . PRO B 1 543 ? 40.639 -42.336 4.929 1.00 36.34 544 PRO B O 1
ATOM 11137 N N . ASN B 1 544 ? 41.921 -40.968 3.705 1.00 35.47 545 ASN B N 1
ATOM 11138 C CA . ASN B 1 544 ? 42.690 -42.050 3.070 1.00 35.44 545 ASN B CA 1
ATOM 11139 C C . ASN B 1 544 ? 44.085 -42.277 3.676 1.00 34.56 545 ASN B C 1
ATOM 11140 O O . ASN B 1 544 ? 44.972 -42.825 3.004 1.00 33.74 545 ASN B O 1
ATOM 11145 N N . THR B 1 545 ? 44.283 -41.840 4.922 1.00 34.82 546 THR B N 1
ATOM 11146 C CA . THR B 1 545 ? 45.548 -42.064 5.638 1.00 34.49 546 THR B CA 1
ATOM 11147 C C . THR B 1 545 ? 45.302 -42.823 6.941 1.00 34.29 546 THR B C 1
ATOM 11148 O O . THR B 1 545 ? 44.788 -42.263 7.915 1.00 34.54 546 THR B O 1
ATOM 11152 N N . ARG B 1 546 ? 45.656 -44.106 6.941 1.00 31.48 547 ARG B N 1
ATOM 11153 C CA . ARG B 1 546 ? 45.499 -44.955 8.125 1.00 31.71 547 ARG B CA 1
ATOM 11154 C C . ARG B 1 546 ? 46.593 -44.728 9.175 1.00 29.71 547 ARG B C 1
ATOM 11155 O O . ARG B 1 546 ? 46.465 -45.165 10.316 1.00 29.82 547 ARG B O 1
ATOM 11163 N N . ALA B 1 547 ? 47.673 -44.063 8.776 1.00 29.56 548 ALA B N 1
ATOM 11164 C CA . ALA B 1 547 ? 48.786 -43.776 9.680 1.00 29.30 548 ALA B CA 1
ATOM 11165 C C . ALA B 1 547 ? 49.188 -42.311 9.558 1.00 29.79 548 ALA B C 1
ATOM 11166 O O . ALA B 1 547 ? 49.519 -41.830 8.466 1.00 29.41 548 ALA B O 1
ATOM 11168 N N . ASN B 1 548 ? 49.144 -41.603 10.682 1.00 29.67 549 ASN B N 1
ATOM 11169 C CA . ASN B 1 548 ? 49.538 -40.201 10.725 1.00 30.10 549 ASN B CA 1
ATOM 11170 C C . ASN B 1 548 ? 50.577 -39.990 11.827 1.00 28.21 549 ASN B C 1
ATOM 11171 O O . ASN B 1 548 ? 50.385 -40.449 12.956 1.00 26.11 549 ASN B O 1
ATOM 11176 N N . TYR B 1 549 ? 51.692 -39.349 11.476 1.00 27.18 550 TYR B N 1
ATOM 11177 C CA . TYR B 1 549 ? 52.810 -39.148 12.398 1.00 27.02 550 TYR B CA 1
ATOM 11178 C C . TYR B 1 549 ? 53.176 -37.691 12.601 1.00 25.97 550 TYR B C 1
ATOM 11179 O O . TYR B 1 549 ? 53.480 -36.977 11.651 1.00 28.20 550 TYR B O 1
ATOM 11188 N N . LEU B 1 550 ? 53.170 -37.257 13.852 1.00 26.21 551 LEU B N 1
ATOM 11189 C CA . LEU B 1 550 ? 53.591 -35.898 14.174 1.00 24.68 551 LEU B CA 1
ATOM 11190 C C . LEU B 1 550 ? 55.110 -35.851 14.084 1.00 24.15 551 LEU B C 1
ATOM 11191 O O . LEU B 1 550 ? 55.776 -36.789 14.516 1.00 24.17 551 LEU B O 1
ATOM 11196 N N . ALA B 1 551 ? 55.663 -34.798 13.486 1.00 21.02 552 ALA B N 1
ATOM 11197 C CA . ALA B 1 551 ? 57.113 -34.728 13.274 1.00 23.61 552 ALA B CA 1
ATOM 11198 C C . ALA B 1 551 ? 57.523 -33.289 13.050 1.00 23.08 552 ALA B C 1
ATOM 11199 O O . ALA B 1 551 ? 56.704 -32.506 12.589 1.00 20.43 552 ALA B O 1
ATOM 11201 N N . SER B 1 552 ? 58.764 -32.944 13.396 1.00 22.10 553 SER B N 1
ATOM 11202 C CA . SER B 1 552 ? 59.288 -31.593 13.139 1.00 23.59 553 SER B CA 1
ATOM 11203 C C . SER B 1 552 ? 59.156 -31.267 11.646 1.00 22.39 553 SER B C 1
ATOM 11204 O O . SER B 1 552 ? 59.123 -32.163 10.841 1.00 23.27 553 SER B O 1
ATOM 11207 N N . PRO B 1 553 ? 59.006 -29.982 11.290 1.00 23.87 554 PRO B N 1
ATOM 11208 C CA . PRO B 1 553 ? 59.086 -29.578 9.886 1.00 23.53 554 PRO B CA 1
ATOM 11209 C C . PRO B 1 553 ? 60.250 -30.184 9.051 1.00 23.39 554 PRO B C 1
ATOM 11210 O O . PRO B 1 553 ? 59.986 -30.673 7.955 1.00 24.37 554 PRO B O 1
ATOM 11214 N N . PRO B 1 554 ? 61.515 -30.163 9.548 1.00 25.25 555 PRO B N 1
ATOM 11215 C CA . PRO B 1 554 ? 62.548 -30.826 8.727 1.00 26.37 555 PRO B CA 1
ATOM 11216 C C . PRO B 1 554 ? 62.304 -32.330 8.513 1.00 26.97 555 PRO B C 1
ATOM 11217 O O . PRO B 1 554 ? 62.658 -32.862 7.450 1.00 27.20 555 PRO B O 1
ATOM 11221 N N . LEU B 1 555 ? 61.726 -33.011 9.510 1.00 26.02 556 LEU B N 1
ATOM 11222 C CA . LEU B 1 555 ? 61.371 -34.428 9.344 1.00 26.78 556 LEU B CA 1
ATOM 11223 C C . LEU B 1 555 ? 60.248 -34.628 8.347 1.00 26.62 556 LEU B C 1
ATOM 11224 O O . LEU B 1 555 ? 60.235 -35.619 7.625 1.00 27.58 556 LEU B O 1
ATOM 11229 N N . VAL B 1 556 ? 59.295 -33.696 8.322 1.00 26.85 557 VAL B N 1
ATOM 11230 C CA . VAL B 1 556 ? 58.222 -33.718 7.315 1.00 28.12 557 VAL B CA 1
ATOM 11231 C C . VAL B 1 556 ? 58.824 -33.735 5.897 1.00 27.01 557 VAL B C 1
ATOM 11232 O O . VAL B 1 556 ? 58.379 -34.491 5.026 1.00 30.00 557 VAL B O 1
ATOM 11236 N N . ILE B 1 557 ? 59.851 -32.919 5.685 1.00 27.47 558 ILE B N 1
ATOM 11237 C CA . ILE B 1 557 ? 60.524 -32.853 4.388 1.00 27.78 558 ILE B CA 1
ATOM 11238 C C . ILE B 1 557 ? 61.358 -34.111 4.146 1.00 28.21 558 ILE B C 1
ATOM 11239 O O . ILE B 1 557 ? 61.338 -34.662 3.033 1.00 27.73 558 ILE B O 1
ATOM 11244 N N . ALA B 1 558 ? 62.071 -34.560 5.185 1.00 28.16 559 ALA B N 1
ATOM 11245 C CA . ALA B 1 558 ? 62.874 -35.788 5.119 1.00 27.93 559 ALA B CA 1
ATOM 11246 C C . ALA B 1 558 ? 62.039 -36.964 4.616 1.00 29.27 559 ALA B C 1
ATOM 11247 O O . ALA B 1 558 ? 62.448 -37.664 3.684 1.00 31.51 559 ALA B O 1
ATOM 11249 N N . TYR B 1 559 ? 60.867 -37.168 5.215 1.00 28.75 560 TYR B N 1
ATOM 11250 C CA . TYR B 1 559 ? 59.975 -38.237 4.781 1.00 29.53 560 TYR B CA 1
ATOM 11251 C C . TYR B 1 559 ? 59.309 -37.968 3.434 1.00 30.01 560 TYR B C 1
ATOM 11252 O O . TYR B 1 559 ? 58.961 -38.912 2.731 1.00 31.47 560 TYR B O 1
ATOM 11261 N N . ALA B 1 560 ? 59.139 -36.699 3.072 1.00 29.51 561 ALA B N 1
ATOM 11262 C CA . ALA B 1 560 ? 58.693 -36.357 1.711 1.00 30.21 561 ALA B CA 1
ATOM 11263 C C . ALA B 1 560 ? 59.707 -36.815 0.651 1.00 30.58 561 ALA B C 1
ATOM 11264 O O . ALA B 1 560 ? 59.339 -37.393 -0.376 1.00 31.65 561 ALA B O 1
ATOM 11266 N N . ILE B 1 561 ? 60.982 -36.545 0.916 1.00 30.48 562 ILE B N 1
ATOM 11267 C CA . ILE B 1 561 ? 62.080 -36.891 0.018 1.00 30.42 562 ILE B CA 1
ATOM 11268 C C . ILE B 1 561 ? 62.246 -38.411 -0.072 1.00 30.51 562 ILE B C 1
ATOM 11269 O O . ILE B 1 561 ? 62.408 -38.964 -1.159 1.00 28.16 562 ILE B O 1
ATOM 11274 N N . ALA B 1 562 ? 62.205 -39.075 1.080 1.00 31.30 563 ALA B N 1
ATOM 11275 C CA . ALA B 1 562 ? 62.291 -40.532 1.125 1.00 31.93 563 ALA B CA 1
ATOM 11276 C C . ALA B 1 562 ? 61.033 -41.171 0.519 1.00 32.11 563 ALA B C 1
ATOM 11277 O O . ALA B 1 562 ? 61.112 -42.236 -0.097 1.00 32.66 563 ALA B O 1
ATOM 11279 N N . GLY B 1 563 ? 59.885 -40.506 0.690 1.00 30.78 564 GLY B N 1
ATOM 11280 C CA . GLY B 1 563 ? 58.610 -40.980 0.132 1.00 29.27 564 GLY B CA 1
ATOM 11281 C C . GLY B 1 563 ? 57.932 -42.102 0.906 1.00 28.62 564 GLY B C 1
ATOM 11282 O O . GLY B 1 563 ? 56.860 -42.571 0.510 1.00 26.96 564 GLY B O 1
ATOM 11283 N N . THR B 1 564 ? 58.557 -42.513 2.011 1.00 28.59 565 THR B N 1
ATOM 11284 C CA . THR B 1 564 ? 58.064 -43.595 2.879 1.00 30.04 565 THR B CA 1
ATOM 11285 C C . THR B 1 564 ? 58.602 -43.429 4.304 1.00 29.70 565 THR B C 1
ATOM 11286 O O . THR B 1 564 ? 59.692 -42.890 4.493 1.00 29.48 565 THR B O 1
ATOM 11290 N N . ILE B 1 565 ? 57.860 -43.899 5.303 1.00 30.58 566 ILE B N 1
ATOM 11291 C CA . ILE B 1 565 ? 58.401 -43.905 6.683 1.00 32.83 566 ILE B CA 1
ATOM 11292 C C . ILE B 1 565 ? 59.139 -45.197 7.063 1.00 34.08 566 ILE B C 1
ATOM 11293 O O . ILE B 1 565 ? 59.826 -45.245 8.095 1.00 33.94 566 ILE B O 1
ATOM 11298 N N . ARG B 1 566 ? 58.993 -46.233 6.233 1.00 34.24 567 ARG B N 1
ATOM 11299 C CA . ARG B 1 566 ? 59.725 -47.482 6.416 1.00 35.41 567 ARG B CA 1
ATOM 11300 C C . ARG B 1 566 ? 61.133 -47.287 5.876 1.00 35.42 567 ARG B C 1
ATOM 11301 O O . ARG B 1 566 ? 61.486 -47.793 4.814 1.00 35.62 567 ARG B O 1
ATOM 11309 N N . ILE B 1 567 ? 61.927 -46.517 6.609 1.00 35.60 568 ILE B N 1
ATOM 11310 C CA . ILE B 1 567 ? 63.286 -46.207 6.196 1.00 35.65 568 ILE B CA 1
ATOM 11311 C C . ILE B 1 567 ? 64.214 -46.077 7.395 1.00 35.82 568 ILE B C 1
ATOM 11312 O O . ILE B 1 567 ? 63.838 -45.533 8.429 1.00 36.18 568 ILE B O 1
ATOM 11317 N N . ASP B 1 568 ? 65.420 -46.614 7.250 1.00 36.44 569 ASP B N 1
ATOM 11318 C CA . ASP B 1 568 ? 66.467 -46.405 8.235 1.00 36.28 569 ASP B CA 1
ATOM 11319 C C . ASP B 1 568 ? 67.454 -45.380 7.674 1.00 35.78 569 ASP B C 1
ATOM 11320 O O . ASP B 1 568 ? 68.328 -45.713 6.872 1.00 34.28 569 ASP B O 1
ATOM 11325 N N . PHE B 1 569 ? 67.288 -44.128 8.095 1.00 35.77 570 PHE B N 1
ATOM 11326 C CA . PHE B 1 569 ? 68.061 -43.008 7.557 1.00 35.60 570 PHE B CA 1
ATOM 11327 C C . PHE B 1 569 ? 69.573 -43.163 7.673 1.00 36.41 570 PHE B C 1
ATOM 11328 O O . PHE B 1 569 ? 70.316 -42.519 6.930 1.00 36.34 570 PHE B O 1
ATOM 11336 N N . GLU B 1 570 ? 70.034 -43.992 8.605 1.00 37.39 571 GLU B N 1
ATOM 11337 C CA . GLU B 1 570 ? 71.469 -44.231 8.729 1.00 37.92 571 GLU B CA 1
ATOM 11338 C C . GLU B 1 570 ? 71.929 -45.374 7.824 1.00 37.98 571 GLU B C 1
ATOM 11339 O O . GLU B 1 570 ? 73.026 -45.322 7.274 1.00 36.87 571 GLU B O 1
ATOM 11345 N N . LYS B 1 571 ? 71.074 -46.381 7.658 1.00 38.03 572 LYS B N 1
ATOM 11346 C CA . LYS B 1 571 ? 71.386 -47.568 6.865 1.00 39.16 572 LYS B CA 1
ATOM 11347 C C . LYS B 1 571 ? 71.191 -47.337 5.360 1.00 39.13 572 LYS B C 1
ATOM 11348 O O . LYS B 1 571 ? 71.965 -47.830 4.537 1.00 38.24 572 LYS B O 1
ATOM 11354 N N . GLU B 1 572 ? 70.158 -46.577 5.013 1.00 38.64 573 GLU B N 1
ATOM 11355 C CA . GLU B 1 572 ? 69.776 -46.389 3.617 1.00 38.90 573 GLU B CA 1
ATOM 11356 C C . GLU B 1 572 ? 69.796 -44.914 3.188 1.00 39.60 573 GLU B C 1
ATOM 11357 O O . GLU B 1 572 ? 69.316 -44.041 3.920 1.00 38.75 573 GLU B O 1
ATOM 11363 N N . PRO B 1 573 ? 70.376 -44.635 2.002 1.00 40.25 574 PRO B N 1
ATOM 11364 C CA . PRO B 1 573 ? 70.472 -43.262 1.524 1.00 40.42 574 PRO B CA 1
ATOM 11365 C C . PRO B 1 573 ? 69.121 -42.795 1.018 1.00 40.43 574 PRO B C 1
ATOM 11366 O O . PRO B 1 573 ? 68.220 -43.615 0.822 1.00 40.54 574 PRO B O 1
ATOM 11370 N N . LEU B 1 574 ? 68.979 -41.488 0.823 1.00 41.50 575 LEU B N 1
ATOM 11371 C CA . LEU B 1 574 ? 67.770 -40.927 0.234 1.00 41.31 575 LEU B CA 1
ATOM 11372 C C . LEU B 1 574 ? 67.780 -41.120 -1.280 1.00 42.69 575 LEU B C 1
ATOM 11373 O O . LEU B 1 574 ? 66.787 -41.552 -1.865 1.00 43.49 575 LEU B O 1
ATOM 11378 N N . GLY B 1 575 ? 68.915 -40.803 -1.899 1.00 44.43 576 GLY B N 1
ATOM 11379 C CA . GLY B 1 575 ? 69.117 -40.972 -3.335 1.00 45.72 576 GLY B CA 1
ATOM 11380 C C . GLY B 1 575 ? 70.594 -40.957 -3.670 1.00 47.49 576 GLY B C 1
ATOM 11381 O O . GLY B 1 575 ? 71.442 -41.155 -2.792 1.00 47.95 576 GLY B O 1
ATOM 11382 N N . VAL B 1 576 ? 70.907 -40.723 -4.941 1.00 49.02 577 VAL B N 1
ATOM 11383 C CA . VAL B 1 576 ? 72.298 -40.668 -5.394 1.00 50.50 577 VAL B CA 1
ATOM 11384 C C . VAL B 1 576 ? 72.666 -39.298 -5.965 1.00 51.60 577 VAL B C 1
ATOM 11385 O O . VAL B 1 576 ? 71.956 -38.747 -6.813 1.00 51.65 577 VAL B O 1
ATOM 11389 N N . ASN B 1 577 ? 73.776 -38.759 -5.471 1.00 52.92 578 ASN B N 1
ATOM 11390 C CA . ASN B 1 577 ? 74.335 -37.501 -5.952 1.00 54.69 578 ASN B CA 1
ATOM 11391 C C . ASN B 1 577 ? 75.184 -37.748 -7.197 1.00 55.33 578 ASN B C 1
ATOM 11392 O O . ASN B 1 577 ? 76.011 -38.662 -7.215 1.00 55.36 578 ASN B O 1
ATOM 11397 N N . ALA B 1 578 ? 74.976 -36.929 -8.228 1.00 56.43 579 ALA B N 1
ATOM 11398 C CA . ALA B 1 578 ? 75.670 -37.077 -9.514 1.00 57.38 579 ALA B CA 1
ATOM 11399 C C . ALA B 1 578 ? 77.209 -37.104 -9.442 1.00 57.83 579 ALA B C 1
ATOM 11400 O O . ALA B 1 578 ? 77.875 -37.379 -10.443 1.00 57.69 579 ALA B O 1
ATOM 11402 N N . LYS B 1 579 ? 77.765 -36.820 -8.264 1.00 58.28 580 LYS B N 1
ATOM 11403 C CA . LYS B 1 579 ? 79.220 -36.788 -8.080 1.00 58.60 580 LYS B CA 1
ATOM 11404 C C . LYS B 1 579 ? 79.663 -37.698 -6.928 1.00 58.66 580 LYS B C 1
ATOM 11405 O O . LYS B 1 579 ? 80.189 -38.787 -7.166 1.00 59.16 580 LYS B O 1
ATOM 11411 N N . GLY B 1 580 ? 79.437 -37.257 -5.690 1.00 58.23 581 GLY B N 1
ATOM 11412 C CA . GLY B 1 580 ? 79.832 -38.019 -4.500 1.00 57.68 581 GLY B CA 1
ATOM 11413 C C . GLY B 1 580 ? 78.947 -39.217 -4.189 1.00 57.06 581 GLY B C 1
ATOM 11414 O O . GLY B 1 580 ? 79.108 -39.861 -3.145 1.00 56.92 581 GLY B O 1
ATOM 11415 N N . GLN B 1 581 ? 78.013 -39.507 -5.097 1.00 56.13 582 GLN B N 1
ATOM 11416 C CA . GLN B 1 581 ? 77.103 -40.661 -5.007 1.00 54.63 582 GLN B CA 1
ATOM 11417 C C . GLN B 1 581 ? 76.112 -40.614 -3.829 1.00 53.09 582 GLN B C 1
ATOM 11418 O O . GLN B 1 581 ? 75.230 -39.755 -3.794 1.00 52.27 582 GLN B O 1
ATOM 11424 N N . GLN B 1 582 ? 76.267 -41.541 -2.881 1.00 51.18 583 GLN B N 1
ATOM 11425 C CA . GLN B 1 582 ? 75.325 -41.729 -1.762 1.00 49.21 583 GLN B CA 1
ATOM 11426 C C . GLN B 1 582 ? 74.996 -40.440 -1.000 1.00 46.92 583 GLN B C 1
ATOM 11427 O O . GLN B 1 582 ? 75.891 -39.781 -0.468 1.00 47.01 583 GLN B O 1
ATOM 11433 N N . VAL B 1 583 ? 73.715 -40.084 -0.949 1.00 44.03 584 VAL B N 1
ATOM 11434 C CA . VAL B 1 583 ? 73.280 -38.935 -0.154 1.00 40.85 584 VAL B CA 1
ATOM 11435 C C . VAL B 1 583 ? 72.358 -39.376 0.982 1.00 39.16 584 VAL B C 1
ATOM 11436 O O . VAL B 1 583 ? 71.232 -39.824 0.752 1.00 38.31 584 VAL B O 1
ATOM 11440 N N . PHE B 1 584 ? 72.875 -39.269 2.203 1.00 37.01 585 PHE B N 1
ATOM 11441 C CA . PHE B 1 584 ? 72.161 -39.683 3.405 1.00 35.89 585 PHE B CA 1
ATOM 11442 C C . PHE B 1 584 ? 71.583 -38.480 4.120 1.00 34.57 585 PHE B C 1
ATOM 11443 O O . PHE B 1 584 ? 72.093 -37.365 3.981 1.00 33.63 585 PHE B O 1
ATOM 11451 N N . LEU B 1 585 ? 70.529 -38.711 4.902 1.00 33.79 586 LEU B N 1
ATOM 11452 C CA . LEU B 1 585 ? 69.888 -37.639 5.658 1.00 32.40 586 LEU B CA 1
ATOM 11453 C C . LEU B 1 585 ? 70.939 -36.865 6.431 1.00 33.25 586 LEU B C 1
ATOM 11454 O O . LEU B 1 585 ? 70.895 -35.631 6.503 1.00 32.31 586 LEU B O 1
ATOM 11459 N N . LYS B 1 586 ? 71.886 -37.619 6.986 1.00 34.75 587 LYS B N 1
ATOM 11460 C CA . LYS B 1 586 ? 73.008 -37.108 7.752 1.00 36.47 587 LYS B CA 1
ATOM 11461 C C . LYS B 1 586 ? 73.711 -35.954 7.031 1.00 36.45 587 LYS B C 1
ATOM 11462 O O . LYS B 1 586 ? 74.085 -34.954 7.651 1.00 37.01 587 LYS B O 1
ATOM 11468 N N . ASP B 1 587 ? 73.879 -36.105 5.719 1.00 36.59 588 ASP B N 1
ATOM 11469 C CA . ASP B 1 587 ? 74.646 -35.153 4.916 1.00 36.67 588 ASP B CA 1
ATOM 11470 C C . ASP B 1 587 ? 73.884 -33.854 4.641 1.00 36.87 588 ASP B C 1
ATOM 11471 O O . ASP B 1 587 ? 74.501 -32.818 4.383 1.00 35.73 588 ASP B O 1
ATOM 11476 N N . ILE B 1 588 ? 72.551 -33.917 4.724 1.00 36.76 589 ILE B N 1
ATOM 11477 C CA . ILE B 1 588 ? 71.665 -32.794 4.388 1.00 37.12 589 ILE B CA 1
ATOM 11478 C C . ILE B 1 588 ? 71.070 -32.088 5.620 1.00 35.75 589 ILE B C 1
ATOM 11479 O O . ILE B 1 588 ? 70.590 -30.950 5.518 1.00 33.46 589 ILE B O 1
ATOM 11484 N N . TRP B 1 589 ? 71.106 -32.755 6.773 1.00 34.00 590 TRP B N 1
ATOM 11485 C CA . TRP B 1 589 ? 70.547 -32.196 8.002 1.00 34.25 590 TRP B CA 1
ATOM 11486 C C . TRP B 1 589 ? 71.396 -31.022 8.518 1.00 34.57 590 TRP B C 1
ATOM 11487 O O . TRP B 1 589 ? 72.601 -31.170 8.740 1.00 34.72 590 TRP B O 1
ATOM 11498 N N . PRO B 1 590 ? 70.773 -29.837 8.684 1.00 34.99 591 PRO B N 1
ATOM 11499 C CA . PRO B 1 590 ? 71.478 -28.669 9.217 1.00 36.02 591 PRO B CA 1
ATOM 11500 C C . PRO B 1 590 ? 71.733 -28.800 10.723 1.00 37.11 591 PRO B C 1
ATOM 11501 O O . PRO B 1 590 ? 70.899 -29.346 11.447 1.00 37.13 591 PRO B O 1
ATOM 11505 N N . THR B 1 591 ? 72.869 -28.298 11.192 1.00 38.51 592 THR B N 1
ATOM 11506 C CA . THR B 1 591 ? 73.177 -28.350 12.620 1.00 41.45 592 THR B CA 1
ATOM 11507 C C . THR B 1 591 ? 72.491 -27.225 13.393 1.00 42.83 592 THR B C 1
ATOM 11508 O O . THR B 1 591 ? 72.004 -26.260 12.801 1.00 43.49 592 THR B O 1
ATOM 11512 N N . ARG B 1 592 ? 72.452 -27.359 14.714 1.00 44.21 593 ARG B N 1
ATOM 11513 C CA . ARG B 1 592 ? 71.903 -26.329 15.593 1.00 45.64 593 ARG B CA 1
ATOM 11514 C C . ARG B 1 592 ? 72.491 -24.950 15.290 1.00 46.32 593 ARG B C 1
ATOM 11515 O O . ARG B 1 592 ? 71.774 -23.944 15.321 1.00 46.91 593 ARG B O 1
ATOM 11523 N N . ASP B 1 593 ? 73.791 -24.916 14.998 1.00 46.27 594 ASP B N 1
ATOM 11524 C CA . ASP B 1 593 ? 74.524 -23.658 14.837 1.00 45.85 594 ASP B CA 1
ATOM 11525 C C . ASP B 1 593 ? 74.361 -23.018 13.462 1.00 44.71 594 ASP B C 1
ATOM 11526 O O . ASP B 1 593 ? 74.324 -21.790 13.355 1.00 45.24 594 ASP B O 1
ATOM 11531 N N . GLU B 1 594 ? 74.263 -23.841 12.419 1.00 42.73 595 GLU B N 1
ATOM 11532 C CA . GLU B 1 594 ? 73.911 -23.351 11.080 1.00 40.90 595 GLU B CA 1
ATOM 11533 C C . GLU B 1 594 ? 72.522 -22.708 11.083 1.00 38.19 595 GLU B C 1
ATOM 11534 O O . GLU B 1 594 ? 72.275 -21.729 10.370 1.00 37.57 595 GLU B O 1
ATOM 11540 N N . ILE B 1 595 ? 71.619 -23.277 11.879 1.00 35.94 596 ILE B N 1
ATOM 11541 C CA . ILE B 1 595 ? 70.257 -22.760 12.008 1.00 32.57 596 ILE B CA 1
ATOM 11542 C C . ILE B 1 595 ? 70.249 -21.465 12.823 1.00 33.90 596 ILE B C 1
ATOM 11543 O O . ILE B 1 595 ? 69.558 -20.510 12.463 1.00 33.66 596 ILE B O 1
ATOM 11548 N N . GLN B 1 596 ? 71.037 -21.438 13.900 1.00 34.87 597 GLN B N 1
ATOM 11549 C CA . GLN B 1 596 ? 71.080 -20.306 14.839 1.00 36.48 597 GLN B CA 1
ATOM 11550 C C . GLN B 1 596 ? 71.510 -19.004 14.176 1.00 35.38 597 GLN B C 1
ATOM 11551 O O . GLN B 1 596 ? 71.005 -17.931 14.517 1.00 35.31 597 GLN B O 1
ATOM 11557 N N . ALA B 1 597 ? 72.448 -19.112 13.239 1.00 35.98 598 ALA B N 1
ATOM 11558 C CA . ALA B 1 597 ? 73.009 -17.954 12.547 1.00 36.01 598 ALA B CA 1
ATOM 11559 C C . ALA B 1 597 ? 71.983 -17.354 11.580 1.00 37.27 598 ALA B C 1
ATOM 11560 O O . ALA B 1 597 ? 71.693 -16.154 11.629 1.00 37.15 598 ALA B O 1
ATOM 11562 N N . VAL B 1 598 ? 71.419 -18.202 10.721 1.00 37.98 599 VAL B N 1
ATOM 11563 C CA . VAL B 1 598 ? 70.357 -17.783 9.810 1.00 38.75 599 VAL B CA 1
ATOM 11564 C C . VAL B 1 598 ? 69.212 -17.144 10.599 1.00 38.39 599 VAL B C 1
ATOM 11565 O O . VAL B 1 598 ? 68.806 -16.025 10.306 1.00 38.83 599 VAL B O 1
ATOM 11569 N N . GLU B 1 599 ? 68.717 -17.838 11.617 1.00 39.25 600 GLU B N 1
ATOM 11570 C CA . GLU B 1 599 ? 67.708 -17.269 12.497 1.00 39.98 600 GLU B CA 1
ATOM 11571 C C . GLU B 1 599 ? 68.165 -15.924 13.072 1.00 40.43 600 GLU B C 1
ATOM 11572 O O . GLU B 1 599 ? 67.408 -14.952 13.056 1.00 40.99 600 GLU B O 1
ATOM 11578 N N . ARG B 1 600 ? 69.410 -15.872 13.549 1.00 41.17 601 ARG B N 1
ATOM 11579 C CA . ARG B 1 600 ? 69.941 -14.698 14.237 1.00 41.56 601 ARG B CA 1
ATOM 11580 C C . ARG B 1 600 ? 69.927 -13.487 13.312 1.00 42.03 601 ARG B C 1
ATOM 11581 O O . ARG B 1 600 ? 69.667 -12.363 13.742 1.00 42.34 601 ARG B O 1
ATOM 11589 N N . GLN B 1 601 ? 70.186 -13.739 12.035 1.00 41.49 602 GLN B N 1
ATOM 11590 C CA . GLN B 1 601 ? 70.318 -12.684 11.041 1.00 41.10 602 GLN B CA 1
ATOM 11591 C C . GLN B 1 601 ? 69.030 -12.352 10.270 1.00 40.32 602 GLN B C 1
ATOM 11592 O O . GLN B 1 601 ? 68.879 -11.225 9.795 1.00 40.77 602 GLN B O 1
ATOM 11598 N N . TYR B 1 602 ? 68.113 -13.319 10.166 1.00 39.05 603 TYR B N 1
ATOM 11599 C CA . TYR B 1 602 ? 66.936 -13.214 9.281 1.00 38.88 603 TYR B CA 1
ATOM 11600 C C . TYR B 1 602 ? 65.549 -13.013 9.927 1.00 38.83 603 TYR B C 1
ATOM 11601 O O . TYR B 1 602 ? 64.557 -12.875 9.207 1.00 41.77 603 TYR B O 1
ATOM 11610 N N . VAL B 1 603 ? 65.479 -12.993 11.256 1.00 35.86 604 VAL B N 1
ATOM 11611 C CA . VAL B 1 603 ? 64.230 -12.746 11.969 1.00 34.01 604 VAL B CA 1
ATOM 11612 C C . VAL B 1 603 ? 64.381 -11.463 12.797 1.00 33.56 604 VAL B C 1
ATOM 11613 O O . VAL B 1 603 ? 64.820 -11.495 13.961 1.00 32.90 604 VAL B O 1
ATOM 11617 N N . ILE B 1 604 ? 64.031 -10.336 12.175 1.00 32.09 605 ILE B N 1
ATOM 11618 C CA . ILE B 1 604 ? 64.220 -9.019 12.776 1.00 30.92 605 ILE B CA 1
ATOM 11619 C C . ILE B 1 604 ? 62.912 -8.249 12.977 1.00 29.78 605 ILE B C 1
ATOM 11620 O O . ILE B 1 604 ? 61.947 -8.474 12.257 1.00 30.08 605 ILE B O 1
ATOM 11625 N N . PRO B 1 605 ? 62.893 -7.315 13.944 1.00 30.23 606 PRO B N 1
ATOM 11626 C CA . PRO B 1 605 ? 61.737 -6.501 14.333 1.00 29.45 606 PRO B CA 1
ATOM 11627 C C . PRO B 1 605 ? 60.974 -5.851 13.171 1.00 29.39 606 PRO B C 1
ATOM 11628 O O . PRO B 1 605 ? 59.748 -5.795 13.208 1.00 28.54 606 PRO B O 1
ATOM 11632 N N . GLY B 1 606 ? 61.686 -5.341 12.164 1.00 30.07 607 GLY B N 1
ATOM 11633 C CA . GLY B 1 606 ? 61.043 -4.755 10.966 1.00 29.05 607 GLY B CA 1
ATOM 11634 C C . GLY B 1 606 ? 60.166 -5.718 10.160 1.00 29.28 607 GLY B C 1
ATOM 11635 O O . GLY B 1 606 ? 59.199 -5.297 9.511 1.00 30.10 607 GLY B O 1
ATOM 11636 N N . MET B 1 607 ? 60.503 -7.007 10.188 1.00 28.28 608 MET B N 1
ATOM 11637 C CA . MET B 1 607 ? 59.738 -8.051 9.499 1.00 30.36 608 MET B CA 1
ATOM 11638 C C . MET B 1 607 ? 58.348 -8.148 10.128 1.00 29.59 608 MET B C 1
ATOM 11639 O O . MET B 1 607 ? 57.331 -8.195 9.432 1.00 28.08 608 MET B O 1
ATOM 11644 N N . PHE B 1 608 ? 58.331 -8.174 11.456 1.00 28.14 609 PHE B N 1
ATOM 11645 C CA . PHE B 1 608 ? 57.101 -8.253 12.226 1.00 28.81 609 PHE B CA 1
ATOM 11646 C C . PHE B 1 608 ? 56.299 -6.961 12.047 1.00 29.52 609 PHE B C 1
ATOM 11647 O O . PHE B 1 608 ? 55.098 -7.013 11.779 1.00 30.81 609 PHE B O 1
ATOM 11655 N N . LYS B 1 609 ? 56.974 -5.814 12.162 1.00 30.13 610 LYS B N 1
ATOM 11656 C CA . LYS B 1 609 ? 56.332 -4.513 11.961 1.00 32.05 610 LYS B CA 1
ATOM 11657 C C . LYS B 1 609 ? 55.620 -4.459 10.622 1.00 31.69 610 LYS B C 1
ATOM 11658 O O . LYS B 1 609 ? 54.479 -4.016 10.542 1.00 33.42 610 LYS B O 1
ATOM 11664 N N . GLU B 1 610 ? 56.325 -4.901 9.579 1.00 31.94 611 GLU B N 1
ATOM 11665 C CA . GLU B 1 610 ? 55.813 -4.934 8.209 1.00 30.60 611 GLU B CA 1
ATOM 11666 C C . GLU B 1 610 ? 54.606 -5.864 8.035 1.00 28.60 611 GLU B C 1
ATOM 11667 O O . GLU B 1 610 ? 53.614 -5.483 7.430 1.00 25.93 611 GLU B O 1
ATOM 11673 N N . VAL B 1 611 ? 54.701 -7.086 8.547 1.00 28.19 612 VAL B N 1
ATOM 11674 C CA . VAL B 1 611 ? 53.613 -8.051 8.394 1.00 27.83 612 VAL B CA 1
ATOM 11675 C C . VAL B 1 611 ? 52.348 -7.618 9.157 1.00 26.87 612 VAL B C 1
ATOM 11676 O O . VAL B 1 611 ? 51.227 -7.768 8.656 1.00 27.72 612 VAL B O 1
ATOM 11680 N N . TYR B 1 612 ? 52.539 -7.065 10.350 1.00 25.71 613 TYR B N 1
ATOM 11681 C CA . TYR B 1 612 ? 51.432 -6.767 11.240 1.00 26.92 613 TYR B CA 1
ATOM 11682 C C . TYR B 1 612 ? 50.921 -5.319 11.124 1.00 28.27 613 TYR B C 1
ATOM 11683 O O . TYR B 1 612 ? 49.897 -4.969 11.698 1.00 28.51 613 TYR B O 1
ATOM 11692 N N . GLN B 1 613 ? 51.624 -4.500 10.351 1.00 29.68 614 GLN B N 1
ATOM 11693 C CA . GLN B 1 613 ? 51.252 -3.096 10.151 1.00 30.52 614 GLN B CA 1
ATOM 11694 C C . GLN B 1 613 ? 49.782 -2.901 9.764 1.00 29.68 614 GLN B C 1
ATOM 11695 O O . GLN B 1 613 ? 49.085 -2.041 10.314 1.00 30.03 614 GLN B O 1
ATOM 11701 N N . LYS B 1 614 ? 49.336 -3.697 8.801 1.00 26.32 615 LYS B N 1
ATOM 11702 C CA . LYS B 1 614 ? 48.042 -3.512 8.178 1.00 27.10 615 LYS B CA 1
ATOM 11703 C C . LYS B 1 614 ? 47.176 -4.744 8.395 1.00 26.28 615 LYS B C 1
ATOM 11704 O O . LYS B 1 614 ? 46.180 -4.908 7.705 1.00 27.67 615 LYS B O 1
ATOM 11710 N N . ILE B 1 615 ? 47.546 -5.606 9.345 1.00 24.54 616 ILE B N 1
ATOM 11711 C CA . ILE B 1 615 ? 46.894 -6.917 9.467 1.00 26.91 616 ILE B CA 1
ATOM 11712 C C . ILE B 1 615 ? 45.350 -6.827 9.466 1.00 28.65 616 ILE B C 1
ATOM 11713 O O . ILE B 1 615 ? 44.668 -7.704 8.908 1.00 28.73 616 ILE B O 1
ATOM 11718 N N . GLU B 1 616 ? 44.819 -5.766 10.074 1.00 28.55 617 GLU B N 1
ATOM 11719 C CA . GLU B 1 616 ? 43.372 -5.645 10.280 1.00 30.80 617 GLU B CA 1
ATOM 11720 C C . GLU B 1 616 ? 42.624 -5.097 9.072 1.00 30.00 617 GLU B C 1
ATOM 11721 O O . GLU B 1 616 ? 41.419 -5.314 8.934 1.00 30.75 617 GLU B O 1
ATOM 11727 N N . THR B 1 617 ? 43.349 -4.417 8.187 1.00 29.86 618 THR B N 1
ATOM 11728 C CA . THR B 1 617 ? 42.738 -3.594 7.140 1.00 29.96 618 THR B CA 1
ATOM 11729 C C . THR B 1 617 ? 43.213 -3.917 5.733 1.00 30.05 618 THR B C 1
ATOM 11730 O O . THR B 1 617 ? 42.711 -3.345 4.753 1.00 30.60 618 THR B O 1
ATOM 11734 N N . VAL B 1 618 ? 44.171 -4.835 5.637 1.00 29.44 619 VAL B N 1
ATOM 11735 C CA . VAL B 1 618 ? 44.780 -5.212 4.370 1.00 27.91 619 VAL B CA 1
ATOM 11736 C C . VAL B 1 618 ? 43.902 -6.124 3.486 1.00 27.57 619 VAL B C 1
ATOM 11737 O O . VAL B 1 618 ? 44.137 -6.237 2.292 1.00 27.34 619 VAL B O 1
ATOM 11741 N N . ASN B 1 619 ? 42.908 -6.782 4.077 1.00 26.36 620 ASN B N 1
ATOM 11742 C CA . ASN B 1 619 ? 42.081 -7.745 3.347 1.00 25.84 620 ASN B CA 1
ATOM 11743 C C . ASN B 1 619 ? 40.888 -7.046 2.691 1.00 26.60 620 ASN B C 1
ATOM 11744 O O . ASN B 1 619 ? 39.910 -6.711 3.346 1.00 26.10 620 ASN B O 1
ATOM 11749 N N . GLU B 1 620 ? 41.000 -6.800 1.389 1.00 27.58 621 GLU B N 1
ATOM 11750 C CA . GLU B 1 620 ? 40.012 -6.017 0.655 1.00 29.34 621 GLU B CA 1
ATOM 11751 C C . GLU B 1 620 ? 38.670 -6.716 0.508 1.00 27.92 621 GLU B C 1
ATOM 11752 O O . GLU B 1 620 ? 37.639 -6.066 0.502 1.00 24.50 621 GLU B O 1
ATOM 11758 N N . SER B 1 621 ? 38.705 -8.043 0.400 1.00 27.21 622 SER B N 1
ATOM 11759 C CA . SER B 1 621 ? 37.506 -8.857 0.271 1.00 28.87 622 SER B CA 1
ATOM 11760 C C . SER B 1 621 ? 36.698 -8.827 1.557 1.00 27.44 622 SER B C 1
ATOM 11761 O O . SER B 1 621 ? 35.473 -8.723 1.517 1.00 27.67 622 SER B O 1
ATOM 11764 N N . TRP B 1 622 ? 37.406 -8.909 2.681 1.00 25.89 623 TRP B N 1
ATOM 11765 C CA . TRP B 1 622 ? 36.848 -8.698 4.011 1.00 26.12 623 TRP B CA 1
ATOM 11766 C C . TRP B 1 622 ? 36.298 -7.275 4.179 1.00 28.32 623 TRP B C 1
ATOM 11767 O O . TRP B 1 622 ? 35.194 -7.081 4.680 1.00 27.98 623 TRP B O 1
ATOM 11778 N N . ASN B 1 623 ? 37.063 -6.271 3.756 1.00 29.61 624 ASN B N 1
ATOM 11779 C CA . ASN B 1 623 ? 36.616 -4.900 3.949 1.00 28.98 624 ASN B CA 1
ATOM 11780 C C . ASN B 1 623 ? 35.349 -4.630 3.136 1.00 30.16 624 ASN B C 1
ATOM 11781 O O . ASN B 1 623 ? 34.534 -3.785 3.506 1.00 31.70 624 ASN B O 1
ATOM 11786 N N . ALA B 1 624 ? 35.166 -5.388 2.055 1.00 31.70 625 ALA B N 1
ATOM 11787 C CA . ALA B 1 624 ? 34.035 -5.178 1.139 1.00 32.43 625 ALA B CA 1
ATOM 11788 C C . ALA B 1 624 ? 32.722 -5.787 1.627 1.00 32.01 625 ALA B C 1
ATOM 11789 O O . ALA B 1 624 ? 31.645 -5.370 1.180 1.00 32.64 625 ALA B O 1
ATOM 11791 N N . LEU B 1 625 ? 32.811 -6.766 2.531 1.00 30.00 626 LEU B N 1
ATOM 11792 C CA . LEU B 1 625 ? 31.634 -7.416 3.095 1.00 29.18 626 LEU B CA 1
ATOM 11793 C C . LEU B 1 625 ? 30.758 -6.389 3.761 1.00 30.58 626 LEU B C 1
ATOM 11794 O O . LEU B 1 625 ? 31.214 -5.633 4.632 1.00 27.60 626 LEU B O 1
ATOM 11799 N N . ALA B 1 626 ? 29.500 -6.359 3.320 1.00 32.60 627 ALA B N 1
ATOM 11800 C CA . ALA B 1 626 ? 28.491 -5.498 3.895 1.00 32.96 627 ALA B CA 1
ATOM 11801 C C . ALA B 1 626 ? 27.917 -6.155 5.135 1.00 33.32 627 ALA B C 1
ATOM 11802 O O . ALA B 1 626 ? 27.794 -7.396 5.223 1.00 34.29 627 ALA B O 1
ATOM 11804 N N . THR B 1 627 ? 27.603 -5.317 6.112 1.00 32.34 628 THR B N 1
ATOM 11805 C CA . THR B 1 627 ? 27.008 -5.770 7.352 1.00 30.71 628 THR B CA 1
ATOM 11806 C C . THR B 1 627 ? 25.754 -4.938 7.591 1.00 30.96 628 THR B C 1
ATOM 11807 O O . THR B 1 627 ? 25.701 -3.765 7.189 1.00 32.19 628 THR B O 1
ATOM 11811 N N . PRO B 1 628 ? 24.719 -5.537 8.202 1.00 29.68 629 PRO B N 1
ATOM 11812 C CA . PRO B 1 628 ? 23.601 -4.691 8.607 1.00 29.24 629 PRO B CA 1
ATOM 11813 C C . PRO B 1 628 ? 23.991 -3.844 9.819 1.00 28.47 629 PRO B C 1
ATOM 11814 O O . PRO B 1 628 ? 24.972 -4.155 10.501 1.00 28.71 629 PRO B O 1
ATOM 11818 N N . SER B 1 629 ? 23.225 -2.791 10.084 1.00 28.52 630 SER B N 1
ATOM 11819 C CA . SER B 1 629 ? 23.494 -1.938 11.237 1.00 27.03 630 SER B CA 1
ATOM 11820 C C . SER B 1 629 ? 22.819 -2.450 12.506 1.00 27.84 630 SER B C 1
ATOM 11821 O O . SER B 1 629 ? 22.956 -1.834 13.565 1.00 27.08 630 SER B O 1
ATOM 11824 N N . ASP B 1 630 ? 22.131 -3.591 12.407 1.00 26.58 631 ASP B N 1
ATOM 11825 C CA . ASP B 1 630 ? 21.351 -4.138 13.528 1.00 27.45 631 ASP B CA 1
ATOM 11826 C C . ASP B 1 630 ? 22.160 -4.395 14.778 1.00 27.45 631 ASP B C 1
ATOM 11827 O O . ASP B 1 630 ? 23.343 -4.708 14.699 1.00 27.34 631 ASP B O 1
ATOM 11832 N N . LYS B 1 631 ? 21.483 -4.296 15.921 1.00 27.32 632 LYS B N 1
ATOM 11833 C CA . LYS B 1 631 ? 22.025 -4.694 17.218 1.00 29.14 632 LYS B CA 1
ATOM 11834 C C . LYS B 1 631 ? 21.354 -6.003 17.663 1.00 27.54 632 LYS B C 1
ATOM 11835 O O . LYS B 1 631 ? 21.941 -6.805 18.382 1.00 26.54 632 LYS B O 1
ATOM 11841 N N . LEU B 1 632 ? 20.127 -6.227 17.209 1.00 25.58 633 LEU B N 1
ATOM 11842 C CA . LEU B 1 632 ? 19.495 -7.527 17.383 1.00 25.61 633 LEU B CA 1
ATOM 11843 C C . LEU B 1 632 ? 19.564 -8.242 16.053 1.00 26.62 633 LEU B C 1
ATOM 11844 O O . LEU B 1 632 ? 19.219 -7.660 15.003 1.00 25.49 633 LEU B O 1
ATOM 11849 N N . PHE B 1 633 ? 19.978 -9.510 16.097 1.00 24.86 634 PHE B N 1
ATOM 11850 C CA . PHE B 1 633 ? 20.189 -10.273 14.872 1.00 24.41 634 PHE B CA 1
ATOM 11851 C C . PHE B 1 633 ? 18.910 -10.648 14.087 1.00 24.02 634 PHE B C 1
ATOM 11852 O O . PHE B 1 633 ? 18.004 -11.283 14.606 1.00 22.10 634 PHE B O 1
ATOM 11860 N N . PHE B 1 634 ? 18.877 -10.263 12.816 1.00 23.54 635 PHE B N 1
ATOM 11861 C CA . PHE B 1 634 ? 17.758 -10.575 11.923 1.00 24.03 635 PHE B CA 1
ATOM 11862 C C . PHE B 1 634 ? 17.820 -12.004 11.435 1.00 22.07 635 PHE B C 1
ATOM 11863 O O . PHE B 1 634 ? 18.313 -12.244 10.330 1.00 24.12 635 PHE B O 1
ATOM 11871 N N . TRP B 1 635 ? 17.343 -12.961 12.235 1.00 23.90 636 TRP B N 1
ATOM 11872 C CA . TRP B 1 635 ? 17.514 -14.396 11.866 1.00 22.03 636 TRP B CA 1
ATOM 11873 C C . TRP B 1 635 ? 16.815 -14.661 10.528 1.00 24.58 636 TRP B C 1
ATOM 11874 O O . TRP B 1 635 ? 15.684 -14.231 10.342 1.00 22.83 636 TRP B O 1
ATOM 11885 N N . ASN B 1 636 ? 17.497 -15.333 9.600 1.00 23.48 637 ASN B N 1
ATOM 11886 C CA . ASN B 1 636 ? 16.945 -15.533 8.261 1.00 22.82 637 ASN B CA 1
ATOM 11887 C C . ASN B 1 636 ? 16.567 -16.993 8.183 1.00 20.83 637 ASN B C 1
ATOM 11888 O O . ASN B 1 636 ? 17.440 -17.827 8.313 1.00 22.70 637 ASN B O 1
ATOM 11893 N N . SER B 1 637 ? 15.286 -17.323 7.965 1.00 22.97 638 SER B N 1
ATOM 11894 C CA . SER B 1 637 ? 14.915 -18.756 7.924 1.00 23.99 638 SER B CA 1
ATOM 11895 C C . SER B 1 637 ? 15.452 -19.474 6.693 1.00 27.23 638 SER B C 1
ATOM 11896 O O . SER B 1 637 ? 15.456 -20.719 6.648 1.00 27.69 638 SER B O 1
ATOM 11899 N N . LYS B 1 638 ? 15.944 -18.715 5.711 1.00 25.11 639 LYS B N 1
ATOM 11900 C CA . LYS B 1 638 ? 16.551 -19.328 4.533 1.00 27.32 639 LYS B CA 1
ATOM 11901 C C . LYS B 1 638 ? 17.963 -19.839 4.783 1.00 26.06 639 LYS B C 1
ATOM 11902 O O . LYS B 1 638 ? 18.480 -20.646 4.013 1.00 28.07 639 LYS B O 1
ATOM 11908 N N . SER B 1 639 ? 18.578 -19.387 5.867 1.00 26.17 640 SER B N 1
ATOM 11909 C CA . SER B 1 639 ? 19.976 -19.706 6.111 1.00 22.89 640 SER B CA 1
ATOM 11910 C C . SER B 1 639 ? 20.189 -21.147 6.533 1.00 23.70 640 SER B C 1
ATOM 11911 O O . SER B 1 639 ? 19.482 -21.636 7.414 1.00 22.59 640 SER B O 1
ATOM 11914 N N . THR B 1 640 ? 21.216 -21.778 5.957 1.00 24.18 641 THR B N 1
ATOM 11915 C CA . THR B 1 640 ? 21.689 -23.105 6.392 1.00 21.31 641 THR B CA 1
ATOM 11916 C C . THR B 1 640 ? 22.965 -23.037 7.235 1.00 22.05 641 THR B C 1
ATOM 11917 O O . THR B 1 640 ? 23.498 -24.083 7.656 1.00 20.91 641 THR B O 1
ATOM 11921 N N . TYR B 1 641 ? 23.457 -21.812 7.454 1.00 19.43 642 TYR B N 1
ATOM 11922 C CA . TYR B 1 641 ? 24.635 -21.554 8.276 1.00 20.02 642 TYR B CA 1
ATOM 11923 C C . TYR B 1 641 ? 24.330 -20.929 9.625 1.00 20.70 642 TYR B C 1
ATOM 11924 O O . TYR B 1 641 ? 25.003 -21.270 10.592 1.00 22.03 642 TYR B O 1
ATOM 11933 N N . ILE B 1 642 ? 23.336 -20.021 9.698 1.00 19.02 643 ILE B N 1
ATOM 11934 C CA . ILE B 1 642 ? 23.067 -19.285 10.933 1.00 17.76 643 ILE B CA 1
ATOM 11935 C C . ILE B 1 642 ? 21.596 -19.451 11.326 1.00 18.25 643 ILE B C 1
ATOM 11936 O O . ILE B 1 642 ? 20.698 -19.017 10.592 1.00 18.69 643 ILE B O 1
ATOM 11941 N N . LYS B 1 643 ? 21.369 -20.065 12.479 1.00 17.32 644 LYS B N 1
ATOM 11942 C CA . LYS B 1 643 ? 20.014 -20.402 12.943 1.00 20.77 644 LYS B CA 1
ATOM 11943 C C . LYS B 1 643 ? 19.845 -20.017 14.401 1.00 20.99 644 LYS B C 1
ATOM 11944 O O . LYS B 1 643 ? 20.737 -20.259 15.206 1.00 23.01 644 LYS B O 1
ATOM 11950 N N . SER B 1 644 ? 18.696 -19.444 14.748 1.00 21.07 645 SER B N 1
ATOM 11951 C CA . SER B 1 644 ? 18.365 -19.182 16.140 1.00 23.04 645 SER B CA 1
ATOM 11952 C C . SER B 1 644 ? 18.248 -20.482 16.929 1.00 22.77 645 SER B C 1
ATOM 11953 O O . SER B 1 644 ? 17.415 -21.328 16.605 1.00 24.49 645 SER B O 1
ATOM 11956 N N . PRO B 1 645 ? 19.113 -20.651 17.949 1.00 23.32 646 PRO B N 1
ATOM 11957 C CA . PRO B 1 645 ? 19.196 -21.919 18.668 1.00 21.09 646 PRO B CA 1
ATOM 11958 C C . PRO B 1 645 ? 18.066 -22.036 19.687 1.00 22.65 646 PRO B C 1
ATOM 11959 O O . PRO B 1 645 ? 17.491 -21.014 20.087 1.00 22.63 646 PRO B O 1
ATOM 11963 N N . PRO B 1 646 ? 17.693 -23.273 20.048 1.00 23.92 647 PRO B N 1
ATOM 11964 C CA . PRO B 1 646 ? 16.542 -23.437 20.941 1.00 23.76 647 PRO B CA 1
ATOM 11965 C C . PRO B 1 646 ? 16.859 -23.300 22.442 1.00 21.99 647 PRO B C 1
ATOM 11966 O O . PRO B 1 646 ? 15.951 -23.341 23.269 1.00 23.84 647 PRO B O 1
ATOM 11970 N N . PHE B 1 647 ? 18.124 -23.074 22.775 1.00 22.62 648 PHE B N 1
ATOM 11971 C CA . PHE B 1 647 ? 18.604 -23.186 24.153 1.00 23.33 648 PHE B CA 1
ATOM 11972 C C . PHE B 1 647 ? 17.768 -22.377 25.144 1.00 24.33 648 PHE B C 1
ATOM 11973 O O . PHE B 1 647 ? 17.626 -22.759 26.297 1.00 25.37 648 PHE B O 1
ATOM 11981 N N . PHE B 1 648 ? 17.226 -21.261 24.682 1.00 24.46 649 PHE B N 1
ATOM 11982 C CA . PHE B 1 648 ? 16.648 -20.279 25.605 1.00 24.31 649 PHE B CA 1
ATOM 11983 C C . PHE B 1 648 ? 15.151 -20.185 25.421 1.00 26.68 649 PHE B C 1
ATOM 11984 O O . PHE B 1 648 ? 14.502 -19.282 25.952 1.00 25.64 649 PHE B O 1
ATOM 11992 N N . GLU B 1 649 ? 14.607 -21.166 24.695 1.00 30.34 650 GLU B N 1
ATOM 11993 C CA . GLU B 1 649 ? 13.175 -21.261 24.433 1.00 32.39 650 GLU B CA 1
ATOM 11994 C C . GLU B 1 649 ? 12.406 -21.407 25.747 1.00 32.41 650 GLU B C 1
ATOM 11995 O O . GLU B 1 649 ? 12.707 -22.274 26.562 1.00 34.35 650 GLU B O 1
ATOM 12001 N N . ASN B 1 650 ? 11.426 -20.534 25.956 1.00 33.43 651 ASN B N 1
ATOM 12002 C CA . ASN B 1 650 ? 10.568 -20.586 27.141 1.00 33.51 651 ASN B CA 1
ATOM 12003 C C . ASN B 1 650 ? 11.313 -20.520 28.473 1.00 33.00 651 ASN B C 1
ATOM 12004 O O . ASN B 1 650 ? 10.796 -20.977 29.508 1.00 32.66 651 ASN B O 1
ATOM 12009 N N . LEU B 1 651 ? 12.510 -19.934 28.440 1.00 30.41 652 LEU B N 1
ATOM 12010 C CA . LEU B 1 651 ? 13.279 -19.645 29.647 1.00 29.87 652 LEU B CA 1
ATOM 12011 C C . LEU B 1 651 ? 12.457 -18.759 30.574 1.00 30.04 652 LEU B C 1
ATOM 12012 O O . LEU B 1 651 ? 11.892 -17.761 30.138 1.00 30.67 652 LEU B O 1
ATOM 12017 N N . THR B 1 652 ? 12.387 -19.140 31.843 1.00 31.41 653 THR B N 1
ATOM 12018 C CA . THR B 1 652 ? 11.642 -18.382 32.853 1.00 32.02 653 THR B CA 1
ATOM 12019 C C . THR B 1 652 ? 12.636 -17.739 33.825 1.00 32.81 653 THR B C 1
ATOM 12020 O O . THR B 1 652 ? 13.776 -18.213 33.936 1.00 32.03 653 THR B O 1
ATOM 12024 N N . LEU B 1 653 ? 12.225 -16.667 34.514 1.00 33.62 654 LEU B N 1
ATOM 12025 C CA . LEU B 1 653 ? 13.103 -16.039 35.507 1.00 34.50 654 LEU B CA 1
ATOM 12026 C C . LEU B 1 653 ? 13.247 -16.902 36.753 1.00 35.49 654 LEU B C 1
ATOM 12027 O O . LEU B 1 653 ? 14.339 -17.037 37.292 1.00 37.14 654 LEU B O 1
ATOM 12032 N N . ASP B 1 654 ? 12.148 -17.494 37.198 1.00 35.40 655 ASP B N 1
ATOM 12033 C CA . ASP B 1 654 ? 12.176 -18.381 38.355 1.00 37.12 655 ASP B CA 1
ATOM 12034 C C . ASP B 1 654 ? 12.743 -19.747 38.004 1.00 36.05 655 ASP B C 1
ATOM 12035 O O . ASP B 1 654 ? 12.599 -20.213 36.878 1.00 34.97 655 ASP B O 1
ATOM 12040 N N . LEU B 1 655 ? 13.387 -20.376 38.983 1.00 36.01 656 LEU B N 1
ATOM 12041 C CA . LEU B 1 655 ? 13.887 -21.741 38.854 1.00 34.96 656 LEU B CA 1
ATOM 12042 C C . LEU B 1 655 ? 12.961 -22.697 39.568 1.00 37.18 656 LEU B C 1
ATOM 12043 O O . LEU B 1 655 ? 12.476 -22.390 40.655 1.00 37.93 656 LEU B O 1
ATOM 12048 N N . GLN B 1 656 ? 12.729 -23.863 38.976 1.00 39.25 657 GLN B N 1
ATOM 12049 C CA . GLN B 1 656 ? 12.168 -24.971 39.728 1.00 41.10 657 GLN B CA 1
ATOM 12050 C C . GLN B 1 656 ? 13.275 -25.999 39.957 1.00 41.30 657 GLN B C 1
ATOM 12051 O O . GLN B 1 656 ? 14.227 -26.074 39.171 1.00 42.07 657 GLN B O 1
ATOM 12057 N N . PRO B 1 657 ? 13.184 -26.755 41.067 1.00 41.92 658 PRO B N 1
ATOM 12058 C CA . PRO B 1 657 ? 14.225 -27.703 41.437 1.00 40.68 658 PRO B CA 1
ATOM 12059 C C . PRO B 1 657 ? 14.432 -28.771 40.375 1.00 40.21 658 PRO B C 1
ATOM 12060 O O . PRO B 1 657 ? 13.535 -29.008 39.560 1.00 39.72 658 PRO B O 1
ATOM 12064 N N . PRO B 1 658 ? 15.625 -29.397 40.362 1.00 39.26 659 PRO B N 1
ATOM 12065 C CA . PRO B 1 658 ? 15.862 -30.542 39.491 1.00 38.16 659 PRO B CA 1
ATOM 12066 C C . PRO B 1 658 ? 15.172 -31.806 40.009 1.00 37.93 659 PRO B C 1
ATOM 12067 O O . PRO B 1 658 ? 15.074 -32.021 41.217 1.00 37.49 659 PRO B O 1
ATOM 12071 N N . LYS B 1 659 ? 14.679 -32.624 39.086 1.00 37.11 660 LYS B N 1
ATOM 12072 C CA . LYS B 1 659 ? 14.127 -33.917 39.435 1.00 36.64 660 LYS B CA 1
ATOM 12073 C C . LYS B 1 659 ? 15.098 -35.006 39.001 1.00 34.09 660 LYS B C 1
ATOM 12074 O O . LYS B 1 659 ? 15.938 -34.798 38.124 1.00 33.57 660 LYS B O 1
ATOM 12080 N N . SER B 1 660 ? 14.970 -36.176 39.613 1.00 30.73 661 SER B N 1
ATOM 12081 C CA . SER B 1 660 ? 15.799 -37.301 39.243 1.00 29.56 661 SER B CA 1
ATOM 12082 C C . SER B 1 660 ? 15.609 -37.624 37.765 1.00 29.99 661 SER B C 1
ATOM 12083 O O . SER B 1 660 ? 14.634 -37.187 37.142 1.00 32.51 661 SER B O 1
ATOM 12086 N N . ILE B 1 661 ? 16.561 -38.359 37.203 1.00 27.80 662 ILE B N 1
ATOM 12087 C CA . ILE B 1 661 ? 16.417 -38.914 35.872 1.00 27.89 662 ILE B CA 1
ATOM 12088 C C . ILE B 1 661 ? 15.808 -40.289 36.087 1.00 27.66 662 ILE B C 1
ATOM 12089 O O . ILE B 1 661 ? 16.374 -41.112 36.812 1.00 27.88 662 ILE B O 1
ATOM 12094 N N . VAL B 1 662 ? 14.648 -40.522 35.474 1.00 28.86 663 VAL B N 1
ATOM 12095 C CA . VAL B 1 662 ? 13.872 -41.734 35.728 1.00 28.44 663 VAL B CA 1
ATOM 12096 C C . VAL B 1 662 ? 13.850 -42.690 34.529 1.00 28.13 663 VAL B C 1
ATOM 12097 O O . VAL B 1 662 ? 13.419 -42.313 33.437 1.00 28.62 663 VAL B O 1
ATOM 12101 N N . ASP B 1 663 ? 14.298 -43.926 34.757 1.00 27.45 664 ASP B N 1
ATOM 12102 C CA . ASP B 1 663 ? 14.305 -44.980 33.723 1.00 27.79 664 ASP B CA 1
ATOM 12103 C C . ASP B 1 663 ? 14.921 -44.532 32.397 1.00 26.69 664 ASP B C 1
ATOM 12104 O O . ASP B 1 663 ? 14.376 -44.795 31.320 1.00 28.40 664 ASP B O 1
ATOM 12109 N N . ALA B 1 664 ? 16.066 -43.870 32.490 1.00 24.89 665 ALA B N 1
ATOM 12110 C CA . ALA B 1 664 ? 16.809 -43.485 31.304 1.00 25.72 665 ALA B CA 1
ATOM 12111 C C . ALA B 1 664 ? 17.221 -44.730 30.522 1.00 24.56 665 ALA B C 1
ATOM 12112 O O . ALA B 1 664 ? 17.479 -45.783 31.109 1.00 26.53 665 ALA B O 1
ATOM 12114 N N . TYR B 1 665 ? 17.266 -44.596 29.203 1.00 23.35 666 TYR B N 1
ATOM 12115 C CA . TYR B 1 665 ? 17.948 -45.550 28.335 1.00 22.41 666 TYR B CA 1
ATOM 12116 C C . TYR B 1 665 ? 19.352 -45.065 28.065 1.00 22.98 666 TYR B C 1
ATOM 12117 O O . TYR B 1 665 ? 19.622 -43.868 28.118 1.00 21.63 666 TYR B O 1
ATOM 12126 N N . VAL B 1 666 ? 20.236 -45.991 27.729 1.00 22.01 667 VAL B N 1
ATOM 12127 C CA . VAL B 1 666 ? 21.598 -45.624 27.360 1.00 22.41 667 VAL B CA 1
ATOM 12128 C C . VAL B 1 666 ? 21.691 -45.500 25.851 1.00 22.71 667 VAL B C 1
ATOM 12129 O O . VAL B 1 666 ? 21.538 -46.479 25.120 1.00 25.31 667 VAL B O 1
ATOM 12133 N N . LEU B 1 667 ? 21.927 -44.279 25.383 1.00 22.50 668 LEU B N 1
ATOM 12134 C CA . LEU B 1 667 ? 22.047 -44.039 23.970 1.00 20.90 668 LEU B CA 1
ATOM 12135 C C . LEU B 1 667 ? 23.325 -44.626 23.343 1.00 21.78 668 LEU B C 1
ATOM 12136 O O . LEU B 1 667 ? 23.272 -45.116 22.231 1.00 22.48 668 LEU B O 1
ATOM 12141 N N . LEU B 1 668 ? 24.470 -44.496 24.019 1.00 23.86 669 LEU B N 1
ATOM 12142 C CA . LEU B 1 668 ? 25.748 -45.084 23.564 1.00 24.69 669 LEU B CA 1
ATOM 12143 C C . LEU B 1 668 ? 26.527 -45.667 24.736 1.00 24.30 669 LEU B C 1
ATOM 12144 O O . LEU B 1 668 ? 26.591 -45.068 25.813 1.00 24.24 669 LEU B O 1
ATOM 12149 N N . ASN B 1 669 ? 27.125 -46.829 24.512 1.00 24.39 670 ASN B N 1
ATOM 12150 C CA . ASN B 1 669 ? 28.038 -47.463 25.461 1.00 23.87 670 ASN B CA 1
ATOM 12151 C C . ASN B 1 669 ? 29.471 -47.300 24.926 1.00 22.88 670 ASN B C 1
ATOM 12152 O O . ASN B 1 669 ? 29.878 -48.047 24.048 1.00 23.70 670 ASN B O 1
ATOM 12157 N N . LEU B 1 670 ? 30.226 -46.332 25.446 1.00 24.35 671 LEU B N 1
ATOM 12158 C CA . LEU B 1 670 ? 31.546 -45.964 24.887 1.00 21.05 671 LEU B CA 1
ATOM 12159 C C . LEU B 1 670 ? 32.736 -46.456 25.706 1.00 22.78 671 LEU B C 1
ATOM 12160 O O . LEU B 1 670 ? 32.598 -46.825 26.876 1.00 22.83 671 LEU B O 1
ATOM 12165 N N . GLY B 1 671 ? 33.908 -46.465 25.089 1.00 23.06 672 GLY B N 1
ATOM 12166 C CA . GLY B 1 671 ? 35.107 -46.951 25.770 1.00 24.77 672 GLY B CA 1
ATOM 12167 C C . GLY B 1 671 ? 36.023 -45.828 26.204 1.00 25.05 672 GLY B C 1
ATOM 12168 O O . GLY B 1 671 ? 35.564 -44.708 26.536 1.00 24.04 672 GLY B O 1
ATOM 12169 N N . ASP B 1 672 ? 37.321 -46.118 26.196 1.00 25.62 673 ASP B N 1
ATOM 12170 C CA . ASP B 1 672 ? 38.329 -45.151 26.633 1.00 29.10 673 ASP B CA 1
ATOM 12171 C C . ASP B 1 672 ? 38.698 -44.159 25.533 1.00 29.47 673 ASP B C 1
ATOM 12172 O O . ASP B 1 672 ? 38.584 -44.465 24.344 1.00 28.75 673 ASP B O 1
ATOM 12177 N N . SER B 1 673 ? 39.190 -43.001 25.979 1.00 29.21 674 SER B N 1
ATOM 12178 C CA . SER B 1 673 ? 39.725 -41.910 25.158 1.00 30.94 674 SER B CA 1
ATOM 12179 C C . SER B 1 673 ? 38.811 -41.461 24.001 1.00 29.38 674 SER B C 1
ATOM 12180 O O . SER B 1 673 ? 39.273 -41.244 22.868 1.00 28.32 674 SER B O 1
ATOM 12183 N N . VAL B 1 674 ? 37.519 -41.329 24.302 1.00 26.97 675 VAL B N 1
ATOM 12184 C CA . VAL B 1 674 ? 36.572 -40.807 23.333 1.00 26.65 675 VAL B CA 1
ATOM 12185 C C . VAL B 1 674 ? 36.863 -39.327 23.226 1.00 25.59 675 VAL B C 1
ATOM 12186 O O . VAL B 1 674 ? 36.714 -38.587 24.195 1.00 27.14 675 VAL B O 1
ATOM 12190 N N . THR B 1 675 ? 37.312 -38.894 22.055 1.00 23.24 676 THR B N 1
ATOM 12191 C CA . THR B 1 675 ? 37.671 -37.475 21.887 1.00 22.12 676 THR B CA 1
ATOM 12192 C C . THR B 1 675 ? 36.465 -36.650 21.481 1.00 22.66 676 THR B C 1
ATOM 12193 O O . THR B 1 675 ? 35.467 -37.176 20.997 1.00 22.35 676 THR B O 1
ATOM 12197 N N . THR B 1 676 ? 36.554 -35.342 21.674 1.00 21.90 677 THR B N 1
ATOM 12198 C CA . THR B 1 676 ? 35.507 -34.459 21.202 1.00 22.53 677 THR B CA 1
ATOM 12199 C C . THR B 1 676 ? 35.390 -34.478 19.667 1.00 21.87 677 THR B C 1
ATOM 12200 O O . THR B 1 676 ? 34.392 -34.033 19.123 1.00 24.41 677 THR B O 1
ATOM 12204 N N . ASP B 1 677 ? 36.375 -35.027 18.964 1.00 23.15 678 ASP B N 1
ATOM 12205 C CA . ASP B 1 677 ? 36.203 -35.238 17.508 1.00 24.57 678 ASP B CA 1
ATOM 12206 C C . ASP B 1 677 ? 35.201 -36.377 17.197 1.00 24.54 678 ASP B C 1
ATOM 12207 O O . ASP B 1 677 ? 34.502 -36.353 16.179 1.00 20.33 678 ASP B O 1
ATOM 12212 N N . HIS B 1 678 ? 35.140 -37.369 18.090 1.00 23.24 679 HIS B N 1
ATOM 12213 C CA . HIS B 1 678 ? 34.155 -38.434 18.037 1.00 21.77 679 HIS B CA 1
ATOM 12214 C C . HIS B 1 678 ? 32.781 -37.928 18.402 1.00 23.70 679 HIS B C 1
ATOM 12215 O O . HIS B 1 678 ? 31.764 -38.296 17.788 1.00 23.86 679 HIS B O 1
ATOM 12222 N N . ILE B 1 679 ? 32.743 -37.071 19.409 1.00 21.40 680 ILE B N 1
ATOM 12223 C CA . ILE B 1 679 ? 31.460 -36.565 19.887 1.00 20.63 680 ILE B CA 1
ATOM 12224 C C . ILE B 1 679 ? 30.857 -35.544 18.909 1.00 22.32 680 ILE B C 1
ATOM 12225 O O . ILE B 1 679 ? 29.673 -35.623 18.571 1.00 21.92 680 ILE B O 1
ATOM 12230 N N . SER B 1 680 ? 31.668 -34.574 18.480 1.00 21.29 681 SER B N 1
ATOM 12231 C CA . SER B 1 680 ? 31.208 -33.455 17.630 1.00 21.92 681 SER B CA 1
ATOM 12232 C C . SER B 1 680 ? 32.239 -33.267 16.520 1.00 21.55 681 SER B C 1
ATOM 12233 O O . SER B 1 680 ? 33.055 -32.362 16.593 1.00 22.39 681 SER B O 1
ATOM 12236 N N . PRO B 1 681 ? 32.243 -34.161 15.496 1.00 21.35 682 PRO B N 1
ATOM 12237 C CA . PRO B 1 681 ? 33.220 -34.018 14.414 1.00 21.08 682 PRO B CA 1
ATOM 12238 C C . PRO B 1 681 ? 33.199 -32.628 13.766 1.00 20.45 682 PRO B C 1
ATOM 12239 O O . PRO B 1 681 ? 32.146 -31.972 13.745 1.00 20.54 682 PRO B O 1
ATOM 12243 N N . ALA B 1 682 ? 34.348 -32.176 13.250 1.00 20.25 683 ALA B N 1
ATOM 12244 C CA . ALA B 1 682 ? 34.460 -30.811 12.734 1.00 21.09 683 ALA B CA 1
ATOM 12245 C C . ALA B 1 682 ? 34.790 -30.704 11.233 1.00 21.47 683 ALA B C 1
ATOM 12246 O O . ALA B 1 682 ? 34.835 -29.595 10.676 1.00 16.24 683 ALA B O 1
ATOM 12248 N N . GLY B 1 683 ? 35.034 -31.848 10.596 1.00 22.42 684 GLY B N 1
ATOM 12249 C CA . GLY B 1 683 ? 35.501 -31.883 9.213 1.00 23.29 684 GLY B CA 1
ATOM 12250 C C . GLY B 1 683 ? 34.425 -32.281 8.226 1.00 24.99 684 GLY B C 1
ATOM 12251 O O . GLY B 1 683 ? 33.270 -31.855 8.322 1.00 22.82 684 GLY B O 1
ATOM 12252 N N . ASN B 1 684 ? 34.818 -33.112 7.271 1.00 23.33 685 ASN B N 1
ATOM 12253 C CA . ASN B 1 684 ? 33.934 -33.594 6.228 1.00 23.95 685 ASN B CA 1
ATOM 12254 C C . ASN B 1 684 ? 32.576 -34.071 6.744 1.00 24.68 685 ASN B C 1
ATOM 12255 O O . ASN B 1 684 ? 32.495 -34.686 7.801 1.00 25.79 685 ASN B O 1
ATOM 12260 N N . ILE B 1 685 ? 31.524 -33.790 5.975 1.00 23.97 686 ILE B N 1
ATOM 12261 C CA . ILE B 1 685 ? 30.175 -34.274 6.260 1.00 23.95 686 ILE B CA 1
ATOM 12262 C C . ILE B 1 685 ? 29.871 -35.464 5.333 1.00 25.91 686 ILE B C 1
ATOM 12263 O O . ILE B 1 685 ? 29.795 -35.311 4.112 1.00 25.69 686 ILE B O 1
ATOM 12268 N N . ALA B 1 686 ? 29.732 -36.655 5.912 1.00 27.08 687 ALA B N 1
ATOM 12269 C CA . ALA B 1 686 ? 29.590 -37.875 5.104 1.00 25.04 687 ALA B CA 1
ATOM 12270 C C . ALA B 1 686 ? 28.273 -37.935 4.351 1.00 25.19 687 ALA B C 1
ATOM 12271 O O . ALA B 1 686 ? 27.229 -37.521 4.850 1.00 25.19 687 ALA B O 1
ATOM 12273 N N . ARG B 1 687 ? 28.315 -38.478 3.139 1.00 27.27 688 ARG B N 1
ATOM 12274 C CA . ARG B 1 687 ? 27.111 -38.538 2.321 1.00 29.02 688 ARG B CA 1
ATOM 12275 C C . ARG B 1 687 ? 26.005 -39.355 3.006 1.00 30.69 688 ARG B C 1
ATOM 12276 O O . ARG B 1 687 ? 24.824 -39.007 2.930 1.00 32.22 688 ARG B O 1
ATOM 12284 N N . ASN B 1 688 ? 26.405 -40.429 3.687 1.00 30.27 689 ASN B N 1
ATOM 12285 C CA . ASN B 1 688 ? 25.488 -41.264 4.445 1.00 30.41 689 ASN B CA 1
ATOM 12286 C C . ASN B 1 688 ? 25.436 -40.769 5.880 1.00 28.96 689 ASN B C 1
ATOM 12287 O O . ASN B 1 688 ? 26.008 -41.410 6.777 1.00 29.95 689 ASN B O 1
ATOM 12292 N N . SER B 1 689 ? 24.763 -39.637 6.106 1.00 27.29 690 SER B N 1
ATOM 12293 C CA . SER B 1 689 ? 24.607 -39.100 7.470 1.00 26.40 690 SER B CA 1
ATOM 12294 C C . SER B 1 689 ? 23.326 -38.267 7.640 1.00 26.65 690 SER B C 1
ATOM 12295 O O . SER B 1 689 ? 22.796 -37.735 6.654 1.00 24.37 690 SER B O 1
ATOM 12298 N N . PRO B 1 690 ? 22.801 -38.183 8.880 1.00 24.89 691 PRO B N 1
ATOM 12299 C CA . PRO B 1 690 ? 21.690 -37.274 9.148 1.00 24.04 691 PRO B CA 1
ATOM 12300 C C . PRO B 1 690 ? 21.938 -35.851 8.651 1.00 23.20 691 PRO B C 1
ATOM 12301 O O . PRO B 1 690 ? 21.046 -35.254 8.038 1.00 23.09 691 PRO B O 1
ATOM 12305 N N . ALA B 1 691 ? 23.127 -35.303 8.921 1.00 23.48 692 ALA B N 1
ATOM 12306 C CA . ALA B 1 691 ? 23.469 -33.944 8.461 1.00 21.00 692 ALA B CA 1
ATOM 12307 C C . ALA B 1 691 ? 23.417 -33.799 6.941 1.00 21.54 692 ALA B C 1
ATOM 12308 O O . ALA B 1 691 ? 22.957 -32.789 6.437 1.00 20.87 692 ALA B O 1
ATOM 12310 N N . ALA B 1 692 ? 23.919 -34.790 6.219 1.00 21.95 693 ALA B N 1
ATOM 12311 C CA . ALA B 1 692 ? 23.876 -34.744 4.766 1.00 21.76 693 ALA B CA 1
ATOM 12312 C C . ALA B 1 692 ? 22.427 -34.822 4.263 1.00 24.95 693 ALA B C 1
ATOM 12313 O O . ALA B 1 692 ? 22.042 -34.069 3.351 1.00 24.88 693 ALA B O 1
ATOM 12315 N N . ARG B 1 693 ? 21.613 -35.697 4.871 1.00 21.98 694 ARG B N 1
ATOM 12316 C CA . ARG B 1 693 ? 20.181 -35.758 4.505 1.00 25.02 694 ARG B CA 1
ATOM 12317 C C . ARG B 1 693 ? 19.475 -34.427 4.719 1.00 23.76 694 ARG B C 1
ATOM 12318 O O . ARG B 1 693 ? 18.691 -33.974 3.880 1.00 24.69 694 ARG B O 1
ATOM 12326 N N . TYR B 1 694 ? 19.760 -33.799 5.848 1.00 22.44 695 TYR B N 1
ATOM 12327 C CA . TYR B 1 694 ? 19.188 -32.498 6.154 1.00 22.64 695 TYR B CA 1
ATOM 12328 C C . TYR B 1 694 ? 19.611 -31.450 5.114 1.00 21.39 695 TYR B C 1
ATOM 12329 O O . TYR B 1 694 ? 18.765 -30.689 4.636 1.00 21.11 695 TYR B O 1
ATOM 12338 N N . LEU B 1 695 ? 20.895 -31.429 4.750 1.00 20.89 696 LEU B N 1
ATOM 12339 C CA . LEU B 1 695 ? 21.431 -30.372 3.870 1.00 19.92 696 LEU B CA 1
ATOM 12340 C C . LEU B 1 695 ? 20.976 -30.631 2.434 1.00 20.04 696 LEU B C 1
ATOM 12341 O O . LEU B 1 695 ? 20.663 -29.702 1.688 1.00 20.68 696 LEU B O 1
ATOM 12346 N N . THR B 1 696 ? 20.877 -31.905 2.086 1.00 22.18 697 THR B N 1
ATOM 12347 C CA . THR B 1 696 ? 20.283 -32.325 0.817 1.00 24.66 697 THR B CA 1
ATOM 12348 C C . THR B 1 696 ? 18.819 -31.884 0.704 1.00 27.10 697 THR B C 1
ATOM 12349 O O . THR B 1 696 ? 18.412 -31.354 -0.324 1.00 28.56 697 THR B O 1
ATOM 12353 N N . ASN B 1 697 ? 18.037 -32.099 1.762 1.00 27.10 698 ASN B N 1
ATOM 12354 C CA . ASN B 1 697 ? 16.645 -31.643 1.784 1.00 26.99 698 ASN B CA 1
ATOM 12355 C C . ASN B 1 697 ? 16.535 -30.126 1.653 1.00 26.31 698 ASN B C 1
ATOM 12356 O O . ASN B 1 697 ? 15.507 -29.628 1.209 1.00 26.08 698 ASN B O 1
ATOM 12361 N N . ARG B 1 698 ? 17.591 -29.413 2.033 1.00 22.01 699 ARG B N 1
ATOM 12362 C CA . ARG B 1 698 ? 17.639 -27.952 1.857 1.00 24.83 699 ARG B CA 1
ATOM 12363 C C . ARG B 1 698 ? 18.243 -27.525 0.522 1.00 25.04 699 ARG B C 1
ATOM 12364 O O . ARG B 1 698 ? 18.413 -26.320 0.256 1.00 28.21 699 ARG B O 1
ATOM 12372 N N . GLY B 1 699 ? 18.533 -28.514 -0.325 1.00 24.87 700 GLY B N 1
ATOM 12373 C CA . GLY B 1 699 ? 18.838 -28.278 -1.744 1.00 25.29 700 GLY B CA 1
ATOM 12374 C C . GLY B 1 699 ? 20.307 -28.175 -2.098 1.00 24.18 700 GLY B C 1
ATOM 12375 O O . GLY B 1 699 ? 20.658 -27.680 -3.169 1.00 25.13 700 GLY B O 1
ATOM 12376 N N . LEU B 1 700 ? 21.169 -28.658 -1.206 1.00 22.36 701 LEU B N 1
ATOM 12377 C CA . LEU B 1 700 ? 22.609 -28.512 -1.377 1.00 22.32 701 LEU B CA 1
ATOM 12378 C C . LEU B 1 700 ? 23.211 -29.793 -1.955 1.00 22.64 701 LEU B C 1
ATOM 12379 O O . LEU B 1 700 ? 22.719 -30.870 -1.706 1.00 24.39 701 LEU B O 1
ATOM 12384 N N . THR B 1 701 ? 24.280 -29.646 -2.722 1.00 24.13 702 THR B N 1
ATOM 12385 C CA . THR B 1 701 ? 25.043 -30.808 -3.221 1.00 23.73 702 THR B CA 1
ATOM 12386 C C . THR B 1 701 ? 26.214 -31.079 -2.259 1.00 24.01 702 THR B C 1
ATOM 12387 O O . THR B 1 701 ? 26.564 -30.211 -1.488 1.00 22.13 702 THR B O 1
ATOM 12391 N N . PRO B 1 702 ? 26.799 -32.300 -2.267 1.00 23.48 703 PRO B N 1
ATOM 12392 C CA . PRO B 1 702 ? 27.900 -32.544 -1.308 1.00 22.95 703 PRO B CA 1
ATOM 12393 C C . PRO B 1 702 ? 29.027 -31.503 -1.319 1.00 23.56 703 PRO B C 1
ATOM 12394 O O . PRO B 1 702 ? 29.578 -31.172 -0.267 1.00 22.75 703 PRO B O 1
ATOM 12398 N N . ARG B 1 703 ? 29.341 -30.969 -2.494 1.00 21.58 704 ARG B N 1
ATOM 12399 C CA . ARG B 1 703 ? 30.445 -30.048 -2.641 1.00 22.26 704 ARG B CA 1
ATOM 12400 C C . ARG B 1 703 ? 30.129 -28.723 -1.960 1.00 21.43 704 ARG B C 1
ATOM 12401 O O . ARG B 1 703 ? 31.034 -27.938 -1.687 1.00 23.26 704 ARG B O 1
ATOM 12409 N N . GLU B 1 704 ? 28.848 -28.495 -1.684 1.00 20.78 705 GLU B N 1
ATOM 12410 C CA . GLU B 1 704 ? 28.415 -27.307 -0.938 1.00 21.86 705 GLU B CA 1
ATOM 12411 C C . GLU B 1 704 ? 28.232 -27.555 0.552 1.00 21.39 705 GLU B C 1
ATOM 12412 O O . GLU B 1 704 ? 27.871 -26.637 1.276 1.00 20.07 705 GLU B O 1
ATOM 12418 N N . PHE B 1 705 ? 28.408 -28.798 1.000 1.00 19.10 706 PHE B N 1
ATOM 12419 C CA . PHE B 1 705 ? 28.184 -29.106 2.403 1.00 20.78 706 PHE B CA 1
ATOM 12420 C C . PHE B 1 705 ? 29.044 -28.237 3.314 1.00 21.64 706 PHE B C 1
ATOM 12421 O O . PHE B 1 705 ? 28.571 -27.752 4.358 1.00 19.84 706 PHE B O 1
ATOM 12429 N N . ASN B 1 706 ? 30.313 -28.083 2.928 1.00 19.89 707 ASN B N 1
ATOM 12430 C CA . ASN B 1 706 ? 31.314 -27.445 3.779 1.00 21.37 707 ASN B CA 1
ATOM 12431 C C . ASN B 1 706 ? 31.549 -28.366 4.977 1.00 21.36 707 ASN B C 1
ATOM 12432 O O . ASN B 1 706 ? 31.050 -29.508 5.019 1.00 20.70 707 ASN B O 1
ATOM 12437 N N . SER B 1 707 ? 32.319 -27.898 5.943 1.00 19.35 708 SER B N 1
ATOM 12438 C CA . SER B 1 707 ? 32.666 -28.722 7.095 1.00 21.63 708 SER B CA 1
ATOM 12439 C C . SER B 1 707 ? 31.664 -28.623 8.244 1.00 19.76 708 SER B C 1
ATOM 12440 O O . SER B 1 707 ? 30.840 -27.727 8.294 1.00 18.47 708 SER B O 1
ATOM 12443 N N . TYR B 1 708 ? 31.736 -29.573 9.167 1.00 21.70 709 TYR B N 1
ATOM 12444 C CA . TYR B 1 708 ? 30.891 -29.518 10.350 1.00 18.96 709 TYR B CA 1
ATOM 12445 C C . TYR B 1 708 ? 31.185 -28.290 11.166 1.00 17.74 709 TYR B C 1
ATOM 12446 O O . TYR B 1 708 ? 30.259 -27.614 11.607 1.00 20.87 709 TYR B O 1
ATOM 12455 N N . GLY B 1 709 ? 32.467 -27.981 11.366 1.00 21.39 710 GLY B N 1
ATOM 12456 C CA . GLY B 1 709 ? 32.864 -26.773 12.095 1.00 19.47 710 GLY B CA 1
ATOM 12457 C C . GLY B 1 709 ? 32.297 -25.499 11.478 1.00 20.70 710 GLY B C 1
ATOM 12458 O O . GLY B 1 709 ? 31.896 -24.588 12.203 1.00 18.32 710 GLY B O 1
ATOM 12459 N N . SER B 1 710 ? 32.228 -25.423 10.146 1.00 21.42 711 SER B N 1
ATOM 12460 C CA . SER B 1 710 ? 31.573 -24.237 9.475 1.00 18.27 711 SER B CA 1
ATOM 12461 C C . SER B 1 710 ? 30.066 -24.136 9.721 1.00 19.44 711 SER B C 1
ATOM 12462 O O . SER B 1 710 ? 29.459 -23.054 9.538 1.00 21.18 711 SER B O 1
ATOM 12465 N N . ARG B 1 711 ? 29.468 -25.238 10.151 1.00 20.23 712 ARG B N 1
ATOM 12466 C CA . ARG B 1 711 ? 28.012 -25.302 10.342 1.00 19.06 712 ARG B CA 1
ATOM 12467 C C . ARG B 1 711 ? 27.588 -25.088 11.794 1.00 19.95 712 ARG B C 1
ATOM 12468 O O . ARG B 1 711 ? 26.412 -25.292 12.141 1.00 20.24 712 ARG B O 1
ATOM 12476 N N . ARG B 1 712 ? 28.525 -24.620 12.630 1.00 17.75 713 ARG B N 1
ATOM 12477 C CA . ARG B 1 712 ? 28.285 -24.538 14.080 1.00 18.82 713 ARG B CA 1
ATOM 12478 C C . ARG B 1 712 ? 27.244 -23.526 14.509 1.00 18.40 713 ARG B C 1
ATOM 12479 O O . ARG B 1 712 ? 26.776 -23.522 15.666 1.00 20.48 713 ARG B O 1
ATOM 12487 N N . GLY B 1 713 ? 26.871 -22.655 13.584 1.00 20.16 714 GLY B N 1
ATOM 12488 C CA . GLY B 1 713 ? 25.863 -21.667 13.895 1.00 20.30 714 GLY B CA 1
ATOM 12489 C C . GLY B 1 713 ? 24.495 -22.189 13.546 1.00 18.74 714 GLY B C 1
ATOM 12490 O O . GLY B 1 713 ? 23.531 -21.459 13.636 1.00 18.89 714 GLY B O 1
ATOM 12491 N N . ASN B 1 714 ? 24.432 -23.454 13.147 1.00 18.73 715 ASN B N 1
ATOM 12492 C CA . ASN B 1 714 ? 23.184 -24.110 12.793 1.00 19.53 715 ASN B CA 1
ATOM 12493 C C . ASN B 1 714 ? 23.025 -25.364 13.659 1.00 17.72 715 ASN B C 1
ATOM 12494 O O . ASN B 1 714 ? 23.574 -26.399 13.374 1.00 20.50 715 ASN B O 1
ATOM 12499 N N . ASP B 1 715 ? 22.255 -25.244 14.728 1.00 18.70 716 ASP B N 1
ATOM 12500 C CA . ASP B 1 715 ? 21.971 -26.396 15.608 1.00 18.94 716 ASP B CA 1
ATOM 12501 C C . ASP B 1 715 ? 21.352 -27.612 14.951 1.00 19.82 716 ASP B C 1
ATOM 12502 O O . ASP B 1 715 ? 21.549 -28.741 15.420 1.00 19.87 716 ASP B O 1
ATOM 12507 N N . ALA B 1 716 ? 20.586 -27.414 13.879 1.00 20.92 717 ALA B N 1
ATOM 12508 C CA . ALA B 1 716 ? 19.981 -28.529 13.159 1.00 18.36 717 ALA B CA 1
ATOM 12509 C C . ALA B 1 716 ? 21.036 -29.469 12.590 1.00 20.37 717 ALA B C 1
ATOM 12510 O O . ALA B 1 716 ? 20.924 -30.709 12.725 1.00 22.59 717 ALA B O 1
ATOM 12512 N N . VAL B 1 717 ? 22.071 -28.884 11.974 1.00 17.36 718 VAL B N 1
ATOM 12513 C CA . VAL B 1 717 ? 23.239 -29.625 11.465 1.00 21.39 718 VAL B CA 1
ATOM 12514 C C . VAL B 1 717 ? 24.091 -30.226 12.585 1.00 20.71 718 VAL B C 1
ATOM 12515 O O . VAL B 1 717 ? 24.553 -31.375 12.488 1.00 22.00 718 VAL B O 1
ATOM 12519 N N . MET B 1 718 ? 24.311 -29.455 13.644 1.00 21.58 719 MET B N 1
ATOM 12520 C CA . MET B 1 718 ? 25.234 -29.911 14.689 1.00 20.33 719 MET B CA 1
ATOM 12521 C C . MET B 1 718 ? 24.644 -31.010 15.537 1.00 18.85 719 MET B C 1
ATOM 12522 O O . MET B 1 718 ? 25.377 -31.895 15.939 1.00 21.10 719 MET B O 1
ATOM 12527 N N . ALA B 1 719 ? 23.329 -30.976 15.798 1.00 17.70 720 ALA B N 1
ATOM 12528 C CA . ALA B 1 719 ? 22.689 -32.114 16.494 1.00 19.36 720 ALA B CA 1
ATOM 12529 C C . ALA B 1 719 ? 22.813 -33.366 15.624 1.00 17.63 720 ALA B C 1
ATOM 12530 O O . ALA B 1 719 ? 23.066 -34.499 16.101 1.00 20.54 720 ALA B O 1
ATOM 12532 N N . ARG B 1 720 ? 22.576 -33.170 14.332 1.00 19.20 721 ARG B N 1
ATOM 12533 C CA . ARG B 1 720 ? 22.675 -34.262 13.370 1.00 20.56 721 ARG B CA 1
ATOM 12534 C C . ARG B 1 720 ? 24.096 -34.817 13.283 1.00 20.18 721 ARG B C 1
ATOM 12535 O O . ARG B 1 720 ? 24.289 -36.011 13.086 1.00 20.58 721 ARG B O 1
ATOM 12543 N N . GLY B 1 721 ? 25.088 -33.947 13.460 1.00 20.56 722 GLY B N 1
ATOM 12544 C CA . GLY B 1 721 ? 26.491 -34.375 13.451 1.00 19.57 722 GLY B CA 1
ATOM 12545 C C . GLY B 1 721 ? 27.029 -34.892 14.773 1.00 20.92 722 GLY B C 1
ATOM 12546 O O . GLY B 1 721 ? 28.193 -35.285 14.874 1.00 19.93 722 GLY B O 1
ATOM 12547 N N . THR B 1 722 ? 26.197 -34.899 15.804 1.00 19.91 723 THR B N 1
ATOM 12548 C CA . THR B 1 722 ? 26.644 -35.381 17.112 1.00 17.98 723 THR B CA 1
ATOM 12549 C C . THR B 1 722 ? 26.724 -36.911 17.092 1.00 20.51 723 THR B C 1
ATOM 12550 O O . THR B 1 722 ? 25.753 -37.599 16.735 1.00 20.70 723 THR B O 1
ATOM 12554 N N . PHE B 1 723 ? 27.900 -37.405 17.485 1.00 20.67 724 PHE B N 1
ATOM 12555 C CA . PHE B 1 723 ? 28.283 -38.834 17.439 1.00 21.19 724 PHE B CA 1
ATOM 12556 C C . PHE B 1 723 ? 28.307 -39.399 16.019 1.00 21.49 724 PHE B C 1
ATOM 12557 O O . PHE B 1 723 ? 28.260 -40.617 15.804 1.00 22.04 724 PHE B O 1
ATOM 12565 N N . ALA B 1 724 ? 28.438 -38.505 15.052 1.00 19.24 725 ALA B N 1
ATOM 12566 C CA . ALA B 1 724 ? 28.413 -38.883 13.627 1.00 21.66 725 ALA B CA 1
ATOM 12567 C C . ALA B 1 724 ? 29.785 -39.223 13.056 1.00 22.38 725 ALA B C 1
ATOM 12568 O O . ALA B 1 724 ? 29.898 -39.514 11.863 1.00 20.99 725 ALA B O 1
ATOM 12570 N N . ASN B 1 725 ? 30.821 -39.167 13.893 1.00 25.57 726 ASN B N 1
ATOM 12571 C CA . ASN B 1 725 ? 32.185 -39.493 13.470 1.00 24.00 726 ASN B CA 1
ATOM 12572 C C . ASN B 1 725 ? 32.212 -40.941 13.024 1.00 25.29 726 ASN B C 1
ATOM 12573 O O . ASN B 1 725 ? 31.809 -41.830 13.775 1.00 28.07 726 ASN B O 1
ATOM 12578 N N . ILE B 1 726 ? 32.689 -41.166 11.807 1.00 24.77 727 ILE B N 1
ATOM 12579 C CA . ILE B 1 726 ? 32.653 -42.499 11.177 1.00 27.09 727 ILE B CA 1
ATOM 12580 C C . ILE B 1 726 ? 33.543 -43.523 11.857 1.00 27.77 727 ILE B C 1
ATOM 12581 O O . ILE B 1 726 ? 33.531 -44.697 11.490 1.00 28.69 727 ILE B O 1
ATOM 12586 N N . ARG B 1 727 ? 34.308 -43.095 12.855 1.00 28.34 728 ARG B N 1
ATOM 12587 C CA . ARG B 1 727 ? 35.175 -44.003 13.607 1.00 28.61 728 ARG B CA 1
ATOM 12588 C C . ARG B 1 727 ? 34.737 -44.228 15.040 1.00 28.13 728 ARG B C 1
ATOM 12589 O O . ARG B 1 727 ? 35.431 -44.928 15.786 1.00 29.87 728 ARG B O 1
ATOM 12597 N N . LEU B 1 728 ? 33.594 -43.644 15.413 1.00 26.32 729 LEU B N 1
ATOM 12598 C CA . LEU B 1 728 ? 32.970 -43.910 16.705 1.00 24.76 729 LEU B CA 1
ATOM 12599 C C . LEU B 1 728 ? 32.917 -45.408 16.948 1.00 24.08 729 LEU B C 1
ATOM 12600 O O . LEU B 1 728 ? 32.442 -46.164 16.104 1.00 21.21 729 LEU B O 1
ATOM 12605 N N . LEU B 1 729 ? 33.428 -45.831 18.094 1.00 24.83 730 LEU B N 1
ATOM 12606 C CA . LEU B 1 729 ? 33.408 -47.243 18.447 1.00 22.02 730 LEU B CA 1
ATOM 12607 C C . LEU B 1 729 ? 32.414 -47.468 19.578 1.00 22.19 730 LEU B C 1
ATOM 12608 O O . LEU B 1 729 ? 32.775 -47.413 20.763 1.00 24.83 730 LEU B O 1
ATOM 12613 N N . ASN B 1 730 ? 31.158 -47.702 19.207 1.00 21.59 731 ASN B N 1
ATOM 12614 C CA . ASN B 1 730 ? 30.078 -47.946 20.168 1.00 20.28 731 ASN B CA 1
ATOM 12615 C C . ASN B 1 730 ? 30.149 -49.393 20.593 1.00 22.78 731 ASN B C 1
ATOM 12616 O O . ASN B 1 730 ? 30.133 -50.283 19.752 1.00 21.32 731 ASN B O 1
ATOM 12621 N N . ARG B 1 731 ? 30.197 -49.630 21.903 1.00 24.84 732 ARG B N 1
ATOM 12622 C CA . ARG B 1 731 ? 30.294 -50.983 22.409 1.00 25.06 732 ARG B CA 1
ATOM 12623 C C . ARG B 1 731 ? 28.984 -51.779 22.265 1.00 26.81 732 ARG B C 1
ATOM 12624 O O . ARG B 1 731 ? 28.987 -52.987 22.464 1.00 28.08 732 ARG B O 1
ATOM 12632 N N . PHE B 1 732 ? 27.872 -51.122 21.919 1.00 25.50 733 PHE B N 1
ATOM 12633 C CA . PHE B 1 732 ? 26.661 -51.872 21.518 1.00 24.83 733 PHE B CA 1
ATOM 12634 C C . PHE B 1 732 ? 26.830 -52.578 20.172 1.00 25.15 733 PHE B C 1
ATOM 12635 O O . PHE B 1 732 ? 26.187 -53.610 19.895 1.00 21.26 733 PHE B O 1
ATOM 12643 N N . LEU B 1 733 ? 27.654 -52.004 19.303 1.00 24.46 734 LEU B N 1
ATOM 12644 C CA . LEU B 1 733 ? 27.786 -52.544 17.952 1.00 26.24 734 LEU B CA 1
ATOM 12645 C C . LEU B 1 733 ? 29.089 -53.303 17.779 1.00 27.29 734 LEU B C 1
ATOM 12646 O O . LEU B 1 733 ? 29.252 -54.076 16.824 1.00 26.02 734 LEU B O 1
ATOM 12651 N N . ASN B 1 734 ? 30.016 -53.070 18.707 1.00 28.25 735 ASN B N 1
ATOM 12652 C CA . ASN B 1 734 ? 31.373 -53.619 18.633 1.00 30.17 735 ASN B CA 1
ATOM 12653 C C . ASN B 1 734 ? 31.970 -53.531 17.219 1.00 30.31 735 ASN B C 1
ATOM 12654 O O . ASN B 1 734 ? 32.439 -54.523 16.653 1.00 30.17 735 ASN B O 1
ATOM 12659 N N . LYS B 1 735 ? 31.908 -52.311 16.667 1.00 31.39 736 LYS B N 1
ATOM 12660 C CA . LYS B 1 735 ? 32.478 -51.950 15.361 1.00 31.06 736 LYS B CA 1
ATOM 12661 C C . LYS B 1 735 ? 32.508 -50.428 15.267 1.00 30.75 736 LYS B C 1
ATOM 12662 O O . LYS B 1 735 ? 31.735 -49.753 15.950 1.00 29.70 736 LYS B O 1
ATOM 12668 N N . GLN B 1 736 ? 33.376 -49.891 14.406 1.00 29.58 737 GLN B N 1
ATOM 12669 C CA . GLN B 1 736 ? 33.379 -48.451 14.144 1.00 27.98 737 GLN B CA 1
ATOM 12670 C C . GLN B 1 736 ? 32.196 -48.140 13.250 1.00 26.48 737 GLN B C 1
ATOM 12671 O O . GLN B 1 736 ? 32.057 -48.699 12.167 1.00 25.39 737 GLN B O 1
ATOM 12677 N N . ALA B 1 737 ? 31.318 -47.279 13.739 1.00 25.21 738 ALA B N 1
ATOM 12678 C CA . ALA B 1 737 ? 30.155 -46.842 12.991 1.00 23.59 738 ALA B CA 1
ATOM 12679 C C . ALA B 1 737 ? 29.502 -45.727 13.789 1.00 22.74 738 ALA B C 1
ATOM 12680 O O . ALA B 1 737 ? 29.442 -45.809 15.018 1.00 23.74 738 ALA B O 1
ATOM 12682 N N . PRO B 1 738 ? 29.024 -44.663 13.096 1.00 22.75 739 PRO B N 1
ATOM 12683 C CA . PRO B 1 738 ? 28.369 -43.541 13.750 1.00 21.07 739 PRO B CA 1
ATOM 12684 C C . PRO B 1 738 ? 26.927 -43.903 14.116 1.00 23.49 739 PRO B C 1
ATOM 12685 O O . PRO B 1 738 ? 26.006 -43.134 13.866 1.00 25.92 739 PRO B O 1
ATOM 12689 N N . GLN B 1 739 ? 26.744 -45.064 14.730 1.00 23.29 740 GLN B N 1
ATOM 12690 C CA . GLN B 1 739 ? 25.414 -45.631 14.904 1.00 25.75 740 GLN B CA 1
ATOM 12691 C C . GLN B 1 739 ? 25.233 -46.216 16.294 1.00 23.35 740 GLN B C 1
ATOM 12692 O O . GLN B 1 739 ? 26.189 -46.344 17.074 1.00 23.43 740 GLN B O 1
ATOM 12698 N N . THR B 1 740 ? 23.990 -46.544 16.612 1.00 22.93 741 THR B N 1
ATOM 12699 C CA . THR B 1 740 ? 23.683 -47.185 17.883 1.00 24.00 741 THR B CA 1
ATOM 12700 C C . THR B 1 740 ? 22.410 -48.009 17.741 1.00 23.50 741 THR B C 1
ATOM 12701 O O . THR B 1 740 ? 21.786 -48.069 16.661 1.00 21.25 741 THR B O 1
ATOM 12705 N N . ILE B 1 741 ? 22.022 -48.643 18.834 1.00 26.72 742 ILE B N 1
ATOM 12706 C CA . ILE B 1 741 ? 20.853 -49.505 18.799 1.00 27.92 742 ILE B CA 1
ATOM 12707 C C . ILE B 1 741 ? 19.723 -48.781 19.492 1.00 27.84 742 ILE B C 1
ATOM 12708 O O . ILE B 1 741 ? 19.888 -48.324 20.620 1.00 29.46 742 ILE B O 1
ATOM 12713 N N . HIS B 1 742 ? 18.594 -48.639 18.803 1.00 29.15 743 HIS B N 1
ATOM 12714 C CA . HIS B 1 742 ? 17.387 -48.130 19.447 1.00 29.78 743 HIS B CA 1
ATOM 12715 C C . HIS B 1 742 ? 16.811 -49.354 20.133 1.00 29.71 743 HIS B C 1
ATOM 12716 O O . HIS B 1 742 ? 16.300 -50.276 19.483 1.00 31.56 743 HIS B O 1
ATOM 12723 N N . LEU B 1 743 ? 16.964 -49.395 21.455 1.00 30.38 744 LEU B N 1
ATOM 12724 C CA . LEU B 1 743 ? 16.698 -50.624 22.189 1.00 30.58 744 LEU B CA 1
ATOM 12725 C C . LEU B 1 743 ? 15.221 -51.017 22.174 1.00 30.98 744 LEU B C 1
ATOM 12726 O O . LEU B 1 743 ? 14.918 -52.182 21.977 1.00 31.36 744 LEU B O 1
ATOM 12731 N N . PRO B 1 744 ? 14.294 -50.049 22.363 1.00 30.52 745 PRO B N 1
ATOM 12732 C CA . PRO B 1 744 ? 12.890 -50.451 22.268 1.00 29.69 745 PRO B CA 1
ATOM 12733 C C . PRO B 1 744 ? 12.586 -51.299 21.021 1.00 30.29 745 PRO B C 1
ATOM 12734 O O . PRO B 1 744 ? 11.887 -52.298 21.137 1.00 27.71 745 PRO B O 1
ATOM 12738 N N . SER B 1 745 ? 13.119 -50.912 19.857 1.00 30.04 746 SER B N 1
ATOM 12739 C CA . SER B 1 745 ? 12.868 -51.650 18.607 1.00 30.07 746 SER B CA 1
ATOM 12740 C C . SER B 1 745 ? 13.902 -52.731 18.247 1.00 30.51 746 SER B C 1
ATOM 12741 O O . SER B 1 745 ? 13.559 -53.699 17.565 1.00 30.54 746 SER B O 1
ATOM 12744 N N . GLY B 1 746 ? 15.141 -52.572 18.713 1.00 30.25 747 GLY B N 1
ATOM 12745 C CA . GLY B 1 746 ? 16.272 -53.396 18.273 1.00 28.81 747 GLY B CA 1
ATOM 12746 C C . GLY B 1 746 ? 16.949 -52.861 17.010 1.00 30.26 747 GLY B C 1
ATOM 12747 O O . GLY B 1 746 ? 17.951 -53.412 16.543 1.00 27.98 747 GLY B O 1
ATOM 12748 N N . GLU B 1 747 ? 16.415 -51.773 16.461 1.00 29.16 748 GLU B N 1
ATOM 12749 C CA . GLU B 1 747 ? 16.915 -51.210 15.199 1.00 30.28 748 GLU B CA 1
ATOM 12750 C C . GLU B 1 747 ? 18.216 -50.437 15.361 1.00 30.09 748 GLU B C 1
ATOM 12751 O O . GLU B 1 747 ? 18.352 -49.602 16.275 1.00 28.19 748 GLU B O 1
ATOM 12757 N N . ILE B 1 748 ? 19.147 -50.701 14.446 1.00 28.79 749 ILE B N 1
ATOM 12758 C CA . ILE B 1 748 ? 20.420 -49.979 14.362 1.00 27.45 749 ILE B CA 1
ATOM 12759 C C . ILE B 1 748 ? 20.240 -48.752 13.474 1.00 27.02 749 ILE B C 1
ATOM 12760 O O . ILE B 1 748 ? 19.849 -48.875 12.305 1.00 26.20 749 ILE B O 1
ATOM 12765 N N . LEU B 1 749 ? 20.538 -47.576 14.034 1.00 24.43 750 LEU B N 1
ATOM 12766 C CA . LEU B 1 749 ? 20.241 -46.304 13.394 1.00 25.60 750 LEU B CA 1
ATOM 12767 C C . LEU B 1 749 ? 21.415 -45.342 13.593 1.00 25.96 750 LEU B C 1
ATOM 12768 O O . LEU B 1 749 ? 22.209 -45.512 14.529 1.00 25.89 750 LEU B O 1
ATOM 12773 N N . ASP B 1 750 ? 21.535 -44.334 12.728 1.00 24.22 751 ASP B N 1
ATOM 12774 C CA . ASP B 1 750 ? 22.496 -43.255 12.985 1.00 23.98 751 ASP B CA 1
ATOM 12775 C C . ASP B 1 750 ? 22.122 -42.641 14.332 1.00 23.06 751 ASP B C 1
ATOM 12776 O O . ASP B 1 750 ? 20.953 -42.603 14.678 1.00 27.45 751 ASP B O 1
ATOM 12781 N N . VAL B 1 751 ? 23.093 -42.175 15.106 1.00 23.56 752 VAL B N 1
ATOM 12782 C CA . VAL B 1 751 ? 22.834 -41.816 16.513 1.00 20.37 752 VAL B CA 1
ATOM 12783 C C . VAL B 1 751 ? 21.751 -40.737 16.660 1.00 21.09 752 VAL B C 1
ATOM 12784 O O . VAL B 1 751 ? 20.876 -40.840 17.523 1.00 23.90 752 VAL B O 1
ATOM 12788 N N . PHE B 1 752 ? 21.817 -39.698 15.838 1.00 22.45 753 PHE B N 1
ATOM 12789 C CA . PHE B 1 752 ? 20.770 -38.676 15.845 1.00 22.21 753 PHE B CA 1
ATOM 12790 C C . PHE B 1 752 ? 19.375 -39.284 15.627 1.00 24.45 753 PHE B C 1
ATOM 12791 O O . PHE B 1 752 ? 18.392 -38.871 16.261 1.00 24.66 753 PHE B O 1
ATOM 12799 N N . ASP B 1 753 ? 19.300 -40.290 14.759 1.00 25.84 754 ASP B N 1
ATOM 12800 C CA . ASP B 1 753 ? 18.013 -40.846 14.376 1.00 23.15 754 ASP B CA 1
ATOM 12801 C C . ASP B 1 753 ? 17.437 -41.653 15.526 1.00 23.13 754 ASP B C 1
ATOM 12802 O O . ASP B 1 753 ? 16.246 -41.549 15.836 1.00 23.53 754 ASP B O 1
ATOM 12807 N N . ALA B 1 754 ? 18.296 -42.434 16.170 1.00 21.22 755 ALA B N 1
ATOM 12808 C CA . ALA B 1 754 ? 17.911 -43.175 17.367 1.00 22.85 755 ALA B CA 1
ATOM 12809 C C . ALA B 1 754 ? 17.462 -42.207 18.459 1.00 22.47 755 ALA B C 1
ATOM 12810 O O . ALA B 1 754 ? 16.427 -42.422 19.090 1.00 23.83 755 ALA B O 1
ATOM 12812 N N . ALA B 1 755 ? 18.221 -41.131 18.665 1.00 21.14 756 ALA B N 1
ATOM 12813 C CA . ALA B 1 755 ? 17.902 -40.194 19.738 1.00 20.40 756 ALA B CA 1
ATOM 12814 C C . ALA B 1 755 ? 16.521 -39.599 19.533 1.00 20.63 756 ALA B C 1
ATOM 12815 O O . ALA B 1 755 ? 15.774 -39.465 20.508 1.00 21.05 756 ALA B O 1
ATOM 12817 N N . GLU B 1 756 ? 16.182 -39.273 18.279 1.00 21.95 757 GLU B N 1
ATOM 12818 C CA . GLU B 1 756 ? 14.836 -38.755 17.909 1.00 25.90 757 GLU B CA 1
ATOM 12819 C C . GLU B 1 756 ? 13.715 -39.709 18.345 1.00 24.54 757 GLU B C 1
ATOM 12820 O O . GLU B 1 756 ? 12.707 -39.285 18.927 1.00 25.80 757 GLU B O 1
ATOM 12826 N N . ARG B 1 757 ? 13.893 -41.001 18.102 1.00 26.31 758 ARG B N 1
ATOM 12827 C CA . ARG B 1 757 ? 12.892 -41.965 18.506 1.00 24.09 758 ARG B CA 1
ATOM 12828 C C . ARG B 1 757 ? 12.640 -41.885 19.988 1.00 24.16 758 ARG B C 1
ATOM 12829 O O . ARG B 1 757 ? 11.497 -41.827 20.438 1.00 23.27 758 ARG B O 1
ATOM 12837 N N . TYR B 1 758 ? 13.728 -41.909 20.748 1.00 22.03 759 TYR B N 1
ATOM 12838 C CA . TYR B 1 758 ? 13.657 -41.854 22.196 1.00 23.09 759 TYR B CA 1
ATOM 12839 C C . TYR B 1 758 ? 12.936 -40.585 22.657 1.00 23.55 759 TYR B C 1
ATOM 12840 O O . TYR B 1 758 ? 12.010 -40.643 23.480 1.00 24.21 759 TYR B O 1
ATOM 12849 N N . GLN B 1 759 ? 13.366 -39.458 22.107 1.00 22.69 760 GLN B N 1
ATOM 12850 C CA . GLN B 1 759 ? 12.816 -38.149 22.459 1.00 24.71 760 GLN B CA 1
ATOM 12851 C C . GLN B 1 759 ? 11.325 -38.068 22.145 1.00 24.45 760 GLN B C 1
ATOM 12852 O O . GLN B 1 759 ? 10.542 -37.493 22.920 1.00 25.96 760 GLN B O 1
ATOM 12858 N N . GLN B 1 760 ? 10.932 -38.635 21.013 1.00 22.86 761 GLN B N 1
ATOM 12859 C CA . GLN B 1 760 ? 9.524 -38.641 20.612 1.00 24.84 761 GLN B CA 1
ATOM 12860 C C . GLN B 1 760 ? 8.657 -39.380 21.620 1.00 24.67 761 GLN B C 1
ATOM 12861 O O . GLN B 1 760 ? 7.545 -38.941 21.925 1.00 21.46 761 GLN B O 1
ATOM 12867 N N . ALA B 1 761 ? 9.194 -40.486 22.140 1.00 21.77 762 ALA B N 1
ATOM 12868 C CA . ALA B 1 761 ? 8.544 -41.276 23.188 1.00 25.07 762 ALA B CA 1
ATOM 12869 C C . ALA B 1 761 ? 8.682 -40.689 24.603 1.00 26.18 762 ALA B C 1
ATOM 12870 O O . ALA B 1 761 ? 8.116 -41.232 25.562 1.00 25.51 762 ALA B O 1
ATOM 12872 N N . GLY B 1 762 ? 9.430 -39.593 24.725 1.00 26.94 763 GLY B N 1
ATOM 12873 C CA . GLY B 1 762 ? 9.603 -38.876 25.995 1.00 26.89 763 GLY B CA 1
ATOM 12874 C C . GLY B 1 762 ? 10.563 -39.538 26.958 1.00 27.19 763 GLY B C 1
ATOM 12875 O O . GLY B 1 762 ? 10.433 -39.383 28.172 1.00 27.23 763 GLY B O 1
ATOM 12876 N N . LEU B 1 763 ? 11.537 -40.255 26.409 1.00 27.19 764 LEU B N 1
ATOM 12877 C CA . LEU B 1 763 ? 12.459 -41.074 27.201 1.00 26.91 764 LEU B CA 1
ATOM 12878 C C . LEU B 1 763 ? 13.806 -40.381 27.428 1.00 26.85 764 LEU B C 1
ATOM 12879 O O . LEU B 1 763 ? 14.501 -40.030 26.463 1.00 25.97 764 LEU B O 1
ATOM 12884 N N . PRO B 1 764 ? 14.179 -40.177 28.710 1.00 25.41 765 PRO B N 1
ATOM 12885 C CA . PRO B 1 764 ? 15.485 -39.584 29.006 1.00 24.72 765 PRO B CA 1
ATOM 12886 C C . PRO B 1 764 ? 16.626 -40.479 28.503 1.00 24.24 765 PRO B C 1
ATOM 12887 O O . PRO B 1 764 ? 16.426 -41.691 28.327 1.00 22.27 765 PRO B O 1
ATOM 12891 N N . LEU B 1 765 ? 17.792 -39.874 28.250 1.00 24.70 766 LEU B N 1
ATOM 12892 C CA . LEU B 1 765 ? 18.973 -40.605 27.766 1.00 24.30 766 LEU B CA 1
ATOM 12893 C C . LEU B 1 765 ? 20.196 -40.316 28.616 1.00 23.32 766 LEU B C 1
ATOM 12894 O O . LEU B 1 765 ? 20.312 -39.248 29.195 1.00 24.50 766 LEU B O 1
ATOM 12899 N N . ILE B 1 766 ? 21.104 -41.281 28.693 1.00 23.21 767 ILE B N 1
ATOM 12900 C CA . ILE B 1 766 ? 22.435 -41.049 29.267 1.00 22.64 767 ILE B CA 1
ATOM 12901 C C . ILE B 1 766 ? 23.478 -41.703 28.359 1.00 20.41 767 ILE B C 1
ATOM 12902 O O . ILE B 1 766 ? 23.127 -42.436 27.472 1.00 20.60 767 ILE B O 1
ATOM 12907 N N . VAL B 1 767 ? 24.746 -41.393 28.571 1.00 21.71 768 VAL B N 1
ATOM 12908 C CA . VAL B 1 767 ? 25.860 -42.012 27.840 1.00 18.92 768 VAL B CA 1
ATOM 12909 C C . VAL B 1 767 ? 26.748 -42.673 28.862 1.00 21.49 768 VAL B C 1
ATOM 12910 O O . VAL B 1 767 ? 27.073 -42.068 29.883 1.00 19.29 768 VAL B O 1
ATOM 12914 N N . LEU B 1 768 ? 27.105 -43.935 28.621 1.00 20.38 769 LEU B N 1
ATOM 12915 C CA . LEU B 1 768 ? 28.138 -44.584 29.422 1.00 23.27 769 LEU B CA 1
ATOM 12916 C C . LEU B 1 768 ? 29.475 -44.443 28.689 1.00 25.00 769 LEU B C 1
ATOM 12917 O O . LEU B 1 768 ? 29.528 -44.578 27.461 1.00 27.78 769 LEU B O 1
ATOM 12922 N N . ALA B 1 769 ? 30.544 -44.146 29.423 1.00 25.66 770 ALA B N 1
ATOM 12923 C CA . ALA B 1 769 ? 31.878 -44.058 28.820 1.00 24.67 770 ALA B CA 1
ATOM 12924 C C . ALA B 1 769 ? 32.980 -44.503 29.778 1.00 24.67 770 ALA B C 1
ATOM 12925 O O . ALA B 1 769 ? 32.740 -44.646 30.970 1.00 24.04 770 ALA B O 1
ATOM 12927 N N . GLY B 1 770 ? 34.180 -44.732 29.241 1.00 23.51 771 GLY B N 1
ATOM 12928 C CA . GLY B 1 770 ? 35.331 -45.152 30.039 1.00 23.12 771 GLY B CA 1
ATOM 12929 C C . GLY B 1 770 ? 36.193 -43.993 30.509 1.00 25.58 771 GLY B C 1
ATOM 12930 O O . GLY B 1 770 ? 35.675 -42.967 30.989 1.00 23.69 771 GLY B O 1
ATOM 12931 N N . LYS B 1 771 ? 37.508 -44.164 30.349 1.00 24.39 772 LYS B N 1
ATOM 12932 C CA . LYS B 1 771 ? 38.516 -43.199 30.815 1.00 25.72 772 LYS B CA 1
ATOM 12933 C C . LYS B 1 771 ? 38.716 -42.044 29.835 1.00 26.70 772 LYS B C 1
ATOM 12934 O O . LYS B 1 771 ? 38.476 -42.198 28.637 1.00 28.06 772 LYS B O 1
ATOM 12940 N N . GLU B 1 772 ? 39.125 -40.886 30.368 1.00 27.60 773 GLU B N 1
ATOM 12941 C CA . GLU B 1 772 ? 39.562 -39.736 29.574 1.00 26.87 773 GLU B CA 1
ATOM 12942 C C . GLU B 1 772 ? 38.483 -39.265 28.567 1.00 26.19 773 GLU B C 1
ATOM 12943 O O . GLU B 1 772 ? 38.794 -38.869 27.444 1.00 25.43 773 GLU B O 1
ATOM 12949 N N . TYR B 1 773 ? 37.219 -39.320 28.979 1.00 25.03 774 TYR B N 1
ATOM 12950 C CA . TYR B 1 773 ? 36.090 -38.932 28.112 1.00 23.06 774 TYR B CA 1
ATOM 12951 C C . TYR B 1 773 ? 36.122 -37.443 27.767 1.00 23.79 774 TYR B C 1
ATOM 12952 O O . TYR B 1 773 ? 36.264 -36.614 28.669 1.00 25.90 774 TYR B O 1
ATOM 12961 N N . GLY B 1 774 ? 36.001 -37.114 26.476 1.00 22.48 775 GLY B N 1
ATOM 12962 C CA . GLY B 1 774 ? 36.000 -35.722 26.004 1.00 24.13 775 GLY B CA 1
ATOM 12963 C C . GLY B 1 774 ? 37.349 -35.084 25.711 1.00 24.04 775 GLY B C 1
ATOM 12964 O O . GLY B 1 774 ? 37.476 -33.841 25.652 1.00 24.16 775 GLY B O 1
ATOM 12965 N N . ALA B 1 775 ? 38.364 -35.912 25.515 1.00 22.80 776 ALA B N 1
ATOM 12966 C CA . ALA B 1 775 ? 39.717 -35.412 25.254 1.00 25.22 776 ALA B CA 1
ATOM 12967 C C . ALA B 1 775 ? 39.747 -34.526 24.014 1.00 25.75 776 ALA B C 1
ATOM 12968 O O . ALA B 1 775 ? 38.888 -34.644 23.134 1.00 27.27 776 ALA B O 1
ATOM 12970 N N . GLY B 1 776 ? 40.703 -33.602 23.982 1.00 25.85 777 GLY B N 1
ATOM 12971 C CA . GLY B 1 776 ? 41.046 -32.887 22.770 1.00 23.53 777 GLY B CA 1
ATOM 12972 C C . GLY B 1 776 ? 40.425 -31.524 22.686 1.00 23.30 777 GLY B C 1
ATOM 12973 O O . GLY B 1 776 ? 40.550 -30.712 23.608 1.00 25.06 777 GLY B O 1
ATOM 12974 N N . SER B 1 777 ? 39.708 -31.302 21.585 1.00 22.24 778 SER B N 1
ATOM 12975 C CA . SER B 1 777 ? 39.211 -29.977 21.210 1.00 22.50 778 SER B CA 1
ATOM 12976 C C . SER B 1 777 ? 38.332 -29.340 22.265 1.00 19.28 778 SER B C 1
ATOM 12977 O O . SER B 1 777 ? 37.652 -30.022 22.995 1.00 24.07 778 SER B O 1
ATOM 12980 N N . SER B 1 778 ? 38.336 -28.007 22.355 1.00 22.30 779 SER B N 1
ATOM 12981 C CA . SER B 1 778 ? 37.506 -27.339 23.374 1.00 19.29 779 SER B CA 1
ATOM 12982 C C . SER B 1 778 ? 36.022 -27.248 22.984 1.00 19.78 779 SER B C 1
ATOM 12983 O O . SER B 1 778 ? 35.191 -26.773 23.772 1.00 19.31 779 SER B O 1
ATOM 12986 N N . ARG B 1 779 ? 35.692 -27.633 21.752 1.00 18.56 780 ARG B N 1
ATOM 12987 C CA . ARG B 1 779 ? 34.358 -27.347 21.166 1.00 20.89 780 ARG B CA 1
ATOM 12988 C C . ARG B 1 779 ? 33.162 -27.608 22.093 1.00 21.36 780 ARG B C 1
ATOM 12989 O O . ARG B 1 779 ? 32.940 -28.741 22.514 1.00 18.93 780 ARG B O 1
ATOM 12997 N N . ASP B 1 780 ? 32.357 -26.591 22.366 1.00 19.89 781 ASP B N 1
ATOM 12998 C CA . ASP B 1 780 ? 31.196 -26.808 23.268 1.00 18.68 781 ASP B CA 1
ATOM 12999 C C . ASP B 1 780 ? 30.014 -27.512 22.573 1.00 18.87 781 ASP B C 1
ATOM 13000 O O . ASP B 1 780 ? 29.064 -27.947 23.250 1.00 18.48 781 ASP B O 1
ATOM 13005 N N . TRP B 1 781 ? 30.103 -27.686 21.250 1.00 17.52 782 TRP B N 1
ATOM 13006 C CA . TRP B 1 781 ? 29.145 -28.547 20.530 1.00 20.50 782 TRP B CA 1
ATOM 13007 C C . TRP B 1 781 ? 29.211 -29.997 20.975 1.00 20.37 782 TRP B C 1
ATOM 13008 O O . TRP B 1 781 ? 28.236 -30.742 20.820 1.00 22.19 782 TRP B O 1
ATOM 13019 N N . ALA B 1 782 ? 30.332 -30.406 21.569 1.00 19.34 783 ALA B N 1
ATOM 13020 C CA . ALA B 1 782 ? 30.419 -31.763 22.138 1.00 18.74 783 ALA B CA 1
ATOM 13021 C C . ALA B 1 782 ? 29.571 -31.840 23.424 1.00 20.22 783 ALA B C 1
ATOM 13022 O O . ALA B 1 782 ? 29.308 -32.922 23.927 1.00 20.65 783 ALA B O 1
ATOM 13024 N N . ALA B 1 783 ? 29.148 -30.681 23.944 1.00 19.22 784 ALA B N 1
ATOM 13025 C CA . ALA B 1 783 ? 28.153 -30.646 25.021 1.00 22.72 784 ALA B CA 1
ATOM 13026 C C . ALA B 1 783 ? 26.765 -30.241 24.536 1.00 20.43 784 ALA B C 1
ATOM 13027 O O . ALA B 1 783 ? 25.791 -30.844 24.944 1.00 21.87 784 ALA B O 1
ATOM 13029 N N . LYS B 1 784 ? 26.670 -29.175 23.742 1.00 20.02 785 LYS B N 1
ATOM 13030 C CA . LYS B 1 784 ? 25.402 -28.768 23.102 1.00 18.95 785 LYS B CA 1
ATOM 13031 C C . LYS B 1 784 ? 24.745 -29.876 22.287 1.00 22.76 785 LYS B C 1
ATOM 13032 O O . LYS B 1 784 ? 23.532 -30.050 22.338 1.00 22.29 785 LYS B O 1
ATOM 13038 N N . GLY B 1 785 ? 25.550 -30.619 21.524 1.00 19.30 786 GLY B N 1
ATOM 13039 C CA . GLY B 1 785 ? 25.006 -31.701 20.716 1.00 21.83 786 GLY B CA 1
ATOM 13040 C C . GLY B 1 785 ? 24.279 -32.744 21.573 1.00 19.92 786 GLY B C 1
ATOM 13041 O O . GLY B 1 785 ? 23.086 -32.992 21.362 1.00 24.18 786 GLY B O 1
ATOM 13042 N N . PRO B 1 786 ? 24.988 -33.379 22.524 1.00 20.40 787 PRO B N 1
ATOM 13043 C CA . PRO B 1 786 ? 24.318 -34.334 23.393 1.00 18.99 787 PRO B CA 1
ATOM 13044 C C . PRO B 1 786 ? 23.103 -33.777 24.113 1.00 19.95 787 PRO B C 1
ATOM 13045 O O . PRO B 1 786 ? 22.081 -34.463 24.233 1.00 19.80 787 PRO B O 1
ATOM 13049 N N . PHE B 1 787 ? 23.192 -32.546 24.590 1.00 17.68 788 PHE B N 1
ATOM 13050 C CA . PHE B 1 787 ? 22.024 -31.895 25.198 1.00 22.87 788 PHE B CA 1
ATOM 13051 C C . PHE B 1 787 ? 20.813 -31.963 24.247 1.00 22.13 788 PHE B C 1
ATOM 13052 O O . PHE B 1 787 ? 19.729 -32.381 24.632 1.00 21.89 788 PHE B O 1
ATOM 13060 N N . LEU B 1 788 ? 21.005 -31.560 23.000 1.00 22.59 789 LEU B N 1
ATOM 13061 C CA . LEU B 1 788 ? 19.915 -31.544 22.026 1.00 22.73 789 LEU B CA 1
ATOM 13062 C C . LEU B 1 788 ? 19.436 -32.941 21.610 1.00 23.70 789 LEU B C 1
ATOM 13063 O O . LEU B 1 788 ? 18.292 -33.104 21.137 1.00 23.31 789 LEU B O 1
ATOM 13068 N N . LEU B 1 789 ? 20.293 -33.942 21.788 1.00 23.15 790 LEU B N 1
ATOM 13069 C CA . LEU B 1 789 ? 19.896 -35.320 21.532 1.00 23.50 790 LEU B CA 1
ATOM 13070 C C . LEU B 1 789 ? 19.122 -35.880 22.701 1.00 24.24 790 LEU B C 1
ATOM 13071 O O . LEU B 1 789 ? 18.706 -37.037 22.667 1.00 23.82 790 LEU B O 1
ATOM 13076 N N . GLY B 1 790 ? 18.969 -35.067 23.743 1.00 23.24 791 GLY B N 1
ATOM 13077 C CA . GLY B 1 790 ? 18.200 -35.482 24.913 1.00 25.13 791 GLY B CA 1
ATOM 13078 C C . GLY B 1 790 ? 19.005 -36.254 25.932 1.00 23.61 791 GLY B C 1
ATOM 13079 O O . GLY B 1 790 ? 18.439 -37.010 26.728 1.00 25.32 791 GLY B O 1
ATOM 13080 N N . ILE B 1 791 ? 20.329 -36.083 25.910 1.00 22.70 792 ILE B N 1
ATOM 13081 C CA . ILE B 1 791 ? 21.199 -36.685 26.931 1.00 22.95 792 ILE B CA 1
ATOM 13082 C C . ILE B 1 791 ? 21.189 -35.853 28.227 1.00 22.92 792 ILE B C 1
ATOM 13083 O O . ILE B 1 791 ? 21.491 -34.642 28.207 1.00 21.90 792 ILE B O 1
ATOM 13088 N N . LYS B 1 792 ? 20.837 -36.493 29.348 1.00 22.57 793 LYS B N 1
ATOM 13089 C CA . LYS B 1 792 ? 20.698 -35.796 30.648 1.00 21.96 793 LYS B CA 1
ATOM 13090 C C . LYS B 1 792 ? 21.924 -35.963 31.541 1.00 20.22 793 LYS B C 1
ATOM 13091 O O . LYS B 1 792 ? 22.162 -35.165 32.425 1.00 23.83 793 LYS B O 1
ATOM 13097 N N . ALA B 1 793 ? 22.694 -37.016 31.300 1.00 21.54 794 ALA B N 1
ATOM 13098 C CA . ALA B 1 793 ? 23.850 -37.315 32.139 1.00 20.71 794 ALA B CA 1
ATOM 13099 C C . ALA B 1 793 ? 24.839 -38.172 31.366 1.00 18.56 794 ALA B C 1
ATOM 13100 O O . ALA B 1 793 ? 24.493 -38.791 30.369 1.00 17.07 794 ALA B O 1
ATOM 13102 N N . VAL B 1 794 ? 26.078 -38.156 31.814 1.00 19.71 795 VAL B N 1
ATOM 13103 C CA . VAL B 1 794 ? 27.102 -39.041 31.305 1.00 21.65 795 VAL B CA 1
ATOM 13104 C C . VAL B 1 794 ? 27.690 -39.726 32.513 1.00 22.89 795 VAL B C 1
ATOM 13105 O O . VAL B 1 794 ? 27.808 -39.106 33.548 1.00 23.43 795 VAL B O 1
ATOM 13109 N N . LEU B 1 795 ? 27.985 -41.020 32.390 1.00 21.05 796 LEU B N 1
ATOM 13110 C CA . LEU B 1 795 ? 28.638 -41.771 33.433 1.00 24.19 796 LEU B CA 1
ATOM 13111 C C . LEU B 1 795 ? 29.922 -42.368 32.835 1.00 23.44 796 LEU B C 1
ATOM 13112 O O . LEU B 1 795 ? 29.870 -43.233 31.947 1.00 24.56 796 LEU B O 1
ATOM 13117 N N . ALA B 1 796 ? 31.058 -41.891 33.340 1.00 21.50 797 ALA B N 1
ATOM 13118 C CA . ALA B 1 796 ? 32.374 -42.201 32.798 1.00 21.73 797 ALA B CA 1
ATOM 13119 C C . ALA B 1 796 ? 33.346 -42.422 33.942 1.00 22.90 797 ALA B C 1
ATOM 13120 O O . ALA B 1 796 ? 33.089 -41.982 35.050 1.00 25.00 797 ALA B O 1
ATOM 13122 N N . GLU B 1 797 ? 34.474 -43.066 33.657 1.00 23.49 798 GLU B N 1
ATOM 13123 C CA . GLU B 1 797 ? 35.530 -43.309 34.636 1.00 23.90 798 GLU B CA 1
ATOM 13124 C C . GLU B 1 797 ? 36.351 -42.065 34.963 1.00 24.89 798 GLU B C 1
ATOM 13125 O O . GLU B 1 797 ? 36.772 -41.875 36.111 1.00 23.44 798 GLU B O 1
ATOM 13131 N N . SER B 1 798 ? 36.578 -41.227 33.949 1.00 23.81 799 SER B N 1
ATOM 13132 C CA . SER B 1 798 ? 37.310 -39.962 34.119 1.00 22.79 799 SER B CA 1
ATOM 13133 C C . SER B 1 798 ? 36.977 -39.021 32.982 1.00 24.30 799 SER B C 1
ATOM 13134 O O . SER B 1 798 ? 36.631 -39.470 31.891 1.00 20.08 799 SER B O 1
ATOM 13137 N N . TYR B 1 799 ? 37.088 -37.714 33.242 1.00 20.90 800 TYR B N 1
ATOM 13138 C CA . TYR B 1 799 ? 36.775 -36.701 32.227 1.00 23.67 800 TYR B CA 1
ATOM 13139 C C . TYR B 1 799 ? 37.981 -35.853 31.955 1.00 22.72 800 TYR B C 1
ATOM 13140 O O . TYR B 1 799 ? 38.823 -35.711 32.826 1.00 24.35 800 TYR B O 1
ATOM 13149 N N . GLU B 1 800 ? 38.060 -35.272 30.756 1.00 23.76 801 GLU B N 1
ATOM 13150 C CA . GLU B 1 800 ? 39.084 -34.263 30.517 1.00 23.07 801 GLU B CA 1
ATOM 13151 C C . GLU B 1 800 ? 38.463 -32.940 30.888 1.00 22.74 801 GLU B C 1
ATOM 13152 O O . GLU B 1 800 ? 37.230 -32.806 30.867 1.00 22.75 801 GLU B O 1
ATOM 13158 N N . ARG B 1 801 ? 39.321 -31.969 31.210 1.00 20.86 802 ARG B N 1
ATOM 13159 C CA . ARG B 1 801 ? 38.932 -30.735 31.902 1.00 21.26 802 ARG B CA 1
ATOM 13160 C C . ARG B 1 801 ? 37.949 -29.884 31.126 1.00 21.94 802 ARG B C 1
ATOM 13161 O O . ARG B 1 801 ? 36.948 -29.461 31.691 1.00 20.06 802 ARG B O 1
ATOM 13169 N N . ILE B 1 802 ? 38.242 -29.581 29.859 1.00 23.01 803 ILE B N 1
ATOM 13170 C CA . ILE B 1 802 ? 37.353 -28.656 29.142 1.00 22.08 803 ILE B CA 1
ATOM 13171 C C . ILE B 1 802 ? 36.009 -29.302 28.897 1.00 19.29 803 ILE B C 1
ATOM 13172 O O . ILE B 1 802 ? 34.957 -28.685 29.090 1.00 21.90 803 ILE B O 1
ATOM 13177 N N . HIS B 1 803 ? 36.015 -30.566 28.515 1.00 20.84 804 HIS B N 1
ATOM 13178 C CA . HIS B 1 803 ? 34.756 -31.188 28.243 1.00 20.85 804 HIS B CA 1
ATOM 13179 C C . HIS B 1 803 ? 33.882 -31.206 29.496 1.00 21.09 804 HIS B C 1
ATOM 13180 O O . HIS B 1 803 ? 32.684 -30.902 29.421 1.00 24.77 804 HIS B O 1
ATOM 13187 N N . ARG B 1 804 ? 34.452 -31.578 30.637 1.00 18.20 805 ARG B N 1
ATOM 13188 C CA . ARG B 1 804 ? 33.619 -31.683 31.850 1.00 14.42 805 ARG B CA 1
ATOM 13189 C C . ARG B 1 804 ? 32.928 -30.319 32.063 1.00 14.39 805 ARG B C 1
ATOM 13190 O O . ARG B 1 804 ? 31.724 -30.247 32.407 1.00 16.82 805 ARG B O 1
ATOM 13198 N N . SER B 1 805 ? 33.651 -29.234 31.786 1.00 17.34 806 SER B N 1
ATOM 13199 C CA . SER B 1 805 ? 33.152 -27.889 32.062 1.00 18.09 806 SER B CA 1
ATOM 13200 C C . SER B 1 805 ? 32.016 -27.522 31.127 1.00 21.33 806 SER B C 1
ATOM 13201 O O . SER B 1 805 ? 31.119 -26.714 31.492 1.00 18.04 806 SER B O 1
ATOM 13204 N N . ASN B 1 806 ? 32.093 -28.043 29.911 1.00 17.48 807 ASN B N 1
ATOM 13205 C CA . ASN B 1 806 ? 31.102 -27.744 28.898 1.00 17.75 807 ASN B CA 1
ATOM 13206 C C . ASN B 1 806 ? 29.826 -28.472 29.226 1.00 18.64 807 ASN B C 1
ATOM 13207 O O . ASN B 1 806 ? 28.734 -27.912 29.063 1.00 20.55 807 ASN B O 1
ATOM 13212 N N . LEU B 1 807 ? 29.960 -29.717 29.693 1.00 18.09 808 LEU B N 1
ATOM 13213 C CA . LEU B 1 807 ? 28.799 -30.521 30.106 1.00 17.07 808 LEU B CA 1
ATOM 13214 C C . LEU B 1 807 ? 28.067 -29.807 31.226 1.00 19.80 808 LEU B C 1
ATOM 13215 O O . LEU B 1 807 ? 26.858 -29.585 31.130 1.00 21.17 808 LEU B O 1
ATOM 13220 N N . VAL B 1 808 ? 28.806 -29.400 32.256 1.00 18.68 809 VAL B N 1
ATOM 13221 C CA . VAL B 1 808 ? 28.237 -28.654 33.381 1.00 20.14 809 VAL B CA 1
ATOM 13222 C C . VAL B 1 808 ? 27.525 -27.433 32.827 1.00 20.59 809 VAL B C 1
ATOM 13223 O O . VAL B 1 808 ? 26.393 -27.153 33.227 1.00 21.69 809 VAL B O 1
ATOM 13227 N N . GLY B 1 809 ? 28.186 -26.704 31.915 1.00 19.57 810 GLY B N 1
ATOM 13228 C CA . GLY B 1 809 ? 27.641 -25.432 31.383 1.00 17.39 810 GLY B CA 1
ATOM 13229 C C . GLY B 1 809 ? 26.365 -25.579 30.542 1.00 18.37 810 GLY B C 1
ATOM 13230 O O . GLY B 1 809 ? 25.624 -24.629 30.334 1.00 18.98 810 GLY B O 1
ATOM 13231 N N . MET B 1 810 ? 26.090 -26.786 30.058 1.00 18.36 811 MET B N 1
ATOM 13232 C CA . MET B 1 810 ? 24.837 -27.051 29.385 1.00 20.61 811 MET B CA 1
ATOM 13233 C C . MET B 1 810 ? 23.791 -27.758 30.264 1.00 22.71 811 MET B C 1
ATOM 13234 O O . MET B 1 810 ? 22.756 -28.195 29.757 1.00 24.06 811 MET B O 1
ATOM 13239 N N . GLY B 1 811 ? 24.090 -27.930 31.550 1.00 22.61 812 GLY B N 1
ATOM 13240 C CA . GLY B 1 811 ? 23.158 -28.560 32.466 1.00 23.20 812 GLY B CA 1
ATOM 13241 C C . GLY B 1 811 ? 23.127 -30.076 32.417 1.00 23.65 812 GLY B C 1
ATOM 13242 O O . GLY B 1 811 ? 22.276 -30.697 33.063 1.00 25.73 812 GLY B O 1
ATOM 13243 N N . VAL B 1 812 ? 24.055 -30.671 31.682 1.00 22.98 813 VAL B N 1
ATOM 13244 C CA . VAL B 1 812 ? 24.187 -32.140 31.609 1.00 21.71 813 VAL B CA 1
ATOM 13245 C C . VAL B 1 812 ? 25.020 -32.612 32.801 1.00 22.83 813 VAL B C 1
ATOM 13246 O O . VAL B 1 812 ? 26.044 -32.006 33.130 1.00 22.76 813 VAL B O 1
ATOM 13250 N N . ILE B 1 813 ? 24.579 -33.668 33.481 1.00 23.15 814 ILE B N 1
ATOM 13251 C CA . ILE B 1 813 ? 25.292 -34.105 34.691 1.00 23.36 814 ILE B CA 1
ATOM 13252 C C . ILE B 1 813 ? 26.470 -35.010 34.342 1.00 23.53 814 ILE B C 1
ATOM 13253 O O . ILE B 1 813 ? 26.289 -36.071 33.753 1.00 23.98 814 ILE B O 1
ATOM 13258 N N . PRO B 1 814 ? 27.692 -34.592 34.707 1.00 26.00 815 PRO B N 1
ATOM 13259 C CA . PRO B 1 814 ? 28.783 -35.535 34.500 1.00 22.66 815 PRO B CA 1
ATOM 13260 C C . PRO B 1 814 ? 28.931 -36.434 35.716 1.00 22.41 815 PRO B C 1
ATOM 13261 O O . PRO B 1 814 ? 29.378 -35.972 36.770 1.00 21.03 815 PRO B O 1
ATOM 13265 N N . LEU B 1 815 ? 28.500 -37.695 35.596 1.00 21.21 816 LEU B N 1
ATOM 13266 C CA . LEU B 1 815 ? 28.704 -38.682 36.671 1.00 21.46 816 LEU B CA 1
ATOM 13267 C C . LEU B 1 815 ? 29.999 -39.465 36.481 1.00 22.77 816 LEU B C 1
ATOM 13268 O O . LEU B 1 815 ? 30.446 -39.675 35.368 1.00 23.17 816 LEU B O 1
ATOM 13273 N N . GLU B 1 816 ? 30.609 -39.869 37.590 1.00 23.76 817 GLU B N 1
ATOM 13274 C CA . GLU B 1 816 ? 31.907 -40.498 37.561 1.00 24.53 817 GLU B CA 1
ATOM 13275 C C . GLU B 1 816 ? 31.866 -41.691 38.479 1.00 25.71 817 GLU B C 1
ATOM 13276 O O . GLU B 1 816 ? 31.353 -41.595 39.612 1.00 27.11 817 GLU B O 1
ATOM 13282 N N . TYR B 1 817 ? 32.368 -42.830 37.994 1.00 23.00 818 TYR B N 1
ATOM 13283 C CA . TYR B 1 817 ? 32.440 -44.019 38.836 1.00 24.18 818 TYR B CA 1
ATOM 13284 C C . TYR B 1 817 ? 33.302 -43.733 40.040 1.00 24.93 818 TYR B C 1
ATOM 13285 O O . TYR B 1 817 ? 34.165 -42.830 40.005 1.00 25.08 818 TYR B O 1
ATOM 13294 N N . LEU B 1 818 ? 33.045 -44.477 41.119 1.00 25.47 819 LEU B N 1
ATOM 13295 C CA . LEU B 1 818 ? 33.869 -44.406 42.302 1.00 27.44 819 LEU B CA 1
ATOM 13296 C C . LEU B 1 818 ? 35.170 -45.122 41.956 1.00 30.86 819 LEU B C 1
ATOM 13297 O O . LEU B 1 818 ? 35.173 -46.029 41.097 1.00 29.38 819 LEU B O 1
ATOM 13302 N N . PRO B 1 819 ? 36.274 -44.747 42.631 1.00 32.88 820 PRO B N 1
ATOM 13303 C CA . PRO B 1 819 ? 37.558 -45.417 42.412 1.00 33.70 820 PRO B CA 1
ATOM 13304 C C . PRO B 1 819 ? 37.392 -46.944 42.445 1.00 34.69 820 PRO B C 1
ATOM 13305 O O . PRO B 1 819 ? 36.668 -47.470 43.286 1.00 35.04 820 PRO B O 1
ATOM 13309 N N . GLY B 1 820 ? 38.032 -47.636 41.507 1.00 35.48 821 GLY B N 1
ATOM 13310 C CA . GLY B 1 820 ? 37.945 -49.096 41.418 1.00 34.37 821 GLY B CA 1
ATOM 13311 C C . GLY B 1 820 ? 36.631 -49.612 40.856 1.00 33.45 821 GLY B C 1
ATOM 13312 O O . GLY B 1 820 ? 36.395 -50.819 40.855 1.00 34.42 821 GLY B O 1
ATOM 13313 N N . GLU B 1 821 ? 35.768 -48.706 40.403 1.00 30.96 822 GLU B N 1
ATOM 13314 C CA . GLU B 1 821 ? 34.479 -49.080 39.814 1.00 31.01 822 GLU B CA 1
ATOM 13315 C C . GLU B 1 821 ? 34.344 -48.575 38.365 1.00 29.99 822 GLU B C 1
ATOM 13316 O O . GLU B 1 821 ? 34.891 -47.527 38.002 1.00 32.11 822 GLU B O 1
ATOM 13322 N N . ASN B 1 822 ? 33.623 -49.346 37.550 1.00 28.97 823 ASN B N 1
ATOM 13323 C CA . ASN B 1 822 ? 33.428 -49.074 36.116 1.00 28.42 823 ASN B CA 1
ATOM 13324 C C . ASN B 1 822 ? 32.404 -50.066 35.572 1.00 29.12 823 ASN B C 1
ATOM 13325 O O . ASN B 1 822 ? 31.961 -50.954 36.302 1.00 26.41 823 ASN B O 1
ATOM 13330 N N . ALA B 1 823 ? 32.048 -49.927 34.293 1.00 30.30 824 ALA B N 1
ATOM 13331 C CA . ALA B 1 823 ? 30.988 -50.736 33.668 1.00 31.35 824 ALA B CA 1
ATOM 13332 C C . ALA B 1 823 ? 31.163 -52.251 33.867 1.00 31.82 824 ALA B C 1
ATOM 13333 O O . ALA B 1 823 ? 30.224 -52.951 34.260 1.00 32.37 824 ALA B O 1
ATOM 13335 N N . ASP B 1 824 ? 32.357 -52.756 33.584 1.00 31.81 825 ASP B N 1
ATOM 13336 C CA . ASP B 1 824 ? 32.598 -54.189 33.685 1.00 32.21 825 ASP B CA 1
ATOM 13337 C C . ASP B 1 824 ? 32.650 -54.666 35.144 1.00 31.88 825 ASP B C 1
ATOM 13338 O O . ASP B 1 824 ? 32.073 -55.706 35.483 1.00 31.03 825 ASP B O 1
ATOM 13343 N N . ALA B 1 825 ? 33.284 -53.872 36.010 1.00 31.39 826 ALA B N 1
ATOM 13344 C CA . ALA B 1 825 ? 33.337 -54.187 37.436 1.00 31.04 826 ALA B CA 1
ATOM 13345 C C . ALA B 1 825 ? 31.956 -54.173 38.099 1.00 31.30 826 ALA B C 1
ATOM 13346 O O . ALA B 1 825 ? 31.737 -54.892 39.073 1.00 29.49 826 ALA B O 1
ATOM 13348 N N . LEU B 1 826 ? 31.029 -53.372 37.562 1.00 29.57 827 LEU B N 1
ATOM 13349 C CA . LEU B 1 826 ? 29.651 -53.337 38.073 1.00 29.19 827 LEU B CA 1
ATOM 13350 C C . LEU B 1 826 ? 28.690 -54.301 37.366 1.00 29.42 827 LEU B C 1
ATOM 13351 O O . LEU B 1 826 ? 27.530 -54.447 37.771 1.00 28.97 827 LEU B O 1
ATOM 13356 N N . GLY B 1 827 ? 29.173 -54.961 36.318 1.00 29.45 828 GLY B N 1
ATOM 13357 C CA . GLY B 1 827 ? 28.325 -55.800 35.476 1.00 26.94 828 GLY B CA 1
ATOM 13358 C C . GLY B 1 827 ? 27.266 -55.078 34.661 1.00 25.91 828 GLY B C 1
ATOM 13359 O O . GLY B 1 827 ? 26.214 -55.632 34.371 1.00 24.33 828 GLY B O 1
ATOM 13360 N N . LEU B 1 828 ? 27.537 -53.830 34.286 1.00 25.96 829 LEU B N 1
ATOM 13361 C CA . LEU B 1 828 ? 26.602 -53.070 33.445 1.00 25.54 829 LEU B CA 1
ATOM 13362 C C . LEU B 1 828 ? 26.681 -53.476 31.975 1.00 25.71 829 LEU B C 1
ATOM 13363 O O . LEU B 1 828 ? 27.773 -53.632 31.427 1.00 24.52 829 LEU B O 1
ATOM 13368 N N . THR B 1 829 ? 25.517 -53.648 31.350 1.00 26.38 830 THR B N 1
ATOM 13369 C CA . THR B 1 829 ? 25.439 -53.973 29.927 1.00 29.05 830 THR B CA 1
ATOM 13370 C C . THR B 1 829 ? 25.120 -52.749 29.074 1.00 30.06 830 THR B C 1
ATOM 13371 O O . THR B 1 829 ? 25.371 -52.743 27.874 1.00 30.08 830 THR B O 1
ATOM 13375 N N . GLY B 1 830 ? 24.558 -51.718 29.700 1.00 30.33 831 GLY B N 1
ATOM 13376 C CA . GLY B 1 830 ? 24.096 -50.528 28.974 1.00 31.41 831 GLY B CA 1
ATOM 13377 C C . GLY B 1 830 ? 22.701 -50.772 28.434 1.00 32.02 831 GLY B C 1
ATOM 13378 O O . GLY B 1 830 ? 22.060 -49.859 27.927 1.00 34.40 831 GLY B O 1
ATOM 13379 N N . GLN B 1 831 ? 22.232 -52.013 28.561 1.00 33.50 832 GLN B N 1
ATOM 13380 C CA . GLN B 1 831 ? 20.881 -52.399 28.129 1.00 33.57 832 GLN B CA 1
ATOM 13381 C C . GLN B 1 831 ? 19.814 -52.178 29.219 1.00 31.49 832 GLN B C 1
ATOM 13382 O O . GLN B 1 831 ? 18.614 -52.177 28.939 1.00 29.82 832 GLN B O 1
ATOM 13388 N N . GLU B 1 832 ? 20.263 -51.952 30.453 1.00 29.83 833 GLU B N 1
ATOM 13389 C CA . GLU B 1 832 ? 19.360 -51.652 31.557 1.00 28.48 833 GLU B CA 1
ATOM 13390 C C . GLU B 1 832 ? 18.813 -50.225 31.463 1.00 26.96 833 GLU B C 1
ATOM 13391 O O . GLU B 1 832 ? 19.270 -49.412 30.652 1.00 27.21 833 GLU B O 1
ATOM 13397 N N . ARG B 1 833 ? 17.814 -49.945 32.287 1.00 27.05 834 ARG B N 1
ATOM 13398 C CA . ARG B 1 833 ? 17.246 -48.605 32.408 1.00 26.77 834 ARG B CA 1
ATOM 13399 C C . ARG B 1 833 ? 17.656 -47.967 33.734 1.00 26.57 834 ARG B C 1
ATOM 13400 O O . ARG B 1 833 ? 17.599 -48.603 34.793 1.00 28.10 834 ARG B O 1
ATOM 13408 N N . TYR B 1 834 ? 18.074 -46.711 33.648 1.00 25.57 835 TYR B N 1
ATOM 13409 C CA . TYR B 1 834 ? 18.866 -46.040 34.689 1.00 25.61 835 TYR B CA 1
ATOM 13410 C C . TYR B 1 834 ? 18.120 -44.910 35.376 1.00 25.09 835 TYR B C 1
ATOM 13411 O O . TYR B 1 834 ? 17.643 -43.968 34.732 1.00 24.84 835 TYR B O 1
ATOM 13420 N N . THR B 1 835 ? 18.022 -45.026 36.691 1.00 25.66 836 THR B N 1
ATOM 13421 C CA . THR B 1 835 ? 17.447 -43.987 37.513 1.00 26.47 836 THR B CA 1
ATOM 13422 C C . THR B 1 835 ? 18.545 -43.345 38.341 1.00 27.17 836 THR B C 1
ATOM 13423 O O . THR B 1 835 ? 19.265 -44.012 39.085 1.00 27.56 836 THR B O 1
ATOM 13427 N N . ILE B 1 836 ? 18.663 -42.035 38.187 1.00 26.45 837 ILE B N 1
ATOM 13428 C CA . ILE B 1 836 ? 19.661 -41.282 38.895 1.00 26.78 837 ILE B CA 1
ATOM 13429 C C . ILE B 1 836 ? 18.910 -40.362 39.840 1.00 27.56 837 ILE B C 1
ATOM 13430 O O . ILE B 1 836 ? 18.199 -39.454 39.403 1.00 26.01 837 ILE B O 1
ATOM 13435 N N . ILE B 1 837 ? 19.040 -40.627 41.136 1.00 28.98 838 ILE B N 1
ATOM 13436 C CA . ILE B 1 837 ? 18.263 -39.878 42.123 1.00 31.17 838 ILE B CA 1
ATOM 13437 C C . ILE B 1 837 ? 18.952 -38.560 42.418 1.00 31.58 838 ILE B C 1
ATOM 13438 O O . ILE B 1 837 ? 20.113 -38.519 42.828 1.00 31.27 838 ILE B O 1
ATOM 13443 N N . ILE B 1 838 ? 18.226 -37.480 42.163 1.00 32.07 839 ILE B N 1
ATOM 13444 C CA . ILE B 1 838 ? 18.702 -36.162 42.518 1.00 33.20 839 ILE B CA 1
ATOM 13445 C C . ILE B 1 838 ? 17.986 -35.703 43.796 1.00 33.98 839 ILE B C 1
ATOM 13446 O O . ILE B 1 838 ? 16.757 -35.548 43.798 1.00 30.53 839 ILE B O 1
ATOM 13451 N N . PRO B 1 839 ? 18.768 -35.502 44.882 1.00 35.01 840 PRO B N 1
ATOM 13452 C CA . PRO B 1 839 ? 18.328 -35.051 46.206 1.00 37.24 840 PRO B CA 1
ATOM 13453 C C . PRO B 1 839 ? 17.895 -33.588 46.207 1.00 38.87 840 PRO B C 1
ATOM 13454 O O . PRO B 1 839 ? 18.339 -32.824 45.351 1.00 39.73 840 PRO B O 1
ATOM 13458 N N . GLU B 1 840 ? 17.059 -33.202 47.175 1.00 40.24 841 GLU B N 1
ATOM 13459 C CA . GLU B 1 840 ? 16.611 -31.807 47.316 1.00 41.39 841 GLU B CA 1
ATOM 13460 C C . GLU B 1 840 ? 17.730 -30.829 47.644 1.00 40.43 841 GLU B C 1
ATOM 13461 O O . GLU B 1 840 ? 17.721 -29.694 47.169 1.00 40.94 841 GLU B O 1
ATOM 13467 N N . ASN B 1 841 ? 18.685 -31.263 48.458 1.00 39.14 842 ASN B N 1
ATOM 13468 C CA . ASN B 1 841 ? 19.849 -30.438 48.754 1.00 38.34 842 ASN B CA 1
ATOM 13469 C C . ASN B 1 841 ? 21.081 -31.043 48.101 1.00 37.67 842 ASN B C 1
ATOM 13470 O O . ASN B 1 841 ? 21.334 -32.245 48.231 1.00 37.18 842 ASN B O 1
ATOM 13475 N N . LEU B 1 842 ? 21.834 -30.214 47.381 1.00 35.19 843 LEU B N 1
ATOM 13476 C CA . LEU B 1 842 ? 22.996 -30.687 46.636 1.00 34.05 843 LEU B CA 1
ATOM 13477 C C . LEU B 1 842 ? 24.306 -30.110 47.168 1.00 33.20 843 LEU B C 1
ATOM 13478 O O . LEU B 1 842 ? 24.336 -28.990 47.649 1.00 33.76 843 LEU B O 1
ATOM 13483 N N . LYS B 1 843 ? 25.377 -30.894 47.083 1.00 32.08 844 LYS B N 1
ATOM 13484 C CA . LYS B 1 843 ? 26.730 -30.451 47.425 1.00 31.34 844 LYS B CA 1
ATOM 13485 C C . LYS B 1 843 ? 27.734 -30.778 46.311 1.00 29.99 844 LYS B C 1
ATOM 13486 O O . LYS B 1 843 ? 27.618 -31.798 45.655 1.00 28.12 844 LYS B O 1
ATOM 13492 N N . PRO B 1 844 ? 28.724 -29.895 46.093 1.00 30.79 845 PRO B N 1
ATOM 13493 C CA . PRO B 1 844 ? 29.764 -30.197 45.099 1.00 28.93 845 PRO B CA 1
ATOM 13494 C C . PRO B 1 844 ? 30.452 -31.541 45.324 1.00 29.38 845 PRO B C 1
ATOM 13495 O O . PRO B 1 844 ? 30.905 -31.842 46.425 1.00 31.31 845 PRO B O 1
ATOM 13499 N N . GLN B 1 845 ? 30.500 -32.336 44.263 1.00 28.08 846 GLN B N 1
ATOM 13500 C CA . GLN B 1 845 ? 31.182 -33.628 44.227 1.00 29.90 846 GLN B CA 1
ATOM 13501 C C . GLN B 1 845 ? 30.517 -34.674 45.128 1.00 29.04 846 GLN B C 1
ATOM 13502 O O . GLN B 1 845 ? 31.128 -35.677 45.491 1.00 27.59 846 GLN B O 1
ATOM 13508 N N . MET B 1 846 ? 29.236 -34.465 45.425 1.00 29.97 847 MET B N 1
ATOM 13509 C CA . MET B 1 846 ? 28.486 -35.413 46.252 1.00 28.78 847 MET B CA 1
ATOM 13510 C C . MET B 1 846 ? 28.276 -36.700 45.475 1.00 29.65 847 MET B C 1
ATOM 13511 O O . MET B 1 846 ? 28.235 -36.691 44.238 1.00 29.12 847 MET B O 1
ATOM 13516 N N . LYS B 1 847 ? 28.151 -37.801 46.209 1.00 27.45 848 LYS B N 1
ATOM 13517 C CA . LYS B 1 847 ? 27.761 -39.082 45.616 1.00 28.39 848 LYS B CA 1
ATOM 13518 C C . LYS B 1 847 ? 26.240 -39.162 45.493 1.00 27.33 848 LYS B C 1
ATOM 13519 O O . LYS B 1 847 ? 25.507 -38.721 46.388 1.00 25.85 848 LYS B O 1
ATOM 13525 N N . VAL B 1 848 ? 25.775 -39.692 44.360 1.00 27.31 849 VAL B N 1
ATOM 13526 C CA . VAL B 1 848 ? 24.355 -39.945 44.126 1.00 26.30 849 VAL B CA 1
ATOM 13527 C C . VAL B 1 848 ? 24.153 -41.424 43.870 1.00 27.76 849 VAL B C 1
ATOM 13528 O O . VAL B 1 848 ? 25.084 -42.112 43.456 1.00 27.28 849 VAL B O 1
ATOM 13532 N N . GLN B 1 849 ? 22.934 -41.896 44.132 1.00 27.50 850 GLN B N 1
ATOM 13533 C CA . GLN B 1 849 ? 22.538 -43.271 43.895 1.00 28.46 850 GLN B CA 1
ATOM 13534 C C . GLN B 1 849 ? 22.074 -43.436 42.462 1.00 26.41 850 GLN B C 1
ATOM 13535 O O . GLN B 1 849 ? 21.294 -42.629 41.968 1.00 25.31 850 GLN B O 1
ATOM 13541 N N . VAL B 1 850 ? 22.534 -44.495 41.809 1.00 26.32 851 VAL B N 1
ATOM 13542 C CA . VAL B 1 850 ? 22.005 -44.877 40.507 1.00 24.54 851 VAL B CA 1
ATOM 13543 C C . VAL B 1 850 ? 21.310 -46.225 40.712 1.00 28.51 851 VAL B C 1
ATOM 13544 O O . VAL B 1 850 ? 21.885 -47.160 41.307 1.00 24.62 851 VAL B O 1
ATOM 13548 N N . LYS B 1 851 ? 20.055 -46.291 40.266 1.00 28.76 852 LYS B N 1
ATOM 13549 C CA . LYS B 1 851 ? 19.219 -47.473 40.426 1.00 31.81 852 LYS B CA 1
ATOM 13550 C C . LYS B 1 851 ? 18.871 -48.001 39.057 1.00 31.90 852 LYS B C 1
ATOM 13551 O O . LYS B 1 851 ? 18.455 -47.237 38.184 1.00 31.93 852 LYS B O 1
ATOM 13557 N N . LEU B 1 852 ? 19.028 -49.307 38.870 1.00 32.86 853 LEU B N 1
ATOM 13558 C CA . LEU B 1 852 ? 18.666 -49.943 37.614 1.00 33.78 853 LEU B CA 1
ATOM 13559 C C . LEU B 1 852 ? 17.297 -50.612 37.726 1.00 35.08 853 LEU B C 1
ATOM 13560 O O . LEU B 1 852 ? 16.828 -50.906 38.832 1.00 34.54 853 LEU B O 1
ATOM 13565 N N . ASP B 1 853 ? 16.652 -50.842 36.585 1.00 36.07 854 ASP B N 1
ATOM 13566 C CA . ASP B 1 853 ? 15.354 -51.521 36.574 1.00 37.14 854 ASP B CA 1
ATOM 13567 C C . ASP B 1 853 ? 15.499 -53.006 36.933 1.00 38.90 854 ASP B C 1
ATOM 13568 O O . ASP B 1 853 ? 14.508 -53.702 37.196 1.00 39.07 854 ASP B O 1
ATOM 13573 N N . THR B 1 854 ? 16.743 -53.477 36.954 1.00 39.32 855 THR B N 1
ATOM 13574 C CA . THR B 1 854 ? 17.044 -54.857 37.289 1.00 41.05 855 THR B CA 1
ATOM 13575 C C . THR B 1 854 ? 17.110 -55.041 38.804 1.00 40.52 855 THR B C 1
ATOM 13576 O O . THR B 1 854 ? 17.075 -56.165 39.298 1.00 42.09 855 THR B O 1
ATOM 13580 N N . GLY B 1 855 ? 17.209 -53.933 39.534 1.00 39.97 856 GLY B N 1
ATOM 13581 C CA . GLY B 1 855 ? 17.308 -53.974 40.995 1.00 39.03 856 GLY B CA 1
ATOM 13582 C C . GLY B 1 855 ? 18.680 -53.585 41.513 1.00 37.60 856 GLY B C 1
ATOM 13583 O O . GLY B 1 855 ? 18.819 -53.096 42.634 1.00 37.49 856 GLY B O 1
ATOM 13584 N N . LYS B 1 856 ? 19.699 -53.805 40.689 1.00 36.01 857 LYS B N 1
ATOM 13585 C CA . LYS B 1 856 ? 21.064 -53.448 41.039 1.00 35.43 857 LYS B CA 1
ATOM 13586 C C . LYS B 1 856 ? 21.158 -51.944 41.301 1.00 33.14 857 LYS B C 1
ATOM 13587 O O . LYS B 1 856 ? 20.580 -51.151 40.559 1.00 34.00 857 LYS B O 1
ATOM 13593 N N . THR B 1 857 ? 21.856 -51.566 42.370 1.00 30.85 858 THR B N 1
ATOM 13594 C CA . THR B 1 857 ? 22.142 -50.149 42.661 1.00 31.93 858 THR B CA 1
ATOM 13595 C C . THR B 1 857 ? 23.633 -49.927 42.893 1.00 30.31 858 THR B C 1
ATOM 13596 O O . THR B 1 857 ? 24.329 -50.778 43.457 1.00 32.85 858 THR B O 1
ATOM 13600 N N . PHE B 1 858 ? 24.119 -48.777 42.465 1.00 27.59 859 PHE B N 1
ATOM 13601 C CA . PHE B 1 858 ? 25.477 -48.375 42.774 1.00 27.70 859 PHE B CA 1
ATOM 13602 C C . PHE B 1 858 ? 25.537 -46.866 42.958 1.00 27.10 859 PHE B C 1
ATOM 13603 O O . PHE B 1 858 ? 24.521 -46.170 42.861 1.00 24.69 859 PHE B O 1
ATOM 13611 N N . GLN B 1 859 ? 26.732 -46.372 43.242 1.00 28.37 860 GLN B N 1
ATOM 13612 C CA . GLN B 1 859 ? 26.915 -44.957 43.482 1.00 27.74 860 GLN B CA 1
ATOM 13613 C C . GLN B 1 859 ? 27.803 -44.367 42.417 1.00 28.06 860 GLN B C 1
ATOM 13614 O O . GLN B 1 859 ? 28.551 -45.064 41.756 1.00 29.58 860 GLN B O 1
ATOM 13620 N N . ALA B 1 860 ? 27.712 -43.058 42.264 1.00 26.87 861 ALA B N 1
ATOM 13621 C CA . ALA B 1 860 ? 28.522 -42.353 41.299 1.00 27.06 861 ALA B CA 1
ATOM 13622 C C . ALA B 1 860 ? 28.737 -40.989 41.892 1.00 26.80 861 ALA B C 1
ATOM 13623 O O . ALA B 1 860 ? 27.876 -40.481 42.631 1.00 27.21 861 ALA B O 1
ATOM 13625 N N . VAL B 1 861 ? 29.893 -40.406 41.582 1.00 28.99 862 VAL B N 1
ATOM 13626 C CA . VAL B 1 861 ? 30.229 -39.065 41.998 1.00 27.45 862 VAL B CA 1
ATOM 13627 C C . VAL B 1 861 ? 29.595 -38.091 41.002 1.00 27.43 862 VAL B C 1
ATOM 13628 O O . VAL B 1 861 ? 29.721 -38.272 39.793 1.00 27.55 862 VAL B O 1
ATOM 13632 N N . MET B 1 862 ? 28.891 -37.084 41.514 1.00 26.54 863 MET B N 1
ATOM 13633 C CA . MET B 1 862 ? 28.320 -36.035 40.677 1.00 27.85 863 MET B CA 1
ATOM 13634 C C . MET B 1 862 ? 29.304 -34.859 40.577 1.00 27.87 863 MET B C 1
ATOM 13635 O O . MET B 1 862 ? 29.513 -34.112 41.539 1.00 28.06 863 MET B O 1
ATOM 13640 N N . ARG B 1 863 ? 29.891 -34.695 39.396 1.00 26.28 864 ARG B N 1
ATOM 13641 C CA . ARG B 1 863 ? 31.036 -33.804 39.218 1.00 24.10 864 ARG B CA 1
ATOM 13642 C C . ARG B 1 863 ? 30.703 -32.345 38.903 1.00 24.41 864 ARG B C 1
ATOM 13643 O O . ARG B 1 863 ? 31.188 -31.775 37.911 1.00 20.61 864 ARG B O 1
ATOM 13651 N N . PHE B 1 864 ? 29.854 -31.754 39.740 1.00 22.47 865 PHE B N 1
ATOM 13652 C CA . PHE B 1 864 ? 29.814 -30.310 39.871 1.00 21.62 865 PHE B CA 1
ATOM 13653 C C . PHE B 1 864 ? 30.776 -29.972 41.009 1.00 23.51 865 PHE B C 1
ATOM 13654 O O . PHE B 1 864 ? 30.466 -30.212 42.182 1.00 22.45 865 PHE B O 1
ATOM 13662 N N . ASP B 1 865 ? 31.931 -29.408 40.650 1.00 22.91 866 ASP B N 1
ATOM 13663 C CA . ASP B 1 865 ? 33.099 -29.371 41.535 1.00 21.03 866 ASP B CA 1
ATOM 13664 C C . ASP B 1 865 ? 33.193 -28.097 42.377 1.00 22.55 866 ASP B C 1
ATOM 13665 O O . ASP B 1 865 ? 34.097 -27.988 43.220 1.00 20.37 866 ASP B O 1
ATOM 13670 N N . THR B 1 866 ? 32.310 -27.127 42.109 1.00 21.56 867 THR B N 1
ATOM 13671 C CA . THR B 1 866 ? 32.284 -25.861 42.872 1.00 21.50 867 THR B CA 1
ATOM 13672 C C . THR B 1 866 ? 30.833 -25.453 43.113 1.00 20.30 867 THR B C 1
ATOM 13673 O O . THR B 1 866 ? 29.932 -25.923 42.426 1.00 21.46 867 THR B O 1
ATOM 13677 N N . ASP B 1 867 ? 30.628 -24.577 44.090 1.00 22.65 868 ASP B N 1
ATOM 13678 C CA . ASP B 1 867 ? 29.298 -24.038 44.393 1.00 22.71 868 ASP B CA 1
ATOM 13679 C C . ASP B 1 867 ? 28.708 -23.397 43.157 1.00 23.08 868 ASP B C 1
ATOM 13680 O O . ASP B 1 867 ? 27.538 -23.606 42.861 1.00 26.65 868 ASP B O 1
ATOM 13685 N N . VAL B 1 868 ? 29.520 -22.586 42.464 1.00 23.84 869 VAL B N 1
ATOM 13686 C CA . VAL B 1 868 ? 29.127 -21.903 41.236 1.00 24.10 869 VAL B CA 1
ATOM 13687 C C . VAL B 1 868 ? 28.699 -22.887 40.133 1.00 22.80 869 VAL B C 1
ATOM 13688 O O . VAL B 1 868 ? 27.716 -22.676 39.457 1.00 24.08 869 VAL B O 1
ATOM 13692 N N . GLU B 1 869 ? 29.448 -23.958 39.942 1.00 22.50 870 GLU B N 1
ATOM 13693 C CA . GLU B 1 869 ? 29.005 -24.985 39.005 1.00 23.85 870 GLU B CA 1
ATOM 13694 C C . GLU B 1 869 ? 27.616 -25.549 39.364 1.00 21.82 870 GLU B C 1
ATOM 13695 O O . GLU B 1 869 ? 26.775 -25.774 38.476 1.00 21.00 870 GLU B O 1
ATOM 13701 N N . LEU B 1 870 ? 27.371 -25.775 40.652 1.00 24.48 871 LEU B N 1
ATOM 13702 C CA . LEU B 1 870 ? 26.049 -26.262 41.082 1.00 25.47 871 LEU B CA 1
ATOM 13703 C C . LEU B 1 870 ? 24.989 -25.226 40.736 1.00 24.35 871 LEU B C 1
ATOM 13704 O O . LEU B 1 870 ? 23.877 -25.565 40.357 1.00 26.21 871 LEU B O 1
ATOM 13709 N N . THR B 1 871 ? 25.348 -23.958 40.853 1.00 25.41 872 THR B N 1
ATOM 13710 C CA . THR B 1 871 ? 24.446 -22.860 40.507 1.00 24.87 872 THR B CA 1
ATOM 13711 C C . THR B 1 871 ? 24.105 -22.894 39.027 1.00 24.96 872 THR B C 1
ATOM 13712 O O . THR B 1 871 ? 22.980 -22.542 38.624 1.00 25.10 872 THR B O 1
ATOM 13716 N N . TYR B 1 872 ? 25.089 -23.294 38.217 1.00 23.81 873 TYR B N 1
ATOM 13717 C CA . TYR B 1 872 ? 24.901 -23.435 36.780 1.00 24.20 873 TYR B CA 1
ATOM 13718 C C . TYR B 1 872 ? 23.907 -24.567 36.524 1.00 23.04 873 TYR B C 1
ATOM 13719 O O . TYR B 1 872 ? 22.903 -24.386 35.819 1.00 20.58 873 TYR B O 1
ATOM 13728 N N . PHE B 1 873 ? 24.164 -25.717 37.135 1.00 22.65 874 PHE B N 1
ATOM 13729 C CA . PHE B 1 873 ? 23.242 -26.833 37.033 1.00 22.03 874 PHE B CA 1
ATOM 13730 C C . PHE B 1 873 ? 21.806 -26.496 37.418 1.00 21.96 874 PHE B C 1
ATOM 13731 O O . PHE B 1 873 ? 20.886 -26.869 36.680 1.00 19.54 874 PHE B O 1
ATOM 13739 N N . LEU B 1 874 ? 21.607 -25.819 38.557 1.00 21.70 875 LEU B N 1
ATOM 13740 C CA . LEU B 1 874 ? 20.239 -25.452 39.006 1.00 22.20 875 LEU B CA 1
ATOM 13741 C C . LEU B 1 874 ? 19.554 -24.487 38.036 1.00 23.93 875 LEU B C 1
ATOM 13742 O O . LEU B 1 874 ? 18.321 -24.401 37.989 1.00 24.23 875 LEU B O 1
ATOM 13747 N N . ASN B 1 875 ? 20.365 -23.741 37.299 1.00 21.55 876 ASN B N 1
ATOM 13748 C CA . ASN B 1 875 ? 19.873 -22.806 36.292 1.00 23.71 876 ASN B CA 1
ATOM 13749 C C . ASN B 1 875 ? 19.628 -23.439 34.924 1.00 23.86 876 ASN B C 1
ATOM 13750 O O . ASN B 1 875 ? 19.087 -22.799 34.028 1.00 24.84 876 ASN B O 1
ATOM 13755 N N . GLY B 1 876 ? 20.002 -24.709 34.784 1.00 21.66 877 GLY B N 1
ATOM 13756 C CA . GLY B 1 876 ? 19.813 -25.441 33.526 1.00 22.30 877 GLY B CA 1
ATOM 13757 C C . GLY B 1 876 ? 20.915 -25.076 32.547 1.00 22.48 877 GLY B C 1
ATOM 13758 O O . GLY B 1 876 ? 20.840 -25.418 31.388 1.00 22.01 877 GLY B O 1
ATOM 13759 N N . GLY B 1 877 ? 21.927 -24.359 33.034 1.00 22.01 878 GLY B N 1
ATOM 13760 C CA . GLY B 1 877 ? 23.096 -24.053 32.244 1.00 21.72 878 GLY B CA 1
ATOM 13761 C C . GLY B 1 877 ? 23.708 -22.711 32.557 1.00 21.32 878 GLY B C 1
ATOM 13762 O O . GLY B 1 877 ? 23.080 -21.838 33.189 1.00 20.22 878 GLY B O 1
ATOM 13763 N N . ILE B 1 878 ? 24.953 -22.550 32.130 1.00 21.38 879 ILE B N 1
ATOM 13764 C CA . ILE B 1 878 ? 25.696 -21.326 32.449 1.00 19.66 879 ILE B CA 1
ATOM 13765 C C . ILE B 1 878 ? 25.116 -20.099 31.754 1.00 22.49 879 ILE B C 1
ATOM 13766 O O . ILE B 1 878 ? 25.097 -19.011 32.336 1.00 22.18 879 ILE B O 1
ATOM 13771 N N . LEU B 1 879 ? 24.651 -20.225 30.516 1.00 22.52 880 LEU B N 1
ATOM 13772 C CA . LEU B 1 879 ? 24.154 -18.988 29.877 1.00 19.14 880 LEU B CA 1
ATOM 13773 C C . LEU B 1 879 ? 22.730 -18.724 30.317 1.00 21.23 880 LEU B C 1
ATOM 13774 O O . LEU B 1 879 ? 22.271 -17.591 30.275 1.00 20.13 880 LEU B O 1
ATOM 13779 N N . ASN B 1 880 ? 22.028 -19.769 30.751 1.00 19.92 881 ASN B N 1
ATOM 13780 C CA . ASN B 1 880 ? 20.706 -19.530 31.341 1.00 24.53 881 ASN B CA 1
ATOM 13781 C C . ASN B 1 880 ? 20.888 -18.624 32.541 1.00 24.92 881 ASN B C 1
ATOM 13782 O O . ASN B 1 880 ? 20.182 -17.638 32.688 1.00 24.01 881 ASN B O 1
ATOM 13787 N N . TYR B 1 881 ? 21.852 -18.980 33.395 1.00 23.69 882 TYR B N 1
ATOM 13788 C CA . TYR B 1 881 ? 22.152 -18.205 34.582 1.00 21.37 882 TYR B CA 1
ATOM 13789 C C . TYR B 1 881 ? 22.506 -16.766 34.212 1.00 21.34 882 TYR B C 1
ATOM 13790 O O . TYR B 1 881 ? 21.943 -15.833 34.768 1.00 24.16 882 TYR B O 1
ATOM 13799 N N . MET B 1 882 ? 23.414 -16.589 33.250 1.00 19.89 883 MET B N 1
ATOM 13800 C CA . MET B 1 882 ? 23.808 -15.258 32.781 1.00 20.63 883 MET B CA 1
ATOM 13801 C C . MET B 1 882 ? 22.652 -14.398 32.284 1.00 19.97 883 MET B C 1
ATOM 13802 O O . MET B 1 882 ? 22.593 -13.209 32.596 1.00 18.67 883 MET B O 1
ATOM 13807 N N . ILE B 1 883 ? 21.759 -14.998 31.503 1.00 19.81 884 ILE B N 1
ATOM 13808 C CA . ILE B 1 883 ? 20.531 -14.317 31.042 1.00 20.53 884 ILE B CA 1
ATOM 13809 C C . ILE B 1 883 ? 19.676 -13.836 32.214 1.00 21.28 884 ILE B C 1
ATOM 13810 O O . ILE B 1 883 ? 19.266 -12.657 32.244 1.00 20.22 884 ILE B O 1
ATOM 13815 N N . ARG B 1 884 ? 19.423 -14.717 33.176 1.00 18.38 885 ARG B N 1
ATOM 13816 C CA . ARG B 1 884 ? 18.635 -14.312 34.362 1.00 21.81 885 ARG B CA 1
ATOM 13817 C C . ARG B 1 884 ? 19.326 -13.167 35.101 1.00 24.36 885 ARG B C 1
ATOM 13818 O O . ARG B 1 884 ? 18.661 -12.215 35.467 1.00 24.54 885 ARG B O 1
ATOM 13826 N N . LYS B 1 885 ? 20.654 -13.246 35.284 1.00 25.85 886 LYS B N 1
ATOM 13827 C CA . LYS B 1 885 ? 21.436 -12.156 35.929 1.00 28.23 886 LYS B CA 1
ATOM 13828 C C . LYS B 1 885 ? 21.376 -10.831 35.145 1.00 27.30 886 LYS B C 1
ATOM 13829 O O . LYS B 1 885 ? 21.325 -9.740 35.728 1.00 28.23 886 LYS B O 1
ATOM 13835 N N . MET B 1 886 ? 21.365 -10.922 33.821 1.00 29.21 887 MET B N 1
ATOM 13836 C CA . MET B 1 886 ? 21.312 -9.729 32.967 1.00 31.32 887 MET B CA 1
ATOM 13837 C C . MET B 1 886 ? 19.907 -9.142 32.826 1.00 32.93 887 MET B C 1
ATOM 13838 O O . MET B 1 886 ? 19.765 -7.936 32.619 1.00 32.87 887 MET B O 1
ATOM 13843 N N . ALA B 1 887 ? 18.885 -9.994 32.944 1.00 32.43 888 ALA B N 1
ATOM 13844 C CA . ALA B 1 887 ? 17.487 -9.596 32.703 1.00 31.38 888 ALA B CA 1
ATOM 13845 C C . ALA B 1 887 ? 16.879 -8.880 33.883 1.00 33.29 888 ALA B C 1
ATOM 13846 O O . ALA B 1 887 ? 16.021 -8.015 33.702 1.00 34.94 888 ALA B O 1
ATOM 13848 N N . LYS B 1 888 ? 17.299 -9.234 35.097 1.00 34.97 889 LYS B N 1
ATOM 13849 C CA . LYS B 1 888 ? 16.921 -8.411 36.246 1.00 37.45 889 LYS B CA 1
ATOM 13850 C C . LYS B 1 888 ? 17.812 -7.176 36.310 1.00 38.66 889 LYS B C 1
ATOM 13851 O O . LYS B 1 888 ? 19.029 -7.242 36.054 1.00 39.12 889 LYS B O 1
#

Foldseek 3Di:
DQPQVVQWFALDPVCGLAIARFQVVVVDPLQLQDFLLLVQQLRQLRVPDPCPLHHPVLNVLSSVCVPQQPVLDKHWGQAQEEEEELLQLLQLLLLLLLLLVLLVVLVFHSLLQAFPHAYEYEYFAQFAQQDFLDQCLQVVRQVVSCVQFVVSLLSSVQSQQLHPRYAYQDFFFFERQLCCLLPVPLQWDRPSNYIGGHEYEYQKQLNLLCLLLQHHYGYFASLQVSVSSSPRTDMARSHAEEEEEEAADAAQLDDLLLVLLVVLLVLLVVDAARHAYEYAYPHSVPDASLSSSLNRRLCLQSFHGHYHYFHEVSSLVSCVLSPPDPVSSVVSQSVCVSNVRYDDRNDVVSHHDGPYYDYDYNHVRAAWKAFQAGSNRIDHLQCLLVQQLQQDCDDDDRRHPNHPNVLQFFWAWFADPNDIDIGAAQFEQAQEAFESSALSDLLLLVQQLLLLVLQVVQVFEFDPQRHYEYAHRRCLSVQLCVVLVSVVSCSRNTYNHNGRHRHQQQQSHHDHDPRVLCRCVVRVYQYEHEYQHSGNHQCRRHVRHRTYMHGGSNVSSVCRRQRGSNDNLVVAASFFGPPPTGHGSVSSRDTSVNSVVSCVVRSGNVSSCVRCVCSSPPPPSSVPNDHDSDSNDPADPLDQQAHNDCLCPPQDLDFDFDFWQFQAAALFEEEEDAALCQFFNWAQDDCPFPLVVVVVVSPDDSVSSGTSSRRSNHLSNRLRRGSQRQQGQGVQVNGRGCWHALLVVRDIDRSLVSLVVCVVVVHAYEHEYEEAHHRDILHLSSQVNCVVSRHQEYEYQYYRDNNCLSNLQQLHWYWHADPPDGCVNQVHPSSWTWIWGDDRDDDAQDKTKIATPVGDIDITGGHQSDPVSVVQNSLSHSSSVVSSVSSD/DQPQVVQWFALDPVCGLQIERFPVVVVDPLQLQDFLLLVQQLRQLRVPDDCPLHHPVLNVLSSVCVPQQPVLDKHWGQAQEEEEELLQVLQLLLLLLLLLVLLVVLVFHSLLQAFPHAYEYEYFAQFAQQDFLDQCLQVVSQVVSCVQFVVSLQSSVQSQQLHPNYAYQDFQFFERQLCCLLPVALQWDRPSNYIGGHEYEYQKQLNLLNLLLQHHYGYFASLVVSVSSSPRTDMAGSAAEEEEEEAADAAQQDDLLLVQLVVLLVLLVVDAARHAYEYAYPHSVPDASLSSSLNRSLCLQSFHGHHHYFHEVRSLVSCVQSQPDPVSSVCSVSVCVSNVRYDDRPDPVSHHDGPYYDYDYNHPGAFWKAFQAGSNRTDHLQCLQVQQLQQDCDDPDRRHPNHDNVLQFPWFWFADPNDIDIGAAQFEQAQEAFEPSALSDLLLLVQQLQLLVLQVVQVFEFDPQRHYEYAHRRPLSVQLCVVLPSQVSCSRNTYNHNGRHRHQQQQSHHDRDPRVLCRCVVSVHQYEHEYQYNGNHQPRRHVSHRGYMHHGSNVSSVSRRQRGSNDNQVVAASFFGPPPTGHGSVSSRDTSVNSCVSCVPRRGNVSSCVRVVCSRPPDPSSVPNDHDSDSNDPADPLDQAAHNDCLSPPQDLDFDFDFWQFQAAALFEEEADCALCQFFNWAQDDCPFQLVVVVVVSPDDSVSSGTSSSRSNPLSNRLRRGSQPQQGQTPQVNGRGQWGALLVVRDIDRSLVSLVVCVVVVHAYEHEYEYAPHRDILHLSSQVNCVVSRHQEYEYQYYRDNNCLSNLQQLRWYWHADPPDGCVNQVHPSRWTWIWGDDPDDDAQDKTWIATPVGDIDITTTHQSDPVSVVQNSLSHSSSVVSSVSSD

Organism: Homo sapiens (NCBI:txid9606)

Solvent-accessible surface area: 61732 Å² total; per-residue (Å²): 139,33,54,16,60,141,2,30,51,54,16,39,115,129,74,82,19,18,69,4,12,11,1,66,100,38,140,45,92,54,8,49,106,4,0,4,0,0,10,9,0,0,2,4,2,0,51,30,5,57,90,154,60,2,103,116,107,21,5,63,24,0,12,60,1,61,70,5,12,114,131,90,33,53,3,17,2,56,14,9,0,0,0,5,6,0,7,9,0,0,5,2,3,6,1,2,1,5,0,1,28,8,0,116,169,49,69,15,74,25,59,105,0,8,2,90,16,37,2,3,2,0,1,0,8,5,3,38,1,26,80,36,56,159,96,58,1,44,107,81,0,55,61,48,2,29,126,70,3,119,61,1,0,51,6,0,24,2,0,27,104,5,3,47,62,24,69,14,0,0,6,30,15,0,5,2,6,0,0,1,2,11,67,3,6,67,5,3,8,28,37,50,6,82,5,25,10,1,3,0,0,0,0,17,4,15,0,3,0,2,0,0,0,12,0,0,0,4,0,0,0,3,2,29,0,0,1,10,2,9,20,14,16,9,24,26,48,2,5,49,0,1,0,0,67,0,58,36,153,18,103,54,42,18,17,9,1,2,6,0,0,7,0,0,55,35,0,44,137,54,38,0,61,43,50,0,0,0,0,13,3,72,1,0,31,73,5,39,2,7,22,0,0,0,1,0,0,0,0,17,10,0,4,7,8,0,0,4,0,1,5,7,82,43,0,16,81,21,0,73,48,8,11,33,66,119,125,105,22,140,31,2,64,78,0,6,97,37,0,21,10,33,2,72,6,100,53,100,107,47,35,9,55,22,40,93,75,24,89,16,29,0,148,82,3,61,46,0,0,0,0,1,20,65,1,32,13,53,7,18,18,100,73,1,50,126,38,0,55,76,3,0,42,35,175,107,33,92,70,0,7,103,17,43,96,133,84,34,121,50,123,75,77,16,87,59,109,131,64,120,38,76,0,29,3,0,9,0,1,3,0,0,1,0,1,10,1,0,0,5,0,14,32,2,2,0,1,0,0,26,0,0,82,68,0,24,95,15,59,10,92,7,64,55,4,2,12,0,3,0,0,0,0,0,20,1,1,15,56,4,0,102,98,21,34,2,12,85,56,2,34,102,0,0,0,25,15,0,0,27,0,10,0,2,27,54,29,14,5,19,86,12,32,119,34,0,40,73,1,8,89,113,15,100,1,0,0,0,0,0,0,0,1,5,35,0,42,60,14,54,2,6,99,32,4,92,0,1,1,0,0,0,0,3,4,0,0,0,0,0,12,20,4,35,0,37,12,43,17,139,148,62,44,27,21,99,36,100,184,68,101,82,10,52,17,150,86,4,32,1,44,84,90,77,22,70,35,20,32,176,112,68,6,89,50,37,11,8,118,106,38,13,125,81,10,71,43,92,27,89,59,15,57,72,7,70,40,63,69,5,54,37,37,73,61,86,116,169,14,18,26,6,67,48,14,50,24,22,127,129,29,83,62,113,78,144,90,36,181,36,15,86,52,0,30,0,0,0,10,2,24,84,35,12,9,2,22,26,0,3,3,7,23,127,6,22,180,124,5,8,0,2,102,34,0,78,131,90,62,36,66,44,208,80,8,24,13,5,0,2,2,9,2,0,11,14,0,4,9,57,2,1,0,11,6,95,57,1,99,0,98,30,24,132,103,71,6,28,44,0,30,15,38,72,57,49,76,91,32,26,2,20,42,0,0,65,80,0,72,144,68,60,42,33,0,1,0,2,4,4,109,62,1,3,12,17,18,3,9,7,6,0,0,2,0,2,57,37,1,10,1,94,0,2,2,0,44,38,9,12,47,16,4,21,25,1,1,3,4,15,17,2,5,0,1,31,9,30,127,80,54,39,10,107,69,20,57,15,78,0,110,16,63,0,18,1,59,10,48,161,122,35,140,38,55,39,118,5,82,1,87,11,90,96,58,81,71,14,84,0,21,2,48,1,17,2,80,45,13,14,55,14,21,75,12,36,2,10,8,22,57,1,0,22,66,26,17,170,143,33,56,13,58,133,0,24,42,54,17,47,115,125,79,84,22,16,77,5,10,15,1,73,100,36,142,45,93,54,8,49,108,4,0,4,0,0,10,10,1,0,2,4,2,0,50,31,5,63,91,167,58,2,109,116,106,18,5,62,22,0,10,59,0,64,68,5,12,117,125,92,37,52,4,17,1,59,15,11,0,0,0,6,5,0,4,9,0,0,6,2,4,6,2,2,2,5,0,2,27,11,0,96,133,49,69,17,65,22,66,94,0,8,2,101,16,36,2,3,4,0,1,0,10,5,2,33,0,25,78,33,54,148,86,69,0,43,100,76,0,55,53,48,2,24,129,68,2,120,63,1,0,55,6,0,24,2,0,29,104,10,4,52,58,24,70,16,0,1,7,28,12,0,4,2,4,1,0,1,2,12,65,4,6,67,4,3,8,32,38,53,7,73,9,23,10,2,5,0,0,0,0,16,4,13,0,2,0,2,0,0,0,11,0,0,0,6,0,0,1,4,2,27,0,0,1,10,2,6,15,14,14,8,22,26,49,2,5,49,0,1,0,0,68,0,56,36,155,15,102,65,74,8,18,8,1,2,5,0,0,7,0,0,54,35,0,40,134,57,38,0,63,43,45,0,0,0,0,12,2,75,1,0,30,82,6,38,2,7,21,0,0,0,1,0,0,0,0,16,10,1,4,7,8,0,0,4,0,2,5,7,84,43,0,16,80,21,0,73,52,8,10,31,61,117,130,97,22,149,36,2,64,86,1,7,100,37,0,21,10,32,2,68,5,100,52,104,106,49,38,9,67,23,36,93,76,26,80,17,31,0,148,81,4,59,46,0,0,0,0,1,6,59,2,30,15,60,8,16,17,72,74,1,61,127,34,0,44,74,2,0,42,37,180,111,32,85,71,0,3,112,25,44,103,133,80,29,125,48,121,84,64,14,105,46,105,138,64,120,32,72,0,33,3,0,8,0,0,2,0,0,0,0,1,9,0,1,0,7,0,16,32,2,2,0,1,1,0,26,0,0,85,80,0,24,87,15,59,11,90,10,74,54,7,1,10,0,2,0,0,0,0,0,17,1,1,16,59,4,0,106,104,20,32,1,15,84,54,2,34,101,0,2,0,21,14,0,0,28,0,10,0,2,14,22,23,8,5,20,83,14,32,129,43,0,31,93,3,12,84,133,20,111,6,2,0,0,0,0,0,0,2,3,9,0,29,53,19,27,2,8,84,36,3,100,0,2,1,0,0,0,0,3,3,0,0,0,1,0,10,19,4,36,0,38,10,35,16,123,160,52,43,28,22,103,28,105,166,66,109,101,6,43,16,178,85,3,36,1,53,58,98,75,22,65,46,21,36,193,107,67,6,91,50,36,8,9,115,109,42,13,124,76,9,64,49,85,27,82,60,15,56,80,6,77,39,63,70,5,66,31,36,71,60,80,100,160,11,18,27,4,73,49,14,48,25,21,132,132,28,82,77,120,84,163,91,37,180,33,13,89,52,0,30,0,0,0,11,2,19,87,28,12,4,1,18,25,0,3,13,7,22,115,8,28,192,111,5,8,0,3,93,36,0,74,127,89,62,35,68,61,215,79,7,22,10,5,0,2,2,9,2,0,12,14,0,3,8,57,2,1,0,11,27,91,50,1,100,0,91,29,25,124,116,67,12,29,51,0,34,16,38,68,58,46,78,80,35,12,2,16,44,0,0,76,81,0,73,161,72,60,41,34,0,2,0,2,5,3,104,57,2,2,12,13,16,3,5,7,6,0,0,2,0,2,59,36,0,10,0,87,0,1,2,0,44,38,9,11,45,15,3,19,27,1,1,3,4,16,19,2,5,0,1,31,9,25,128,78,55,42,12,106,69,23,53,13,70,0,121,16,65,0,20,0,56,13,47,156,126,27,148,35,56,41,118,4,70,0,93,13,90,95,57,87,68,13,76,0,22,0,52,0,17,1,86,46,15,15,47,13,18,72,11,36,2,8,9,22,59,0,0,26,69,20,12,176

Nearest PDB structures (foldseek):
  2b3y-assembly2_B  TM=1.001E+00  e=0.000E+00  Homo sapiens
  3snp-assembly2_B  TM=6.432E-01  e=0.000E+00  Oryctolagus cuniculus
  3sn2-assembly1_A  TM=6.499E-01  e=0.000E+00  Oryctolagus cuniculus
  6vcd-assembly1_A  TM=8.010E-01  e=7.430E-82  Homo sapiens
  1b0m-assembly1_A  TM=9.084E-01  e=5.617E-54  Sus scrofa

InterPro domains:
  IPR000573 Aconitase A/isopropylmalate dehydratase small subunit, swivel domain [PF00694] (693-818)
  IPR001030 Aconitase/3-isopropylmalate dehydratase large subunit, alpha/beta/alpha domain [PF00330] (63-564)
  IPR001030 Aconitase/3-isopropylmalate dehydratase large subunit, alpha/beta/alpha domain [PR00415] (143-156)
  IPR001030 Aconitase/3-isopropylmalate dehydratase large subunit, alpha/beta/alpha domain [PR00415] (167-175)
  IPR001030 Aconitase/3-isopropylmalate dehydratase large subunit, alpha/beta/alpha domain [PR00415] (196-209)
  IPR001030 Aconitase/3-isopropylmalate dehydratase large subunit, alpha/beta/alpha domain [PR00415] (210-225)
  IPR001030 Aconitase/3-isopropylmalate dehydratase large subunit, alpha/beta/alpha domain [PR00415] (272-285)
  IPR001030 Aconitase/3-isopropylmalate dehydratase large subunit, alpha/beta/alpha domain [PR00415] (286-299)
  IPR001030 Aconitase/3-isopropylmalate dehydratase large subunit, alpha/beta/alpha domain [PR00415] (368-382)
  IPR001030 Aconitase/3-isopropylmalate dehydratase large subunit, alpha/beta/alpha domain [PR00415] (433-444)
  IPR001030 Aconitase/3-isopropylmalate dehydratase large subunit, alpha/beta/alpha domain [PR00415] (495-508)
  IPR006249 Aconitase/Iron-responsive element-binding protein 2 [PTHR11670] (3-887)
  IPR006249 Aconitase/Iron-responsive element-binding protein 2 [TIGR01341] (20-887)
  IPR015928 Aconitase/3-isopropylmalate dehydratase, swivel [G3DSA:3.20.19.10] (655-889)
  IPR015931 Aconitase/3-isopropylmalate dehydratase large subunit, alpha/beta/alpha, subdomain 1/3 [G3DSA:3.30.499.10] (2-368)
  IPR015931 Aconitase/3-isopropylmalate dehydratase large subunit, alpha/beta/alpha, subdomain 1/3 [G3DSA:3.30.499.10] (369-592)
  IPR018136 Aconitase family, 4Fe-4S cluster binding site [PS00450] (429-445)
  IPR018136 Aconitase family, 4Fe-4S cluster binding site [PS01244] (495-508)
  IPR036008 Aconitase, iron-sulfur domain [SSF53732] (19-629)
  IPR044137 Aconitase A, swivel domain [cd01580] (670-839)

GO terms:
  GO:0005783 endoplasmic reticulum (C, IDA)
  GO:0005794 Golgi apparatus (C, IDA)
  GO:0005829 cytosol (C, IDA)
  GO:0006101 citrate metabolic process (P, IDA)
  GO:0051539 4 iron, 4 sulfur cluster binding (F, IDA)
  GO:0030350 iron-responsive element binding (F, IDA)
  GO:0010040 response to iron(II) ion (P, IDA)
  GO:0003994 aconitate hydratase activity (F, IDA)
  GO:0030350 iron-responsive element binding (F, IMP)
  GO:0005515 protein binding (F, IPI)
  GO:0051536 iron-sulfur cluster binding (F, EXP)
  GO:0000900 mRNA regulatory element binding translation repressor activity (F, EXP)
  GO:0005829 cytosol (C, TAS)
  GO:0006879 intracellular iron ion homeostasis (P, TAS)
  GO:0051538 3 iron, 4 sulfur cluster binding (F, IMP)
  GO:0051539 4 iron, 4 sulfur cluster binding (F, IMP)
  GO:0005737 cytoplasm (C, IMP)
  GO:0003994 aconitate hydratase activity (F, IMP)
  GO:0006101 citrate metabolic process (P, IMP)
  GO:0003723 RNA binding (F, IDA)

CATH classification: 3.30.499.10 (+4 more: 3.40.1060.10, 3.30.499.10, 6.10.190.10)

Sequence (1776 aa):
SNPFAHLAEPLDPVQPGKKFFNLNKLEDSRYGRLPFSIRVLLEAAIRNCDEFLVKKQDIENILHWNVTQHKNIEVPFKPARVILQDFTGVPAVVDFAAMRDAVKKLGGDPEKINPVCPADLVIDHSIQVDFNRRADSLQKNQDLEFERNRERFEFLKWGSQAFHNMRIIPPGSGIIHQVNLEYLARVVFDQDGYYYPDSLVGTDSHTTMIDGLGILGWGVGGIEAEAVMLGQPISMVLPQVIGYRLMGKPHPLVTSTDIVLTITKHLRQVGVVGKFVEFFGPGVAQLSIADRATIANMCPEYGATAAFFPVDEVSITYLVQTGRDEEKLKYIKKYLQAVGMFRDFNDPSQDPDFTQVVELDLKTVVPCCSGPKRPQDKVAVSDMKKDFESCLGAKQGFKGFQVAPEHHNDHKTFIYDNTEFTLAHGSVVIAAITSCTNTSNPSVMLGAGLLAKKAVDAGLNVMPYIKTSLSPGSGVVTYYLQESGVMPYLSQLGFDVVGYGCMTCIGNSGPLPEPVVEAITQGDLVAVGVLSGNRNFEGRVHPNTRANYLASPPLVIAYAIAGTIRIDFEKEPLGVNAKGQQVFLKDIWPTRDEIQAVERQYVIPGMFKEVYQKIETVNESWNALATPSDKLFFWNSKSTYIKSPPFFENLTLDLQPPKSIVDAYVLLNLGDSVTTDHISPAGNIARNSPAARYLTNRGLTPREFNSYGSRRGNDAVMARGTFANIRLLNRFLNKQAPQTIHLPSGEILDVFDAAERYQQAGLPLIVLAGKEYGAGSSRDWAAKGPFLLGIKAVLAESYERIHRSNLVGMGVIPLEYLPGENADALGLTGQERYTIIIPENLKPQMKVQVKLDTGKTFQAVMRFDTDVELTYFLNGGILNYMIRKMAKSNPFAHLAEPLDPVQPGKKFFNLNKLEDSRYGRLPFSIRVLLEAAIRNCDEFLVKKQDIENILHWNVTQHKNIEVPFKPARVILQDFTGVPAVVDFAAMRDAVKKLGGDPEKINPVCPADLVIDHSIQVDFNRRADSLQKNQDLEFERNRERFEFLKWGSQAFHNMRIIPPGSGIIHQVNLEYLARVVFDQDGYYYPDSLVGTDSHTTMIDGLGILGWGVGGIEAEAVMLGQPISMVLPQVIGYRLMGKPHPLVTSTDIVLTITKHLRQVGVVGKFVEFFGPGVAQLSIADRATIANMCPEYGATAAFFPVDEVSITYLVQTGRDEEKLKYIKKYLQAVGMFRDFNDPSQDPDFTQVVELDLKTVVPCCSGPKRPQDKVAVSDMKKDFESCLGAKQGFKGFQVAPEHHNDHKTFIYDNTEFTLAHGSVVIAAITSCTNTSNPSVMLGAGLLAKKAVDAGLNVMPYIKTSLSPGSGVVTYYLQESGVMPYLSQLGFDVVGYGCMTCIGNSGPLPEPVVEAITQGDLVAVGVLSGNRNFEGRVHPNTRANYLASPPLVIAYAIAGTIRIDFEKEPLGVNAKGQQVFLKDIWPTRDEIQAVERQYVIPGMFKEVYQKIETVNESWNALATPSDKLFFWNSKSTYIKSPPFFENLTLDLQPPKSIVDAYVLLNLGDSVTTDHISPAGNIARNSPAARYLTNRGLTPREFNSYGSRRGNDAVMARGTFANIRLLNRFLNKQAPQTIHLPSGEILDVFDAAERYQQAGLPLIVLAGKEYGAGSSRDWAAKGPFLLGIKAVLAESYERIHRSNLVGMGVIPLEYLPGENADALGLTGQERYTIIIPENLKPQMKVQVKLDTGKTFQAVMRFDTDVELTYFLNGGILNYMIRKMAK

Radius of gyration: 38.75 Å; Cα contacts (8 Å, |Δi|>4): 4304; chains: 2; bounding box: 86×123×87 Å

B-factor: mean 27.94, std 7.22, range [13.55, 59.16]

Secondary structure (DSSP, 8-state):
--TTGGGEEES-TTSTT-EEE-GGGG--TTGGGS-HHHHHHHHHHHHT--SSSS-HHHHHHHHTHHHHTTTT-EEEE--SEEEEEHHHHHHHHHHHHHHHHHHHHTT--GGGSS-SS-EEEE--SS---SS-SSTTHHHHHHHHHHHHHHHHHHHHHHHHHHSTTEEEEPTTS--HHHHIIIII--SEEEETTEEEE-EEEESSGGGGGGGGGT-EEEE--HHHHHHHHTTPPEEEEPPPEEEEEEES---TT--HHHHHHHHHHHHHHH--TT-EEEEESGGGTTS-HHHHHHHHHTHHHHT-SEEE----HHHHHHHHHTT--HHHHHHHHHHHHHHT----TT-GGG----SEEEEEEGGG--SEEE-SS-TT-EEEGGGHHHHHHHHHHS-SBTTB----GGGTT-EEEEEETTEEEEEETTBEEEEEE--HHHHT-HHHHHHHHHHHHHHHHTT----TTSEEEE--SSHHHHHHHHHTS-HHHHHHTT--B--SS-GGGGT---PPPHHHHHHHHHHT---EEEESSS---TTSS-TT-SEEEE--HHHHHHHHHH-BS---TTTS-SEEETTTEEE-HHHHPPPHHHHHHHHHHH--HHHHHHHHTTTTT--HHHHH------SS----TT-SS----GGGTT--SS------EEEEEEEEEB-S--BHHHHS--S---SSSHHHHHHHHTT--GGG---TGGGTT-HHHHHHTTT--TT-EETTTTEE-SEEEETTTTEEEEHHHHHHHHHHTT--EEEE--SSBTBS---THHHHHHHHTTEEEEEES-B-HHHHHHHHHHT-EEEEE-TT--HHHHT--S-S-EEE---SS--TT-EEEEEETTS-EEEEEE---SHHHHHHHHHTSHHHHHHHHHH-/--TTGGGEEES-TTSTT-EEE-GGGG--TTGGGS-HHHHHHHHHHHHT--SSSS-HHHHHHHHTHHHHTTTT-EEEE--SEEEEEHHHHHHHHHHHHHHHHHHHHTT--GGG-S-SS-EEEE--SS---SS-SSTTHHHHHHHHHHHHHHHHHHHHHHHHHHSTTEEEEPTTS--HHHHIIIII--SEEEETTEEEE-EEEESSGGGGGGGGGT-EEEE--HHHHHHHHTTPPEEEEPPPEEEEEEES---TT--HHHHHHHHHHHHHHH--TT-EEEEESTTTTTS-HHHHHHHHHTHHHHT-SEEE----HHHHHHHHHTT--HHHHHHHHHHHHHHT----TT-GGG----SEEEEEEGGG---EEE-SS-TT-EEEGGGHHHHHHHHHHS-SBTTB----GGGTT-EEEEEETTEEEEEETTBEEEEEE--HHHHT-HHHHHHHHHHHHHHHHTT----TTSEEEE--SSHHHHHHHHHTT-HHHHHHHT--B--SS-GGGGT---PPPHHHHHHHHHHT---EEEESSS---TTSS-TT-SEEEE--HHHHHHHHHH-BS---TTTS-SEEETTTEEE-HHHHPPPHHHHHHHHHHH--HHHHHHHHTTTTT--HHHHH------SS----TT-SS----STTTT--SS------EEEEEEEEE--S--BHHHHS--S---SSSHHHHHHHHTT--GGG---TGGGTT-HHHHHHTTT--TT-EETTTTEE-SEEEETTTTEEEEHHHHHHHHHHTT--EEEE--SSBTBS---THHHHHHHHTTEEEEEES-B-HHHHHHHHHTT-EEEEPPTT--HHHHT--S-S-EEEPPPSS--TT-EEEEEETTS-EEEEEE---SHHHHHHHHHTSHHHHHHHHHH-